Protein 8QUD (pdb70)

Secondary structure (DSSP, 8-state):
--EEEEEETTEEEEEEHHHHHTSTTSHHHHHTSTTHHHHS-EETTTTEEEE-S-HHHHHHHHHHHHHS-B---SSS-HHHHHHHHHHHT--GGGB-HHHHHHHHHHHHHHHHH--TTHHHHHTTSSSGGGSHHHHHHHHHHHHHHHHHHHHHHHTTSGGGS-EES----EE---HHHHHHHHHHHHHHHHHHHHHHHS-SSHHHHHH-HHHHHHHHHHHHHHHHHHHHTT--HHHHHHHHHHHHHGGGGGGGHHHHGGG-HHHHHHHHHHHHTHHHHHHHHHHHHHHHHHHHHHHHHHTTTT--SS-GGGGGG-S-SSHHHHHHHHHHHHTT----SS---SHHHHHHHHHHHHHHHHHHHTTHHHHHHHHHHHHHHHHHHHHS-----------/--EEEEEETTEEEEEEHHHHHTSTTSHHHHHTSTTHHHHS-EETTTTEEEE-S-HHHHHHHHHHHHHS-B---SSS-HHHHHHHHHHHT--GGGB-HHHHHHHHHHHHHHHHH--TTHHHHHTTSSSGGGSHHHHHHHHHHHHHHHHHHHHHHHTTSGGGS-EES----EE---HHHHHHHHHHHHHHHHHHHHHHHS-SSHHHHHH-HHHHHHHHHHHHHHHHHHHHTT--HHHHHHHHHHHHHGGGGGGGHHHHGGG-HHHHHHHHHHHHTHHHHHHHHHHHHHHHHHHHHHHHHHTTTT--SS-GGGGGG-S-SSHHHHHHHHHHHHTT----SS---SHHHHHHHHHHHHHHHHHHHTTHHHHHHHHHHHHHHHHHHHHS-----------/--EEEEEETTEEEEEEHHHHHTSTTSHHHHHTSTTHHHHS-EETTTTEEEE-S-HHHHHHHHHHHHHS-B---SSS-HHHHHHHHHHHT--GGGB-HHHHHHHHHHHHHHHHH--TTHHHHHTTSSSGGGSHHHHHHHHHHHHHHHHHHHHHHHTTSGGGS-EES----EE---HHHHHHHHHHHHHHHHHHHHHHHS-SSHHHHHH-HHHHHHHHHHHHHHHHHHHHTT--HHHHHHHHHHHHHGGGGGGGHHHHGGG-HHHHHHHHHHHHTHHHHHHHHHHHHHHHHHHHHHHHHHTTTT--SS-GGGGGG-S-SSHHHHHHHHHHHHTT----SS---SHHHHHHHHHHHHHHHHHHHTTHHHHHHHHHHHHHHHHHHHHS-----------/--EEEEEETTEEEEEEHHHHHTSTTSHHHHHTSTTHHHHS-EETTTTEEEE-S-HHHHHHHHHHHHHS-B---SSS-HHHHHHHHHHHT--GGGB-HHHHHHHHHHHHHHHHH--TTHHHHHTTSSSGGGSHHHHHHHHHHHHHHHHHHHHHHHTTSGGGS-EES----EE---HHHHHHHHHHHHHHHHHHHHHHHS-SSHHHHHH-HHHHHHHHHHHHHHHHHHHHTT--HHHHHHHHHHHHHGGGGGGGHHHHGGG-HHHHHHHHHHHHTHHHHHHHHHHHHHHHHHHHHHHHHHTTTT--SS-GGGGGG-S-SSHHHHHHHHHHHHTT----SS---SHHHHHHHHHHHHHHHHHHHTTHHHHHHHHHHHHHHHHHHHHS-----------

Structure (mmCIF, N/CA/C/O backbone):
data_8QUD
#
_entry.id   8QUD
#
_cell.length_a   1.00
_cell.length_b   1.00
_cell.length_c   1.00
_cell.angle_alpha   90.00
_cell.angle_beta   90.00
_cell.angle_gamma   90.00
#
_symmetry.space_group_name_H-M   'P 1'
#
loop_
_entity.id
_entity.type
_entity.pdbx_description
1 polymer 'Potassium voltage-gated channel subfamily C member 1'
2 non-polymer "(5R)-5-ethyl-3-(6-spiro[2H-1-benzofuran-3,1'-cyclopropane]-4-yloxypyridin-3-yl)imidazolidine-2,4-dione"
3 non-polymer 'ZINC ION'
4 non-polymer 'CHOLESTEROL HEMISUCCINATE'
5 non-polymer 1,2-DIACYL-SN-GLYCERO-3-PHOSHOCHOLINE
6 non-polymer 'POTASSIUM ION'
7 water water
#
loop_
_atom_site.group_PDB
_atom_site.id
_atom_site.type_symbol
_atom_site.label_atom_id
_atom_site.label_alt_id
_atom_site.label_comp_id
_atom_site.label_asym_id
_atom_site.label_entity_id
_atom_site.label_seq_id
_atom_site.pdbx_PDB_ins_code
_atom_site.Cartn_x
_atom_site.Cartn_y
_atom_site.Cartn_z
_atom_site.occupancy
_atom_site.B_iso_or_equiv
_atom_site.auth_seq_id
_atom_site.auth_comp_id
_atom_site.auth_asym_id
_atom_site.auth_atom_id
_atom_site.pdbx_PDB_model_num
ATOM 1 N N . SER A 1 7 ? 138.846 113.201 74.100 1.00 37.03 7 SER A N 1
ATOM 2 C CA . SER A 1 7 ? 140.224 112.859 74.431 1.00 38.45 7 SER A CA 1
ATOM 3 C C . SER A 1 7 ? 140.522 113.166 75.894 1.00 38.45 7 SER A C 1
ATOM 4 O O . SER A 1 7 ? 141.275 114.090 76.199 1.00 41.06 7 SER A O 1
ATOM 7 N N . GLU A 1 8 ? 139.900 112.398 76.792 1.00 32.44 8 GLU A N 1
ATOM 8 C CA . GLU A 1 8 ? 140.129 112.509 78.230 1.00 36.98 8 GLU A CA 1
ATOM 9 C C . GLU A 1 8 ? 139.538 113.808 78.777 1.00 37.38 8 GLU A C 1
ATOM 10 O O . GLU A 1 8 ? 139.521 114.025 79.992 1.00 34.34 8 GLU A O 1
ATOM 16 N N . ARG A 1 9 ? 139.004 114.655 77.900 1.00 36.86 9 ARG A N 1
ATOM 17 C CA . ARG A 1 9 ? 138.477 115.959 78.281 1.00 35.69 9 ARG A CA 1
ATOM 18 C C . ARG A 1 9 ? 136.956 115.885 78.330 1.00 31.92 9 ARG A C 1
ATOM 19 O O . ARG A 1 9 ? 136.313 115.557 77.327 1.00 34.58 9 ARG A O 1
ATOM 27 N N . ILE A 1 10 ? 136.387 116.189 79.495 1.00 27.20 10 ILE A N 1
ATOM 28 C CA . ILE A 1 10 ? 134.945 116.172 79.705 1.00 26.77 10 ILE A CA 1
ATOM 29 C C . ILE A 1 10 ? 134.542 117.493 80.343 1.00 20.11 10 ILE A C 1
ATOM 30 O O . ILE A 1 10 ? 135.194 117.955 81.286 1.00 22.71 10 ILE A O 1
ATOM 35 N N . VAL A 1 11 ? 133.477 118.099 79.828 1.00 16.59 11 VAL A N 1
ATOM 36 C CA . VAL A 1 11 ? 132.972 119.375 80.319 1.00 24.53 11 VAL A CA 1
ATOM 37 C C . VAL A 1 11 ? 131.597 119.131 80.923 1.00 18.67 11 VAL A C 1
ATOM 38 O O . VAL A 1 11 ? 130.709 118.584 80.257 1.00 13.34 11 VAL A O 1
ATOM 42 N N . ILE A 1 12 ? 131.423 119.537 82.177 1.00 17.65 12 ILE A N 1
ATOM 43 C CA . ILE A 1 12 ? 130.169 119.371 82.902 1.00 13.53 12 ILE A CA 1
ATOM 44 C C . ILE A 1 12 ? 129.587 120.755 83.145 1.00 10.46 12 ILE A C 1
ATOM 45 O O . ILE A 1 12 ? 130.218 121.594 83.801 1.00 12.66 12 ILE A O 1
ATOM 50 N N . ASN A 1 13 ? 128.387 120.992 82.620 1.00 17.44 13 ASN A N 1
ATOM 51 C CA . ASN A 1 13 ? 127.708 122.283 82.731 1.00 16.30 13 ASN A CA 1
ATOM 52 C C . ASN A 1 13 ? 126.704 122.187 83.876 1.00 12.49 13 ASN A C 1
ATOM 53 O O . ASN A 1 13 ? 125.566 121.754 83.697 1.00 9.07 13 ASN A O 1
ATOM 58 N N . VAL A 1 14 ? 127.134 122.604 85.062 1.00 15.24 14 VAL A N 1
ATOM 59 C CA . VAL A 1 14 ? 126.325 122.524 86.271 1.00 22.14 14 VAL A CA 1
ATOM 60 C C . VAL A 1 14 ? 125.696 123.896 86.486 1.00 20.63 14 VAL A C 1
ATOM 61 O O . VAL A 1 14 ? 126.357 124.835 86.937 1.00 23.08 14 VAL A O 1
ATOM 65 N N . GLY A 1 15 ? 124.412 124.011 86.163 1.00 8.90 15 GLY A N 1
ATOM 66 C CA . GLY A 1 15 ? 123.692 125.254 86.382 1.00 8.89 15 GLY A CA 1
ATOM 67 C C . GLY A 1 15 ? 124.257 126.435 85.624 1.00 16.64 15 GLY A C 1
ATOM 68 O O . GLY A 1 15 ? 124.310 127.548 86.163 1.00 22.37 15 GLY A O 1
ATOM 69 N N . GLY A 1 16 ? 124.680 126.220 84.380 1.00 12.29 16 GLY A N 1
ATOM 70 C CA . GLY A 1 16 ? 125.221 127.278 83.557 1.00 10.77 16 GLY A CA 1
ATOM 71 C C . GLY A 1 16 ? 126.708 127.508 83.707 1.00 15.77 16 GLY A C 1
ATOM 72 O O . GLY A 1 16 ? 127.276 128.295 82.939 1.00 20.88 16 GLY A O 1
ATOM 73 N N . THR A 1 17 ? 127.356 126.850 84.663 1.00 20.84 17 THR A N 1
ATOM 74 C CA . THR A 1 17 ? 128.789 126.986 84.883 1.00 17.86 17 THR A CA 1
ATOM 75 C C . THR A 1 17 ? 129.489 125.740 84.360 1.00 11.68 17 THR A C 1
ATOM 76 O O . THR A 1 17 ? 129.129 124.618 84.730 1.00 21.53 17 THR A O 1
ATOM 80 N N . ARG A 1 18 ? 130.486 125.941 83.504 1.00 8.74 18 ARG A N 1
ATOM 81 C CA . ARG A 1 18 ? 131.179 124.841 82.848 1.00 12.83 18 ARG A CA 1
ATOM 82 C C . ARG A 1 18 ? 132.367 124.406 83.696 1.00 13.98 18 ARG A C 1
ATOM 83 O O . ARG A 1 18 ? 133.297 125.189 83.922 1.00 16.26 18 ARG A O 1
ATOM 91 N N . HIS A 1 19 ? 132.331 123.163 84.164 1.00 19.59 19 HIS A N 1
ATOM 92 C CA . HIS A 1 19 ? 133.431 122.565 84.908 1.00 11.24 19 HIS A CA 1
ATOM 93 C C . HIS A 1 19 ? 134.149 121.577 83.998 1.00 13.73 19 HIS A C 1
ATOM 94 O O . HIS A 1 19 ? 133.524 120.656 83.461 1.00 18.90 19 HIS A O 1
ATOM 101 N N . GLN A 1 20 ? 135.452 121.772 83.825 1.00 20.07 20 GLN A N 1
ATOM 102 C CA . GLN A 1 20 ? 136.269 120.943 82.947 1.00 21.81 20 GLN A CA 1
ATOM 103 C C . GLN A 1 20 ? 137.214 120.108 83.800 1.00 28.03 20 GLN A C 1
ATOM 104 O O . GLN A 1 20 ? 137.963 120.652 84.618 1.00 27.59 20 GLN A O 1
ATOM 110 N N . THR A 1 21 ? 137.176 118.793 83.605 1.00 27.48 21 THR A N 1
ATOM 111 C CA . THR A 1 21 ? 138.033 117.873 84.337 1.00 23.47 21 THR A CA 1
ATOM 112 C C . THR A 1 21 ? 138.384 116.709 83.420 1.00 24.37 21 THR A C 1
ATOM 113 O O . THR A 1 21 ? 138.015 116.686 82.242 1.00 22.01 21 THR A O 1
ATOM 117 N N . HIS A 1 22 ? 139.105 115.739 83.970 1.00 29.89 22 HIS A N 1
ATOM 118 C CA . HIS A 1 22 ? 139.538 114.568 83.225 1.00 26.83 22 HIS A CA 1
ATOM 119 C C . HIS A 1 22 ? 138.651 113.370 83.542 1.00 27.95 22 HIS A C 1
ATOM 120 O O . HIS A 1 22 ? 138.123 113.233 84.650 1.00 30.49 22 HIS A O 1
ATOM 127 N N . ARG A 1 23 ? 138.490 112.500 82.543 1.00 30.15 23 ARG A N 1
ATOM 128 C CA . ARG A 1 23 ? 137.693 111.295 82.738 1.00 31.96 23 ARG A CA 1
ATOM 129 C C . ARG A 1 23 ? 138.311 110.388 83.793 1.00 28.20 23 ARG A C 1
ATOM 130 O O . ARG A 1 23 ? 137.585 109.717 84.534 1.00 36.12 23 ARG A O 1
ATOM 138 N N . SER A 1 24 ? 139.642 110.358 83.885 1.00 20.45 24 SER A N 1
ATOM 139 C CA . SER A 1 24 ? 140.285 109.628 84.972 1.00 26.98 24 SER A CA 1
ATOM 140 C C . SER A 1 24 ? 139.921 110.233 86.322 1.00 26.90 24 SER A C 1
ATOM 141 O O . SER A 1 24 ? 139.651 109.509 87.289 1.00 30.02 24 SER A O 1
ATOM 144 N N . THR A 1 25 ? 139.903 111.565 86.405 1.00 29.39 25 THR A N 1
ATOM 145 C CA . THR A 1 25 ? 139.484 112.220 87.638 1.00 27.41 25 THR A CA 1
ATOM 146 C C . THR A 1 25 ? 138.054 111.849 87.999 1.00 26.53 25 THR A C 1
ATOM 147 O O . THR A 1 25 ? 137.747 111.633 89.177 1.00 31.58 25 THR A O 1
ATOM 151 N N . LEU A 1 26 ? 137.170 111.769 87.004 1.00 26.62 26 LEU A N 1
ATOM 152 C CA . LEU A 1 26 ? 135.790 111.384 87.279 1.00 30.85 26 LEU A CA 1
ATOM 153 C C . LEU A 1 26 ? 135.689 109.924 87.703 1.00 34.55 26 LEU A C 1
ATOM 154 O O . LEU A 1 26 ? 134.862 109.584 88.557 1.00 34.26 26 LEU A O 1
ATOM 159 N N . ARG A 1 27 ? 136.513 109.053 87.123 1.00 34.34 27 ARG A N 1
ATOM 160 C CA . ARG A 1 27 ? 136.495 107.635 87.457 1.00 32.43 27 ARG A CA 1
ATOM 161 C C . ARG A 1 27 ? 137.215 107.324 88.761 1.00 31.57 27 ARG A C 1
ATOM 162 O O . ARG A 1 27 ? 137.117 106.192 89.248 1.00 30.19 27 ARG A O 1
ATOM 170 N N . THR A 1 28 ? 137.933 108.293 89.333 1.00 30.84 28 THR A N 1
ATOM 171 C CA . THR A 1 28 ? 138.629 108.054 90.594 1.00 29.22 28 THR A CA 1
ATOM 172 C C . THR A 1 28 ? 137.694 107.580 91.700 1.00 26.05 28 THR A C 1
ATOM 173 O O . THR A 1 28 ? 138.156 106.935 92.648 1.00 29.11 28 THR A O 1
ATOM 177 N N . LEU A 1 29 ? 136.397 107.883 91.611 1.00 21.91 29 LEU A N 1
ATOM 178 C CA . LEU A 1 29 ? 135.409 107.481 92.612 1.00 17.87 29 LEU A CA 1
ATOM 179 C C . LEU A 1 29 ? 134.356 106.617 91.930 1.00 27.60 29 LEU A C 1
ATOM 180 O O . LEU A 1 29 ? 133.322 107.129 91.473 1.00 29.47 29 LEU A O 1
ATOM 185 N N . PRO A 1 30 ? 134.568 105.305 91.847 1.00 31.32 30 PRO A N 1
ATOM 186 C CA . PRO A 1 30 ? 133.618 104.452 91.124 1.00 23.93 30 PRO A CA 1
ATOM 187 C C . PRO A 1 30 ? 132.269 104.376 91.821 1.00 24.52 30 PRO A C 1
ATOM 188 O O . PRO A 1 30 ? 132.155 104.548 93.037 1.00 29.77 30 PRO A O 1
ATOM 192 N N . GLY A 1 31 ? 131.236 104.113 91.023 1.00 23.44 31 GLY A N 1
ATOM 193 C CA . GLY A 1 31 ? 129.896 103.918 91.532 1.00 26.62 31 GLY A CA 1
ATOM 194 C C . GLY A 1 31 ? 129.081 105.177 91.724 1.00 28.69 31 GLY A C 1
ATOM 195 O O . GLY A 1 31 ? 127.931 105.083 92.170 1.00 33.41 31 GLY A O 1
ATOM 196 N N . THR A 1 32 ? 129.627 106.345 91.404 1.00 33.70 32 THR A N 1
ATOM 197 C CA . THR A 1 32 ? 128.929 107.611 91.561 1.00 27.61 32 THR A CA 1
ATOM 198 C C . THR A 1 32 ? 128.456 108.127 90.208 1.00 26.71 32 THR A C 1
ATOM 199 O O . THR A 1 32 ? 128.808 107.593 89.152 1.00 27.04 32 THR A O 1
ATOM 203 N N . ARG A 1 33 ? 127.634 109.177 90.259 1.00 27.35 33 ARG A N 1
ATOM 204 C CA . ARG A 1 33 ? 127.053 109.723 89.037 1.00 24.85 33 ARG A CA 1
ATOM 205 C C . ARG A 1 33 ? 128.127 110.252 88.094 1.00 22.77 33 ARG A C 1
ATOM 206 O O . ARG A 1 33 ? 128.035 110.070 86.877 1.00 30.54 33 ARG A O 1
ATOM 214 N N . LEU A 1 34 ? 129.150 110.900 88.649 1.00 21.57 34 LEU A N 1
ATOM 215 C CA . LEU A 1 34 ? 130.236 111.459 87.811 1.00 28.70 34 LEU A CA 1
ATOM 216 C C . LEU A 1 34 ? 131.097 110.322 87.247 1.00 23.35 34 LEU A C 1
ATOM 217 O O . LEU A 1 34 ? 131.616 110.515 86.161 1.00 27.41 34 LEU A O 1
ATOM 222 N N . ALA A 1 35 ? 131.251 109.192 87.949 1.00 31.62 35 ALA A N 1
ATOM 223 C CA . ALA A 1 35 ? 131.921 108.019 87.400 1.00 32.48 35 ALA A CA 1
ATOM 224 C C . ALA A 1 35 ? 131.111 107.415 86.261 1.00 29.26 35 ALA A C 1
ATOM 225 O O . ALA A 1 35 ? 131.672 107.006 85.238 1.00 30.89 35 ALA A O 1
ATOM 227 N N . TRP A 1 36 ? 129.788 107.349 86.420 1.00 32.07 36 TRP A N 1
ATOM 228 C CA . TRP A 1 36 ? 128.936 106.894 85.326 1.00 33.34 36 TRP A CA 1
ATOM 229 C C . TRP A 1 36 ? 129.051 107.826 84.126 1.00 36.60 36 TRP A C 1
ATOM 230 O O . TRP A 1 36 ? 129.118 107.373 82.977 1.00 41.67 36 TRP A O 1
ATOM 241 N N . LEU A 1 37 ? 129.071 109.136 84.379 1.00 30.37 37 LEU A N 1
ATOM 242 C CA . LEU A 1 37 ? 129.234 110.112 83.308 1.00 32.49 37 LEU A CA 1
ATOM 243 C C . LEU A 1 37 ? 130.525 109.879 82.541 1.00 30.70 37 LEU A C 1
ATOM 244 O O . LEU A 1 37 ? 130.586 110.123 81.331 1.00 37.11 37 LEU A O 1
ATOM 249 N N . ALA A 1 38 ? 131.565 109.418 83.227 1.00 30.43 38 ALA A N 1
ATOM 250 C CA . ALA A 1 38 ? 132.856 109.158 82.603 1.00 34.49 38 ALA A CA 1
ATOM 251 C C . ALA A 1 38 ? 132.871 107.878 81.776 1.00 35.62 38 ALA A C 1
ATOM 252 O O . ALA A 1 38 ? 133.950 107.432 81.375 1.00 35.89 38 ALA A O 1
ATOM 254 N N . GLU A 1 39 ? 131.698 107.273 81.503 1.00 36.44 39 GLU A N 1
ATOM 255 C CA . GLU A 1 39 ? 131.651 106.049 80.725 1.00 36.40 39 GLU A CA 1
ATOM 256 C C . GLU A 1 39 ? 131.372 106.357 79.256 1.00 39.07 39 GLU A C 1
ATOM 257 O O . GLU A 1 39 ? 130.773 107.388 78.936 1.00 41.81 39 GLU A O 1
ATOM 263 N N . PRO A 1 40 ? 131.788 105.484 78.327 1.00 39.51 40 PRO A N 1
ATOM 264 C CA . PRO A 1 40 ? 131.547 105.762 76.902 1.00 37.65 40 PRO A CA 1
ATOM 265 C C . PRO A 1 40 ? 130.073 105.901 76.551 1.00 36.34 40 PRO A C 1
ATOM 266 O O . PRO A 1 40 ? 129.747 106.437 75.488 1.00 38.40 40 PRO A O 1
ATOM 270 N N . ASP A 1 41 ? 129.171 105.444 77.422 1.00 35.28 41 ASP A N 1
ATOM 271 C CA . ASP A 1 41 ? 127.743 105.487 77.139 1.00 36.50 41 ASP A CA 1
ATOM 272 C C . ASP A 1 41 ? 127.031 106.634 77.841 1.00 39.61 41 ASP A C 1
ATOM 273 O O . ASP A 1 41 ? 125.796 106.702 77.790 1.00 38.29 41 ASP A O 1
ATOM 278 N N . ALA A 1 42 ? 127.770 107.535 78.496 1.00 37.59 42 ALA A N 1
ATOM 279 C CA . ALA A 1 42 ? 127.132 108.668 79.154 1.00 35.93 42 ALA A CA 1
ATOM 280 C C . ALA A 1 42 ? 126.419 109.563 78.150 1.00 38.35 42 ALA A C 1
ATOM 281 O O . ALA A 1 42 ? 125.416 110.198 78.490 1.00 36.03 42 ALA A O 1
ATOM 283 N N . HIS A 1 43 ? 126.909 109.617 76.909 1.00 39.81 43 HIS A N 1
ATOM 284 C CA . HIS A 1 43 ? 126.277 110.457 75.898 1.00 39.54 43 HIS A CA 1
ATOM 285 C C . HIS A 1 43 ? 124.822 110.074 75.668 1.00 42.57 43 HIS A C 1
ATOM 286 O O . HIS A 1 43 ? 124.029 110.921 75.245 1.00 41.03 43 HIS A O 1
ATOM 293 N N . SER A 1 44 ? 124.456 108.821 75.937 1.00 43.07 44 SER A N 1
ATOM 294 C CA . SER A 1 44 ? 123.072 108.380 75.839 1.00 39.48 44 SER A CA 1
ATOM 295 C C . SER A 1 44 ? 122.422 108.151 77.196 1.00 40.28 44 SER A C 1
ATOM 296 O O . SER A 1 44 ? 121.189 108.129 77.276 1.00 43.43 44 SER A O 1
ATOM 299 N N . HIS A 1 45 ? 123.213 107.981 78.254 1.00 37.98 45 HIS A N 1
ATOM 300 C CA . HIS A 1 45 ? 122.677 107.759 79.591 1.00 34.72 45 HIS A CA 1
ATOM 301 C C . HIS A 1 45 ? 122.474 109.044 80.384 1.00 36.34 45 HIS A C 1
ATOM 302 O O . HIS A 1 45 ? 121.957 108.981 81.505 1.00 40.17 45 HIS A O 1
ATOM 309 N N . PHE A 1 46 ? 122.860 110.199 79.843 1.00 38.28 46 PHE A N 1
ATOM 310 C CA . PHE A 1 46 ? 122.761 111.462 80.560 1.00 35.07 46 PHE A CA 1
ATOM 311 C C . PHE A 1 46 ? 122.283 112.543 79.599 1.00 34.10 46 PHE A C 1
ATOM 312 O O . PHE A 1 46 ? 122.068 112.297 78.408 1.00 36.67 46 PHE A O 1
ATOM 320 N N . ASP A 1 47 ? 122.117 113.754 80.127 1.00 34.22 47 ASP A N 1
ATOM 321 C CA . ASP A 1 47 ? 121.732 114.914 79.325 1.00 35.17 47 ASP A CA 1
ATOM 322 C C . ASP A 1 47 ? 122.989 115.471 78.670 1.00 31.27 47 ASP A C 1
ATOM 323 O O . ASP A 1 47 ? 123.817 116.106 79.327 1.00 29.22 47 ASP A O 1
ATOM 328 N N . TYR A 1 48 ? 123.135 115.233 77.369 1.00 31.27 48 TYR A N 1
ATOM 329 C CA . TYR A 1 48 ? 124.347 115.573 76.642 1.00 30.08 48 TYR A CA 1
ATOM 330 C C . TYR A 1 48 ? 124.022 116.516 75.492 1.00 35.85 48 TYR A C 1
ATOM 331 O O . TYR A 1 48 ? 122.950 116.438 74.886 1.00 38.85 48 TYR A O 1
ATOM 340 N N . ASP A 1 49 ? 124.965 117.408 75.199 1.00 34.59 49 ASP A N 1
ATOM 341 C CA . ASP A 1 49 ? 124.827 118.394 74.126 1.00 28.83 49 ASP A CA 1
ATOM 342 C C . ASP A 1 49 ? 125.890 118.135 73.066 1.00 35.54 49 ASP A C 1
ATOM 343 O O . ASP A 1 49 ? 127.071 118.465 73.276 1.00 34.24 49 ASP A O 1
ATOM 348 N N . PRO A 1 50 ? 125.534 117.549 71.918 1.00 33.88 50 PRO A N 1
ATOM 349 C CA . PRO A 1 50 ? 126.574 117.258 70.911 1.00 27.82 50 PRO A CA 1
ATOM 350 C C . PRO A 1 50 ? 127.267 118.504 70.387 1.00 26.73 50 PRO A C 1
ATOM 351 O O . PRO A 1 50 ? 128.500 118.526 70.284 1.00 27.02 50 PRO A O 1
ATOM 355 N N . ARG A 1 51 ? 126.508 119.547 70.046 1.00 31.82 51 ARG A N 1
ATOM 356 C CA . ARG A 1 51 ? 127.119 120.759 69.510 1.00 31.38 51 ARG A CA 1
ATOM 357 C C . ARG A 1 51 ? 128.081 121.380 70.515 1.00 27.71 51 ARG A C 1
ATOM 358 O O . ARG A 1 51 ? 129.222 121.715 70.176 1.00 27.26 51 ARG A O 1
ATOM 360 N N . ALA A 1 52 ? 127.637 121.544 71.762 1.00 28.65 52 ALA A N 1
ATOM 361 C CA . ALA A 1 52 ? 128.489 122.124 72.793 1.00 30.95 52 ALA A CA 1
ATOM 362 C C . ALA A 1 52 ? 129.447 121.111 73.405 1.00 31.56 52 ALA A C 1
ATOM 363 O O . ALA A 1 52 ? 130.431 121.513 74.036 1.00 32.17 52 ALA A O 1
ATOM 365 N N . ASP A 1 53 ? 129.188 119.815 73.231 1.00 31.40 53 ASP A N 1
ATOM 366 C CA . ASP A 1 53 ? 130.049 118.758 73.756 1.00 26.64 53 ASP A CA 1
ATOM 367 C C . ASP A 1 53 ? 130.229 118.903 75.269 1.00 32.87 53 ASP A C 1
ATOM 368 O O . ASP A 1 53 ? 131.343 118.976 75.791 1.00 30.48 53 ASP A O 1
ATOM 373 N N . GLU A 1 54 ? 129.099 118.942 75.971 1.00 30.15 54 GLU A N 1
ATOM 374 C CA . GLU A 1 54 ? 129.113 119.058 77.421 1.00 30.02 54 GLU A CA 1
ATOM 375 C C . GLU A 1 54 ? 127.813 118.498 77.975 1.00 28.44 54 GLU A C 1
ATOM 376 O O . GLU A 1 54 ? 126.786 118.481 77.291 1.00 23.45 54 GLU A O 1
ATOM 382 N N . PHE A 1 55 ? 127.873 118.042 79.222 1.00 25.64 55 PHE A N 1
ATOM 383 C CA . PHE A 1 55 ? 126.710 117.535 79.933 1.00 26.21 55 PHE A CA 1
ATOM 384 C C . PHE A 1 55 ? 126.140 118.633 80.819 1.00 21.55 55 PHE A C 1
ATOM 385 O O . PHE A 1 55 ? 126.884 119.458 81.357 1.00 21.78 55 PHE A O 1
ATOM 393 N N . PHE A 1 56 ? 124.819 118.641 80.967 1.00 24.22 56 PHE A N 1
ATOM 394 C CA . PHE A 1 56 ? 124.122 119.667 81.728 1.00 16.93 56 PHE A CA 1
ATOM 395 C C . PHE A 1 56 ? 123.560 119.083 83.016 1.00 20.42 56 PHE A C 1
ATOM 396 O O . PHE A 1 56 ? 123.051 117.957 83.031 1.00 26.19 56 PHE A O 1
ATOM 404 N N . PHE A 1 57 ? 123.656 119.858 84.094 1.00 21.28 57 PHE A N 1
ATOM 405 C CA . PHE A 1 57 ? 123.105 119.479 85.386 1.00 12.14 57 PHE A CA 1
ATOM 406 C C . PHE A 1 57 ? 122.496 120.711 86.035 1.00 17.10 57 PHE A C 1
ATOM 407 O O . PHE A 1 57 ? 123.145 121.757 86.115 1.00 23.01 57 PHE A O 1
ATOM 415 N N . ASP A 1 58 ? 121.251 120.583 86.494 1.00 23.49 58 ASP A N 1
ATOM 416 C CA . ASP A 1 58 ? 120.525 121.702 87.097 1.00 15.77 58 ASP A CA 1
ATOM 417 C C . ASP A 1 58 ? 120.760 121.709 88.609 1.00 15.72 58 ASP A C 1
ATOM 418 O O . ASP A 1 58 ? 119.852 121.530 89.422 1.00 23.72 58 ASP A O 1
ATOM 423 N N . ARG A 1 59 ? 122.023 121.936 88.976 1.00 18.63 59 ARG A N 1
ATOM 424 C CA . ARG A 1 59 ? 122.431 121.921 90.376 1.00 11.94 59 ARG A CA 1
ATOM 425 C C . ARG A 1 59 ? 123.252 123.155 90.730 1.00 14.16 59 ARG A C 1
ATOM 426 O O . ARG A 1 59 ? 123.343 124.099 89.938 1.00 17.98 59 ARG A O 1
ATOM 434 N N . HIS A 1 60 ? 123.787 123.173 91.956 1.00 23.97 60 HIS A N 1
ATOM 435 C CA . HIS A 1 60 ? 124.540 124.364 92.434 1.00 19.73 60 HIS A CA 1
ATOM 436 C C . HIS A 1 60 ? 126.027 124.212 92.103 1.00 22.59 60 HIS A C 1
ATOM 437 O O . HIS A 1 60 ? 126.696 123.375 92.738 1.00 23.88 60 HIS A O 1
ATOM 444 N N . PRO A 1 61 ? 126.570 124.994 91.146 1.00 26.63 61 PRO A N 1
ATOM 445 C CA . PRO A 1 61 ? 127.972 124.866 90.753 1.00 25.25 61 PRO A CA 1
ATOM 446 C C . PRO A 1 61 ? 128.922 125.168 91.920 1.00 26.40 61 PRO A C 1
ATOM 447 O O . PRO A 1 61 ? 129.910 124.466 92.042 1.00 31.01 61 PRO A O 1
ATOM 451 N N . GLY A 1 62 ? 128.616 126.178 92.746 1.00 16.16 62 GLY A N 1
ATOM 452 C CA . GLY A 1 62 ? 129.556 126.522 93.800 1.00 15.99 62 GLY A CA 1
ATOM 453 C C . GLY A 1 62 ? 129.941 125.329 94.652 1.00 15.43 62 GLY A C 1
ATOM 454 O O . GLY A 1 62 ? 131.112 125.151 94.996 1.00 25.42 62 GLY A O 1
ATOM 455 N N . VAL A 1 63 ? 128.965 124.496 95.001 1.00 17.67 63 VAL A N 1
ATOM 456 C CA . VAL A 1 63 ? 129.238 123.305 95.795 1.00 20.89 63 VAL A CA 1
ATOM 457 C C . VAL A 1 63 ? 129.634 122.118 94.918 1.00 16.70 63 VAL A C 1
ATOM 458 O O . VAL A 1 63 ? 130.343 121.214 95.382 1.00 22.71 63 VAL A O 1
ATOM 462 N N . PHE A 1 64 ? 129.194 122.094 93.657 1.00 8.27 64 PHE A N 1
ATOM 463 C CA . PHE A 1 64 ? 129.744 121.106 92.739 1.00 13.19 64 PHE A CA 1
ATOM 464 C C . PHE A 1 64 ? 131.249 121.263 92.613 1.00 13.84 64 PHE A C 1
ATOM 465 O O . PHE A 1 64 ? 131.959 120.279 92.387 1.00 19.87 64 PHE A O 1
ATOM 473 N N . ALA A 1 65 ? 131.752 122.491 92.744 1.00 19.34 65 ALA A N 1
ATOM 474 C CA . ALA A 1 65 ? 133.195 122.699 92.700 1.00 10.19 65 ALA A CA 1
ATOM 475 C C . ALA A 1 65 ? 133.889 121.952 93.832 1.00 9.36 65 ALA A C 1
ATOM 476 O O . ALA A 1 65 ? 134.924 121.313 93.619 1.00 19.74 65 ALA A O 1
ATOM 478 N N . HIS A 1 66 ? 133.325 122.000 95.040 1.00 8.02 66 HIS A N 1
ATOM 479 C CA . HIS A 1 66 ? 133.924 121.285 96.162 1.00 5.96 66 HIS A CA 1
ATOM 480 C C . HIS A 1 66 ? 133.766 119.775 96.021 1.00 13.94 66 HIS A C 1
ATOM 481 O O . HIS A 1 66 ? 134.666 119.016 96.405 1.00 28.18 66 HIS A O 1
ATOM 488 N N . ILE A 1 67 ? 132.641 119.316 95.473 1.00 18.12 67 ILE A N 1
ATOM 489 C CA . ILE A 1 67 ? 132.486 117.883 95.232 1.00 11.01 67 ILE A CA 1
ATOM 490 C C . ILE A 1 67 ? 133.520 117.396 94.217 1.00 18.26 67 ILE A C 1
ATOM 491 O O . ILE A 1 67 ? 134.161 116.350 94.402 1.00 22.62 67 ILE A O 1
ATOM 496 N N . LEU A 1 68 ? 133.711 118.147 93.133 1.00 11.75 68 LEU A N 1
ATOM 497 C CA . LEU A 1 68 ? 134.752 117.806 92.176 1.00 10.71 68 LEU A CA 1
ATOM 498 C C . LEU A 1 68 ? 136.144 117.946 92.777 1.00 8.08 68 LEU A C 1
ATOM 499 O O . LEU A 1 68 ? 137.061 117.245 92.348 1.00 8.87 68 LEU A O 1
ATOM 504 N N . ASN A 1 69 ? 136.323 118.823 93.767 1.00 20.70 69 ASN A N 1
ATOM 505 C CA . ASN A 1 69 ? 137.598 118.881 94.476 1.00 20.30 69 ASN A CA 1
ATOM 506 C C . ASN A 1 69 ? 137.839 117.603 95.265 1.00 11.32 69 ASN A C 1
ATOM 507 O O . ASN A 1 69 ? 138.975 117.121 95.349 1.00 13.09 69 ASN A O 1
ATOM 512 N N . TYR A 1 70 ? 136.789 117.062 95.881 1.00 22.58 70 TYR A N 1
ATOM 513 C CA . TYR A 1 70 ? 136.889 115.725 96.459 1.00 15.95 70 TYR A CA 1
ATOM 514 C C . TYR A 1 70 ? 137.348 114.730 95.402 1.00 18.76 70 TYR A C 1
ATOM 515 O O . TYR A 1 70 ? 138.322 113.996 95.598 1.00 16.63 70 TYR A O 1
ATOM 524 N N . TYR A 1 71 ? 136.662 114.716 94.258 1.00 23.87 71 TYR A N 1
ATOM 525 C CA . TYR A 1 71 ? 137.055 113.820 93.171 1.00 9.12 71 TYR A CA 1
ATOM 526 C C . TYR A 1 71 ? 138.524 114.000 92.800 1.00 19.49 71 TYR A C 1
ATOM 527 O O . TYR A 1 71 ? 139.217 113.027 92.479 1.00 14.71 71 TYR A O 1
ATOM 536 N N . ARG A 1 72 ? 139.013 115.239 92.834 1.00 30.69 72 ARG A N 1
ATOM 537 C CA . ARG A 1 72 ? 140.334 115.551 92.302 1.00 19.01 72 ARG A CA 1
ATOM 538 C C . ARG A 1 72 ? 141.440 115.185 93.284 1.00 24.32 72 ARG A C 1
ATOM 539 O O . ARG A 1 72 ? 142.439 114.565 92.903 1.00 29.79 72 ARG A O 1
ATOM 547 N N . THR A 1 73 ? 141.280 115.562 94.552 1.00 26.06 73 THR A N 1
ATOM 548 C CA . THR A 1 73 ? 142.337 115.382 95.541 1.00 21.19 73 THR A CA 1
ATOM 549 C C . THR A 1 73 ? 142.229 114.058 96.288 1.00 24.14 73 THR A C 1
ATOM 550 O O . THR A 1 73 ? 143.253 113.430 96.576 1.00 36.00 73 THR A O 1
ATOM 554 N N . GLY A 1 74 ? 141.015 113.619 96.611 1.00 18.50 74 GLY A N 1
ATOM 555 C CA . GLY A 1 74 ? 140.810 112.422 97.407 1.00 21.59 74 GLY A CA 1
ATOM 556 C C . GLY A 1 74 ? 140.240 112.677 98.785 1.00 25.68 74 GLY A C 1
ATOM 557 O O . GLY A 1 74 ? 139.965 111.709 99.508 1.00 22.33 74 GLY A O 1
ATOM 558 N N . LYS A 1 75 ? 140.046 113.930 99.188 1.00 25.12 75 LYS A N 1
ATOM 559 C CA . LYS A 1 75 ? 139.486 114.271 100.486 1.00 21.51 75 LYS A CA 1
ATOM 560 C C . LYS A 1 75 ? 138.204 115.064 100.285 1.00 20.16 75 LYS A C 1
ATOM 561 O O . LYS A 1 75 ? 138.173 116.024 99.509 1.00 28.64 75 LYS A O 1
ATOM 567 N N . LEU A 1 76 ? 137.149 114.660 100.986 1.00 18.50 76 LEU A N 1
ATOM 568 C CA . LEU A 1 76 ? 135.869 115.352 100.939 1.00 12.23 76 LEU A CA 1
ATOM 569 C C . LEU A 1 76 ? 135.805 116.345 102.091 1.00 15.54 76 LEU A C 1
ATOM 570 O O . LEU A 1 76 ? 135.766 115.947 103.260 1.00 19.53 76 LEU A O 1
ATOM 575 N N . HIS A 1 77 ? 135.799 117.629 101.758 1.00 22.19 77 HIS A N 1
ATOM 576 C CA . HIS A 1 77 ? 135.606 118.703 102.716 1.00 7.27 77 HIS A CA 1
ATOM 577 C C . HIS A 1 77 ? 134.216 119.296 102.518 1.00 8.67 77 HIS A C 1
ATOM 578 O O . HIS A 1 77 ? 133.450 118.868 101.649 1.00 11.68 77 HIS A O 1
ATOM 585 N N . CYS A 1 78 ? 133.887 120.287 103.340 1.00 16.67 78 CYS A N 1
ATOM 586 C CA . CYS A 1 78 ? 132.592 120.932 103.275 1.00 9.81 78 CYS A CA 1
ATOM 587 C C . CYS A 1 78 ? 132.758 122.445 103.231 1.00 24.04 78 CYS A C 1
ATOM 588 O O . CYS A 1 78 ? 133.423 123.015 104.108 1.00 21.89 78 CYS A O 1
ATOM 591 N N . PRO A 1 79 ? 132.185 123.128 102.239 1.00 16.61 79 PRO A N 1
ATOM 592 C CA . PRO A 1 79 ? 132.326 124.587 102.180 1.00 15.30 79 PRO A CA 1
ATOM 593 C C . PRO A 1 79 ? 131.663 125.264 103.369 1.00 20.14 79 PRO A C 1
ATOM 594 O O . PRO A 1 79 ? 130.667 124.785 103.914 1.00 20.05 79 PRO A O 1
ATOM 598 N N . ALA A 1 80 ? 132.234 126.398 103.767 1.00 28.85 80 ALA A N 1
ATOM 599 C CA . ALA A 1 80 ? 131.706 127.198 104.861 1.00 20.47 80 ALA A CA 1
ATOM 600 C C . ALA A 1 80 ? 130.753 128.289 104.390 1.00 15.78 80 ALA A C 1
ATOM 601 O O . ALA A 1 80 ? 130.235 129.038 105.223 1.00 19.84 80 ALA A O 1
ATOM 603 N N . ASP A 1 81 ? 130.511 128.398 103.086 1.00 15.89 81 ASP A N 1
ATOM 604 C CA . ASP A 1 81 ? 129.583 129.384 102.546 1.00 21.05 81 ASP A CA 1
ATOM 605 C C . ASP A 1 81 ? 128.165 128.848 102.398 1.00 24.38 81 ASP A C 1
ATOM 606 O O . ASP A 1 81 ? 127.265 129.615 102.042 1.00 29.58 81 ASP A O 1
ATOM 611 N N . VAL A 1 82 ? 127.944 127.559 102.658 1.00 19.89 82 VAL A N 1
ATOM 612 C CA . VAL A 1 82 ? 126.618 126.960 102.604 1.00 14.70 82 VAL A CA 1
ATOM 613 C C . VAL A 1 82 ? 126.432 126.089 103.837 1.00 15.13 82 VAL A C 1
ATOM 614 O O . VAL A 1 82 ? 127.387 125.745 104.537 1.00 19.91 82 VAL A O 1
ATOM 618 N N . CYS A 1 83 ? 125.177 125.738 104.098 1.00 19.31 83 CYS A N 1
ATOM 619 C CA . CYS A 1 83 ? 124.844 125.001 105.303 1.00 3.03 83 CYS A CA 1
ATOM 620 C C . CYS A 1 83 ? 124.961 123.494 105.080 1.00 8.85 83 CYS A C 1
ATOM 621 O O . CYS A 1 83 ? 124.995 122.986 103.950 1.00 11.46 83 CYS A O 1
ATOM 624 N N . GLY A 1 84 ? 125.026 122.780 106.201 1.00 15.01 84 GLY A N 1
ATOM 625 C CA . GLY A 1 84 ? 125.162 121.348 106.203 1.00 5.71 84 GLY A CA 1
ATOM 626 C C . GLY A 1 84 ? 124.039 120.646 105.471 1.00 2.67 84 GLY A C 1
ATOM 627 O O . GLY A 1 84 ? 124.275 119.718 104.699 1.00 5.82 84 GLY A O 1
ATOM 628 N N . PRO A 1 85 ? 122.791 121.041 105.727 1.00 12.99 85 PRO A N 1
ATOM 629 C CA . PRO A 1 85 ? 121.678 120.424 104.985 1.00 9.43 85 PRO A CA 1
ATOM 630 C C . PRO A 1 85 ? 121.782 120.612 103.478 1.00 13.24 85 PRO A C 1
ATOM 631 O O . PRO A 1 85 ? 121.488 119.681 102.717 1.00 13.34 85 PRO A O 1
ATOM 635 N N . LEU A 1 86 ? 122.220 121.788 103.024 1.00 11.57 86 LEU A N 1
ATOM 636 C CA . LEU A 1 86 ? 122.374 122.022 101.591 1.00 8.26 86 LEU A CA 1
ATOM 637 C C . LEU A 1 86 ? 123.463 121.130 101.010 1.00 17.89 86 LEU A C 1
ATOM 638 O O . LEU A 1 86 ? 123.260 120.464 99.982 1.00 14.34 86 LEU A O 1
ATOM 643 N N . TYR A 1 87 ? 124.629 121.101 101.660 1.00 17.80 87 TYR A N 1
ATOM 644 C CA . TYR A 1 87 ? 125.692 120.228 101.182 1.00 4.60 87 TYR A CA 1
ATOM 645 C C . TYR A 1 87 ? 125.262 118.768 101.228 1.00 21.94 87 TYR A C 1
ATOM 646 O O . TYR A 1 87 ? 125.671 117.974 100.376 1.00 28.28 87 TYR A O 1
ATOM 655 N N . GLU A 1 88 ? 124.425 118.403 102.200 1.00 18.78 88 GLU A N 1
ATOM 656 C CA . GLU A 1 88 ? 123.928 117.035 102.299 1.00 15.56 88 GLU A CA 1
ATOM 657 C C . GLU A 1 88 ? 123.021 116.691 101.126 1.00 21.93 88 GLU A C 1
ATOM 658 O O . GLU A 1 88 ? 123.140 115.610 100.539 1.00 25.40 88 GLU A O 1
ATOM 664 N N . GLU A 1 89 ? 122.098 117.590 100.774 1.00 17.35 89 GLU A N 1
ATOM 665 C CA . GLU A 1 89 ? 121.270 117.343 99.597 1.00 16.14 89 GLU A CA 1
ATOM 666 C C . GLU A 1 89 ? 122.131 117.184 98.349 1.00 17.91 89 GLU A C 1
ATOM 667 O O . GLU A 1 89 ? 121.899 116.281 97.532 1.00 28.74 89 GLU A O 1
ATOM 673 N N . GLU A 1 90 ? 123.133 118.051 98.181 1.00 23.86 90 GLU A N 1
ATOM 674 C CA . GLU A 1 90 ? 123.963 117.965 96.980 1.00 26.55 90 GLU A CA 1
ATOM 675 C C . GLU A 1 90 ? 124.769 116.669 96.947 1.00 17.15 90 GLU A C 1
ATOM 676 O O . GLU A 1 90 ? 124.873 116.021 95.896 1.00 22.11 90 GLU A O 1
ATOM 682 N N . LEU A 1 91 ? 125.340 116.273 98.085 1.00 15.88 91 LEU A N 1
ATOM 683 C CA . LEU A 1 91 ? 126.061 115.006 98.153 1.00 17.80 91 LEU A CA 1
ATOM 684 C C . LEU A 1 91 ? 125.140 113.835 97.843 1.00 20.89 91 LEU A C 1
ATOM 685 O O . LEU A 1 91 ? 125.531 112.898 97.137 1.00 18.40 91 LEU A O 1
ATOM 690 N N . ALA A 1 92 ? 123.915 113.865 98.369 1.00 26.04 92 ALA A N 1
ATOM 691 C CA . ALA A 1 92 ? 122.974 112.788 98.089 1.00 14.22 92 ALA A CA 1
ATOM 692 C C . ALA A 1 92 ? 122.665 112.707 96.602 1.00 20.73 92 ALA A C 1
ATOM 693 O O . ALA A 1 92 ? 122.630 111.613 96.027 1.00 26.58 92 ALA A O 1
ATOM 695 N N . PHE A 1 93 ? 122.449 113.856 95.957 1.00 19.39 93 PHE A N 1
ATOM 696 C CA . PHE A 1 93 ? 122.189 113.835 94.521 1.00 15.82 93 PHE A CA 1
ATOM 697 C C . PHE A 1 93 ? 123.383 113.281 93.754 1.00 17.09 93 PHE A C 1
ATOM 698 O O . PHE A 1 93 ? 123.214 112.479 92.828 1.00 22.17 93 PHE A O 1
ATOM 706 N N . TRP A 1 94 ? 124.595 113.690 94.123 1.00 18.85 94 TRP A N 1
ATOM 707 C CA . TRP A 1 94 ? 125.788 113.267 93.400 1.00 14.10 94 TRP A CA 1
ATOM 708 C C . TRP A 1 94 ? 126.268 111.878 93.800 1.00 19.03 94 TRP A C 1
ATOM 709 O O . TRP A 1 94 ? 127.239 111.386 93.216 1.00 18.10 94 TRP A O 1
ATOM 720 N N . GLY A 1 95 ? 125.620 111.239 94.771 1.00 26.32 95 GLY A N 1
ATOM 721 C CA . GLY A 1 95 ? 125.993 109.900 95.173 1.00 15.83 95 GLY A CA 1
ATOM 722 C C . GLY A 1 95 ? 127.193 109.817 96.085 1.00 23.38 95 GLY A C 1
ATOM 723 O O . GLY A 1 95 ? 127.751 108.727 96.249 1.00 25.81 95 GLY A O 1
ATOM 724 N N . ILE A 1 96 ? 127.609 110.927 96.682 1.00 28.43 96 ILE A N 1
ATOM 725 C CA . ILE A 1 96 ? 128.773 110.935 97.558 1.00 28.56 96 ILE A CA 1
ATOM 726 C C . ILE A 1 96 ? 128.352 110.498 98.953 1.00 27.13 96 ILE A C 1
ATOM 727 O O . ILE A 1 96 ? 127.327 110.944 99.482 1.00 26.85 96 ILE A O 1
ATOM 732 N N . ASP A 1 97 ? 129.145 109.615 99.553 1.00 25.28 97 ASP A N 1
ATOM 733 C CA . ASP A 1 97 ? 128.891 109.160 100.913 1.00 28.91 97 ASP A CA 1
ATOM 734 C C . ASP A 1 97 ? 129.243 110.277 101.887 1.00 30.07 97 ASP A C 1
ATOM 735 O O . ASP A 1 97 ? 130.379 110.764 101.898 1.00 24.29 97 ASP A O 1
ATOM 740 N N . GLU A 1 98 ? 128.272 110.681 102.705 1.00 31.41 98 GLU A N 1
ATOM 741 C CA . GLU A 1 98 ? 128.476 111.785 103.634 1.00 24.67 98 GLU A CA 1
ATOM 742 C C . GLU A 1 98 ? 129.414 111.432 104.779 1.00 32.51 98 GLU A C 1
ATOM 743 O O . GLU A 1 98 ? 129.792 112.331 105.539 1.00 42.86 98 GLU A O 1
ATOM 749 N N . THR A 1 99 ? 129.798 110.166 104.927 1.00 31.93 99 THR A N 1
ATOM 750 C CA . THR A 1 99 ? 130.759 109.761 105.941 1.00 24.94 99 THR A CA 1
ATOM 751 C C . THR A 1 99 ? 132.199 109.937 105.477 1.00 28.60 99 THR A C 1
ATOM 752 O O . THR A 1 99 ? 133.125 109.628 106.234 1.00 36.71 99 THR A O 1
ATOM 756 N N . ASP A 1 100 ? 132.407 110.422 104.255 1.00 24.09 100 ASP A N 1
ATOM 757 C CA . ASP A 1 100 ? 133.736 110.736 103.753 1.00 18.05 100 ASP A CA 1
ATOM 758 C C . ASP A 1 100 ? 134.209 112.117 104.182 1.00 26.25 100 ASP A C 1
ATOM 759 O O . ASP A 1 100 ? 135.351 112.485 103.889 1.00 28.69 100 ASP A O 1
ATOM 764 N N . VAL A 1 101 ? 133.362 112.886 104.867 1.00 28.46 101 VAL A N 1
ATOM 765 C CA . VAL A 1 101 ? 133.727 114.234 105.280 1.00 21.97 101 VAL A CA 1
ATOM 766 C C . VAL A 1 101 ? 134.890 114.162 106.259 1.00 29.71 101 VAL A C 1
ATOM 767 O O . VAL A 1 101 ? 134.891 113.348 107.191 1.00 28.27 101 VAL A O 1
ATOM 771 N N . GLU A 1 102 ? 135.889 115.015 106.048 1.00 27.84 102 GLU A N 1
ATOM 772 C CA . GLU A 1 102 ? 137.077 114.998 106.879 1.00 23.77 102 GLU A CA 1
ATOM 773 C C . GLU A 1 102 ? 136.763 115.518 108.281 1.00 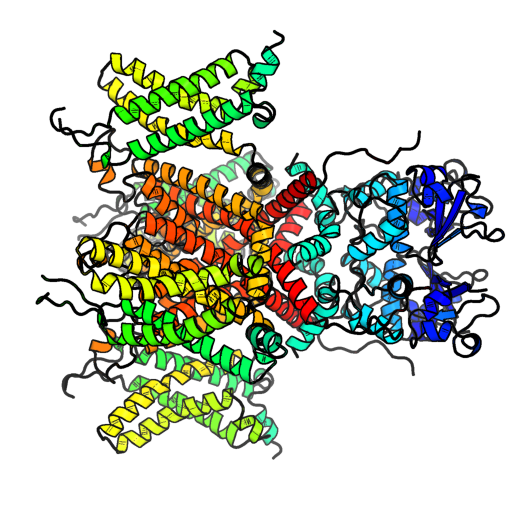23.57 102 GLU A C 1
ATOM 774 O O . GLU A 1 102 ? 135.795 116.258 108.481 1.00 28.83 102 GLU A O 1
ATOM 780 N N . PRO A 1 103 ? 137.574 115.141 109.274 1.00 28.31 103 PRO A N 1
ATOM 781 C CA . PRO A 1 103 ? 137.329 115.624 110.642 1.00 20.32 103 PRO A CA 1
ATOM 782 C C . PRO A 1 103 ? 137.392 117.133 110.774 1.00 24.57 103 PRO A C 1
ATOM 783 O O . PRO A 1 103 ? 136.782 117.684 111.698 1.00 31.88 103 PRO A O 1
ATOM 787 N N . CYS A 1 104 ? 138.108 117.821 109.884 1.00 18.23 104 CYS A N 1
ATOM 788 C CA . CYS A 1 104 ? 138.203 119.273 109.942 1.00 15.90 104 CYS A CA 1
ATOM 789 C C . CYS A 1 104 ? 136.882 119.963 109.634 1.00 15.89 104 CYS A C 1
ATOM 790 O O . CYS A 1 104 ? 136.745 121.157 109.923 1.00 27.79 104 CYS A O 1
ATOM 793 N N . CYS A 1 105 ? 135.913 119.247 109.060 1.00 6.63 105 CYS A N 1
ATOM 794 C CA . CYS A 1 105 ? 134.624 119.823 108.712 1.00 13.73 105 CYS A CA 1
ATOM 795 C C . CYS A 1 105 ? 133.433 118.999 109.184 1.00 16.82 105 CYS A C 1
ATOM 796 O O . CYS A 1 105 ? 132.297 119.466 109.044 1.00 20.19 105 CYS A O 1
ATOM 799 N N . TRP A 1 106 ? 133.653 117.800 109.733 1.00 20.93 106 TRP A N 1
ATOM 800 C CA . TRP A 1 106 ? 132.540 116.917 110.072 1.00 22.44 106 TRP A CA 1
ATOM 801 C C . TRP A 1 106 ? 131.619 117.535 111.117 1.00 24.82 106 TRP A C 1
ATOM 802 O O . TRP A 1 106 ? 130.390 117.473 110.984 1.00 26.00 106 TRP A O 1
ATOM 813 N N . MET A 1 107 ? 132.187 118.115 112.175 1.00 23.06 107 MET A N 1
ATOM 814 C CA . MET A 1 107 ? 131.357 118.632 113.259 1.00 18.54 107 MET A CA 1
ATOM 815 C C . MET A 1 107 ? 130.487 119.787 112.781 1.00 19.33 107 MET A C 1
ATOM 816 O O . MET A 1 107 ? 129.287 119.838 113.080 1.00 23.26 107 MET A O 1
ATOM 821 N N . THR A 1 108 ? 131.073 120.725 112.037 1.00 28.08 108 THR A N 1
ATOM 822 C CA . THR A 1 108 ? 130.287 121.833 111.506 1.00 23.45 108 THR A CA 1
ATOM 823 C C . THR A 1 108 ? 129.242 121.335 110.518 1.00 21.63 108 THR A C 1
ATOM 824 O O . THR A 1 108 ? 128.118 121.849 110.478 1.00 26.60 108 THR A O 1
ATOM 828 N N . TYR A 1 109 ? 129.592 120.330 109.711 1.00 15.53 109 TYR A N 1
ATOM 829 C CA . TYR A 1 109 ? 128.644 119.796 108.742 1.00 13.83 109 TYR A CA 1
ATOM 830 C C . TYR A 1 109 ? 127.458 119.131 109.425 1.00 21.87 109 TYR A C 1
ATOM 831 O O . TYR A 1 109 ? 126.329 119.213 108.927 1.00 25.34 109 TYR A O 1
ATOM 840 N N . ARG A 1 110 ? 127.689 118.471 110.560 1.00 22.72 110 ARG A N 1
ATOM 841 C CA . ARG A 1 110 ? 126.639 117.706 111.219 1.00 23.10 110 ARG A CA 1
ATOM 842 C C . ARG A 1 110 ? 125.865 118.498 112.265 1.00 27.65 110 ARG A C 1
ATOM 843 O O . ARG A 1 110 ? 124.752 118.093 112.612 1.00 39.34 110 ARG A O 1
ATOM 851 N N . GLN A 1 111 ? 126.399 119.630 112.734 1.00 15.30 111 GLN A N 1
ATOM 852 C CA . GLN A 1 111 ? 125.789 120.366 113.841 1.00 19.53 111 GLN A CA 1
ATOM 853 C C . GLN A 1 111 ? 124.262 120.381 113.801 1.00 22.15 111 GLN A C 1
ATOM 854 O O . GLN A 1 111 ? 123.602 120.014 114.780 1.00 27.40 111 GLN A O 1
ATOM 860 N N . HIS A 1 112 ? 123.680 120.815 112.681 1.00 23.68 112 HIS A N 1
ATOM 861 C CA . HIS A 1 112 ? 122.231 120.983 112.631 1.00 17.65 112 HIS A CA 1
ATOM 862 C C . HIS A 1 112 ? 121.505 119.647 112.733 1.00 21.96 112 HIS A C 1
ATOM 863 O O . HIS A 1 112 ? 120.507 119.531 113.454 1.00 32.24 112 HIS A O 1
ATOM 870 N N . ARG A 1 113 ? 121.978 118.632 112.008 1.00 31.66 113 ARG A N 1
ATOM 871 C CA . ARG A 1 113 ? 121.328 117.327 112.066 1.00 29.50 113 ARG A CA 1
ATOM 872 C C . ARG A 1 113 ? 121.442 116.721 113.458 1.00 31.94 113 ARG A C 1
ATOM 873 O O . ARG A 1 113 ? 120.493 116.106 113.955 1.00 40.00 113 ARG A O 1
ATOM 881 N N . ASP A 1 114 ? 122.600 116.884 114.099 1.00 32.39 114 ASP A N 1
ATOM 882 C CA . ASP A 1 114 ? 122.768 116.403 115.465 1.00 28.32 114 ASP A CA 1
ATOM 883 C C . ASP A 1 114 ? 121.808 117.107 116.416 1.00 29.28 114 ASP A C 1
ATOM 884 O O . ASP A 1 114 ? 121.198 116.467 117.282 1.00 40.17 114 ASP A O 1
ATOM 889 N N . ALA A 1 115 ? 121.659 118.426 116.272 1.00 24.52 115 ALA A N 1
ATOM 890 C CA . ALA A 1 115 ? 120.731 119.159 117.127 1.00 28.06 115 ALA A CA 1
ATOM 891 C C . ALA A 1 115 ? 119.296 118.696 116.906 1.00 28.55 115 ALA A C 1
ATOM 892 O O . ALA A 1 115 ? 118.531 118.532 117.865 1.00 31.06 115 ALA A O 1
ATOM 894 N N . GLU A 1 116 ? 118.909 118.487 115.646 1.00 31.68 116 GLU A N 1
ATOM 895 C CA . GLU A 1 116 ? 117.558 118.016 115.359 1.00 32.84 116 GLU A CA 1
ATOM 896 C C . GLU A 1 116 ? 117.329 116.621 115.927 1.00 34.31 116 GLU A C 1
ATOM 897 O O . GLU A 1 116 ? 116.250 116.330 116.455 1.00 39.28 116 GLU A O 1
ATOM 903 N N . GLU A 1 117 ? 118.329 115.744 115.825 1.00 33.81 117 GLU A N 1
ATOM 904 C CA . GLU A 1 117 ? 118.206 114.414 116.413 1.00 34.84 117 GLU A CA 1
ATOM 905 C C . GLU A 1 117 ? 118.053 114.500 117.925 1.00 36.04 117 GLU A C 1
ATOM 906 O O . GLU A 1 117 ? 117.236 113.785 118.517 1.00 44.41 117 GLU A O 1
ATOM 912 N N . ALA A 1 118 ? 118.832 115.372 118.568 1.00 29.08 118 ALA A N 1
ATOM 913 C CA . ALA A 1 118 ? 118.722 115.534 120.014 1.00 29.96 118 ALA A CA 1
ATOM 914 C C . ALA A 1 118 ? 117.342 116.044 120.407 1.00 27.23 118 ALA A C 1
ATOM 915 O O . ALA A 1 118 ? 116.755 115.575 121.389 1.00 34.81 118 ALA A O 1
ATOM 917 N N . LEU A 1 119 ? 116.807 117.005 119.653 1.00 24.47 119 LEU A N 1
ATOM 918 C CA . LEU A 1 119 ? 115.502 117.571 119.971 1.00 24.02 119 LEU A CA 1
ATOM 919 C C . LEU A 1 119 ? 114.347 116.675 119.543 1.00 24.56 119 LEU A C 1
ATOM 920 O O . LEU A 1 119 ? 113.208 116.920 119.956 1.00 33.55 119 LEU A O 1
ATOM 925 N N . ASP A 1 120 ? 114.608 115.654 118.733 1.00 31.18 120 ASP A N 1
ATOM 926 C CA . ASP A 1 120 ? 113.561 114.740 118.290 1.00 38.79 120 ASP A CA 1
ATOM 927 C C . ASP A 1 120 ? 114.061 113.299 118.314 1.00 42.11 120 ASP A C 1
ATOM 928 O O . ASP A 1 120 ? 114.727 112.879 119.260 1.00 43.81 120 ASP A O 1
ATOM 933 N N . ARG A 1 170 ? 82.871 106.017 124.291 1.00 41.04 170 ARG A N 1
ATOM 934 C CA . ARG A 1 170 ? 81.889 107.091 124.204 1.00 42.90 170 ARG A CA 1
ATOM 935 C C . ARG A 1 170 ? 82.459 108.283 123.443 1.00 44.45 170 ARG A C 1
ATOM 936 O O . ARG A 1 170 ? 83.675 108.435 123.330 1.00 44.25 170 ARG A O 1
ATOM 938 N N . ARG A 1 171 ? 81.569 109.130 122.921 1.00 39.26 171 ARG A N 1
ATOM 939 C CA . ARG A 1 171 ? 82.009 110.309 122.186 1.00 37.48 171 ARG A CA 1
ATOM 940 C C . ARG A 1 171 ? 82.663 111.343 123.092 1.00 37.66 171 ARG A C 1
ATOM 941 O O . ARG A 1 171 ? 83.483 112.135 122.616 1.00 37.49 171 ARG A O 1
ATOM 943 N N . TRP A 1 172 ? 82.324 111.352 124.381 1.00 34.09 172 TRP A N 1
ATOM 944 C CA . TRP A 1 172 ? 82.920 112.279 125.332 1.00 34.77 172 TRP A CA 1
ATOM 945 C C . TRP A 1 172 ? 84.204 111.747 125.953 1.00 38.33 172 TRP A C 1
ATOM 946 O O . TRP A 1 172 ? 84.868 112.485 126.689 1.00 36.49 172 TRP A O 1
ATOM 948 N N . GLN A 1 173 ? 84.560 110.491 125.689 1.00 42.37 173 GLN A N 1
ATOM 949 C CA . GLN A 1 173 ? 85.819 109.955 126.203 1.00 41.87 173 GLN A CA 1
ATOM 950 C C . GLN A 1 173 ? 87.026 110.719 125.676 1.00 37.47 173 GLN A C 1
ATOM 951 O O . GLN A 1 173 ? 87.914 111.059 126.479 1.00 37.60 173 GLN A O 1
ATOM 957 N N . PRO A 1 174 ? 87.150 110.998 124.374 1.00 37.99 174 PRO A N 1
ATOM 958 C CA . PRO A 1 174 ? 88.267 111.850 123.931 1.00 40.96 174 PRO A CA 1
ATOM 959 C C . PRO A 1 174 ? 88.244 113.230 124.561 1.00 41.24 174 PRO A C 1
ATOM 960 O O . PRO A 1 174 ? 89.306 113.791 124.858 1.00 37.45 174 PRO A O 1
ATOM 964 N N . ARG A 1 175 ? 87.055 113.797 124.776 1.00 39.84 175 ARG A N 1
ATOM 965 C CA . ARG A 1 175 ? 86.970 115.103 125.421 1.00 38.98 175 ARG A CA 1
ATOM 966 C C . ARG A 1 175 ? 87.514 115.048 126.842 1.00 39.06 175 ARG A C 1
ATOM 967 O O . ARG A 1 175 ? 88.244 115.949 127.272 1.00 41.44 175 ARG A O 1
ATOM 969 N N . ILE A 1 176 ? 87.169 113.996 127.589 1.00 36.52 176 ILE A N 1
ATOM 970 C CA . ILE A 1 176 ? 87.678 113.863 128.949 1.00 37.93 176 ILE A CA 1
ATOM 971 C C . ILE A 1 176 ? 89.182 113.618 128.932 1.00 40.36 176 ILE A C 1
ATOM 972 O O . ILE A 1 176 ? 89.907 114.107 129.806 1.00 42.56 176 ILE A O 1
ATOM 977 N N . TRP A 1 177 ? 89.676 112.864 127.946 1.00 42.73 177 TRP A N 1
ATOM 978 C CA . TRP A 1 177 ? 91.114 112.650 127.824 1.00 41.94 177 TRP A CA 1
ATOM 979 C C . TRP A 1 177 ? 91.848 113.900 127.357 1.00 42.33 177 TRP A C 1
ATOM 980 O O . TRP A 1 177 ? 93.076 113.965 127.483 1.00 42.90 177 TRP A O 1
ATOM 991 N N . ALA A 1 178 ? 91.130 114.887 126.822 1.00 37.32 178 ALA A N 1
ATOM 992 C CA . ALA A 1 178 ? 91.741 116.152 126.431 1.00 39.02 178 ALA A CA 1
ATOM 993 C C . ALA A 1 178 ? 92.008 117.070 127.616 1.00 39.22 178 ALA A C 1
ATOM 994 O O . ALA A 1 178 ? 92.383 118.228 127.405 1.00 39.86 178 ALA A O 1
ATOM 996 N N . LEU A 1 179 ? 91.825 116.586 128.847 1.00 40.80 179 LEU A N 1
ATOM 997 C CA . LEU A 1 179 ? 92.016 117.435 130.018 1.00 39.52 179 LEU A CA 1
ATOM 998 C C . LEU A 1 179 ? 93.461 117.897 130.158 1.00 42.18 179 LEU A C 1
ATOM 999 O O . LEU A 1 179 ? 93.708 118.998 130.663 1.00 41.53 179 LEU A O 1
ATOM 1004 N N . PHE A 1 180 ? 94.424 117.081 129.729 1.00 40.74 180 PHE A N 1
ATOM 1005 C CA . PHE A 1 180 ? 95.832 117.450 129.819 1.00 40.08 180 PHE A CA 1
ATOM 1006 C C . PHE A 1 180 ? 96.393 117.987 128.511 1.00 41.15 180 PHE A C 1
ATOM 1007 O O . PHE A 1 180 ? 97.381 118.727 128.532 1.00 44.24 180 PHE A O 1
ATOM 1015 N N . GLU A 1 181 ? 95.795 117.629 127.377 1.00 36.86 181 GLU A N 1
ATOM 1016 C CA . GLU A 1 181 ? 96.290 118.058 126.073 1.00 40.14 181 GLU A CA 1
ATOM 1017 C C . GLU A 1 181 ? 95.778 119.464 125.787 1.00 40.40 181 GLU A C 1
ATOM 1018 O O . GLU A 1 181 ? 94.574 119.667 125.597 1.00 36.78 181 GLU A O 1
ATOM 1020 N N . ASP A 1 182 ? 96.694 120.431 125.740 1.00 39.53 182 ASP A N 1
ATOM 1021 C CA . ASP A 1 182 ? 96.350 121.829 125.510 1.00 41.54 182 ASP A CA 1
ATOM 1022 C C . ASP A 1 182 ? 95.188 122.239 126.406 1.00 43.76 182 ASP A C 1
ATOM 1023 O O . ASP A 1 182 ? 94.094 122.538 125.909 1.00 43.96 182 ASP A O 1
ATOM 1025 N N . PRO A 1 183 ? 95.382 122.263 127.728 1.00 41.80 183 PRO A N 1
ATOM 1026 C CA . PRO A 1 183 ? 94.265 122.633 128.614 1.00 39.15 183 PRO A CA 1
ATOM 1027 C C . PRO A 1 183 ? 93.704 124.014 128.325 1.00 42.87 183 PRO A C 1
ATOM 1028 O O . PRO A 1 183 ? 92.497 124.235 128.480 1.00 42.29 183 PRO A O 1
ATOM 1032 N N . TYR A 1 184 ? 94.552 124.957 127.910 1.00 41.53 184 TYR A N 1
ATOM 1033 C CA . TYR A 1 184 ? 94.072 126.293 127.581 1.00 41.60 184 TYR A CA 1
ATOM 1034 C C . TYR A 1 184 ? 93.199 126.302 126.332 1.00 43.60 184 TYR A C 1
ATOM 1035 O O . TYR A 1 184 ? 92.497 127.290 126.089 1.00 43.51 184 TYR A O 1
ATOM 1037 N N . SER A 1 185 ? 93.228 125.232 125.535 1.00 40.98 185 SER A N 1
ATOM 1038 C CA . SER A 1 185 ? 92.435 125.200 124.309 1.00 41.84 185 SER A CA 1
ATOM 1039 C C . SER A 1 185 ? 90.948 125.336 124.615 1.00 45.36 185 SER A C 1
ATOM 1040 O O . SER A 1 185 ? 90.236 126.108 123.962 1.00 47.11 185 SER A O 1
ATOM 1043 N N . SER A 1 186 ? 90.463 124.593 125.605 1.00 36.40 186 SER A N 1
ATOM 1044 C CA . SER A 1 186 ? 89.079 124.677 126.050 1.00 37.80 186 SER A CA 1
ATOM 1045 C C . SER A 1 186 ? 89.009 125.473 127.346 1.00 39.49 186 SER A C 1
ATOM 1046 O O . SER A 1 186 ? 89.922 125.409 128.172 1.00 41.39 186 SER A O 1
ATOM 1049 N N . ARG A 1 187 ? 87.929 126.239 127.511 1.00 39.44 187 ARG A N 1
ATOM 1050 C CA . ARG A 1 187 ? 87.776 127.050 128.716 1.00 39.00 187 ARG A CA 1
ATOM 1051 C C . ARG A 1 187 ? 87.685 126.173 129.961 1.00 39.19 187 ARG A C 1
ATOM 1052 O O . ARG A 1 187 ? 88.300 126.470 130.994 1.00 41.95 187 ARG A O 1
ATOM 1054 N N . TYR A 1 188 ? 86.914 125.086 129.882 1.00 36.46 188 TYR A N 1
ATOM 1055 C CA . TYR A 1 188 ? 86.789 124.189 131.025 1.00 37.75 188 TYR A CA 1
ATOM 1056 C C . TYR A 1 188 ? 88.130 123.560 131.375 1.00 35.32 188 TYR A C 1
ATOM 1057 O O . TYR A 1 188 ? 88.490 123.460 132.554 1.00 36.43 188 TYR A O 1
ATOM 1059 N N . ALA A 1 189 ? 88.891 123.138 130.364 1.00 30.76 189 ALA A N 1
ATOM 1060 C CA . ALA A 1 189 ? 90.197 122.547 130.626 1.00 29.94 189 ALA A CA 1
ATOM 1061 C C . ALA A 1 189 ? 91.178 123.575 131.176 1.00 36.54 189 ALA A C 1
ATOM 1062 O O . ALA A 1 189 ? 92.027 123.235 132.005 1.00 37.49 189 ALA A O 1
ATOM 1064 N N . ARG A 1 190 ? 91.082 124.831 130.735 1.00 35.83 190 ARG A N 1
ATOM 1065 C CA . ARG A 1 190 ? 91.931 125.879 131.295 1.00 34.00 190 ARG A CA 1
ATOM 1066 C C . ARG A 1 190 ? 91.604 126.117 132.764 1.00 36.57 190 ARG A C 1
ATOM 1067 O O . ARG A 1 190 ? 92.506 126.279 133.596 1.00 37.67 190 ARG A O 1
ATOM 1069 N N . TYR A 1 191 ? 90.313 126.145 133.102 1.00 33.29 191 TYR A N 1
ATOM 1070 C CA . TYR A 1 191 ? 89.925 126.270 134.504 1.00 35.88 191 TYR A CA 1
ATOM 1071 C C . TYR A 1 191 ? 90.423 125.078 135.312 1.00 34.86 191 TYR A C 1
ATOM 1072 O O . TYR A 1 191 ? 90.866 125.230 136.458 1.00 37.82 191 TYR A O 1
ATOM 1074 N N . VAL A 1 192 ? 90.355 123.881 134.729 1.00 33.14 192 VAL A N 1
ATOM 1075 C CA . VAL A 1 192 ? 90.850 122.686 135.407 1.00 35.33 192 VAL A CA 1
ATOM 1076 C C . VAL A 1 192 ? 92.348 122.805 135.657 1.00 37.31 192 VAL A C 1
ATOM 1077 O O . VAL A 1 192 ? 92.850 122.430 136.721 1.00 38.35 192 VAL A O 1
ATOM 1081 N N . ALA A 1 193 ? 93.089 123.304 134.666 1.00 35.57 193 ALA A N 1
ATOM 1082 C CA . ALA A 1 193 ? 94.526 123.490 134.833 1.00 32.22 193 ALA A CA 1
ATOM 1083 C C . ALA A 1 193 ? 94.825 124.509 135.925 1.00 34.74 193 ALA A C 1
ATOM 1084 O O . ALA A 1 193 ? 95.761 124.331 136.714 1.00 42.11 193 ALA A O 1
ATOM 1086 N N . PHE A 1 194 ? 94.050 125.595 135.977 1.00 37.92 194 PHE A N 1
ATOM 1087 C CA . PHE A 1 194 ? 94.235 126.577 137.041 1.00 39.37 194 PHE A CA 1
ATOM 1088 C C . PHE A 1 194 ? 93.988 125.950 138.409 1.00 37.36 194 PHE A C 1
ATOM 1089 O O . PHE A 1 194 ? 94.750 126.181 139.358 1.00 41.08 194 PHE A O 1
ATOM 1097 N N . ALA A 1 195 ? 92.929 125.146 138.526 1.00 34.34 195 ALA A N 1
ATOM 1098 C CA . ALA A 1 195 ? 92.654 124.465 139.787 1.00 34.64 195 ALA A CA 1
ATOM 1099 C C . ALA A 1 195 ? 93.766 123.489 140.149 1.00 37.05 195 ALA A C 1
ATOM 1100 O O . ALA A 1 195 ? 94.127 123.366 141.324 1.00 39.19 195 ALA A O 1
ATOM 1102 N N . SER A 1 196 ? 94.310 122.781 139.157 1.00 31.49 196 SER A N 1
ATOM 1103 C CA . SER A 1 196 ? 95.409 121.858 139.416 1.00 31.46 196 SER A CA 1
ATOM 1104 C C . SER A 1 196 ? 96.645 122.603 139.900 1.00 31.05 196 SER A C 1
ATOM 1105 O O . SER A 1 196 ? 97.335 122.143 140.817 1.00 31.26 196 SER A O 1
ATOM 1108 N N . LEU A 1 197 ? 96.942 123.753 139.294 1.00 30.79 197 LEU A N 1
ATOM 1109 C CA . LEU A 1 197 ? 98.051 124.572 139.770 1.00 28.14 197 LEU A CA 1
ATOM 1110 C C . LEU A 1 197 ? 97.821 125.006 141.211 1.00 30.43 197 LEU A C 1
ATOM 1111 O O . LEU A 1 197 ? 98.731 124.926 142.048 1.00 34.13 197 LEU A O 1
ATOM 1116 N N . PHE A 1 198 ? 96.606 125.463 141.518 1.00 28.72 198 PHE A N 1
ATOM 1117 C CA . PHE A 1 198 ? 96.283 125.857 142.885 1.00 31.44 198 PHE A CA 1
ATOM 1118 C C . PHE A 1 198 ? 96.515 124.709 143.857 1.00 28.45 198 PHE A C 1
ATOM 1119 O O . PHE A 1 198 ? 97.162 124.880 144.896 1.00 27.24 198 PHE A O 1
ATOM 1127 N N . PHE A 1 199 ? 95.999 123.526 143.530 1.00 29.36 199 PHE A N 1
ATOM 1128 C CA . PHE A 1 199 ? 96.031 122.402 144.456 1.00 31.83 199 PHE A CA 1
ATOM 1129 C C . PHE A 1 199 ? 97.384 121.704 144.498 1.00 33.08 199 PHE A C 1
ATOM 1130 O O . PHE A 1 199 ? 97.619 120.903 145.409 1.00 30.83 199 PHE A O 1
ATOM 1138 N N . ILE A 1 200 ? 98.269 121.980 143.545 1.00 34.04 200 ILE A N 1
ATOM 1139 C CA . ILE A 1 200 ? 99.648 121.517 143.642 1.00 28.33 200 ILE A CA 1
ATOM 1140 C C . ILE A 1 200 ? 100.482 122.479 144.475 1.00 32.74 200 ILE A C 1
ATOM 1141 O O . ILE A 1 200 ? 101.260 122.055 145.336 1.00 36.49 200 ILE A O 1
ATOM 1146 N N . LEU A 1 201 ? 100.324 123.784 144.238 1.00 24.69 201 LEU A N 1
ATOM 1147 C CA . LEU A 1 201 ? 101.049 124.766 145.035 1.00 24.99 201 LEU A CA 1
ATOM 1148 C C . LEU A 1 201 ? 100.643 124.687 146.500 1.00 26.69 201 LEU A C 1
ATOM 1149 O O . LEU A 1 201 ? 101.495 124.779 147.392 1.00 34.44 201 LEU A O 1
ATOM 1154 N N . VAL A 1 202 ? 99.349 124.509 146.773 1.00 27.90 202 VAL A N 1
ATOM 1155 C CA . VAL A 1 202 ? 98.892 124.432 148.156 1.00 20.93 202 VAL A CA 1
ATOM 1156 C C . VAL A 1 202 ? 99.426 123.170 148.822 1.00 21.36 202 VAL A C 1
ATOM 1157 O O . VAL A 1 202 ? 99.806 123.187 149.998 1.00 28.46 202 VAL A O 1
ATOM 1161 N N . SER A 1 203 ? 99.456 122.054 148.090 1.00 24.05 203 SER A N 1
ATOM 1162 C CA . SER A 1 203 ? 100.008 120.826 148.652 1.00 21.67 203 SER A CA 1
ATOM 1163 C C . SER A 1 203 ? 101.486 120.991 148.976 1.00 28.48 203 SER A C 1
ATOM 1164 O O . SER A 1 203 ? 101.951 120.553 150.036 1.00 29.08 203 SER A O 1
ATOM 1167 N N . ILE A 1 204 ? 102.241 121.623 148.076 1.00 26.90 204 ILE A N 1
ATOM 1168 C CA . ILE A 1 204 ? 103.661 121.841 148.334 1.00 22.80 204 ILE A CA 1
ATOM 1169 C C . ILE A 1 204 ? 103.846 122.758 149.536 1.00 26.47 204 ILE A C 1
ATOM 1170 O O . ILE A 1 204 ? 104.732 122.539 150.372 1.00 29.61 204 ILE A O 1
ATOM 1175 N N . THR A 1 205 ? 103.020 123.801 149.643 1.00 25.53 205 THR A N 1
ATOM 1176 C CA . THR A 1 205 ? 103.110 124.703 150.786 1.00 24.71 205 THR A CA 1
ATOM 1177 C C . THR A 1 205 ? 102.813 123.973 152.090 1.00 29.61 205 THR A C 1
ATOM 1178 O O . THR A 1 205 ? 103.500 124.182 153.096 1.00 32.92 205 THR A O 1
ATOM 1182 N N . THR A 1 206 ? 101.788 123.118 152.097 1.00 31.69 206 THR A N 1
ATOM 1183 C CA . THR A 1 206 ? 101.469 122.358 153.302 1.00 25.33 206 THR A CA 1
ATOM 1184 C C . THR A 1 206 ? 102.602 121.407 153.666 1.00 13.24 206 THR A C 1
ATOM 1185 O O . THR A 1 206 ? 102.946 121.260 154.846 1.00 28.79 206 THR A O 1
ATOM 1189 N N . PHE A 1 207 ? 103.192 120.751 152.665 1.00 15.31 207 PHE A N 1
ATOM 1190 C CA . PHE A 1 207 ? 104.318 119.861 152.925 1.00 24.59 207 PHE A CA 1
ATOM 1191 C C . PHE A 1 207 ? 105.500 120.624 153.507 1.00 19.36 207 PHE A C 1
ATOM 1192 O O . PHE A 1 207 ? 106.176 120.136 154.420 1.00 20.64 207 PHE A O 1
ATOM 1200 N N . CYS A 1 208 ? 105.768 121.822 152.988 1.00 22.08 208 CYS A N 1
ATOM 1201 C CA . CYS A 1 208 ? 106.867 122.622 153.512 1.00 20.89 208 CYS A CA 1
ATOM 1202 C C . CYS A 1 208 ? 106.570 123.129 154.917 1.00 22.43 208 CYS A C 1
ATOM 1203 O O . CYS A 1 208 ? 107.483 123.240 155.742 1.00 30.67 208 CYS A O 1
ATOM 1206 N N . LEU A 1 209 ? 105.305 123.435 155.205 1.00 33.01 209 LEU A N 1
ATOM 1207 C CA . LEU A 1 209 ? 104.945 124.003 156.497 1.00 26.30 209 LEU A CA 1
ATOM 1208 C C . LEU A 1 209 ? 104.884 122.941 157.586 1.00 21.39 209 LEU A C 1
ATOM 1209 O O . LEU A 1 209 ? 105.104 123.254 158.762 1.00 34.90 209 LEU A O 1
ATOM 1214 N N . GLU A 1 210 ? 104.584 121.692 157.223 1.00 13.71 210 GLU A N 1
ATOM 1215 C CA . GLU A 1 210 ? 104.497 120.633 158.222 1.00 21.48 210 GLU A CA 1
ATOM 1216 C C . GLU A 1 210 ? 105.818 120.412 158.945 1.00 24.97 210 GLU A C 1
ATOM 1217 O O . GLU A 1 210 ? 105.818 119.878 160.060 1.00 26.36 210 GLU A O 1
ATOM 1223 N N . THR A 1 211 ? 106.939 120.801 158.341 1.00 26.68 211 THR A N 1
ATOM 1224 C CA . THR A 1 211 ? 108.251 120.640 158.951 1.00 16.85 211 THR A CA 1
ATOM 1225 C C . THR A 1 211 ? 108.671 121.847 159.779 1.00 24.41 211 THR A C 1
ATOM 1226 O O . THR A 1 211 ? 109.739 121.814 160.397 1.00 30.78 211 THR A O 1
ATOM 1230 N N . HIS A 1 212 ? 107.861 122.901 159.814 1.00 19.05 212 HIS A N 1
ATOM 1231 C CA . HIS A 1 212 ? 108.185 124.097 160.577 1.00 13.56 212 HIS A CA 1
ATOM 1232 C C . HIS A 1 212 ? 107.799 123.898 162.036 1.00 29.16 212 HIS A C 1
ATOM 1233 O O . HIS A 1 212 ? 106.761 123.305 162.342 1.00 28.75 212 HIS A O 1
ATOM 1240 N N . GLU A 1 213 ? 108.643 124.403 162.937 1.00 33.72 213 GLU A N 1
ATOM 1241 C CA . GLU A 1 213 ? 108.433 124.185 164.363 1.00 31.30 213 GLU A CA 1
ATOM 1242 C C . GLU A 1 213 ? 107.198 124.906 164.889 1.00 35.14 213 GLU A C 1
ATOM 1243 O O . GLU A 1 213 ? 106.657 124.504 165.924 1.00 33.49 213 GLU A O 1
ATOM 1249 N N . ARG A 1 214 ? 106.742 125.957 164.204 1.00 35.66 214 ARG A N 1
ATOM 1250 C CA . ARG A 1 214 ? 105.544 126.662 164.646 1.00 33.74 214 ARG A CA 1
ATOM 1251 C C . ARG A 1 214 ? 104.310 125.775 164.569 1.00 33.01 214 ARG A C 1
ATOM 1252 O O . ARG A 1 214 ? 103.398 125.908 165.392 1.00 40.14 214 ARG A O 1
ATOM 1260 N N . PHE A 1 215 ? 104.262 124.871 163.593 1.00 29.39 215 PHE A N 1
ATOM 1261 C CA . PHE A 1 215 ? 103.109 124.012 163.365 1.00 27.60 215 PHE A CA 1
ATOM 1262 C C . PHE A 1 215 ? 103.239 122.651 164.033 1.00 31.39 215 PHE A C 1
ATOM 1263 O O . PHE A 1 215 ? 102.389 121.783 163.810 1.00 38.09 215 PHE A O 1
ATOM 1271 N N . ASN A 1 216 ? 104.275 122.440 164.842 1.00 35.89 216 ASN A N 1
ATOM 1272 C CA . ASN A 1 216 ? 104.443 121.212 165.618 1.00 36.05 216 ASN A CA 1
ATOM 1273 C C . ASN A 1 216 ? 104.739 121.571 167.068 1.00 36.96 216 ASN A C 1
ATOM 1274 O O . ASN A 1 216 ? 105.825 121.283 167.586 1.00 34.13 216 ASN A O 1
ATOM 1279 N N . PRO A 1 217 ? 103.791 122.207 167.757 1.00 39.86 217 PRO A N 1
ATOM 1280 C CA . PRO A 1 217 ? 103.969 122.434 169.195 1.00 35.30 217 PRO A CA 1
ATOM 1281 C C . PRO A 1 217 ? 104.152 121.113 169.925 1.00 41.15 217 PRO A C 1
ATOM 1282 O O . PRO A 1 217 ? 103.512 120.110 169.603 1.00 43.36 217 PRO A O 1
ATOM 1286 N N . ILE A 1 218 ? 105.035 121.119 170.916 1.00 40.81 218 ILE A N 1
ATOM 1287 C CA . ILE A 1 218 ? 105.361 119.901 171.648 1.00 38.68 218 ILE A CA 1
ATOM 1288 C C . ILE A 1 218 ? 104.268 119.629 172.672 1.00 40.57 218 ILE A C 1
ATOM 1289 O O . ILE A 1 218 ? 103.927 120.499 173.482 1.00 44.07 218 ILE A O 1
ATOM 1294 N N . VAL A 1 219 ? 103.717 118.420 172.635 1.00 42.11 219 VAL A N 1
ATOM 1295 C CA . VAL A 1 219 ? 102.687 117.991 173.575 1.00 41.62 219 VAL A CA 1
ATOM 1296 C C . VAL A 1 219 ? 103.322 117.011 174.552 1.00 40.06 219 VAL A C 1
ATOM 1297 O O . VAL A 1 219 ? 103.834 115.960 174.148 1.00 41.84 219 VAL A O 1
ATOM 1301 N N . ASN A 1 220 ? 103.302 117.360 175.836 1.00 40.77 220 ASN A N 1
ATOM 1302 C CA . ASN A 1 220 ? 103.876 116.526 176.882 1.00 42.32 220 ASN A CA 1
ATOM 1303 C C . ASN A 1 220 ? 102.856 115.594 177.521 1.00 44.17 220 ASN A C 1
ATOM 1304 O O . ASN A 1 220 ? 103.235 114.753 178.342 1.00 42.00 220 ASN A O 1
ATOM 1309 N N . LYS A 1 221 ? 101.575 115.721 177.167 1.00 44.99 221 LYS A N 1
ATOM 1310 C CA . LYS A 1 221 ? 100.561 114.828 177.716 1.00 39.50 221 LYS A CA 1
ATOM 1311 C C . LYS A 1 221 ? 100.613 113.455 177.057 1.00 41.91 221 LYS A C 1
ATOM 1312 O O . LYS A 1 221 ? 100.394 112.436 177.722 1.00 44.13 221 LYS A O 1
ATOM 1314 N N . THR A 1 222 ? 100.899 113.408 175.760 1.00 38.15 222 THR A N 1
ATOM 1315 C CA . THR A 1 222 ? 100.965 112.146 175.034 1.00 38.13 222 THR A CA 1
ATOM 1316 C C . THR A 1 222 ? 101.705 112.322 173.712 1.00 39.72 222 THR A C 1
ATOM 1317 O O . THR A 1 222 ? 102.519 111.481 173.329 1.00 39.52 222 THR A O 1
ATOM 1319 N N . TYR A 1 236 ? 105.642 111.008 178.151 1.00 37.86 236 TYR A N 1
ATOM 1320 C CA . TYR A 1 236 ? 105.299 111.057 176.735 1.00 40.98 236 TYR A CA 1
ATOM 1321 C C . TYR A 1 236 ? 105.449 112.473 176.191 1.00 42.08 236 TYR A C 1
ATOM 1322 O O . TYR A 1 236 ? 104.459 113.147 175.905 1.00 43.89 236 TYR A O 1
ATOM 1324 N N . ARG A 1 237 ? 106.696 112.918 176.049 1.00 40.40 237 ARG A N 1
ATOM 1325 C CA . ARG A 1 237 ? 107.010 114.252 175.536 1.00 39.92 237 ARG A CA 1
ATOM 1326 C C . ARG A 1 237 ? 107.450 114.101 174.083 1.00 40.25 237 ARG A C 1
ATOM 1327 O O . ARG A 1 237 ? 108.633 113.931 173.786 1.00 40.36 237 ARG A O 1
ATOM 1329 N N . GLU A 1 238 ? 106.483 114.162 173.174 1.00 40.72 238 GLU A N 1
ATOM 1330 C CA . GLU A 1 238 ? 106.725 114.038 171.745 1.00 39.13 238 GLU A CA 1
ATOM 1331 C C . GLU A 1 238 ? 106.063 115.194 171.006 1.00 40.18 238 GLU A C 1
ATOM 1332 O O . GLU A 1 238 ? 105.278 115.960 171.572 1.00 41.24 238 GLU A O 1
ATOM 1334 N N . ALA A 1 239 ? 106.390 115.311 169.724 1.00 38.70 239 ALA A N 1
ATOM 1335 C CA . ALA A 1 239 ? 105.845 116.355 168.872 1.00 35.69 239 ALA A CA 1
ATOM 1336 C C . ALA A 1 239 ? 104.617 115.849 168.123 1.00 33.71 239 ALA A C 1
ATOM 1337 O O . ALA A 1 239 ? 104.437 114.648 167.912 1.00 40.41 239 ALA A O 1
ATOM 1339 N N . GLU A 1 240 ? 103.767 116.791 167.720 1.00 35.28 240 GLU A N 1
ATOM 1340 C CA . GLU A 1 240 ? 102.537 116.462 167.008 1.00 34.23 240 GLU A CA 1
ATOM 1341 C C . GLU A 1 240 ? 102.203 117.598 166.055 1.00 38.69 240 GLU A C 1
ATOM 1342 O O . GLU A 1 240 ? 101.998 118.734 166.492 1.00 37.92 240 GLU A O 1
ATOM 1348 N N . THR A 1 241 ? 102.149 117.290 164.762 1.00 38.80 241 THR A N 1
ATOM 1349 C CA . THR A 1 241 ? 101.816 118.294 163.763 1.00 34.74 241 THR A CA 1
ATOM 1350 C C . THR A 1 241 ? 100.350 118.701 163.874 1.00 34.57 241 THR A C 1
ATOM 1351 O O . THR A 1 241 ? 99.494 117.920 164.297 1.00 33.68 241 THR A O 1
ATOM 1355 N N . GLU A 1 242 ? 100.068 119.942 163.484 1.00 36.73 242 GLU A N 1
ATOM 1356 C CA . GLU A 1 242 ? 98.709 120.459 163.555 1.00 34.59 242 GLU A CA 1
ATOM 1357 C C . GLU A 1 242 ? 97.796 119.703 162.595 1.00 36.88 242 GLU A C 1
ATOM 1358 O O . GLU A 1 242 ? 98.228 119.196 161.556 1.00 34.83 242 GLU A O 1
ATOM 1364 N N . ALA A 1 243 ? 96.514 119.629 162.957 1.00 36.95 243 ALA A N 1
ATOM 1365 C CA . ALA A 1 243 ? 95.539 118.862 162.191 1.00 36.16 243 ALA A CA 1
ATOM 1366 C C . ALA A 1 243 ? 94.920 119.650 161.044 1.00 34.85 243 ALA A C 1
ATOM 1367 O O . ALA A 1 243 ? 94.433 119.045 160.080 1.00 34.07 243 ALA A O 1
ATOM 1369 N N . PHE A 1 244 ? 94.915 120.983 161.118 1.00 36.59 244 PHE A N 1
ATOM 1370 C CA . PHE A 1 244 ? 94.349 121.761 160.022 1.00 36.95 244 PHE A CA 1
ATOM 1371 C C . PHE A 1 244 ? 95.181 121.613 158.753 1.00 39.07 244 PHE A C 1
ATOM 1372 O 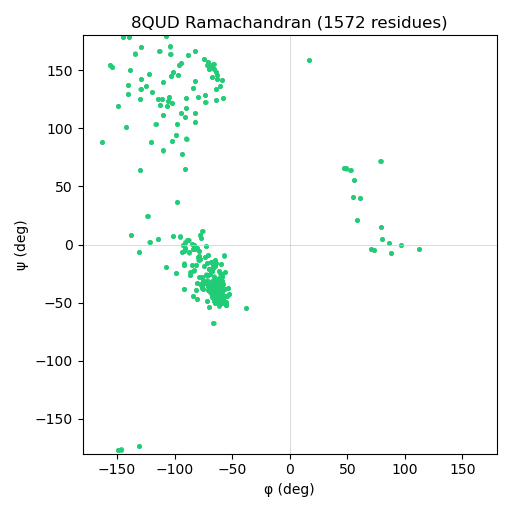O . PHE A 1 244 ? 94.624 121.552 157.650 1.00 42.00 244 PHE A O 1
ATOM 1380 N N . LEU A 1 245 ? 96.506 121.534 158.888 1.00 31.05 245 LEU A N 1
ATOM 1381 C CA . LEU A 1 245 ? 97.348 121.269 157.727 1.00 25.76 245 LEU A CA 1
ATOM 1382 C C . LEU A 1 245 ? 97.021 119.912 157.123 1.00 30.77 245 LEU A C 1
ATOM 1383 O O . LEU A 1 245 ? 96.988 119.759 155.896 1.00 34.65 245 LEU A O 1
ATOM 1388 N N . THR A 1 246 ? 96.774 118.912 157.971 1.00 28.18 246 THR A N 1
ATOM 1389 C CA . THR A 1 246 ? 96.372 117.603 157.470 1.00 26.03 246 THR A CA 1
ATOM 1390 C C . THR A 1 246 ? 95.043 117.687 156.731 1.00 32.11 246 THR A C 1
ATOM 1391 O O . THR A 1 246 ? 94.848 117.019 155.713 1.00 35.31 246 THR A O 1
ATOM 1395 N N . TYR A 1 247 ? 94.111 118.500 157.233 1.00 35.28 247 TYR A N 1
ATOM 1396 C CA . TYR A 1 247 ? 92.822 118.645 156.557 1.00 35.84 247 TYR A CA 1
ATOM 1397 C C . TYR A 1 247 ? 92.980 119.297 155.184 1.00 36.71 247 TYR A C 1
ATOM 1398 O O . TYR A 1 247 ? 92.343 118.876 154.206 1.00 37.88 247 TYR A O 1
ATOM 1407 N N . ILE A 1 248 ? 93.813 120.336 155.091 1.00 32.26 248 ILE A N 1
ATOM 1408 C CA . ILE A 1 248 ? 94.067 120.953 153.789 1.00 27.35 248 ILE A CA 1
ATOM 1409 C C . ILE A 1 248 ? 94.740 119.960 152.849 1.00 25.57 248 ILE A C 1
ATOM 1410 O O . ILE A 1 248 ? 94.406 119.883 151.658 1.00 34.90 248 ILE A O 1
ATOM 1415 N N . GLU A 1 249 ? 95.706 119.191 153.354 1.00 29.47 249 GLU A N 1
ATOM 1416 C CA . GLU A 1 249 ? 96.294 118.144 152.529 1.00 34.94 249 GLU A CA 1
ATOM 1417 C C . GLU A 1 249 ? 95.237 117.135 152.103 1.00 32.26 249 GLU A C 1
ATOM 1418 O O . GLU A 1 249 ? 95.316 116.580 151.005 1.00 33.68 249 GLU A O 1
ATOM 1424 N N . GLY A 1 250 ? 94.236 116.895 152.950 1.00 30.83 250 GLY A N 1
ATOM 1425 C CA . GLY A 1 250 ? 93.176 115.966 152.594 1.00 33.12 250 GLY A CA 1
ATOM 1426 C C . GLY A 1 250 ? 92.301 116.469 151.462 1.00 36.44 250 GLY A C 1
ATOM 1427 O O . GLY A 1 250 ? 91.904 115.698 150.585 1.00 38.18 250 GLY A O 1
ATOM 1428 N N . VAL A 1 251 ? 91.967 117.761 151.473 1.00 35.63 251 VAL A N 1
ATOM 1429 C CA . VAL A 1 251 ? 91.180 118.300 150.361 1.00 32.04 251 VAL A CA 1
ATOM 1430 C C . VAL A 1 251 ? 92.019 118.321 149.083 1.00 32.24 251 VAL A C 1
ATOM 1431 O O . VAL A 1 251 ? 91.522 118.024 147.982 1.00 36.30 251 VAL A O 1
ATOM 1435 N N . CYS A 1 252 ? 93.306 118.655 149.206 1.00 29.78 252 CYS A N 1
ATOM 1436 C CA . CYS A 1 252 ? 94.205 118.501 148.068 1.00 30.09 252 CYS A CA 1
ATOM 1437 C C . CYS A 1 252 ? 94.158 117.074 147.541 1.00 31.70 252 CYS A C 1
ATOM 1438 O O . CYS A 1 252 ? 94.088 116.850 146.326 1.00 32.38 252 CYS A O 1
ATOM 1441 N N . VAL A 1 253 ? 94.189 116.099 148.450 1.00 34.05 253 VAL A N 1
ATOM 1442 C CA . VAL A 1 253 ? 94.183 114.695 148.059 1.00 31.33 253 VAL A CA 1
ATOM 1443 C C . VAL A 1 253 ? 92.892 114.348 147.337 1.00 33.77 253 VAL A C 1
ATOM 1444 O O . VAL A 1 253 ? 92.910 113.642 146.328 1.00 40.72 253 VAL A O 1
ATOM 1448 N N . VAL A 1 254 ? 91.750 114.809 147.847 1.00 33.45 254 VAL A N 1
ATOM 1449 C CA . VAL A 1 254 ? 90.490 114.418 147.222 1.00 35.47 254 VAL A CA 1
ATOM 1450 C C . VAL A 1 254 ? 90.402 114.988 145.810 1.00 35.18 254 VAL A C 1
ATOM 1451 O O . VAL A 1 254 ? 90.022 114.282 144.868 1.00 35.85 254 VAL A O 1
ATOM 1455 N N . TRP A 1 255 ? 90.786 116.254 145.620 1.00 36.51 255 TRP A N 1
ATOM 1456 C CA . TRP A 1 255 ? 90.743 116.807 144.266 1.00 37.53 255 TRP A CA 1
ATOM 1457 C C . TRP A 1 255 ? 91.724 116.082 143.345 1.00 40.24 255 TRP A C 1
ATOM 1458 O O . TRP A 1 255 ? 91.371 115.669 142.227 1.00 44.28 255 TRP A O 1
ATOM 1469 N N . PHE A 1 256 ? 92.969 115.921 143.797 1.00 37.86 256 PHE A N 1
ATOM 1470 C CA . PHE A 1 256 ? 93.992 115.350 142.934 1.00 38.35 256 PHE A CA 1
ATOM 1471 C C . PHE A 1 256 ? 93.710 113.883 142.636 1.00 40.85 256 PHE A C 1
ATOM 1472 O O . PHE A 1 256 ? 94.009 113.407 141.536 1.00 45.02 256 PHE A O 1
ATOM 1480 N N . THR A 1 257 ? 93.109 113.158 143.581 1.00 36.02 257 THR A N 1
ATOM 1481 C CA . THR A 1 257 ? 92.737 111.773 143.339 1.00 39.84 257 THR A CA 1
ATOM 1482 C C . THR A 1 257 ? 91.490 111.671 142.477 1.00 40.80 257 THR A C 1
ATOM 1483 O O . THR A 1 257 ? 91.333 110.684 141.764 1.00 40.08 257 THR A O 1
ATOM 1487 N N . PHE A 1 258 ? 90.601 112.666 142.509 1.00 39.62 258 PHE A N 1
ATOM 1488 C CA . PHE A 1 258 ? 89.551 112.724 141.497 1.00 40.95 258 PHE A CA 1
ATOM 1489 C C . PHE A 1 258 ? 90.161 112.809 140.104 1.00 41.59 258 PHE A C 1
ATOM 1490 O O . PHE A 1 258 ? 89.777 112.064 139.188 1.00 45.70 258 PHE A O 1
ATOM 1498 N N . GLU A 1 259 ? 91.131 113.710 139.932 1.00 36.32 259 GLU A N 1
ATOM 1499 C CA . GLU A 1 259 ? 91.794 113.831 138.635 1.00 36.95 259 GLU A CA 1
ATOM 1500 C C . GLU A 1 259 ? 92.485 112.526 138.248 1.00 39.11 259 GLU A C 1
ATOM 1501 O O . GLU A 1 259 ? 92.360 112.052 137.112 1.00 42.67 259 GLU A O 1
ATOM 1507 N N . PHE A 1 260 ? 93.213 111.924 139.191 1.00 34.07 260 PHE A N 1
ATOM 1508 C CA . PHE A 1 260 ? 93.919 110.678 138.905 1.00 38.90 260 PHE A CA 1
ATOM 1509 C C . PHE A 1 260 ? 92.948 109.548 138.584 1.00 42.03 260 PHE A C 1
ATOM 1510 O O . PHE A 1 260 ? 93.214 108.723 137.704 1.00 39.79 260 PHE A O 1
ATOM 1518 N N . LEU A 1 261 ? 91.824 109.484 139.298 1.00 42.46 261 LEU A N 1
ATOM 1519 C CA . LEU A 1 261 ? 90.835 108.443 139.057 1.00 40.31 261 LEU A CA 1
ATOM 1520 C C . LEU A 1 261 ? 90.236 108.571 137.667 1.00 39.57 261 LEU A C 1
ATOM 1521 O O . LEU A 1 261 ? 90.079 107.569 136.961 1.00 41.33 261 LEU A O 1
ATOM 1526 N N . MET A 1 262 ? 89.897 109.793 137.250 1.00 37.25 262 MET A N 1
ATOM 1527 C CA . MET A 1 262 ? 89.355 109.945 135.904 1.00 37.56 262 MET A CA 1
ATOM 1528 C C . MET A 1 262 ? 90.421 109.615 134.864 1.00 38.31 262 MET A C 1
ATOM 1529 O O . MET A 1 262 ? 90.126 108.975 133.846 1.00 38.06 262 MET A O 1
ATOM 1534 N N . ARG A 1 263 ? 91.675 110.005 135.121 1.00 36.30 263 ARG A N 1
ATOM 1535 C CA . ARG A 1 263 ? 92.747 109.685 134.183 1.00 34.03 263 ARG A CA 1
ATOM 1536 C C . ARG A 1 263 ? 92.944 108.179 134.050 1.00 35.78 263 ARG A C 1
ATOM 1537 O O . ARG A 1 263 ? 93.184 107.683 132.944 1.00 40.10 263 ARG A O 1
ATOM 1545 N N . VAL A 1 264 ? 92.848 107.442 135.157 1.00 38.81 264 VAL A N 1
ATOM 1546 C CA . VAL A 1 264 ? 93.055 105.997 135.112 1.00 40.38 264 VAL A CA 1
ATOM 1547 C C . VAL A 1 264 ? 91.856 105.281 134.499 1.00 39.65 264 VAL A C 1
ATOM 1548 O O . VAL A 1 264 ? 92.028 104.307 133.757 1.00 38.57 264 VAL A O 1
ATOM 1552 N N . ILE A 1 265 ? 90.634 105.732 134.789 1.00 39.50 265 ILE A N 1
ATOM 1553 C CA . ILE A 1 265 ? 89.452 105.066 134.248 1.00 39.20 265 ILE A CA 1
ATOM 1554 C C . ILE A 1 265 ? 89.350 105.307 132.747 1.00 38.90 265 ILE A C 1
ATOM 1555 O O . ILE A 1 265 ? 89.252 104.363 131.955 1.00 40.29 265 ILE A O 1
ATOM 1560 N N . PHE A 1 266 ? 89.375 106.573 132.333 1.00 42.70 266 PHE A N 1
ATOM 1561 C CA . PHE A 1 266 ? 89.388 106.913 130.910 1.00 41.13 266 PHE A CA 1
ATOM 1562 C C . PHE A 1 266 ? 90.847 106.984 130.479 1.00 43.28 266 PHE A C 1
ATOM 1563 O O . PHE A 1 266 ? 91.492 108.029 130.562 1.00 45.85 266 PHE A O 1
ATOM 1571 N N . CYS A 1 267 ? 91.375 105.852 130.011 1.00 42.28 267 CYS A N 1
ATOM 1572 C CA . CYS A 1 267 ? 92.800 105.739 129.725 1.00 43.80 267 CYS A CA 1
ATOM 1573 C C . CYS A 1 267 ? 93.065 104.897 128.482 1.00 42.68 267 CYS A C 1
ATOM 1574 O O . CYS A 1 267 ? 93.026 103.661 128.551 1.00 43.99 267 CYS A O 1
ATOM 1577 N N . PRO A 1 268 ? 93.337 105.514 127.335 1.00 39.52 268 PRO A N 1
ATOM 1578 C CA . PRO A 1 268 ? 93.847 104.750 126.193 1.00 39.96 268 PRO A CA 1
ATOM 1579 C C . PRO A 1 268 ? 95.302 104.365 126.407 1.00 40.73 268 PRO A C 1
ATOM 1580 O O . PRO A 1 268 ? 96.025 104.970 127.201 1.00 40.65 268 PRO A O 1
ATOM 1584 N N . ASN A 1 269 ? 95.734 103.343 125.667 1.00 37.40 269 ASN A N 1
ATOM 1585 C CA . ASN A 1 269 ? 97.096 102.838 125.793 1.00 37.90 269 ASN A CA 1
ATOM 1586 C C . ASN A 1 269 ? 97.452 102.617 127.258 1.00 40.77 269 ASN A C 1
ATOM 1587 O O . ASN A 1 269 ? 98.324 103.304 127.802 1.00 40.36 269 ASN A O 1
ATOM 1589 N N . LYS A 1 270 ? 96.769 101.669 127.905 1.00 34.22 270 LYS A N 1
ATOM 1590 C CA . LYS A 1 270 ? 96.955 101.464 129.338 1.00 35.06 270 LYS A CA 1
ATOM 1591 C C . LYS A 1 270 ? 98.413 101.185 129.679 1.00 37.30 270 LYS A C 1
ATOM 1592 O O . LYS A 1 270 ? 98.915 101.645 130.711 1.00 40.07 270 LYS A O 1
ATOM 1594 N N . VAL A 1 271 ? 99.111 100.428 128.830 1.00 34.00 271 VAL A N 1
ATOM 1595 C CA . VAL A 1 271 ? 100.510 100.113 129.108 1.00 33.83 271 VAL A CA 1
ATOM 1596 C C . VAL A 1 271 ? 101.344 101.386 129.136 1.00 36.30 271 VAL A C 1
ATOM 1597 O O . VAL A 1 271 ? 102.156 101.596 130.046 1.00 36.65 271 VAL A O 1
ATOM 1599 N N . GLU A 1 272 ? 101.154 102.259 128.144 1.00 35.78 272 GLU A N 1
ATOM 1600 C CA . GLU A 1 272 ? 101.896 103.515 128.115 1.00 37.89 272 GLU A CA 1
ATOM 1601 C C . GLU A 1 272 ? 101.536 104.392 129.307 1.00 38.49 272 GLU A C 1
ATOM 1602 O O . GLU A 1 272 ? 102.411 105.022 129.912 1.00 39.91 272 GLU A O 1
ATOM 1604 N N . PHE A 1 273 ? 100.250 104.448 129.659 1.00 35.00 273 PHE A N 1
ATOM 1605 C CA . PHE A 1 273 ? 99.838 105.265 130.796 1.00 33.85 273 PHE A CA 1
ATOM 1606 C C . PHE A 1 273 ? 100.493 104.782 132.083 1.00 36.87 273 PHE A C 1
ATOM 1607 O O . PHE A 1 273 ? 100.974 105.591 132.886 1.00 36.99 273 PHE A O 1
ATOM 1615 N N . ILE A 1 274 ? 100.522 103.466 132.300 1.00 39.97 274 ILE A N 1
ATOM 1616 C CA . ILE A 1 274 ? 101.161 102.928 133.496 1.00 40.20 274 ILE A CA 1
ATOM 1617 C C . ILE A 1 274 ? 102.658 103.209 133.473 1.00 42.42 274 ILE A C 1
ATOM 1618 O O . ILE A 1 274 ? 103.243 103.601 134.489 1.00 43.37 274 ILE A O 1
ATOM 1623 N N . LYS A 1 275 ? 103.303 103.014 132.321 1.00 40.59 275 LYS A N 1
ATOM 1624 C CA . LYS A 1 275 ? 104.738 103.256 132.231 1.00 38.05 275 LYS A CA 1
ATOM 1625 C C . LYS A 1 275 ? 105.088 104.730 132.388 1.00 39.95 275 LYS A C 1
ATOM 1626 O O . LYS A 1 275 ? 106.239 105.049 132.705 1.00 42.49 275 LYS A O 1
ATOM 1628 N N . ASN A 1 276 ? 104.130 105.628 132.172 1.00 39.52 276 ASN A N 1
ATOM 1629 C CA . ASN A 1 276 ? 104.409 107.055 132.278 1.00 39.28 276 ASN A CA 1
ATOM 1630 C C . ASN A 1 276 ? 104.947 107.402 133.661 1.00 39.79 276 ASN A C 1
ATOM 1631 O O . ASN A 1 276 ? 104.319 107.106 134.685 1.00 39.79 276 ASN A O 1
ATOM 1636 N N . SER A 1 277 ? 106.111 108.055 133.681 1.00 38.41 277 SER A N 1
ATOM 1637 C CA . SER A 1 277 ? 106.745 108.402 134.947 1.00 38.15 277 SER A CA 1
ATOM 1638 C C . SER A 1 277 ? 105.933 109.432 135.718 1.00 36.00 277 SER A C 1
ATOM 1639 O O . SER A 1 277 ? 105.880 109.375 136.950 1.00 39.51 277 SER A O 1
ATOM 1642 N N . LEU A 1 278 ? 105.300 110.379 135.024 1.00 34.57 278 LEU A N 1
ATOM 1643 C CA . LEU A 1 278 ? 104.497 111.379 135.719 1.00 36.03 278 LEU A CA 1
ATOM 1644 C C . LEU A 1 278 ? 103.287 110.743 136.395 1.00 37.06 278 LEU A C 1
ATOM 1645 O O . LEU A 1 278 ? 102.954 111.084 137.536 1.00 34.57 278 LEU A O 1
ATOM 1650 N N . ASN A 1 279 ? 102.621 109.807 135.714 1.00 37.11 279 ASN A N 1
ATOM 1651 C CA . ASN A 1 279 ? 101.502 109.108 136.336 1.00 33.42 279 ASN A CA 1
ATOM 1652 C C . ASN A 1 279 ? 101.967 108.220 137.483 1.00 33.06 279 ASN A C 1
ATOM 1653 O O . ASN A 1 279 ? 101.272 108.105 138.501 1.00 32.92 279 ASN A O 1
ATOM 1658 N N . ILE A 1 280 ? 103.134 107.587 137.342 1.00 32.40 280 ILE A N 1
ATOM 1659 C CA . ILE A 1 280 ? 103.692 106.818 138.451 1.00 32.15 280 ILE A CA 1
ATOM 1660 C C . ILE A 1 280 ? 103.925 107.728 139.651 1.00 40.17 280 ILE A C 1
ATOM 1661 O O . ILE A 1 280 ? 103.611 107.377 140.794 1.00 39.24 280 ILE A O 1
ATOM 1666 N N . ILE A 1 281 ? 104.488 108.912 139.402 1.00 36.79 281 ILE A N 1
ATOM 1667 C CA . ILE A 1 281 ? 104.721 109.877 140.471 1.00 27.58 281 ILE A CA 1
ATOM 1668 C C . ILE A 1 281 ? 103.404 110.264 141.124 1.00 30.58 281 ILE A C 1
ATOM 1669 O O . ILE A 1 281 ? 103.310 110.377 142.350 1.00 33.04 281 ILE A O 1
ATOM 1674 N N . ASP A 1 282 ? 102.367 110.475 140.313 1.00 37.51 282 ASP A N 1
ATOM 1675 C CA . ASP A 1 282 ? 101.060 110.828 140.857 1.00 33.66 282 ASP A CA 1
ATOM 1676 C C . ASP A 1 282 ? 100.536 109.729 141.776 1.00 35.75 282 ASP A C 1
ATOM 1677 O O . ASP A 1 282 ? 100.019 110.006 142.867 1.00 37.61 282 ASP A O 1
ATOM 1682 N N . PHE A 1 283 ? 100.666 108.472 141.349 1.00 38.41 283 PHE A N 1
ATOM 1683 C CA . PHE A 1 283 ? 100.163 107.361 142.151 1.00 37.13 283 PHE A CA 1
ATOM 1684 C C . PHE A 1 283 ? 100.933 107.232 143.462 1.00 36.33 283 PHE A C 1
ATOM 1685 O O . PHE A 1 283 ? 100.338 107.032 144.530 1.00 38.52 283 PHE A O 1
ATOM 1693 N N . VAL A 1 284 ? 102.264 107.326 143.401 1.00 29.48 284 VAL A N 1
ATOM 1694 C CA . VAL A 1 284 ? 103.055 107.219 144.626 1.00 28.73 284 VAL A CA 1
ATOM 1695 C C . VAL A 1 284 ? 102.857 108.444 145.511 1.00 33.75 284 VAL A C 1
ATOM 1696 O O . VAL A 1 284 ? 103.122 108.393 146.717 1.00 34.41 284 VAL A O 1
ATOM 1700 N N . ALA A 1 285 ? 102.413 109.564 144.938 1.00 33.16 285 ALA A N 1
ATOM 1701 C CA . ALA A 1 285 ? 102.085 110.726 145.754 1.00 33.82 285 ALA A CA 1
ATOM 1702 C C . ALA A 1 285 ? 100.745 110.558 146.453 1.00 36.14 285 ALA A C 1
ATOM 1703 O O . ALA A 1 285 ? 100.568 111.045 147.575 1.00 34.51 285 ALA A O 1
ATOM 1705 N N . ILE A 1 286 ? 99.789 109.891 145.805 1.00 37.96 286 ILE A N 1
ATOM 1706 C CA . ILE A 1 286 ? 98.480 109.712 146.427 1.00 35.52 286 ILE A CA 1
ATOM 1707 C C . ILE A 1 286 ? 98.454 108.532 147.394 1.00 38.19 286 ILE A C 1
ATOM 1708 O O . ILE A 1 286 ? 97.595 108.492 148.284 1.00 42.05 286 ILE A O 1
ATOM 1713 N N . LEU A 1 287 ? 99.365 107.570 147.247 1.00 39.53 287 LEU A N 1
ATOM 1714 C CA . LEU A 1 287 ? 99.352 106.400 148.125 1.00 39.86 287 LEU A CA 1
ATOM 1715 C C . LEU A 1 287 ? 99.517 106.750 149.599 1.00 42.32 287 LEU A C 1
ATOM 1716 O O . LEU A 1 287 ? 98.715 106.267 150.421 1.00 40.02 287 LEU A O 1
ATOM 1721 N N . PRO A 1 288 ? 100.504 107.555 150.006 1.00 43.44 288 PRO A N 1
ATOM 1722 C CA . PRO A 1 288 ? 100.795 107.684 151.444 1.00 38.31 288 PRO A CA 1
ATOM 1723 C C . PRO A 1 288 ? 99.632 108.189 152.277 1.00 39.66 288 PRO A C 1
ATOM 1724 O O . PRO A 1 288 ? 99.482 107.745 153.420 1.00 40.08 288 PRO A O 1
ATOM 1728 N N . PHE A 1 289 ? 98.808 109.102 151.762 1.00 39.20 289 PHE A N 1
ATOM 1729 C CA . PHE A 1 289 ? 97.679 109.585 152.553 1.00 38.19 289 PHE A CA 1
ATOM 1730 C C . PHE A 1 289 ? 96.701 108.454 152.848 1.00 41.74 289 PHE A C 1
ATOM 1731 O O . PHE A 1 289 ? 96.263 108.273 153.992 1.00 43.51 289 PHE A O 1
ATOM 1739 N N . TYR A 1 290 ? 96.357 107.672 151.823 1.00 42.79 290 TYR A N 1
ATOM 1740 C CA . TYR A 1 290 ? 95.451 106.547 152.025 1.00 39.14 290 TYR A CA 1
ATOM 1741 C C . TYR A 1 290 ? 96.060 105.517 152.965 1.00 39.15 290 TYR A C 1
ATOM 1742 O O . TYR A 1 290 ? 95.364 104.960 153.822 1.00 38.73 290 TYR A O 1
ATOM 1751 N N . LEU A 1 291 ? 97.357 105.240 152.812 1.00 39.52 291 LEU A N 1
ATOM 1752 C CA . LEU A 1 291 ? 97.995 104.262 153.686 1.00 37.31 291 LEU A CA 1
ATOM 1753 C C . LEU A 1 291 ? 98.021 104.736 155.133 1.00 39.81 291 LEU A C 1
ATOM 1754 O O . LEU A 1 291 ? 97.803 103.936 156.046 1.00 41.20 291 LEU A O 1
ATOM 1759 N N . GLU A 1 292 ? 98.281 106.025 155.363 1.00 37.86 292 GLU A N 1
ATOM 1760 C CA . GLU A 1 292 ? 98.252 106.554 156.722 1.00 36.53 292 GLU A CA 1
ATOM 1761 C C . GLU A 1 292 ? 96.846 106.479 157.301 1.00 38.60 292 GLU A C 1
ATOM 1762 O O . GLU A 1 292 ? 96.670 106.136 158.476 1.00 44.11 292 GLU A O 1
ATOM 1768 N N . VAL A 1 293 ? 95.832 106.798 156.495 1.00 36.78 293 VAL A N 1
ATOM 1769 C CA . VAL A 1 293 ? 94.457 106.731 156.981 1.00 35.32 293 VAL A CA 1
ATOM 1770 C C . VAL A 1 293 ? 94.100 105.299 157.362 1.00 39.22 293 VAL A C 1
ATOM 1771 O O . VAL A 1 293 ? 93.523 105.047 158.427 1.00 40.62 293 VAL A O 1
ATOM 1773 N N . GLY A 1 294 ? 94.437 104.340 156.499 1.00 38.81 294 GLY A N 1
ATOM 1774 C CA . GLY A 1 294 ? 94.100 102.953 156.778 1.00 37.10 294 GLY A CA 1
ATOM 1775 C C . GLY A 1 294 ? 94.860 102.384 157.961 1.00 42.79 294 GLY A C 1
ATOM 1776 O O . GLY A 1 294 ? 94.290 101.671 158.792 1.00 44.55 294 GLY A O 1
ATOM 1777 N N . LEU A 1 295 ? 96.155 102.687 158.056 1.00 42.66 295 LEU A N 1
ATOM 1778 C CA . LEU A 1 295 ? 96.990 102.120 159.107 1.00 39.82 295 LEU A CA 1
ATOM 1779 C C . LEU A 1 295 ? 96.726 102.746 160.469 1.00 43.90 295 LEU A C 1
ATOM 1780 O O . LEU A 1 295 ? 97.088 102.149 161.489 1.00 47.89 295 LEU A O 1
ATOM 1785 N N . SER A 1 296 ? 96.109 103.928 160.512 1.00 40.09 296 SER A N 1
ATOM 1786 C CA . SER A 1 296 ? 95.794 104.542 161.796 1.00 41.84 296 SER A CA 1
ATOM 1787 C C . SER A 1 296 ? 94.843 103.673 162.609 1.00 41.67 296 SER A C 1
ATOM 1788 O O . SER A 1 296 ? 94.867 103.717 163.844 1.00 38.78 296 SER A O 1
ATOM 1791 N N . GLY A 1 297 ? 94.004 102.882 161.938 1.00 39.97 297 GLY A N 1
ATOM 1792 C CA . GLY A 1 297 ? 93.121 101.981 162.659 1.00 39.39 297 GLY A CA 1
ATOM 1793 C C . GLY A 1 297 ? 93.878 100.927 163.445 1.00 40.01 297 GLY A C 1
ATOM 1794 O O . GLY A 1 297 ? 93.485 100.567 164.558 1.00 41.99 297 GLY A O 1
ATOM 1795 N N . LEU A 1 298 ? 94.973 100.415 162.878 1.00 37.52 298 LEU A N 1
ATOM 1796 C CA . LEU A 1 298 ? 95.762 99.403 163.573 1.00 37.93 298 LEU A CA 1
ATOM 1797 C C . LEU A 1 298 ? 96.312 99.949 164.885 1.00 38.60 298 LEU A C 1
ATOM 1798 O O . LEU A 1 298 ? 96.228 99.292 165.930 1.00 38.23 298 LEU A O 1
ATOM 1800 N N . SER A 1 299 ? 96.878 101.156 164.849 1.00 38.11 299 SER A N 1
ATOM 1801 C CA . SER A 1 299 ? 97.348 101.843 166.053 1.00 38.49 299 SER A CA 1
ATOM 1802 C C . SER A 1 299 ? 98.330 100.982 166.846 1.00 39.03 299 SER A C 1
ATOM 1803 O O . SER A 1 299 ? 98.288 100.934 168.077 1.00 39.93 299 SER A O 1
ATOM 1806 N N . SER A 1 300 ? 99.221 100.297 166.138 1.00 38.95 300 SER A N 1
ATOM 1807 C CA . SER A 1 300 ? 100.263 99.484 166.749 1.00 39.85 300 SER A CA 1
ATOM 1808 C C . SER A 1 300 ? 101.611 100.196 166.679 1.00 40.77 300 SER A C 1
ATOM 1809 O O . SER A 1 300 ? 101.796 101.158 165.929 1.00 41.80 300 SER A O 1
ATOM 1812 N N . LYS A 1 301 ? 102.558 99.710 167.485 1.00 39.14 301 LYS A N 1
ATOM 1813 C CA . LYS A 1 301 ? 103.902 100.281 167.473 1.00 41.29 301 LYS A CA 1
ATOM 1814 C C . LYS A 1 301 ? 104.563 100.087 166.114 1.00 41.52 301 LYS A C 1
ATOM 1815 O O . LYS A 1 301 ? 105.152 101.022 165.553 1.00 38.06 301 LYS A O 1
ATOM 1817 N N . ALA A 1 302 ? 104.476 98.873 165.564 1.00 38.98 302 ALA A N 1
ATOM 1818 C CA . ALA A 1 302 ? 104.937 98.658 164.198 1.00 38.76 302 ALA A CA 1
ATOM 1819 C C . ALA A 1 302 ? 104.148 99.516 163.221 1.00 41.58 302 ALA A C 1
ATOM 1820 O O . ALA A 1 302 ? 104.704 100.007 162.231 1.00 40.31 302 ALA A O 1
ATOM 1822 N N . ALA A 1 303 ? 102.856 99.717 163.487 1.00 41.75 303 ALA A N 1
ATOM 1823 C CA . ALA A 1 303 ? 102.078 100.642 162.674 1.00 41.19 303 ALA A CA 1
ATOM 1824 C C . ALA A 1 303 ? 102.626 102.058 162.794 1.00 41.05 303 ALA A C 1
ATOM 1825 O O . ALA A 1 303 ? 102.634 102.808 161.815 1.00 41.32 303 ALA A O 1
ATOM 1827 N N . LYS A 1 304 ? 103.089 102.443 163.986 1.00 40.46 304 LYS A N 1
ATOM 1828 C CA . LYS A 1 304 ? 103.708 103.756 164.146 1.00 43.58 304 LYS A CA 1
ATOM 1829 C C . LYS A 1 304 ? 104.992 103.864 163.329 1.00 45.52 304 LYS A C 1
ATOM 1830 O O . LYS A 1 304 ? 105.266 104.903 162.715 1.00 42.16 304 LYS A O 1
ATOM 1832 N N . ASP A 1 305 ? 105.799 102.801 163.318 1.00 40.34 305 ASP A N 1
ATOM 1833 C CA . ASP A 1 305 ? 107.010 102.811 162.502 1.00 40.97 305 ASP A CA 1
ATOM 1834 C C . ASP A 1 305 ? 106.671 102.935 161.020 1.00 40.98 305 ASP A C 1
ATOM 1835 O O . ASP A 1 305 ? 107.329 103.678 160.280 1.00 40.50 305 ASP A O 1
ATOM 1840 N N . VAL A 1 306 ? 105.644 102.215 160.568 1.00 38.30 306 VAL A N 1
ATOM 1841 C CA . VAL A 1 306 ? 105.237 102.323 159.171 1.00 39.76 306 VAL A CA 1
ATOM 1842 C C . VAL A 1 306 ? 104.656 103.704 158.882 1.00 36.62 306 VAL A C 1
ATOM 1843 O O . VAL A 1 306 ? 104.778 104.210 157.763 1.00 35.52 306 VAL A O 1
ATOM 1847 N N . LEU A 1 307 ? 104.017 104.335 159.869 1.00 36.42 307 LEU A N 1
ATOM 1848 C CA . LEU A 1 307 ? 103.564 105.712 159.695 1.00 40.45 307 LEU A CA 1
ATOM 1849 C C . LEU A 1 307 ? 104.746 106.656 159.521 1.00 40.81 307 LEU A C 1
ATOM 1850 O O . LEU A 1 307 ? 104.696 107.585 158.709 1.00 39.67 307 LEU A O 1
ATOM 1855 N N . GLY A 1 308 ? 105.812 106.445 160.292 1.00 36.50 308 GLY A N 1
ATOM 1856 C CA . GLY A 1 308 ? 107.024 107.222 160.078 1.00 33.54 308 GLY A CA 1
ATOM 1857 C C . GLY A 1 308 ? 107.601 107.006 158.690 1.00 36.34 308 GLY A C 1
ATOM 1858 O O . GLY A 1 308 ? 108.046 107.953 158.032 1.00 37.03 308 GLY A O 1
ATOM 1859 N N . PHE A 1 309 ? 107.595 105.756 158.225 1.00 37.06 309 PHE A N 1
ATOM 1860 C CA . PHE A 1 309 ? 108.046 105.469 156.866 1.00 34.22 309 PHE A CA 1
ATOM 1861 C C . PHE A 1 309 ? 107.184 106.195 155.838 1.00 35.59 309 PHE A C 1
ATOM 1862 O O . PHE A 1 309 ? 107.698 106.732 154.849 1.00 38.59 309 PHE A O 1
ATOM 1870 N N . LEU A 1 310 ? 105.868 106.212 156.051 1.00 37.21 310 LEU A N 1
ATOM 1871 C CA . LEU A 1 310 ? 104.971 106.921 155.145 1.00 39.75 310 LEU A CA 1
ATOM 1872 C C . LEU A 1 310 ? 105.233 108.420 155.169 1.00 38.84 310 LEU A C 1
ATOM 1873 O O . LEU A 1 310 ? 105.155 109.080 154.128 1.00 41.00 310 LEU A O 1
ATOM 1878 N N . ARG A 1 311 ? 105.542 108.973 156.343 1.00 33.65 311 ARG A N 1
ATOM 1879 C CA . ARG A 1 311 ? 105.915 110.381 156.420 1.00 32.70 311 ARG A CA 1
ATOM 1880 C C . ARG A 1 311 ? 107.177 110.634 155.608 1.00 36.16 311 ARG A C 1
ATOM 1881 O O . ARG A 1 311 ? 107.274 111.630 154.886 1.00 32.68 311 ARG A O 1
ATOM 1889 N N . VAL A 1 312 ? 108.147 109.725 155.694 1.00 31.14 312 VAL A N 1
ATOM 1890 C CA . VAL A 1 312 ? 109.362 109.862 154.893 1.00 28.61 312 VAL A CA 1
ATOM 1891 C C . VAL A 1 312 ? 109.017 109.852 153.408 1.00 29.63 312 VAL A C 1
ATOM 1892 O O . VAL A 1 312 ? 109.525 110.664 152.626 1.00 37.05 312 VAL A O 1
ATOM 1896 N N . VAL A 1 313 ? 108.146 108.927 152.999 1.00 34.61 313 VAL A N 1
ATOM 1897 C CA . VAL A 1 313 ? 107.752 108.828 151.595 1.00 30.22 313 VAL A CA 1
ATOM 1898 C C . VAL A 1 313 ? 106.935 110.031 151.139 1.00 24.47 313 VAL A C 1
ATOM 1899 O O . VAL A 1 313 ? 106.893 110.326 149.939 1.00 29.05 313 VAL A O 1
ATOM 1903 N N . ARG A 1 314 ? 106.287 110.741 152.065 1.00 26.36 314 ARG A N 1
ATOM 1904 C CA . ARG A 1 314 ? 105.440 111.877 151.711 1.00 30.72 314 ARG A CA 1
ATOM 1905 C C . ARG A 1 314 ? 106.181 112.950 150.918 1.00 23.59 314 ARG A C 1
ATOM 1906 O O . ARG A 1 314 ? 105.536 113.862 150.389 1.00 25.56 314 ARG A O 1
ATOM 1914 N N . PHE A 1 315 ? 107.507 112.854 150.800 1.00 20.35 315 PHE A N 1
ATOM 1915 C CA . PHE A 1 315 ? 108.281 113.862 150.085 1.00 21.39 315 PHE A CA 1
ATOM 1916 C C . PHE A 1 315 ? 107.954 113.921 148.598 1.00 22.18 315 PHE A C 1
ATOM 1917 O O . PHE A 1 315 ? 108.342 114.887 147.933 1.00 25.39 315 PHE A O 1
ATOM 1925 N N . VAL A 1 316 ? 107.252 112.925 148.062 1.00 24.40 316 VAL A N 1
ATOM 1926 C CA . VAL A 1 316 ? 107.020 112.836 146.622 1.00 24.36 316 VAL A CA 1
ATOM 1927 C C . VAL A 1 316 ? 106.017 113.888 146.162 1.00 28.96 316 VAL A C 1
ATOM 1928 O O . VAL A 1 316 ? 105.715 113.985 144.968 1.00 35.76 316 VAL A O 1
ATOM 1932 N N . ARG A 1 317 ? 105.488 114.682 147.097 1.00 26.85 317 ARG A N 1
ATOM 1933 C CA . ARG A 1 317 ? 104.581 115.758 146.709 1.00 25.42 317 ARG A CA 1
ATOM 1934 C C . ARG A 1 317 ? 105.294 116.826 145.890 1.00 25.46 317 ARG A C 1
ATOM 1935 O O . ARG A 1 317 ? 104.690 117.419 144.989 1.00 25.28 317 ARG A O 1
ATOM 1943 N N . ILE A 1 318 ? 106.571 117.087 146.184 1.00 22.83 318 ILE A N 1
ATOM 1944 C CA . ILE A 1 318 ? 107.311 118.107 145.451 1.00 25.46 318 ILE A CA 1
ATOM 1945 C C . ILE A 1 318 ? 107.532 117.715 143.996 1.00 23.13 318 ILE A C 1
ATOM 1946 O O . ILE A 1 318 ? 107.867 118.573 143.172 1.00 33.12 318 ILE A O 1
ATOM 1951 N N . LEU A 1 319 ? 107.352 116.441 143.656 1.00 21.08 319 LEU A N 1
ATOM 1952 C CA . LEU A 1 319 ? 107.565 115.965 142.296 1.00 22.74 319 LEU A CA 1
ATOM 1953 C C . LEU A 1 319 ? 106.364 116.198 141.391 1.00 26.06 319 LEU A C 1
ATOM 1954 O O . LEU A 1 319 ? 106.436 115.879 140.200 1.00 34.92 319 LEU A O 1
ATOM 1959 N N . ARG A 1 320 ? 105.270 116.743 141.917 1.00 34.06 320 ARG A N 1
ATOM 1960 C CA . ARG A 1 320 ? 104.094 117.052 141.117 1.00 34.35 320 ARG A CA 1
ATOM 1961 C C . ARG A 1 320 ? 104.212 118.384 140.388 1.00 32.07 320 ARG A C 1
ATOM 1962 O O . ARG A 1 320 ? 103.312 118.733 139.618 1.00 35.95 320 ARG A O 1
ATOM 1970 N N . ILE A 1 321 ? 105.292 119.134 140.613 1.00 23.53 321 ILE A N 1
ATOM 1971 C CA . ILE A 1 321 ? 105.528 120.360 139.860 1.00 30.19 321 ILE A CA 1
ATOM 1972 C C . ILE A 1 321 ? 106.224 120.084 138.531 1.00 30.06 321 ILE A C 1
ATOM 1973 O O . ILE A 1 321 ? 106.196 120.941 137.634 1.00 25.99 321 ILE A O 1
ATOM 1978 N N . PHE A 1 322 ? 106.844 118.912 138.375 1.00 34.05 322 PHE A N 1
ATOM 1979 C CA . PHE A 1 322 ? 107.368 118.529 137.071 1.00 34.08 322 PHE A CA 1
ATOM 1980 C C . PHE A 1 322 ? 106.247 118.401 136.051 1.00 35.62 322 PHE A C 1
ATOM 1981 O O . PHE A 1 322 ? 106.450 118.684 134.866 1.00 38.31 322 PHE A O 1
ATOM 1989 N N . LYS A 1 323 ? 105.060 117.975 136.488 1.00 34.07 323 LYS A N 1
ATOM 1990 C CA . LYS A 1 323 ? 103.910 117.956 135.592 1.00 31.64 323 LYS A CA 1
ATOM 1991 C C . LYS A 1 323 ? 103.559 119.364 135.127 1.00 30.73 323 LYS A C 1
ATOM 1992 O O . LYS A 1 323 ? 103.253 119.580 133.949 1.00 33.53 323 LYS A O 1
ATOM 1998 N N . LEU A 1 324 ? 103.596 120.335 136.042 1.00 33.19 324 LEU A N 1
ATOM 1999 C CA . LEU A 1 324 ? 103.300 121.714 135.667 1.00 28.81 324 LEU A CA 1
ATOM 2000 C C . LEU A 1 324 ? 104.346 122.259 134.705 1.00 30.38 324 LEU A C 1
ATOM 2001 O O . LEU A 1 324 ? 104.011 122.977 133.755 1.00 36.35 324 LEU A O 1
ATOM 2006 N N . THR A 1 325 ? 105.618 121.933 134.933 1.00 31.16 325 THR A N 1
ATOM 2007 C CA . THR A 1 325 ? 106.711 122.448 134.120 1.00 31.88 325 THR A CA 1
ATOM 2008 C C . THR A 1 325 ? 107.014 121.574 132.905 1.00 31.97 325 THR A C 1
ATOM 2009 O O . THR A 1 325 ? 107.970 121.859 132.173 1.00 38.65 325 THR A O 1
ATOM 2013 N N . ARG A 1 326 ? 106.226 120.525 132.670 1.00 35.43 326 ARG A N 1
ATOM 2014 C CA . ARG A 1 326 ? 106.474 119.636 131.542 1.00 35.39 326 ARG A CA 1
ATOM 2015 C C . ARG A 1 326 ? 106.180 120.290 130.200 1.00 35.96 326 ARG A C 1
ATOM 2016 O O . ARG A 1 326 ? 106.696 119.830 129.176 1.00 38.89 326 ARG A O 1
ATOM 2024 N N . HIS A 1 327 ? 105.373 121.346 130.181 1.00 38.82 327 HIS A N 1
ATOM 2025 C CA . HIS A 1 327 ? 105.039 122.051 128.953 1.00 39.49 327 HIS A CA 1
ATOM 2026 C C . HIS A 1 327 ? 106.037 123.151 128.618 1.00 40.45 327 HIS A C 1
ATOM 2027 O O . HIS A 1 327 ? 105.835 123.874 127.638 1.00 40.21 327 HIS A O 1
ATOM 2034 N N . PHE A 1 328 ? 107.105 123.292 129.399 1.00 33.91 328 PHE A N 1
ATOM 2035 C CA . PHE A 1 328 ? 108.044 124.390 129.219 1.00 29.68 328 PHE A CA 1
ATOM 2036 C C . PHE A 1 328 ? 109.155 123.995 128.252 1.00 27.11 328 PHE A C 1
ATOM 2037 O O . PHE A 1 328 ? 109.840 122.981 128.444 1.00 30.72 328 PHE A O 1
ATOM 2045 N N . VAL A 1 329 ? 109.330 124.818 127.217 1.00 23.29 329 VAL A N 1
ATOM 2046 C CA . VAL A 1 329 ? 110.310 124.527 126.178 1.00 22.38 329 VAL A CA 1
ATOM 2047 C C . VAL A 1 329 ? 111.717 124.539 126.752 1.00 21.52 329 VAL A C 1
ATOM 2048 O O . VAL A 1 329 ? 112.570 123.744 126.348 1.00 23.50 329 VAL A O 1
ATOM 2052 N N . GLY A 1 330 ? 111.991 125.451 127.683 1.00 25.18 330 GLY A N 1
ATOM 2053 C CA . GLY A 1 330 ? 113.292 125.450 128.328 1.00 18.98 330 GLY A CA 1
ATOM 2054 C C . GLY A 1 330 ? 113.562 124.157 129.072 1.00 17.52 330 GLY A C 1
ATOM 2055 O O . GLY A 1 330 ? 114.669 123.618 129.015 1.00 23.20 330 GLY A O 1
ATOM 2056 N N . LEU A 1 331 ? 112.551 123.635 129.768 1.00 14.83 331 LEU A N 1
ATOM 2057 C CA . LEU A 1 331 ? 112.716 122.366 130.470 1.00 14.61 331 LEU A CA 1
ATOM 2058 C C . LEU A 1 331 ? 112.955 121.222 129.492 1.00 10.28 331 LEU A C 1
ATOM 2059 O O . LEU A 1 331 ? 113.807 120.358 129.734 1.00 19.39 331 LEU A O 1
ATOM 2064 N N . ARG A 1 332 ? 112.211 121.195 128.383 1.00 21.80 332 ARG A N 1
ATOM 2065 C CA . ARG A 1 332 ? 112.415 120.133 127.401 1.00 17.48 332 ARG A CA 1
ATOM 2066 C C . ARG A 1 332 ? 113.803 120.220 126.774 1.00 13.67 332 ARG A C 1
ATOM 2067 O O . ARG A 1 332 ? 114.466 119.195 126.563 1.00 21.11 332 ARG A O 1
ATOM 2075 N N . VAL A 1 333 ? 114.259 121.436 126.470 1.00 12.85 333 VAL A N 1
ATOM 2076 C CA . VAL A 1 333 ? 115.594 121.617 125.913 1.00 13.35 333 VAL A CA 1
ATOM 2077 C C . VAL A 1 333 ? 116.650 121.182 126.918 1.00 21.60 333 VAL A C 1
ATOM 2078 O O . VAL A 1 333 ? 117.659 120.571 126.551 1.00 21.59 333 VAL A O 1
ATOM 2082 N N . LEU A 1 334 ? 116.447 121.502 128.198 1.00 27.12 334 LEU A N 1
ATOM 2083 C CA . LEU A 1 334 ? 117.376 121.050 129.225 1.00 5.45 334 LEU A CA 1
ATOM 2084 C C . LEU A 1 334 ? 117.425 119.530 129.284 1.00 8.85 334 LEU A C 1
ATOM 2085 O O . LEU A 1 334 ? 118.505 118.943 129.400 1.00 24.32 334 LEU A O 1
ATOM 2090 N N . GLY A 1 335 ? 116.266 118.875 129.214 1.00 4.27 335 GLY A N 1
ATOM 2091 C CA . GLY A 1 335 ? 116.256 117.420 129.214 1.00 13.20 335 GLY A CA 1
ATOM 2092 C C . GLY A 1 335 ? 117.002 116.838 128.029 1.00 16.30 335 GLY A C 1
ATOM 2093 O O . GLY A 1 335 ? 117.779 115.886 128.167 1.00 29.02 335 GLY A O 1
ATOM 2094 N N . HIS A 1 336 ? 116.778 117.408 126.843 1.00 18.36 336 HIS A N 1
ATOM 2095 C CA . HIS A 1 336 ? 117.492 116.943 125.658 1.00 14.18 336 HIS A CA 1
ATOM 2096 C C . HIS A 1 336 ? 118.994 117.154 125.807 1.00 15.45 336 HIS A C 1
ATOM 2097 O O . HIS A 1 336 ? 119.793 116.295 125.416 1.00 19.52 336 HIS A O 1
ATOM 2104 N N . THR A 1 337 ? 119.396 118.294 126.372 1.00 21.21 337 THR A N 1
ATOM 2105 C CA . THR A 1 337 ? 120.814 118.557 126.594 1.00 14.44 337 THR A CA 1
ATOM 2106 C C . THR A 1 337 ? 121.418 117.562 127.576 1.00 17.91 337 THR A C 1
ATOM 2107 O O . THR A 1 337 ? 122.551 117.107 127.387 1.00 18.52 337 THR A O 1
ATOM 2111 N N . LEU A 1 338 ? 120.692 117.233 128.646 1.00 19.89 338 LEU A N 1
ATOM 2112 C CA . LEU A 1 338 ? 121.186 116.236 129.590 1.00 18.94 338 LEU A CA 1
ATOM 2113 C C . LEU A 1 338 ? 121.343 114.882 128.916 1.00 16.25 338 LEU A C 1
ATOM 2114 O O . LEU A 1 338 ? 122.330 114.175 129.151 1.00 24.22 338 LEU A O 1
ATOM 2119 N N . ARG A 1 339 ? 120.380 114.502 128.074 1.00 23.38 339 ARG A N 1
ATOM 2120 C CA . ARG A 1 339 ? 120.502 113.244 127.346 1.00 24.77 339 ARG A CA 1
ATOM 2121 C C . ARG A 1 339 ? 121.708 113.261 126.413 1.00 27.70 339 ARG A C 1
ATOM 2122 O O . ARG A 1 339 ? 122.411 112.253 126.274 1.00 31.02 339 ARG A O 1
ATOM 2130 N N . ALA A 1 340 ? 121.964 114.399 125.765 1.00 21.02 340 ALA A N 1
ATOM 2131 C CA . ALA A 1 340 ? 123.025 114.470 124.765 1.00 10.27 340 ALA A CA 1
ATOM 2132 C C . ALA A 1 340 ? 124.415 114.536 125.392 1.00 21.30 340 ALA A C 1
ATOM 2133 O O . ALA A 1 340 ? 125.362 113.947 124.860 1.00 28.29 340 ALA A O 1
ATOM 2135 N N . SER A 1 341 ? 124.562 115.239 126.514 1.00 28.58 341 SER A N 1
ATOM 2136 C CA . SER A 1 341 ? 125.867 115.514 127.113 1.00 21.20 341 SER A CA 1
ATOM 2137 C C . SER A 1 341 ? 126.199 114.548 128.243 1.00 16.39 341 SER A C 1
ATOM 2138 O O . SER A 1 341 ? 126.806 114.931 129.248 1.00 24.17 341 SER A O 1
ATOM 2141 N N . THR A 1 342 ? 125.803 113.282 128.100 1.00 13.77 342 THR A N 1
ATOM 2142 C CA . THR A 1 342 ? 126.138 112.284 129.111 1.00 20.94 342 THR A CA 1
ATOM 2143 C C . THR A 1 342 ? 127.647 112.112 129.230 1.00 25.39 342 THR A C 1
ATOM 2144 O O . THR A 1 342 ? 128.179 111.973 130.339 1.00 31.45 342 THR A O 1
ATOM 2148 N N . ASN A 1 343 ? 128.354 112.111 128.098 1.00 30.99 343 ASN A N 1
ATOM 2149 C CA . ASN A 1 343 ? 129.806 111.978 128.136 1.00 21.08 343 ASN A CA 1
ATOM 2150 C C . ASN A 1 343 ? 130.446 113.147 128.874 1.00 22.34 343 ASN A C 1
ATOM 2151 O O . ASN A 1 343 ? 131.357 112.951 129.685 1.00 33.28 343 ASN A O 1
ATOM 2156 N N . GLU A 1 344 ? 129.981 114.369 128.609 1.00 23.09 344 GLU A N 1
ATOM 2157 C CA . GLU A 1 344 ? 130.530 115.532 129.297 1.00 21.09 344 GLU A CA 1
ATOM 2158 C C . GLU A 1 344 ? 130.211 115.506 130.786 1.00 20.70 344 GLU A C 1
ATOM 2159 O O . GLU A 1 344 ? 131.051 115.895 131.605 1.00 27.15 344 GLU A O 1
ATOM 2165 N N . PHE A 1 345 ? 129.010 115.059 131.159 1.00 21.15 345 PHE A N 1
ATOM 2166 C CA . PHE A 1 345 ? 128.680 114.948 132.577 1.00 18.31 345 PHE A CA 1
ATOM 2167 C C . PHE A 1 345 ? 129.563 113.917 133.270 1.00 18.80 345 PHE A C 1
ATOM 2168 O O . PHE A 1 345 ? 130.039 114.148 134.389 1.00 31.37 345 PHE A O 1
ATOM 2176 N N . LEU A 1 346 ? 129.795 112.774 132.623 1.00 15.78 346 LEU A N 1
ATOM 2177 C CA . LEU A 1 346 ? 130.689 111.772 133.194 1.00 19.77 346 LEU A CA 1
ATOM 2178 C C . LEU A 1 346 ? 132.107 112.315 133.314 1.00 14.99 346 LEU A C 1
ATOM 2179 O O . LEU A 1 346 ? 132.804 112.047 134.299 1.00 26.24 346 LEU A O 1
ATOM 2184 N N . LEU A 1 347 ? 132.552 113.077 132.313 1.00 14.90 347 LEU A N 1
ATOM 2185 C CA . LEU A 1 347 ? 133.868 113.701 132.382 1.00 13.56 347 LEU A CA 1
ATOM 2186 C C . LEU A 1 347 ? 133.962 114.655 133.564 1.00 17.38 347 LEU A C 1
ATOM 2187 O O . LEU A 1 347 ? 134.960 114.658 134.294 1.00 25.16 347 LEU A O 1
ATOM 2192 N N . LEU A 1 348 ? 132.930 115.474 133.763 1.00 17.97 348 LEU A N 1
ATOM 2193 C CA . LEU A 1 348 ? 132.913 116.388 134.899 1.00 17.50 348 LEU A CA 1
ATOM 2194 C C . LEU A 1 348 ? 132.975 115.623 136.213 1.00 15.64 348 LEU A C 1
ATOM 2195 O O . LEU A 1 348 ? 133.730 115.990 137.121 1.00 13.46 348 LEU A O 1
ATOM 2200 N N . ILE A 1 349 ? 132.192 114.548 136.327 1.00 17.25 349 ILE A N 1
ATOM 2201 C CA . ILE A 1 349 ? 132.171 113.768 137.561 1.00 14.08 349 ILE A CA 1
ATOM 2202 C C . ILE A 1 349 ? 133.542 113.161 137.834 1.00 8.86 349 ILE A C 1
ATOM 2203 O O . ILE A 1 349 ? 134.042 113.202 138.965 1.00 25.18 349 ILE A O 1
ATOM 2208 N N . ILE A 1 350 ? 134.168 112.584 136.807 1.00 10.99 350 ILE A N 1
ATOM 2209 C CA . ILE A 1 350 ? 135.460 111.931 136.996 1.00 12.08 350 ILE A CA 1
ATOM 2210 C C . ILE A 1 350 ? 136.529 112.954 137.360 1.00 10.70 350 ILE A C 1
ATOM 2211 O O . ILE A 1 350 ? 137.352 112.722 138.257 1.00 10.50 350 ILE A O 1
ATOM 2216 N N . PHE A 1 351 ? 136.543 114.095 136.669 1.00 16.18 351 PHE A N 1
ATOM 2217 C CA . PHE A 1 351 ? 137.485 115.156 137.007 1.00 7.92 351 PHE A CA 1
ATOM 2218 C C . PHE A 1 351 ? 137.308 115.600 138.451 1.00 12.15 351 PHE A C 1
ATOM 2219 O O . PHE A 1 351 ? 138.287 115.751 139.196 1.00 20.78 351 PHE A O 1
ATOM 2227 N N . LEU A 1 352 ? 136.059 115.839 138.858 1.00 19.12 352 LEU A N 1
ATOM 2228 C CA . LEU A 1 352 ? 135.799 116.300 140.215 1.00 8.22 352 LEU A CA 1
ATOM 2229 C C . LEU A 1 352 ? 136.252 115.271 141.238 1.00 3.88 352 LEU A C 1
ATOM 2230 O O . LEU A 1 352 ? 136.852 115.626 142.255 1.00 21.68 352 LEU A O 1
ATOM 2235 N N . ALA A 1 353 ? 135.977 113.989 140.988 1.00 1.18 353 ALA A N 1
ATOM 2236 C CA . ALA A 1 353 ? 136.393 112.954 141.927 1.00 2.89 353 ALA A CA 1
ATOM 2237 C C . ALA A 1 353 ? 137.910 112.887 142.041 1.00 15.30 353 ALA A C 1
ATOM 2238 O O . ALA A 1 353 ? 138.455 112.806 143.151 1.00 17.18 353 ALA A O 1
ATOM 2240 N N . LEU A 1 354 ? 138.610 112.923 140.904 1.00 18.95 354 LEU A N 1
ATOM 2241 C CA . LEU A 1 354 ? 140.069 112.889 140.934 1.00 9.08 354 LEU A CA 1
ATOM 2242 C C . LEU A 1 354 ? 140.621 114.061 141.733 1.00 12.55 354 LEU A C 1
ATOM 2243 O O . LEU A 1 354 ? 141.455 113.882 142.632 1.00 21.69 354 LEU A O 1
ATOM 2248 N N . GLY A 1 355 ? 140.163 115.274 141.416 1.00 14.21 355 GLY A N 1
ATOM 2249 C CA . GLY A 1 355 ? 140.656 116.443 142.121 1.00 6.27 355 GLY A CA 1
ATOM 2250 C C . GLY A 1 355 ? 140.329 116.406 143.600 1.00 6.70 355 GLY A C 1
ATOM 2251 O O . GLY A 1 355 ? 141.159 116.764 144.438 1.00 12.50 355 GLY A O 1
ATOM 2252 N N . VAL A 1 356 ? 139.119 115.964 143.942 1.00 10.29 356 VAL A N 1
ATOM 2253 C CA . VAL A 1 356 ? 138.706 115.905 145.339 1.00 12.71 356 VAL A CA 1
ATOM 2254 C C . VAL A 1 356 ? 139.614 114.964 146.117 1.00 7.55 356 VAL A C 1
ATOM 2255 O O . VAL A 1 356 ? 140.141 115.319 147.177 1.00 21.07 356 VAL A O 1
ATOM 2259 N N . LEU A 1 357 ? 139.818 113.751 145.599 1.00 6.68 357 LEU A N 1
ATOM 2260 C CA . LEU A 1 357 ? 140.678 112.795 146.290 1.00 3.71 357 LEU A CA 1
ATOM 2261 C C . LEU A 1 357 ? 142.093 113.342 146.433 1.00 4.46 357 LEU A C 1
ATOM 2262 O O . LEU A 1 357 ? 142.674 113.336 147.532 1.00 18.01 357 LEU A O 1
ATOM 2267 N N . ILE A 1 358 ? 142.656 113.843 145.331 1.00 14.66 358 ILE A N 1
ATOM 2268 C CA . ILE A 1 358 ? 144.041 114.298 145.346 1.00 11.18 358 ILE A CA 1
ATOM 2269 C C . ILE A 1 358 ? 144.214 115.425 146.354 1.00 4.34 358 ILE A C 1
ATOM 2270 O O . ILE A 1 358 ? 145.132 115.404 147.180 1.00 17.84 358 ILE A O 1
ATOM 2275 N N . PHE A 1 359 ? 143.320 116.413 146.319 1.00 0.00 359 PHE A N 1
ATOM 2276 C CA . PHE A 1 359 ? 143.489 117.587 147.163 1.00 4.94 359 PHE A CA 1
ATOM 2277 C C . PHE A 1 359 ? 143.152 117.300 148.618 1.00 4.61 359 PHE A C 1
ATOM 2278 O O . PHE A 1 359 ? 143.754 117.903 149.511 1.00 11.44 359 PHE A O 1
ATOM 2286 N N . ALA A 1 360 ? 142.220 116.384 148.888 1.00 1.54 360 ALA A N 1
ATOM 2287 C CA . ALA A 1 360 ? 141.991 115.963 150.263 1.00 0.00 360 ALA A CA 1
ATOM 2288 C C . ALA A 1 360 ? 143.244 115.323 150.846 1.00 7.24 360 ALA A C 1
ATOM 2289 O O . ALA A 1 360 ? 143.666 115.656 151.961 1.00 4.98 360 ALA A O 1
ATOM 2291 N N . THR A 1 361 ? 143.872 114.416 150.092 1.00 9.50 361 THR A N 1
ATOM 2292 C CA . THR A 1 361 ? 145.119 113.824 150.570 1.00 5.80 361 THR A CA 1
ATOM 2293 C C . THR A 1 361 ? 146.203 114.886 150.746 1.00 0.00 361 THR A C 1
ATOM 2294 O O . THR A 1 361 ? 146.922 114.896 151.756 1.00 7.79 361 THR A O 1
ATOM 2298 N N . MET A 1 362 ? 146.324 115.798 149.778 1.00 1.73 362 MET A N 1
ATOM 2299 C CA . MET A 1 362 ? 147.371 116.812 149.839 1.00 0.00 362 MET A CA 1
ATOM 2300 C C . MET A 1 362 ? 147.193 117.728 151.042 1.00 3.77 362 MET A C 1
ATOM 2301 O O . MET A 1 362 ? 148.169 118.062 151.718 1.00 10.77 362 MET A O 1
ATOM 2306 N N . ILE A 1 363 ? 145.961 118.155 151.323 1.00 7.60 363 ILE A N 1
ATOM 2307 C CA . ILE A 1 363 ? 145.729 119.038 152.461 1.00 4.38 363 ILE A CA 1
ATOM 2308 C C . ILE A 1 363 ? 145.927 118.283 153.770 1.00 0.00 363 ILE A C 1
ATOM 2309 O O . ILE A 1 363 ? 146.501 118.818 154.729 1.00 7.06 363 ILE A O 1
ATOM 2314 N N . TYR A 1 364 ? 145.476 117.026 153.830 1.00 0.00 364 TYR A N 1
ATOM 2315 C CA . TYR A 1 364 ? 145.727 116.213 155.013 1.00 0.00 364 TYR A CA 1
ATOM 2316 C C . TYR A 1 364 ? 147.215 116.150 155.323 1.00 15.16 364 TYR A C 1
ATOM 2317 O O . TYR A 1 364 ? 147.623 116.283 156.483 1.00 17.93 364 TYR A O 1
ATOM 2326 N N . TYR A 1 365 ? 148.043 115.948 154.298 1.00 27.45 365 TYR A N 1
ATOM 2327 C CA . TYR A 1 365 ? 149.480 115.846 154.532 1.00 9.28 365 TYR A CA 1
ATOM 2328 C C . TYR A 1 365 ? 150.128 117.202 154.785 1.00 0.00 365 TYR A C 1
ATOM 2329 O O . TYR A 1 365 ? 151.096 117.286 155.549 1.00 11.76 365 TYR A O 1
ATOM 2338 N N . ALA A 1 366 ? 149.619 118.265 154.161 1.00 9.11 366 ALA A N 1
ATOM 2339 C CA . ALA A 1 366 ? 150.206 119.587 154.337 1.00 12.20 366 ALA A CA 1
ATOM 2340 C C . ALA A 1 366 ? 149.897 120.165 155.710 1.00 15.11 366 ALA A C 1
ATOM 2341 O O . ALA A 1 366 ? 150.658 121.000 156.213 1.00 3.93 366 ALA A O 1
ATOM 2343 N N . GLU A 1 367 ? 148.798 119.742 156.332 1.00 24.74 367 GLU A N 1
ATOM 2344 C CA . GLU A 1 367 ? 148.464 120.216 157.668 1.00 10.30 367 GLU A CA 1
ATOM 2345 C C . GLU A 1 367 ? 149.182 119.447 158.770 1.00 14.29 367 GLU A C 1
ATOM 2346 O O . GLU A 1 367 ? 148.990 119.766 159.948 1.00 22.90 367 GLU A O 1
ATOM 2352 N N . ARG A 1 368 ? 149.998 118.450 158.424 1.00 19.59 368 ARG A N 1
ATOM 2353 C CA . ARG A 1 368 ? 150.717 117.641 159.400 1.00 12.78 368 ARG A CA 1
ATOM 2354 C C . ARG A 1 368 ? 152.223 117.668 159.155 1.00 21.94 368 ARG A C 1
ATOM 2355 O O . ARG A 1 368 ? 152.940 116.751 159.558 1.00 29.14 368 ARG A O 1
ATOM 2363 N N . ILE A 1 369 ? 152.718 118.714 158.502 1.00 21.31 369 ILE A N 1
ATOM 2364 C CA . ILE A 1 369 ? 154.143 118.823 158.214 1.00 19.67 369 ILE A CA 1
ATOM 2365 C C . ILE A 1 369 ? 154.879 119.152 159.506 1.00 22.38 369 ILE A C 1
ATOM 2366 O O . ILE A 1 369 ? 154.516 120.095 160.219 1.00 28.15 369 ILE A O 1
ATOM 2371 N N . GLY A 1 370 ? 155.916 118.375 159.809 1.00 25.03 370 GLY A N 1
ATOM 2372 C CA . GLY A 1 370 ? 156.667 118.558 161.032 1.00 23.81 370 GLY A CA 1
ATOM 2373 C C . GLY A 1 370 ? 156.025 117.969 162.267 1.00 25.86 370 GLY A C 1
ATOM 2374 O O . GLY A 1 370 ? 156.555 118.155 163.368 1.00 32.43 370 GLY A O 1
ATOM 2375 N N . ALA A 1 371 ? 154.907 117.265 162.123 1.00 29.87 371 ALA A N 1
ATOM 2376 C CA . ALA A 1 371 ? 154.207 116.703 163.266 1.00 29.31 371 ALA A CA 1
ATOM 2377 C C . ALA A 1 371 ? 154.840 115.381 163.691 1.00 34.65 371 ALA A C 1
ATOM 2378 O O . ALA A 1 371 ? 155.649 114.786 162.974 1.00 32.96 371 ALA A O 1
ATOM 2380 N N . GLN A 1 372 ? 154.458 114.925 164.882 1.00 36.82 372 GLN A N 1
ATOM 2381 C CA . GLN A 1 372 ? 154.985 113.681 165.410 1.00 34.11 372 GLN A CA 1
ATOM 2382 C C . GLN A 1 372 ? 154.412 112.491 164.641 1.00 40.46 372 GLN A C 1
ATOM 2383 O O . GLN A 1 372 ? 153.325 112.576 164.066 1.00 39.74 372 GLN A O 1
ATOM 2385 N N . PRO A 1 373 ? 155.134 111.366 164.612 1.00 43.92 373 PRO A N 1
ATOM 2386 C CA . PRO A 1 373 ? 154.625 110.202 163.868 1.00 39.66 373 PRO A CA 1
ATOM 2387 C C . PRO A 1 373 ? 153.256 109.731 164.328 1.00 41.25 373 PRO A C 1
ATOM 2388 O O . PRO A 1 373 ? 152.434 109.331 163.494 1.00 41.44 373 PRO A O 1
ATOM 2392 N N . ASN A 1 374 ? 152.983 109.767 165.635 1.00 38.73 374 ASN A N 1
ATOM 2393 C CA . ASN A 1 374 ? 15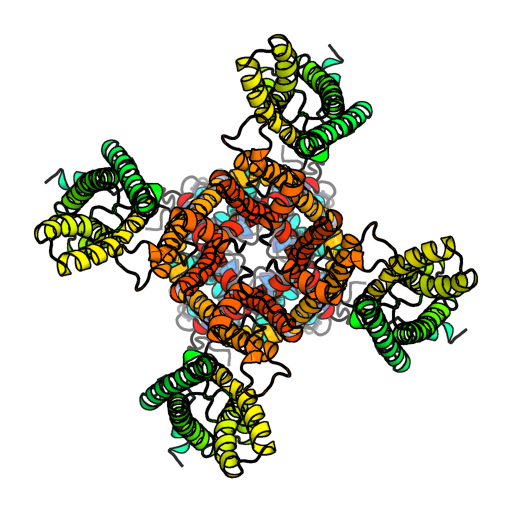1.747 109.220 166.177 1.00 41.94 374 ASN A CA 1
ATOM 2394 C C . ASN A 1 374 ? 151.111 110.090 167.253 1.00 42.96 374 ASN A C 1
ATOM 2395 O O . ASN A 1 374 ? 150.146 109.647 167.886 1.00 42.66 374 ASN A O 1
ATOM 2400 N N . ASP A 1 375 ? 151.611 111.297 167.479 1.00 45.79 375 ASP A N 1
ATOM 2401 C CA . ASP A 1 375 ? 151.075 112.132 168.544 1.00 41.53 375 ASP A CA 1
ATOM 2402 C C . ASP A 1 375 ? 149.617 112.481 168.247 1.00 44.57 375 ASP A C 1
ATOM 2403 O O . ASP A 1 375 ? 149.324 113.028 167.174 1.00 42.04 375 ASP A O 1
ATOM 2408 N N . PRO A 1 376 ? 148.678 112.188 169.154 1.00 44.93 376 PRO A N 1
ATOM 2409 C CA . PRO A 1 376 ? 147.270 112.530 168.887 1.00 42.11 376 PRO A CA 1
ATOM 2410 C C . PRO A 1 376 ? 147.002 114.022 168.797 1.00 43.98 376 PRO A C 1
ATOM 2411 O O . PRO A 1 376 ? 145.967 114.409 168.239 1.00 46.63 376 PRO A O 1
ATOM 2415 N N . SER A 1 377 ? 147.888 114.868 169.317 1.00 35.39 377 SER A N 1
ATOM 2416 C CA . SER A 1 377 ? 147.672 116.309 169.318 1.00 36.72 377 SER A CA 1
ATOM 2417 C C . SER A 1 377 ? 147.974 116.952 167.972 1.00 38.26 377 SER A C 1
ATOM 2418 O O . SER A 1 377 ? 147.728 118.151 167.806 1.00 35.42 377 SER A O 1
ATOM 2421 N N . ALA A 1 378 ? 148.500 116.189 167.011 1.00 34.10 378 ALA A N 1
ATOM 2422 C CA . ALA A 1 378 ? 148.770 116.748 165.691 1.00 33.60 378 ALA A CA 1
ATOM 2423 C C . ALA A 1 378 ? 147.489 117.183 164.992 1.00 30.46 378 ALA A C 1
ATOM 2424 O O . ALA A 1 378 ? 147.490 118.187 164.270 1.00 30.98 378 ALA A O 1
ATOM 2426 N N . SER A 1 379 ? 146.397 116.450 165.191 1.00 25.68 379 SER A N 1
ATOM 2427 C CA . SER A 1 379 ? 145.124 116.751 164.550 1.00 23.53 379 SER A CA 1
ATOM 2428 C C . SER A 1 379 ? 144.241 117.672 165.381 1.00 24.43 379 SER A C 1
ATOM 2429 O O . SER A 1 379 ? 143.118 117.972 164.961 1.00 27.97 379 SER A O 1
ATOM 2432 N N . GLU A 1 380 ? 144.710 118.123 166.544 1.00 28.72 380 GLU A N 1
ATOM 2433 C CA . GLU A 1 380 ? 143.914 118.994 167.398 1.00 31.54 380 GLU A CA 1
ATOM 2434 C C . GLU A 1 380 ? 143.923 120.447 166.943 1.00 32.84 380 GLU A C 1
ATOM 2435 O O . GLU A 1 380 ? 143.131 121.242 167.461 1.00 36.30 380 GLU A O 1
ATOM 2437 N N . HIS A 1 381 ? 144.785 120.811 165.993 1.00 22.27 381 HIS A N 1
ATOM 2438 C CA . HIS A 1 381 ? 144.899 122.184 165.526 1.00 20.91 381 HIS A CA 1
ATOM 2439 C C . HIS A 1 381 ? 144.475 122.378 164.078 1.00 16.32 381 HIS A C 1
ATOM 2440 O O . HIS A 1 381 ? 144.617 123.491 163.559 1.00 25.18 381 HIS A O 1
ATOM 2442 N N . THR A 1 382 ? 143.970 121.342 163.412 1.00 14.61 382 THR A N 1
ATOM 2443 C CA . THR A 1 382 ? 143.583 121.418 162.012 1.00 15.09 382 THR A CA 1
ATOM 2444 C C . THR A 1 382 ? 142.167 120.890 161.837 1.00 10.90 382 THR A C 1
ATOM 2445 O O . THR A 1 382 ? 141.766 119.930 162.501 1.00 22.44 382 THR A O 1
ATOM 2449 N N . HIS A 1 383 ? 141.411 121.528 160.941 1.00 2.22 383 HIS A N 1
ATOM 2450 C CA . HIS A 1 383 ? 140.082 121.034 160.605 1.00 9.65 383 HIS A CA 1
ATOM 2451 C C . HIS A 1 383 ? 140.140 119.698 159.880 1.00 2.75 383 HIS A C 1
ATOM 2452 O O . HIS A 1 383 ? 139.131 118.987 159.826 1.00 12.74 383 HIS A O 1
ATOM 2459 N N . PHE A 1 384 ? 141.297 119.345 159.318 1.00 5.68 384 PHE A N 1
ATOM 2460 C CA . PHE A 1 384 ? 141.435 118.155 158.481 1.00 3.59 384 PHE A CA 1
ATOM 2461 C C . PHE A 1 384 ? 141.903 116.991 159.347 1.00 0.75 384 PHE A C 1
ATOM 2462 O O . PHE A 1 384 ? 143.073 116.602 159.358 1.00 12.26 384 PHE A O 1
ATOM 2470 N N . LYS A 1 385 ? 140.951 116.431 160.092 1.00 7.93 385 LYS A N 1
ATOM 2471 C CA . LYS A 1 385 ? 141.244 115.264 160.914 1.00 18.57 385 LYS A CA 1
ATOM 2472 C C . LYS A 1 385 ? 141.536 114.044 160.051 1.00 19.76 385 LYS A C 1
ATOM 2473 O O . LYS A 1 385 ? 142.373 113.207 160.411 1.00 30.34 385 LYS A O 1
ATOM 2479 N N . ASN A 1 386 ? 140.855 113.922 158.914 1.00 15.79 386 ASN A N 1
ATOM 2480 C CA . ASN A 1 386 ? 140.970 112.748 158.063 1.00 6.83 386 ASN A CA 1
ATOM 2481 C C . ASN A 1 386 ? 140.855 113.191 156.606 1.00 11.28 386 ASN A C 1
ATOM 2482 O O . ASN A 1 386 ? 140.678 114.376 156.305 1.00 9.46 386 ASN A O 1
ATOM 2487 N N . ILE A 1 387 ? 140.979 112.228 155.697 1.00 12.61 387 ILE A N 1
ATOM 2488 C CA . ILE A 1 387 ? 140.901 112.464 154.255 1.00 6.90 387 ILE A CA 1
ATOM 2489 C C . ILE A 1 387 ? 139.443 112.542 153.808 1.00 0.00 387 ILE A C 1
ATOM 2490 O O . ILE A 1 387 ? 139.113 113.331 152.908 1.00 1.31 387 ILE A O 1
ATOM 2495 N N . PRO A 1 388 ? 138.546 111.716 154.352 1.00 1.03 388 PRO A N 1
ATOM 2496 C CA . PRO A 1 388 ? 137.130 111.838 153.971 1.00 0.82 388 PRO A CA 1
ATOM 2497 C C . PRO A 1 388 ? 136.533 113.220 154.209 1.00 0.00 388 PRO A C 1
ATOM 2498 O O . PRO A 1 388 ? 135.725 113.678 153.394 1.00 10.47 388 PRO A O 1
ATOM 2502 N N . ILE A 1 389 ? 136.892 113.895 155.302 1.00 0.00 389 ILE A N 1
ATOM 2503 C CA . ILE A 1 389 ? 136.416 115.261 155.513 1.00 1.28 389 ILE A CA 1
ATOM 2504 C C . ILE A 1 389 ? 137.130 116.231 154.572 1.00 0.00 389 ILE A C 1
ATOM 2505 O O . ILE A 1 389 ? 136.548 117.239 154.130 1.00 7.03 389 ILE A O 1
ATOM 2510 N N . GLY A 1 390 ? 138.393 115.949 154.253 1.00 0.00 390 GLY A N 1
ATOM 2511 C CA . GLY A 1 390 ? 139.065 116.703 153.217 1.00 0.00 390 GLY A CA 1
ATOM 2512 C C . GLY A 1 390 ? 138.351 116.615 151.885 1.00 5.61 390 GLY A C 1
ATOM 2513 O O . GLY A 1 390 ? 138.457 117.522 151.065 1.00 17.95 390 GLY A O 1
ATOM 2514 N N . PHE A 1 391 ? 137.626 115.521 151.646 1.00 8.31 391 PHE A N 1
ATOM 2515 C CA . PHE A 1 391 ? 136.814 115.436 150.432 1.00 0.00 391 PHE A CA 1
ATOM 2516 C C . PHE A 1 391 ? 135.798 116.571 150.383 1.00 0.00 391 PHE A C 1
ATOM 2517 O O . PHE A 1 391 ? 135.646 117.251 149.358 1.00 18.68 391 PHE A O 1
ATOM 2525 N N . TRP A 1 392 ? 135.074 116.774 151.486 1.00 11.89 392 TRP A N 1
ATOM 2526 C CA . TRP A 1 392 ? 134.094 117.851 151.561 1.00 9.30 392 TRP A CA 1
ATOM 2527 C C . TRP A 1 392 ? 134.765 119.207 151.408 1.00 0.63 392 TRP A C 1
ATOM 2528 O O . TRP A 1 392 ? 134.294 120.072 150.656 1.00 16.61 392 TRP A O 1
ATOM 2539 N N . TRP A 1 393 ? 135.879 119.410 152.114 1.00 11.49 393 TRP A N 1
ATOM 2540 C CA . TRP A 1 393 ? 136.583 120.681 151.970 1.00 5.20 393 TRP A CA 1
ATOM 2541 C C . TRP A 1 393 ? 137.004 120.908 150.524 1.00 5.96 393 TRP A C 1
ATOM 2542 O O . TRP A 1 393 ? 136.890 122.024 150.003 1.00 0.00 393 TRP A O 1
ATOM 2553 N N . ALA A 1 394 ? 137.493 119.860 149.859 1.00 10.89 394 ALA A N 1
ATOM 2554 C CA . ALA A 1 394 ? 138.002 119.998 148.503 1.00 0.00 394 ALA A CA 1
ATOM 2555 C C . ALA A 1 394 ? 136.886 120.309 147.520 1.00 4.68 394 ALA A C 1
ATOM 2556 O O . ALA A 1 394 ? 137.065 121.134 146.623 1.00 11.91 394 ALA A O 1
ATOM 2558 N N . VAL A 1 395 ? 135.732 119.655 147.657 1.00 4.43 395 VAL A N 1
ATOM 2559 C CA . VAL A 1 395 ? 134.631 119.964 146.750 1.00 0.00 395 VAL A CA 1
ATOM 2560 C C . VAL A 1 395 ? 134.152 121.395 146.975 1.00 0.00 395 VAL A C 1
ATOM 2561 O O . VAL A 1 395 ? 133.907 122.143 146.015 1.00 12.54 395 VAL A O 1
ATOM 2565 N N . VAL A 1 396 ? 134.050 121.815 148.240 1.00 0.15 396 VAL A N 1
ATOM 2566 C CA . VAL A 1 396 ? 133.604 123.174 148.532 1.00 0.00 396 VAL A CA 1
ATOM 2567 C C . VAL A 1 396 ? 134.582 124.196 147.963 1.00 0.00 396 VAL A C 1
ATOM 2568 O O . VAL A 1 396 ? 134.174 125.230 147.421 1.00 0.00 396 VAL A O 1
ATOM 2572 N N . THR A 1 397 ? 135.885 123.933 148.079 1.00 15.52 397 THR A N 1
ATOM 2573 C CA . THR A 1 397 ? 136.886 124.860 147.564 1.00 0.00 397 THR A CA 1
ATOM 2574 C C . THR A 1 397 ? 136.973 124.833 146.043 1.00 0.00 397 THR A C 1
ATOM 2575 O O . THR A 1 397 ? 137.247 125.867 145.424 1.00 9.39 397 THR A O 1
ATOM 2578 N N . MET A 1 398 ? 136.746 123.672 145.427 1.00 2.25 398 MET A N 1
ATOM 2579 C CA . MET A 1 398 ? 136.812 123.553 143.978 1.00 0.00 398 MET A CA 1
ATOM 2580 C C . MET A 1 398 ? 135.645 124.252 143.303 1.00 2.24 398 MET A C 1
ATOM 2581 O O . MET A 1 398 ? 135.828 124.878 142.252 1.00 12.27 398 MET A O 1
ATOM 2586 N N . THR A 1 399 ? 134.449 124.165 143.881 1.00 4.07 399 THR A N 1
ATOM 2587 C CA . THR A 1 399 ? 133.298 124.857 143.317 1.00 0.00 399 THR A CA 1
ATOM 2588 C C . THR A 1 399 ? 133.298 126.352 143.621 1.00 3.52 399 THR A C 1
ATOM 2589 O O . THR A 1 399 ? 132.328 127.036 143.281 1.00 16.60 399 THR A O 1
ATOM 2593 N N . THR A 1 400 ? 134.363 126.874 144.233 1.00 3.55 400 THR A N 1
ATOM 2594 C CA . THR A 1 400 ? 134.433 128.271 144.663 1.00 0.00 400 THR A CA 1
ATOM 2595 C C . THR A 1 400 ? 133.308 128.615 145.633 1.00 0.00 400 THR A C 1
ATOM 2596 O O . THR A 1 400 ? 132.961 129.787 145.807 1.00 13.51 400 THR A O 1
ATOM 2600 N N . LEU A 1 401 ? 132.735 127.595 146.271 1.00 0.45 401 LEU A N 1
ATOM 2601 C CA . LEU A 1 401 ? 131.648 127.816 147.217 1.00 0.00 401 LEU A CA 1
ATOM 2602 C C . LEU A 1 401 ? 132.157 128.464 148.500 1.00 0.00 401 LEU A C 1
ATOM 2603 O O . LEU A 1 401 ? 131.586 129.451 148.977 1.00 11.82 401 LEU A O 1
ATOM 2608 N N . GLY A 1 402 ? 133.233 127.925 149.068 1.00 4.30 402 GLY A N 1
ATOM 2609 C CA . GLY A 1 402 ? 133.867 128.509 150.235 1.00 0.00 402 GLY A CA 1
ATOM 2610 C C . GLY A 1 402 ? 132.939 128.777 151.402 1.00 0.00 402 GLY A C 1
ATOM 2611 O O . GLY A 1 402 ? 132.738 129.934 151.783 1.00 21.51 402 GLY A O 1
ATOM 2612 N N . TYR A 1 403 ? 132.370 127.720 151.984 1.00 6.01 403 TYR A N 1
ATOM 2613 C CA . TYR A 1 403 ? 131.506 127.899 153.147 1.00 0.00 403 TYR A CA 1
ATOM 2614 C C . TYR A 1 403 ? 132.271 128.517 154.309 1.00 0.00 403 TYR A C 1
ATOM 2615 O O . TYR A 1 403 ? 131.762 129.413 154.992 1.00 7.02 403 TYR A O 1
ATOM 2624 N N . GLY A 1 404 ? 133.494 128.051 154.550 1.00 7.00 404 GLY A N 1
ATOM 2625 C CA . GLY A 1 404 ? 134.305 128.534 155.645 1.00 0.00 404 GLY A CA 1
ATOM 2626 C C . GLY A 1 404 ? 134.255 127.688 156.896 1.00 0.00 404 GLY A C 1
ATOM 2627 O O . GLY A 1 404 ? 134.928 128.027 157.876 1.00 6.07 404 GLY A O 1
ATOM 2628 N N . ASP A 1 405 ? 133.483 126.599 156.897 1.00 0.89 405 ASP A N 1
ATOM 2629 C CA . ASP A 1 405 ? 133.464 125.714 158.054 1.00 0.00 405 ASP A CA 1
ATOM 2630 C C . ASP A 1 405 ? 134.821 125.059 158.272 1.00 0.00 405 ASP A C 1
ATOM 2631 O O . ASP A 1 405 ? 135.186 124.755 159.413 1.00 9.84 405 ASP A O 1
ATOM 2636 N N . MET A 1 406 ? 135.574 124.835 157.198 1.00 0.00 406 MET A N 1
ATOM 2637 C CA . MET A 1 406 ? 136.930 124.317 157.287 1.00 0.00 406 MET A CA 1
ATOM 2638 C C . MET A 1 406 ? 137.799 125.033 156.267 1.00 0.00 406 MET A C 1
ATOM 2639 O O . MET A 1 406 ? 137.382 125.249 155.126 1.00 9.84 406 MET A O 1
ATOM 2644 N N . TYR A 1 407 ? 139.004 125.403 156.689 1.00 0.00 407 TYR A N 1
ATOM 2645 C CA . TYR A 1 407 ? 139.958 126.098 155.842 1.00 0.00 407 TYR A CA 1
ATOM 2646 C C . TYR A 1 407 ? 141.356 125.800 156.356 1.00 6.86 407 TYR A C 1
ATOM 2647 O O . TYR A 1 407 ? 141.527 125.522 157.548 1.00 4.10 407 TYR A O 1
ATOM 2656 N N . PRO A 1 408 ? 142.369 125.838 155.492 1.00 7.21 408 PRO A N 1
ATOM 2657 C CA . PRO A 1 408 ? 143.740 125.619 155.966 1.00 0.00 408 PRO A CA 1
ATOM 2658 C C . PRO A 1 408 ? 144.171 126.692 156.953 1.00 2.79 408 PRO A C 1
ATOM 2659 O O . PRO A 1 408 ? 143.781 127.857 156.845 1.00 11.30 408 PRO A O 1
ATOM 2663 N N . GLN A 1 409 ? 144.988 126.283 157.924 1.00 17.13 409 GLN A N 1
ATOM 2664 C CA . GLN A 1 409 ? 145.536 127.193 158.922 1.00 6.25 409 GLN A CA 1
ATOM 2665 C C . GLN A 1 409 ? 147.060 127.199 158.932 1.00 10.77 409 GLN A C 1
ATOM 2666 O O . GLN A 1 409 ? 147.660 127.894 159.760 1.00 24.69 409 GLN A O 1
ATOM 2672 N N . THR A 1 410 ? 147.698 126.449 158.040 1.00 10.49 410 THR A N 1
ATOM 2673 C CA . THR A 1 410 ? 149.146 126.418 157.903 1.00 11.59 410 THR A CA 1
ATOM 2674 C C . THR A 1 410 ? 149.545 127.019 156.561 1.00 11.72 410 THR A C 1
ATOM 2675 O O . THR A 1 410 ? 148.716 127.225 155.676 1.00 26.39 410 THR A O 1
ATOM 2679 N N . TRP A 1 411 ? 150.840 127.306 156.420 1.00 9.02 411 TRP A N 1
ATOM 2680 C CA . TRP A 1 411 ? 151.346 127.830 155.154 1.00 10.20 411 TRP A CA 1
ATOM 2681 C C . TRP A 1 411 ? 151.273 126.778 154.048 1.00 12.37 411 TRP A C 1
ATOM 2682 O O . TRP A 1 411 ? 150.866 127.080 152.917 1.00 10.92 411 TRP A O 1
ATOM 2693 N N . SER A 1 412 ? 151.646 125.535 154.360 1.00 17.13 412 SER A N 1
ATOM 2694 C CA . SER A 1 412 ? 151.584 124.475 153.360 1.00 8.00 412 SER A CA 1
ATOM 2695 C C . SER A 1 412 ? 150.142 124.156 152.991 1.00 8.87 412 SER A C 1
ATOM 2696 O O . SER A 1 412 ? 149.814 124.002 151.807 1.00 23.01 412 SER A O 1
ATOM 2699 N N . GLY A 1 413 ? 149.263 124.065 153.990 1.00 2.96 413 GLY A N 1
ATOM 2700 C CA . GLY A 1 413 ? 147.854 123.881 153.702 1.00 3.02 413 GLY A CA 1
ATOM 2701 C C . GLY A 1 413 ? 147.271 125.042 152.927 1.00 1.28 413 GLY A C 1
ATOM 2702 O O . GLY A 1 413 ? 146.367 124.859 152.112 1.00 0.63 413 GLY A O 1
ATOM 2703 N N . MET A 1 414 ? 147.788 126.246 153.160 1.00 14.02 414 MET A N 1
ATOM 2704 C CA . MET A 1 414 ? 147.332 127.420 152.426 1.00 0.33 414 MET A CA 1
ATOM 2705 C C . MET A 1 414 ? 147.700 127.319 150.951 1.00 0.23 414 MET A C 1
ATOM 2706 O O . MET A 1 414 ? 146.868 127.581 150.072 1.00 8.06 414 MET A O 1
ATOM 2711 N N . LEU A 1 415 ? 148.947 126.940 150.666 1.00 13.90 415 LEU A N 1
ATOM 2712 C CA . LEU A 1 415 ? 149.354 126.720 149.281 1.00 16.10 415 LEU A CA 1
ATOM 2713 C C . LEU A 1 415 ? 148.517 125.622 148.635 1.00 14.65 415 LEU A C 1
ATOM 2714 O O . LEU A 1 415 ? 148.095 125.745 147.477 1.00 20.14 415 LEU A O 1
ATOM 2719 N N . VAL A 1 416 ? 148.269 124.537 149.372 1.00 12.78 416 VAL A N 1
ATOM 2720 C CA . VAL A 1 416 ? 147.461 123.444 148.838 1.00 7.99 416 VAL A CA 1
ATOM 2721 C C . VAL A 1 416 ? 146.049 123.924 148.524 1.00 16.23 416 VAL A C 1
ATOM 2722 O O . VAL A 1 416 ? 145.471 123.557 147.497 1.00 20.95 416 VAL A O 1
ATOM 2726 N N . GLY A 1 417 ? 145.465 124.731 149.410 1.00 7.81 417 GLY A N 1
ATOM 2727 C CA . GLY A 1 417 ? 144.131 125.251 149.157 1.00 7.33 417 GLY A CA 1
ATOM 2728 C C . GLY A 1 417 ? 144.080 126.180 147.961 1.00 9.18 417 GLY A C 1
ATOM 2729 O O . GLY A 1 417 ? 143.111 126.169 147.198 1.00 17.55 417 GLY A O 1
ATOM 2730 N N . ALA A 1 418 ? 145.114 127.003 147.780 1.00 6.62 418 ALA A N 1
ATOM 2731 C CA . ALA A 1 418 ? 145.166 127.853 146.594 1.00 17.49 418 ALA A CA 1
ATOM 2732 C C . ALA A 1 418 ? 145.219 127.007 145.327 1.00 10.77 418 ALA A C 1
ATOM 2733 O O . ALA A 1 418 ? 144.487 127.260 144.355 1.00 10.83 418 ALA A O 1
ATOM 2735 N N . LEU A 1 419 ? 146.075 125.982 145.328 1.00 11.06 419 LEU A N 1
ATOM 2736 C CA . LEU A 1 419 ? 146.152 125.094 144.176 1.00 1.22 419 LEU A CA 1
ATOM 2737 C C . LEU A 1 419 ? 144.817 124.404 143.939 1.00 0.00 419 LEU A C 1
ATOM 2738 O O . LEU A 1 419 ? 144.392 124.236 142.792 1.00 10.49 419 LEU A O 1
ATOM 2743 N N . CYS A 1 420 ? 144.139 124.006 145.016 1.00 9.53 420 CYS A N 1
ATOM 2744 C CA . CYS A 1 420 ? 142.814 123.409 144.895 1.00 10.66 420 CYS A CA 1
ATOM 2745 C C . CYS A 1 420 ? 141.837 124.375 144.242 1.00 1.32 420 CYS A C 1
ATOM 2746 O O . CYS A 1 420 ? 141.049 123.980 143.378 1.00 11.39 420 CYS A O 1
ATOM 2749 N N . ALA A 1 421 ? 141.876 125.645 144.640 1.00 7.05 421 ALA A N 1
ATOM 2750 C CA . ALA A 1 421 ? 140.959 126.628 144.074 1.00 6.15 421 ALA A CA 1
ATOM 2751 C C . ALA A 1 421 ? 141.167 126.773 142.571 1.00 11.57 421 ALA A C 1
ATOM 2752 O O . ALA A 1 421 ? 140.215 126.667 141.785 1.00 20.39 421 ALA A O 1
ATOM 2754 N N . LEU A 1 422 ? 142.412 127.014 142.148 1.00 10.51 422 LEU A N 1
ATOM 2755 C CA . LEU A 1 422 ? 142.658 127.170 140.713 1.00 8.62 422 LEU A CA 1
ATOM 2756 C C . LEU A 1 422 ? 142.358 125.886 139.944 1.00 13.73 422 LEU A C 1
ATOM 2757 O O . LEU A 1 422 ? 141.772 125.933 138.852 1.00 23.43 422 LEU A O 1
ATOM 2762 N N . ALA A 1 423 ? 142.749 124.730 140.486 1.00 11.91 423 ALA A N 1
ATOM 2763 C CA . ALA A 1 423 ? 142.501 123.474 139.792 1.00 7.56 423 ALA A CA 1
ATOM 2764 C C . ALA A 1 423 ? 141.010 123.217 139.638 1.00 9.67 423 ALA A C 1
ATOM 2765 O O . ALA A 1 423 ? 140.561 122.745 138.589 1.00 24.92 423 ALA A O 1
ATOM 2767 N N . GLY A 1 424 ? 140.227 123.512 140.676 1.00 11.39 424 GLY A N 1
ATOM 2768 C CA . GLY A 1 424 ? 138.789 123.364 140.565 1.00 13.29 424 GLY A CA 1
ATOM 2769 C C . GLY A 1 424 ? 138.196 124.301 139.535 1.00 11.27 424 GLY A C 1
ATOM 2770 O O . GLY A 1 424 ? 137.352 123.897 138.729 1.00 19.89 424 GLY A O 1
ATOM 2771 N N . VAL A 1 425 ? 138.637 125.562 139.534 1.00 15.57 425 VAL A N 1
ATOM 2772 C CA . VAL A 1 425 ? 138.140 126.500 138.532 1.00 14.88 425 VAL A CA 1
ATOM 2773 C C . VAL A 1 425 ? 138.374 125.942 137.136 1.00 15.19 425 VAL A C 1
ATOM 2774 O O . VAL A 1 425 ? 137.453 125.876 136.313 1.00 21.93 425 VAL A O 1
ATOM 2778 N N . LEU A 1 426 ? 139.600 125.490 136.863 1.00 16.55 426 LEU A N 1
ATOM 2779 C CA . LEU A 1 426 ? 139.925 125.013 135.521 1.00 14.75 426 LEU A CA 1
ATOM 2780 C C . LEU A 1 426 ? 139.185 123.723 135.170 1.00 18.38 426 LEU A C 1
ATOM 2781 O O . LEU A 1 426 ? 138.641 123.595 134.064 1.00 14.50 426 LEU A O 1
ATOM 2786 N N . THR A 1 427 ? 139.147 122.757 136.090 1.00 19.20 427 THR A N 1
ATOM 2787 C CA . THR A 1 427 ? 138.531 121.475 135.775 1.00 16.49 427 THR A CA 1
ATOM 2788 C C . THR A 1 427 ? 137.018 121.578 135.658 1.00 22.14 427 THR A C 1
ATOM 2789 O O . THR A 1 427 ? 136.411 120.769 134.950 1.00 39.07 427 THR A O 1
ATOM 2793 N N . ILE A 1 428 ? 136.394 122.549 136.322 1.00 9.69 428 ILE A N 1
ATOM 2794 C CA . ILE A 1 428 ? 134.970 122.774 136.122 1.00 13.11 428 ILE A CA 1
ATOM 2795 C C . ILE A 1 428 ? 134.718 123.582 134.854 1.00 14.88 428 ILE A C 1
ATOM 2796 O O . ILE A 1 428 ? 133.702 123.375 134.183 1.00 25.00 428 ILE A O 1
ATOM 2801 N N . ALA A 1 429 ? 135.624 124.497 134.503 1.00 17.66 429 ALA A N 1
ATOM 2802 C CA . ALA A 1 429 ? 135.489 125.241 133.261 1.00 13.29 429 ALA A CA 1
ATOM 2803 C C . ALA A 1 429 ? 135.804 124.401 132.032 1.00 16.56 429 ALA A C 1
ATOM 2804 O O . ALA A 1 429 ? 135.560 124.862 130.913 1.00 22.29 429 ALA A O 1
ATOM 2806 N N . MET A 1 430 ? 136.366 123.201 132.200 1.00 22.17 430 MET A N 1
ATOM 2807 C CA . MET A 1 430 ? 136.631 122.372 131.024 1.00 10.58 430 MET A CA 1
ATOM 2808 C C . MET A 1 430 ? 135.340 121.919 130.341 1.00 17.56 430 MET A C 1
ATOM 2809 O O . MET A 1 430 ? 135.074 122.360 129.211 1.00 26.76 430 MET A O 1
ATOM 2814 N N . PRO A 1 431 ? 134.502 121.063 130.944 1.00 17.46 431 PRO A N 1
ATOM 2815 C CA . PRO A 1 431 ? 133.352 120.517 130.208 1.00 25.71 431 PRO A CA 1
ATOM 2816 C C . PRO A 1 431 ? 132.058 121.306 130.342 1.00 22.17 431 PRO A C 1
ATOM 2817 O O . PRO A 1 431 ? 131.124 121.086 129.548 1.00 29.77 431 PRO A O 1
ATOM 2821 N N . VAL A 1 432 ? 131.970 122.191 131.337 1.00 16.86 432 VAL A N 1
ATOM 2822 C CA . VAL A 1 432 ? 130.761 122.994 131.505 1.00 21.88 432 VAL A CA 1
ATOM 2823 C C . VAL A 1 432 ? 130.514 123.851 130.276 1.00 23.62 432 VAL A C 1
ATOM 2824 O O . VAL A 1 432 ? 129.356 123.975 129.858 1.00 27.42 432 VAL A O 1
ATOM 2828 N N . PRO A 1 433 ? 131.515 124.499 129.676 1.00 24.90 433 PRO A N 1
ATOM 2829 C CA . PRO A 1 433 ? 131.269 125.214 128.415 1.00 17.15 433 PRO A CA 1
ATOM 2830 C C . PRO A 1 433 ? 130.754 124.324 127.300 1.00 15.55 433 PRO A C 1
ATOM 2831 O O . PRO A 1 433 ? 129.919 124.772 126.509 1.00 23.17 433 PRO A O 1
ATOM 2835 N N . VAL A 1 434 ? 131.221 123.078 127.206 1.00 18.91 434 VAL A N 1
ATOM 2836 C CA . VAL A 1 434 ? 130.709 122.174 126.178 1.00 16.39 434 VAL A CA 1
ATOM 2837 C C . VAL A 1 434 ? 129.224 121.921 126.398 1.00 11.93 434 VAL A C 1
ATOM 2838 O O . VAL A 1 434 ? 128.408 122.002 125.466 1.00 23.04 434 VAL A O 1
ATOM 2842 N N . ILE A 1 435 ? 128.850 121.619 127.643 1.00 17.36 435 ILE A N 1
ATOM 2843 C CA . ILE A 1 435 ? 127.441 121.372 127.947 1.00 18.53 435 ILE A CA 1
ATOM 2844 C C . ILE A 1 435 ? 126.617 122.624 127.668 1.00 18.33 435 ILE A C 1
ATOM 2845 O O . ILE A 1 435 ? 125.518 122.557 127.099 1.00 19.52 435 ILE A O 1
ATOM 2850 N N . VAL A 1 436 ? 127.142 123.786 128.058 1.00 20.29 436 VAL A N 1
ATOM 2851 C CA . VAL A 1 436 ? 126.439 125.050 127.864 1.00 16.57 436 VAL A CA 1
ATOM 2852 C C . VAL A 1 436 ? 126.227 125.325 126.383 1.00 20.65 436 VAL A C 1
ATOM 2853 O O . VAL A 1 436 ? 125.165 125.800 125.971 1.00 30.55 436 VAL A O 1
ATOM 2857 N N . ASN A 1 437 ? 127.240 125.053 125.562 1.00 21.90 437 ASN A N 1
ATOM 2858 C CA . ASN A 1 437 ? 127.136 125.334 124.136 1.00 16.73 437 ASN A CA 1
ATOM 2859 C C . ASN A 1 437 ? 126.172 124.370 123.453 1.00 20.72 437 ASN A C 1
ATOM 2860 O O . ASN A 1 437 ? 125.442 124.766 122.535 1.00 21.98 437 ASN A O 1
ATOM 2865 N N . ASN A 1 438 ? 126.133 123.112 123.900 1.00 17.03 438 ASN A N 1
ATOM 2866 C CA . ASN A 1 438 ? 125.107 122.192 123.414 1.00 11.95 438 ASN A CA 1
ATOM 2867 C C . ASN A 1 438 ? 123.713 122.705 123.764 1.00 19.70 438 ASN A C 1
ATOM 2868 O O . ASN A 1 438 ? 122.796 122.693 122.927 1.00 27.28 438 ASN A O 1
ATOM 2873 N N . PHE A 1 439 ? 123.538 123.162 125.007 1.00 25.29 439 PHE A N 1
ATOM 2874 C CA . PHE A 1 439 ? 122.263 123.752 125.400 1.00 15.35 439 PHE A CA 1
ATOM 2875 C C . PHE A 1 439 ? 121.929 124.950 124.526 1.00 13.60 439 PHE A C 1
ATOM 2876 O O . PHE A 1 439 ? 120.767 125.165 124.170 1.00 11.77 439 PHE A O 1
ATOM 2884 N N . GLY A 1 440 ? 122.936 125.756 124.192 1.00 19.18 440 GLY A N 1
ATOM 2885 C CA . GLY A 1 440 ? 122.699 126.906 123.337 1.00 15.24 440 GLY A CA 1
ATOM 2886 C C . GLY A 1 440 ? 122.197 126.503 121.965 1.00 26.14 440 GLY A C 1
ATOM 2887 O O . GLY A 1 440 ? 121.227 127.069 121.455 1.00 20.76 440 GLY A O 1
ATOM 2888 N N . MET A 1 441 ? 122.848 125.512 121.350 1.00 32.42 441 MET A N 1
ATOM 2889 C CA . MET A 1 441 ? 122.358 125.011 120.067 1.00 27.80 441 MET A CA 1
ATOM 2890 C C . MET A 1 441 ? 120.902 124.583 120.175 1.00 31.05 441 MET A C 1
ATOM 2891 O O . MET A 1 441 ? 120.060 124.985 119.361 1.00 39.57 441 MET A O 1
ATOM 2896 N N . TYR A 1 442 ? 120.593 123.743 121.165 1.00 12.80 442 TYR A N 1
ATOM 2897 C CA . TYR A 1 442 ? 119.253 123.168 121.235 1.00 15.74 442 TYR A CA 1
ATOM 2898 C C . TYR A 1 442 ? 118.203 124.240 121.512 1.00 18.49 442 TYR A C 1
ATOM 2899 O O . TYR A 1 442 ? 117.126 124.236 120.902 1.00 10.92 442 TYR A O 1
ATOM 2908 N N . TYR A 1 443 ? 118.505 125.174 122.416 1.00 27.46 443 TYR A N 1
ATOM 2909 C CA . TYR A 1 443 ? 117.574 126.256 122.713 1.00 21.90 443 TYR A CA 1
ATOM 2910 C C . TYR A 1 443 ? 117.353 127.145 121.497 1.00 15.87 443 TYR A C 1
ATOM 2911 O O . TYR A 1 443 ? 116.215 127.529 121.202 1.00 23.75 443 TYR A O 1
ATOM 2920 N N . SER A 1 444 ? 118.426 127.483 120.777 1.00 20.17 444 SER A N 1
ATOM 2921 C CA . SER A 1 444 ? 118.275 128.312 119.588 1.00 23.04 444 SER A CA 1
ATOM 2922 C C . SER A 1 444 ? 117.424 127.609 118.541 1.00 25.17 444 SER A C 1
ATOM 2923 O O . SER A 1 444 ? 116.564 128.231 117.910 1.00 20.52 444 SER A O 1
ATOM 2926 N N . LEU A 1 445 ? 117.649 126.308 118.343 1.00 28.76 445 LEU A N 1
ATOM 2927 C CA . LEU A 1 445 ? 116.867 125.575 117.354 1.00 19.25 445 LEU A CA 1
ATOM 2928 C C . LEU A 1 445 ? 115.396 125.505 117.750 1.00 25.27 445 LEU A C 1
ATOM 2929 O O . LEU A 1 445 ? 114.510 125.649 116.900 1.00 35.96 445 LEU A O 1
ATOM 2934 N N . ALA A 1 446 ? 115.113 125.281 119.036 1.00 28.36 446 ALA A N 1
ATOM 2935 C CA . ALA A 1 446 ? 113.722 125.250 119.483 1.00 29.26 446 ALA A CA 1
ATOM 2936 C C . ALA A 1 446 ? 113.049 126.606 119.295 1.00 32.23 446 ALA A C 1
ATOM 2937 O O . ALA A 1 446 ? 111.902 126.682 118.829 1.00 39.22 446 ALA A O 1
ATOM 2939 N N . MET A 1 447 ? 113.745 127.690 119.645 1.00 29.95 447 MET A N 1
ATOM 2940 C CA . MET A 1 447 ? 113.175 129.019 119.455 1.00 33.20 447 MET A CA 1
ATOM 2941 C C . MET A 1 447 ? 112.953 129.316 117.978 1.00 30.82 447 MET A C 1
ATOM 2942 O O . MET A 1 447 ? 111.966 129.961 117.610 1.00 38.68 447 MET A O 1
ATOM 2947 N N . ALA A 1 448 ? 113.867 128.866 117.115 1.00 31.46 448 ALA A N 1
ATOM 2948 C CA . ALA A 1 448 ? 113.678 129.057 115.682 1.00 30.77 448 ALA A CA 1
ATOM 2949 C C . ALA A 1 448 ? 112.463 128.288 115.182 1.00 32.46 448 ALA A C 1
ATOM 2950 O O . ALA A 1 448 ? 111.672 128.809 114.386 1.00 40.01 448 ALA A O 1
ATOM 2952 N N . LYS A 1 449 ? 112.295 127.044 115.639 1.00 31.20 449 LYS A N 1
ATOM 2953 C CA . LYS A 1 449 ? 111.119 126.277 115.244 1.00 31.89 449 LYS A CA 1
ATOM 2954 C C . LYS A 1 449 ? 109.835 126.954 115.703 1.00 36.75 449 LYS A C 1
ATOM 2955 O O . LYS A 1 449 ? 108.829 126.923 114.984 1.00 40.20 449 LYS A O 1
ATOM 2961 N N . GLN A 1 450 ? 109.842 127.566 116.889 1.00 34.12 450 GLN A N 1
ATOM 2962 C CA . GLN A 1 450 ? 108.675 128.339 117.309 1.00 35.86 450 GLN A CA 1
ATOM 2963 C C . GLN A 1 450 ? 108.453 129.545 116.403 1.00 38.72 450 GLN A C 1
ATOM 2964 O O . GLN A 1 450 ? 107.343 129.763 115.903 1.00 43.19 450 GLN A O 1
ATOM 2970 N N . LYS A 1 451 ? 109.500 130.340 116.178 1.00 37.76 451 LYS A N 1
ATOM 2971 C CA . LYS A 1 451 ? 109.376 131.540 115.360 1.00 35.30 451 LYS A CA 1
ATOM 2972 C C . LYS A 1 451 ? 109.011 131.225 113.918 1.00 33.54 451 LYS A C 1
ATOM 2973 O O . LYS A 1 451 ? 108.595 132.132 113.188 1.00 34.93 451 LYS A O 1
ATOM 2975 N N . LEU A 1 452 ? 109.160 129.970 113.489 1.00 36.60 452 LEU A N 1
ATOM 2976 C CA . LEU A 1 452 ? 108.829 129.535 112.135 1.00 33.39 452 LEU A CA 1
ATOM 2977 C C . LEU A 1 452 ? 107.598 128.638 112.216 1.00 37.85 452 LEU A C 1
ATOM 2978 O O . LEU A 1 452 ? 107.715 127.403 112.203 1.00 31.39 452 LEU A O 1
ATOM 2983 N N . PRO A 1 453 ? 106.402 129.221 112.302 1.00 46.85 453 PRO A N 1
ATOM 2984 C CA . PRO A 1 453 ? 105.191 128.398 112.394 1.00 42.46 453 PRO A CA 1
ATOM 2985 C C . PRO A 1 453 ? 104.933 127.631 111.106 1.00 41.95 453 PRO A C 1
ATOM 2986 O O . PRO A 1 453 ? 105.359 128.021 110.017 1.00 41.80 453 PRO A O 1
ATOM 2990 N N . LYS A 1 454 ? 104.221 126.515 111.248 1.00 38.57 454 LYS A N 1
ATOM 2991 C CA . LYS A 1 454 ? 103.883 125.694 110.094 1.00 39.17 454 LYS A CA 1
ATOM 2992 C C . LYS A 1 454 ? 103.042 126.492 109.107 1.00 37.72 454 LYS A C 1
ATOM 2993 O O . LYS A 1 454 ? 102.117 127.212 109.495 1.00 37.01 454 LYS A O 1
ATOM 2995 N N . LYS A 1 455 ? 103.370 126.363 107.824 1.00 40.62 455 LYS A N 1
ATOM 2996 C CA . LYS A 1 455 ? 102.684 127.095 106.770 1.00 37.20 455 LYS A CA 1
ATOM 2997 C C . LYS A 1 455 ? 102.694 126.250 105.502 1.00 40.18 455 LYS A C 1
ATOM 2998 O O . LYS A 1 455 ? 103.172 125.112 105.491 1.00 40.84 455 LYS A O 1
ATOM 3004 N N . LYS A 1 456 ? 102.157 126.820 104.427 1.00 37.53 456 LYS A N 1
ATOM 3005 C CA . LYS A 1 456 ? 102.162 126.142 103.139 1.00 35.82 456 LYS A CA 1
ATOM 3006 C C . LYS A 1 456 ? 103.587 126.021 102.613 1.00 39.95 456 LYS A C 1
ATOM 3007 O O . LYS A 1 456 ? 104.414 126.919 102.796 1.00 41.09 456 LYS A O 1
ATOM 3009 N N . LYS A 1 457 ? 103.871 124.898 101.950 1.00 36.67 457 LYS A N 1
ATOM 3010 C CA . LYS A 1 457 ? 105.209 124.683 101.410 1.00 33.51 457 LYS A CA 1
ATOM 3011 C C . LYS A 1 457 ? 105.579 125.753 100.393 1.00 33.63 457 LYS A C 1
ATOM 3012 O O . LYS A 1 457 ? 106.736 126.186 100.341 1.00 36.52 457 LYS A O 1
ATOM 3014 N N . LYS A 1 458 ? 104.618 126.181 99.572 1.00 29.38 458 LYS A N 1
ATOM 3015 C CA . LYS A 1 458 ? 104.832 127.240 98.590 1.00 29.33 458 LYS A CA 1
ATOM 3016 C C . LYS A 1 458 ? 105.668 126.761 97.408 1.00 30.54 458 LYS A C 1
ATOM 3017 O O . LYS A 1 458 ? 105.856 127.505 96.440 1.00 28.61 458 LYS A O 1
ATOM 3023 N N . HIS A 1 459 ? 106.162 125.527 97.465 1.00 31.96 459 HIS A N 1
ATOM 3024 C CA . HIS A 1 459 ? 106.979 124.953 96.406 1.00 32.48 459 HIS A CA 1
ATOM 3025 C C . HIS A 1 459 ? 106.356 123.647 95.938 1.00 29.07 459 HIS A C 1
ATOM 3026 O O . HIS A 1 459 ? 105.927 122.825 96.754 1.00 32.03 459 HIS A O 1
ATOM 3033 N N . ILE A 1 460 ? 106.312 123.462 94.624 1.00 27.31 460 ILE A N 1
ATOM 3034 C CA . ILE A 1 460 ? 105.691 122.301 93.999 1.00 33.87 460 ILE A CA 1
ATOM 3035 C C . ILE A 1 460 ? 106.804 121.442 93.400 1.00 31.97 460 ILE A C 1
ATOM 3036 O O . ILE A 1 460 ? 107.445 121.859 92.424 1.00 33.13 460 ILE A O 1
ATOM 3041 N N . PRO A 1 461 ? 107.075 120.252 93.935 1.00 37.93 461 PRO A N 1
ATOM 3042 C CA . PRO A 1 461 ? 108.072 119.382 93.305 1.00 36.88 461 PRO A CA 1
ATOM 3043 C C . PRO A 1 461 ? 107.609 118.908 91.937 1.00 37.43 461 PRO A C 1
ATOM 3044 O O . PRO A 1 461 ? 106.413 118.854 91.642 1.00 37.71 461 PRO A O 1
ATOM 3048 N N . ARG A 1 462 ? 108.579 118.565 91.098 1.00 35.96 462 ARG A N 1
ATOM 3049 C CA . ARG A 1 462 ? 108.264 118.169 89.735 1.00 36.76 462 ARG A CA 1
ATOM 3050 C C . ARG A 1 462 ? 107.409 116.902 89.745 1.00 40.48 462 ARG A C 1
ATOM 3051 O O . ARG A 1 462 ? 107.621 116.019 90.585 1.00 41.34 462 ARG A O 1
ATOM 3059 N N . PRO A 1 463 ? 106.424 116.781 88.835 1.00 38.86 463 PRO A N 1
ATOM 3060 C CA . PRO A 1 463 ? 105.590 115.578 88.736 1.00 38.05 463 PRO A CA 1
ATOM 3061 C C . PRO A 1 463 ? 106.389 114.277 88.806 1.00 39.87 463 PRO A C 1
ATOM 3062 O O . PRO A 1 463 ? 106.855 113.784 87.778 1.00 41.23 463 PRO A O 1
ATOM 3066 N N . SER B 1 7 ? 150.766 138.755 74.111 1.00 37.03 7 SER B N 1
ATOM 3067 C CA . SER B 1 7 ? 151.107 140.134 74.440 1.00 38.45 7 SER B CA 1
ATOM 3068 C C . SER B 1 7 ? 150.801 140.433 75.903 1.00 38.45 7 SER B C 1
ATOM 3069 O O . SER B 1 7 ? 149.876 141.186 76.207 1.00 41.06 7 SER B O 1
ATOM 3072 N N . GLU B 1 8 ? 151.570 139.813 76.801 1.00 32.44 8 GLU B N 1
ATOM 3073 C CA . GLU B 1 8 ? 151.460 140.043 78.239 1.00 36.98 8 GLU B CA 1
ATOM 3074 C C . GLU B 1 8 ? 150.161 139.452 78.787 1.00 37.38 8 GLU B C 1
ATOM 3075 O O . GLU B 1 8 ? 149.945 139.436 80.002 1.00 34.34 8 GLU B O 1
ATOM 3081 N N . ARG B 1 9 ? 149.314 138.916 77.911 1.00 36.86 9 ARG B N 1
ATOM 3082 C CA . ARG B 1 9 ? 148.011 138.389 78.294 1.00 35.69 9 ARG B CA 1
ATOM 3083 C C . ARG B 1 9 ? 148.086 136.868 78.345 1.00 31.92 9 ARG B C 1
ATOM 3084 O O . ARG B 1 9 ? 148.414 136.224 77.342 1.00 34.58 9 ARG B O 1
ATOM 3092 N N . ILE B 1 10 ? 147.783 136.300 79.511 1.00 27.20 10 ILE B N 1
ATOM 3093 C CA . ILE B 1 10 ? 147.802 134.858 79.722 1.00 26.77 10 ILE B CA 1
ATOM 3094 C C . ILE B 1 10 ? 146.481 134.455 80.362 1.00 20.11 10 ILE B C 1
ATOM 3095 O O . ILE B 1 10 ? 146.020 135.108 81.304 1.00 22.71 10 ILE B O 1
ATOM 3100 N N . VAL B 1 11 ? 145.876 133.389 79.848 1.00 16.59 11 VAL B N 1
ATOM 3101 C CA . VAL B 1 11 ? 144.601 132.883 80.341 1.00 24.53 11 VAL B CA 1
ATOM 3102 C C . VAL B 1 11 ? 144.846 131.509 80.946 1.00 18.67 11 VAL B C 1
ATOM 3103 O O . VAL B 1 11 ? 145.393 130.621 80.281 1.00 13.34 11 VAL B O 1
ATOM 3107 N N . ILE B 1 12 ? 144.441 131.336 82.201 1.00 17.65 12 ILE B N 1
ATOM 3108 C CA . ILE B 1 12 ? 144.609 130.083 82.927 1.00 13.53 12 ILE B CA 1
ATOM 3109 C C . ILE B 1 12 ? 143.225 129.500 83.172 1.00 10.46 12 ILE B C 1
ATOM 3110 O O . ILE B 1 12 ? 142.386 130.132 83.827 1.00 12.66 12 ILE B O 1
ATOM 3115 N N . ASN B 1 13 ? 142.989 128.300 82.648 1.00 17.44 13 ASN B N 1
ATOM 3116 C CA . ASN B 1 13 ? 141.699 127.620 82.761 1.00 16.30 13 ASN B CA 1
ATOM 3117 C C . ASN B 1 13 ? 141.796 126.617 83.907 1.00 12.49 13 ASN B C 1
ATOM 3118 O O . ASN B 1 13 ? 142.230 125.479 83.729 1.00 9.07 13 ASN B O 1
ATOM 3123 N N . VAL B 1 14 ? 141.380 127.048 85.093 1.00 15.24 14 VAL B N 1
ATOM 3124 C CA . VAL B 1 14 ? 141.461 126.241 86.303 1.00 22.14 14 VAL B CA 1
ATOM 3125 C C . VAL B 1 14 ? 140.090 125.611 86.519 1.00 20.63 14 VAL B C 1
ATOM 3126 O O . VAL B 1 14 ? 139.151 126.272 86.970 1.00 23.08 14 VAL B O 1
ATOM 3130 N N . GLY B 1 15 ? 139.976 124.326 86.198 1.00 8.90 15 GLY B N 1
ATOM 3131 C CA . GLY B 1 15 ? 138.733 123.606 86.418 1.00 8.89 15 GLY B CA 1
ATOM 3132 C C . GLY B 1 15 ? 137.551 124.169 85.661 1.00 16.64 15 GLY B C 1
ATOM 3133 O O . GLY B 1 15 ? 136.439 124.222 86.200 1.00 22.37 15 GLY B O 1
ATOM 3134 N N . GLY B 1 16 ? 137.765 124.591 84.416 1.00 12.29 16 GLY B N 1
ATOM 3135 C CA . GLY B 1 16 ? 136.706 125.130 83.593 1.00 10.77 16 GLY B CA 1
ATOM 3136 C C . GLY B 1 16 ? 136.475 126.617 83.742 1.00 15.77 16 GLY B C 1
ATOM 3137 O O . GLY B 1 16 ? 135.687 127.183 82.974 1.00 20.88 16 GLY B O 1
ATOM 3138 N N . THR B 1 17 ? 137.133 127.266 84.696 1.00 20.84 17 THR B N 1
ATOM 3139 C CA . THR B 1 17 ? 136.996 128.699 84.915 1.00 17.86 17 THR B CA 1
ATOM 3140 C C . THR B 1 17 ? 138.241 129.400 84.390 1.00 11.68 17 THR B C 1
ATOM 3141 O O . THR B 1 17 ? 139.364 129.041 84.760 1.00 21.53 17 THR B O 1
ATOM 3145 N N . ARG B 1 18 ? 138.039 130.396 83.533 1.00 8.74 18 ARG B N 1
ATOM 3146 C CA . ARG B 1 18 ? 139.138 131.089 82.876 1.00 12.83 18 ARG B CA 1
ATOM 3147 C C . ARG B 1 18 ? 139.573 132.278 83.722 1.00 13.98 18 ARG B C 1
ATOM 3148 O O . ARG B 1 18 ? 138.789 133.208 83.947 1.00 16.26 18 ARG B O 1
ATOM 3156 N N . HIS B 1 19 ? 140.816 132.244 84.189 1.00 19.59 19 HIS B N 1
ATOM 3157 C CA . HIS B 1 19 ? 141.414 133.345 84.931 1.00 11.24 19 HIS B CA 1
ATOM 3158 C C . HIS B 1 19 ? 142.400 134.063 84.020 1.00 13.73 19 HIS B C 1
ATOM 3159 O O . HIS B 1 19 ? 143.321 133.438 83.483 1.00 18.90 19 HIS B O 1
ATOM 3166 N N . GLN B 1 20 ? 142.204 135.365 83.846 1.00 20.07 20 GLN B N 1
ATOM 3167 C CA . GLN B 1 20 ? 143.032 136.182 82.966 1.00 21.81 20 GLN B CA 1
ATOM 3168 C C . GLN B 1 20 ? 143.867 137.129 83.817 1.00 28.03 20 GLN B C 1
ATOM 3169 O O . GLN B 1 20 ? 143.323 137.878 84.635 1.00 27.59 20 GLN B O 1
ATOM 3175 N N . THR B 1 21 ? 145.182 137.092 83.621 1.00 27.48 21 THR B N 1
ATOM 3176 C CA . THR B 1 21 ? 146.101 137.950 84.352 1.00 23.47 21 THR B CA 1
ATOM 3177 C C . THR B 1 21 ? 147.265 138.301 83.434 1.00 24.37 21 THR B C 1
ATOM 3178 O O . THR B 1 21 ? 147.287 137.931 82.256 1.00 22.01 21 THR B O 1
ATOM 3182 N N . HIS B 1 22 ? 148.234 139.023 83.982 1.00 29.89 22 HIS B N 1
ATOM 3183 C CA . HIS B 1 22 ? 149.405 139.456 83.236 1.00 26.83 22 HIS B CA 1
ATOM 3184 C C . HIS B 1 22 ? 150.603 138.571 83.553 1.00 27.95 22 HIS B C 1
ATOM 3185 O O . HIS B 1 22 ? 150.742 138.044 84.661 1.00 30.49 22 HIS B O 1
ATOM 3192 N N . ARG B 1 23 ? 151.473 138.409 82.554 1.00 30.15 23 ARG B N 1
ATOM 3193 C CA . ARG B 1 23 ? 152.679 137.614 82.749 1.00 31.96 23 ARG B CA 1
ATOM 3194 C C . ARG B 1 23 ? 153.586 138.233 83.802 1.00 28.20 23 ARG B C 1
ATOM 3195 O O . ARG B 1 23 ? 154.258 137.509 84.544 1.00 36.12 23 ARG B O 1
ATOM 3203 N N . SER B 1 24 ? 153.615 139.565 83.893 1.00 20.45 24 SER B N 1
ATOM 3204 C CA . SER B 1 24 ? 154.345 140.209 84.978 1.00 26.98 24 SER B CA 1
ATOM 3205 C C . SER B 1 24 ? 153.741 139.846 86.329 1.00 26.90 24 SER B C 1
ATOM 3206 O O . SER B 1 24 ? 154.466 139.578 87.296 1.00 30.02 24 SER B O 1
ATOM 3209 N N . THR B 1 25 ? 152.409 139.827 86.413 1.00 29.39 25 THR B N 1
ATOM 3210 C CA . THR B 1 25 ? 151.756 139.409 87.647 1.00 27.41 25 THR B CA 1
ATOM 3211 C C . THR B 1 25 ? 152.128 137.980 88.010 1.00 26.53 25 THR B C 1
ATOM 3212 O O . THR B 1 25 ? 152.345 137.675 89.188 1.00 31.58 25 THR B O 1
ATOM 3216 N N . LEU B 1 26 ? 152.208 137.095 87.015 1.00 26.62 26 LEU B N 1
ATOM 3217 C CA . LEU B 1 26 ? 152.594 135.716 87.292 1.00 30.85 26 LEU B CA 1
ATOM 3218 C C . LEU B 1 26 ? 154.055 135.616 87.715 1.00 34.55 26 LEU B C 1
ATOM 3219 O O . LEU B 1 26 ? 154.396 134.791 88.570 1.00 34.26 26 LEU B O 1
ATOM 3224 N N . ARG B 1 27 ? 154.925 136.440 87.133 1.00 34.34 27 ARG B N 1
ATOM 3225 C CA . ARG B 1 27 ? 156.343 136.424 87.466 1.00 32.43 27 ARG B CA 1
ATOM 3226 C C . ARG B 1 27 ? 156.654 137.146 88.769 1.00 31.57 27 ARG B C 1
ATOM 3227 O O . ARG B 1 27 ? 157.787 137.049 89.256 1.00 30.19 27 ARG B O 1
ATOM 3235 N N . THR B 1 28 ? 155.685 137.863 89.341 1.00 30.84 28 THR B N 1
ATOM 3236 C CA . THR B 1 28 ? 155.924 138.561 90.601 1.00 29.22 28 THR B CA 1
ATOM 3237 C C . THR B 1 28 ? 156.400 137.628 91.708 1.00 26.05 28 THR B C 1
ATOM 3238 O O . THR B 1 28 ? 157.045 138.091 92.655 1.00 29.11 28 THR B O 1
ATOM 3242 N N . LEU B 1 29 ? 156.098 136.330 91.621 1.00 21.91 29 LEU B N 1
ATOM 3243 C CA . LEU B 1 29 ? 156.501 135.344 92.622 1.00 17.87 29 LEU B CA 1
ATOM 3244 C C . LEU B 1 29 ? 157.366 134.291 91.941 1.00 27.60 29 LEU B C 1
ATOM 3245 O O . LEU B 1 29 ? 156.854 133.256 91.486 1.00 29.47 29 LEU B O 1
ATOM 3250 N N . PRO B 1 30 ? 158.678 134.504 91.857 1.00 31.32 30 PRO B N 1
ATOM 3251 C CA . PRO B 1 30 ? 159.531 133.554 91.134 1.00 23.93 30 PRO B CA 1
ATOM 3252 C C . PRO B 1 30 ? 159.608 132.205 91.833 1.00 24.52 30 PRO B C 1
ATOM 3253 O O . PRO B 1 30 ? 159.437 132.093 93.049 1.00 29.77 30 PRO B O 1
ATOM 3257 N N . GLY B 1 31 ? 159.872 131.172 91.036 1.00 23.44 31 GLY B N 1
ATOM 3258 C CA . GLY B 1 31 ? 160.068 129.832 91.546 1.00 26.62 31 GLY B CA 1
ATOM 3259 C C . GLY B 1 31 ? 158.810 129.017 91.740 1.00 28.69 31 GLY B C 1
ATOM 3260 O O . GLY B 1 31 ? 158.905 127.867 92.187 1.00 33.41 31 GLY B O 1
ATOM 3261 N N . THR B 1 32 ? 157.641 129.561 91.420 1.00 33.70 32 THR B N 1
ATOM 3262 C CA . THR B 1 32 ? 156.376 128.863 91.579 1.00 27.61 32 THR B CA 1
ATOM 3263 C C . THR B 1 32 ? 155.859 128.388 90.227 1.00 26.71 32 THR B C 1
ATOM 3264 O O . THR B 1 32 ? 156.392 128.739 89.170 1.00 27.04 32 THR B O 1
ATOM 3268 N N . ARG B 1 33 ? 154.810 127.565 90.280 1.00 27.35 33 ARG B N 1
ATOM 3269 C CA . ARG B 1 33 ? 154.264 126.982 89.059 1.00 24.85 33 ARG B CA 1
ATOM 3270 C C . ARG B 1 33 ? 153.733 128.054 88.115 1.00 22.77 33 ARG B C 1
ATOM 3271 O O . ARG B 1 33 ? 153.914 127.961 86.898 1.00 30.54 33 ARG B O 1
ATOM 3279 N N . LEU B 1 34 ? 153.085 129.078 88.669 1.00 21.57 34 LEU B N 1
ATOM 3280 C CA . LEU B 1 34 ? 152.524 130.162 87.830 1.00 28.70 34 LEU B CA 1
ATOM 3281 C C . LEU B 1 34 ? 153.660 131.023 87.264 1.00 23.35 34 LEU B C 1
ATOM 3282 O O . LEU B 1 34 ? 153.466 131.541 86.178 1.00 27.41 34 LEU B O 1
ATOM 3287 N N . ALA B 1 35 ? 154.790 131.179 87.965 1.00 31.62 35 ALA B N 1
ATOM 3288 C CA . ALA B 1 35 ? 155.963 131.849 87.415 1.00 32.48 35 ALA B CA 1
ATOM 3289 C C . ALA B 1 35 ? 156.566 131.039 86.276 1.00 29.26 35 ALA B C 1
ATOM 3290 O O . ALA B 1 35 ? 156.974 131.599 85.252 1.00 30.89 35 ALA B O 1
ATOM 3292 N N . TRP B 1 36 ? 156.634 129.716 86.437 1.00 32.07 36 TRP B N 1
ATOM 3293 C CA . TRP B 1 36 ? 157.088 128.863 85.343 1.00 33.34 36 TRP B CA 1
ATOM 3294 C C . TRP B 1 36 ? 156.155 128.976 84.144 1.00 36.60 36 TRP B C 1
ATOM 3295 O O . TRP B 1 36 ? 156.608 129.042 82.995 1.00 41.67 36 TRP B O 1
ATOM 3306 N N . LEU B 1 37 ? 154.846 128.995 84.398 1.00 30.37 37 LEU B N 1
ATOM 3307 C CA . LEU B 1 37 ? 153.869 129.156 83.327 1.00 32.49 37 LEU B CA 1
ATOM 3308 C C . LEU B 1 37 ? 154.100 130.446 82.559 1.00 30.70 37 LEU B C 1
ATOM 3309 O O . LEU B 1 37 ? 153.855 130.506 81.349 1.00 37.11 37 LEU B O 1
ATOM 3314 N N . ALA B 1 38 ? 154.561 131.488 83.243 1.00 30.43 38 ALA B N 1
ATOM 3315 C CA . ALA B 1 38 ? 154.819 132.778 82.618 1.00 34.49 38 ALA B CA 1
ATOM 3316 C C . ALA B 1 38 ? 156.099 132.793 81.790 1.00 35.62 38 ALA B C 1
ATOM 3317 O O . ALA B 1 38 ? 156.544 133.872 81.387 1.00 35.89 38 ALA B O 1
ATOM 3319 N N . GLU B 1 39 ? 156.705 131.620 81.518 1.00 36.44 39 GLU B N 1
ATOM 3320 C CA . GLU B 1 39 ? 157.928 131.573 80.739 1.00 36.40 39 GLU B CA 1
ATOM 3321 C C . GLU B 1 39 ? 157.619 131.292 79.270 1.00 39.07 39 GLU B C 1
ATOM 3322 O O . GLU B 1 39 ? 156.588 130.692 78.952 1.00 41.81 39 GLU B O 1
ATOM 3328 N N . PRO B 1 40 ? 158.491 131.708 78.340 1.00 39.51 40 PRO B N 1
ATOM 3329 C CA . PRO B 1 40 ? 158.212 131.465 76.916 1.00 37.65 40 PRO B CA 1
ATOM 3330 C C . PRO B 1 40 ? 158.074 129.991 76.566 1.00 36.34 40 PRO B C 1
ATOM 3331 O O . PRO B 1 40 ? 157.538 129.663 75.504 1.00 38.40 40 PRO B O 1
ATOM 3335 N N . ASP B 1 41 ? 158.533 129.090 77.438 1.00 35.28 41 ASP B N 1
ATOM 3336 C CA . ASP B 1 41 ? 158.491 127.662 77.157 1.00 36.50 41 ASP B CA 1
ATOM 3337 C C . ASP B 1 41 ? 157.345 126.950 77.860 1.00 39.61 41 ASP B C 1
ATOM 3338 O O . ASP B 1 41 ? 157.278 125.714 77.811 1.00 38.29 41 ASP B O 1
ATOM 3343 N N . ALA B 1 42 ? 156.444 127.689 78.515 1.00 37.59 42 ALA B N 1
ATOM 3344 C CA . ALA B 1 42 ? 155.312 127.050 79.175 1.00 35.93 42 ALA B CA 1
ATOM 3345 C C . ALA B 1 42 ? 154.416 126.336 78.172 1.00 38.35 42 ALA B C 1
ATOM 3346 O O . ALA B 1 42 ? 153.782 125.333 78.514 1.00 36.03 42 ALA B O 1
ATOM 3348 N N . HIS B 1 43 ? 154.361 126.824 76.931 1.00 39.81 43 HIS B N 1
ATOM 3349 C CA . HIS B 1 43 ? 153.521 126.190 75.921 1.00 39.54 43 HIS B CA 1
ATOM 3350 C C . HIS B 1 43 ? 153.905 124.735 75.692 1.00 42.57 43 HIS B C 1
ATOM 3351 O O . HIS B 1 43 ? 153.058 123.941 75.271 1.00 41.03 43 HIS B O 1
ATOM 3358 N N . SER B 1 44 ? 155.158 124.371 75.961 1.00 43.07 44 SER B N 1
ATOM 3359 C CA . SER B 1 44 ? 155.600 122.987 75.864 1.00 39.48 44 SER B CA 1
ATOM 3360 C C . SER B 1 44 ? 155.831 122.339 77.222 1.00 40.28 44 SER B C 1
ATOM 3361 O O . SER B 1 44 ? 155.854 121.106 77.303 1.00 43.43 44 SER B O 1
ATOM 3364 N N . HIS B 1 45 ? 156.001 123.131 78.279 1.00 37.98 45 HIS B N 1
ATOM 3365 C CA . HIS B 1 45 ? 156.224 122.597 79.616 1.00 34.72 45 HIS B CA 1
ATOM 3366 C C . HIS B 1 45 ? 154.940 122.394 80.410 1.00 36.34 45 HIS B C 1
ATOM 3367 O O . HIS B 1 45 ? 155.004 121.878 81.532 1.00 40.17 45 HIS B O 1
ATOM 3374 N N . PHE B 1 46 ? 153.784 122.778 79.870 1.00 38.28 46 PHE B N 1
ATOM 3375 C CA . PHE B 1 46 ? 152.522 122.679 80.588 1.00 35.07 46 PHE B CA 1
ATOM 3376 C C . PHE B 1 46 ? 151.441 122.199 79.628 1.00 34.10 46 PHE B C 1
ATOM 3377 O O . PHE B 1 46 ? 151.686 121.983 78.437 1.00 36.67 46 PHE B O 1
ATOM 3385 N N . ASP B 1 47 ? 150.230 122.033 80.157 1.00 34.22 47 ASP B N 1
ATOM 3386 C CA . ASP B 1 47 ? 149.070 121.646 79.356 1.00 35.17 47 ASP B CA 1
ATOM 3387 C C . ASP B 1 47 ? 148.511 122.902 78.700 1.00 31.27 47 ASP B C 1
ATOM 3388 O O . ASP B 1 47 ? 147.876 123.730 79.357 1.00 29.22 47 ASP B O 1
ATOM 3393 N N . TYR B 1 48 ? 148.748 123.046 77.399 1.00 31.27 48 TYR B N 1
ATOM 3394 C CA . TYR B 1 48 ? 148.407 124.257 76.671 1.00 30.08 48 TYR B CA 1
ATOM 3395 C C . TYR B 1 48 ? 147.463 123.930 75.522 1.00 35.85 48 TYR B C 1
ATOM 3396 O O . TYR B 1 48 ? 147.542 122.857 74.917 1.00 38.85 48 TYR B O 1
ATOM 3405 N N . ASP B 1 49 ? 146.570 124.872 75.228 1.00 34.59 49 ASP B N 1
ATOM 3406 C CA . ASP B 1 49 ? 145.584 124.732 74.156 1.00 28.83 49 ASP B CA 1
ATOM 3407 C C . ASP B 1 49 ? 145.841 125.794 73.095 1.00 35.54 49 ASP B C 1
ATOM 3408 O O . ASP B 1 49 ? 145.510 126.975 73.304 1.00 34.24 49 ASP B O 1
ATOM 3413 N N . PRO B 1 50 ? 146.427 125.437 71.947 1.00 33.88 50 PRO B N 1
ATOM 3414 C CA . PRO B 1 50 ? 146.716 126.476 70.939 1.00 27.82 50 PRO B CA 1
ATOM 3415 C C . PRO B 1 50 ? 145.469 127.168 70.415 1.00 26.73 50 PRO B C 1
ATOM 3416 O O . PRO B 1 50 ? 145.446 128.400 70.310 1.00 27.02 50 PRO B O 1
ATOM 3420 N N . ARG B 1 51 ? 144.427 126.407 70.075 1.00 31.82 51 ARG B N 1
ATOM 3421 C CA . ARG B 1 51 ? 143.214 127.017 69.539 1.00 31.38 51 ARG B CA 1
ATOM 3422 C C . ARG B 1 51 ? 142.593 127.979 70.544 1.00 27.71 51 ARG B C 1
ATOM 3423 O O . ARG B 1 51 ? 142.257 129.120 70.204 1.00 27.26 51 ARG B O 1
ATOM 3425 N N . ALA B 1 52 ? 142.430 127.537 71.791 1.00 28.65 52 ALA B N 1
ATOM 3426 C CA . ALA B 1 52 ? 141.850 128.389 72.822 1.00 30.95 52 ALA B CA 1
ATOM 3427 C C . ALA B 1 52 ? 142.863 129.349 73.432 1.00 31.56 52 ALA B C 1
ATOM 3428 O O . ALA B 1 52 ? 142.460 130.333 74.062 1.00 32.17 52 ALA B O 1
ATOM 3430 N N . ASP B 1 53 ? 144.159 129.091 73.257 1.00 31.40 53 ASP B N 1
ATOM 3431 C CA . ASP B 1 53 ? 145.215 129.953 73.781 1.00 26.64 53 ASP B CA 1
ATOM 3432 C C . ASP B 1 53 ? 145.071 130.135 75.294 1.00 32.87 53 ASP B C 1
ATOM 3433 O O . ASP B 1 53 ? 144.998 131.249 75.814 1.00 30.48 53 ASP B O 1
ATOM 3438 N N . GLU B 1 54 ? 145.034 129.006 75.997 1.00 30.15 54 GLU B N 1
ATOM 3439 C CA . GLU B 1 54 ? 144.919 129.02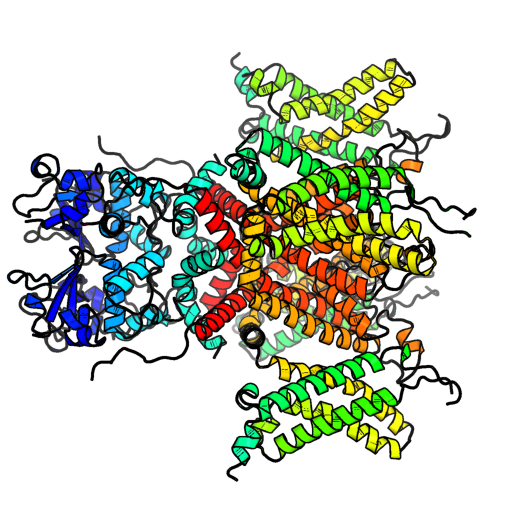1 77.447 1.00 30.02 54 GLU B CA 1
ATOM 3440 C C . GLU B 1 54 ? 145.480 127.722 78.002 1.00 28.44 54 GLU B C 1
ATOM 3441 O O . GLU B 1 54 ? 145.497 126.695 77.319 1.00 23.45 54 GLU B O 1
ATOM 3447 N N . PHE B 1 55 ? 145.937 127.784 79.249 1.00 25.64 55 PHE B N 1
ATOM 3448 C CA . PHE B 1 55 ? 146.445 126.622 79.961 1.00 26.21 55 PHE B CA 1
ATOM 3449 C C . PHE B 1 55 ? 145.348 126.052 80.848 1.00 21.55 55 PHE B C 1
ATOM 3450 O O . PHE B 1 55 ? 144.523 126.796 81.386 1.00 21.78 55 PHE B O 1
ATOM 3458 N N . PHE B 1 56 ? 145.342 124.732 80.998 1.00 24.22 56 PHE B N 1
ATOM 3459 C CA . PHE B 1 56 ? 144.317 124.035 81.760 1.00 16.93 56 PHE B CA 1
ATOM 3460 C C . PHE B 1 56 ? 144.902 123.475 83.048 1.00 20.42 56 PHE B C 1
ATOM 3461 O O . PHE B 1 56 ? 146.028 122.967 83.063 1.00 26.19 56 PHE B O 1
ATOM 3469 N N . PHE B 1 57 ? 144.128 123.571 84.127 1.00 21.28 57 PHE B N 1
ATOM 3470 C CA . PHE B 1 57 ? 144.508 123.022 85.419 1.00 12.14 57 PHE B CA 1
ATOM 3471 C C . PHE B 1 57 ? 143.277 122.413 86.070 1.00 17.10 57 PHE B C 1
ATOM 3472 O O . PHE B 1 57 ? 142.231 123.061 86.150 1.00 23.01 57 PHE B O 1
ATOM 3480 N N . ASP B 1 58 ? 143.406 121.168 86.530 1.00 23.49 58 ASP B N 1
ATOM 3481 C CA . ASP B 1 58 ? 142.288 120.442 87.135 1.00 15.77 58 ASP B CA 1
ATOM 3482 C C . ASP B 1 58 ? 142.282 120.679 88.646 1.00 15.72 58 ASP B C 1
ATOM 3483 O O . ASP B 1 58 ? 142.463 119.772 89.460 1.00 23.72 58 ASP B O 1
ATOM 3488 N N . ARG B 1 59 ? 142.055 121.942 89.012 1.00 18.63 59 ARG B N 1
ATOM 3489 C CA . ARG B 1 59 ? 142.070 122.352 90.412 1.00 11.94 59 ARG B CA 1
ATOM 3490 C C . ARG B 1 59 ? 140.836 123.172 90.765 1.00 14.16 59 ARG B C 1
ATOM 3491 O O . ARG B 1 59 ? 139.891 123.262 89.974 1.00 17.98 59 ARG B O 1
ATOM 3499 N N . HIS B 1 60 ? 140.818 123.709 91.991 1.00 23.97 60 HIS B N 1
ATOM 3500 C CA . HIS B 1 60 ? 139.627 124.461 92.469 1.00 19.73 60 HIS B CA 1
ATOM 3501 C C . HIS B 1 60 ? 139.778 125.948 92.136 1.00 22.59 60 HIS B C 1
ATOM 3502 O O . HIS B 1 60 ? 140.614 126.618 92.770 1.00 23.88 60 HIS B O 1
ATOM 3509 N N . PRO B 1 61 ? 138.994 126.489 91.179 1.00 26.63 61 PRO B N 1
ATOM 3510 C CA . PRO B 1 61 ? 139.121 127.891 90.784 1.00 25.25 61 PRO B CA 1
ATOM 3511 C C . PRO B 1 61 ? 138.819 128.842 91.950 1.00 26.40 61 PRO B C 1
ATOM 3512 O O . PRO B 1 61 ? 139.520 129.831 92.071 1.00 31.01 61 PRO B O 1
ATOM 3516 N N . GLY B 1 62 ? 137.810 128.536 92.777 1.00 16.16 62 GLY B N 1
ATOM 3517 C CA . GLY B 1 62 ? 137.466 129.477 93.831 1.00 15.99 62 GLY B CA 1
ATOM 3518 C C . GLY B 1 62 ? 138.659 129.864 94.681 1.00 15.43 62 GLY B C 1
ATOM 3519 O O . GLY B 1 62 ? 138.837 131.036 95.024 1.00 25.42 62 GLY B O 1
ATOM 3520 N N . VAL B 1 63 ? 139.493 128.889 95.031 1.00 17.67 63 VAL B N 1
ATOM 3521 C CA . VAL B 1 63 ? 140.685 129.164 95.824 1.00 20.89 63 VAL B CA 1
ATOM 3522 C C . VAL B 1 63 ? 141.871 129.560 94.945 1.00 16.70 63 VAL B C 1
ATOM 3523 O O . VAL B 1 63 ? 142.774 130.270 95.408 1.00 22.71 63 VAL B O 1
ATOM 3527 N N . PHE B 1 64 ? 141.894 129.118 93.685 1.00 8.27 64 PHE B N 1
ATOM 3528 C CA . PHE B 1 64 ? 142.881 129.668 92.766 1.00 13.19 64 PHE B CA 1
ATOM 3529 C C . PHE B 1 64 ? 142.723 131.173 92.638 1.00 13.84 64 PHE B C 1
ATOM 3530 O O . PHE B 1 64 ? 143.706 131.883 92.410 1.00 19.87 64 PHE B O 1
ATOM 3538 N N . ALA B 1 65 ? 141.494 131.675 92.769 1.00 19.34 65 ALA B N 1
ATOM 3539 C CA . ALA B 1 65 ? 141.285 133.118 92.724 1.00 10.19 65 ALA B CA 1
ATOM 3540 C C . ALA B 1 65 ? 142.032 133.814 93.854 1.00 9.36 65 ALA B C 1
ATOM 3541 O O . ALA B 1 65 ? 142.671 134.849 93.640 1.00 19.74 65 ALA B O 1
ATOM 3543 N N . HIS B 1 66 ? 141.986 133.251 95.063 1.00 8.02 66 HIS B N 1
ATOM 3544 C CA . HIS B 1 66 ? 142.701 133.852 96.184 1.00 5.96 66 HIS B CA 1
ATOM 3545 C C . HIS B 1 66 ? 144.211 133.695 96.042 1.00 13.94 66 HIS B C 1
ATOM 3546 O O . HIS B 1 66 ? 144.970 134.596 96.424 1.00 28.18 66 HIS B O 1
ATOM 3553 N N . ILE B 1 67 ? 144.671 132.570 95.495 1.00 18.12 67 ILE B N 1
ATOM 3554 C CA . ILE B 1 67 ? 146.104 132.416 95.253 1.00 11.01 67 ILE B CA 1
ATOM 3555 C C . ILE B 1 67 ? 146.589 133.449 94.237 1.00 18.26 67 ILE B C 1
ATOM 3556 O O . ILE B 1 67 ? 147.635 134.091 94.420 1.00 22.62 67 ILE B O 1
ATOM 3561 N N . LEU B 1 68 ? 145.837 133.638 93.153 1.00 11.75 68 LEU B N 1
ATOM 3562 C CA . LEU B 1 68 ? 146.177 134.678 92.195 1.00 10.71 68 LEU B CA 1
ATOM 3563 C C . LEU B 1 68 ? 146.036 136.071 92.794 1.00 8.08 68 LEU B C 1
ATOM 3564 O O . LEU B 1 68 ? 146.736 136.988 92.363 1.00 8.87 68 LEU B O 1
ATOM 3569 N N . ASN B 1 69 ? 145.160 136.250 93.784 1.00 20.70 69 ASN B N 1
ATOM 3570 C CA . ASN B 1 69 ? 145.101 137.526 94.492 1.00 20.30 69 ASN B CA 1
ATOM 3571 C C . ASN B 1 69 ? 146.379 137.769 95.280 1.00 11.32 69 ASN B C 1
ATOM 3572 O O . ASN B 1 69 ? 146.861 138.905 95.362 1.00 13.09 69 ASN B O 1
ATOM 3577 N N . TYR B 1 70 ? 146.922 136.720 95.897 1.00 22.58 70 TYR B N 1
ATOM 3578 C CA . TYR B 1 70 ? 148.259 136.822 96.474 1.00 15.95 70 TYR B CA 1
ATOM 3579 C C . TYR B 1 70 ? 149.253 137.280 95.415 1.00 18.76 70 TYR B C 1
ATOM 3580 O O . TYR B 1 70 ? 149.986 138.255 95.610 1.00 16.63 70 TYR B O 1
ATOM 3589 N N . TYR B 1 71 ? 149.267 136.593 94.272 1.00 23.87 71 TYR B N 1
ATOM 3590 C CA . TYR B 1 71 ? 150.162 136.985 93.184 1.00 9.12 71 TYR B CA 1
ATOM 3591 C C . TYR B 1 71 ? 149.980 138.454 92.812 1.00 19.49 71 TYR B C 1
ATOM 3592 O O . TYR B 1 71 ? 150.952 139.147 92.489 1.00 14.71 71 TYR B O 1
ATOM 3601 N N . ARG B 1 72 ? 148.741 138.942 92.846 1.00 30.69 72 ARG B N 1
ATOM 3602 C CA . ARG B 1 72 ? 148.427 140.262 92.313 1.00 19.01 72 ARG B CA 1
ATOM 3603 C C . ARG B 1 72 ? 148.793 141.369 93.293 1.00 24.32 72 ARG B C 1
ATOM 3604 O O . ARG B 1 72 ? 149.412 142.369 92.910 1.00 29.79 72 ARG B O 1
ATOM 3612 N N . THR B 1 73 ? 148.417 141.211 94.561 1.00 26.06 73 THR B N 1
ATOM 3613 C CA . THR B 1 73 ? 148.597 142.269 95.549 1.00 21.19 73 THR B CA 1
ATOM 3614 C C . THR B 1 73 ? 149.922 142.163 96.295 1.00 24.14 73 THR B C 1
ATOM 3615 O O . THR B 1 73 ? 150.549 143.188 96.582 1.00 36.00 73 THR B O 1
ATOM 3619 N N . GLY B 1 74 ? 150.362 140.950 96.619 1.00 18.50 74 GLY B N 1
ATOM 3620 C CA . GLY B 1 74 ? 151.560 140.746 97.415 1.00 21.59 74 GLY B CA 1
ATOM 3621 C C . GLY B 1 74 ? 151.306 140.178 98.794 1.00 25.68 74 GLY B C 1
ATOM 3622 O O . GLY B 1 74 ? 152.275 139.904 99.516 1.00 22.33 74 GLY B O 1
ATOM 3623 N N . LYS B 1 75 ? 150.053 139.983 99.198 1.00 25.12 75 LYS B N 1
ATOM 3624 C CA . LYS B 1 75 ? 149.714 139.424 100.497 1.00 21.51 75 LYS B CA 1
ATOM 3625 C C . LYS B 1 75 ? 148.922 138.142 100.298 1.00 20.16 75 LYS B C 1
ATOM 3626 O O . LYS B 1 75 ? 147.961 138.109 99.522 1.00 28.64 75 LYS B O 1
ATOM 3632 N N . LEU B 1 76 ? 149.327 137.088 101.000 1.00 18.50 76 LEU B N 1
ATOM 3633 C CA . LEU B 1 76 ? 148.636 135.807 100.955 1.00 12.23 76 LEU B CA 1
ATOM 3634 C C . LEU B 1 76 ? 147.644 135.744 102.107 1.00 15.54 76 LEU B C 1
ATOM 3635 O O . LEU B 1 76 ? 148.043 135.706 103.276 1.00 19.53 76 LEU B O 1
ATOM 3640 N N . HIS B 1 77 ? 146.360 135.736 101.775 1.00 22.19 77 HIS B N 1
ATOM 3641 C CA . HIS B 1 77 ? 145.286 135.544 102.734 1.00 7.27 77 HIS B CA 1
ATOM 3642 C C . HIS B 1 77 ? 144.694 134.153 102.538 1.00 8.67 77 HIS B C 1
ATOM 3643 O O . HIS B 1 77 ? 145.122 133.386 101.670 1.00 11.68 77 HIS B O 1
ATOM 3650 N N . CYS B 1 78 ? 143.704 133.824 103.361 1.00 16.67 78 CYS B N 1
ATOM 3651 C CA . CYS B 1 78 ? 143.060 132.528 103.298 1.00 9.81 78 CYS B CA 1
ATOM 3652 C C . CYS B 1 78 ? 141.547 132.693 103.255 1.00 24.04 78 CYS B C 1
ATOM 3653 O O . CYS B 1 78 ? 140.977 133.359 104.132 1.00 21.89 78 CYS B O 1
ATOM 3656 N N . PRO B 1 79 ? 140.864 132.118 102.264 1.00 16.61 79 PRO B N 1
ATOM 3657 C CA . PRO B 1 79 ? 139.405 132.258 102.206 1.00 15.30 79 PRO B CA 1
ATOM 3658 C C . PRO B 1 79 ? 138.729 131.596 103.396 1.00 20.14 79 PRO B C 1
ATOM 3659 O O . PRO B 1 79 ? 139.209 130.601 103.942 1.00 20.05 79 PRO B O 1
ATOM 3663 N N . ALA B 1 80 ? 137.595 132.167 103.794 1.00 28.85 80 ALA B N 1
ATOM 3664 C CA . ALA B 1 80 ? 136.796 131.639 104.890 1.00 20.47 80 ALA B CA 1
ATOM 3665 C C . ALA B 1 80 ? 135.705 130.685 104.421 1.00 15.78 80 ALA B C 1
ATOM 3666 O O . ALA B 1 80 ? 134.957 130.167 105.255 1.00 19.84 80 ALA B O 1
ATOM 3668 N N . ASP B 1 81 ? 135.596 130.441 103.117 1.00 15.89 81 ASP B N 1
ATOM 3669 C CA . ASP B 1 81 ? 134.610 129.512 102.579 1.00 21.05 81 ASP B CA 1
ATOM 3670 C C . ASP B 1 81 ? 135.147 128.094 102.432 1.00 24.38 81 ASP B C 1
ATOM 3671 O O . ASP B 1 81 ? 134.381 127.193 102.077 1.00 29.58 81 ASP B O 1
ATOM 3676 N N . VAL B 1 82 ? 136.436 127.874 102.691 1.00 19.89 82 VAL B N 1
ATOM 3677 C CA . VAL B 1 82 ? 137.036 126.549 102.638 1.00 14.70 82 VAL B CA 1
ATOM 3678 C C . VAL B 1 82 ? 137.908 126.365 103.871 1.00 15.13 82 VAL B C 1
ATOM 3679 O O . VAL B 1 82 ? 138.252 127.321 104.570 1.00 19.91 82 VAL B O 1
ATOM 3683 N N . CYS B 1 83 ? 138.261 125.111 104.133 1.00 19.31 83 CYS B N 1
ATOM 3684 C CA . CYS B 1 83 ? 138.999 124.779 105.338 1.00 3.03 83 CYS B CA 1
ATOM 3685 C C . CYS B 1 83 ? 140.506 124.897 105.114 1.00 8.85 83 CYS B C 1
ATOM 3686 O O . CYS B 1 83 ? 141.013 124.931 103.983 1.00 11.46 83 CYS B O 1
ATOM 3689 N N . GLY B 1 84 ? 141.220 124.964 106.234 1.00 15.01 84 GLY B N 1
ATOM 3690 C CA . GLY B 1 84 ? 142.652 125.101 106.235 1.00 5.71 84 GLY B CA 1
ATOM 3691 C C . GLY B 1 84 ? 143.355 123.978 105.504 1.00 2.67 84 GLY B C 1
ATOM 3692 O O . GLY B 1 84 ? 144.282 124.214 104.731 1.00 5.82 84 GLY B O 1
ATOM 3693 N N . PRO B 1 85 ? 142.961 122.730 105.762 1.00 12.99 85 PRO B N 1
ATOM 3694 C CA . PRO B 1 85 ? 143.578 121.617 105.020 1.00 9.43 85 PRO B CA 1
ATOM 3695 C C . PRO B 1 85 ? 143.389 121.719 103.513 1.00 13.24 85 PRO B C 1
ATOM 3696 O O . PRO B 1 85 ? 144.320 121.425 102.752 1.00 13.34 85 PRO B O 1
ATOM 3700 N N . LEU B 1 86 ? 142.212 122.155 103.060 1.00 11.57 86 LEU B N 1
ATOM 3701 C CA . LEU B 1 86 ? 141.977 122.308 101.627 1.00 8.26 86 LEU B CA 1
ATOM 3702 C C . LEU B 1 86 ? 142.868 123.397 101.044 1.00 17.89 86 LEU B C 1
ATOM 3703 O O . LEU B 1 86 ? 143.533 123.193 100.016 1.00 14.34 86 LEU B O 1
ATOM 3708 N N . TYR B 1 87 ? 142.896 124.563 101.692 1.00 17.80 87 TYR B N 1
ATOM 3709 C CA . TYR B 1 87 ? 143.768 125.627 101.213 1.00 4.60 87 TYR B CA 1
ATOM 3710 C C . TYR B 1 87 ? 145.229 125.198 101.258 1.00 21.94 87 TYR B C 1
ATOM 3711 O O . TYR B 1 87 ? 146.022 125.606 100.405 1.00 28.28 87 TYR B O 1
ATOM 3720 N N . GLU B 1 88 ? 145.595 124.362 102.231 1.00 18.78 88 GLU B N 1
ATOM 3721 C CA . GLU B 1 88 ? 146.963 123.866 102.329 1.00 15.56 88 GLU B CA 1
ATOM 3722 C C . GLU B 1 88 ? 147.307 122.958 101.157 1.00 21.93 88 GLU B C 1
ATOM 3723 O O . GLU B 1 88 ? 148.388 123.078 100.569 1.00 25.40 88 GLU B O 1
ATOM 3729 N N . GLU B 1 89 ? 146.409 122.034 100.807 1.00 17.35 89 GLU B N 1
ATOM 3730 C CA . GLU B 1 89 ? 146.656 121.205 99.631 1.00 16.14 89 GLU B CA 1
ATOM 3731 C C . GLU B 1 89 ? 146.813 122.065 98.382 1.00 17.91 89 GLU B C 1
ATOM 3732 O O . GLU B 1 89 ? 147.716 121.833 97.564 1.00 28.74 89 GLU B O 1
ATOM 3738 N N . GLU B 1 90 ? 145.945 123.066 98.213 1.00 23.86 90 GLU B N 1
ATOM 3739 C CA . GLU B 1 90 ? 146.030 123.895 97.011 1.00 26.55 90 GLU B CA 1
ATOM 3740 C C . GLU B 1 90 ? 147.325 124.702 96.976 1.00 17.15 90 GLU B C 1
ATOM 3741 O O . GLU B 1 90 ? 147.972 124.805 95.925 1.00 22.11 90 GLU B O 1
ATOM 3747 N N . LEU B 1 91 ? 147.721 125.274 98.113 1.00 15.88 91 LEU B N 1
ATOM 3748 C CA . LEU B 1 91 ? 148.988 125.996 98.180 1.00 17.80 91 LEU B CA 1
ATOM 3749 C C . LEU B 1 91 ? 150.159 125.076 97.870 1.00 20.89 91 LEU B C 1
ATOM 3750 O O . LEU B 1 91 ? 151.095 125.467 97.163 1.00 18.40 91 LEU B O 1
ATOM 3755 N N . ALA B 1 92 ? 150.131 123.851 98.397 1.00 26.04 92 ALA B N 1
ATOM 3756 C CA . ALA B 1 92 ? 151.208 122.911 98.117 1.00 14.22 92 ALA B CA 1
ATOM 3757 C C . ALA B 1 92 ? 151.288 122.600 96.631 1.00 20.73 92 ALA B C 1
ATOM 3758 O O . ALA B 1 92 ? 152.382 122.566 96.055 1.00 26.58 92 ALA B O 1
ATOM 3760 N N . PHE B 1 93 ? 150.139 122.383 95.987 1.00 19.39 93 PHE B N 1
ATOM 3761 C CA . PHE B 1 93 ? 150.159 122.121 94.551 1.00 15.82 93 PHE B CA 1
ATOM 3762 C C . PHE B 1 93 ? 150.712 123.315 93.782 1.00 17.09 93 PHE B C 1
ATOM 3763 O O . PHE B 1 93 ? 151.513 123.145 92.856 1.00 22.17 93 PHE B O 1
ATOM 3771 N N . TRP B 1 94 ? 150.302 124.527 94.150 1.00 18.85 94 TRP B N 1
ATOM 3772 C CA . TRP B 1 94 ? 150.724 125.719 93.426 1.00 14.10 94 TRP B CA 1
ATOM 3773 C C . TRP B 1 94 ? 152.113 126.201 93.824 1.00 19.03 94 TRP B C 1
ATOM 3774 O O . TRP B 1 94 ? 152.603 127.171 93.239 1.00 18.10 94 TRP B O 1
ATOM 3785 N N . GLY B 1 95 ? 152.753 125.554 94.795 1.00 26.32 95 GLY B N 1
ATOM 3786 C CA . GLY B 1 95 ? 154.092 125.929 95.196 1.00 15.83 95 GLY B CA 1
ATOM 3787 C C . GLY B 1 95 ? 154.174 127.130 96.107 1.00 23.38 95 GLY B C 1
ATOM 3788 O O . GLY B 1 95 ? 155.264 127.689 96.269 1.00 25.81 95 GLY B O 1
ATOM 3789 N N . ILE B 1 96 ? 153.064 127.546 96.704 1.00 28.43 96 ILE B N 1
ATOM 3790 C CA . ILE B 1 96 ? 153.056 128.711 97.579 1.00 28.56 96 ILE B CA 1
ATOM 3791 C C . ILE B 1 96 ? 153.495 128.292 98.974 1.00 27.13 96 ILE B C 1
ATOM 3792 O O . ILE B 1 96 ? 153.050 127.267 99.504 1.00 26.85 96 ILE B O 1
ATOM 3797 N N . ASP B 1 97 ? 154.377 129.086 99.572 1.00 25.28 97 ASP B N 1
ATOM 3798 C CA . ASP B 1 97 ? 154.833 128.834 100.932 1.00 28.91 97 ASP B CA 1
ATOM 3799 C C . ASP B 1 97 ? 153.717 129.186 101.907 1.00 30.07 97 ASP B C 1
ATOM 3800 O O . ASP B 1 97 ? 153.229 130.322 101.917 1.00 24.29 97 ASP B O 1
ATOM 3805 N N . GLU B 1 98 ? 153.314 128.216 102.726 1.00 31.41 98 GLU B N 1
ATOM 3806 C CA . GLU B 1 98 ? 152.211 128.420 103.655 1.00 24.67 98 GLU B CA 1
ATOM 3807 C C . GLU B 1 98 ? 152.564 129.360 104.799 1.00 32.51 98 GLU B C 1
ATOM 3808 O O . GLU B 1 98 ? 151.665 129.738 105.559 1.00 42.86 98 GLU B O 1
ATOM 3814 N N . THR B 1 99 ? 153.830 129.745 104.946 1.00 31.93 99 THR B N 1
ATOM 3815 C CA . THR B 1 99 ? 154.235 130.707 105.958 1.00 24.94 99 THR B CA 1
ATOM 3816 C C . THR B 1 99 ? 154.057 132.147 105.493 1.00 28.60 99 THR B C 1
ATOM 3817 O O . THR B 1 99 ? 154.366 133.074 106.249 1.00 36.71 99 THR B O 1
ATOM 3821 N N . ASP B 1 100 ? 153.571 132.353 104.271 1.00 24.09 100 ASP B N 1
ATOM 3822 C CA . ASP B 1 100 ? 153.256 133.681 103.768 1.00 18.05 100 ASP B CA 1
ATOM 3823 C C . ASP B 1 100 ? 151.875 134.153 104.197 1.00 26.25 100 ASP B C 1
ATOM 3824 O O . ASP B 1 100 ? 151.505 135.295 103.903 1.00 28.69 100 ASP B O 1
ATOM 3829 N N . VAL B 1 101 ? 151.107 133.307 104.884 1.00 28.46 101 VAL B N 1
ATOM 3830 C CA . VAL B 1 101 ? 149.759 133.671 105.297 1.00 21.97 101 VAL B CA 1
ATOM 3831 C C . VAL B 1 101 ? 149.830 134.835 106.275 1.00 29.71 101 VAL B C 1
ATOM 3832 O O . VAL B 1 101 ? 150.645 134.838 107.206 1.00 28.27 101 VAL B O 1
ATOM 3836 N N . GLU B 1 102 ? 148.977 135.833 106.063 1.00 27.84 102 GLU B N 1
ATOM 3837 C CA . GLU B 1 102 ? 148.993 137.022 106.893 1.00 23.77 102 GLU B CA 1
ATOM 3838 C C . GLU B 1 102 ? 148.474 136.709 108.296 1.00 23.57 102 GLU B C 1
ATOM 3839 O O . GLU B 1 102 ? 147.735 135.741 108.497 1.00 28.83 102 GLU B O 1
ATOM 3845 N N . PRO B 1 103 ? 148.851 137.522 109.287 1.00 28.31 103 PRO B N 1
ATOM 3846 C CA . PRO B 1 103 ? 148.370 137.278 110.656 1.00 20.32 103 PRO B CA 1
ATOM 3847 C C . PRO B 1 103 ? 146.861 137.340 110.789 1.00 24.57 103 PRO B C 1
ATOM 3848 O O . PRO B 1 103 ? 146.311 136.731 111.714 1.00 31.88 103 PRO B O 1
ATOM 3852 N N . CYS B 1 104 ? 146.171 138.054 109.899 1.00 18.23 104 CYS B N 1
ATOM 3853 C CA . CYS B 1 104 ? 144.719 138.148 109.958 1.00 15.90 104 CYS B CA 1
ATOM 3854 C C . CYS B 1 104 ? 144.030 136.826 109.652 1.00 15.89 104 CYS B C 1
ATOM 3855 O O . CYS B 1 104 ? 142.837 136.689 109.942 1.00 27.79 104 CYS B O 1
ATOM 3858 N N . CYS B 1 105 ? 144.747 135.857 109.078 1.00 6.63 105 CYS B N 1
ATOM 3859 C CA . CYS B 1 105 ? 144.171 134.568 108.732 1.00 13.73 105 CYS B CA 1
ATOM 3860 C C . CYS B 1 105 ? 144.997 133.378 109.205 1.00 16.82 105 CYS B C 1
ATOM 3861 O O . CYS B 1 105 ? 144.531 132.241 109.067 1.00 20.19 105 CYS B O 1
ATOM 3864 N N . TRP B 1 106 ? 146.196 133.599 109.753 1.00 20.93 106 TRP B N 1
ATOM 3865 C CA . TRP B 1 106 ? 147.080 132.487 110.092 1.00 22.44 106 TRP B CA 1
ATOM 3866 C C . TRP B 1 106 ? 146.464 131.567 111.139 1.00 24.82 106 TRP B C 1
ATOM 3867 O O . TRP B 1 106 ? 146.526 130.338 111.007 1.00 26.00 106 TRP B O 1
ATOM 3878 N N . MET B 1 107 ? 145.884 132.136 112.197 1.00 23.06 107 MET B N 1
ATOM 3879 C CA . MET B 1 107 ? 145.368 131.307 113.282 1.00 18.54 107 MET B CA 1
ATOM 3880 C C . MET B 1 107 ? 144.214 130.435 112.806 1.00 19.33 107 MET B C 1
ATOM 3881 O O . MET B 1 107 ? 144.164 129.236 113.106 1.00 23.26 107 MET B O 1
ATOM 3886 N N . THR B 1 108 ? 143.275 131.020 112.062 1.00 28.08 108 THR B N 1
ATOM 3887 C CA . THR B 1 108 ? 142.167 130.232 111.532 1.00 23.45 108 THR B CA 1
ATOM 3888 C C . THR B 1 108 ? 142.665 129.186 110.545 1.00 21.63 108 THR B C 1
ATOM 3889 O O . THR B 1 108 ? 142.152 128.062 110.507 1.00 26.60 108 THR B O 1
ATOM 3893 N N . TYR B 1 109 ? 143.669 129.536 109.737 1.00 15.53 109 TYR B N 1
ATOM 3894 C CA . TYR B 1 109 ? 144.203 128.588 108.769 1.00 13.83 109 TYR B CA 1
ATOM 3895 C C . TYR B 1 109 ? 144.870 127.403 109.453 1.00 21.87 109 TYR B C 1
ATOM 3896 O O . TYR B 1 109 ? 144.788 126.273 108.956 1.00 25.34 109 TYR B O 1
ATOM 3905 N N . ARG B 1 110 ? 145.530 127.636 110.587 1.00 22.72 110 ARG B N 1
ATOM 3906 C CA . ARG B 1 110 ? 146.297 126.587 111.247 1.00 23.10 110 ARG B CA 1
ATOM 3907 C C . ARG B 1 110 ? 145.506 125.814 112.294 1.00 27.65 110 ARG B C 1
ATOM 3908 O O . ARG B 1 110 ? 145.912 124.701 112.642 1.00 39.34 110 ARG B O 1
ATOM 3916 N N . GLN B 1 111 ? 144.374 126.347 112.763 1.00 15.30 111 GLN B N 1
ATOM 3917 C CA . GLN B 1 111 ? 143.639 125.738 113.872 1.00 19.53 111 GLN B CA 1
ATOM 3918 C C . GLN B 1 111 ? 143.625 124.211 113.833 1.00 22.15 111 GLN B C 1
ATOM 3919 O O . GLN B 1 111 ? 143.993 123.552 114.813 1.00 27.40 111 GLN B O 1
ATOM 3925 N N . HIS B 1 112 ? 143.191 123.627 112.714 1.00 23.68 112 HIS B N 1
ATOM 3926 C CA . HIS B 1 112 ? 143.024 122.178 112.666 1.00 17.65 112 HIS B CA 1
ATOM 3927 C C . HIS B 1 112 ? 144.361 121.453 112.768 1.00 21.96 112 HIS B C 1
ATOM 3928 O O . HIS B 1 112 ? 144.478 120.456 113.490 1.00 32.24 112 HIS B O 1
ATOM 3935 N N . ARG B 1 113 ? 145.375 121.926 112.042 1.00 31.66 113 ARG B N 1
ATOM 3936 C CA . ARG B 1 113 ? 146.680 121.277 112.100 1.00 29.50 113 ARG B CA 1
ATOM 3937 C C . ARG B 1 113 ? 147.287 121.393 113.491 1.00 31.94 113 ARG B C 1
ATOM 3938 O O . ARG B 1 113 ? 147.903 120.445 113.989 1.00 40.00 113 ARG B O 1
ATOM 3946 N N . ASP B 1 114 ? 147.124 122.552 114.131 1.00 32.39 114 ASP B N 1
ATOM 3947 C CA . ASP B 1 114 ? 147.606 122.722 115.496 1.00 28.32 114 ASP B CA 1
ATOM 3948 C C . ASP B 1 114 ? 146.903 121.763 116.449 1.00 29.28 114 ASP B C 1
ATOM 3949 O O . ASP B 1 114 ? 147.544 121.154 117.315 1.00 40.17 114 ASP B O 1
ATOM 3954 N N . ALA B 1 115 ? 145.584 121.612 116.306 1.00 24.52 115 ALA B N 1
ATOM 3955 C CA . ALA B 1 115 ? 144.852 120.685 117.163 1.00 28.06 115 ALA B CA 1
ATOM 3956 C C . ALA B 1 115 ? 145.316 119.250 116.943 1.00 28.55 115 ALA B C 1
ATOM 3957 O O . ALA B 1 115 ? 145.482 118.486 117.903 1.00 31.06 115 ALA B O 1
ATOM 3959 N N . GLU B 1 116 ? 145.525 118.862 115.683 1.00 31.68 116 GLU B N 1
ATOM 3960 C CA . GLU B 1 116 ? 145.997 117.511 115.397 1.00 32.84 116 GLU B CA 1
ATOM 3961 C C . GLU B 1 116 ? 147.392 117.283 115.965 1.00 34.31 116 GLU B C 1
ATOM 3962 O O . GLU B 1 116 ? 147.684 116.205 116.494 1.00 39.28 116 GLU B O 1
ATOM 3968 N N . GLU B 1 117 ? 148.268 118.284 115.861 1.00 33.81 117 GLU B N 1
ATOM 3969 C CA . GLU B 1 117 ? 149.599 118.163 116.448 1.00 34.84 117 GLU B CA 1
ATOM 3970 C C . GLU B 1 117 ? 149.514 118.011 117.960 1.00 36.04 117 GLU B C 1
ATOM 3971 O O . GLU B 1 117 ? 150.230 117.196 118.553 1.00 44.41 117 GLU B O 1
ATOM 3977 N N . ALA B 1 118 ? 148.642 118.790 118.603 1.00 29.08 118 ALA B N 1
ATOM 3978 C CA . ALA B 1 118 ? 148.481 118.682 120.049 1.00 29.96 118 ALA B CA 1
ATOM 3979 C C . ALA B 1 118 ? 147.972 117.302 120.444 1.00 27.23 118 ALA B C 1
ATOM 3980 O O . ALA B 1 118 ? 148.443 116.716 121.427 1.00 34.81 118 ALA B O 1
ATOM 3982 N N . LEU B 1 119 ? 147.011 116.765 119.692 1.00 24.47 119 LEU B N 1
ATOM 3983 C CA . LEU B 1 119 ? 146.447 115.460 120.011 1.00 24.02 119 LEU B CA 1
ATOM 3984 C C . LEU B 1 119 ? 147.343 114.305 119.584 1.00 24.56 119 LEU B C 1
ATOM 3985 O O . LEU B 1 119 ? 147.099 113.167 119.999 1.00 33.55 119 LEU B O 1
ATOM 3990 N N . ASP B 1 120 ? 148.363 114.566 118.773 1.00 31.18 120 ASP B N 1
ATOM 3991 C CA . ASP B 1 120 ? 149.278 113.520 118.331 1.00 38.79 120 ASP B CA 1
ATOM 3992 C C . ASP B 1 120 ? 150.719 114.021 118.353 1.00 42.11 120 ASP B C 1
ATOM 3993 O O . ASP B 1 120 ? 151.139 114.688 119.298 1.00 43.81 120 ASP B O 1
ATOM 3998 N N . ARG B 1 170 ? 158.030 82.843 124.361 1.00 41.04 170 ARG B N 1
ATOM 3999 C CA . ARG B 1 170 ? 156.956 81.860 124.276 1.00 42.90 170 ARG B CA 1
ATOM 4000 C C . ARG B 1 170 ? 155.763 82.429 123.515 1.00 44.45 170 ARG B C 1
ATOM 4001 O O . ARG B 1 170 ? 155.610 83.644 123.400 1.00 44.25 170 ARG B O 1
ATOM 4003 N N . ARG B 1 171 ? 154.917 81.537 122.994 1.00 39.26 171 ARG B N 1
ATOM 4004 C CA . ARG B 1 171 ? 153.737 81.976 122.260 1.00 37.48 171 ARG B CA 1
ATOM 4005 C C . ARG B 1 171 ? 152.703 82.630 123.166 1.00 37.66 171 ARG B C 1
ATOM 4006 O O . ARG B 1 171 ? 151.910 83.449 122.689 1.00 37.49 171 ARG B O 1
ATOM 4008 N N . TRP B 1 172 ? 152.695 82.292 124.455 1.00 34.09 172 TRP B N 1
ATOM 4009 C CA . TRP B 1 172 ? 151.768 82.889 125.406 1.00 34.77 172 TRP B CA 1
ATOM 4010 C C . TRP B 1 172 ? 152.300 84.174 126.025 1.00 38.33 172 TRP B C 1
ATOM 4011 O O . TRP B 1 172 ? 151.562 84.838 126.761 1.00 36.49 172 TRP B O 1
ATOM 4013 N N . GLN B 1 173 ? 153.555 84.530 125.760 1.00 42.37 173 GLN B N 1
ATOM 4014 C CA . GLN B 1 173 ? 154.091 85.790 126.272 1.00 41.87 173 GLN B CA 1
ATOM 4015 C C . GLN B 1 173 ? 153.325 86.996 125.744 1.00 37.47 173 GLN B C 1
ATOM 4016 O O . GLN B 1 173 ? 152.985 87.885 126.546 1.00 37.60 173 GLN B O 1
ATOM 4022 N N . PRO B 1 174 ? 153.045 87.119 124.442 1.00 37.99 174 PRO B N 1
ATOM 4023 C CA . PRO B 1 174 ? 152.192 88.234 123.999 1.00 40.96 174 PRO B CA 1
ATOM 4024 C C . PRO B 1 174 ? 150.813 88.211 124.630 1.00 41.24 174 PRO B C 1
ATOM 4025 O O . PRO B 1 174 ? 150.251 89.273 124.926 1.00 37.45 174 PRO B O 1
ATOM 4029 N N . ARG B 1 175 ? 150.247 87.022 124.846 1.00 39.84 175 ARG B N 1
ATOM 4030 C CA . ARG B 1 175 ? 148.941 86.936 125.492 1.00 38.98 175 ARG B CA 1
ATOM 4031 C C . ARG B 1 175 ? 148.997 87.482 126.913 1.00 39.06 175 ARG B C 1
ATOM 4032 O O . ARG B 1 175 ? 148.095 88.212 127.342 1.00 41.44 175 ARG B O 1
ATOM 4034 N N . ILE B 1 176 ? 150.049 87.139 127.659 1.00 36.52 176 ILE B N 1
ATOM 4035 C CA . ILE B 1 176 ? 150.183 87.650 129.019 1.00 37.93 176 ILE B CA 1
ATOM 4036 C C . ILE B 1 176 ? 150.427 89.154 129.000 1.00 40.36 176 ILE B C 1
ATOM 4037 O O . ILE B 1 176 ? 149.938 89.879 129.873 1.00 42.56 176 ILE B O 1
ATOM 4042 N N . TRP B 1 177 ? 151.180 89.647 128.013 1.00 42.73 177 TRP B N 1
ATOM 4043 C CA . TRP B 1 177 ? 151.393 91.085 127.889 1.00 41.94 177 TRP B CA 1
ATOM 4044 C C . TRP B 1 177 ? 150.142 91.818 127.422 1.00 42.33 177 TRP B C 1
ATOM 4045 O O . TRP B 1 177 ? 150.076 93.046 127.547 1.00 42.90 177 TRP B O 1
ATOM 4056 N N . ALA B 1 178 ? 149.155 91.098 126.888 1.00 37.32 178 ALA B N 1
ATOM 4057 C CA . ALA B 1 178 ? 147.889 91.708 126.498 1.00 39.02 178 ALA B CA 1
ATOM 4058 C C . ALA B 1 178 ? 146.972 91.975 127.683 1.00 39.22 178 ALA B C 1
ATOM 4059 O O . ALA B 1 178 ? 145.813 92.349 127.472 1.00 39.86 178 ALA B O 1
ATOM 4061 N N . LEU B 1 179 ? 147.457 91.794 128.914 1.00 40.80 179 LEU B N 1
ATOM 4062 C CA . LEU B 1 179 ? 146.608 91.986 130.085 1.00 39.52 179 LEU B CA 1
ATOM 4063 C C . LEU B 1 179 ? 146.145 93.431 130.224 1.00 42.18 179 LEU B C 1
ATOM 4064 O O . LEU B 1 179 ? 145.044 93.677 130.729 1.00 41.53 179 LEU B O 1
ATOM 4069 N N . PHE B 1 180 ? 146.960 94.394 129.793 1.00 40.74 180 PHE B N 1
ATOM 4070 C CA . PHE B 1 180 ? 146.590 95.802 129.882 1.00 40.08 180 PHE B CA 1
ATOM 4071 C C . PHE B 1 180 ? 146.052 96.361 128.574 1.00 41.15 180 PHE B C 1
ATOM 4072 O O . PHE B 1 180 ? 145.311 97.348 128.594 1.00 44.24 180 PHE B O 1
ATOM 4080 N N . GLU B 1 181 ? 146.409 95.762 127.440 1.00 36.86 181 GLU B N 1
ATOM 4081 C CA . GLU B 1 181 ? 145.979 96.255 126.136 1.00 40.14 181 GLU B CA 1
ATOM 4082 C C . GLU B 1 181 ? 144.573 95.741 125.851 1.00 40.40 181 GLU B C 1
ATOM 4083 O O . GLU B 1 181 ? 144.371 94.537 125.663 1.00 36.78 181 GLU B O 1
ATOM 4085 N N . ASP B 1 182 ? 143.606 96.657 125.804 1.00 39.53 182 ASP B N 1
ATOM 4086 C CA . ASP B 1 182 ? 142.208 96.311 125.575 1.00 41.54 182 ASP B CA 1
ATOM 4087 C C . ASP B 1 182 ? 141.799 95.150 126.473 1.00 43.76 182 ASP B C 1
ATOM 4088 O O . ASP B 1 182 ? 141.501 94.055 125.977 1.00 43.96 182 ASP B O 1
ATOM 4090 N N . PRO B 1 183 ? 141.776 95.345 127.795 1.00 41.80 183 PRO B N 1
ATOM 4091 C CA . PRO B 1 183 ? 141.408 94.229 128.682 1.00 39.15 183 PRO B CA 1
ATOM 4092 C C . PRO B 1 183 ? 140.027 93.667 128.395 1.00 42.87 183 PRO B C 1
ATOM 4093 O O . PRO B 1 183 ? 139.807 92.460 128.551 1.00 42.29 183 PRO B O 1
ATOM 4097 N N . TYR B 1 184 ? 139.083 94.513 127.980 1.00 41.53 184 TYR B N 1
ATOM 4098 C CA . TYR B 1 184 ? 137.747 94.032 127.652 1.00 41.60 184 TYR B CA 1
ATOM 4099 C C . TYR B 1 184 ? 137.738 93.158 126.404 1.00 43.60 184 TYR B C 1
ATOM 4100 O O . TYR B 1 184 ? 136.750 92.455 126.163 1.00 43.51 184 TYR B O 1
ATOM 4102 N N . SER B 1 185 ? 138.807 93.187 125.606 1.00 40.98 185 SER B N 1
ATOM 4103 C CA . SER B 1 185 ? 138.839 92.392 124.381 1.00 41.84 185 SER B CA 1
ATOM 4104 C C . SER B 1 185 ? 138.704 90.905 124.689 1.00 45.36 185 SER B C 1
ATOM 4105 O O . SER B 1 185 ? 137.932 90.192 124.037 1.00 47.11 185 SER B O 1
ATOM 4108 N N . SER B 1 186 ? 139.448 90.422 125.679 1.00 36.40 186 SER B N 1
ATOM 4109 C CA . SER B 1 186 ? 139.366 89.039 126.126 1.00 37.80 186 SER B CA 1
ATOM 4110 C C . SER B 1 186 ? 138.571 88.969 127.422 1.00 39.49 186 SER B C 1
ATOM 4111 O O . SER B 1 186 ? 138.635 89.883 128.247 1.00 41.39 186 SER B O 1
ATOM 4114 N N . ARG B 1 187 ? 137.806 87.889 127.589 1.00 39.44 187 ARG B N 1
ATOM 4115 C CA . ARG B 1 187 ? 136.996 87.737 128.795 1.00 39.00 187 ARG B CA 1
ATOM 4116 C C . ARG B 1 187 ? 137.874 87.648 130.039 1.00 39.19 187 ARG B C 1
ATOM 4117 O O . ARG B 1 187 ? 137.577 88.264 131.072 1.00 41.95 187 ARG B O 1
ATOM 4119 N N . TYR B 1 188 ? 138.961 86.878 129.960 1.00 36.46 188 TYR B N 1
ATOM 4120 C CA . TYR B 1 188 ? 139.859 86.755 131.103 1.00 37.75 188 TYR B CA 1
ATOM 4121 C C . TYR B 1 188 ? 140.487 88.097 131.451 1.00 35.32 188 TYR B C 1
ATOM 4122 O O . TYR B 1 188 ? 140.588 88.458 132.630 1.00 36.43 188 TYR B O 1
ATOM 4124 N N . ALA B 1 189 ? 140.908 88.857 130.439 1.00 30.76 189 ALA B N 1
ATOM 4125 C CA . ALA B 1 189 ? 141.498 90.164 130.699 1.00 29.94 189 ALA B CA 1
ATOM 4126 C C . ALA B 1 189 ? 140.470 91.144 131.249 1.00 36.54 189 ALA B C 1
ATOM 4127 O O . ALA B 1 189 ? 140.810 91.995 132.076 1.00 37.49 189 ALA B O 1
ATOM 4129 N N . ARG B 1 190 ? 139.214 91.047 130.809 1.00 35.83 190 ARG B N 1
ATOM 4130 C CA . ARG B 1 190 ? 138.165 91.896 131.368 1.00 34.00 190 ARG B CA 1
ATOM 4131 C C . ARG B 1 190 ? 137.929 91.570 132.838 1.00 36.57 190 ARG B C 1
ATOM 4132 O O . ARG B 1 190 ? 137.766 92.473 133.669 1.00 37.67 190 ARG B O 1
ATOM 4134 N N . TYR B 1 191 ? 137.902 90.280 133.177 1.00 33.29 191 TYR B N 1
ATOM 4135 C CA . TYR B 1 191 ? 137.778 89.893 134.580 1.00 35.88 191 TYR B CA 1
ATOM 4136 C C . TYR B 1 191 ? 138.970 90.393 135.386 1.00 34.86 191 TYR B C 1
ATOM 4137 O O . TYR B 1 191 ? 138.819 90.837 136.532 1.00 37.82 191 TYR B O 1
ATOM 4139 N N . VAL B 1 192 ? 140.167 90.325 134.803 1.00 33.14 192 VAL B N 1
ATOM 4140 C CA . VAL B 1 192 ? 141.362 90.822 135.479 1.00 35.33 192 VAL B CA 1
ATOM 4141 C C . VAL B 1 192 ? 141.242 92.320 135.728 1.00 37.31 192 VAL B C 1
ATOM 4142 O O . VAL B 1 192 ? 141.617 92.824 136.791 1.00 38.35 192 VAL B O 1
ATOM 4146 N N . ALA B 1 193 ? 140.742 93.060 134.736 1.00 35.57 193 ALA B N 1
ATOM 4147 C CA . ALA B 1 193 ? 140.555 94.497 134.902 1.00 32.22 193 ALA B CA 1
ATOM 4148 C C . ALA B 1 193 ? 139.536 94.796 135.994 1.00 34.74 193 ALA B C 1
ATOM 4149 O O . ALA B 1 193 ? 139.714 95.733 136.782 1.00 42.11 193 ALA B O 1
ATOM 4151 N N . PHE B 1 194 ? 138.451 94.020 136.048 1.00 37.92 194 PHE B N 1
ATOM 4152 C CA . PHE B 1 194 ? 137.470 94.206 137.112 1.00 39.37 194 PHE B CA 1
ATOM 4153 C C . PHE B 1 194 ? 138.098 93.961 138.480 1.00 37.36 194 PHE B C 1
ATOM 4154 O O . PHE B 1 194 ? 137.867 94.724 139.428 1.00 41.08 194 PHE B O 1
ATOM 4162 N N . ALA B 1 195 ? 138.903 92.903 138.598 1.00 34.34 195 ALA B N 1
ATOM 4163 C CA . ALA B 1 195 ? 139.585 92.630 139.858 1.00 34.64 195 ALA B CA 1
ATOM 4164 C C . ALA B 1 195 ? 140.560 93.743 140.218 1.00 37.05 195 ALA B C 1
ATOM 4165 O O . ALA B 1 195 ? 140.684 94.105 141.393 1.00 39.19 195 ALA B O 1
ATOM 4167 N N . SER B 1 196 ? 141.267 94.286 139.225 1.00 31.49 196 SER B N 1
ATOM 4168 C CA . SER B 1 196 ? 142.189 95.386 139.482 1.00 31.46 196 SER B CA 1
ATOM 4169 C C . SER B 1 196 ? 141.444 96.622 139.966 1.00 31.05 196 SER B C 1
ATOM 4170 O O . SER B 1 196 ? 141.904 97.314 140.881 1.00 31.26 196 SER B O 1
ATOM 4173 N N . LEU B 1 197 ? 140.293 96.918 139.360 1.00 30.79 197 LEU B N 1
ATOM 4174 C CA . LEU B 1 197 ? 139.473 98.026 139.835 1.00 28.14 197 LEU B CA 1
ATOM 4175 C C . LEU B 1 197 ? 139.041 97.798 141.277 1.00 30.43 197 LEU B C 1
ATOM 4176 O O . LEU B 1 197 ? 139.121 98.709 142.113 1.00 34.13 197 LEU B O 1
ATOM 4181 N N . PHE B 1 198 ? 138.585 96.583 141.586 1.00 28.72 198 PHE B N 1
ATOM 4182 C CA . PHE B 1 198 ? 138.192 96.261 142.953 1.00 31.44 198 PHE B CA 1
ATOM 4183 C C . PHE B 1 198 ? 139.341 96.495 143.924 1.00 28.45 198 PHE B C 1
ATOM 4184 O O . PHE B 1 198 ? 139.170 97.143 144.963 1.00 27.24 198 PHE B O 1
ATOM 4192 N N . PHE B 1 199 ? 140.524 95.980 143.597 1.00 29.36 199 PHE B N 1
ATOM 4193 C CA . PHE B 1 199 ? 141.648 96.013 144.522 1.00 31.83 199 PHE B CA 1
ATOM 4194 C C . PHE B 1 199 ? 142.345 97.367 144.562 1.00 33.08 199 PHE B C 1
ATOM 4195 O O . PHE B 1 199 ? 143.147 97.604 145.472 1.00 30.83 199 PHE B O 1
ATOM 4203 N N . ILE B 1 200 ? 142.068 98.251 143.608 1.00 34.04 200 ILE B N 1
ATOM 4204 C CA . ILE B 1 200 ? 142.530 99.630 143.703 1.00 28.33 200 ILE B CA 1
ATOM 4205 C C . ILE B 1 200 ? 141.568 100.464 144.536 1.00 32.74 200 ILE B C 1
ATOM 4206 O O . ILE B 1 200 ? 141.992 101.244 145.396 1.00 36.49 200 ILE B O 1
ATOM 4211 N N . LEU B 1 201 ? 140.263 100.305 144.300 1.00 24.69 201 LEU B N 1
ATOM 4212 C CA . LEU B 1 201 ? 139.281 101.030 145.097 1.00 24.99 201 LEU B CA 1
ATOM 4213 C C . LEU B 1 201 ? 139.361 100.626 146.562 1.00 26.69 201 LEU B C 1
ATOM 4214 O O . LEU B 1 201 ? 139.269 101.479 147.454 1.00 34.44 201 LEU B O 1
ATOM 4219 N N . VAL B 1 202 ? 139.540 99.332 146.837 1.00 27.90 202 VAL B N 1
ATOM 4220 C CA . VAL B 1 202 ? 139.619 98.877 148.220 1.00 20.93 202 VAL B CA 1
ATOM 4221 C C . VAL B 1 202 ? 140.881 99.413 148.885 1.00 21.36 202 VAL B C 1
ATOM 4222 O O . VAL B 1 202 ? 140.864 99.794 150.060 1.00 28.46 202 VAL B O 1
ATOM 4226 N N . SER B 1 203 ? 141.996 99.443 148.152 1.00 24.05 203 SER B N 1
ATOM 4227 C CA . SER B 1 203 ? 143.224 99.997 148.712 1.00 21.67 203 SER B CA 1
ATOM 4228 C C . SER B 1 203 ? 143.058 101.475 149.035 1.00 28.48 203 SER B C 1
ATOM 4229 O O . SER B 1 203 ? 143.497 101.941 150.094 1.00 29.08 203 SER B O 1
ATOM 4232 N N . ILE B 1 204 ? 142.425 102.228 148.134 1.00 26.90 204 ILE B N 1
ATOM 4233 C CA . ILE B 1 204 ? 142.206 103.648 148.391 1.00 22.80 204 ILE B CA 1
ATOM 4234 C C . ILE B 1 204 ? 141.290 103.834 149.593 1.00 26.47 204 ILE B C 1
ATOM 4235 O O . ILE B 1 204 ? 141.509 104.721 150.428 1.00 29.61 204 ILE B O 1
ATOM 4240 N N . THR B 1 205 ? 140.247 103.007 149.702 1.00 25.53 205 THR B N 1
ATOM 4241 C CA . THR B 1 205 ? 139.346 103.098 150.846 1.00 24.71 205 THR B CA 1
ATOM 4242 C C . THR B 1 205 ? 140.077 102.803 152.149 1.00 29.61 205 THR B C 1
ATOM 4243 O O . THR B 1 205 ? 139.869 103.491 153.155 1.00 32.92 205 THR B O 1
ATOM 4247 N N . THR B 1 206 ? 140.933 101.779 152.157 1.00 31.69 206 THR B N 1
ATOM 4248 C CA . THR B 1 206 ? 141.694 101.462 153.362 1.00 25.33 206 THR B CA 1
ATOM 4249 C C . THR B 1 206 ? 142.645 102.596 153.724 1.00 13.24 206 THR B C 1
ATOM 4250 O O . THR B 1 206 ? 142.792 102.941 154.903 1.00 28.79 206 THR B O 1
ATOM 4254 N N . PHE B 1 207 ? 143.299 103.185 152.722 1.00 15.31 207 PHE B N 1
ATOM 4255 C CA . PHE B 1 207 ? 144.189 104.312 152.980 1.00 24.59 207 PHE B CA 1
ATOM 4256 C C . PHE B 1 207 ? 143.425 105.494 153.561 1.00 19.36 207 PHE B C 1
ATOM 4257 O O . PHE B 1 207 ? 143.913 106.172 154.473 1.00 20.64 207 PHE B O 1
ATOM 4265 N N . CYS B 1 208 ? 142.227 105.761 153.043 1.00 22.08 208 CYS B N 1
ATOM 4266 C CA . CYS B 1 208 ? 141.426 106.860 153.566 1.00 20.89 208 CYS B CA 1
ATOM 4267 C C . CYS B 1 208 ? 140.920 106.564 154.972 1.00 22.43 208 CYS B C 1
ATOM 4268 O O . CYS B 1 208 ? 140.809 107.478 155.796 1.00 30.67 208 CYS B O 1
ATOM 4271 N N . LEU B 1 209 ? 140.616 105.299 155.261 1.00 33.01 209 LEU B N 1
ATOM 4272 C CA . LEU B 1 209 ? 140.049 104.940 156.554 1.00 26.30 209 LEU B CA 1
ATOM 4273 C C . LEU B 1 209 ? 141.112 104.881 157.642 1.00 21.39 209 LEU B C 1
ATOM 4274 O O . LEU B 1 209 ? 140.799 105.102 158.818 1.00 34.90 209 LEU B O 1
ATOM 4279 N N . GLU B 1 210 ? 142.361 104.582 157.279 1.00 13.71 210 GLU B N 1
ATOM 4280 C CA . GLU B 1 210 ? 143.420 104.497 158.277 1.00 21.48 210 GLU B CA 1
ATOM 4281 C C . GLU B 1 210 ? 143.641 105.819 158.998 1.00 24.97 210 GLU B C 1
ATOM 4282 O O . GLU B 1 210 ? 144.176 105.820 160.113 1.00 26.36 210 GLU B O 1
ATOM 4288 N N . THR B 1 211 ? 143.250 106.939 158.393 1.00 26.68 211 THR B N 1
ATOM 4289 C CA . THR B 1 211 ? 143.411 108.252 159.002 1.00 16.85 211 THR B CA 1
ATOM 4290 C C . THR B 1 211 ? 142.204 108.671 159.830 1.00 24.41 211 THR B C 1
ATOM 4291 O O . THR B 1 211 ? 142.237 109.740 160.447 1.00 30.78 211 THR B O 1
ATOM 4295 N N . HIS B 1 212 ? 141.151 107.861 159.867 1.00 19.05 212 HIS B N 1
ATOM 4296 C CA . HIS B 1 212 ? 139.955 108.185 160.630 1.00 13.56 212 HIS B CA 1
ATOM 4297 C C . HIS B 1 212 ? 140.155 107.800 162.090 1.00 29.16 212 HIS B C 1
ATOM 4298 O O . HIS B 1 212 ? 140.749 106.763 162.396 1.00 28.75 212 HIS B O 1
ATOM 4305 N N . GLU B 1 213 ? 139.650 108.645 162.990 1.00 33.72 213 GLU B N 1
ATOM 4306 C CA . GLU B 1 213 ? 139.870 108.437 164.416 1.00 31.30 213 GLU B CA 1
ATOM 4307 C C . GLU B 1 213 ? 139.150 107.202 164.944 1.00 35.14 213 GLU B C 1
ATOM 4308 O O . GLU B 1 213 ? 139.553 106.662 165.979 1.00 33.49 213 GLU B O 1
ATOM 4314 N N . ARG B 1 214 ? 138.099 106.744 164.260 1.00 35.66 214 ARG B N 1
ATOM 4315 C CA . ARG B 1 214 ? 137.395 105.546 164.704 1.00 33.74 214 ARG B CA 1
ATOM 4316 C C . ARG B 1 214 ? 138.283 104.313 164.628 1.00 33.01 214 ARG B C 1
ATOM 4317 O O . ARG B 1 214 ? 138.151 103.402 165.452 1.00 40.14 214 ARG B O 1
ATOM 4325 N N . PHE B 1 215 ? 139.186 104.264 163.651 1.00 29.39 215 PHE B N 1
ATOM 4326 C CA . PHE B 1 215 ? 140.046 103.112 163.424 1.00 27.60 215 PHE B CA 1
ATOM 4327 C C . PHE B 1 215 ? 141.407 103.244 164.091 1.00 31.39 215 PHE B C 1
ATOM 4328 O O . PHE B 1 215 ? 142.276 102.394 163.868 1.00 38.09 215 PHE B O 1
ATOM 4336 N N . ASN B 1 216 ? 141.618 104.281 164.899 1.00 35.89 216 ASN B N 1
ATOM 4337 C CA . ASN B 1 216 ? 142.847 104.451 165.674 1.00 36.05 216 ASN B CA 1
ATOM 4338 C C . ASN B 1 216 ? 142.488 104.748 167.124 1.00 36.96 216 ASN B C 1
ATOM 4339 O O . ASN B 1 216 ? 142.776 105.835 167.640 1.00 34.13 216 ASN B O 1
ATOM 4344 N N . PRO B 1 217 ? 141.854 103.800 167.814 1.00 39.86 217 PRO B N 1
ATOM 4345 C CA . PRO B 1 217 ? 141.628 103.980 169.252 1.00 35.30 217 PRO B CA 1
ATOM 4346 C C . PRO B 1 217 ? 142.949 104.165 169.981 1.00 41.15 217 PRO B C 1
ATOM 4347 O O . PRO B 1 217 ? 143.952 103.525 169.659 1.00 43.36 217 PRO B O 1
ATOM 4351 N N . ILE B 1 218 ? 142.943 105.049 170.971 1.00 40.81 218 ILE B N 1
ATOM 4352 C CA . ILE B 1 218 ? 144.161 105.377 171.702 1.00 38.68 218 ILE B CA 1
ATOM 4353 C C . ILE B 1 218 ? 144.435 104.285 172.727 1.00 40.57 218 ILE B C 1
ATOM 4354 O O . ILE B 1 218 ? 143.566 103.944 173.538 1.00 44.07 218 ILE B O 1
ATOM 4359 N N . VAL B 1 219 ? 145.644 103.735 172.689 1.00 42.11 219 VAL B N 1
ATOM 4360 C CA . VAL B 1 219 ? 146.075 102.706 173.630 1.00 41.62 219 VAL B CA 1
ATOM 4361 C C . VAL B 1 219 ? 147.055 103.343 174.606 1.00 40.06 219 VAL B C 1
ATOM 4362 O O . VAL B 1 219 ? 148.105 103.856 174.201 1.00 41.84 219 VAL B O 1
ATOM 4366 N N . ASN B 1 220 ? 146.707 103.324 175.890 1.00 40.77 220 ASN B N 1
ATOM 4367 C CA . ASN B 1 220 ? 147.541 103.900 176.935 1.00 42.32 220 ASN B CA 1
ATOM 4368 C C . ASN B 1 220 ? 148.474 102.882 177.574 1.00 44.17 220 ASN B C 1
ATOM 4369 O O . ASN B 1 220 ? 149.316 103.262 178.394 1.00 42.00 220 ASN B O 1
ATOM 4374 N N . LYS B 1 221 ? 148.348 101.600 177.222 1.00 44.99 221 LYS B N 1
ATOM 4375 C CA . LYS B 1 221 ? 149.242 100.588 177.772 1.00 39.50 221 LYS B CA 1
ATOM 4376 C C . LYS B 1 221 ? 150.615 100.640 177.112 1.00 41.91 221 LYS B C 1
ATOM 4377 O O . LYS B 1 221 ? 151.634 100.423 177.776 1.00 44.13 221 LYS B O 1
ATOM 4379 N N . THR B 1 222 ? 150.661 100.925 175.814 1.00 38.15 222 THR B N 1
ATOM 4380 C CA . THR B 1 222 ? 151.922 100.991 175.087 1.00 38.13 222 THR B CA 1
ATOM 4381 C C . THR B 1 222 ? 151.744 101.729 173.764 1.00 39.72 222 THR B C 1
ATOM 4382 O O . THR B 1 222 ? 152.585 102.543 173.380 1.00 39.52 222 THR B O 1
ATOM 4384 N N . TYR B 1 236 ? 153.058 105.672 178.198 1.00 37.86 236 TYR B N 1
ATOM 4385 C CA . TYR B 1 236 ? 153.009 105.328 176.782 1.00 40.98 236 TYR B CA 1
ATOM 4386 C C . TYR B 1 236 ? 151.592 105.476 176.239 1.00 42.08 236 TYR B C 1
ATOM 4387 O O . TYR B 1 236 ? 150.919 104.485 175.955 1.00 43.89 236 TYR B O 1
ATOM 4389 N N . ARG B 1 237 ? 151.146 106.722 176.096 1.00 40.40 237 ARG B N 1
ATOM 4390 C CA . ARG B 1 237 ? 149.812 107.035 175.584 1.00 39.92 237 ARG B CA 1
ATOM 4391 C C . ARG B 1 237 ? 149.961 107.47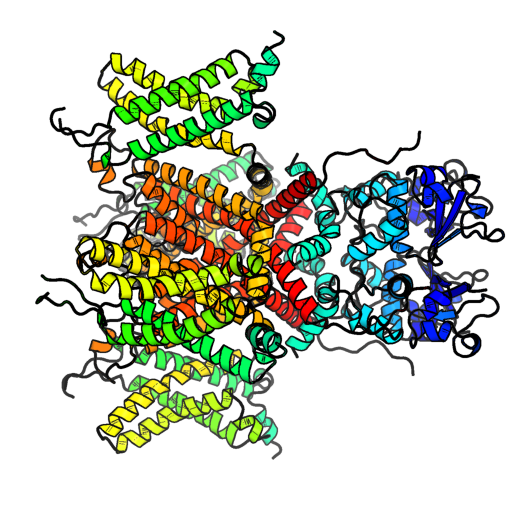3 174.130 1.00 40.25 237 ARG B C 1
ATOM 4392 O O . ARG B 1 237 ? 150.130 108.656 173.832 1.00 40.36 237 ARG B O 1
ATOM 4394 N N . GLU B 1 238 ? 149.900 106.505 173.222 1.00 40.72 238 GLU B N 1
ATOM 4395 C CA . GLU B 1 238 ? 150.023 106.745 171.793 1.00 39.13 238 GLU B CA 1
ATOM 4396 C C . GLU B 1 238 ? 148.867 106.082 171.055 1.00 40.18 238 GLU B C 1
ATOM 4397 O O . GLU B 1 238 ? 148.102 105.297 171.623 1.00 41.24 238 GLU B O 1
ATOM 4399 N N . ALA B 1 239 ? 148.749 106.407 169.773 1.00 38.70 239 ALA B N 1
ATOM 4400 C CA . ALA B 1 239 ? 147.705 105.860 168.923 1.00 35.69 239 ALA B CA 1
ATOM 4401 C C . ALA B 1 239 ? 148.211 104.632 168.175 1.00 33.71 239 ALA B C 1
ATOM 4402 O O . ALA B 1 239 ? 149.412 104.453 167.963 1.00 40.41 239 ALA B O 1
ATOM 4404 N N . GLU B 1 240 ? 147.270 103.781 167.773 1.00 35.28 240 GLU B N 1
ATOM 4405 C CA . GLU B 1 240 ? 147.599 102.550 167.062 1.00 34.23 240 GLU B CA 1
ATOM 4406 C C . GLU B 1 240 ? 146.463 102.214 166.111 1.00 38.69 240 GLU B C 1
ATOM 4407 O O . GLU B 1 240 ? 145.327 102.009 166.549 1.00 37.92 240 GLU B O 1
ATOM 4413 N N . THR B 1 241 ? 146.770 102.159 164.817 1.00 38.80 241 THR B N 1
ATOM 4414 C CA . THR B 1 241 ? 145.765 101.824 163.820 1.00 34.74 241 THR B CA 1
ATOM 4415 C C . THR B 1 241 ? 145.360 100.358 163.933 1.00 34.57 241 THR B C 1
ATOM 4416 O O . THR B 1 241 ? 146.142 99.503 164.356 1.00 33.68 241 THR B O 1
ATOM 4420 N N . GLU B 1 242 ? 144.119 100.074 163.544 1.00 36.73 242 GLU B N 1
ATOM 4421 C CA . GLU B 1 242 ? 143.603 98.715 163.617 1.00 34.59 242 GLU B CA 1
ATOM 4422 C C . GLU B 1 242 ? 144.359 97.801 162.657 1.00 36.88 242 GLU B C 1
ATOM 4423 O O . GLU B 1 242 ? 144.865 98.233 161.617 1.00 34.83 242 GLU B O 1
ATOM 4429 N N . ALA B 1 243 ? 144.434 96.520 163.021 1.00 36.95 243 ALA B N 1
ATOM 4430 C CA . ALA B 1 243 ? 145.201 95.545 162.255 1.00 36.16 243 ALA B CA 1
ATOM 4431 C C . ALA B 1 243 ? 144.413 94.924 161.109 1.00 34.85 243 ALA B C 1
ATOM 4432 O O . ALA B 1 243 ? 145.018 94.436 160.146 1.00 34.07 243 ALA B O 1
ATOM 4434 N N . PHE B 1 244 ? 143.080 94.918 161.184 1.00 36.59 244 PHE B N 1
ATOM 4435 C CA . PHE B 1 244 ? 142.302 94.350 160.090 1.00 36.95 244 PHE B CA 1
ATOM 4436 C C . PHE B 1 244 ? 142.448 95.181 158.820 1.00 39.07 244 PHE B C 1
ATOM 4437 O O . PHE B 1 244 ? 142.509 94.622 157.717 1.00 42.00 244 PHE B O 1
ATOM 4445 N N . LEU B 1 245 ? 142.526 96.506 158.953 1.00 31.05 245 LEU B N 1
ATOM 4446 C CA . LEU B 1 245 ? 142.790 97.347 157.791 1.00 25.76 245 LEU B CA 1
ATOM 4447 C C . LEU B 1 245 ? 144.147 97.020 157.186 1.00 30.77 245 LEU B C 1
ATOM 4448 O O . LEU B 1 245 ? 144.299 96.986 155.959 1.00 34.65 245 LEU B O 1
ATOM 4453 N N . THR B 1 246 ? 145.147 96.775 158.034 1.00 28.18 246 THR B N 1
ATOM 4454 C CA . THR B 1 246 ? 146.456 96.373 157.532 1.00 26.03 246 THR B CA 1
ATOM 4455 C C . THR B 1 246 ? 146.373 95.043 156.795 1.00 32.11 246 THR B C 1
ATOM 4456 O O . THR B 1 246 ? 147.040 94.848 155.777 1.00 35.31 246 THR B O 1
ATOM 4460 N N . TYR B 1 247 ? 145.561 94.111 157.299 1.00 35.28 247 TYR B N 1
ATOM 4461 C CA . TYR B 1 247 ? 145.416 92.821 156.624 1.00 35.84 247 TYR B CA 1
ATOM 4462 C C . TYR B 1 247 ? 144.763 92.977 155.251 1.00 36.71 247 TYR B C 1
ATOM 4463 O O . TYR B 1 247 ? 145.184 92.339 154.274 1.00 37.88 247 TYR B O 1
ATOM 4472 N N . ILE B 1 248 ? 143.724 93.809 155.158 1.00 32.26 248 ILE B N 1
ATOM 4473 C CA . ILE B 1 248 ? 143.106 94.061 153.856 1.00 27.35 248 ILE B CA 1
ATOM 4474 C C . ILE B 1 248 ? 144.097 94.734 152.915 1.00 25.57 248 ILE B C 1
ATOM 4475 O O . ILE B 1 248 ? 144.174 94.399 151.724 1.00 34.90 248 ILE B O 1
ATOM 4480 N N . GLU B 1 249 ? 144.866 95.701 153.418 1.00 29.47 249 GLU B N 1
ATOM 4481 C CA . GLU B 1 249 ? 145.912 96.289 152.592 1.00 34.94 249 GLU B CA 1
ATOM 4482 C C . GLU B 1 249 ? 146.921 95.232 152.166 1.00 32.26 249 GLU B C 1
ATOM 4483 O O . GLU B 1 249 ? 147.476 95.311 151.068 1.00 33.68 249 GLU B O 1
ATOM 4489 N N . GLY B 1 250 ? 147.163 94.233 153.014 1.00 30.83 250 GLY B N 1
ATOM 4490 C CA . GLY B 1 250 ? 148.092 93.173 152.659 1.00 33.12 250 GLY B CA 1
ATOM 4491 C C . GLY B 1 250 ? 147.589 92.296 151.528 1.00 36.44 250 GLY B C 1
ATOM 4492 O O . GLY B 1 250 ? 148.360 91.899 150.651 1.00 38.18 250 GLY B O 1
ATOM 4493 N N . VAL B 1 251 ? 146.298 91.961 151.540 1.00 35.63 251 VAL B N 1
ATOM 4494 C CA . VAL B 1 251 ? 145.758 91.173 150.430 1.00 32.04 251 VAL B CA 1
ATOM 4495 C C . VAL B 1 251 ? 145.736 92.010 149.151 1.00 32.24 251 VAL B C 1
ATOM 4496 O O . VAL B 1 251 ? 146.032 91.512 148.050 1.00 36.30 251 VAL B O 1
ATOM 4500 N N . CYS B 1 252 ? 145.401 93.297 149.273 1.00 29.78 252 CYS B N 1
ATOM 4501 C CA . CYS B 1 252 ? 145.553 94.195 148.133 1.00 30.09 252 CYS B CA 1
ATOM 4502 C C . CYS B 1 252 ? 146.980 94.148 147.605 1.00 31.70 252 CYS B C 1
ATOM 4503 O O . CYS B 1 252 ? 147.203 94.077 146.390 1.00 32.38 252 CYS B O 1
ATOM 4506 N N . VAL B 1 253 ? 147.956 94.181 148.514 1.00 34.05 253 VAL B N 1
ATOM 4507 C CA . VAL B 1 253 ? 149.359 94.176 148.122 1.00 31.33 253 VAL B CA 1
ATOM 4508 C C . VAL B 1 253 ? 149.707 92.884 147.401 1.00 33.77 253 VAL B C 1
ATOM 4509 O O . VAL B 1 253 ? 150.412 92.902 146.391 1.00 40.72 253 VAL B O 1
ATOM 4513 N N . VAL B 1 254 ? 149.247 91.742 147.913 1.00 33.45 254 VAL B N 1
ATOM 4514 C CA . VAL B 1 254 ? 149.639 90.482 147.289 1.00 35.47 254 VAL B CA 1
ATOM 4515 C C . VAL B 1 254 ? 149.068 90.392 145.877 1.00 35.18 254 VAL B C 1
ATOM 4516 O O . VAL B 1 254 ? 149.773 90.011 144.935 1.00 35.85 254 VAL B O 1
ATOM 4520 N N . TRP B 1 255 ? 147.801 90.775 145.688 1.00 36.51 255 TRP B N 1
ATOM 4521 C CA . TRP B 1 255 ? 147.247 90.730 144.334 1.00 37.53 255 TRP B CA 1
ATOM 4522 C C . TRP B 1 255 ? 147.971 91.710 143.412 1.00 40.24 255 TRP B C 1
ATOM 4523 O O . TRP B 1 255 ? 148.383 91.356 142.294 1.00 44.28 255 TRP B O 1
ATOM 4534 N N . PHE B 1 256 ? 148.131 92.956 143.862 1.00 37.86 256 PHE B N 1
ATOM 4535 C CA . PHE B 1 256 ? 148.701 93.978 142.997 1.00 38.35 256 PHE B CA 1
ATOM 4536 C C . PHE B 1 256 ? 150.168 93.697 142.699 1.00 40.85 256 PHE B C 1
ATOM 4537 O O . PHE B 1 256 ? 150.643 93.995 141.598 1.00 45.02 256 PHE B O 1
ATOM 4545 N N . THR B 1 257 ? 150.894 93.098 143.644 1.00 36.02 257 THR B N 1
ATOM 4546 C CA . THR B 1 257 ? 152.279 92.727 143.401 1.00 39.84 257 THR B CA 1
ATOM 4547 C C . THR B 1 257 ? 152.382 91.479 142.541 1.00 40.80 257 THR B C 1
ATOM 4548 O O . THR B 1 257 ? 153.368 91.322 141.827 1.00 40.08 257 THR B O 1
ATOM 4552 N N . PHE B 1 258 ? 151.387 90.589 142.574 1.00 39.62 258 PHE B N 1
ATOM 4553 C CA . PHE B 1 258 ? 151.329 89.538 141.564 1.00 40.95 258 PHE B CA 1
ATOM 4554 C C . PHE B 1 258 ? 151.243 90.146 140.170 1.00 41.59 258 PHE B C 1
ATOM 4555 O O . PHE B 1 258 ? 151.988 89.762 139.254 1.00 45.70 258 PHE B O 1
ATOM 4563 N N . GLU B 1 259 ? 150.341 91.115 139.998 1.00 36.32 259 GLU B N 1
ATOM 4564 C CA . GLU B 1 259 ? 150.219 91.777 138.700 1.00 36.95 259 GLU B CA 1
ATOM 4565 C C . GLU B 1 259 ? 151.523 92.468 138.311 1.00 39.11 259 GLU B C 1
ATOM 4566 O O . GLU B 1 259 ? 151.996 92.342 137.175 1.00 42.67 259 GLU B O 1
ATOM 4572 N N . PHE B 1 260 ? 152.125 93.198 139.253 1.00 34.07 260 PHE B N 1
ATOM 4573 C CA . PHE B 1 260 ? 153.370 93.904 138.965 1.00 38.90 260 PHE B CA 1
ATOM 4574 C C . PHE B 1 260 ? 154.501 92.934 138.645 1.00 42.03 260 PHE B C 1
ATOM 4575 O O . PHE B 1 260 ? 155.325 93.200 137.764 1.00 39.79 260 PHE B O 1
ATOM 4583 N N . LEU B 1 261 ? 154.566 91.811 139.360 1.00 42.46 261 LEU B N 1
ATOM 4584 C CA . LEU B 1 261 ? 155.608 90.822 139.119 1.00 40.31 261 LEU B CA 1
ATOM 4585 C C . LEU B 1 261 ? 155.479 90.222 137.730 1.00 39.57 261 LEU B C 1
ATOM 4586 O O . LEU B 1 261 ? 156.481 90.065 137.023 1.00 41.33 261 LEU B O 1
ATOM 4591 N N . MET B 1 262 ? 154.257 89.881 137.314 1.00 37.25 262 MET B N 1
ATOM 4592 C CA . MET B 1 262 ? 154.105 89.338 135.969 1.00 37.56 262 MET B CA 1
ATOM 4593 C C . MET B 1 262 ? 154.433 90.403 134.928 1.00 38.31 262 MET B C 1
ATOM 4594 O O . MET B 1 262 ? 155.073 90.107 133.909 1.00 38.06 262 MET B O 1
ATOM 4599 N N . ARG B 1 263 ? 154.042 91.657 135.183 1.00 36.30 263 ARG B N 1
ATOM 4600 C CA . ARG B 1 263 ? 154.361 92.728 134.244 1.00 34.03 263 ARG B CA 1
ATOM 4601 C C . ARG B 1 263 ? 155.866 92.926 134.110 1.00 35.78 263 ARG B C 1
ATOM 4602 O O . ARG B 1 263 ? 156.361 93.165 133.003 1.00 40.10 263 ARG B O 1
ATOM 4610 N N . VAL B 1 264 ? 156.604 92.832 135.216 1.00 38.81 264 VAL B N 1
ATOM 4611 C CA . VAL B 1 264 ? 158.049 93.040 135.170 1.00 40.38 264 VAL B CA 1
ATOM 4612 C C . VAL B 1 264 ? 158.766 91.841 134.558 1.00 39.65 264 VAL B C 1
ATOM 4613 O O . VAL B 1 264 ? 159.739 92.013 133.815 1.00 38.57 264 VAL B O 1
ATOM 4617 N N . ILE B 1 265 ? 158.316 90.619 134.850 1.00 39.50 265 ILE B N 1
ATOM 4618 C CA . ILE B 1 265 ? 158.982 89.437 134.309 1.00 39.20 265 ILE B CA 1
ATOM 4619 C C . ILE B 1 265 ? 158.740 89.333 132.809 1.00 38.90 265 ILE B C 1
ATOM 4620 O O . ILE B 1 265 ? 159.684 89.235 132.016 1.00 40.29 265 ILE B O 1
ATOM 4625 N N . PHE B 1 266 ? 157.474 89.356 132.396 1.00 42.70 266 PHE B N 1
ATOM 4626 C CA . PHE B 1 266 ? 157.133 89.367 130.973 1.00 41.13 266 PHE B CA 1
ATOM 4627 C C . PHE B 1 266 ? 157.061 90.826 130.540 1.00 43.28 266 PHE B C 1
ATOM 4628 O O . PHE B 1 266 ? 156.015 91.470 130.623 1.00 45.85 266 PHE B O 1
ATOM 4636 N N . CYS B 1 267 ? 158.192 91.354 130.071 1.00 42.28 267 CYS B N 1
ATOM 4637 C CA . CYS B 1 267 ? 158.304 92.779 129.783 1.00 43.80 267 CYS B CA 1
ATOM 4638 C C . CYS B 1 267 ? 159.144 93.043 128.539 1.00 42.68 267 CYS B C 1
ATOM 4639 O O . CYS B 1 267 ? 160.381 93.005 128.607 1.00 43.99 267 CYS B O 1
ATOM 4642 N N . PRO B 1 268 ? 158.526 93.313 127.392 1.00 39.52 268 PRO B N 1
ATOM 4643 C CA . PRO B 1 268 ? 159.289 93.823 126.249 1.00 39.96 268 PRO B CA 1
ATOM 4644 C C . PRO B 1 268 ? 159.673 95.278 126.461 1.00 40.73 268 PRO B C 1
ATOM 4645 O O . PRO B 1 268 ? 159.068 96.002 127.255 1.00 40.65 268 PRO B O 1
ATOM 4649 N N . ASN B 1 269 ? 160.694 95.710 125.720 1.00 37.40 269 ASN B N 1
ATOM 4650 C CA . ASN B 1 269 ? 161.198 97.073 125.844 1.00 37.90 269 ASN B CA 1
ATOM 4651 C C . ASN B 1 269 ? 161.420 97.430 127.309 1.00 40.77 269 ASN B C 1
ATOM 4652 O O . ASN B 1 269 ? 160.733 98.303 127.852 1.00 40.36 269 ASN B O 1
ATOM 4654 N N . LYS B 1 270 ? 162.369 96.749 127.956 1.00 34.22 270 LYS B N 1
ATOM 4655 C CA . LYS B 1 270 ? 162.575 96.937 129.388 1.00 35.06 270 LYS B CA 1
ATOM 4656 C C . LYS B 1 270 ? 162.853 98.395 129.727 1.00 37.30 270 LYS B C 1
ATOM 4657 O O . LYS B 1 270 ? 162.393 98.898 130.759 1.00 40.07 270 LYS B O 1
ATOM 4659 N N . VAL B 1 271 ? 163.609 99.093 128.877 1.00 34.00 271 VAL B N 1
ATOM 4660 C CA . VAL B 1 271 ? 163.923 100.493 129.153 1.00 33.83 271 VAL B CA 1
ATOM 4661 C C . VAL B 1 271 ? 162.649 101.326 129.181 1.00 36.30 271 VAL B C 1
ATOM 4662 O O . VAL B 1 271 ? 162.439 102.138 130.090 1.00 36.65 271 VAL B O 1
ATOM 4664 N N . GLU B 1 272 ? 161.776 101.134 128.190 1.00 35.78 272 GLU B N 1
ATOM 4665 C CA . GLU B 1 272 ? 160.519 101.875 128.161 1.00 37.89 272 GLU B CA 1
ATOM 4666 C C . GLU B 1 272 ? 159.643 101.515 129.354 1.00 38.49 272 GLU B C 1
ATOM 4667 O O . GLU B 1 272 ? 159.013 102.391 129.959 1.00 39.91 272 GLU B O 1
ATOM 4669 N N . PHE B 1 273 ? 159.589 100.230 129.708 1.00 35.00 273 PHE B N 1
ATOM 4670 C CA . PHE B 1 273 ? 158.773 99.818 130.846 1.00 33.85 273 PHE B CA 1
ATOM 4671 C C . PHE B 1 273 ? 159.256 100.475 132.132 1.00 36.87 273 PHE B C 1
ATOM 4672 O O . PHE B 1 273 ? 158.447 100.957 132.935 1.00 36.99 273 PHE B O 1
ATOM 4680 N N . ILE B 1 274 ? 160.572 100.506 132.348 1.00 39.97 274 ILE B N 1
ATOM 4681 C CA . ILE B 1 274 ? 161.111 101.146 133.542 1.00 40.20 274 ILE B CA 1
ATOM 4682 C C . ILE B 1 274 ? 160.828 102.643 133.518 1.00 42.42 274 ILE B C 1
ATOM 4683 O O . ILE B 1 274 ? 160.437 103.229 134.534 1.00 43.37 274 ILE B O 1
ATOM 4688 N N . LYS B 1 275 ? 161.022 103.287 132.365 1.00 40.59 275 LYS B N 1
ATOM 4689 C CA . LYS B 1 275 ? 160.779 104.722 132.274 1.00 38.05 275 LYS B CA 1
ATOM 4690 C C . LYS B 1 275 ? 159.305 105.071 132.431 1.00 39.95 275 LYS B C 1
ATOM 4691 O O . LYS B 1 275 ? 158.985 106.222 132.747 1.00 42.49 275 LYS B O 1
ATOM 4693 N N . ASN B 1 276 ? 158.407 104.112 132.217 1.00 39.52 276 ASN B N 1
ATOM 4694 C CA . ASN B 1 276 ? 156.980 104.390 132.324 1.00 39.28 276 ASN B CA 1
ATOM 4695 C C . ASN B 1 276 ? 156.634 104.929 133.706 1.00 39.79 276 ASN B C 1
ATOM 4696 O O . ASN B 1 276 ? 156.931 104.302 134.731 1.00 39.79 276 ASN B O 1
ATOM 4701 N N . SER B 1 277 ? 155.980 106.093 133.725 1.00 38.41 277 SER B N 1
ATOM 4702 C CA . SER B 1 277 ? 155.633 106.728 134.991 1.00 38.15 277 SER B CA 1
ATOM 4703 C C . SER B 1 277 ? 154.604 105.916 135.764 1.00 36.00 277 SER B C 1
ATOM 4704 O O . SER B 1 277 ? 154.662 105.864 136.996 1.00 39.51 277 SER B O 1
ATOM 4707 N N . LEU B 1 278 ? 153.657 105.281 135.071 1.00 34.57 278 LEU B N 1
ATOM 4708 C CA . LEU B 1 278 ? 152.658 104.478 135.768 1.00 36.03 278 LEU B CA 1
ATOM 4709 C C . LEU B 1 278 ? 153.296 103.270 136.445 1.00 37.06 278 LEU B C 1
ATOM 4710 O O . LEU B 1 278 ? 152.956 102.938 137.586 1.00 34.57 278 LEU B O 1
ATOM 4715 N N . ASN B 1 279 ? 154.232 102.603 135.764 1.00 37.11 279 ASN B N 1
ATOM 4716 C CA . ASN B 1 279 ? 154.932 101.486 136.386 1.00 33.42 279 ASN B CA 1
ATOM 4717 C C . ASN B 1 279 ? 155.821 101.953 137.532 1.00 33.06 279 ASN B C 1
ATOM 4718 O O . ASN B 1 279 ? 155.937 101.259 138.551 1.00 32.92 279 ASN B O 1
ATOM 4723 N N . ILE B 1 280 ? 156.453 103.120 137.390 1.00 32.40 280 ILE B N 1
ATOM 4724 C CA . ILE B 1 280 ? 157.222 103.680 138.497 1.00 32.15 280 ILE B CA 1
ATOM 4725 C C . ILE B 1 280 ? 156.313 103.914 139.698 1.00 40.17 280 ILE B C 1
ATOM 4726 O O . ILE B 1 280 ? 156.665 103.601 140.841 1.00 39.24 280 ILE B O 1
ATOM 4731 N N . ILE B 1 281 ? 155.128 104.475 139.449 1.00 36.79 281 ILE B N 1
ATOM 4732 C CA . ILE B 1 281 ? 154.164 104.709 140.518 1.00 27.58 281 ILE B CA 1
ATOM 4733 C C . ILE B 1 281 ? 153.778 103.392 141.173 1.00 30.58 281 ILE B C 1
ATOM 4734 O O . ILE B 1 281 ? 153.666 103.300 142.399 1.00 33.04 281 ILE B O 1
ATOM 4739 N N . ASP B 1 282 ? 153.567 102.354 140.363 1.00 37.51 282 ASP B N 1
ATOM 4740 C CA . ASP B 1 282 ? 153.216 101.048 140.909 1.00 33.66 282 ASP B CA 1
ATOM 4741 C C . ASP B 1 282 ? 154.316 100.525 141.828 1.00 35.75 282 ASP B C 1
ATOM 4742 O O . ASP B 1 282 ? 154.040 100.010 142.920 1.00 37.61 282 ASP B O 1
ATOM 4747 N N . PHE B 1 283 ? 155.572 100.656 141.400 1.00 38.41 283 PHE B N 1
ATOM 4748 C CA . PHE B 1 283 ? 156.684 100.155 142.202 1.00 37.13 283 PHE B CA 1
ATOM 4749 C C . PHE B 1 283 ? 156.814 100.926 143.512 1.00 36.33 283 PHE B C 1
ATOM 4750 O O . PHE B 1 283 ? 157.015 100.333 144.580 1.00 38.52 283 PHE B O 1
ATOM 4758 N N . VAL B 1 284 ? 156.719 102.257 143.449 1.00 29.48 284 VAL B N 1
ATOM 4759 C CA . VAL B 1 284 ? 156.826 103.050 144.673 1.00 28.73 284 VAL B CA 1
ATOM 4760 C C . VAL B 1 284 ? 155.602 102.852 145.559 1.00 33.75 284 VAL B C 1
ATOM 4761 O O . VAL B 1 284 ? 155.653 103.118 146.765 1.00 34.41 284 VAL B O 1
ATOM 4765 N N . ALA B 1 285 ? 154.482 102.406 144.988 1.00 33.16 285 ALA B N 1
ATOM 4766 C CA . ALA B 1 285 ? 153.320 102.078 145.805 1.00 33.82 285 ALA B CA 1
ATOM 4767 C C . ALA B 1 285 ? 153.490 100.739 146.505 1.00 36.14 285 ALA B C 1
ATOM 4768 O O . ALA B 1 285 ? 153.004 100.563 147.628 1.00 34.51 285 ALA B O 1
ATOM 4770 N N . ILE B 1 286 ? 154.157 99.783 145.858 1.00 37.96 286 ILE B N 1
ATOM 4771 C CA . ILE B 1 286 ? 154.338 98.475 146.481 1.00 35.52 286 ILE B CA 1
ATOM 4772 C C . ILE B 1 286 ? 155.518 98.451 147.448 1.00 38.19 286 ILE B C 1
ATOM 4773 O O . ILE B 1 286 ? 155.560 97.593 148.338 1.00 42.05 286 ILE B O 1
ATOM 4778 N N . LEU B 1 287 ? 156.480 99.362 147.299 1.00 39.53 287 LEU B N 1
ATOM 4779 C CA . LEU B 1 287 ? 157.650 99.351 148.176 1.00 39.86 287 LEU B CA 1
ATOM 4780 C C . LEU B 1 287 ? 157.301 99.518 149.650 1.00 42.32 287 LEU B C 1
ATOM 4781 O O . LEU B 1 287 ? 157.785 98.717 150.473 1.00 40.02 287 LEU B O 1
ATOM 4786 N N . PRO B 1 288 ? 156.496 100.505 150.056 1.00 43.44 288 PRO B N 1
ATOM 4787 C CA . PRO B 1 288 ? 156.367 100.797 151.494 1.00 38.31 288 PRO B CA 1
ATOM 4788 C C . PRO B 1 288 ? 155.864 99.635 152.329 1.00 39.66 288 PRO B C 1
ATOM 4789 O O . PRO B 1 288 ? 156.309 99.486 153.472 1.00 40.08 288 PRO B O 1
ATOM 4793 N N . PHE B 1 289 ? 154.951 98.809 151.816 1.00 39.20 289 PHE B N 1
ATOM 4794 C CA . PHE B 1 289 ? 154.470 97.681 152.608 1.00 38.19 289 PHE B CA 1
ATOM 4795 C C . PHE B 1 289 ? 155.602 96.704 152.903 1.00 41.74 289 PHE B C 1
ATOM 4796 O O . PHE B 1 289 ? 155.784 96.268 154.048 1.00 43.51 289 PHE B O 1
ATOM 4804 N N . TYR B 1 290 ? 156.383 96.360 151.878 1.00 42.79 290 TYR B N 1
ATOM 4805 C CA . TYR B 1 290 ? 157.509 95.455 152.081 1.00 39.14 290 TYR B CA 1
ATOM 4806 C C . TYR B 1 290 ? 158.539 96.066 153.019 1.00 39.15 290 TYR B C 1
ATOM 4807 O O . TYR B 1 290 ? 159.097 95.371 153.877 1.00 38.73 290 TYR B O 1
ATOM 4816 N N . LEU B 1 291 ? 158.815 97.363 152.864 1.00 39.52 291 LEU B N 1
ATOM 4817 C CA . LEU B 1 291 ? 159.793 98.002 153.737 1.00 37.31 291 LEU B CA 1
ATOM 4818 C C . LEU B 1 291 ? 159.320 98.030 155.184 1.00 39.81 291 LEU B C 1
ATOM 4819 O O . LEU B 1 291 ? 160.121 97.813 156.097 1.00 41.20 291 LEU B O 1
ATOM 4824 N N . GLU B 1 292 ? 158.031 98.289 155.415 1.00 37.86 292 GLU B N 1
ATOM 4825 C CA . GLU B 1 292 ? 157.503 98.261 156.774 1.00 36.53 292 GLU B CA 1
ATOM 4826 C C . GLU B 1 292 ? 157.580 96.856 157.355 1.00 38.60 292 GLU B C 1
ATOM 4827 O O . GLU B 1 292 ? 157.924 96.682 158.530 1.00 44.11 292 GLU B O 1
ATOM 4833 N N . VAL B 1 293 ? 157.261 95.841 156.550 1.00 36.78 293 VAL B N 1
ATOM 4834 C CA . VAL B 1 293 ? 157.329 94.466 157.038 1.00 35.32 293 VAL B CA 1
ATOM 4835 C C . VAL B 1 293 ? 158.762 94.111 157.418 1.00 39.22 293 VAL B C 1
ATOM 4836 O O . VAL B 1 293 ? 159.015 93.535 158.484 1.00 40.62 293 VAL B O 1
ATOM 4838 N N . GLY B 1 294 ? 159.720 94.448 156.554 1.00 38.81 294 GLY B N 1
ATOM 4839 C CA . GLY B 1 294 ? 161.108 94.112 156.833 1.00 37.10 294 GLY B CA 1
ATOM 4840 C C . GLY B 1 294 ? 161.677 94.874 158.014 1.00 42.79 294 GLY B C 1
ATOM 4841 O O . GLY B 1 294 ? 162.391 94.305 158.845 1.00 44.55 294 GLY B O 1
ATOM 4842 N N . LEU B 1 295 ? 161.373 96.169 158.108 1.00 42.66 295 LEU B N 1
ATOM 4843 C CA . LEU B 1 295 ? 161.940 97.005 159.158 1.00 39.82 295 LEU B CA 1
ATOM 4844 C C . LEU B 1 295 ? 161.315 96.742 160.520 1.00 43.90 295 LEU B C 1
ATOM 4845 O O . LEU B 1 295 ? 161.913 97.106 161.540 1.00 47.89 295 LEU B O 1
ATOM 4850 N N . SER B 1 296 ? 160.134 96.125 160.565 1.00 40.09 296 SER B N 1
ATOM 4851 C CA . SER B 1 296 ? 159.521 95.811 161.850 1.00 41.84 296 SER B CA 1
ATOM 4852 C C . SER B 1 296 ? 160.391 94.861 162.663 1.00 41.67 296 SER B C 1
ATOM 4853 O O . SER B 1 296 ? 160.348 94.887 163.898 1.00 38.78 296 SER B O 1
ATOM 4856 N N . GLY B 1 297 ? 161.182 94.022 161.993 1.00 39.97 297 GLY B N 1
ATOM 4857 C CA . GLY B 1 297 ? 162.085 93.141 162.714 1.00 39.39 297 GLY B CA 1
ATOM 4858 C C . GLY B 1 297 ? 163.138 93.899 163.498 1.00 40.01 297 GLY B C 1
ATOM 4859 O O . GLY B 1 297 ? 163.500 93.508 164.612 1.00 41.99 297 GLY B O 1
ATOM 4860 N N . LEU B 1 298 ? 163.649 94.994 162.930 1.00 37.52 298 LEU B N 1
ATOM 4861 C CA . LEU B 1 298 ? 164.661 95.785 163.623 1.00 37.93 298 LEU B CA 1
ATOM 4862 C C . LEU B 1 298 ? 164.116 96.336 164.935 1.00 38.60 298 LEU B C 1
ATOM 4863 O O . LEU B 1 298 ? 164.773 96.253 165.980 1.00 38.23 298 LEU B O 1
ATOM 4865 N N . SER B 1 299 ? 162.908 96.901 164.899 1.00 38.11 299 SER B N 1
ATOM 4866 C CA . SER B 1 299 ? 162.222 97.372 166.103 1.00 38.49 299 SER B CA 1
ATOM 4867 C C . SER B 1 299 ? 163.082 98.355 166.894 1.00 39.03 299 SER B C 1
ATOM 4868 O O . SER B 1 299 ? 163.131 98.315 168.125 1.00 39.93 299 SER B O 1
ATOM 4871 N N . SER B 1 300 ? 163.766 99.246 166.185 1.00 38.95 300 SER B N 1
ATOM 4872 C CA . SER B 1 300 ? 164.579 100.289 166.794 1.00 39.85 300 SER B CA 1
ATOM 4873 C C . SER B 1 300 ? 163.866 101.637 166.723 1.00 40.77 300 SER B C 1
ATOM 4874 O O . SER B 1 300 ? 162.903 101.820 165.973 1.00 41.80 300 SER B O 1
ATOM 4877 N N . LYS B 1 301 ? 164.351 102.585 167.528 1.00 39.14 301 LYS B N 1
ATOM 4878 C CA . LYS B 1 301 ? 163.779 103.928 167.514 1.00 41.29 301 LYS B CA 1
ATOM 4879 C C . LYS B 1 301 ? 163.972 104.588 166.155 1.00 41.52 301 LYS B C 1
ATOM 4880 O O . LYS B 1 301 ? 163.036 105.176 165.594 1.00 38.06 301 LYS B O 1
ATOM 4882 N N . ALA B 1 302 ? 165.186 104.501 165.604 1.00 38.98 302 ALA B N 1
ATOM 4883 C CA . ALA B 1 302 ? 165.399 104.961 164.237 1.00 38.76 302 ALA B CA 1
ATOM 4884 C C . ALA B 1 302 ? 164.541 104.170 163.262 1.00 41.58 302 ALA B C 1
ATOM 4885 O O . ALA B 1 302 ? 164.049 104.725 162.271 1.00 40.31 302 ALA B O 1
ATOM 4887 N N . ALA B 1 303 ? 164.341 102.878 163.529 1.00 41.75 303 ALA B N 1
ATOM 4888 C CA . ALA B 1 303 ? 163.416 102.099 162.718 1.00 41.19 303 ALA B CA 1
ATOM 4889 C C . ALA B 1 303 ? 162.000 102.646 162.838 1.00 41.05 303 ALA B C 1
ATOM 4890 O O . ALA B 1 303 ? 161.249 102.652 161.860 1.00 41.32 303 ALA B O 1
ATOM 4892 N N . LYS B 1 304 ? 161.616 103.110 164.030 1.00 40.46 304 LYS B N 1
ATOM 4893 C CA . LYS B 1 304 ? 160.302 103.728 164.190 1.00 43.58 304 LYS B CA 1
ATOM 4894 C C . LYS B 1 304 ? 160.193 105.011 163.372 1.00 45.52 304 LYS B C 1
ATOM 4895 O O . LYS B 1 304 ? 159.153 105.283 162.758 1.00 42.16 304 LYS B O 1
ATOM 4897 N N . ASP B 1 305 ? 161.255 105.819 163.359 1.00 40.34 305 ASP B N 1
ATOM 4898 C CA . ASP B 1 305 ? 161.243 107.029 162.542 1.00 40.97 305 ASP B CA 1
ATOM 4899 C C . ASP B 1 305 ? 161.119 106.688 161.060 1.00 40.98 305 ASP B C 1
ATOM 4900 O O . ASP B 1 305 ? 160.375 107.345 160.320 1.00 40.50 305 ASP B O 1
ATOM 4905 N N . VAL B 1 306 ? 161.839 105.661 160.609 1.00 38.30 306 VAL B N 1
ATOM 4906 C CA . VAL B 1 306 ? 161.730 105.252 159.212 1.00 39.76 306 VAL B CA 1
ATOM 4907 C C . VAL B 1 306 ? 160.350 104.670 158.925 1.00 36.62 306 VAL B C 1
ATOM 4908 O O . VAL B 1 306 ? 159.843 104.790 157.806 1.00 35.52 306 VAL B O 1
ATOM 4912 N N . LEU B 1 307 ? 159.720 104.032 159.913 1.00 36.42 307 LEU B N 1
ATOM 4913 C CA . LEU B 1 307 ? 158.343 103.577 159.741 1.00 40.45 307 LEU B CA 1
ATOM 4914 C C . LEU B 1 307 ? 157.398 104.758 159.566 1.00 40.81 307 LEU B C 1
ATOM 4915 O O . LEU B 1 307 ? 156.469 104.707 158.755 1.00 39.67 307 LEU B O 1
ATOM 4920 N N . GLY B 1 308 ? 157.609 105.825 160.336 1.00 36.50 308 GLY B N 1
ATOM 4921 C CA . GLY B 1 308 ? 156.831 107.036 160.121 1.00 33.54 308 GLY B CA 1
ATOM 4922 C C . GLY B 1 308 ? 157.045 107.612 158.732 1.00 36.34 308 GLY B C 1
ATOM 4923 O O . GLY B 1 308 ? 156.097 108.056 158.074 1.00 37.03 308 GLY B O 1
ATOM 4924 N N . PHE B 1 309 ? 158.295 107.607 158.266 1.00 37.06 309 PHE B N 1
ATOM 4925 C CA . PHE B 1 309 ? 158.581 108.056 156.906 1.00 34.22 309 PHE B CA 1
ATOM 4926 C C . PHE B 1 309 ? 157.855 107.192 155.880 1.00 35.59 309 PHE B C 1
ATOM 4927 O O . PHE B 1 309 ? 157.316 107.705 154.891 1.00 38.59 309 PHE B O 1
ATOM 4935 N N . LEU B 1 310 ? 157.839 105.877 156.094 1.00 37.21 310 LEU B N 1
ATOM 4936 C CA . LEU B 1 310 ? 157.130 104.978 155.190 1.00 39.75 310 LEU B CA 1
ATOM 4937 C C . LEU B 1 310 ? 155.631 105.239 155.215 1.00 38.84 310 LEU B C 1
ATOM 4938 O O . LEU B 1 310 ? 154.970 105.159 154.174 1.00 41.00 310 LEU B O 1
ATOM 4943 N N . ARG B 1 311 ? 155.078 105.549 156.389 1.00 33.65 311 ARG B N 1
ATOM 4944 C CA . ARG B 1 311 ? 153.670 105.921 156.466 1.00 32.70 311 ARG B CA 1
ATOM 4945 C C . ARG B 1 311 ? 153.415 107.182 155.653 1.00 36.16 311 ARG B C 1
ATOM 4946 O O . ARG B 1 311 ? 152.419 107.277 154.932 1.00 32.68 311 ARG B O 1
ATOM 4954 N N . VAL B 1 312 ? 154.324 108.152 155.737 1.00 31.14 312 VAL B N 1
ATOM 4955 C CA . VAL B 1 312 ? 154.185 109.366 154.935 1.00 28.61 312 VAL B CA 1
ATOM 4956 C C . VAL B 1 312 ? 154.194 109.020 153.450 1.00 29.63 312 VAL B C 1
ATOM 4957 O O . VAL B 1 312 ? 153.381 109.526 152.668 1.00 37.05 312 VAL B O 1
ATOM 4961 N N . VAL B 1 313 ? 155.120 108.149 153.042 1.00 34.61 313 VAL B N 1
ATOM 4962 C CA . VAL B 1 313 ? 155.218 107.753 151.638 1.00 30.22 313 VAL B CA 1
ATOM 4963 C C . VAL B 1 313 ? 154.015 106.935 151.184 1.00 24.47 313 VAL B C 1
ATOM 4964 O O . VAL B 1 313 ? 153.720 106.891 149.984 1.00 29.05 313 VAL B O 1
ATOM 4968 N N . ARG B 1 314 ? 153.307 106.287 152.111 1.00 26.36 314 ARG B N 1
ATOM 4969 C CA . ARG B 1 314 ? 152.171 105.439 151.759 1.00 30.72 314 ARG B CA 1
ATOM 4970 C C . ARG B 1 314 ? 151.097 106.178 150.966 1.00 23.59 314 ARG B C 1
ATOM 4971 O O . ARG B 1 314 ? 150.185 105.532 150.438 1.00 25.56 314 ARG B O 1
ATOM 4979 N N . PHE B 1 315 ? 151.192 107.504 150.846 1.00 20.35 315 PHE B N 1
ATOM 4980 C CA . PHE B 1 315 ? 150.183 108.277 150.131 1.00 21.39 315 PHE B CA 1
ATOM 4981 C C . PHE B 1 315 ? 150.123 107.948 148.644 1.00 22.18 315 PHE B C 1
ATOM 4982 O O . PHE B 1 315 ? 149.156 108.334 147.980 1.00 25.39 315 PHE B O 1
ATOM 4990 N N . VAL B 1 316 ? 151.119 107.246 148.109 1.00 24.40 316 VAL B N 1
ATOM 4991 C CA . VAL B 1 316 ? 151.207 107.013 146.669 1.00 24.36 316 VAL B CA 1
ATOM 4992 C C . VAL B 1 316 ? 150.156 106.008 146.211 1.00 28.96 316 VAL B C 1
ATOM 4993 O O . VAL B 1 316 ? 150.058 105.705 145.017 1.00 35.76 316 VAL B O 1
ATOM 4997 N N . ARG B 1 317 ? 149.363 105.480 147.147 1.00 26.85 317 ARG B N 1
ATOM 4998 C CA . ARG B 1 317 ? 148.287 104.571 146.761 1.00 25.42 317 ARG B CA 1
ATOM 4999 C C . ARG B 1 317 ? 147.218 105.283 145.942 1.00 25.46 317 ARG B C 1
ATOM 5000 O O . ARG B 1 317 ? 146.625 104.677 145.042 1.00 25.28 317 ARG B O 1
ATOM 5008 N N . ILE B 1 318 ? 146.956 106.560 146.234 1.00 22.83 318 ILE B N 1
ATOM 5009 C CA . ILE B 1 318 ? 145.935 107.298 145.501 1.00 25.46 318 ILE B CA 1
ATOM 5010 C C . ILE B 1 318 ? 146.326 107.518 144.046 1.00 23.13 318 ILE B C 1
ATOM 5011 O O . ILE B 1 318 ? 145.467 107.851 143.222 1.00 33.12 318 ILE B O 1
ATOM 5016 N N . LEU B 1 319 ? 147.600 107.338 143.705 1.00 21.08 319 LEU B N 1
ATOM 5017 C CA . LEU B 1 319 ? 148.075 107.550 142.344 1.00 22.74 319 LEU B CA 1
ATOM 5018 C C . LEU B 1 319 ? 147.842 106.348 141.441 1.00 26.06 319 LEU B C 1
ATOM 5019 O O . LEU B 1 319 ? 148.160 106.419 140.250 1.00 34.92 319 LEU B O 1
ATOM 5024 N N . ARG B 1 320 ? 147.298 105.254 141.969 1.00 34.06 320 ARG B N 1
ATOM 5025 C CA . ARG B 1 320 ? 146.990 104.077 141.170 1.00 34.35 320 ARG B CA 1
ATOM 5026 C C . ARG B 1 320 ? 145.657 104.193 140.442 1.00 32.07 320 ARG B C 1
ATOM 5027 O O . ARG B 1 320 ? 145.308 103.292 139.673 1.00 35.95 320 ARG B O 1
ATOM 5035 N N . ILE B 1 321 ? 144.906 105.273 140.666 1.00 23.53 321 ILE B N 1
ATOM 5036 C CA . ILE B 1 321 ? 143.680 105.507 139.914 1.00 30.19 321 ILE B CA 1
ATOM 5037 C C . ILE B 1 321 ? 143.954 106.202 138.584 1.00 30.06 321 ILE B C 1
ATOM 5038 O O . ILE B 1 321 ? 143.096 106.172 137.687 1.00 25.99 321 ILE B O 1
ATOM 5043 N N . PHE B 1 322 ? 145.125 106.822 138.426 1.00 34.05 322 PHE B N 1
ATOM 5044 C CA . PHE B 1 322 ? 145.507 107.345 137.121 1.00 34.08 322 PHE B CA 1
ATOM 5045 C C . PHE B 1 322 ? 145.635 106.223 136.103 1.00 35.62 322 PHE B C 1
ATOM 5046 O O . PHE B 1 322 ? 145.351 106.424 134.918 1.00 38.31 322 PHE B O 1
ATOM 5054 N N . LYS B 1 323 ? 146.063 105.037 136.541 1.00 34.07 323 LYS B N 1
ATOM 5055 C CA . LYS B 1 323 ? 146.082 103.886 135.646 1.00 31.64 323 LYS B CA 1
ATOM 5056 C C . LYS B 1 323 ? 144.674 103.533 135.182 1.00 30.73 323 LYS B C 1
ATOM 5057 O O . LYS B 1 323 ? 144.457 103.226 134.005 1.00 33.53 323 LYS B O 1
ATOM 5063 N N . LEU B 1 324 ? 143.703 103.570 136.098 1.00 33.19 324 LEU B N 1
ATOM 5064 C CA . LEU B 1 324 ? 142.324 103.273 135.724 1.00 28.81 324 LEU B CA 1
ATOM 5065 C C . LEU B 1 324 ? 141.778 104.317 134.761 1.00 30.38 324 LEU B C 1
ATOM 5066 O O . LEU B 1 324 ? 141.059 103.981 133.812 1.00 36.35 324 LEU B O 1
ATOM 5071 N N . THR B 1 325 ? 142.103 105.590 134.988 1.00 31.16 325 THR B N 1
ATOM 5072 C CA . THR B 1 325 ? 141.587 106.682 134.174 1.00 31.88 325 THR B CA 1
ATOM 5073 C C . THR B 1 325 ? 142.459 106.984 132.958 1.00 31.97 325 THR B C 1
ATOM 5074 O O . THR B 1 325 ? 142.173 107.939 132.225 1.00 38.65 325 THR B O 1
ATOM 5078 N N . ARG B 1 326 ? 143.509 106.196 132.723 1.00 35.43 326 ARG B N 1
ATOM 5079 C CA . ARG B 1 326 ? 144.397 106.444 131.594 1.00 35.39 326 ARG B CA 1
ATOM 5080 C C . ARG B 1 326 ? 143.742 106.148 130.253 1.00 35.96 326 ARG B C 1
ATOM 5081 O O . ARG B 1 326 ? 144.201 106.663 129.228 1.00 38.89 326 ARG B O 1
ATOM 5089 N N . HIS B 1 327 ? 142.687 105.340 130.236 1.00 38.82 327 HIS B N 1
ATOM 5090 C CA . HIS B 1 327 ? 141.981 105.004 129.009 1.00 39.49 327 HIS B CA 1
ATOM 5091 C C . HIS B 1 327 ? 140.880 106.001 128.673 1.00 40.45 327 HIS B C 1
ATOM 5092 O O . HIS B 1 327 ? 140.157 105.797 127.694 1.00 40.21 327 HIS B O 1
ATOM 5099 N N . PHE B 1 328 ? 140.739 107.070 129.453 1.00 33.91 328 PHE B N 1
ATOM 5100 C CA . PHE B 1 328 ? 139.640 108.007 129.273 1.00 29.68 328 PHE B CA 1
ATOM 5101 C C . PHE B 1 328 ? 140.033 109.118 128.304 1.00 27.11 328 PHE B C 1
ATOM 5102 O O . PHE B 1 328 ? 141.047 109.804 128.495 1.00 30.72 328 PHE B O 1
ATOM 5110 N N . VAL B 1 329 ? 139.210 109.291 127.270 1.00 23.29 329 VAL B N 1
ATOM 5111 C CA . VAL B 1 329 ? 139.499 110.270 126.229 1.00 22.38 329 VAL B CA 1
ATOM 5112 C C . VAL B 1 329 ? 139.486 111.677 126.802 1.00 21.52 329 VAL B C 1
ATOM 5113 O O . VAL B 1 329 ? 140.280 112.531 126.396 1.00 23.50 329 VAL B O 1
ATOM 5117 N N . GLY B 1 330 ? 138.575 111.952 127.733 1.00 25.18 330 GLY B N 1
ATOM 5118 C CA . GLY B 1 330 ? 138.575 113.254 128.376 1.00 18.98 330 GLY B CA 1
ATOM 5119 C C . GLY B 1 330 ? 139.869 113.525 129.119 1.00 17.52 330 GLY B C 1
ATOM 5120 O O . GLY B 1 330 ? 140.407 114.633 129.061 1.00 23.20 330 GLY B O 1
ATOM 5121 N N . LEU B 1 331 ? 140.392 112.516 129.816 1.00 14.83 331 LEU B N 1
ATOM 5122 C CA . LEU B 1 331 ? 141.661 112.682 130.517 1.00 14.61 331 LEU B CA 1
ATOM 5123 C C . LEU B 1 331 ? 142.804 112.921 129.538 1.00 10.28 331 LEU B C 1
ATOM 5124 O O . LEU B 1 331 ? 143.668 113.774 129.778 1.00 19.39 331 LEU B O 1
ATOM 5129 N N . ARG B 1 332 ? 142.831 112.176 128.430 1.00 21.80 332 ARG B N 1
ATOM 5130 C CA . ARG B 1 332 ? 143.892 112.380 127.447 1.00 17.48 332 ARG B CA 1
ATOM 5131 C C . ARG B 1 332 ? 143.804 113.767 126.818 1.00 13.67 332 ARG B C 1
ATOM 5132 O O . ARG B 1 332 ? 144.828 114.431 126.606 1.00 21.11 332 ARG B O 1
ATOM 5140 N N . VAL B 1 333 ? 142.587 114.222 126.515 1.00 12.85 333 VAL B N 1
ATOM 5141 C CA . VAL B 1 333 ? 142.405 115.556 125.956 1.00 13.35 333 VAL B CA 1
ATOM 5142 C C . VAL B 1 333 ? 142.840 116.613 126.960 1.00 21.60 333 VAL B C 1
ATOM 5143 O O . VAL B 1 333 ? 143.450 117.622 126.591 1.00 21.59 333 VAL B O 1
ATOM 5147 N N . LEU B 1 334 ? 142.521 116.412 128.240 1.00 27.12 334 LEU B N 1
ATOM 5148 C CA . LEU B 1 334 ? 142.973 117.342 129.266 1.00 5.45 334 LEU B CA 1
ATOM 5149 C C . LEU B 1 334 ? 144.493 117.392 129.324 1.00 8.85 334 LEU B C 1
ATOM 5150 O O . LEU B 1 334 ? 145.079 118.473 129.438 1.00 24.32 334 LEU B O 1
ATOM 5155 N N . GLY B 1 335 ? 145.148 116.234 129.254 1.00 4.27 335 GLY B N 1
ATOM 5156 C CA . GLY B 1 335 ? 146.604 116.225 129.253 1.00 13.20 335 GLY B CA 1
ATOM 5157 C C . GLY B 1 335 ? 147.184 116.970 128.067 1.00 16.30 335 GLY B C 1
ATOM 5158 O O . GLY B 1 335 ? 148.136 117.748 128.204 1.00 29.02 335 GLY B O 1
ATOM 5159 N N . HIS B 1 336 ? 146.613 116.744 126.882 1.00 18.36 336 HIS B N 1
ATOM 5160 C CA . HIS B 1 336 ? 147.077 117.457 125.696 1.00 14.18 336 HIS B CA 1
ATOM 5161 C C . HIS B 1 336 ? 146.865 118.959 125.843 1.00 15.45 336 HIS B C 1
ATOM 5162 O O . HIS B 1 336 ? 147.723 119.758 125.451 1.00 19.52 336 HIS B O 1
ATOM 5169 N N . THR B 1 337 ? 145.725 119.361 126.408 1.00 21.21 337 THR B N 1
ATOM 5170 C CA . THR B 1 337 ? 145.461 120.779 126.629 1.00 14.44 337 THR B CA 1
ATOM 5171 C C . THR B 1 337 ? 146.456 121.385 127.610 1.00 17.91 337 THR B C 1
ATOM 5172 O O . THR B 1 337 ? 146.910 122.518 127.419 1.00 18.52 337 THR B O 1
ATOM 5176 N N . LEU B 1 338 ? 146.787 120.660 128.680 1.00 19.89 338 LEU B N 1
ATOM 5177 C CA . LEU B 1 338 ? 147.784 121.156 129.623 1.00 18.94 338 LEU B CA 1
ATOM 5178 C C . LEU B 1 338 ? 149.137 121.314 128.948 1.00 16.25 338 LEU B C 1
ATOM 5179 O O . LEU B 1 338 ? 149.844 122.301 129.181 1.00 24.22 338 LEU B O 1
ATOM 5184 N N . ARG B 1 339 ? 149.517 120.350 128.107 1.00 23.38 339 ARG B N 1
ATOM 5185 C CA . ARG B 1 339 ? 150.775 120.472 127.378 1.00 24.77 339 ARG B CA 1
ATOM 5186 C C . ARG B 1 339 ? 150.756 121.677 126.443 1.00 27.70 339 ARG B C 1
ATOM 5187 O O . ARG B 1 339 ? 151.764 122.381 126.303 1.00 31.02 339 ARG B O 1
ATOM 5195 N N . ALA B 1 340 ? 149.618 121.931 125.796 1.00 21.02 340 ALA B N 1
ATOM 5196 C CA . ALA B 1 340 ? 149.545 122.991 124.795 1.00 10.27 340 ALA B CA 1
ATOM 5197 C C . ALA B 1 340 ? 149.478 124.382 125.420 1.00 21.30 340 ALA B C 1
ATOM 5198 O O . ALA B 1 340 ? 150.066 125.329 124.887 1.00 28.29 340 ALA B O 1
ATOM 5200 N N . SER B 1 341 ? 148.776 124.530 126.542 1.00 28.58 341 SER B N 1
ATOM 5201 C CA . SER B 1 341 ? 148.500 125.835 127.140 1.00 21.20 341 SER B CA 1
ATOM 5202 C C . SER B 1 341 ? 149.467 126.169 128.269 1.00 16.39 341 SER B C 1
ATOM 5203 O O . SER B 1 341 ? 149.084 126.777 129.274 1.00 24.17 341 SER B O 1
ATOM 5206 N N . THR B 1 342 ? 150.733 125.774 128.126 1.00 13.77 342 THR B N 1
ATOM 5207 C CA . THR B 1 342 ? 151.732 126.111 129.135 1.00 20.94 342 THR B CA 1
ATOM 5208 C C . THR B 1 342 ? 151.902 127.620 129.253 1.00 25.39 342 THR B C 1
ATOM 5209 O O . THR B 1 342 ? 152.042 128.154 130.361 1.00 31.45 342 THR B O 1
ATOM 5213 N N . ASN B 1 343 ? 151.902 128.326 128.120 1.00 30.99 343 ASN B N 1
ATOM 5214 C CA . ASN B 1 343 ? 152.034 129.778 128.156 1.00 21.08 343 ASN B CA 1
ATOM 5215 C C . ASN B 1 343 ? 150.865 130.418 128.894 1.00 22.34 343 ASN B C 1
ATOM 5216 O O . ASN B 1 343 ? 151.061 131.330 129.704 1.00 33.28 343 ASN B O 1
ATOM 5221 N N . GLU B 1 344 ? 149.643 129.952 128.631 1.00 23.09 344 GLU B N 1
ATOM 5222 C CA . GLU B 1 344 ? 148.480 130.501 129.319 1.00 21.09 344 GLU B CA 1
ATOM 5223 C C . GLU B 1 344 ? 148.508 130.183 130.808 1.00 20.70 344 GLU B C 1
ATOM 5224 O O . GLU B 1 344 ? 148.118 131.024 131.626 1.00 27.15 344 GLU B O 1
ATOM 5230 N N . PHE B 1 345 ? 148.956 128.983 131.182 1.00 21.15 345 PHE B N 1
ATOM 5231 C CA . PHE B 1 345 ? 149.068 128.655 132.600 1.00 18.31 345 PHE B CA 1
ATOM 5232 C C . PHE B 1 345 ? 150.099 129.539 133.292 1.00 18.80 345 PHE B C 1
ATOM 5233 O O . PHE B 1 345 ? 149.868 130.016 134.410 1.00 31.37 345 PHE B O 1
ATOM 5241 N N . LEU B 1 346 ? 151.241 129.772 132.644 1.00 15.78 346 LEU B N 1
ATOM 5242 C CA . LEU B 1 346 ? 152.243 130.667 133.213 1.00 19.77 346 LEU B CA 1
ATOM 5243 C C . LEU B 1 346 ? 151.699 132.085 133.332 1.00 14.99 346 LEU B C 1
ATOM 5244 O O . LEU B 1 346 ? 151.967 132.783 134.316 1.00 26.24 346 LEU B O 1
ATOM 5249 N N . LEU B 1 347 ? 150.936 132.528 132.331 1.00 14.90 347 LEU B N 1
ATOM 5250 C CA . LEU B 1 347 ? 150.311 133.844 132.399 1.00 13.56 347 LEU B CA 1
ATOM 5251 C C . LEU B 1 347 ? 149.357 133.938 133.581 1.00 17.38 347 LEU B C 1
ATOM 5252 O O . LEU B 1 347 ? 149.354 134.937 134.310 1.00 25.16 347 LEU B O 1
ATOM 5257 N N . LEU B 1 348 ? 148.539 132.906 133.782 1.00 17.97 348 LEU B N 1
ATOM 5258 C CA . LEU B 1 348 ? 147.626 132.889 134.919 1.00 17.50 348 LEU B CA 1
ATOM 5259 C C . LEU B 1 348 ? 148.392 132.953 136.232 1.00 15.64 348 LEU B C 1
ATOM 5260 O O . LEU B 1 348 ? 148.025 133.709 137.139 1.00 13.46 348 LEU B O 1
ATOM 5265 N N . ILE B 1 349 ? 149.468 132.171 136.346 1.00 17.25 349 ILE B N 1
ATOM 5266 C CA . ILE B 1 349 ? 150.249 132.152 137.580 1.00 14.08 349 ILE B CA 1
ATOM 5267 C C . ILE B 1 349 ? 150.855 133.524 137.851 1.00 8.86 349 ILE B C 1
ATOM 5268 O O . ILE B 1 349 ? 150.814 134.025 138.981 1.00 25.18 349 ILE B O 1
ATOM 5273 N N . ILE B 1 350 ? 151.431 134.149 136.822 1.00 10.99 350 ILE B N 1
ATOM 5274 C CA . ILE B 1 350 ? 152.083 135.442 137.010 1.00 12.08 350 ILE B CA 1
ATOM 5275 C C . ILE B 1 350 ? 151.059 136.511 137.373 1.00 10.70 350 ILE B C 1
ATOM 5276 O O . ILE B 1 350 ? 151.291 137.335 138.269 1.00 10.50 350 ILE B O 1
ATOM 5281 N N . PHE B 1 351 ? 149.918 136.523 136.683 1.00 16.18 351 PHE B N 1
ATOM 5282 C CA . PHE B 1 351 ? 148.856 137.465 137.020 1.00 7.92 351 PHE B CA 1
ATOM 5283 C C . PHE B 1 351 ? 148.413 137.289 138.465 1.00 12.15 351 PHE B C 1
ATOM 5284 O O . PHE B 1 351 ? 148.262 138.269 139.209 1.00 20.78 351 PHE B O 1
ATOM 5292 N N . LEU B 1 352 ? 148.176 136.040 138.874 1.00 19.12 352 LEU B N 1
ATOM 5293 C CA . LEU B 1 352 ? 147.716 135.781 140.231 1.00 8.22 352 LEU B CA 1
ATOM 5294 C C . LEU B 1 352 ? 148.745 136.236 141.253 1.00 3.88 352 LEU B C 1
ATOM 5295 O O . LEU B 1 352 ? 148.390 136.837 142.270 1.00 21.68 352 LEU B O 1
ATOM 5300 N N . ALA B 1 353 ? 150.027 135.962 141.002 1.00 1.18 353 ALA B N 1
ATOM 5301 C CA . ALA B 1 353 ? 151.062 136.380 141.940 1.00 2.89 353 ALA B CA 1
ATOM 5302 C C . ALA B 1 353 ? 151.128 137.897 142.052 1.00 15.30 353 ALA B C 1
ATOM 5303 O O . ALA B 1 353 ? 151.210 138.444 143.162 1.00 17.18 353 ALA B O 1
ATOM 5305 N N . LEU B 1 354 ? 151.091 138.596 140.915 1.00 18.95 354 LEU B N 1
ATOM 5306 C CA . LEU B 1 354 ? 151.124 140.055 140.943 1.00 9.08 354 LEU B CA 1
ATOM 5307 C C . LEU B 1 354 ? 149.952 140.607 141.742 1.00 12.55 354 LEU B C 1
ATOM 5308 O O . LEU B 1 354 ? 150.131 141.442 142.640 1.00 21.69 354 LEU B O 1
ATOM 5313 N N . GLY B 1 355 ? 148.739 140.148 141.426 1.00 14.21 355 GLY B N 1
ATOM 5314 C CA . GLY B 1 355 ? 147.570 140.641 142.132 1.00 6.27 355 GLY B CA 1
ATOM 5315 C C . GLY B 1 355 ? 147.609 140.315 143.611 1.00 6.70 355 GLY B C 1
ATOM 5316 O O . GLY B 1 355 ? 147.250 141.146 144.448 1.00 12.50 355 GLY B O 1
ATOM 5317 N N . VAL B 1 356 ? 148.052 139.106 143.954 1.00 10.29 356 VAL B N 1
ATOM 5318 C CA . VAL B 1 356 ? 148.112 138.695 145.352 1.00 12.71 356 VAL B CA 1
ATOM 5319 C C . VAL B 1 356 ? 149.053 139.604 146.128 1.00 7.55 356 VAL B C 1
ATOM 5320 O O . VAL B 1 356 ? 148.698 140.132 147.188 1.00 21.07 356 VAL B O 1
ATOM 5324 N N . LEU B 1 357 ? 150.265 139.809 145.609 1.00 6.68 357 LEU B N 1
ATOM 5325 C CA . LEU B 1 357 ? 151.221 140.670 146.298 1.00 3.71 357 LEU B CA 1
ATOM 5326 C C . LEU B 1 357 ? 150.673 142.085 146.440 1.00 4.46 357 LEU B C 1
ATOM 5327 O O . LEU B 1 357 ? 150.679 142.667 147.538 1.00 18.01 357 LEU B O 1
ATOM 5332 N N . ILE B 1 358 ? 150.171 142.646 145.338 1.00 14.66 358 ILE B N 1
ATOM 5333 C CA . ILE B 1 358 ? 149.715 144.031 145.351 1.00 11.18 358 ILE B CA 1
ATOM 5334 C C . ILE B 1 358 ? 148.588 144.204 146.360 1.00 4.34 358 ILE B C 1
ATOM 5335 O O . ILE B 1 358 ? 148.609 145.123 147.185 1.00 17.84 358 ILE B O 1
ATOM 5340 N N . PHE B 1 359 ? 147.601 143.309 146.327 1.00 0.00 359 PHE B N 1
ATOM 5341 C CA . PHE B 1 359 ? 146.428 143.478 147.171 1.00 4.94 359 PHE B CA 1
ATOM 5342 C C . PHE B 1 359 ? 146.716 143.143 148.626 1.00 4.61 359 PHE B C 1
ATOM 5343 O O . PHE B 1 359 ? 146.113 143.746 149.519 1.00 11.44 359 PHE B O 1
ATOM 5351 N N . ALA B 1 360 ? 147.633 142.212 148.897 1.00 1.54 360 ALA B N 1
ATOM 5352 C CA . ALA B 1 360 ? 148.055 141.985 150.272 1.00 0.00 360 ALA B CA 1
ATOM 5353 C C . ALA B 1 360 ? 148.694 143.239 150.853 1.00 7.24 360 ALA B C 1
ATOM 5354 O O . ALA B 1 360 ? 148.362 143.662 151.968 1.00 4.98 360 ALA B O 1
ATOM 5356 N N . THR B 1 361 ? 149.600 143.867 150.098 1.00 9.50 361 THR B N 1
ATOM 5357 C CA . THR B 1 361 ? 150.192 145.115 150.574 1.00 5.80 361 THR B CA 1
ATOM 5358 C C . THR B 1 361 ? 149.129 146.199 150.749 1.00 0.00 361 THR B C 1
ATOM 5359 O O . THR B 1 361 ? 149.119 146.919 151.758 1.00 7.79 361 THR B O 1
ATOM 5363 N N . MET B 1 362 ? 148.216 146.318 149.782 1.00 1.73 362 MET B N 1
ATOM 5364 C CA . MET B 1 362 ? 147.201 147.364 149.842 1.00 0.00 362 MET B CA 1
ATOM 5365 C C . MET B 1 362 ? 146.286 147.187 151.046 1.00 3.77 362 MET B C 1
ATOM 5366 O O . MET B 1 362 ? 145.952 148.163 151.721 1.00 10.77 362 MET B O 1
ATOM 5371 N N . ILE B 1 363 ? 145.860 145.955 151.329 1.00 7.60 363 ILE B N 1
ATOM 5372 C CA . ILE B 1 363 ? 144.978 145.723 152.468 1.00 4.38 363 ILE B CA 1
ATOM 5373 C C . ILE B 1 363 ? 145.734 145.923 153.776 1.00 0.00 363 ILE B C 1
ATOM 5374 O O . ILE B 1 363 ? 145.199 146.498 154.735 1.00 7.06 363 ILE B O 1
ATOM 5379 N N . TYR B 1 364 ? 146.992 145.473 153.836 1.00 0.00 364 TYR B N 1
ATOM 5380 C CA . TYR B 1 364 ? 147.805 145.726 155.018 1.00 0.00 364 TYR B CA 1
ATOM 5381 C C . TYR B 1 364 ? 147.867 147.215 155.326 1.00 15.16 364 TYR B C 1
ATOM 5382 O O . TYR B 1 364 ? 147.735 147.624 156.486 1.00 17.93 364 TYR B O 1
ATOM 5391 N N . TYR B 1 365 ? 148.068 148.042 154.300 1.00 27.45 365 TYR B N 1
ATOM 5392 C CA . TYR B 1 365 ? 148.169 149.479 154.532 1.00 9.28 365 TYR B CA 1
ATOM 5393 C C . TYR B 1 365 ? 146.813 150.126 154.785 1.00 0.00 365 TYR B C 1
ATOM 5394 O O . TYR B 1 365 ? 146.728 151.095 155.548 1.00 11.76 365 TYR B O 1
ATOM 5403 N N . ALA B 1 366 ? 145.750 149.616 154.163 1.00 9.11 366 ALA B N 1
ATOM 5404 C CA . ALA B 1 366 ? 144.427 150.202 154.339 1.00 12.20 366 ALA B CA 1
ATOM 5405 C C . ALA B 1 366 ? 143.850 149.894 155.713 1.00 15.11 366 ALA B C 1
ATOM 5406 O O . ALA B 1 366 ? 143.015 150.655 156.215 1.00 3.93 366 ALA B O 1
ATOM 5408 N N . GLU B 1 367 ? 144.275 148.796 156.336 1.00 24.74 367 GLU B N 1
ATOM 5409 C CA . GLU B 1 367 ? 143.802 148.463 157.672 1.00 10.30 367 GLU B CA 1
ATOM 5410 C C . GLU B 1 367 ? 144.571 149.183 158.773 1.00 14.29 367 GLU B C 1
ATOM 5411 O O . GLU B 1 367 ? 144.253 148.992 159.952 1.00 22.90 367 GLU B O 1
ATOM 5417 N N . ARG B 1 368 ? 145.567 150.000 158.425 1.00 19.59 368 ARG B N 1
ATOM 5418 C CA . ARG B 1 368 ? 146.376 150.720 159.400 1.00 12.78 368 ARG B CA 1
ATOM 5419 C C . ARG B 1 368 ? 146.348 152.226 159.153 1.00 21.94 368 ARG B C 1
ATOM 5420 O O . ARG B 1 368 ? 147.265 152.944 159.555 1.00 29.14 368 ARG B O 1
ATOM 5428 N N . ILE B 1 369 ? 145.301 152.719 158.501 1.00 21.31 369 ILE B N 1
ATOM 5429 C CA . ILE B 1 369 ? 145.191 154.144 158.211 1.00 19.67 369 ILE B CA 1
ATOM 5430 C C . ILE B 1 369 ? 144.862 154.881 159.502 1.00 22.38 369 ILE B C 1
ATOM 5431 O O . ILE B 1 369 ? 143.920 154.518 160.216 1.00 28.15 369 ILE B O 1
ATOM 5436 N N . GLY B 1 370 ? 145.639 155.919 159.804 1.00 25.03 370 GLY B N 1
ATOM 5437 C CA . GLY B 1 370 ? 145.456 156.672 161.026 1.00 23.81 370 GLY B CA 1
ATOM 5438 C C . GLY B 1 370 ? 146.046 156.031 162.261 1.00 25.86 370 GLY B C 1
ATOM 5439 O O . GLY B 1 370 ? 145.861 156.563 163.362 1.00 32.43 370 GLY B O 1
ATOM 5440 N N . ALA B 1 371 ? 146.751 154.914 162.118 1.00 29.87 371 ALA B N 1
ATOM 5441 C CA . ALA B 1 371 ? 147.314 154.216 163.261 1.00 29.31 371 ALA B CA 1
ATOM 5442 C C . ALA B 1 371 ? 148.636 154.850 163.685 1.00 34.65 371 ALA B C 1
ATOM 5443 O O . ALA B 1 371 ? 149.230 155.659 162.966 1.00 32.96 371 ALA B O 1
ATOM 5445 N N . GLN B 1 372 ? 149.093 154.470 164.876 1.00 36.82 372 GLN B N 1
ATOM 5446 C CA . GLN B 1 372 ? 150.337 154.998 165.402 1.00 34.11 372 GLN B CA 1
ATOM 5447 C C . GLN B 1 372 ? 151.527 154.425 164.633 1.00 40.46 372 GLN B C 1
ATOM 5448 O O . GLN B 1 372 ? 151.443 153.338 164.059 1.00 39.74 372 GLN B O 1
ATOM 5450 N N . PRO B 1 373 ? 152.652 155.148 164.603 1.00 43.92 373 PRO B N 1
ATOM 5451 C CA . PRO B 1 373 ? 153.815 154.639 163.858 1.00 39.66 373 PRO B CA 1
ATOM 5452 C C . PRO B 1 373 ? 154.288 153.271 164.320 1.00 41.25 373 PRO B C 1
ATOM 5453 O O . PRO B 1 373 ? 154.688 152.449 163.486 1.00 41.44 373 PRO B O 1
ATOM 5457 N N . ASN B 1 374 ? 154.253 153.000 165.627 1.00 38.73 374 ASN B N 1
ATOM 5458 C CA . ASN B 1 374 ? 154.801 151.765 166.170 1.00 41.94 374 ASN B CA 1
ATOM 5459 C C . ASN B 1 374 ? 153.933 151.129 167.247 1.00 42.96 374 ASN B C 1
ATOM 5460 O O . ASN B 1 374 ? 154.377 150.165 167.881 1.00 42.66 374 ASN B O 1
ATOM 5465 N N . ASP B 1 375 ? 152.725 151.629 167.474 1.00 45.79 375 ASP B N 1
ATOM 5466 C CA . ASP B 1 375 ? 151.892 151.093 168.540 1.00 41.53 375 ASP B CA 1
ATOM 5467 C C . ASP B 1 375 ? 151.544 149.635 168.245 1.00 44.57 375 ASP B C 1
ATOM 5468 O O . ASP B 1 375 ? 150.996 149.340 167.172 1.00 42.04 375 ASP B O 1
ATOM 5473 N N . PRO B 1 376 ? 151.838 148.697 169.153 1.00 44.93 376 PRO B N 1
ATOM 5474 C CA . PRO B 1 376 ? 151.497 147.288 168.887 1.00 42.11 376 PRO B CA 1
ATOM 5475 C C . PRO B 1 376 ? 150.005 147.019 168.799 1.00 43.98 376 PRO B C 1
ATOM 5476 O O . PRO B 1 376 ? 149.618 145.983 168.242 1.00 46.63 376 PRO B O 1
ATOM 5480 N N . SER B 1 377 ? 149.159 147.905 169.318 1.00 35.39 377 SER B N 1
ATOM 5481 C CA . SER B 1 377 ? 147.718 147.688 169.321 1.00 36.72 377 SER B CA 1
ATOM 5482 C C . SER B 1 377 ? 147.074 147.988 167.975 1.00 38.26 377 SER B C 1
ATOM 5483 O O . SER B 1 377 ? 145.875 147.741 167.810 1.00 35.42 377 SER B O 1
ATOM 5486 N N . ALA B 1 378 ? 147.836 148.513 167.013 1.00 34.10 378 ALA B N 1
ATOM 5487 C CA . ALA B 1 378 ? 147.275 148.781 165.693 1.00 33.60 378 ALA B CA 1
ATOM 5488 C C . ALA B 1 378 ? 146.841 147.499 164.995 1.00 30.46 378 ALA B C 1
ATOM 5489 O O . ALA B 1 378 ? 145.836 147.499 164.274 1.00 30.98 378 ALA B O 1
ATOM 5491 N N . SER B 1 379 ? 147.575 146.408 165.195 1.00 25.68 379 SER B N 1
ATOM 5492 C CA . SER B 1 379 ? 147.274 145.134 164.556 1.00 23.53 379 SER B CA 1
ATOM 5493 C C . SER B 1 379 ? 146.355 144.251 165.388 1.00 24.43 379 SER B C 1
ATOM 5494 O O . SER B 1 379 ? 146.055 143.127 164.970 1.00 27.97 379 SER B O 1
ATOM 5497 N N . GLU B 1 380 ? 145.904 144.721 166.551 1.00 28.72 380 GLU B N 1
ATOM 5498 C CA . GLU B 1 380 ? 145.034 143.925 167.407 1.00 31.54 380 GLU B CA 1
ATOM 5499 C C . GLU B 1 380 ? 143.581 143.933 166.953 1.00 32.84 380 GLU B C 1
ATOM 5500 O O . GLU B 1 380 ? 142.787 143.141 167.472 1.00 36.30 380 GLU B O 1
ATOM 5502 N N . HIS B 1 381 ? 143.216 144.793 166.002 1.00 22.27 381 HIS B N 1
ATOM 5503 C CA . HIS B 1 381 ? 141.842 144.906 165.536 1.00 20.91 381 HIS B CA 1
ATOM 5504 C C . HIS B 1 381 ? 141.648 144.480 164.089 1.00 16.32 381 HIS B C 1
ATOM 5505 O O . HIS B 1 381 ? 140.534 144.620 163.570 1.00 25.18 381 HIS B O 1
ATOM 5507 N N . THR B 1 382 ? 142.684 143.975 163.422 1.00 14.61 382 THR B N 1
ATOM 5508 C CA . THR B 1 382 ? 142.607 143.586 162.023 1.00 15.09 382 THR B CA 1
ATOM 5509 C C . THR B 1 382 ? 143.136 142.171 161.849 1.00 10.90 382 THR B C 1
ATOM 5510 O O . THR B 1 382 ? 144.097 141.771 162.513 1.00 22.44 382 THR B O 1
ATOM 5514 N N . HIS B 1 383 ? 142.498 141.413 160.954 1.00 2.22 383 HIS B N 1
ATOM 5515 C CA . HIS B 1 383 ? 142.993 140.084 160.620 1.00 9.65 383 HIS B CA 1
ATOM 5516 C C . HIS B 1 383 ? 144.328 140.142 159.894 1.00 2.75 383 HIS B C 1
ATOM 5517 O O . HIS B 1 383 ? 145.040 139.134 159.840 1.00 12.74 383 HIS B O 1
ATOM 5524 N N . PHE B 1 384 ? 144.680 141.299 159.330 1.00 5.68 384 PHE B N 1
ATOM 5525 C CA . PHE B 1 384 ? 145.869 141.437 158.492 1.00 3.59 384 PHE B CA 1
ATOM 5526 C C . PHE B 1 384 ? 147.033 141.907 159.357 1.00 0.75 384 PHE B C 1
ATOM 5527 O O . PHE B 1 384 ? 147.421 143.077 159.366 1.00 12.26 384 PHE B O 1
ATOM 5535 N N . LYS B 1 385 ? 147.595 140.956 160.102 1.00 7.93 385 LYS B N 1
ATOM 5536 C CA . LYS B 1 385 ? 148.762 141.251 160.923 1.00 18.57 385 LYS B CA 1
ATOM 5537 C C . LYS B 1 385 ? 149.981 141.543 160.059 1.00 19.76 385 LYS B C 1
ATOM 5538 O O . LYS B 1 385 ? 150.818 142.381 160.417 1.00 30.34 385 LYS B O 1
ATOM 5544 N N . ASN B 1 386 ? 150.103 140.861 158.923 1.00 15.79 386 ASN B N 1
ATOM 5545 C CA . ASN B 1 386 ? 151.276 140.976 158.071 1.00 6.83 386 ASN B CA 1
ATOM 5546 C C . ASN B 1 386 ? 150.832 140.859 156.614 1.00 11.28 386 ASN B C 1
ATOM 5547 O O . ASN B 1 386 ? 149.647 140.680 156.314 1.00 9.46 386 ASN B O 1
ATOM 5552 N N . ILE B 1 387 ? 151.795 140.982 155.704 1.00 12.61 387 ILE B N 1
ATOM 5553 C CA . ILE B 1 387 ? 151.558 140.903 154.263 1.00 6.90 387 ILE B CA 1
ATOM 5554 C C . ILE B 1 387 ? 151.480 139.444 153.817 1.00 0.00 387 ILE B C 1
ATOM 5555 O O . ILE B 1 387 ? 150.691 139.112 152.918 1.00 1.31 387 ILE B O 1
ATOM 5560 N N . PRO B 1 388 ? 152.308 138.548 154.362 1.00 1.03 388 PRO B N 1
ATOM 5561 C CA . PRO B 1 388 ? 152.186 137.132 153.983 1.00 0.82 388 PRO B CA 1
ATOM 5562 C C . PRO B 1 388 ? 150.805 136.534 154.222 1.00 0.00 388 PRO B C 1
ATOM 5563 O O . PRO B 1 388 ? 150.347 135.725 153.408 1.00 10.47 388 PRO B O 1
ATOM 5567 N N . ILE B 1 389 ? 150.131 136.894 155.315 1.00 0.00 389 ILE B N 1
ATOM 5568 C CA . ILE B 1 389 ? 148.765 136.417 155.528 1.00 1.28 389 ILE B CA 1
ATOM 5569 C C . ILE B 1 389 ? 147.794 137.129 154.587 1.00 0.00 389 ILE B C 1
ATOM 5570 O O . ILE B 1 389 ? 146.786 136.546 154.146 1.00 7.03 389 ILE B O 1
ATOM 5575 N N . GLY B 1 390 ? 148.075 138.392 154.266 1.00 0.00 390 GLY B N 1
ATOM 5576 C CA . GLY B 1 390 ? 147.319 139.062 153.230 1.00 0.00 390 GLY B CA 1
ATOM 5577 C C . GLY B 1 390 ? 147.407 138.347 151.899 1.00 5.61 390 GLY B C 1
ATOM 5578 O O . GLY B 1 390 ? 146.499 138.451 151.079 1.00 17.95 390 GLY B O 1
ATOM 5579 N N . PHE B 1 391 ? 148.501 137.622 151.660 1.00 8.31 391 PHE B N 1
ATOM 5580 C CA . PHE B 1 391 ? 148.586 136.809 150.446 1.00 0.00 391 PHE B CA 1
ATOM 5581 C C . PHE B 1 391 ? 147.452 135.792 150.399 1.00 0.00 391 PHE B C 1
ATOM 5582 O O . PHE B 1 391 ? 146.771 135.638 149.375 1.00 18.68 391 PHE B O 1
ATOM 5590 N N . TRP B 1 392 ? 147.250 135.069 151.503 1.00 11.89 392 TRP B N 1
ATOM 5591 C CA . TRP B 1 392 ? 146.174 134.088 151.580 1.00 9.30 392 TRP B CA 1
ATOM 5592 C C . TRP B 1 392 ? 144.817 134.758 151.427 1.00 0.63 392 TRP B C 1
ATOM 5593 O O . TRP B 1 392 ? 143.952 134.285 150.677 1.00 16.61 392 TRP B O 1
ATOM 5604 N N . TRP B 1 393 ? 144.614 135.873 152.132 1.00 11.49 393 TRP B N 1
ATOM 5605 C CA . TRP B 1 393 ? 143.342 136.575 151.988 1.00 5.20 393 TRP B CA 1
ATOM 5606 C C . TRP B 1 393 ? 143.114 136.995 150.542 1.00 5.96 393 TRP B C 1
ATOM 5607 O O . TRP B 1 393 ? 141.998 136.879 150.022 1.00 0.00 393 TRP B O 1
ATOM 5618 N N . ALA B 1 394 ? 144.161 137.484 149.876 1.00 10.89 394 ALA B N 1
ATOM 5619 C CA . ALA B 1 394 ? 144.022 137.991 148.519 1.00 0.00 394 ALA B CA 1
ATOM 5620 C C . ALA B 1 394 ? 143.711 136.874 147.538 1.00 4.68 394 ALA B C 1
ATOM 5621 O O . ALA B 1 394 ? 142.885 137.051 146.641 1.00 11.91 394 ALA B O 1
ATOM 5623 N N . VAL B 1 395 ? 144.366 135.720 147.676 1.00 4.43 395 VAL B N 1
ATOM 5624 C CA . VAL B 1 395 ? 144.057 134.618 146.770 1.00 0.00 395 VAL B CA 1
ATOM 5625 C C . VAL B 1 395 ? 142.627 134.138 146.997 1.00 0.00 395 VAL B C 1
ATOM 5626 O O . VAL B 1 395 ? 141.878 133.891 146.038 1.00 12.54 395 VAL B O 1
ATOM 5630 N N . VAL B 1 396 ? 142.208 134.037 148.262 1.00 0.15 396 VAL B N 1
ATOM 5631 C CA . VAL B 1 396 ? 140.849 133.591 148.556 1.00 0.00 396 VAL B CA 1
ATOM 5632 C C . VAL B 1 396 ? 139.826 134.567 147.986 1.00 0.00 396 VAL B C 1
ATOM 5633 O O . VAL B 1 396 ? 138.792 134.158 147.445 1.00 0.00 396 VAL B O 1
ATOM 5637 N N . THR B 1 397 ? 140.088 135.870 148.101 1.00 15.52 397 THR B N 1
ATOM 5638 C CA . THR B 1 397 ? 139.160 136.870 147.585 1.00 0.00 397 THR B CA 1
ATOM 5639 C C . THR B 1 397 ? 139.186 136.955 146.064 1.00 0.00 397 THR B C 1
ATOM 5640 O O . THR B 1 397 ? 138.151 137.228 145.445 1.00 9.39 397 THR B O 1
ATOM 5643 N N . MET B 1 398 ? 140.347 136.729 145.447 1.00 2.25 398 MET B N 1
ATOM 5644 C CA . MET B 1 398 ? 140.465 136.793 143.998 1.00 0.00 398 MET B CA 1
ATOM 5645 C C . MET B 1 398 ? 139.766 135.625 143.325 1.00 2.24 398 MET B C 1
ATOM 5646 O O . MET B 1 398 ? 139.139 135.806 142.274 1.00 12.27 398 MET B O 1
ATOM 5651 N N . THR B 1 399 ? 139.854 134.429 143.904 1.00 4.07 399 THR B N 1
ATOM 5652 C CA . THR B 1 399 ? 139.163 133.277 143.342 1.00 0.00 399 THR B CA 1
ATOM 5653 C C . THR B 1 399 ? 137.668 133.276 143.647 1.00 3.52 399 THR B C 1
ATOM 5654 O O . THR B 1 399 ? 136.985 132.305 143.309 1.00 16.60 399 THR B O 1
ATOM 5658 N N . THR B 1 400 ? 137.146 134.342 144.258 1.00 3.55 400 THR B N 1
ATOM 5659 C CA . THR B 1 400 ? 135.749 134.411 144.689 1.00 0.00 400 THR B CA 1
ATOM 5660 C C . THR B 1 400 ? 135.407 133.287 145.661 1.00 0.00 400 THR B C 1
ATOM 5661 O O . THR B 1 400 ? 134.235 132.939 145.836 1.00 13.51 400 THR B O 1
ATOM 5665 N N . LEU B 1 401 ? 136.427 132.715 146.299 1.00 0.45 401 LEU B N 1
ATOM 5666 C CA . LEU B 1 401 ? 136.208 131.629 147.246 1.00 0.00 401 LEU B CA 1
ATOM 5667 C C . LEU B 1 401 ? 135.560 132.139 148.529 1.00 0.00 401 LEU B C 1
ATOM 5668 O O . LEU B 1 401 ? 134.574 131.568 149.007 1.00 11.82 401 LEU B O 1
ATOM 5673 N N . GLY B 1 402 ? 136.099 133.216 149.095 1.00 4.30 402 GLY B N 1
ATOM 5674 C CA . GLY B 1 402 ? 135.515 133.851 150.262 1.00 0.00 402 GLY B CA 1
ATOM 5675 C C . GLY B 1 402 ? 135.249 132.924 151.430 1.00 0.00 402 GLY B C 1
ATOM 5676 O O . GLY B 1 402 ? 134.092 132.723 151.812 1.00 21.51 402 GLY B O 1
ATOM 5677 N N . TYR B 1 403 ? 136.307 132.357 152.012 1.00 6.01 403 TYR B N 1
ATOM 5678 C CA . TYR B 1 403 ? 136.129 131.494 153.176 1.00 0.00 403 TYR B CA 1
ATOM 5679 C C . TYR B 1 403 ? 135.511 132.260 154.338 1.00 0.00 403 TYR B C 1
ATOM 5680 O O . TYR B 1 403 ? 134.616 131.751 155.022 1.00 7.02 403 TYR B O 1
ATOM 5689 N N . GLY B 1 404 ? 135.977 133.484 154.577 1.00 7.00 404 GLY B N 1
ATOM 5690 C CA . GLY B 1 404 ? 135.494 134.295 155.672 1.00 0.00 404 GLY B CA 1
ATOM 5691 C C . GLY B 1 404 ? 136.341 134.248 156.922 1.00 0.00 404 GLY B C 1
ATOM 5692 O O . GLY B 1 404 ? 136.002 134.921 157.901 1.00 6.07 404 GLY B O 1
ATOM 5693 N N . ASP B 1 405 ? 137.430 133.476 156.923 1.00 0.89 405 ASP B N 1
ATOM 5694 C CA . ASP B 1 405 ? 138.316 133.459 158.080 1.00 0.00 405 ASP B CA 1
ATOM 5695 C C . ASP B 1 405 ? 138.970 134.817 158.296 1.00 0.00 405 ASP B C 1
ATOM 5696 O O . ASP B 1 405 ? 139.275 135.184 159.436 1.00 9.84 405 ASP B O 1
ATOM 5701 N N . MET B 1 406 ? 139.193 135.569 157.220 1.00 0.00 406 MET B N 1
ATOM 5702 C CA . MET B 1 406 ? 139.710 136.926 157.308 1.00 0.00 406 MET B CA 1
ATOM 5703 C C . MET B 1 406 ? 138.992 137.793 156.287 1.00 0.00 406 MET B C 1
ATOM 5704 O O . MET B 1 406 ? 138.776 137.374 155.147 1.00 9.84 406 MET B O 1
ATOM 5709 N N . TYR B 1 407 ? 138.622 138.998 156.708 1.00 0.00 407 TYR B N 1
ATOM 5710 C CA . TYR B 1 407 ? 137.925 139.951 155.860 1.00 0.00 407 TYR B CA 1
ATOM 5711 C C . TYR B 1 407 ? 138.223 141.349 156.373 1.00 6.86 407 TYR B C 1
ATOM 5712 O O . TYR B 1 407 ? 138.501 141.522 157.564 1.00 4.10 407 TYR B O 1
ATOM 5721 N N . PRO B 1 408 ? 138.183 142.361 155.507 1.00 7.21 408 PRO B N 1
ATOM 5722 C CA . PRO B 1 408 ? 138.402 143.733 155.980 1.00 0.00 408 PRO B CA 1
ATOM 5723 C C . PRO B 1 408 ? 137.329 144.164 156.967 1.00 2.79 408 PRO B C 1
ATOM 5724 O O . PRO B 1 408 ? 136.164 143.773 156.860 1.00 11.30 408 PRO B O 1
ATOM 5728 N N . GLN B 1 409 ? 137.738 144.983 157.937 1.00 17.13 409 GLN B N 1
ATOM 5729 C CA . GLN B 1 409 ? 136.828 145.531 158.935 1.00 6.25 409 GLN B CA 1
ATOM 5730 C C . GLN B 1 409 ? 136.821 147.055 158.943 1.00 10.77 409 GLN B C 1
ATOM 5731 O O . GLN B 1 409 ? 136.126 147.656 159.771 1.00 24.69 409 GLN B O 1
ATOM 5737 N N . THR B 1 410 ? 137.570 147.693 158.050 1.00 10.49 410 THR B N 1
ATOM 5738 C CA . THR B 1 410 ? 137.600 149.141 157.911 1.00 11.59 410 THR B CA 1
ATOM 5739 C C . THR B 1 410 ? 136.997 149.538 156.569 1.00 11.72 410 THR B C 1
ATOM 5740 O O . THR B 1 410 ? 136.791 148.707 155.685 1.00 26.39 410 THR B O 1
ATOM 5744 N N . TRP B 1 411 ? 136.709 150.832 156.427 1.00 9.02 411 TRP B N 1
ATOM 5745 C CA . TRP B 1 411 ? 136.184 151.336 155.161 1.00 10.20 411 TRP B CA 1
ATOM 5746 C C . TRP B 1 411 ? 137.235 151.263 154.054 1.00 12.37 411 TRP B C 1
ATOM 5747 O O . TRP B 1 411 ? 136.933 150.854 152.924 1.00 10.92 411 TRP B O 1
ATOM 5758 N N . SER B 1 412 ? 138.478 151.637 154.365 1.00 17.13 412 SER B N 1
ATOM 5759 C CA . SER B 1 412 ? 139.537 151.575 153.364 1.00 8.00 412 SER B CA 1
ATOM 5760 C C . SER B 1 412 ? 139.857 150.133 152.996 1.00 8.87 412 SER B C 1
ATOM 5761 O O . SER B 1 412 ? 140.011 149.804 151.813 1.00 23.01 412 SER B O 1
ATOM 5764 N N . GLY B 1 413 ? 139.950 149.255 153.996 1.00 2.96 413 GLY B N 1
ATOM 5765 C CA . GLY B 1 413 ? 140.135 147.846 153.710 1.00 3.02 413 GLY B CA 1
ATOM 5766 C C . GLY B 1 413 ? 138.974 147.261 152.936 1.00 1.28 413 GLY B C 1
ATOM 5767 O O . GLY B 1 413 ? 139.157 146.356 152.122 1.00 0.63 413 GLY B O 1
ATOM 5768 N N . MET B 1 414 ? 137.769 147.777 153.169 1.00 14.02 414 MET B N 1
ATOM 5769 C CA . MET B 1 414 ? 136.595 147.320 152.437 1.00 0.33 414 MET B CA 1
ATOM 5770 C C . MET B 1 414 ? 136.695 147.686 150.961 1.00 0.23 414 MET B C 1
ATOM 5771 O O . MET B 1 414 ? 136.433 146.853 150.083 1.00 8.06 414 MET B O 1
ATOM 5776 N N . LEU B 1 415 ? 137.073 148.933 150.675 1.00 13.90 415 LEU B N 1
ATOM 5777 C CA . LEU B 1 415 ? 137.291 149.339 149.289 1.00 16.10 415 LEU B CA 1
ATOM 5778 C C . LEU B 1 415 ? 138.390 148.502 148.643 1.00 14.65 415 LEU B C 1
ATOM 5779 O O . LEU B 1 415 ? 138.266 148.078 147.486 1.00 20.14 415 LEU B O 1
ATOM 5784 N N . VAL B 1 416 ? 139.475 148.255 149.380 1.00 12.78 416 VAL B N 1
ATOM 5785 C CA . VAL B 1 416 ? 140.569 147.448 148.846 1.00 7.99 416 VAL B CA 1
ATOM 5786 C C . VAL B 1 416 ? 140.089 146.035 148.534 1.00 16.23 416 VAL B C 1
ATOM 5787 O O . VAL B 1 416 ? 140.456 145.456 147.507 1.00 20.95 416 VAL B O 1
ATOM 5791 N N . GLY B 1 417 ? 139.284 145.451 149.421 1.00 7.81 417 GLY B N 1
ATOM 5792 C CA . GLY B 1 417 ? 138.764 144.117 149.170 1.00 7.33 417 GLY B CA 1
ATOM 5793 C C . GLY B 1 417 ? 137.835 144.063 147.975 1.00 9.18 417 GLY B C 1
ATOM 5794 O O . GLY B 1 417 ? 137.846 143.094 147.213 1.00 17.55 417 GLY B O 1
ATOM 5795 N N . ALA B 1 418 ? 137.011 145.097 147.793 1.00 6.62 418 ALA B N 1
ATOM 5796 C CA . ALA B 1 418 ? 136.160 145.147 146.608 1.00 17.49 418 ALA B CA 1
ATOM 5797 C C . ALA B 1 418 ? 137.005 145.199 145.340 1.00 10.77 418 ALA B C 1
ATOM 5798 O O . ALA B 1 418 ? 136.752 144.465 144.369 1.00 10.83 418 ALA B O 1
ATOM 5800 N N . LEU B 1 419 ? 138.029 146.056 145.339 1.00 11.06 419 LEU B N 1
ATOM 5801 C CA . LEU B 1 419 ? 138.916 146.132 144.187 1.00 1.22 419 LEU B CA 1
ATOM 5802 C C . LEU B 1 419 ? 139.607 144.797 143.951 1.00 0.00 419 LEU B C 1
ATOM 5803 O O . LEU B 1 419 ? 139.775 144.371 142.804 1.00 10.49 419 LEU B O 1
ATOM 5808 N N . CYS B 1 420 ? 140.006 144.121 145.028 1.00 9.53 420 CYS B N 1
ATOM 5809 C CA . CYS B 1 420 ? 140.604 142.796 144.908 1.00 10.66 420 CYS B CA 1
ATOM 5810 C C . CYS B 1 420 ? 139.639 141.818 144.257 1.00 1.32 420 CYS B C 1
ATOM 5811 O O . CYS B 1 420 ? 140.034 141.029 143.394 1.00 11.39 420 CYS B O 1
ATOM 5814 N N . ALA B 1 421 ? 138.369 141.856 144.656 1.00 7.05 421 ALA B N 1
ATOM 5815 C CA . ALA B 1 421 ? 137.386 140.938 144.092 1.00 6.15 421 ALA B CA 1
ATOM 5816 C C . ALA B 1 421 ? 137.240 141.144 142.588 1.00 11.57 421 ALA B C 1
ATOM 5817 O O . ALA B 1 421 ? 137.346 140.191 141.803 1.00 20.39 421 ALA B O 1
ATOM 5819 N N . LEU B 1 422 ? 136.998 142.388 142.164 1.00 10.51 422 LEU B N 1
ATOM 5820 C CA . LEU B 1 422 ? 136.841 142.632 140.729 1.00 8.62 422 LEU B CA 1
ATOM 5821 C C . LEU B 1 422 ? 138.124 142.333 139.959 1.00 13.73 422 LEU B C 1
ATOM 5822 O O . LEU B 1 422 ? 138.077 141.745 138.868 1.00 23.43 422 LEU B O 1
ATOM 5827 N N . ALA B 1 423 ? 139.280 142.725 140.500 1.00 11.91 423 ALA B N 1
ATOM 5828 C CA . ALA B 1 423 ? 140.536 142.477 139.806 1.00 7.56 423 ALA B CA 1
ATOM 5829 C C . ALA B 1 423 ? 140.794 140.986 139.653 1.00 9.67 423 ALA B C 1
ATOM 5830 O O . ALA B 1 423 ? 141.266 140.536 138.604 1.00 24.92 423 ALA B O 1
ATOM 5832 N N . GLY B 1 424 ? 140.501 140.204 140.692 1.00 11.39 424 GLY B N 1
ATOM 5833 C CA . GLY B 1 424 ? 140.650 138.766 140.583 1.00 13.29 424 GLY B CA 1
ATOM 5834 C C . GLY B 1 424 ? 139.712 138.171 139.554 1.00 11.27 424 GLY B C 1
ATOM 5835 O O . GLY B 1 424 ? 140.116 137.327 138.749 1.00 19.89 424 GLY B O 1
ATOM 5836 N N . VAL B 1 425 ? 138.451 138.611 139.554 1.00 15.57 425 VAL B N 1
ATOM 5837 C CA . VAL B 1 425 ? 137.513 138.112 138.553 1.00 14.88 425 VAL B CA 1
ATOM 5838 C C . VAL B 1 425 ? 138.070 138.345 137.156 1.00 15.19 425 VAL B C 1
ATOM 5839 O O . VAL B 1 425 ? 138.136 137.423 136.334 1.00 21.93 425 VAL B O 1
ATOM 5843 N N . LEU B 1 426 ? 138.520 139.571 136.881 1.00 16.55 426 LEU B N 1
ATOM 5844 C CA . LEU B 1 426 ? 138.996 139.895 135.539 1.00 14.75 426 LEU B CA 1
ATOM 5845 C C . LEU B 1 426 ? 140.286 139.156 135.188 1.00 18.38 426 LEU B C 1
ATOM 5846 O O . LEU B 1 426 ? 140.414 138.611 134.082 1.00 14.50 426 LEU B O 1
ATOM 5851 N N . THR B 1 427 ? 141.253 139.120 136.107 1.00 19.20 427 THR B N 1
ATOM 5852 C CA . THR B 1 427 ? 142.535 138.504 135.792 1.00 16.49 427 THR B CA 1
ATOM 5853 C C . THR B 1 427 ? 142.434 136.991 135.677 1.00 22.14 427 THR B C 1
ATOM 5854 O O . THR B 1 427 ? 143.243 136.384 134.969 1.00 39.07 427 THR B O 1
ATOM 5858 N N . ILE B 1 428 ? 141.464 136.367 136.342 1.00 9.69 428 ILE B N 1
ATOM 5859 C CA . ILE B 1 428 ? 141.239 134.943 136.144 1.00 13.11 428 ILE B CA 1
ATOM 5860 C C . ILE B 1 428 ? 140.431 134.689 134.877 1.00 14.88 428 ILE B C 1
ATOM 5861 O O . ILE B 1 428 ? 140.638 133.672 134.207 1.00 25.00 428 ILE B O 1
ATOM 5866 N N . ALA B 1 429 ? 139.515 135.593 134.525 1.00 17.66 429 ALA B N 1
ATOM 5867 C CA . ALA B 1 429 ? 138.770 135.456 133.284 1.00 13.29 429 ALA B CA 1
ATOM 5868 C C . ALA B 1 429 ? 139.609 135.771 132.054 1.00 16.56 429 ALA B C 1
ATOM 5869 O O . ALA B 1 429 ? 139.147 135.525 130.936 1.00 22.29 429 ALA B O 1
ATOM 5871 N N . MET B 1 430 ? 140.809 136.334 132.220 1.00 22.17 430 MET B N 1
ATOM 5872 C CA . MET B 1 430 ? 141.637 136.598 131.044 1.00 10.58 430 MET B CA 1
ATOM 5873 C C . MET B 1 430 ? 142.090 135.307 130.362 1.00 17.56 430 MET B C 1
ATOM 5874 O O . MET B 1 430 ? 141.649 135.039 129.232 1.00 26.76 430 MET B O 1
ATOM 5879 N N . PRO B 1 431 ? 142.947 134.470 130.965 1.00 17.46 431 PRO B N 1
ATOM 5880 C CA . PRO B 1 431 ? 143.494 133.320 130.230 1.00 25.71 431 PRO B CA 1
ATOM 5881 C C . PRO B 1 431 ? 142.706 132.025 130.366 1.00 22.17 431 PRO B C 1
ATOM 5882 O O . PRO B 1 431 ? 142.926 131.090 129.573 1.00 29.77 431 PRO B O 1
ATOM 5886 N N . VAL B 1 432 ? 141.822 131.938 131.362 1.00 16.86 432 VAL B N 1
ATOM 5887 C CA . VAL B 1 432 ? 141.020 130.728 131.532 1.00 21.88 432 VAL B CA 1
ATOM 5888 C C . VAL B 1 432 ? 140.162 130.479 130.304 1.00 23.62 432 VAL B C 1
ATOM 5889 O O . VAL B 1 432 ? 140.039 129.320 129.887 1.00 27.42 432 VAL B O 1
ATOM 5893 N N . PRO B 1 433 ? 139.513 131.479 129.703 1.00 24.90 433 PRO B N 1
ATOM 5894 C CA . PRO B 1 433 ? 138.797 131.231 128.443 1.00 17.15 433 PRO B CA 1
ATOM 5895 C C . PRO B 1 433 ? 139.687 130.715 127.328 1.00 15.55 433 PRO B C 1
ATOM 5896 O O . PRO B 1 433 ? 139.239 129.879 126.538 1.00 23.17 433 PRO B O 1
ATOM 5900 N N . VAL B 1 434 ? 140.932 131.183 127.232 1.00 18.91 434 VAL B N 1
ATOM 5901 C CA . VAL B 1 434 ? 141.836 130.671 126.204 1.00 16.39 434 VAL B CA 1
ATOM 5902 C C . VAL B 1 434 ? 142.090 129.186 126.426 1.00 11.93 434 VAL B C 1
ATOM 5903 O O . VAL B 1 434 ? 142.009 128.369 125.495 1.00 23.04 434 VAL B O 1
ATOM 5907 N N . ILE B 1 435 ? 142.393 128.814 127.671 1.00 17.36 435 ILE B N 1
ATOM 5908 C CA . ILE B 1 435 ? 142.642 127.405 127.976 1.00 18.53 435 ILE B CA 1
ATOM 5909 C C . ILE B 1 435 ? 141.390 126.580 127.699 1.00 18.33 435 ILE B C 1
ATOM 5910 O O . ILE B 1 435 ? 141.458 125.480 127.131 1.00 19.52 435 ILE B O 1
ATOM 5915 N N . VAL B 1 436 ? 140.228 127.105 128.089 1.00 20.29 436 VAL B N 1
ATOM 5916 C CA . VAL B 1 436 ? 138.964 126.400 127.897 1.00 16.57 436 VAL B CA 1
ATOM 5917 C C . VAL B 1 436 ? 138.689 126.186 126.417 1.00 20.65 436 VAL B C 1
ATOM 5918 O O . VAL B 1 436 ? 138.214 125.124 126.006 1.00 30.55 436 VAL B O 1
ATOM 5922 N N . ASN B 1 437 ? 138.959 127.199 125.594 1.00 21.90 437 ASN B N 1
ATOM 5923 C CA . ASN B 1 437 ? 138.677 127.093 124.169 1.00 16.73 437 ASN B CA 1
ATOM 5924 C C . ASN B 1 437 ? 139.642 126.129 123.486 1.00 20.72 437 ASN B C 1
ATOM 5925 O O . ASN B 1 437 ? 139.245 125.397 122.569 1.00 21.98 437 ASN B O 1
ATOM 5930 N N . ASN B 1 438 ? 140.900 126.091 123.932 1.00 17.03 438 ASN B N 1
ATOM 5931 C CA . ASN B 1 438 ? 141.820 125.066 123.447 1.00 11.95 438 ASN B CA 1
ATOM 5932 C C . ASN B 1 438 ? 141.309 123.671 123.799 1.00 19.70 438 ASN B C 1
ATOM 5933 O O . ASN B 1 438 ? 141.321 122.754 122.963 1.00 27.28 438 ASN B O 1
ATOM 5938 N N . PHE B 1 439 ? 140.853 123.498 125.042 1.00 25.29 439 PHE B N 1
ATOM 5939 C CA . PHE B 1 439 ? 140.264 122.223 125.437 1.00 15.35 439 PHE B CA 1
ATOM 5940 C C . PHE B 1 439 ? 139.066 121.887 124.564 1.00 13.60 439 PHE B C 1
ATOM 5941 O O . PHE B 1 439 ? 138.851 120.724 124.210 1.00 11.77 439 PHE B O 1
ATOM 5949 N N . GLY B 1 440 ? 138.259 122.893 124.230 1.00 19.18 440 GLY B N 1
ATOM 5950 C CA . GLY B 1 440 ? 137.108 122.654 123.376 1.00 15.24 440 GLY B CA 1
ATOM 5951 C C . GLY B 1 440 ? 137.511 122.150 122.004 1.00 26.14 440 GLY B C 1
ATOM 5952 O O . GLY B 1 440 ? 136.945 121.179 121.496 1.00 20.76 440 GLY B O 1
ATOM 5953 N N . MET B 1 441 ? 138.501 122.801 121.388 1.00 32.42 441 MET B N 1
ATOM 5954 C CA . MET B 1 441 ? 139.001 122.310 120.105 1.00 27.80 441 MET B CA 1
ATOM 5955 C C . MET B 1 441 ? 139.430 120.855 120.214 1.00 31.05 441 MET B C 1
ATOM 5956 O O . MET B 1 441 ? 139.029 120.012 119.401 1.00 39.57 441 MET B O 1
ATOM 5961 N N . TYR B 1 442 ? 140.271 120.548 121.204 1.00 12.80 442 TYR B N 1
ATOM 5962 C CA . TYR B 1 442 ? 140.847 119.208 121.275 1.00 15.74 442 TYR B CA 1
ATOM 5963 C C . TYR B 1 442 ? 139.777 118.158 121.554 1.00 18.49 442 TYR B C 1
ATOM 5964 O O . TYR B 1 442 ? 139.781 117.080 120.945 1.00 10.92 442 TYR B O 1
ATOM 5973 N N . TYR B 1 443 ? 138.843 118.460 122.458 1.00 27.46 443 TYR B N 1
ATOM 5974 C CA . TYR B 1 443 ? 137.762 117.528 122.757 1.00 21.90 443 TYR B CA 1
ATOM 5975 C C . TYR B 1 443 ? 136.872 117.305 121.542 1.00 15.87 443 TYR B C 1
ATOM 5976 O O . TYR B 1 443 ? 136.489 116.167 121.249 1.00 23.75 443 TYR B O 1
ATOM 5985 N N . SER B 1 444 ? 136.533 118.377 120.821 1.00 20.17 444 SER B N 1
ATOM 5986 C CA . SER B 1 444 ? 135.703 118.224 119.633 1.00 23.04 444 SER B CA 1
ATOM 5987 C C . SER B 1 444 ? 136.406 117.373 118.586 1.00 25.17 444 SER B C 1
ATOM 5988 O O . SER B 1 444 ? 135.784 116.511 117.957 1.00 20.52 444 SER B O 1
ATOM 5991 N N . LEU B 1 445 ? 137.707 117.598 118.387 1.00 28.76 445 LEU B N 1
ATOM 5992 C CA . LEU B 1 445 ? 138.440 116.816 117.399 1.00 19.25 445 LEU B CA 1
ATOM 5993 C C . LEU B 1 445 ? 138.511 115.345 117.796 1.00 25.27 445 LEU B C 1
ATOM 5994 O O . LEU B 1 445 ? 138.367 114.458 116.947 1.00 35.96 445 LEU B O 1
ATOM 5999 N N . ALA B 1 446 ? 138.736 115.064 119.082 1.00 28.36 446 ALA B N 1
ATOM 6000 C CA . ALA B 1 446 ? 138.769 113.674 119.531 1.00 29.26 446 ALA B CA 1
ATOM 6001 C C . ALA B 1 446 ? 137.413 112.999 119.345 1.00 32.23 446 ALA B C 1
ATOM 6002 O O . ALA B 1 446 ? 137.338 111.852 118.880 1.00 39.22 446 ALA B O 1
ATOM 6004 N N . MET B 1 447 ? 136.329 113.695 119.695 1.00 29.95 447 MET B N 1
ATOM 6005 C CA . MET B 1 447 ? 135.000 113.124 119.506 1.00 33.20 447 MET B CA 1
ATOM 6006 C C . MET B 1 447 ? 134.702 112.900 118.030 1.00 30.82 447 MET B C 1
ATOM 6007 O O . MET B 1 447 ? 134.058 111.912 117.663 1.00 38.68 447 MET B O 1
ATOM 6012 N N . ALA B 1 448 ? 135.151 113.813 117.165 1.00 31.46 448 ALA B N 1
ATOM 6013 C CA . ALA B 1 448 ? 134.959 113.622 115.733 1.00 30.77 448 ALA B CA 1
ATOM 6014 C C . ALA B 1 448 ? 135.729 112.407 115.233 1.00 32.46 448 ALA B C 1
ATOM 6015 O O . ALA B 1 448 ? 135.208 111.615 114.439 1.00 40.01 448 ALA B O 1
ATOM 6017 N N . LYS B 1 449 ? 136.973 112.241 115.690 1.00 31.20 449 LYS B N 1
ATOM 6018 C CA . LYS B 1 449 ? 137.741 111.065 115.296 1.00 31.89 449 LYS B CA 1
ATOM 6019 C C . LYS B 1 449 ? 137.065 109.781 115.757 1.00 36.75 449 LYS B C 1
ATOM 6020 O O . LYS B 1 449 ? 137.096 108.774 115.039 1.00 40.20 449 LYS B O 1
ATOM 6026 N N . GLN B 1 450 ? 136.454 109.789 116.943 1.00 34.12 450 GLN B N 1
ATOM 6027 C CA . GLN B 1 450 ? 135.682 108.622 117.365 1.00 35.86 450 GLN B CA 1
ATOM 6028 C C . GLN B 1 450 ? 134.476 108.398 116.460 1.00 38.72 450 GLN B C 1
ATOM 6029 O O . GLN B 1 450 ? 134.258 107.287 115.961 1.00 43.19 450 GLN B O 1
ATOM 6035 N N . LYS B 1 451 ? 133.680 109.444 116.234 1.00 37.76 451 LYS B N 1
ATOM 6036 C CA . LYS B 1 451 ? 132.479 109.318 115.417 1.00 35.30 451 LYS B CA 1
ATOM 6037 C C . LYS B 1 451 ? 132.793 108.951 113.976 1.00 33.54 451 LYS B C 1
ATOM 6038 O O . LYS B 1 451 ? 131.886 108.534 113.247 1.00 34.93 451 LYS B O 1
ATOM 6040 N N . LEU B 1 452 ? 134.048 109.101 113.545 1.00 36.60 452 LEU B N 1
ATOM 6041 C CA . LEU B 1 452 ? 134.482 108.769 112.192 1.00 33.39 452 LEU B CA 1
ATOM 6042 C C . LEU B 1 452 ? 135.380 107.539 112.273 1.00 37.85 452 LEU B C 1
ATOM 6043 O O . LEU B 1 452 ? 136.615 107.657 112.259 1.00 31.39 452 LEU B O 1
ATOM 6048 N N . PRO B 1 453 ? 134.798 106.342 112.361 1.00 46.85 453 PRO B N 1
ATOM 6049 C CA . PRO B 1 453 ? 135.622 105.132 112.454 1.00 42.46 453 PRO B CA 1
ATOM 6050 C C . PRO B 1 453 ? 136.389 104.873 111.166 1.00 41.95 453 PRO B C 1
ATOM 6051 O O . PRO B 1 453 ? 135.998 105.298 110.076 1.00 41.80 453 PRO B O 1
ATOM 6055 N N . LYS B 1 454 ? 137.505 104.162 111.308 1.00 38.57 454 LYS B N 1
ATOM 6056 C CA . LYS B 1 454 ? 138.326 103.823 110.153 1.00 39.17 454 LYS B CA 1
ATOM 6057 C C . LYS B 1 454 ? 137.528 102.981 109.168 1.00 37.72 454 LYS B C 1
ATOM 6058 O O . LYS B 1 454 ? 136.809 102.056 109.558 1.00 37.01 454 LYS B O 1
ATOM 6060 N N . LYS B 1 455 ? 137.656 103.307 107.885 1.00 40.62 455 LYS B N 1
ATOM 6061 C CA . LYS B 1 455 ? 136.923 102.620 106.832 1.00 37.20 455 LYS B CA 1
ATOM 6062 C C . LYS B 1 455 ? 137.768 102.629 105.563 1.00 40.18 455 LYS B C 1
ATOM 6063 O O . LYS B 1 455 ? 138.905 103.108 105.551 1.00 40.84 455 LYS B O 1
ATOM 6069 N N . LYS B 1 456 ? 137.197 102.090 104.489 1.00 37.53 456 LYS B N 1
ATOM 6070 C CA . LYS B 1 456 ? 137.874 102.094 103.201 1.00 35.82 456 LYS B CA 1
ATOM 6071 C C . LYS B 1 456 ? 137.994 103.519 102.673 1.00 39.95 456 LYS B C 1
ATOM 6072 O O . LYS B 1 456 ? 137.095 104.345 102.856 1.00 41.09 456 LYS B O 1
ATOM 6074 N N . LYS B 1 457 ? 139.116 103.803 102.009 1.00 36.67 457 LYS B N 1
ATOM 6075 C CA . LYS B 1 457 ? 139.330 105.140 101.467 1.00 33.51 457 LYS B CA 1
ATOM 6076 C C . LYS B 1 457 ? 138.259 105.508 100.451 1.00 33.63 457 LYS B C 1
ATOM 6077 O O . LYS B 1 457 ? 137.825 106.665 100.398 1.00 36.52 457 LYS B O 1
ATOM 6079 N N . LYS B 1 458 ? 137.831 104.546 99.631 1.00 29.38 458 LYS B N 1
ATOM 6080 C CA . LYS B 1 458 ? 136.771 104.758 98.649 1.00 29.33 458 LYS B CA 1
ATOM 6081 C C . LYS B 1 458 ? 137.248 105.593 97.466 1.00 30.54 458 LYS B C 1
ATOM 6082 O O . LYS B 1 458 ? 136.504 105.779 96.499 1.00 28.61 458 LYS B O 1
ATOM 6088 N N . HIS B 1 459 ? 138.482 106.088 97.522 1.00 31.96 459 HIS B N 1
ATOM 6089 C CA . HIS B 1 459 ? 139.055 106.904 96.461 1.00 32.48 459 HIS B CA 1
ATOM 6090 C C . HIS B 1 459 ? 140.361 106.282 95.993 1.00 29.07 459 HIS B C 1
ATOM 6091 O O . HIS B 1 459 ? 141.184 105.854 96.809 1.00 32.03 459 HIS B O 1
ATOM 6098 N N . ILE B 1 460 ? 140.545 106.236 94.679 1.00 27.31 460 ILE B N 1
ATOM 6099 C CA . ILE B 1 460 ? 141.706 105.616 94.054 1.00 33.87 460 ILE B CA 1
ATOM 6100 C C . ILE B 1 460 ? 142.564 106.729 93.453 1.00 31.97 460 ILE B C 1
ATOM 6101 O O . ILE B 1 460 ? 142.146 107.368 92.477 1.00 33.13 460 ILE B O 1
ATOM 6106 N N . PRO B 1 461 ? 143.754 107.001 93.987 1.00 37.93 461 PRO B N 1
ATOM 6107 C CA . PRO B 1 461 ? 144.623 107.998 93.355 1.00 36.88 461 PRO B CA 1
ATOM 6108 C C . PRO B 1 461 ? 145.096 107.534 91.987 1.00 37.43 461 PRO B C 1
ATOM 6109 O O . PRO B 1 461 ? 145.151 106.338 91.694 1.00 37.71 461 PRO B O 1
ATOM 6113 N N . ARG B 1 462 ? 145.438 108.503 91.147 1.00 35.96 462 ARG B N 1
ATOM 6114 C CA . ARG B 1 462 ? 145.833 108.187 89.784 1.00 36.76 462 ARG B CA 1
ATOM 6115 C C . ARG B 1 462 ? 147.101 107.333 89.794 1.00 40.48 462 ARG B C 1
ATOM 6116 O O . ARG B 1 462 ? 147.984 107.547 90.633 1.00 41.34 462 ARG B O 1
ATOM 6124 N N . PRO B 1 463 ? 147.222 106.347 88.885 1.00 38.86 463 PRO B N 1
ATOM 6125 C CA . PRO B 1 463 ? 148.425 105.514 88.786 1.00 38.05 463 PRO B CA 1
ATOM 6126 C C . PRO B 1 463 ? 149.726 106.314 88.855 1.00 39.87 463 PRO B C 1
ATOM 6127 O O . PRO B 1 463 ? 150.218 106.779 87.826 1.00 41.23 463 PRO B O 1
ATOM 6131 N N . SER C 1 7 ? 113.228 125.225 74.129 1.00 37.03 7 SER D N 1
ATOM 6132 C CA . SER C 1 7 ? 112.889 123.846 74.460 1.00 38.45 7 SER D CA 1
ATOM 6133 C C . SER C 1 7 ? 113.198 123.548 75.922 1.00 38.45 7 SER D C 1
ATOM 6134 O O . SER C 1 7 ? 114.124 122.797 76.226 1.00 41.06 7 SER D O 1
ATOM 6137 N N . GLU C 1 8 ? 112.429 124.168 76.821 1.00 32.44 8 GLU D N 1
ATOM 6138 C CA . GLU C 1 8 ? 112.542 123.938 78.259 1.00 36.98 8 GLU D CA 1
ATOM 6139 C C . GLU C 1 8 ? 113.840 124.531 78.805 1.00 37.38 8 GLU D C 1
ATOM 6140 O O . GLU C 1 8 ? 114.058 124.548 80.020 1.00 34.34 8 GLU D O 1
ATOM 6146 N N . ARG C 1 9 ? 114.685 125.068 77.928 1.00 36.86 9 ARG D N 1
ATOM 6147 C CA . ARG C 1 9 ? 115.988 125.597 78.309 1.00 35.69 9 ARG D CA 1
ATOM 6148 C C . ARG C 1 9 ? 115.911 127.118 78.359 1.00 31.92 9 ARG D C 1
ATOM 6149 O O . ARG C 1 9 ? 115.581 127.761 77.357 1.00 34.58 9 ARG D O 1
ATOM 6157 N N . ILE C 1 10 ? 116.214 127.687 79.524 1.00 27.20 10 ILE D N 1
ATOM 6158 C CA . ILE C 1 10 ? 116.195 129.128 79.735 1.00 26.77 10 ILE D CA 1
ATOM 6159 C C . ILE C 1 10 ? 117.515 129.534 80.373 1.00 20.11 10 ILE D C 1
ATOM 6160 O O . ILE C 1 10 ? 117.979 128.882 81.315 1.00 22.71 10 ILE D O 1
ATOM 6165 N N . VAL C 1 11 ? 118.118 130.600 79.858 1.00 16.59 11 VAL D N 1
ATOM 6166 C CA . VAL C 1 11 ? 119.394 131.108 80.349 1.00 24.53 11 VAL D CA 1
ATOM 6167 C C . VAL C 1 11 ? 119.147 132.482 80.954 1.00 18.67 11 VAL D C 1
ATOM 6168 O O . VAL C 1 11 ? 118.598 133.369 80.289 1.00 13.34 11 VAL D O 1
ATOM 6172 N N . ILE C 1 12 ? 119.554 132.656 82.208 1.00 17.65 12 ILE D N 1
ATOM 6173 C CA . ILE C 1 12 ? 119.386 133.909 82.934 1.00 13.53 12 ILE D CA 1
ATOM 6174 C C . ILE C 1 12 ? 120.768 134.494 83.176 1.00 10.46 12 ILE D C 1
ATOM 6175 O O . ILE C 1 12 ? 121.609 133.864 83.831 1.00 12.66 12 ILE D O 1
ATOM 6180 N N . ASN C 1 13 ? 121.003 135.695 82.652 1.00 17.44 13 ASN D N 1
ATOM 6181 C CA . ASN C 1 13 ? 122.292 136.376 82.763 1.00 16.30 13 ASN D CA 1
ATOM 6182 C C . ASN C 1 13 ? 122.195 137.379 83.908 1.00 12.49 13 ASN D C 1
ATOM 6183 O O . ASN C 1 13 ? 121.759 138.516 83.731 1.00 9.07 13 ASN D O 1
ATOM 6188 N N . VAL C 1 14 ? 122.614 136.949 85.094 1.00 15.24 14 VAL D N 1
ATOM 6189 C CA . VAL C 1 14 ? 122.533 137.757 86.303 1.00 22.14 14 VAL D CA 1
ATOM 6190 C C . VAL C 1 14 ? 123.903 138.389 86.518 1.00 20.63 14 VAL D C 1
ATOM 6191 O O . VAL C 1 14 ? 124.844 137.729 86.968 1.00 23.08 14 VAL D O 1
ATOM 6195 N N . GLY C 1 15 ? 124.015 139.673 86.196 1.00 8.90 15 GLY D N 1
ATOM 6196 C CA . GLY C 1 15 ? 125.257 140.396 86.414 1.00 8.89 15 GLY D CA 1
ATOM 6197 C C . GLY C 1 15 ? 126.439 139.834 85.655 1.00 16.64 15 GLY D C 1
ATOM 6198 O O . GLY C 1 15 ? 127.552 139.783 86.193 1.00 22.37 15 GLY D O 1
ATOM 6199 N N . GLY C 1 16 ? 126.224 139.411 84.411 1.00 12.29 16 GLY D N 1
ATOM 6200 C CA . GLY C 1 16 ? 127.282 138.873 83.587 1.00 10.77 16 GLY D CA 1
ATOM 6201 C C . GLY C 1 16 ? 127.516 137.387 83.736 1.00 15.77 16 GLY D C 1
ATOM 6202 O O . GLY C 1 16 ? 128.303 136.821 82.967 1.00 20.88 16 GLY D O 1
ATOM 6203 N N . THR C 1 17 ? 126.860 136.737 84.692 1.00 20.84 17 THR D N 1
ATOM 6204 C CA . THR C 1 17 ? 126.999 135.304 84.910 1.00 17.86 17 THR D CA 1
ATOM 6205 C C . THR C 1 17 ? 125.754 134.601 84.388 1.00 11.68 17 THR D C 1
ATOM 6206 O O . THR C 1 17 ? 124.632 134.959 84.759 1.00 21.53 17 THR D O 1
ATOM 6210 N N . ARG C 1 18 ? 125.957 133.605 83.531 1.00 8.74 18 ARG D N 1
ATOM 6211 C CA . ARG C 1 18 ? 124.858 132.911 82.875 1.00 12.83 18 ARG D CA 1
ATOM 6212 C C . ARG C 1 18 ? 124.426 131.721 83.722 1.00 13.98 18 ARG D C 1
ATOM 6213 O O . ARG C 1 18 ? 125.211 130.793 83.947 1.00 16.26 18 ARG D O 1
ATOM 6221 N N . HIS C 1 19 ? 123.183 131.754 84.191 1.00 19.59 19 HIS D N 1
ATOM 6222 C CA . HIS C 1 19 ? 122.588 130.652 84.935 1.00 11.24 19 HIS D CA 1
ATOM 6223 C C . HIS C 1 19 ? 121.601 129.933 84.025 1.00 13.73 19 HIS D C 1
ATOM 6224 O O . HIS C 1 19 ? 120.678 130.556 83.489 1.00 18.90 19 HIS D O 1
ATOM 6231 N N . GLN C 1 20 ? 121.798 128.630 83.851 1.00 20.07 20 GLN D N 1
ATOM 6232 C CA . GLN C 1 20 ? 120.971 127.812 82.973 1.00 21.81 20 GLN D CA 1
ATOM 6233 C C . GLN C 1 20 ? 120.138 126.865 83.826 1.00 28.03 20 GLN D C 1
ATOM 6234 O O . GLN C 1 20 ? 120.684 126.116 84.643 1.00 27.59 20 GLN D O 1
ATOM 6240 N N . THR C 1 21 ? 118.823 126.900 83.632 1.00 27.48 21 THR D N 1
ATOM 6241 C CA . THR C 1 21 ? 117.905 126.041 84.364 1.00 23.47 21 THR D CA 1
ATOM 6242 C C . THR C 1 21 ? 116.741 125.688 83.447 1.00 24.37 21 THR D C 1
ATOM 6243 O O . THR C 1 21 ? 116.717 126.058 82.270 1.00 22.01 21 THR D O 1
ATOM 6247 N N . HIS C 1 22 ? 115.773 124.964 83.997 1.00 29.89 22 HIS D N 1
ATOM 6248 C CA . HIS C 1 22 ? 114.603 124.529 83.253 1.00 26.83 22 HIS D CA 1
ATOM 6249 C C . HIS C 1 22 ? 113.403 125.414 83.571 1.00 27.95 22 HIS D C 1
ATOM 6250 O O . HIS C 1 22 ? 113.266 125.940 84.680 1.00 30.49 22 HIS D O 1
ATOM 6257 N N . ARG C 1 23 ? 112.532 125.573 82.573 1.00 30.15 23 ARG D N 1
ATOM 6258 C CA . ARG C 1 23 ? 111.326 126.368 82.770 1.00 31.96 23 ARG D CA 1
ATOM 6259 C C . ARG C 1 23 ? 110.421 125.747 83.825 1.00 28.20 23 ARG D C 1
ATOM 6260 O O . ARG C 1 23 ? 109.749 126.471 84.567 1.00 36.12 23 ARG D O 1
ATOM 6268 N N . SER C 1 24 ? 110.394 124.416 83.916 1.00 20.45 24 SER D N 1
ATOM 6269 C CA . SER C 1 24 ? 109.666 123.770 85.003 1.00 26.98 24 SER D CA 1
ATOM 6270 C C . SER C 1 24 ? 110.271 124.135 86.353 1.00 26.90 24 SER D C 1
ATOM 6271 O O . SER C 1 24 ? 109.547 124.402 87.320 1.00 30.02 24 SER D O 1
ATOM 6274 N N . THR C 1 25 ? 111.603 124.155 86.435 1.00 29.39 25 THR D N 1
ATOM 6275 C CA . THR C 1 25 ? 112.258 124.575 87.668 1.00 27.41 25 THR D CA 1
ATOM 6276 C C . THR C 1 25 ? 111.884 126.004 88.030 1.00 26.53 25 THR D C 1
ATOM 6277 O O . THR C 1 25 ? 111.668 126.310 89.208 1.00 31.58 25 THR D O 1
ATOM 6281 N N . LEU C 1 26 ? 111.801 126.888 87.036 1.00 26.62 26 LEU D N 1
ATOM 6282 C CA . LEU C 1 26 ? 111.414 128.267 87.312 1.00 30.85 26 LEU D CA 1
ATOM 6283 C C . LEU C 1 26 ? 109.954 128.365 87.737 1.00 34.55 26 LEU D C 1
ATOM 6284 O O . LEU C 1 26 ? 109.613 129.191 88.592 1.00 34.26 26 LEU D O 1
ATOM 6289 N N . ARG C 1 27 ? 109.084 127.540 87.157 1.00 34.34 27 ARG D N 1
ATOM 6290 C CA . ARG C 1 27 ? 107.666 127.554 87.492 1.00 32.43 27 ARG D CA 1
ATOM 6291 C C . ARG C 1 27 ? 107.358 126.833 88.796 1.00 31.57 27 ARG D C 1
ATOM 6292 O O . ARG C 1 27 ? 106.226 126.928 89.284 1.00 30.19 27 ARG D O 1
ATOM 6300 N N . THR C 1 28 ? 108.329 126.116 89.367 1.00 30.84 28 THR D N 1
ATOM 6301 C CA . THR C 1 28 ? 108.092 125.419 90.627 1.00 29.22 28 THR D CA 1
ATOM 6302 C C . THR C 1 28 ? 107.617 126.352 91.734 1.00 26.05 28 THR D C 1
ATOM 6303 O O . THR C 1 28 ? 106.974 125.888 92.682 1.00 29.11 28 THR D O 1
ATOM 6307 N N . LEU C 1 29 ? 107.917 127.650 91.646 1.00 21.91 29 LEU D N 1
ATOM 6308 C CA . LEU C 1 29 ? 107.514 128.636 92.648 1.00 17.87 29 LEU D CA 1
ATOM 6309 C C . LEU C 1 29 ? 106.647 129.688 91.967 1.00 27.60 29 LEU D C 1
ATOM 6310 O O . LEU C 1 29 ? 107.156 130.723 91.511 1.00 29.47 29 LEU D O 1
ATOM 6315 N N . PRO C 1 30 ? 105.335 129.473 91.885 1.00 31.32 30 PRO D N 1
ATOM 6316 C CA . PRO C 1 30 ? 104.480 130.422 91.164 1.00 23.93 30 PRO D CA 1
ATOM 6317 C C . PRO C 1 30 ? 104.401 131.770 91.862 1.00 24.52 30 PRO D C 1
ATOM 6318 O O . PRO C 1 30 ? 104.574 131.883 93.078 1.00 29.77 30 PRO D O 1
ATOM 6322 N N . GLY C 1 31 ? 104.136 132.803 91.065 1.00 23.44 31 GLY D N 1
ATOM 6323 C CA . GLY C 1 31 ? 103.938 134.142 91.575 1.00 26.62 31 GLY D CA 1
ATOM 6324 C C . GLY C 1 31 ? 105.195 134.960 91.767 1.00 28.69 31 GLY D C 1
ATOM 6325 O O . GLY C 1 31 ? 105.099 136.109 92.213 1.00 33.41 31 GLY D O 1
ATOM 6326 N N . THR C 1 32 ? 106.364 134.416 91.445 1.00 33.70 32 THR D N 1
ATOM 6327 C CA . THR C 1 32 ? 107.629 135.117 91.602 1.00 27.61 32 THR D CA 1
ATOM 6328 C C . THR C 1 32 ? 108.143 135.592 90.249 1.00 26.71 32 THR D C 1
ATOM 6329 O O . THR C 1 32 ? 107.609 135.240 89.193 1.00 27.04 32 THR D O 1
ATOM 6333 N N . ARG C 1 33 ? 109.191 136.416 90.300 1.00 27.35 33 ARG D N 1
ATOM 6334 C CA . ARG C 1 33 ? 109.735 136.999 89.078 1.00 24.85 33 ARG D CA 1
ATOM 6335 C C . ARG C 1 33 ? 110.266 135.927 88.134 1.00 22.77 33 ARG D C 1
ATOM 6336 O O . ARG C 1 33 ? 110.083 136.020 86.917 1.00 30.54 33 ARG D O 1
ATOM 6344 N N . LEU C 1 34 ? 110.916 134.905 88.687 1.00 21.57 34 LEU D N 1
ATOM 6345 C CA . LEU C 1 34 ? 111.477 133.821 87.848 1.00 28.70 34 LEU D CA 1
ATOM 6346 C C . LEU C 1 34 ? 110.342 132.958 87.284 1.00 23.35 34 LEU D C 1
ATOM 6347 O O . LEU C 1 34 ? 110.535 132.440 86.198 1.00 27.41 34 LEU D O 1
ATOM 6352 N N . ALA C 1 35 ? 109.212 132.801 87.987 1.00 31.62 35 ALA D N 1
ATOM 6353 C CA . ALA C 1 35 ? 108.040 132.129 87.438 1.00 32.48 35 ALA D CA 1
ATOM 6354 C C . ALA C 1 35 ? 107.434 132.939 86.300 1.00 29.26 35 ALA D C 1
ATOM 6355 O O . ALA C 1 35 ? 107.025 132.378 85.277 1.00 30.89 35 ALA D O 1
ATOM 6357 N N . TRP C 1 36 ? 107.365 134.261 86.460 1.00 32.07 36 TRP D N 1
ATOM 6358 C CA . TRP C 1 36 ? 106.908 135.113 85.367 1.00 33.34 36 TRP D CA 1
ATOM 6359 C C . TRP C 1 36 ? 107.839 135.001 84.167 1.00 36.60 36 TRP D C 1
ATOM 6360 O O . TRP C 1 36 ? 107.385 134.934 83.018 1.00 41.67 36 TRP D O 1
ATOM 6371 N N . LEU C 1 37 ? 109.149 134.984 84.419 1.00 30.37 37 LEU D N 1
ATOM 6372 C CA . LEU C 1 37 ? 110.125 134.824 83.347 1.00 32.49 37 LEU D CA 1
ATOM 6373 C C . LEU C 1 37 ? 109.894 133.533 82.579 1.00 30.70 37 LEU D C 1
ATOM 6374 O O . LEU C 1 37 ? 110.137 133.473 81.369 1.00 37.11 37 LEU D O 1
ATOM 6379 N N . ALA C 1 38 ? 109.436 132.491 83.265 1.00 30.43 38 ALA D N 1
ATOM 6380 C CA . ALA C 1 38 ? 109.178 131.200 82.640 1.00 34.49 38 ALA D CA 1
ATOM 6381 C C . ALA C 1 38 ? 107.898 131.183 81.814 1.00 35.62 38 ALA D C 1
ATOM 6382 O O . ALA C 1 38 ? 107.454 130.103 81.412 1.00 35.89 38 ALA D O 1
ATOM 6384 N N . GLU C 1 39 ? 107.290 132.355 81.542 1.00 36.44 39 GLU D N 1
ATOM 6385 C CA . GLU C 1 39 ? 106.065 132.400 80.765 1.00 36.40 39 GLU D CA 1
ATOM 6386 C C . GLU C 1 39 ? 106.372 132.681 79.296 1.00 39.07 39 GLU D C 1
ATOM 6387 O O . GLU C 1 39 ? 107.401 133.282 78.976 1.00 41.81 39 GLU D O 1
ATOM 6393 N N . PRO C 1 40 ? 105.499 132.264 78.367 1.00 39.51 40 PRO D N 1
ATOM 6394 C CA . PRO C 1 40 ? 105.775 132.506 76.942 1.00 37.65 40 PRO D CA 1
ATOM 6395 C C . PRO C 1 40 ? 105.911 133.981 76.592 1.00 36.34 40 PRO D C 1
ATOM 6396 O O . PRO C 1 40 ? 106.445 134.309 75.529 1.00 38.40 40 PRO D O 1
ATOM 6400 N N . ASP C 1 41 ? 105.453 134.881 77.464 1.00 35.28 41 ASP D N 1
ATOM 6401 C CA . ASP C 1 41 ? 105.492 136.310 77.182 1.00 36.50 41 ASP D CA 1
ATOM 6402 C C . ASP C 1 41 ? 106.638 137.023 77.884 1.00 39.61 41 ASP D C 1
ATOM 6403 O O . ASP C 1 41 ? 106.704 138.259 77.834 1.00 38.29 41 ASP D O 1
ATOM 6408 N N . ALA C 1 42 ? 107.541 136.286 78.538 1.00 37.59 42 ALA D N 1
ATOM 6409 C CA . ALA C 1 42 ? 108.673 136.926 79.196 1.00 35.93 42 ALA D CA 1
ATOM 6410 C C . ALA C 1 42 ? 109.566 137.641 78.191 1.00 38.35 42 ALA D C 1
ATOM 6411 O O . ALA C 1 42 ? 110.199 138.646 78.532 1.00 36.03 42 ALA D O 1
ATOM 6413 N N . HIS C 1 43 ? 109.620 137.153 76.950 1.00 39.81 43 HIS D N 1
ATOM 6414 C CA . HIS C 1 43 ? 110.458 137.787 75.939 1.00 39.54 43 HIS D CA 1
ATOM 6415 C C . HIS C 1 43 ? 110.072 139.241 75.710 1.00 42.57 43 HIS D C 1
ATOM 6416 O O . HIS C 1 43 ? 110.917 140.037 75.287 1.00 41.03 43 HIS D O 1
ATOM 6423 N N . SER C 1 44 ? 108.818 139.605 75.980 1.00 43.07 44 SER D N 1
ATOM 6424 C CA . SER C 1 44 ? 108.374 140.988 75.884 1.00 39.48 44 SER D CA 1
ATOM 6425 C C . SER C 1 44 ? 108.145 141.636 77.242 1.00 40.28 44 SER D C 1
ATOM 6426 O O . SER C 1 44 ? 108.120 142.869 77.322 1.00 43.43 44 SER D O 1
ATOM 6429 N N . HIS C 1 45 ? 107.977 140.844 78.299 1.00 37.98 45 HIS D N 1
ATOM 6430 C CA . HIS C 1 45 ? 107.755 141.379 79.637 1.00 34.72 45 HIS D CA 1
ATOM 6431 C C . HIS C 1 45 ? 109.040 141.584 80.429 1.00 36.34 45 HIS D C 1
ATOM 6432 O O . HIS C 1 45 ? 108.977 142.100 81.550 1.00 40.17 45 HIS D O 1
ATOM 6439 N N . PHE C 1 46 ? 110.196 141.201 79.887 1.00 38.28 46 PHE D N 1
ATOM 6440 C CA . PHE C 1 46 ? 111.459 141.302 80.603 1.00 35.07 46 PHE D CA 1
ATOM 6441 C C . PHE C 1 46 ? 112.538 141.783 79.642 1.00 34.10 46 PHE D C 1
ATOM 6442 O O . PHE C 1 46 ? 112.291 141.998 78.451 1.00 36.67 46 PHE D O 1
ATOM 6450 N N . ASP C 1 47 ? 113.749 141.951 80.169 1.00 34.22 47 ASP D N 1
ATOM 6451 C CA . ASP C 1 47 ? 114.908 142.339 79.366 1.00 35.17 47 ASP D CA 1
ATOM 6452 C C . ASP C 1 47 ? 115.467 141.084 78.710 1.00 31.27 47 ASP D C 1
ATOM 6453 O O . ASP C 1 47 ? 116.104 140.257 79.366 1.00 29.22 47 ASP D O 1
ATOM 6458 N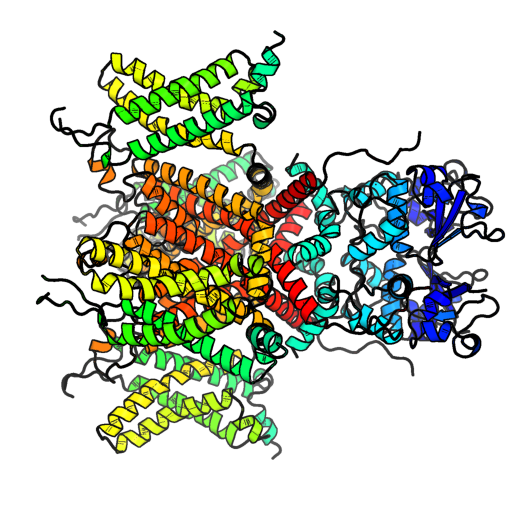 N . TYR C 1 48 ? 115.229 140.938 77.409 1.00 31.27 48 TYR D N 1
ATOM 6459 C CA . TYR C 1 48 ? 115.571 139.728 76.681 1.00 30.08 48 TYR D CA 1
ATOM 6460 C C . TYR C 1 48 ? 116.512 140.055 75.530 1.00 35.85 48 TYR D C 1
ATOM 6461 O O . TYR C 1 48 ? 116.431 141.128 74.925 1.00 38.85 48 TYR D O 1
ATOM 6470 N N . ASP C 1 49 ? 117.406 139.115 75.236 1.00 34.59 49 ASP D N 1
ATOM 6471 C CA . ASP C 1 49 ? 118.391 139.255 74.162 1.00 28.83 49 ASP D CA 1
ATOM 6472 C C . ASP C 1 49 ? 118.133 138.193 73.102 1.00 35.54 49 ASP D C 1
ATOM 6473 O O . ASP C 1 49 ? 118.466 137.012 73.311 1.00 34.24 49 ASP D O 1
ATOM 6478 N N . PRO C 1 50 ? 117.546 138.548 71.955 1.00 33.88 50 PRO D N 1
ATOM 6479 C CA . PRO C 1 50 ? 117.256 137.509 70.947 1.00 27.82 50 PRO D CA 1
ATOM 6480 C C . PRO C 1 50 ? 118.503 136.819 70.422 1.00 26.73 50 PRO D C 1
ATOM 6481 O O . PRO C 1 50 ? 118.528 135.586 70.318 1.00 27.02 50 PRO D O 1
ATOM 6485 N N . ARG C 1 51 ? 119.545 137.580 70.080 1.00 31.82 51 ARG D N 1
ATOM 6486 C CA . ARG C 1 51 ? 120.758 136.972 69.543 1.00 31.38 51 ARG D CA 1
ATOM 6487 C C . ARG C 1 51 ? 121.381 136.011 70.547 1.00 27.71 51 ARG D C 1
ATOM 6488 O O . ARG C 1 51 ? 121.719 134.871 70.207 1.00 27.26 51 ARG D O 1
ATOM 6490 N N . ALA C 1 52 ? 121.545 136.454 71.794 1.00 28.65 52 ALA D N 1
ATOM 6491 C CA . ALA C 1 52 ? 122.128 135.602 72.824 1.00 30.95 52 ALA D CA 1
ATOM 6492 C C . ALA C 1 52 ? 121.117 134.642 73.436 1.00 31.56 52 ALA D C 1
ATOM 6493 O O . ALA C 1 52 ? 121.522 133.658 74.066 1.00 32.17 52 ALA D O 1
ATOM 6495 N N . ASP C 1 53 ? 119.821 134.898 73.263 1.00 31.40 53 ASP D N 1
ATOM 6496 C CA . ASP C 1 53 ? 118.766 134.035 73.788 1.00 26.64 53 ASP D CA 1
ATOM 6497 C C . ASP C 1 53 ? 118.912 133.854 75.301 1.00 32.87 53 ASP D C 1
ATOM 6498 O O . ASP C 1 53 ? 118.988 132.739 75.822 1.00 30.48 53 ASP D O 1
ATOM 6503 N N . GLU C 1 54 ? 118.949 134.983 76.004 1.00 30.15 54 GLU D N 1
ATOM 6504 C CA . GLU C 1 54 ? 119.066 134.968 77.454 1.00 30.02 54 GLU D CA 1
ATOM 6505 C C . GLU C 1 54 ? 118.504 136.267 78.009 1.00 28.44 54 GLU D C 1
ATOM 6506 O O . GLU C 1 54 ? 118.484 137.294 77.326 1.00 23.45 54 GLU D O 1
ATOM 6512 N N . PHE C 1 55 ? 118.049 136.205 79.256 1.00 25.64 55 PHE D N 1
ATOM 6513 C CA . PHE C 1 55 ? 117.540 137.366 79.969 1.00 26.21 55 PHE D CA 1
ATOM 6514 C C . PHE C 1 55 ? 118.637 137.938 80.854 1.00 21.55 55 PHE D C 1
ATOM 6515 O O . PHE C 1 55 ? 119.464 137.195 81.391 1.00 21.78 55 PHE D O 1
ATOM 6523 N N . PHE C 1 56 ? 118.643 139.259 81.003 1.00 24.22 56 PHE D N 1
ATOM 6524 C CA . PHE C 1 56 ? 119.668 139.957 81.764 1.00 16.93 56 PHE D CA 1
ATOM 6525 C C . PHE C 1 56 ? 119.083 140.517 83.053 1.00 20.42 56 PHE D C 1
ATOM 6526 O O . PHE C 1 56 ? 117.956 141.024 83.069 1.00 26.19 56 PHE D O 1
ATOM 6534 N N . PHE C 1 57 ? 119.859 140.422 84.130 1.00 21.28 57 PHE D N 1
ATOM 6535 C CA . PHE C 1 57 ? 119.480 140.971 85.423 1.00 12.14 57 PHE D CA 1
ATOM 6536 C C . PHE C 1 57 ? 120.711 141.582 86.072 1.00 17.10 57 PHE D C 1
ATOM 6537 O O . PHE C 1 57 ? 121.759 140.935 86.150 1.00 23.01 57 PHE D O 1
ATOM 6545 N N . ASP C 1 58 ? 120.581 142.827 86.532 1.00 23.49 58 ASP D N 1
ATOM 6546 C CA . ASP C 1 58 ? 121.699 143.555 87.134 1.00 15.77 58 ASP D CA 1
ATOM 6547 C C . ASP C 1 58 ? 121.707 143.318 88.646 1.00 15.72 58 ASP D C 1
ATOM 6548 O O . ASP C 1 58 ? 121.527 144.225 89.460 1.00 23.72 58 ASP D O 1
ATOM 6553 N N . ARG C 1 59 ? 121.937 142.056 89.012 1.00 18.63 59 ARG D N 1
ATOM 6554 C CA . ARG C 1 59 ? 121.924 141.647 90.412 1.00 11.94 59 ARG D CA 1
ATOM 6555 C C . ARG C 1 59 ? 123.160 140.828 90.764 1.00 14.16 59 ARG D C 1
ATOM 6556 O O . ARG C 1 59 ? 124.104 140.740 89.972 1.00 17.98 59 ARG D O 1
ATOM 6564 N N . HIS C 1 60 ? 123.180 140.292 91.990 1.00 23.97 60 HIS D N 1
ATOM 6565 C CA . HIS C 1 60 ? 124.373 139.541 92.466 1.00 19.73 60 HIS D CA 1
ATOM 6566 C C . HIS C 1 60 ? 124.224 138.054 92.134 1.00 22.59 60 HIS D C 1
ATOM 6567 O O . HIS C 1 60 ? 123.389 137.383 92.770 1.00 23.88 60 HIS D O 1
ATOM 6574 N N . PRO C 1 61 ? 125.007 137.514 91.176 1.00 26.63 61 PRO D N 1
ATOM 6575 C CA . PRO C 1 61 ? 124.881 136.112 90.782 1.00 25.25 61 PRO D CA 1
ATOM 6576 C C . PRO C 1 61 ? 125.186 135.161 91.949 1.00 26.40 61 PRO D C 1
ATOM 6577 O O . PRO C 1 61 ? 124.486 134.172 92.070 1.00 31.01 61 PRO D O 1
ATOM 6581 N N . GLY C 1 62 ? 126.196 135.469 92.774 1.00 16.16 62 GLY D N 1
ATOM 6582 C CA . GLY C 1 62 ? 126.543 134.529 93.827 1.00 15.99 62 GLY D CA 1
ATOM 6583 C C . GLY C 1 62 ? 125.351 134.141 94.680 1.00 15.43 62 GLY D C 1
ATOM 6584 O O . GLY C 1 62 ? 125.176 132.969 95.023 1.00 25.42 62 GLY D O 1
ATOM 6585 N N . VAL C 1 63 ? 124.516 135.115 95.030 1.00 17.67 63 VAL D N 1
ATOM 6586 C CA . VAL C 1 63 ? 123.327 134.838 95.825 1.00 20.89 63 VAL D CA 1
ATOM 6587 C C . VAL C 1 63 ? 122.140 134.441 94.948 1.00 16.70 63 VAL D C 1
ATOM 6588 O O . VAL C 1 63 ? 121.238 133.729 95.412 1.00 22.71 63 VAL D O 1
ATOM 6592 N N . PHE C 1 64 ? 122.114 134.881 93.687 1.00 8.27 64 PHE D N 1
ATOM 6593 C CA . PHE C 1 64 ? 121.127 134.330 92.770 1.00 13.19 64 PHE D CA 1
ATOM 6594 C C . PHE C 1 64 ? 121.287 132.825 92.643 1.00 13.84 64 PHE D C 1
ATOM 6595 O O . PHE C 1 64 ? 120.304 132.114 92.417 1.00 19.87 64 PHE D O 1
ATOM 6603 N N . ALA C 1 65 ? 122.516 132.325 92.772 1.00 19.34 65 ALA D N 1
ATOM 6604 C CA . ALA C 1 65 ? 122.727 130.882 92.727 1.00 10.19 65 ALA D CA 1
ATOM 6605 C C . ALA C 1 65 ? 121.982 130.186 93.859 1.00 9.36 65 ALA D C 1
ATOM 6606 O O . ALA C 1 65 ? 121.345 129.150 93.646 1.00 19.74 65 ALA D O 1
ATOM 6608 N N . HIS C 1 66 ? 122.030 130.749 95.067 1.00 8.02 66 HIS D N 1
ATOM 6609 C CA . HIS C 1 66 ? 121.317 130.148 96.189 1.00 5.96 66 HIS D CA 1
ATOM 6610 C C . HIS C 1 66 ? 119.806 130.303 96.050 1.00 13.94 66 HIS D C 1
ATOM 6611 O O . HIS C 1 66 ? 119.050 129.401 96.433 1.00 28.18 66 HIS D O 1
ATOM 6618 N N . ILE C 1 67 ? 119.345 131.427 95.503 1.00 18.12 67 ILE D N 1
ATOM 6619 C CA . ILE C 1 67 ? 117.911 131.579 95.263 1.00 11.01 67 ILE D CA 1
ATOM 6620 C C . ILE C 1 67 ? 117.426 130.545 94.247 1.00 18.26 67 ILE D C 1
ATOM 6621 O O . ILE C 1 67 ? 116.381 129.902 94.433 1.00 22.62 67 ILE D O 1
ATOM 6626 N N . LEU C 1 68 ? 118.176 130.356 93.163 1.00 11.75 68 LEU D N 1
ATOM 6627 C CA . LEU C 1 68 ? 117.837 129.315 92.205 1.00 10.71 68 LEU D CA 1
ATOM 6628 C C . LEU C 1 68 ? 117.980 127.923 92.805 1.00 8.08 68 LEU D C 1
ATOM 6629 O O . LEU C 1 68 ? 117.281 127.005 92.376 1.00 8.87 68 LEU D O 1
ATOM 6634 N N . ASN C 1 69 ? 118.858 127.745 93.794 1.00 20.70 69 ASN D N 1
ATOM 6635 C CA . ASN C 1 69 ? 118.920 126.470 94.502 1.00 20.30 69 ASN D CA 1
ATOM 6636 C C . ASN C 1 69 ? 117.643 126.226 95.292 1.00 11.32 69 ASN D C 1
ATOM 6637 O O . ASN C 1 69 ? 117.163 125.089 95.375 1.00 13.09 69 ASN D O 1
ATOM 6642 N N . TYR C 1 70 ? 117.100 127.274 95.909 1.00 22.58 70 TYR D N 1
ATOM 6643 C CA . TYR C 1 70 ? 115.763 127.171 96.488 1.00 15.95 70 TYR D CA 1
ATOM 6644 C C . TYR C 1 70 ? 114.769 126.710 95.431 1.00 18.76 70 TYR D C 1
ATOM 6645 O O . TYR C 1 70 ? 114.037 125.735 95.627 1.00 16.63 70 TYR D O 1
ATOM 6654 N N . TYR C 1 71 ? 114.752 127.397 94.288 1.00 23.87 71 TYR D N 1
ATOM 6655 C CA . TYR C 1 71 ? 113.857 127.003 93.201 1.00 9.12 71 TYR D CA 1
ATOM 6656 C C . TYR C 1 71 ? 114.039 125.535 92.829 1.00 19.49 71 TYR D C 1
ATOM 6657 O O . TYR C 1 71 ? 113.068 124.840 92.508 1.00 14.71 71 TYR D O 1
ATOM 6666 N N . ARG C 1 72 ? 115.279 125.048 92.862 1.00 30.69 72 ARG D N 1
ATOM 6667 C CA . ARG C 1 72 ? 115.594 123.729 92.329 1.00 19.01 72 ARG D CA 1
ATOM 6668 C C . ARG C 1 72 ? 115.231 122.621 93.310 1.00 24.32 72 ARG D C 1
ATOM 6669 O O . ARG C 1 72 ? 114.613 121.621 92.929 1.00 29.79 72 ARG D O 1
ATOM 6677 N N . THR C 1 73 ? 115.609 122.781 94.578 1.00 26.06 73 THR D N 1
ATOM 6678 C CA . THR C 1 73 ? 115.432 121.723 95.566 1.00 21.19 73 THR D CA 1
ATOM 6679 C C . THR C 1 73 ? 114.108 121.827 96.314 1.00 24.14 73 THR D C 1
ATOM 6680 O O . THR C 1 73 ? 113.482 120.802 96.602 1.00 36.00 73 THR D O 1
ATOM 6684 N N . GLY C 1 74 ? 113.666 123.040 96.638 1.00 18.50 74 GLY D N 1
ATOM 6685 C CA . GLY C 1 74 ? 112.470 123.242 97.435 1.00 21.59 74 GLY D CA 1
ATOM 6686 C C . GLY C 1 74 ? 112.724 123.811 98.814 1.00 25.68 74 GLY D C 1
ATOM 6687 O O . GLY C 1 74 ? 111.756 124.084 99.538 1.00 22.33 74 GLY D O 1
ATOM 6688 N N . LYS C 1 75 ? 113.977 124.008 99.216 1.00 25.12 75 LYS D N 1
ATOM 6689 C CA . LYS C 1 75 ? 114.318 124.567 100.514 1.00 21.51 75 LYS D CA 1
ATOM 6690 C C . LYS C 1 75 ? 115.108 125.851 100.314 1.00 20.16 75 LYS D C 1
ATOM 6691 O O . LYS C 1 75 ? 116.067 125.885 99.537 1.00 28.64 75 LYS D O 1
ATOM 6697 N N . LEU C 1 76 ? 114.702 126.905 101.016 1.00 18.50 76 LEU D N 1
ATOM 6698 C CA . LEU C 1 76 ? 115.391 128.186 100.969 1.00 12.23 76 LEU D CA 1
ATOM 6699 C C . LEU C 1 76 ? 116.385 128.252 102.120 1.00 15.54 76 LEU D C 1
ATOM 6700 O O . LEU C 1 76 ? 115.988 128.289 103.290 1.00 19.53 76 LEU D O 1
ATOM 6705 N N . HIS C 1 77 ? 117.669 128.261 101.787 1.00 22.19 77 HIS D N 1
ATOM 6706 C CA . HIS C 1 77 ? 118.743 128.455 102.744 1.00 7.27 77 HIS D CA 1
ATOM 6707 C C . HIS C 1 77 ? 119.333 129.847 102.547 1.00 8.67 77 HIS D C 1
ATOM 6708 O O . HIS C 1 77 ? 118.903 130.612 101.679 1.00 11.68 77 HIS D O 1
ATOM 6715 N N . CYS C 1 78 ? 120.324 130.177 103.368 1.00 16.67 78 CYS D N 1
ATOM 6716 C CA . CYS C 1 78 ? 120.966 131.474 103.304 1.00 9.81 78 CYS D CA 1
ATOM 6717 C C . CYS C 1 78 ? 122.479 131.311 103.259 1.00 24.04 78 CYS D C 1
ATOM 6718 O O . CYS C 1 78 ? 123.051 130.646 104.135 1.00 21.89 78 CYS D O 1
ATOM 6721 N N . PRO C 1 79 ? 123.160 131.886 102.266 1.00 16.61 79 PRO D N 1
ATOM 6722 C CA . PRO C 1 79 ? 124.620 131.748 102.206 1.00 15.30 79 PRO D CA 1
ATOM 6723 C C . PRO C 1 79 ? 125.296 132.412 103.395 1.00 20.14 79 PRO D C 1
ATOM 6724 O O . PRO C 1 79 ? 124.815 133.406 103.941 1.00 20.05 79 PRO D O 1
ATOM 6728 N N . ALA C 1 80 ? 126.432 131.843 103.792 1.00 28.85 80 ALA D N 1
ATOM 6729 C CA . ALA C 1 80 ? 127.231 132.372 104.886 1.00 20.47 80 ALA D CA 1
ATOM 6730 C C . ALA C 1 80 ? 128.320 133.327 104.415 1.00 15.78 80 ALA D C 1
ATOM 6731 O O . ALA C 1 80 ? 129.068 133.846 105.248 1.00 19.84 80 ALA D O 1
ATOM 6733 N N . ASP C 1 81 ? 128.427 133.571 103.111 1.00 15.89 81 ASP D N 1
ATOM 6734 C CA . ASP C 1 81 ? 129.411 134.501 102.571 1.00 21.05 81 ASP D CA 1
ATOM 6735 C C . ASP C 1 81 ? 128.872 135.918 102.425 1.00 24.38 81 ASP D C 1
ATOM 6736 O O . ASP C 1 81 ? 129.637 136.820 102.069 1.00 29.58 81 ASP D O 1
ATOM 6741 N N . VAL C 1 82 ? 127.583 136.136 102.686 1.00 19.89 82 VAL D N 1
ATOM 6742 C CA . VAL C 1 82 ? 126.981 137.461 102.633 1.00 14.70 82 VAL D CA 1
ATOM 6743 C C . VAL C 1 82 ? 126.110 137.644 103.867 1.00 15.13 82 VAL D C 1
ATOM 6744 O O . VAL C 1 82 ? 125.769 136.688 104.566 1.00 19.91 82 VAL D O 1
ATOM 6748 N N . CYS C 1 83 ? 125.757 138.898 104.129 1.00 19.31 83 CYS D N 1
ATOM 6749 C CA . CYS C 1 83 ? 125.020 139.229 105.335 1.00 3.03 83 CYS D CA 1
ATOM 6750 C C . CYS C 1 83 ? 123.513 139.109 105.113 1.00 8.85 83 CYS D C 1
ATOM 6751 O O . CYS C 1 83 ? 123.004 139.074 103.983 1.00 11.46 83 CYS D O 1
ATOM 6754 N N . GLY C 1 84 ? 122.800 139.041 106.234 1.00 15.01 84 GLY D N 1
ATOM 6755 C CA . GLY C 1 84 ? 121.368 138.902 106.237 1.00 5.71 84 GLY D CA 1
ATOM 6756 C C . GLY C 1 84 ? 120.663 140.024 105.506 1.00 2.67 84 GLY D C 1
ATOM 6757 O O . GLY C 1 84 ? 119.735 139.787 104.735 1.00 5.82 84 GLY D O 1
ATOM 6758 N N . PRO C 1 85 ? 121.056 141.273 105.763 1.00 12.99 85 PRO D N 1
ATOM 6759 C CA . PRO C 1 85 ? 120.436 142.385 105.022 1.00 9.43 85 PRO D CA 1
ATOM 6760 C C . PRO C 1 85 ? 120.623 142.283 103.515 1.00 13.24 85 PRO D C 1
ATOM 6761 O O . PRO C 1 85 ? 119.691 142.575 102.755 1.00 13.34 85 PRO D O 1
ATOM 6765 N N . LEU C 1 86 ? 121.800 141.848 103.060 1.00 11.57 86 LEU D N 1
ATOM 6766 C CA . LEU C 1 86 ? 122.033 141.695 101.627 1.00 8.26 86 LEU D CA 1
ATOM 6767 C C . LEU C 1 86 ? 121.143 140.605 101.046 1.00 17.89 86 LEU D C 1
ATOM 6768 O O . LEU C 1 86 ? 120.476 140.807 100.018 1.00 14.34 86 LEU D O 1
ATOM 6773 N N . TYR C 1 87 ? 121.117 139.438 101.695 1.00 17.80 87 TYR D N 1
ATOM 6774 C CA . TYR C 1 87 ? 120.246 138.374 101.216 1.00 4.60 87 TYR D CA 1
ATOM 6775 C C . TYR C 1 87 ? 118.785 138.801 101.264 1.00 21.94 87 TYR D C 1
ATOM 6776 O O . TYR C 1 87 ? 117.991 138.390 100.412 1.00 28.28 87 TYR D O 1
ATOM 6785 N N . GLU C 1 88 ? 118.419 139.636 102.237 1.00 18.78 88 GLU D N 1
ATOM 6786 C CA . GLU C 1 88 ? 117.050 140.130 102.337 1.00 15.56 88 GLU D CA 1
ATOM 6787 C C . GLU C 1 88 ? 116.703 141.037 101.165 1.00 21.93 88 GLU D C 1
ATOM 6788 O O . GLU C 1 88 ? 115.622 140.916 100.579 1.00 25.40 88 GLU D O 1
ATOM 6794 N N . GLU C 1 89 ? 117.600 141.962 100.813 1.00 17.35 89 GLU D N 1
ATOM 6795 C CA . GLU C 1 89 ? 117.350 142.791 99.637 1.00 16.14 89 GLU D CA 1
ATOM 6796 C C . GLU C 1 89 ? 117.192 141.930 98.388 1.00 17.91 89 GLU D C 1
ATOM 6797 O O . GLU C 1 89 ? 116.288 142.161 97.572 1.00 28.74 89 GLU D O 1
ATOM 6803 N N . GLU C 1 90 ? 118.061 140.930 98.219 1.00 23.86 90 GLU D N 1
ATOM 6804 C CA . GLU C 1 90 ? 117.976 140.101 97.017 1.00 26.55 90 GLU D CA 1
ATOM 6805 C C . GLU C 1 90 ? 116.682 139.292 96.985 1.00 17.15 90 GLU D C 1
ATOM 6806 O O . GLU C 1 90 ? 116.033 139.188 95.934 1.00 22.11 90 GLU D O 1
ATOM 6812 N N . LEU C 1 91 ? 116.288 138.720 98.123 1.00 15.88 91 LEU D N 1
ATOM 6813 C CA . LEU C 1 91 ? 115.023 137.996 98.191 1.00 17.80 91 LEU D CA 1
ATOM 6814 C C . LEU C 1 91 ? 113.849 138.915 97.882 1.00 20.89 91 LEU D C 1
ATOM 6815 O O . LEU C 1 91 ? 112.913 138.522 97.177 1.00 18.40 91 LEU D O 1
ATOM 6820 N N . ALA C 1 92 ? 113.877 140.139 98.409 1.00 26.04 92 ALA D N 1
ATOM 6821 C CA . ALA C 1 92 ? 112.798 141.078 98.131 1.00 14.22 92 ALA D CA 1
ATOM 6822 C C . ALA C 1 92 ? 112.715 141.388 96.644 1.00 20.73 92 ALA D C 1
ATOM 6823 O O . ALA C 1 92 ? 111.621 141.421 96.070 1.00 26.58 92 ALA D O 1
ATOM 6825 N N . PHE C 1 93 ? 113.863 141.607 95.998 1.00 19.39 93 PHE D N 1
ATOM 6826 C CA . PHE C 1 93 ? 113.841 141.868 94.563 1.00 15.82 93 PHE D CA 1
ATOM 6827 C C . PHE C 1 93 ? 113.289 140.673 93.795 1.00 17.09 93 PHE D C 1
ATOM 6828 O O . PHE C 1 93 ? 112.486 140.841 92.870 1.00 22.17 93 PHE D O 1
ATOM 6836 N N . TRP C 1 94 ? 113.701 139.462 94.163 1.00 18.85 94 TRP D N 1
ATOM 6837 C CA . TRP C 1 94 ? 113.280 138.269 93.439 1.00 14.10 94 TRP D CA 1
ATOM 6838 C C . TRP C 1 94 ? 111.892 137.785 93.840 1.00 19.03 94 TRP D C 1
ATOM 6839 O O . TRP C 1 94 ? 111.402 136.814 93.256 1.00 18.10 94 TRP D O 1
ATOM 6850 N N . GLY C 1 95 ? 111.252 138.431 94.812 1.00 26.32 95 GLY D N 1
ATOM 6851 C CA . GLY C 1 95 ? 109.914 138.055 95.215 1.00 15.83 95 GLY D CA 1
ATOM 6852 C C . GLY C 1 95 ? 109.834 136.854 96.126 1.00 23.38 95 GLY D C 1
ATOM 6853 O O . GLY C 1 95 ? 108.746 136.294 96.290 1.00 25.81 95 GLY D O 1
ATOM 6854 N N . ILE C 1 96 ? 110.946 136.440 96.722 1.00 28.43 96 ILE D N 1
ATOM 6855 C CA . ILE C 1 96 ? 110.957 135.276 97.597 1.00 28.56 96 ILE D CA 1
ATOM 6856 C C . ILE C 1 96 ? 110.520 135.695 98.992 1.00 27.13 96 ILE D C 1
ATOM 6857 O O . ILE C 1 96 ? 110.964 136.720 99.522 1.00 26.85 96 ILE D O 1
ATOM 6862 N N . ASP C 1 97 ? 109.639 134.899 99.592 1.00 25.28 97 ASP D N 1
ATOM 6863 C CA . ASP C 1 97 ? 109.185 135.151 100.953 1.00 28.91 97 ASP D CA 1
ATOM 6864 C C . ASP C 1 97 ? 110.303 134.801 101.926 1.00 30.07 97 ASP D C 1
ATOM 6865 O O . ASP C 1 97 ? 110.792 133.666 101.936 1.00 24.29 97 ASP D O 1
ATOM 6870 N N . GLU C 1 98 ? 110.705 135.772 102.744 1.00 31.41 98 GLU D N 1
ATOM 6871 C CA . GLU C 1 98 ? 111.811 135.570 103.672 1.00 24.67 98 GLU D CA 1
ATOM 6872 C C . GLU C 1 98 ? 111.460 134.630 104.817 1.00 32.51 98 GLU D C 1
ATOM 6873 O O . GLU C 1 98 ? 112.361 134.253 105.576 1.00 42.86 98 GLU D O 1
ATOM 6879 N N . THR C 1 99 ? 110.195 134.243 104.965 1.00 31.93 99 THR D N 1
ATOM 6880 C CA . THR C 1 99 ? 109.793 133.281 105.979 1.00 24.94 99 THR D CA 1
ATOM 6881 C C . THR C 1 99 ? 109.972 131.841 105.514 1.00 28.60 99 THR D C 1
ATOM 6882 O O . THR C 1 99 ? 109.665 130.914 106.270 1.00 36.71 99 THR D O 1
ATOM 6886 N N . ASP C 1 100 ? 110.456 131.635 104.291 1.00 24.09 100 ASP D N 1
ATOM 6887 C CA . ASP C 1 100 ? 110.773 130.307 103.788 1.00 18.05 100 ASP D CA 1
ATOM 6888 C C . ASP C 1 100 ? 112.155 129.837 104.216 1.00 26.25 100 ASP D C 1
ATOM 6889 O O . ASP C 1 100 ? 112.525 128.696 103.922 1.00 28.69 100 ASP D O 1
ATOM 6894 N N . VAL C 1 101 ? 112.923 130.685 104.901 1.00 28.46 101 VAL D N 1
ATOM 6895 C CA . VAL C 1 101 ? 114.272 130.323 105.313 1.00 21.97 101 VAL D CA 1
ATOM 6896 C C . VAL C 1 101 ? 114.203 129.159 106.291 1.00 29.71 101 VAL D C 1
ATOM 6897 O O . VAL C 1 101 ? 113.390 129.155 107.223 1.00 28.27 101 VAL D O 1
ATOM 6901 N N . GLU C 1 102 ? 115.058 128.162 106.078 1.00 27.84 102 GLU D N 1
ATOM 6902 C CA . GLU C 1 102 ? 115.044 126.973 106.908 1.00 23.77 102 GLU D CA 1
ATOM 6903 C C . GLU C 1 102 ? 115.565 127.287 108.310 1.00 23.57 102 GLU D C 1
ATOM 6904 O O . GLU C 1 102 ? 116.303 128.257 108.511 1.00 28.83 102 GLU D O 1
ATOM 6910 N N . PRO C 1 103 ? 115.190 126.475 109.303 1.00 28.31 103 PRO D N 1
ATOM 6911 C CA . PRO C 1 103 ? 115.673 126.720 110.671 1.00 20.32 103 PRO D CA 1
ATOM 6912 C C . PRO C 1 103 ? 117.183 126.660 110.802 1.00 24.57 103 PRO D C 1
ATOM 6913 O O . PRO C 1 103 ? 117.733 127.270 111.726 1.00 31.88 103 PRO D O 1
ATOM 6917 N N . CYS C 1 104 ? 117.872 125.946 109.911 1.00 18.23 104 CYS D N 1
ATOM 6918 C CA . CYS C 1 104 ? 119.324 125.854 109.968 1.00 15.90 104 CYS D CA 1
ATOM 6919 C C . CYS C 1 104 ? 120.011 127.177 109.660 1.00 15.89 104 CYS D C 1
ATOM 6920 O O . CYS C 1 104 ? 121.205 127.316 109.948 1.00 27.79 104 CYS D O 1
ATOM 6923 N N . CYS C 1 105 ? 119.292 128.145 109.087 1.00 6.63 105 CYS D N 1
ATOM 6924 C CA . CYS C 1 105 ? 119.865 129.435 108.740 1.00 13.73 105 CYS D CA 1
ATOM 6925 C C . CYS C 1 105 ? 119.039 130.624 109.213 1.00 16.82 105 CYS D C 1
ATOM 6926 O O . CYS C 1 105 ? 119.504 131.761 109.074 1.00 20.19 105 CYS D O 1
ATOM 6929 N N . TRP C 1 106 ? 117.841 130.401 109.763 1.00 20.93 106 TRP D N 1
ATOM 6930 C CA . TRP C 1 106 ? 116.956 131.512 110.104 1.00 22.44 106 TRP D CA 1
ATOM 6931 C C . TRP C 1 106 ? 117.573 132.433 111.149 1.00 24.82 106 TRP D C 1
ATOM 6932 O O . TRP C 1 106 ? 117.508 133.662 111.017 1.00 26.00 106 TRP D O 1
ATOM 6943 N N . MET C 1 107 ? 118.155 131.866 112.206 1.00 23.06 107 MET D N 1
ATOM 6944 C CA . MET C 1 107 ? 118.671 132.696 113.290 1.00 18.54 107 MET D CA 1
ATOM 6945 C C . MET C 1 107 ? 119.823 133.569 112.812 1.00 19.33 107 MET D C 1
ATOM 6946 O O . MET C 1 107 ? 119.872 134.769 113.112 1.00 23.26 107 MET D O 1
ATOM 6951 N N . THR C 1 108 ? 120.762 132.985 112.067 1.00 28.08 108 THR D N 1
ATOM 6952 C CA . THR C 1 108 ? 121.868 133.774 111.536 1.00 23.45 108 THR D CA 1
ATOM 6953 C C . THR C 1 108 ? 121.367 134.819 110.549 1.00 21.63 108 THR D C 1
ATOM 6954 O O . THR C 1 108 ? 121.879 135.944 110.509 1.00 26.60 108 THR D O 1
ATOM 6958 N N . TYR C 1 109 ? 120.362 134.467 109.742 1.00 15.53 109 TYR D N 1
ATOM 6959 C CA . TYR C 1 109 ? 119.826 135.415 108.775 1.00 13.83 109 TYR D CA 1
ATOM 6960 C C . TYR C 1 109 ? 119.158 136.599 109.459 1.00 21.87 109 TYR D C 1
ATOM 6961 O O . TYR C 1 109 ? 119.238 137.729 108.962 1.00 25.34 109 TYR D O 1
ATOM 6970 N N . ARG C 1 110 ? 118.500 136.366 110.594 1.00 22.72 110 ARG D N 1
ATOM 6971 C CA . ARG C 1 110 ? 117.733 137.414 111.255 1.00 23.10 110 ARG D CA 1
ATOM 6972 C C . ARG C 1 110 ? 118.524 138.188 112.301 1.00 27.65 110 ARG D C 1
ATOM 6973 O O . ARG C 1 110 ? 118.117 139.300 112.649 1.00 39.34 110 ARG D O 1
ATOM 6981 N N . GLN C 1 111 ? 119.658 137.657 112.768 1.00 15.30 111 GLN D N 1
ATOM 6982 C CA . GLN C 1 111 ? 120.393 138.267 113.875 1.00 19.53 111 GLN D CA 1
ATOM 6983 C C . GLN C 1 111 ? 120.405 139.794 113.836 1.00 22.15 111 GLN D C 1
ATOM 6984 O O . GLN C 1 111 ? 120.037 140.453 114.816 1.00 27.40 111 GLN D O 1
ATOM 6990 N N . HIS C 1 112 ? 120.837 140.378 112.717 1.00 23.68 112 HIS D N 1
ATOM 6991 C CA . HIS C 1 112 ? 121.002 141.828 112.668 1.00 17.65 112 HIS D CA 1
ATOM 6992 C C . HIS C 1 112 ? 119.664 142.551 112.771 1.00 21.96 112 HIS D C 1
ATOM 6993 O O . HIS C 1 112 ? 119.546 143.548 113.493 1.00 32.24 112 HIS D O 1
ATOM 7000 N N . ARG C 1 113 ? 118.650 142.076 112.046 1.00 31.66 113 ARG D N 1
ATOM 7001 C CA . ARG C 1 113 ? 117.343 142.723 112.106 1.00 29.50 113 ARG D CA 1
ATOM 7002 C C . ARG C 1 113 ? 116.738 142.607 113.498 1.00 31.94 113 ARG D C 1
ATOM 7003 O O . ARG C 1 113 ? 116.122 143.554 113.996 1.00 40.00 113 ARG D O 1
ATOM 7011 N N . ASP C 1 114 ? 116.904 141.449 114.138 1.00 32.39 114 ASP D N 1
ATOM 7012 C CA . ASP C 1 114 ? 116.425 141.279 115.504 1.00 28.32 114 ASP D CA 1
ATOM 7013 C C . ASP C 1 114 ? 117.127 142.239 116.456 1.00 29.28 114 ASP D C 1
ATOM 7014 O O . ASP C 1 114 ? 116.487 142.847 117.323 1.00 40.17 114 ASP D O 1
ATOM 7019 N N . ALA C 1 115 ? 118.446 142.391 116.311 1.00 24.52 115 ALA D N 1
ATOM 7020 C CA . ALA C 1 115 ? 119.177 143.320 117.166 1.00 28.06 115 ALA D CA 1
ATOM 7021 C C . ALA C 1 115 ? 118.711 144.754 116.946 1.00 28.55 115 ALA D C 1
ATOM 7022 O O . ALA C 1 115 ? 118.546 145.518 117.906 1.00 31.06 115 ALA D O 1
ATOM 7024 N N . GLU C 1 116 ? 118.501 145.142 115.687 1.00 31.68 116 GLU D N 1
ATOM 7025 C CA . GLU C 1 116 ? 118.026 146.492 115.401 1.00 32.84 116 GLU D CA 1
ATOM 7026 C C . GLU C 1 116 ? 116.631 146.718 115.970 1.00 34.31 116 GLU D C 1
ATOM 7027 O O . GLU C 1 116 ? 116.338 147.796 116.499 1.00 39.28 116 GLU D O 1
ATOM 7033 N N . GLU C 1 117 ? 115.756 145.716 115.868 1.00 33.81 117 GLU D N 1
ATOM 7034 C CA . GLU C 1 117 ? 114.427 145.836 116.457 1.00 34.84 117 GLU D CA 1
ATOM 7035 C C . GLU C 1 117 ? 114.513 145.988 117.969 1.00 36.04 117 GLU D C 1
ATOM 7036 O O . GLU C 1 117 ? 113.797 146.803 118.563 1.00 44.41 117 GLU D O 1
ATOM 7042 N N . ALA C 1 118 ? 115.387 145.210 118.611 1.00 29.08 118 ALA D N 1
ATOM 7043 C CA . ALA C 1 118 ? 115.550 145.319 120.057 1.00 29.96 118 ALA D CA 1
ATOM 7044 C C . ALA C 1 118 ? 116.058 146.700 120.451 1.00 27.23 118 ALA D C 1
ATOM 7045 O O . ALA C 1 118 ? 115.588 147.285 121.434 1.00 34.81 118 ALA D O 1
ATOM 7047 N N . LEU C 1 119 ? 117.017 147.238 119.697 1.00 24.47 119 LEU D N 1
ATOM 7048 C CA . LEU C 1 119 ? 117.580 148.544 120.015 1.00 24.02 119 LEU D CA 1
ATOM 7049 C C . LEU C 1 119 ? 116.682 149.697 119.589 1.00 24.56 119 LEU D C 1
ATOM 7050 O O . LEU C 1 119 ? 116.924 150.836 120.002 1.00 33.55 119 LEU D O 1
ATOM 7055 N N . ASP C 1 120 ? 115.661 149.434 118.779 1.00 31.18 120 ASP D N 1
ATOM 7056 C CA . ASP C 1 120 ? 114.744 150.480 118.338 1.00 38.79 120 ASP D CA 1
ATOM 7057 C C . ASP C 1 120 ? 113.304 149.977 118.362 1.00 42.11 120 ASP D C 1
ATOM 7058 O O . ASP C 1 120 ? 112.886 149.309 119.308 1.00 43.81 120 ASP D O 1
ATOM 7063 N N . ARG C 1 170 ? 105.960 181.146 124.368 1.00 41.04 170 ARG D N 1
ATOM 7064 C CA . ARG C 1 170 ? 107.031 182.131 124.281 1.00 42.90 170 ARG D CA 1
ATOM 7065 C C . ARG C 1 170 ? 108.224 181.564 123.519 1.00 44.45 170 ARG D C 1
ATOM 7066 O O . ARG C 1 170 ? 108.379 180.348 123.405 1.00 44.25 170 ARG D O 1
ATOM 7068 N N . ARG C 1 171 ? 109.069 182.456 122.997 1.00 39.26 171 ARG D N 1
ATOM 7069 C CA . ARG C 1 171 ? 110.248 182.019 122.261 1.00 37.48 171 ARG D CA 1
ATOM 7070 C C . ARG C 1 171 ? 111.284 181.367 123.166 1.00 37.66 171 ARG D C 1
ATOM 7071 O O . ARG C 1 171 ? 112.078 180.549 122.689 1.00 37.49 171 ARG D O 1
ATOM 7073 N N . TRP C 1 172 ? 111.293 181.705 124.455 1.00 34.09 172 TRP D N 1
ATOM 7074 C CA . TRP C 1 172 ? 112.222 181.110 125.405 1.00 34.77 172 TRP D CA 1
ATOM 7075 C C . TRP C 1 172 ? 111.694 179.824 126.025 1.00 38.33 172 TRP D C 1
ATOM 7076 O O . TRP C 1 172 ? 112.433 179.161 126.760 1.00 36.49 172 TRP D O 1
ATOM 7078 N N . GLN C 1 173 ? 110.438 179.466 125.762 1.00 42.37 173 GLN D N 1
ATOM 7079 C CA . GLN C 1 173 ? 109.905 178.205 126.275 1.00 41.87 173 GLN D CA 1
ATOM 7080 C C . GLN C 1 173 ? 110.671 177.000 125.747 1.00 37.47 173 GLN D C 1
ATOM 7081 O O . GLN C 1 173 ? 111.014 176.113 126.549 1.00 37.60 173 GLN D O 1
ATOM 7087 N N . PRO C 1 174 ? 110.950 176.878 124.445 1.00 37.99 174 PRO D N 1
ATOM 7088 C CA . PRO C 1 174 ? 111.804 175.763 124.000 1.00 40.96 174 PRO D CA 1
ATOM 7089 C C . PRO C 1 174 ? 113.184 175.789 124.629 1.00 41.24 174 PRO D C 1
ATOM 7090 O O . PRO C 1 174 ? 113.748 174.728 124.925 1.00 37.45 174 PRO D O 1
ATOM 7094 N N . ARG C 1 175 ? 113.749 176.979 124.845 1.00 39.84 175 ARG D N 1
ATOM 7095 C CA . ARG C 1 175 ? 115.055 177.066 125.489 1.00 38.98 175 ARG D CA 1
ATOM 7096 C C . ARG C 1 175 ? 115.002 176.521 126.909 1.00 39.06 175 ARG D C 1
ATOM 7097 O O . ARG C 1 175 ? 115.905 175.792 127.338 1.00 41.44 175 ARG D O 1
ATOM 7099 N N . ILE C 1 176 ? 113.950 176.863 127.657 1.00 36.52 176 ILE D N 1
ATOM 7100 C CA . ILE C 1 176 ? 113.819 176.353 129.017 1.00 37.93 176 ILE D CA 1
ATOM 7101 C C . ILE C 1 176 ? 113.577 174.848 128.999 1.00 40.36 176 ILE D C 1
ATOM 7102 O O . ILE C 1 176 ? 114.068 174.124 129.872 1.00 42.56 176 ILE D O 1
ATOM 7107 N N . TRP C 1 177 ? 112.824 174.353 128.013 1.00 42.73 177 TRP D N 1
ATOM 7108 C CA . TRP C 1 177 ? 112.613 172.915 127.890 1.00 41.94 177 TRP D CA 1
ATOM 7109 C C . TRP C 1 177 ? 113.864 172.184 127.422 1.00 42.33 177 TRP D C 1
ATOM 7110 O O . TRP C 1 177 ? 113.932 170.956 127.547 1.00 42.90 177 TRP D O 1
ATOM 7121 N N . ALA C 1 178 ? 114.849 172.905 126.887 1.00 37.32 178 ALA D N 1
ATOM 7122 C CA . ALA C 1 178 ? 116.115 172.297 126.494 1.00 39.02 178 ALA D CA 1
ATOM 7123 C C . ALA C 1 178 ? 117.034 172.031 127.679 1.00 39.22 178 ALA D C 1
ATOM 7124 O O . ALA C 1 178 ? 118.193 171.658 127.466 1.00 39.86 178 ALA D O 1
ATOM 7126 N N . LEU C 1 179 ? 116.551 172.212 128.910 1.00 40.80 179 LEU D N 1
ATOM 7127 C CA . LEU C 1 179 ? 117.401 172.022 130.080 1.00 39.52 179 LEU D CA 1
ATOM 7128 C C . LEU C 1 179 ? 117.866 170.577 130.219 1.00 42.18 179 LEU D C 1
ATOM 7129 O O . LEU C 1 179 ? 118.968 170.332 130.723 1.00 41.53 179 LEU D O 1
ATOM 7134 N N . PHE C 1 180 ? 117.052 169.613 129.790 1.00 40.74 180 PHE D N 1
ATOM 7135 C CA . PHE C 1 180 ? 117.424 168.206 129.878 1.00 40.08 180 PHE D CA 1
ATOM 7136 C C . PHE C 1 180 ? 117.961 167.647 128.570 1.00 41.15 180 PHE D C 1
ATOM 7137 O O . PHE C 1 180 ? 118.704 166.660 128.589 1.00 44.24 180 PHE D O 1
ATOM 7145 N N . GLU C 1 181 ? 117.601 168.245 127.436 1.00 36.86 181 GLU D N 1
ATOM 7146 C CA . GLU C 1 181 ? 118.030 167.752 126.132 1.00 40.14 181 GLU D CA 1
ATOM 7147 C C . GLU C 1 181 ? 119.435 168.267 125.845 1.00 40.40 181 GLU D C 1
ATOM 7148 O O . GLU C 1 181 ? 119.635 169.472 125.656 1.00 36.78 181 GLU D O 1
ATOM 7150 N N . ASP C 1 182 ? 120.404 167.353 125.797 1.00 39.53 182 ASP D N 1
ATOM 7151 C CA . ASP C 1 182 ? 121.801 167.700 125.566 1.00 41.54 182 ASP D CA 1
ATOM 7152 C C . ASP C 1 182 ? 122.209 168.863 126.462 1.00 43.76 182 ASP D C 1
ATOM 7153 O O . ASP C 1 182 ? 122.506 169.958 125.966 1.00 43.96 182 ASP D O 1
ATOM 7155 N N . PRO C 1 183 ? 122.235 168.668 127.784 1.00 41.80 183 PRO D N 1
ATOM 7156 C CA . PRO C 1 183 ? 122.603 169.785 128.671 1.00 39.15 183 PRO D CA 1
ATOM 7157 C C . PRO C 1 183 ? 123.983 170.349 128.381 1.00 42.87 183 PRO D C 1
ATOM 7158 O O . PRO C 1 183 ? 124.201 171.556 128.537 1.00 42.29 183 PRO D O 1
ATOM 7162 N N . TYR C 1 184 ? 124.927 169.503 127.965 1.00 41.53 184 TYR D N 1
ATOM 7163 C CA . TYR C 1 184 ? 126.262 169.986 127.635 1.00 41.60 184 TYR D CA 1
ATOM 7164 C C . TYR C 1 184 ? 126.268 170.860 126.387 1.00 43.60 184 TYR D C 1
ATOM 7165 O O . TYR C 1 184 ? 127.254 171.565 126.144 1.00 43.51 184 TYR D O 1
ATOM 7167 N N . SER C 1 185 ? 125.198 170.830 125.591 1.00 40.98 185 SER D N 1
ATOM 7168 C CA . SER C 1 185 ? 125.163 171.624 124.365 1.00 41.84 185 SER D CA 1
ATOM 7169 C C . SER C 1 185 ? 125.296 173.111 124.673 1.00 45.36 185 SER D C 1
ATOM 7170 O O . SER C 1 185 ? 126.066 173.825 124.020 1.00 47.11 185 SER D O 1
ATOM 7173 N N . SER C 1 186 ? 124.553 173.593 125.663 1.00 36.40 186 SER D N 1
ATOM 7174 C CA . SER C 1 186 ? 124.634 174.977 126.109 1.00 37.80 186 SER D CA 1
ATOM 7175 C C . SER C 1 186 ? 125.431 175.048 127.405 1.00 39.49 186 SER D C 1
ATOM 7176 O O . SER C 1 186 ? 125.369 174.134 128.230 1.00 41.39 186 SER D O 1
ATOM 7179 N N . ARG C 1 187 ? 126.195 176.129 127.570 1.00 39.44 187 ARG D N 1
ATOM 7180 C CA . ARG C 1 187 ? 127.006 176.283 128.775 1.00 39.00 187 ARG D CA 1
ATOM 7181 C C . ARG C 1 187 ? 126.130 176.371 130.020 1.00 39.19 187 ARG D C 1
ATOM 7182 O O . ARG C 1 187 ? 126.429 175.756 131.053 1.00 41.95 187 ARG D O 1
ATOM 7184 N N . TYR C 1 188 ? 125.041 177.140 129.943 1.00 36.46 188 TYR D N 1
ATOM 7185 C CA . TYR C 1 188 ? 124.145 177.262 131.087 1.00 37.75 188 TYR D CA 1
ATOM 7186 C C . TYR C 1 188 ? 123.519 175.920 131.436 1.00 35.32 188 TYR D C 1
ATOM 7187 O O . TYR C 1 188 ? 123.420 175.558 132.615 1.00 36.43 188 TYR D O 1
ATOM 7189 N N . ALA C 1 189 ? 123.098 175.158 130.425 1.00 30.76 189 ALA D N 1
ATOM 7190 C CA . ALA C 1 189 ? 122.510 173.851 130.686 1.00 29.94 189 ALA D CA 1
ATOM 7191 C C . ALA C 1 189 ? 123.540 172.872 131.235 1.00 36.54 189 ALA D C 1
ATOM 7192 O O . ALA C 1 189 ? 123.203 172.021 132.063 1.00 37.49 189 ALA D O 1
ATOM 7194 N N . ARG C 1 190 ? 124.796 172.971 130.793 1.00 35.83 190 ARG D N 1
ATOM 7195 C CA . ARG C 1 190 ? 125.846 172.124 131.351 1.00 34.00 190 ARG D CA 1
ATOM 7196 C C . ARG C 1 190 ? 126.084 172.450 132.820 1.00 36.57 190 ARG D C 1
ATOM 7197 O O . ARG C 1 190 ? 126.249 171.548 133.652 1.00 37.67 190 ARG D O 1
ATOM 7199 N N . TYR C 1 191 ? 126.110 173.741 133.159 1.00 33.29 191 TYR D N 1
ATOM 7200 C CA . TYR C 1 191 ? 126.235 174.128 134.562 1.00 35.88 191 TYR D CA 1
ATOM 7201 C C . TYR C 1 191 ? 125.044 173.627 135.370 1.00 34.86 191 TYR D C 1
ATOM 7202 O O . TYR C 1 191 ? 125.198 173.183 136.516 1.00 37.82 191 TYR D O 1
ATOM 7204 N N . VAL C 1 192 ? 123.847 173.693 134.788 1.00 33.14 192 VAL D N 1
ATOM 7205 C CA . VAL C 1 192 ? 122.653 173.195 135.466 1.00 35.33 192 VAL D CA 1
ATOM 7206 C C . VAL C 1 192 ? 122.776 171.697 135.715 1.00 37.31 192 VAL D C 1
ATOM 7207 O O . VAL C 1 192 ? 122.403 171.193 136.779 1.00 38.35 192 VAL D O 1
ATOM 7211 N N . ALA C 1 193 ? 123.276 170.958 134.723 1.00 35.57 193 ALA D N 1
ATOM 7212 C CA . ALA C 1 193 ? 123.465 169.521 134.889 1.00 32.22 193 ALA D CA 1
ATOM 7213 C C . ALA C 1 193 ? 124.485 169.223 135.980 1.00 34.74 193 ALA D C 1
ATOM 7214 O O . ALA C 1 193 ? 124.310 168.286 136.769 1.00 42.11 193 ALA D O 1
ATOM 7216 N N . PHE C 1 194 ? 125.570 170.000 136.032 1.00 37.92 194 PHE D N 1
ATOM 7217 C CA . PHE C 1 194 ? 126.553 169.817 137.095 1.00 39.37 194 PHE D CA 1
ATOM 7218 C C . PHE C 1 194 ? 125.926 170.061 138.464 1.00 37.36 194 PHE D C 1
ATOM 7219 O O . PHE C 1 194 ? 126.160 169.299 139.412 1.00 41.08 194 PHE D O 1
ATOM 7227 N N . ALA C 1 195 ? 125.120 171.119 138.582 1.00 34.34 195 ALA D N 1
ATOM 7228 C CA . ALA C 1 195 ? 124.439 171.391 139.844 1.00 34.64 195 ALA D CA 1
ATOM 7229 C C . ALA C 1 195 ? 123.466 170.277 140.206 1.00 37.05 195 ALA D C 1
ATOM 7230 O O . ALA C 1 195 ? 123.345 169.915 141.380 1.00 39.19 195 ALA D O 1
ATOM 7232 N N . SER C 1 196 ? 122.758 169.732 139.214 1.00 31.49 196 SER D N 1
ATOM 7233 C CA . SER C 1 196 ? 121.838 168.631 139.473 1.00 31.46 196 SER D CA 1
ATOM 7234 C C . SER C 1 196 ? 122.586 167.396 139.955 1.00 31.05 196 SER D C 1
ATOM 7235 O O . SER C 1 196 ? 122.128 166.704 140.872 1.00 31.26 196 SER D O 1
ATOM 7238 N N . LEU C 1 197 ? 123.736 167.102 139.348 1.00 30.79 197 LEU D N 1
ATOM 7239 C CA . LEU C 1 197 ? 124.558 165.994 139.823 1.00 28.14 197 LEU D CA 1
ATOM 7240 C C . LEU C 1 197 ? 124.992 166.224 141.263 1.00 30.43 197 LEU D C 1
ATOM 7241 O O . LEU C 1 197 ? 124.915 165.313 142.100 1.00 34.13 197 LEU D O 1
ATOM 7246 N N . PHE C 1 198 ? 125.447 167.440 141.571 1.00 28.72 198 PHE D N 1
ATOM 7247 C CA . PHE C 1 198 ? 125.841 167.763 142.938 1.00 31.44 198 PHE D CA 1
ATOM 7248 C C . PHE C 1 198 ? 124.695 167.528 143.911 1.00 28.45 198 PHE D C 1
ATOM 7249 O O . PHE C 1 198 ? 124.868 166.880 144.949 1.00 27.24 198 PHE D O 1
ATOM 7257 N N . PHE C 1 199 ? 123.510 168.041 143.585 1.00 29.36 199 PHE D N 1
ATOM 7258 C CA . PHE C 1 199 ? 122.387 168.006 144.512 1.00 31.83 199 PHE D CA 1
ATOM 7259 C C . PHE C 1 199 ? 121.692 166.652 144.553 1.00 33.08 199 PHE D C 1
ATOM 7260 O O . PHE C 1 199 ? 120.892 166.414 145.465 1.00 30.83 199 PHE D O 1
ATOM 7268 N N . ILE C 1 200 ? 121.969 165.768 143.599 1.00 34.04 200 ILE D N 1
ATOM 7269 C CA . ILE C 1 200 ? 121.509 164.388 143.696 1.00 28.33 200 ILE D CA 1
ATOM 7270 C C . ILE C 1 200 ? 122.473 163.555 144.527 1.00 32.74 200 ILE D C 1
ATOM 7271 O O . ILE C 1 200 ? 122.052 162.776 145.388 1.00 36.49 200 ILE D O 1
ATOM 7276 N N . LEU C 1 201 ? 123.778 163.716 144.289 1.00 24.69 201 LEU D N 1
ATOM 7277 C CA . LEU C 1 201 ? 124.762 162.993 145.085 1.00 24.99 201 LEU D CA 1
ATOM 7278 C C . LEU C 1 201 ? 124.683 163.397 146.551 1.00 26.69 201 LEU D C 1
ATOM 7279 O O . LEU C 1 201 ? 124.778 162.545 147.442 1.00 34.44 201 LEU D O 1
ATOM 7284 N N . VAL C 1 202 ? 124.503 164.691 146.825 1.00 27.90 202 VAL D N 1
ATOM 7285 C CA . VAL C 1 202 ? 124.426 165.147 148.208 1.00 20.93 202 VAL D CA 1
ATOM 7286 C C . VAL C 1 202 ? 123.165 164.609 148.875 1.00 21.36 202 VAL D C 1
ATOM 7287 O O . VAL C 1 202 ? 123.184 164.229 150.050 1.00 28.46 202 VAL D O 1
ATOM 7291 N N . SER C 1 203 ? 122.049 164.578 148.143 1.00 24.05 203 SER D N 1
ATOM 7292 C CA . SER C 1 203 ? 120.822 164.023 148.706 1.00 21.67 203 SER D CA 1
ATOM 7293 C C . SER C 1 203 ? 120.991 162.545 149.029 1.00 28.48 203 SER D C 1
ATOM 7294 O O . SER C 1 203 ? 120.555 162.078 150.088 1.00 29.08 203 SER D O 1
ATOM 7297 N N . ILE C 1 204 ? 121.624 161.792 148.127 1.00 26.90 204 ILE D N 1
ATOM 7298 C CA . ILE C 1 204 ? 121.845 160.372 148.384 1.00 22.80 204 ILE D CA 1
ATOM 7299 C C . ILE C 1 204 ? 122.763 160.188 149.585 1.00 26.47 204 ILE D C 1
ATOM 7300 O O . ILE C 1 204 ? 122.547 159.301 150.421 1.00 29.61 204 ILE D O 1
ATOM 7305 N N . THR C 1 205 ? 123.805 161.016 149.692 1.00 25.53 205 THR D N 1
ATOM 7306 C CA . THR C 1 205 ? 124.708 160.927 150.835 1.00 24.71 205 THR D CA 1
ATOM 7307 C C . THR C 1 205 ? 123.978 161.222 152.139 1.00 29.61 205 THR D C 1
ATOM 7308 O O . THR C 1 205 ? 124.189 160.534 153.145 1.00 32.92 205 THR D O 1
ATOM 7312 N N . THR C 1 206 ? 123.121 162.245 152.148 1.00 31.69 206 THR D N 1
ATOM 7313 C CA . THR C 1 206 ? 122.361 162.561 153.354 1.00 25.33 206 THR D CA 1
ATOM 7314 C C . THR C 1 206 ? 121.412 161.426 153.717 1.00 13.24 206 THR D C 1
ATOM 7315 O O . THR C 1 206 ? 121.267 161.081 154.897 1.00 28.79 206 THR D O 1
ATOM 7319 N N . PHE C 1 207 ? 120.757 160.835 152.716 1.00 15.31 207 PHE D N 1
ATOM 7320 C CA . PHE C 1 207 ? 119.870 159.707 152.976 1.00 24.59 207 PHE D CA 1
ATOM 7321 C C . PHE C 1 207 ? 120.636 158.526 153.557 1.00 19.36 207 PHE D C 1
ATOM 7322 O O . PHE C 1 207 ? 120.150 157.849 154.470 1.00 20.64 207 PHE D O 1
ATOM 7330 N N . CYS C 1 208 ? 121.834 158.261 153.037 1.00 22.08 208 CYS D N 1
ATOM 7331 C CA . CYS C 1 208 ? 122.636 157.164 153.559 1.00 20.89 208 CYS D CA 1
ATOM 7332 C C . CYS C 1 208 ? 123.144 157.461 154.964 1.00 22.43 208 CYS D C 1
ATOM 7333 O O . CYS C 1 208 ? 123.257 156.547 155.788 1.00 30.67 208 CYS D O 1
ATOM 7336 N N . LEU C 1 209 ? 123.447 158.726 155.253 1.00 33.01 209 LEU D N 1
ATOM 7337 C CA . LEU C 1 209 ? 124.015 159.086 156.545 1.00 26.30 209 LEU D CA 1
ATOM 7338 C C . LEU C 1 209 ? 122.954 159.144 157.635 1.00 21.39 209 LEU D C 1
ATOM 7339 O O . LEU C 1 209 ? 123.268 158.924 158.810 1.00 34.90 209 LEU D O 1
ATOM 7344 N N . GLU C 1 210 ? 121.704 159.442 157.273 1.00 13.71 210 GLU D N 1
ATOM 7345 C CA . GLU C 1 210 ? 120.646 159.526 158.272 1.00 21.48 210 GLU D CA 1
ATOM 7346 C C . GLU C 1 210 ? 120.428 158.204 158.995 1.00 24.97 210 GLU D C 1
ATOM 7347 O O . GLU C 1 210 ? 119.895 158.202 160.110 1.00 26.36 210 GLU D O 1
ATOM 7353 N N . THR C 1 211 ? 120.819 157.084 158.389 1.00 26.68 211 THR D N 1
ATOM 7354 C CA . THR C 1 211 ? 120.661 155.771 158.999 1.00 16.85 211 THR D CA 1
ATOM 7355 C C . THR C 1 211 ? 121.870 155.353 159.825 1.00 24.41 211 THR D C 1
ATOM 7356 O O . THR C 1 211 ? 121.840 154.285 160.443 1.00 30.78 211 THR D O 1
ATOM 7360 N N . HIS C 1 212 ? 122.922 156.165 159.860 1.00 19.05 212 HIS D N 1
ATOM 7361 C CA . HIS C 1 212 ? 124.119 155.843 160.622 1.00 13.56 212 HIS D CA 1
ATOM 7362 C C . HIS C 1 212 ? 123.921 156.228 162.082 1.00 29.16 212 HIS D C 1
ATOM 7363 O O . HIS C 1 212 ? 123.326 157.264 162.389 1.00 28.75 212 HIS D O 1
ATOM 7370 N N . GLU C 1 213 ? 124.428 155.384 162.982 1.00 33.72 213 GLU D N 1
ATOM 7371 C CA . GLU C 1 213 ? 124.211 155.593 164.408 1.00 31.30 213 GLU D CA 1
ATOM 7372 C C . GLU C 1 213 ? 124.929 156.829 164.934 1.00 35.14 213 GLU D C 1
ATOM 7373 O O . GLU C 1 213 ? 124.527 157.368 165.970 1.00 33.49 213 GLU D O 1
ATOM 7379 N N . ARG C 1 214 ? 125.979 157.288 164.249 1.00 35.66 214 ARG D N 1
ATOM 7380 C CA . ARG C 1 214 ? 126.682 158.487 164.691 1.00 33.74 214 ARG D CA 1
ATOM 7381 C C . ARG C 1 214 ? 125.792 159.719 164.616 1.00 33.01 214 ARG D C 1
ATOM 7382 O O . ARG C 1 214 ? 125.923 160.631 165.440 1.00 40.14 214 ARG D O 1
ATOM 7390 N N . PHE C 1 215 ? 124.887 159.766 163.641 1.00 29.39 215 PHE D N 1
ATOM 7391 C CA . PHE C 1 215 ? 124.025 160.917 163.414 1.00 27.60 215 PHE D CA 1
ATOM 7392 C C . PHE C 1 215 ? 122.665 160.784 164.083 1.00 31.39 215 PHE D C 1
ATOM 7393 O O . PHE C 1 215 ? 121.795 161.632 163.861 1.00 38.09 215 PHE D O 1
ATOM 7401 N N . ASN C 1 216 ? 122.457 159.747 164.891 1.00 35.89 216 ASN D N 1
ATOM 7402 C CA . ASN C 1 216 ? 121.230 159.575 165.668 1.00 36.05 216 ASN D CA 1
ATOM 7403 C C . ASN C 1 216 ? 121.591 159.279 167.118 1.00 36.96 216 ASN D C 1
ATOM 7404 O O . ASN C 1 216 ? 121.305 158.192 167.635 1.00 34.13 216 ASN D O 1
ATOM 7409 N N . PRO C 1 217 ? 122.225 160.228 167.807 1.00 39.86 217 PRO D N 1
ATOM 7410 C CA . PRO C 1 217 ? 122.453 160.049 169.245 1.00 35.30 217 PRO D CA 1
ATOM 7411 C C . PRO C 1 217 ? 121.133 159.863 169.975 1.00 41.15 217 PRO D C 1
ATOM 7412 O O . PRO C 1 217 ? 120.129 160.501 169.655 1.00 43.36 217 PRO D O 1
ATOM 7416 N N . ILE C 1 218 ? 121.142 158.979 170.966 1.00 40.81 218 ILE D N 1
ATOM 7417 C CA . ILE C 1 218 ? 119.925 158.650 171.698 1.00 38.68 218 ILE D CA 1
ATOM 7418 C C . ILE C 1 218 ? 119.651 159.742 172.723 1.00 40.57 218 ILE D C 1
ATOM 7419 O O . ILE C 1 218 ? 120.521 160.084 173.533 1.00 44.07 218 ILE D O 1
ATOM 7424 N N . VAL C 1 219 ? 118.441 160.290 172.688 1.00 42.11 219 VAL D N 1
ATOM 7425 C CA . VAL C 1 219 ? 118.011 161.318 173.629 1.00 41.62 219 VAL D CA 1
ATOM 7426 C C . VAL C 1 219 ? 117.033 160.681 174.606 1.00 40.06 219 VAL D C 1
ATOM 7427 O O . VAL C 1 219 ? 115.983 160.167 174.202 1.00 41.84 219 VAL D O 1
ATOM 7431 N N . ASN C 1 220 ? 117.383 160.700 175.890 1.00 40.77 220 ASN D N 1
ATOM 7432 C CA . ASN C 1 220 ? 116.551 160.124 176.936 1.00 42.32 220 ASN D CA 1
ATOM 7433 C C . ASN C 1 220 ? 115.617 161.141 177.576 1.00 44.17 220 ASN D C 1
ATOM 7434 O O . ASN C 1 220 ? 114.777 160.760 178.398 1.00 42.00 220 ASN D O 1
ATOM 7439 N N . LYS C 1 221 ? 115.741 162.423 177.223 1.00 44.99 221 LYS D N 1
ATOM 7440 C CA . LYS C 1 221 ? 114.846 163.434 177.774 1.00 39.50 221 LYS D CA 1
ATOM 7441 C C . LYS C 1 221 ? 113.473 163.380 177.115 1.00 41.91 221 LYS D C 1
ATOM 7442 O O . LYS C 1 221 ? 112.454 163.596 177.781 1.00 44.13 221 LYS D O 1
ATOM 7444 N N . THR C 1 222 ? 113.425 163.095 175.818 1.00 38.15 222 THR D N 1
ATOM 7445 C CA . THR C 1 222 ? 112.163 163.027 175.093 1.00 38.13 222 THR D CA 1
ATOM 7446 C C . THR C 1 222 ? 112.340 162.288 173.770 1.00 39.72 222 THR D C 1
ATOM 7447 O O . THR C 1 222 ? 111.500 161.473 173.387 1.00 39.52 222 THR D O 1
ATOM 7449 N N . TYR C 1 236 ? 111.037 158.345 178.207 1.00 37.86 236 TYR D N 1
ATOM 7450 C CA . TYR C 1 236 ? 111.085 158.689 176.792 1.00 40.98 236 TYR D CA 1
ATOM 7451 C C . TYR C 1 236 ? 112.500 158.543 176.246 1.00 42.08 236 TYR D C 1
ATOM 7452 O O . TYR C 1 236 ? 113.172 159.534 175.961 1.00 43.89 236 TYR D O 1
ATOM 7454 N N . ARG C 1 237 ? 112.948 157.297 176.103 1.00 40.40 237 ARG D N 1
ATOM 7455 C CA . ARG C 1 237 ? 114.282 156.986 175.589 1.00 39.92 237 ARG D CA 1
ATOM 7456 C C . ARG C 1 237 ? 114.131 156.547 174.136 1.00 40.25 237 ARG D C 1
ATOM 7457 O O . ARG C 1 237 ? 113.964 155.364 173.838 1.00 40.36 237 ARG D O 1
ATOM 7459 N N . GLU C 1 238 ? 114.190 157.515 173.227 1.00 40.72 238 GLU D N 1
ATOM 7460 C CA . GLU C 1 238 ? 114.065 157.273 171.798 1.00 39.13 238 GLU D CA 1
ATOM 7461 C C . GLU C 1 238 ? 115.219 157.938 171.059 1.00 40.18 238 GLU D C 1
ATOM 7462 O O . GLU C 1 238 ? 115.984 158.725 171.625 1.00 41.24 238 GLU D O 1
ATOM 7464 N N . ALA C 1 239 ? 115.336 157.613 169.777 1.00 38.70 239 ALA D N 1
ATOM 7465 C CA . ALA C 1 239 ? 116.378 158.161 168.924 1.00 35.69 239 ALA D CA 1
ATOM 7466 C C . ALA C 1 239 ? 115.869 159.388 168.177 1.00 33.71 239 ALA D C 1
ATOM 7467 O O . ALA C 1 239 ? 114.667 159.566 167.967 1.00 40.41 239 ALA D O 1
ATOM 7469 N N . GLU C 1 240 ? 116.809 160.240 167.774 1.00 35.28 240 GLU D N 1
ATOM 7470 C CA . GLU C 1 240 ? 116.477 161.470 167.063 1.00 34.23 240 GLU D CA 1
ATOM 7471 C C . GLU C 1 240 ? 117.611 161.807 166.109 1.00 38.69 240 GLU D C 1
ATOM 7472 O O . GLU C 1 240 ? 118.747 162.014 166.546 1.00 37.92 240 GLU D O 1
ATOM 7478 N N . THR C 1 241 ? 117.302 161.862 164.817 1.00 38.80 241 THR D N 1
ATOM 7479 C CA . THR C 1 241 ? 118.305 162.198 163.817 1.00 34.74 241 THR D CA 1
ATOM 7480 C C . THR C 1 241 ? 118.709 163.664 163.929 1.00 34.57 241 THR D C 1
ATOM 7481 O O . THR C 1 241 ? 117.926 164.518 164.353 1.00 33.68 241 THR D O 1
ATOM 7485 N N . GLU C 1 242 ? 119.949 163.949 163.538 1.00 36.73 242 GLU D N 1
ATOM 7486 C CA . GLU C 1 242 ? 120.463 165.309 163.610 1.00 34.59 242 GLU D CA 1
ATOM 7487 C C . GLU C 1 242 ? 119.704 166.221 162.651 1.00 36.88 242 GLU D C 1
ATOM 7488 O O . GLU C 1 242 ? 119.198 165.789 161.612 1.00 34.83 242 GLU D O 1
ATOM 7494 N N . ALA C 1 243 ? 119.628 167.503 163.014 1.00 36.95 243 ALA D N 1
ATOM 7495 C CA . ALA C 1 243 ? 118.858 168.477 162.250 1.00 36.16 243 ALA D CA 1
ATOM 7496 C C . ALA C 1 243 ? 119.644 169.099 161.102 1.00 34.85 243 ALA D C 1
ATOM 7497 O O . ALA C 1 243 ? 119.038 169.585 160.139 1.00 34.07 243 ALA D O 1
ATOM 7499 N N . PHE C 1 244 ? 120.977 169.106 161.176 1.00 36.59 244 PHE D N 1
ATOM 7500 C CA . PHE C 1 244 ? 121.753 169.675 160.079 1.00 36.95 244 PHE D CA 1
ATOM 7501 C C . PHE C 1 244 ? 121.606 168.843 158.810 1.00 39.07 244 PHE D C 1
ATOM 7502 O O . PHE C 1 244 ? 121.543 169.401 157.707 1.00 42.00 244 PHE D O 1
ATOM 7510 N N . LEU C 1 245 ? 121.530 167.518 158.944 1.00 31.05 245 LEU D N 1
ATOM 7511 C CA . LEU C 1 245 ? 121.266 166.677 157.782 1.00 25.76 245 LEU D CA 1
ATOM 7512 C C . LEU C 1 245 ? 119.908 167.001 157.180 1.00 30.77 245 LEU D C 1
ATOM 7513 O O . LEU C 1 245 ? 119.754 167.035 155.953 1.00 34.65 245 LEU D O 1
ATOM 7518 N N . THR C 1 246 ? 118.908 167.245 158.029 1.00 28.18 246 THR D N 1
ATOM 7519 C CA . THR C 1 246 ? 117.598 167.645 157.529 1.00 26.03 246 THR D CA 1
ATOM 7520 C C . THR C 1 246 ? 117.678 168.975 156.791 1.00 32.11 246 THR D C 1
ATOM 7521 O O . THR C 1 246 ? 117.009 169.169 155.773 1.00 35.31 246 THR D O 1
ATOM 7525 N N . TYR C 1 247 ? 118.490 169.908 157.293 1.00 35.28 247 TYR D N 1
ATOM 7526 C CA . TYR C 1 247 ? 118.632 171.198 156.618 1.00 35.84 247 TYR D CA 1
ATOM 7527 C C . TYR C 1 247 ? 119.283 171.042 155.244 1.00 36.71 247 TYR D C 1
ATOM 7528 O O . TYR C 1 247 ? 118.860 171.679 154.267 1.00 37.88 247 TYR D O 1
ATOM 7537 N N . ILE C 1 248 ? 120.324 170.212 155.150 1.00 32.26 248 ILE D N 1
ATOM 7538 C CA . ILE C 1 248 ? 120.940 169.960 153.847 1.00 27.35 248 ILE D CA 1
ATOM 7539 C C . ILE C 1 248 ? 119.948 169.285 152.907 1.00 25.57 248 ILE D C 1
ATOM 7540 O O . ILE C 1 248 ? 119.870 169.620 151.717 1.00 34.90 248 ILE D O 1
ATOM 7545 N N . GLU C 1 249 ? 119.182 168.317 153.412 1.00 29.47 249 GLU D N 1
ATOM 7546 C CA . GLU C 1 249 ? 118.135 167.728 152.587 1.00 34.94 249 GLU D CA 1
ATOM 7547 C C . GLU C 1 249 ? 117.124 168.783 152.163 1.00 32.26 249 GLU D C 1
ATOM 7548 O O . GLU C 1 249 ? 116.568 168.704 151.065 1.00 33.68 249 GLU D O 1
ATOM 7554 N N . GLY C 1 250 ? 116.882 169.783 153.011 1.00 30.83 250 GLY D N 1
ATOM 7555 C CA . GLY C 1 250 ? 115.951 170.841 152.656 1.00 33.12 250 GLY D CA 1
ATOM 7556 C C . GLY C 1 250 ? 116.451 171.718 151.525 1.00 36.44 250 GLY D C 1
ATOM 7557 O O . GLY C 1 250 ? 115.678 172.114 150.649 1.00 38.18 250 GLY D O 1
ATOM 7558 N N . VAL C 1 251 ? 117.742 172.055 151.535 1.00 35.63 251 VAL D N 1
ATOM 7559 C CA . VAL C 1 251 ? 118.279 172.844 150.423 1.00 32.04 251 VAL D CA 1
ATOM 7560 C C . VAL C 1 251 ? 118.301 172.006 149.145 1.00 32.24 251 VAL D C 1
ATOM 7561 O O . VAL C 1 251 ? 118.002 172.503 148.044 1.00 36.30 251 VAL D O 1
ATOM 7565 N N . CYS C 1 252 ? 118.637 170.719 149.266 1.00 29.78 252 CYS D N 1
ATOM 7566 C CA . CYS C 1 252 ? 118.485 169.821 148.128 1.00 30.09 252 CYS D CA 1
ATOM 7567 C C . CYS C 1 252 ? 117.057 169.865 147.602 1.00 31.70 252 CYS D C 1
ATOM 7568 O O . CYS C 1 252 ? 116.832 169.936 146.387 1.00 32.38 252 CYS D O 1
ATOM 7571 N N . VAL C 1 253 ? 116.083 169.832 148.512 1.00 34.05 253 VAL D N 1
ATOM 7572 C CA . VAL C 1 253 ? 114.679 169.835 148.122 1.00 31.33 253 VAL D CA 1
ATOM 7573 C C . VAL C 1 253 ? 114.328 171.126 147.401 1.00 33.77 253 VAL D C 1
ATOM 7574 O O . VAL C 1 253 ? 113.622 171.107 146.392 1.00 40.72 253 VAL D O 1
ATOM 7578 N N . VAL C 1 254 ? 114.787 172.268 147.911 1.00 33.45 254 VAL D N 1
ATOM 7579 C CA . VAL C 1 254 ? 114.393 173.528 147.288 1.00 35.47 254 VAL D CA 1
ATOM 7580 C C . VAL C 1 254 ? 114.962 173.618 145.875 1.00 35.18 254 VAL D C 1
ATOM 7581 O O . VAL C 1 254 ? 114.254 173.997 144.934 1.00 35.85 254 VAL D O 1
ATOM 7585 N N . TRP C 1 255 ? 116.229 173.237 145.684 1.00 36.51 255 TRP D N 1
ATOM 7586 C CA . TRP C 1 255 ? 116.780 173.282 144.330 1.00 37.53 255 TRP D CA 1
ATOM 7587 C C . TRP C 1 255 ? 116.057 172.300 143.408 1.00 40.24 255 TRP D C 1
ATOM 7588 O O . TRP C 1 255 ? 115.642 172.653 142.291 1.00 44.28 255 TRP D O 1
ATOM 7599 N N . PHE C 1 256 ? 115.899 171.055 143.860 1.00 37.86 256 PHE D N 1
ATOM 7600 C CA . PHE C 1 256 ? 115.329 170.031 142.996 1.00 38.35 256 PHE D CA 1
ATOM 7601 C C . PHE C 1 256 ? 113.862 170.310 142.699 1.00 40.85 256 PHE D C 1
ATOM 7602 O O . PHE C 1 256 ? 113.386 170.011 141.600 1.00 45.02 256 PHE D O 1
ATOM 7610 N N . THR C 1 257 ? 113.136 170.909 143.645 1.00 36.02 257 THR D N 1
ATOM 7611 C CA . THR C 1 257 ? 111.750 171.278 143.405 1.00 39.84 257 THR D CA 1
ATOM 7612 C C . THR C 1 257 ? 111.645 172.526 142.544 1.00 40.80 257 THR D C 1
ATOM 7613 O O . THR C 1 257 ? 110.657 172.681 141.832 1.00 40.08 257 THR D O 1
ATOM 7617 N N . PHE C 1 258 ? 112.638 173.417 142.576 1.00 39.62 258 PHE D N 1
ATOM 7618 C CA . PHE C 1 258 ? 112.693 174.468 141.564 1.00 40.95 258 PHE D CA 1
ATOM 7619 C C . PHE C 1 258 ? 112.778 173.859 140.171 1.00 41.59 258 PHE D C 1
ATOM 7620 O O . PHE C 1 258 ? 112.032 174.242 139.256 1.00 45.70 258 PHE D O 1
ATOM 7628 N N . GLU C 1 259 ? 113.681 172.891 139.998 1.00 36.32 259 GLU D N 1
ATOM 7629 C CA . GLU C 1 259 ? 113.803 172.229 138.700 1.00 36.95 259 GLU D CA 1
ATOM 7630 C C . GLU C 1 259 ? 112.499 171.536 138.313 1.00 39.11 259 GLU D C 1
ATOM 7631 O O . GLU C 1 259 ? 112.024 171.661 137.178 1.00 42.67 259 GLU D O 1
ATOM 7637 N N . PHE C 1 260 ? 111.899 170.806 139.256 1.00 34.07 260 PHE D N 1
ATOM 7638 C CA . PHE C 1 260 ? 110.654 170.097 138.971 1.00 38.90 260 PHE D CA 1
ATOM 7639 C C . PHE C 1 260 ? 109.522 171.066 138.651 1.00 42.03 260 PHE D C 1
ATOM 7640 O O . PHE C 1 260 ? 108.697 170.799 137.771 1.00 39.79 260 PHE D O 1
ATOM 7648 N N . LEU C 1 261 ? 109.456 172.189 139.366 1.00 42.46 261 LEU D N 1
ATOM 7649 C CA . LEU C 1 261 ? 108.413 173.176 139.127 1.00 40.31 261 LEU D CA 1
ATOM 7650 C C . LEU C 1 261 ? 108.539 173.777 137.737 1.00 39.57 261 LEU D C 1
ATOM 7651 O O . LEU C 1 261 ? 107.536 173.932 137.032 1.00 41.33 261 LEU D O 1
ATOM 7656 N N . MET C 1 262 ? 109.760 174.119 137.319 1.00 37.25 262 MET D N 1
ATOM 7657 C CA . MET C 1 262 ? 109.910 174.662 135.974 1.00 37.56 262 MET D CA 1
ATOM 7658 C C . MET C 1 262 ? 109.581 173.596 134.933 1.00 38.31 262 MET D C 1
ATOM 7659 O O . MET C 1 262 ? 108.940 173.890 133.916 1.00 38.06 262 MET D O 1
ATOM 7664 N N . ARG C 1 263 ? 109.974 172.343 135.189 1.00 36.30 263 ARG D N 1
ATOM 7665 C CA . ARG C 1 263 ? 109.656 171.271 134.250 1.00 34.03 263 ARG D CA 1
ATOM 7666 C C . ARG C 1 263 ? 108.150 171.071 134.118 1.00 35.78 263 ARG D C 1
ATOM 7667 O O . ARG C 1 263 ? 107.654 170.830 133.012 1.00 40.10 263 ARG D O 1
ATOM 7675 N N . VAL C 1 264 ? 107.414 171.164 135.226 1.00 38.81 264 VAL D N 1
ATOM 7676 C CA . VAL C 1 264 ? 105.969 170.954 135.182 1.00 40.38 264 VAL D CA 1
ATOM 7677 C C . VAL C 1 264 ? 105.250 172.152 134.570 1.00 39.65 264 VAL D C 1
ATOM 7678 O O . VAL C 1 264 ? 104.276 171.979 133.829 1.00 38.57 264 VAL D O 1
ATOM 7682 N N . ILE C 1 265 ? 105.699 173.375 134.861 1.00 39.50 265 ILE D N 1
ATOM 7683 C CA . ILE C 1 265 ? 105.030 174.556 134.321 1.00 39.20 265 ILE D CA 1
ATOM 7684 C C . ILE C 1 265 ? 105.269 174.659 132.820 1.00 38.90 265 ILE D C 1
ATOM 7685 O O . ILE C 1 265 ? 104.325 174.756 132.029 1.00 40.29 265 ILE D O 1
ATOM 7690 N N . PHE C 1 266 ? 106.535 174.637 132.405 1.00 42.70 266 PHE D N 1
ATOM 7691 C CA . PHE C 1 266 ? 106.874 174.626 130.982 1.00 41.13 266 PHE D CA 1
ATOM 7692 C C . PHE C 1 266 ? 106.948 173.168 130.550 1.00 43.28 266 PHE D C 1
ATOM 7693 O O . PHE C 1 266 ? 107.994 172.525 130.631 1.00 45.85 266 PHE D O 1
ATOM 7701 N N . CYS C 1 267 ? 105.817 172.638 130.082 1.00 42.28 267 CYS D N 1
ATOM 7702 C CA . CYS C 1 267 ? 105.707 171.213 129.795 1.00 43.80 267 CYS D CA 1
ATOM 7703 C C . CYS C 1 267 ? 104.864 170.947 128.552 1.00 42.68 267 CYS D C 1
ATOM 7704 O O . CYS C 1 267 ? 103.628 170.983 128.622 1.00 43.99 267 CYS D O 1
ATOM 7707 N N . PRO C 1 268 ? 105.481 170.677 127.405 1.00 39.52 268 PRO D N 1
ATOM 7708 C CA . PRO C 1 268 ? 104.717 170.166 126.263 1.00 39.96 268 PRO D CA 1
ATOM 7709 C C . PRO C 1 268 ? 104.336 168.710 126.476 1.00 40.73 268 PRO D C 1
ATOM 7710 O O . PRO C 1 268 ? 104.943 167.988 127.269 1.00 40.65 268 PRO D O 1
ATOM 7714 N N . ASN C 1 269 ? 103.314 168.277 125.736 1.00 37.40 269 ASN D N 1
ATOM 7715 C CA . ASN C 1 269 ? 102.812 166.914 125.862 1.00 37.90 269 ASN D CA 1
ATOM 7716 C C . ASN C 1 269 ? 102.593 166.556 127.327 1.00 40.77 269 ASN D C 1
ATOM 7717 O O . ASN C 1 269 ? 103.282 165.685 127.869 1.00 40.36 269 ASN D O 1
ATOM 7719 N N . LYS C 1 270 ? 101.644 167.236 127.975 1.00 34.22 270 LYS D N 1
ATOM 7720 C CA . LYS C 1 270 ? 101.440 167.049 129.408 1.00 35.06 270 LYS D CA 1
ATOM 7721 C C . LYS C 1 270 ? 101.165 165.590 129.748 1.00 37.30 270 LYS D C 1
ATOM 7722 O O . LYS C 1 270 ? 101.626 165.088 130.779 1.00 40.07 270 LYS D O 1
ATOM 7724 N N . VAL C 1 271 ? 100.409 164.891 128.899 1.00 34.00 271 VAL D N 1
ATOM 7725 C CA . VAL C 1 271 ? 100.097 163.491 129.176 1.00 33.83 271 VAL D CA 1
ATOM 7726 C C . VAL C 1 271 ? 101.372 162.660 129.202 1.00 36.30 271 VAL D C 1
ATOM 7727 O O . VAL C 1 271 ? 101.584 161.848 130.112 1.00 36.65 271 VAL D O 1
ATOM 7729 N N . GLU C 1 272 ? 102.243 162.852 128.210 1.00 35.78 272 GLU D N 1
ATOM 7730 C CA . GLU C 1 272 ? 103.501 162.113 128.180 1.00 37.89 272 GLU D CA 1
ATOM 7731 C C . GLU C 1 272 ? 104.378 162.474 129.371 1.00 38.49 272 GLU D C 1
ATOM 7732 O O . GLU C 1 272 ? 105.010 161.600 129.975 1.00 39.91 272 GLU D O 1
ATOM 7734 N N . PHE C 1 273 ? 104.432 163.760 129.724 1.00 35.00 273 PHE D N 1
ATOM 7735 C CA . PHE C 1 273 ? 105.248 164.173 130.861 1.00 33.85 273 PHE D CA 1
ATOM 7736 C C . PHE C 1 273 ? 104.768 163.516 132.148 1.00 36.87 273 PHE D C 1
ATOM 7737 O O . PHE C 1 273 ? 105.578 163.036 132.950 1.00 36.99 273 PHE D O 1
ATOM 7745 N N . ILE C 1 274 ? 103.452 163.484 132.366 1.00 39.97 274 ILE D N 1
ATOM 7746 C CA . ILE C 1 274 ? 102.916 162.843 133.561 1.00 40.20 274 ILE D CA 1
ATOM 7747 C C . ILE C 1 274 ? 103.200 161.346 133.537 1.00 42.42 274 ILE D C 1
ATOM 7748 O O . ILE C 1 274 ? 103.594 160.762 134.552 1.00 43.37 274 ILE D O 1
ATOM 7753 N N . LYS C 1 275 ? 103.006 160.702 132.385 1.00 40.59 275 LYS D N 1
ATOM 7754 C CA . LYS C 1 275 ? 103.251 159.268 132.294 1.00 38.05 275 LYS D CA 1
ATOM 7755 C C . LYS C 1 275 ? 104.726 158.921 132.449 1.00 39.95 275 LYS D C 1
ATOM 7756 O O . LYS C 1 275 ? 105.048 157.770 132.765 1.00 42.49 275 LYS D O 1
ATOM 7758 N N . ASN C 1 276 ? 105.622 159.881 132.233 1.00 39.52 276 ASN D N 1
ATOM 7759 C CA . ASN C 1 276 ? 107.049 159.605 132.338 1.00 39.28 276 ASN D CA 1
ATOM 7760 C C . ASN C 1 276 ? 107.398 159.066 133.720 1.00 39.79 276 ASN D C 1
ATOM 7761 O O . ASN C 1 276 ? 107.102 159.693 134.745 1.00 39.79 276 ASN D O 1
ATOM 7766 N N . SER C 1 277 ? 108.054 157.904 133.739 1.00 38.41 277 SER D N 1
ATOM 7767 C CA . SER C 1 277 ? 108.403 157.269 135.004 1.00 38.15 277 SER D CA 1
ATOM 7768 C C . SER C 1 277 ? 109.432 158.083 135.775 1.00 36.00 277 SER D C 1
ATOM 7769 O O . SER C 1 277 ? 109.376 158.135 137.007 1.00 39.51 277 SER D O 1
ATOM 7772 N N . LEU C 1 278 ? 110.377 158.719 135.081 1.00 34.57 278 LEU D N 1
ATOM 7773 C CA . LEU C 1 278 ? 111.376 159.523 135.776 1.00 36.03 278 LEU D CA 1
ATOM 7774 C C . LEU C 1 278 ? 110.738 160.731 136.453 1.00 37.06 278 LEU D C 1
ATOM 7775 O O . LEU C 1 278 ? 111.079 161.064 137.594 1.00 34.57 278 LEU D O 1
ATOM 7780 N N . ASN C 1 279 ? 109.800 161.396 135.774 1.00 37.11 279 ASN D N 1
ATOM 7781 C CA . ASN C 1 279 ? 109.099 162.513 136.397 1.00 33.42 279 ASN D CA 1
ATOM 7782 C C . ASN C 1 279 ? 108.213 162.045 137.544 1.00 33.06 279 ASN D C 1
ATOM 7783 O O . ASN C 1 279 ? 108.097 162.739 138.563 1.00 32.92 279 ASN D O 1
ATOM 7788 N N . ILE C 1 280 ? 107.582 160.877 137.403 1.00 32.40 280 ILE D N 1
ATOM 7789 C CA . ILE C 1 280 ? 106.815 160.316 138.512 1.00 32.15 280 ILE D CA 1
ATOM 7790 C C . ILE C 1 280 ? 107.726 160.084 139.711 1.00 40.17 280 ILE D C 1
ATOM 7791 O O . ILE C 1 280 ? 107.376 160.397 140.854 1.00 39.24 280 ILE D O 1
ATOM 7796 N N . ILE C 1 281 ? 108.911 159.524 139.461 1.00 36.79 281 ILE D N 1
ATOM 7797 C CA . ILE C 1 281 ? 109.878 159.292 140.529 1.00 27.58 281 ILE D CA 1
ATOM 7798 C C . ILE C 1 281 ? 110.262 160.610 141.183 1.00 30.58 281 ILE D C 1
ATOM 7799 O O . ILE C 1 281 ? 110.376 160.703 142.409 1.00 33.04 281 ILE D O 1
ATOM 7804 N N . ASP C 1 282 ? 110.471 161.648 140.372 1.00 37.51 282 ASP D N 1
ATOM 7805 C CA . ASP C 1 282 ? 110.821 162.955 140.917 1.00 33.66 282 ASP D CA 1
ATOM 7806 C C . ASP C 1 282 ? 109.722 163.476 141.837 1.00 35.75 282 ASP D C 1
ATOM 7807 O O . ASP C 1 282 ? 109.998 163.993 142.928 1.00 37.61 282 ASP D O 1
ATOM 7812 N N . PHE C 1 283 ? 108.465 163.344 141.411 1.00 38.41 283 PHE D N 1
ATOM 7813 C CA . PHE C 1 283 ? 107.353 163.844 142.214 1.00 37.13 283 PHE D CA 1
ATOM 7814 C C . PHE C 1 283 ? 107.227 163.072 143.525 1.00 36.33 283 PHE D C 1
ATOM 7815 O O . PHE C 1 283 ? 107.026 163.666 144.593 1.00 38.52 283 PHE D O 1
ATOM 7823 N N . VAL C 1 284 ? 107.324 161.742 143.463 1.00 29.48 284 VAL D N 1
ATOM 7824 C CA . VAL C 1 284 ? 107.219 160.950 144.687 1.00 28.73 284 VAL D CA 1
ATOM 7825 C C . VAL C 1 284 ? 108.444 161.149 145.571 1.00 33.75 284 VAL D C 1
ATOM 7826 O O . VAL C 1 284 ? 108.395 160.883 146.777 1.00 34.41 284 VAL D O 1
ATOM 7830 N N . ALA C 1 285 ? 109.563 161.596 144.998 1.00 33.16 285 ALA D N 1
ATOM 7831 C CA . ALA C 1 285 ? 110.725 161.926 145.813 1.00 33.82 285 ALA D CA 1
ATOM 7832 C C . ALA C 1 285 ? 110.554 163.265 146.513 1.00 36.14 285 ALA D C 1
ATOM 7833 O O . ALA C 1 285 ? 111.042 163.442 147.635 1.00 34.51 285 ALA D O 1
ATOM 7835 N N . ILE C 1 286 ? 109.885 164.220 145.867 1.00 37.96 286 ILE D N 1
ATOM 7836 C CA . ILE C 1 286 ? 109.704 165.528 146.490 1.00 35.52 286 ILE D CA 1
ATOM 7837 C C . ILE C 1 286 ? 108.524 165.551 147.458 1.00 38.19 286 ILE D C 1
ATOM 7838 O O . ILE C 1 286 ? 108.483 166.409 148.348 1.00 42.05 286 ILE D O 1
ATOM 7843 N N . LEU C 1 287 ? 107.564 164.638 147.311 1.00 39.53 287 LEU D N 1
ATOM 7844 C CA . LEU C 1 287 ? 106.395 164.648 148.189 1.00 39.86 287 LEU D CA 1
ATOM 7845 C C . LEU C 1 287 ? 106.746 164.483 149.663 1.00 42.32 287 LEU D C 1
ATOM 7846 O O . LEU C 1 287 ? 106.262 165.283 150.486 1.00 40.02 287 LEU D O 1
ATOM 7851 N N . PRO C 1 288 ? 107.553 163.497 150.069 1.00 43.44 288 PRO D N 1
ATOM 7852 C CA . PRO C 1 288 ? 107.684 163.205 151.506 1.00 38.31 288 PRO D CA 1
ATOM 7853 C C . PRO C 1 288 ? 108.187 164.369 152.340 1.00 39.66 288 PRO D C 1
ATOM 7854 O O . PRO C 1 288 ? 107.744 164.517 153.483 1.00 40.08 288 PRO D O 1
ATOM 7858 N N . PHE C 1 289 ? 109.098 165.195 151.825 1.00 39.20 289 PHE D N 1
ATOM 7859 C CA . PHE C 1 289 ? 109.579 166.324 152.616 1.00 38.19 289 PHE D CA 1
ATOM 7860 C C . PHE C 1 289 ? 108.446 167.300 152.913 1.00 41.74 289 PHE D C 1
ATOM 7861 O O . PHE C 1 289 ? 108.265 167.737 154.057 1.00 43.51 289 PHE D O 1
ATOM 7869 N N . TYR C 1 290 ? 107.663 167.643 151.889 1.00 42.79 290 TYR D N 1
ATOM 7870 C CA . TYR C 1 290 ? 106.536 168.546 152.092 1.00 39.14 290 TYR D CA 1
ATOM 7871 C C . TYR C 1 290 ? 105.508 167.934 153.033 1.00 39.15 290 TYR D C 1
ATOM 7872 O O . TYR C 1 290 ? 104.950 168.629 153.890 1.00 38.73 290 TYR D O 1
ATOM 7881 N N . LEU C 1 291 ? 105.234 166.637 152.879 1.00 39.52 291 LEU D N 1
ATOM 7882 C CA . LEU C 1 291 ? 104.258 165.996 153.753 1.00 37.31 291 LEU D CA 1
ATOM 7883 C C . LEU C 1 291 ? 104.733 165.970 155.200 1.00 39.81 291 LEU D C 1
ATOM 7884 O O . LEU C 1 291 ? 103.933 166.186 156.113 1.00 41.20 291 LEU D O 1
ATOM 7889 N N . GLU C 1 292 ? 106.022 165.713 155.428 1.00 37.86 292 GLU D N 1
ATOM 7890 C CA . GLU C 1 292 ? 106.552 165.742 156.787 1.00 36.53 292 GLU D CA 1
ATOM 7891 C C . GLU C 1 292 ? 106.475 167.147 157.367 1.00 38.60 292 GLU D C 1
ATOM 7892 O O . GLU C 1 292 ? 106.132 167.322 158.543 1.00 44.11 292 GLU D O 1
ATOM 7898 N N . VAL C 1 293 ? 106.791 168.162 156.562 1.00 36.78 293 VAL D N 1
ATOM 7899 C CA . VAL C 1 293 ? 106.721 169.537 157.049 1.00 35.32 293 VAL D CA 1
ATOM 7900 C C . VAL C 1 293 ? 105.289 169.891 157.431 1.00 39.22 293 VAL D C 1
ATOM 7901 O O . VAL C 1 293 ? 105.036 170.466 158.497 1.00 40.62 293 VAL D O 1
ATOM 7903 N N . GLY C 1 294 ? 104.330 169.552 156.569 1.00 38.81 294 GLY D N 1
ATOM 7904 C CA . GLY C 1 294 ? 102.943 169.886 156.849 1.00 37.10 294 GLY D CA 1
ATOM 7905 C C . GLY C 1 294 ? 102.376 169.124 158.032 1.00 42.79 294 GLY D C 1
ATOM 7906 O O . GLY C 1 294 ? 101.662 169.692 158.864 1.00 44.55 294 GLY D O 1
ATOM 7907 N N . LEU C 1 295 ? 102.682 167.830 158.125 1.00 42.66 295 LEU D N 1
ATOM 7908 C CA . LEU C 1 295 ? 102.117 166.992 159.176 1.00 39.82 295 LEU D CA 1
ATOM 7909 C C . LEU C 1 295 ? 102.744 167.257 160.538 1.00 43.90 295 LEU D C 1
ATOM 7910 O O . LEU C 1 295 ? 102.148 166.893 161.558 1.00 47.89 295 LEU D O 1
ATOM 7915 N N . SER C 1 296 ? 103.924 167.876 160.581 1.00 40.09 296 SER D N 1
ATOM 7916 C CA . SER C 1 296 ? 104.539 168.192 161.864 1.00 41.84 296 SER D CA 1
ATOM 7917 C C . SER C 1 296 ? 103.668 169.140 162.679 1.00 41.67 296 SER D C 1
ATOM 7918 O O . SER C 1 296 ? 103.713 169.115 163.914 1.00 38.78 296 SER D O 1
ATOM 7921 N N . GLY C 1 297 ? 102.875 169.978 162.009 1.00 39.97 297 GLY D N 1
ATOM 7922 C CA . GLY C 1 297 ? 101.973 170.858 162.731 1.00 39.39 297 GLY D CA 1
ATOM 7923 C C . GLY C 1 297 ? 100.921 170.099 163.517 1.00 40.01 297 GLY D C 1
ATOM 7924 O O . GLY C 1 297 ? 100.561 170.490 164.631 1.00 41.99 297 GLY D O 1
ATOM 7925 N N . LEU C 1 298 ? 100.411 169.003 162.950 1.00 37.52 298 LEU D N 1
ATOM 7926 C CA . LEU C 1 298 ? 99.401 168.211 163.645 1.00 37.93 298 LEU D CA 1
ATOM 7927 C C . LEU C 1 298 ? 99.949 167.661 164.956 1.00 38.60 298 LEU D C 1
ATOM 7928 O O . LEU C 1 298 ? 99.293 167.743 166.002 1.00 38.23 298 LEU D O 1
ATOM 7930 N N . SER C 1 299 ? 101.157 167.098 164.919 1.00 38.11 299 SER D N 1
ATOM 7931 C CA . SER C 1 299 ? 101.846 166.629 166.122 1.00 38.49 299 SER D CA 1
ATOM 7932 C C . SER C 1 299 ? 100.988 165.644 166.915 1.00 39.03 299 SER D C 1
ATOM 7933 O O . SER C 1 299 ? 100.940 165.685 168.146 1.00 39.93 299 SER D O 1
ATOM 7936 N N . SER C 1 300 ? 100.304 164.752 166.207 1.00 38.95 300 SER D N 1
ATOM 7937 C CA . SER C 1 300 ? 99.494 163.708 166.818 1.00 39.85 300 SER D CA 1
ATOM 7938 C C . SER C 1 300 ? 100.209 162.362 166.746 1.00 40.77 300 SER D C 1
ATOM 7939 O O . SER C 1 300 ? 101.170 162.179 165.995 1.00 41.80 300 SER D O 1
ATOM 7942 N N . LYS C 1 301 ? 99.725 161.413 167.552 1.00 39.14 301 LYS D N 1
ATOM 7943 C CA . LYS C 1 301 ? 100.299 160.070 167.538 1.00 41.29 301 LYS D CA 1
ATOM 7944 C C . LYS C 1 301 ? 100.106 159.410 166.179 1.00 41.52 301 LYS D C 1
ATOM 7945 O O . LYS C 1 301 ? 101.041 158.823 165.617 1.00 38.06 301 LYS D O 1
ATOM 7947 N N . ALA C 1 302 ? 98.891 159.495 165.630 1.00 38.98 302 ALA D N 1
ATOM 7948 C CA . ALA C 1 302 ? 98.676 159.034 164.264 1.00 38.76 302 ALA D CA 1
ATOM 7949 C C . ALA C 1 302 ? 99.532 159.826 163.287 1.00 41.58 302 ALA D C 1
ATOM 7950 O O . ALA C 1 302 ? 100.023 159.272 162.296 1.00 40.31 302 ALA D O 1
ATOM 7952 N N . ALA C 1 303 ? 99.730 161.118 163.553 1.00 41.75 303 ALA D N 1
ATOM 7953 C CA . ALA C 1 303 ? 100.653 161.899 162.740 1.00 41.19 303 ALA D CA 1
ATOM 7954 C C . ALA C 1 303 ? 102.070 161.354 162.859 1.00 41.05 303 ALA D C 1
ATOM 7955 O O . ALA C 1 303 ? 102.819 161.348 161.879 1.00 41.32 303 ALA D O 1
ATOM 7957 N N . LYS C 1 304 ? 102.457 160.890 164.050 1.00 40.46 304 LYS D N 1
ATOM 7958 C CA . LYS C 1 304 ? 103.771 160.274 164.209 1.00 43.58 304 LYS D CA 1
ATOM 7959 C C . LYS C 1 304 ? 103.881 158.991 163.391 1.00 45.52 304 LYS D C 1
ATOM 7960 O O . LYS C 1 304 ? 104.921 158.720 162.776 1.00 42.16 304 LYS D O 1
ATOM 7962 N N . ASP C 1 305 ? 102.820 158.182 163.380 1.00 40.34 305 ASP D N 1
ATOM 7963 C CA . ASP C 1 305 ? 102.832 156.971 162.563 1.00 40.97 305 ASP D CA 1
ATOM 7964 C C . ASP C 1 305 ? 102.954 157.312 161.081 1.00 40.98 305 ASP D C 1
ATOM 7965 O O . ASP C 1 305 ? 103.698 156.656 160.340 1.00 40.50 305 ASP D O 1
ATOM 7970 N N . VAL C 1 306 ? 102.232 158.338 160.631 1.00 38.30 306 VAL D N 1
ATOM 7971 C CA . VAL C 1 306 ? 102.338 158.746 159.234 1.00 39.76 306 VAL D CA 1
ATOM 7972 C C . VAL C 1 306 ? 103.718 159.330 158.944 1.00 36.62 306 VAL D C 1
ATOM 7973 O O . VAL C 1 306 ? 104.223 159.210 157.825 1.00 35.52 306 VAL D O 1
ATOM 7977 N N . LEU C 1 307 ? 104.348 159.970 159.931 1.00 36.42 307 LEU D N 1
ATOM 7978 C CA . LEU C 1 307 ? 105.724 160.426 159.757 1.00 40.45 307 LEU D CA 1
ATOM 7979 C C . LEU C 1 307 ? 106.670 159.246 159.581 1.00 40.81 307 LEU D C 1
ATOM 7980 O O . LEU C 1 307 ? 107.599 159.299 158.768 1.00 39.67 307 LEU D O 1
ATOM 7985 N N . GLY C 1 308 ? 106.462 158.179 160.351 1.00 36.50 308 GLY D N 1
ATOM 7986 C CA . GLY C 1 308 ? 107.242 156.969 160.136 1.00 33.54 308 GLY D CA 1
ATOM 7987 C C . GLY C 1 308 ? 107.026 156.392 158.748 1.00 36.34 308 GLY D C 1
ATOM 7988 O O . GLY C 1 308 ? 107.973 155.950 158.089 1.00 37.03 308 GLY D O 1
ATOM 7989 N N . PHE C 1 309 ? 105.775 156.396 158.284 1.00 37.06 309 PHE D N 1
ATOM 7990 C CA . PHE C 1 309 ? 105.488 155.945 156.924 1.00 34.22 309 PHE D CA 1
ATOM 7991 C C . PHE C 1 309 ? 106.212 156.810 155.897 1.00 35.59 309 PHE D C 1
ATOM 7992 O O . PHE C 1 309 ? 106.749 156.298 154.907 1.00 38.59 309 PHE D O 1
ATOM 8000 N N . LEU C 1 310 ? 106.226 158.126 156.111 1.00 37.21 310 LEU D N 1
ATOM 8001 C CA . LEU C 1 310 ? 106.933 159.025 155.205 1.00 39.75 310 LEU D CA 1
ATOM 8002 C C . LEU C 1 310 ? 108.432 158.766 155.227 1.00 38.84 310 LEU D C 1
ATOM 8003 O O . LEU C 1 310 ? 109.091 158.846 154.186 1.00 41.00 310 LEU D O 1
ATOM 8008 N N . ARG C 1 311 ? 108.987 158.457 156.401 1.00 33.65 311 ARG D N 1
ATOM 8009 C CA . ARG C 1 311 ? 110.396 158.087 156.477 1.00 32.70 311 ARG D CA 1
ATOM 8010 C C . ARG C 1 311 ? 110.651 156.826 155.663 1.00 36.16 311 ARG D C 1
ATOM 8011 O O . ARG C 1 311 ? 111.646 156.732 154.941 1.00 32.68 311 ARG D O 1
ATOM 8019 N N . VAL C 1 312 ? 109.744 155.854 155.749 1.00 31.14 312 VAL D N 1
ATOM 8020 C CA . VAL C 1 312 ? 109.883 154.640 154.947 1.00 28.61 312 VAL D CA 1
ATOM 8021 C C . VAL C 1 312 ? 109.871 154.986 153.463 1.00 29.63 312 VAL D C 1
ATOM 8022 O O . VAL C 1 312 ? 110.684 154.481 152.680 1.00 37.05 312 VAL D O 1
ATOM 8026 N N . VAL C 1 313 ? 108.944 155.856 153.055 1.00 34.61 313 VAL D N 1
ATOM 8027 C CA . VAL C 1 313 ? 108.843 156.251 151.651 1.00 30.22 313 VAL D CA 1
ATOM 8028 C C . VAL C 1 313 ? 110.044 157.071 151.195 1.00 24.47 313 VAL D C 1
ATOM 8029 O O . VAL C 1 313 ? 110.338 157.114 149.995 1.00 29.05 313 VAL D O 1
ATOM 8033 N N . ARG C 1 314 ? 110.753 157.719 152.121 1.00 26.36 314 ARG D N 1
ATOM 8034 C CA . ARG C 1 314 ? 111.887 158.569 151.767 1.00 30.72 314 ARG D CA 1
ATOM 8035 C C . ARG C 1 314 ? 112.961 157.831 150.973 1.00 23.59 314 ARG D C 1
ATOM 8036 O O . ARG C 1 314 ? 113.871 158.478 150.443 1.00 25.56 314 ARG D O 1
ATOM 8044 N N . PHE C 1 315 ? 112.868 156.505 150.854 1.00 20.35 315 PHE D N 1
ATOM 8045 C CA . PHE C 1 315 ? 113.877 155.734 150.137 1.00 21.39 315 PHE D CA 1
ATOM 8046 C C . PHE C 1 315 ? 113.934 156.062 148.651 1.00 22.18 315 PHE D C 1
ATOM 8047 O O . PHE C 1 315 ? 114.901 155.676 147.985 1.00 25.39 315 PHE D O 1
ATOM 8055 N N . VAL C 1 316 ? 112.936 156.762 148.116 1.00 24.40 316 VAL D N 1
ATOM 8056 C CA . VAL C 1 316 ? 112.846 156.995 146.676 1.00 24.36 316 VAL D CA 1
ATOM 8057 C C . VAL C 1 316 ? 113.896 158.001 146.216 1.00 28.96 316 VAL D C 1
ATOM 8058 O O . VAL C 1 316 ? 113.991 158.304 145.022 1.00 35.76 316 VAL D O 1
ATOM 8062 N N . ARG C 1 317 ? 114.689 158.531 147.151 1.00 26.85 317 ARG D N 1
ATOM 8063 C CA . ARG C 1 317 ? 115.763 159.440 146.763 1.00 25.42 317 ARG D CA 1
ATOM 8064 C C . ARG C 1 317 ? 116.832 158.730 145.943 1.00 25.46 317 ARG D C 1
ATOM 8065 O O . ARG C 1 317 ? 117.423 159.336 145.042 1.00 25.28 317 ARG D O 1
ATOM 8073 N N . ILE C 1 318 ? 117.096 157.453 146.235 1.00 22.83 318 ILE D N 1
ATOM 8074 C CA . ILE C 1 318 ? 118.117 156.716 145.501 1.00 25.46 318 ILE D CA 1
ATOM 8075 C C . ILE C 1 318 ? 117.724 156.495 144.046 1.00 23.13 318 ILE D C 1
ATOM 8076 O O . ILE C 1 318 ? 118.582 156.163 143.221 1.00 33.12 318 ILE D O 1
ATOM 8081 N N . LEU C 1 319 ? 116.450 156.673 143.707 1.00 21.08 319 LEU D N 1
ATOM 8082 C CA . LEU C 1 319 ? 115.973 156.460 142.347 1.00 22.74 319 LEU D CA 1
ATOM 8083 C C . LEU C 1 319 ? 116.203 157.662 141.443 1.00 26.06 319 LEU D C 1
ATOM 8084 O O . LEU C 1 319 ? 115.883 157.590 140.252 1.00 34.92 319 LEU D O 1
ATOM 8089 N N . ARG C 1 320 ? 116.746 158.757 141.970 1.00 34.06 320 ARG D N 1
ATOM 8090 C CA . ARG C 1 320 ? 117.052 159.934 141.170 1.00 34.35 320 ARG D CA 1
ATOM 8091 C C . ARG C 1 320 ? 118.384 159.820 140.440 1.00 32.07 320 ARG D C 1
ATOM 8092 O O . ARG C 1 320 ? 118.730 160.721 139.671 1.00 35.95 320 ARG D O 1
ATOM 8100 N N . ILE C 1 321 ? 119.136 158.741 140.664 1.00 23.53 321 ILE D N 1
ATOM 8101 C CA . ILE C 1 321 ? 120.362 158.508 139.910 1.00 30.19 321 ILE D CA 1
ATOM 8102 C C . ILE C 1 321 ? 120.087 157.813 138.581 1.00 30.06 321 ILE D C 1
ATOM 8103 O O . ILE C 1 321 ? 120.943 157.843 137.683 1.00 25.99 321 ILE D O 1
ATOM 8108 N N . PHE C 1 322 ? 118.916 157.190 138.425 1.00 34.05 322 PHE D N 1
ATOM 8109 C CA . PHE C 1 322 ? 118.533 156.667 137.121 1.00 34.08 322 PHE D CA 1
ATOM 8110 C C . PHE C 1 322 ? 118.402 157.788 136.102 1.00 35.62 322 PHE D C 1
ATOM 8111 O O . PHE C 1 322 ? 118.684 157.587 134.916 1.00 38.31 322 PHE D O 1
ATOM 8119 N N . LYS C 1 323 ? 117.974 158.974 136.540 1.00 34.07 323 LYS D N 1
ATOM 8120 C CA . LYS C 1 323 ? 117.952 160.124 135.645 1.00 31.64 323 LYS D CA 1
ATOM 8121 C C . LYS C 1 323 ? 119.358 160.479 135.179 1.00 30.73 323 LYS D C 1
ATOM 8122 O O . LYS C 1 323 ? 119.573 160.786 134.001 1.00 33.53 323 LYS D O 1
ATOM 8128 N N . LEU C 1 324 ? 120.330 160.443 136.093 1.00 33.19 324 LEU D N 1
ATOM 8129 C CA . LEU C 1 324 ? 121.708 160.742 135.718 1.00 28.81 324 LEU D CA 1
ATOM 8130 C C . LEU C 1 324 ? 122.255 159.698 134.754 1.00 30.38 324 LEU D C 1
ATOM 8131 O O . LEU C 1 324 ? 122.971 160.036 133.804 1.00 36.35 324 LEU D O 1
ATOM 8136 N N . THR C 1 325 ? 121.932 158.425 134.982 1.00 31.16 325 THR D N 1
ATOM 8137 C CA . THR C 1 325 ? 122.448 157.334 134.167 1.00 31.88 325 THR D CA 1
ATOM 8138 C C . THR C 1 325 ? 121.574 157.030 132.953 1.00 31.97 325 THR D C 1
ATOM 8139 O O . THR C 1 325 ? 121.861 156.075 132.220 1.00 38.65 325 THR D O 1
ATOM 8143 N N . ARG C 1 326 ? 120.523 157.816 132.719 1.00 35.43 326 ARG D N 1
ATOM 8144 C CA . ARG C 1 326 ? 119.634 157.567 131.592 1.00 35.39 326 ARG D CA 1
ATOM 8145 C C . ARG C 1 326 ? 120.287 157.864 130.249 1.00 35.96 326 ARG D C 1
ATOM 8146 O O . ARG C 1 326 ? 119.827 157.347 129.225 1.00 38.89 326 ARG D O 1
ATOM 8154 N N . HIS C 1 327 ? 121.341 158.673 130.230 1.00 38.82 327 HIS D N 1
ATOM 8155 C CA . HIS C 1 327 ? 122.044 159.009 129.002 1.00 39.49 327 HIS D CA 1
ATOM 8156 C C . HIS C 1 327 ? 123.146 158.014 128.665 1.00 40.45 327 HIS D C 1
ATOM 8157 O O . HIS C 1 327 ? 123.868 158.218 127.685 1.00 40.21 327 HIS D O 1
ATOM 8164 N N . PHE C 1 328 ? 123.290 156.946 129.446 1.00 33.91 328 PHE D N 1
ATOM 8165 C CA . PHE C 1 328 ? 124.390 156.009 129.264 1.00 29.68 328 PHE D CA 1
ATOM 8166 C C . PHE C 1 328 ? 123.997 154.898 128.297 1.00 27.11 328 PHE D C 1
ATOM 8167 O O . PHE C 1 328 ? 122.984 154.211 128.489 1.00 30.72 328 PHE D O 1
ATOM 8175 N N . VAL C 1 329 ? 124.819 154.726 127.261 1.00 23.29 329 VAL D N 1
ATOM 8176 C CA . VAL C 1 329 ? 124.530 153.746 126.221 1.00 22.38 329 VAL D CA 1
ATOM 8177 C C . VAL C 1 329 ? 124.545 152.338 126.794 1.00 21.52 329 VAL D C 1
ATOM 8178 O O . VAL C 1 329 ? 123.752 151.484 126.390 1.00 23.50 329 VAL D O 1
ATOM 8182 N N . GLY C 1 330 ? 125.458 152.066 127.724 1.00 25.18 330 GLY D N 1
ATOM 8183 C CA . GLY C 1 330 ? 125.460 150.764 128.368 1.00 18.98 330 GLY D CA 1
ATOM 8184 C C . GLY C 1 330 ? 124.169 150.491 129.113 1.00 17.52 330 GLY D C 1
ATOM 8185 O O . GLY C 1 330 ? 123.632 149.383 129.056 1.00 23.20 330 GLY D O 1
ATOM 8186 N N . LEU C 1 331 ? 123.645 151.500 129.810 1.00 14.83 331 LEU D N 1
ATOM 8187 C CA . LEU C 1 331 ? 122.377 151.332 130.513 1.00 14.61 331 LEU D CA 1
ATOM 8188 C C . LEU C 1 331 ? 121.233 151.091 129.536 1.00 10.28 331 LEU D C 1
ATOM 8189 O O . LEU C 1 331 ? 120.371 150.237 129.778 1.00 19.39 331 LEU D O 1
ATOM 8194 N N . ARG C 1 332 ? 121.203 151.836 128.427 1.00 21.80 332 ARG D N 1
ATOM 8195 C CA . ARG C 1 332 ? 120.141 151.630 127.446 1.00 17.48 332 ARG D CA 1
ATOM 8196 C C . ARG C 1 332 ? 120.230 150.243 126.818 1.00 13.67 332 ARG D C 1
ATOM 8197 O O . ARG C 1 332 ? 119.207 149.578 126.607 1.00 21.11 332 ARG D O 1
ATOM 8205 N N . VAL C 1 333 ? 121.447 149.790 126.512 1.00 12.85 333 VAL D N 1
ATOM 8206 C CA . VAL C 1 333 ? 121.631 148.456 125.954 1.00 13.35 333 VAL D CA 1
ATOM 8207 C C . VAL C 1 333 ? 121.199 147.398 126.959 1.00 21.60 333 VAL D C 1
ATOM 8208 O O . VAL C 1 333 ? 120.590 146.388 126.591 1.00 21.59 333 VAL D O 1
ATOM 8212 N N . LEU C 1 334 ? 121.519 147.601 128.239 1.00 27.12 334 LEU D N 1
ATOM 8213 C CA . LEU C 1 334 ? 121.070 146.670 129.265 1.00 5.45 334 LEU D CA 1
ATOM 8214 C C . LEU C 1 334 ? 119.550 146.618 129.325 1.00 8.85 334 LEU D C 1
ATOM 8215 O O . LEU C 1 334 ? 118.965 145.536 129.441 1.00 24.32 334 LEU D O 1
ATOM 8220 N N . GLY C 1 335 ? 118.892 147.775 129.257 1.00 4.27 335 GLY D N 1
ATOM 8221 C CA . GLY C 1 335 ? 117.437 147.782 129.258 1.00 13.20 335 GLY D CA 1
ATOM 8222 C C . GLY C 1 335 ? 116.856 147.036 128.073 1.00 16.30 335 GLY D C 1
ATOM 8223 O O . GLY C 1 335 ? 115.906 146.257 128.211 1.00 29.02 335 GLY D O 1
ATOM 8224 N N . HIS C 1 336 ? 117.425 147.262 126.886 1.00 18.36 336 HIS D N 1
ATOM 8225 C CA . HIS C 1 336 ? 116.961 146.548 125.701 1.00 14.18 336 HIS D CA 1
ATOM 8226 C C . HIS C 1 336 ? 117.175 145.046 125.849 1.00 15.45 336 HIS D C 1
ATOM 8227 O O . HIS C 1 336 ? 116.317 144.246 125.458 1.00 19.52 336 HIS D O 1
ATOM 8234 N N . THR C 1 337 ? 118.316 144.646 126.413 1.00 21.21 337 THR D N 1
ATOM 8235 C CA . THR C 1 337 ? 118.582 143.229 126.633 1.00 14.44 337 THR D CA 1
ATOM 8236 C C . THR C 1 337 ? 117.589 142.622 127.616 1.00 17.91 337 THR D C 1
ATOM 8237 O O . THR C 1 337 ? 117.137 141.488 127.426 1.00 18.52 337 THR D O 1
ATOM 8241 N N . LEU C 1 338 ? 117.260 143.346 128.686 1.00 19.89 338 LEU D N 1
ATOM 8242 C CA . LEU C 1 338 ? 116.264 142.849 129.631 1.00 18.94 338 LEU D CA 1
ATOM 8243 C C . LEU C 1 338 ? 114.910 142.690 128.958 1.00 16.25 338 LEU D C 1
ATOM 8244 O O . LEU C 1 338 ? 114.205 141.701 129.192 1.00 24.22 338 LEU D O 1
ATOM 8249 N N . ARG C 1 339 ? 114.527 143.653 128.117 1.00 23.38 339 ARG D N 1
ATOM 8250 C CA . ARG C 1 339 ? 113.269 143.529 127.389 1.00 24.77 339 ARG D CA 1
ATOM 8251 C C . ARG C 1 339 ? 113.288 142.323 126.455 1.00 27.70 339 ARG D C 1
ATOM 8252 O O . ARG C 1 339 ? 112.282 141.618 126.317 1.00 31.02 339 ARG D O 1
ATOM 8260 N N . ALA C 1 340 ? 114.426 142.070 125.806 1.00 21.02 340 ALA D N 1
ATOM 8261 C CA . ALA C 1 340 ? 114.499 141.010 124.806 1.00 10.27 340 ALA D CA 1
ATOM 8262 C C . ALA C 1 340 ? 114.568 139.620 125.431 1.00 21.30 340 ALA D C 1
ATOM 8263 O O . ALA C 1 340 ? 113.981 138.672 124.899 1.00 28.29 340 ALA D O 1
ATOM 8265 N N . SER C 1 341 ? 115.272 139.474 126.553 1.00 28.58 341 SER D N 1
ATOM 8266 C CA . SER C 1 341 ? 115.551 138.169 127.151 1.00 21.20 341 SER D CA 1
ATOM 8267 C C . SER C 1 341 ? 114.586 137.834 128.281 1.00 16.39 341 SER D C 1
ATOM 8268 O O . SER C 1 341 ? 114.971 137.227 129.285 1.00 24.17 341 SER D O 1
ATOM 8271 N N . THR C 1 342 ? 113.319 138.227 128.139 1.00 13.77 342 THR D N 1
ATOM 8272 C CA . THR C 1 342 ? 112.323 137.889 129.151 1.00 20.94 342 THR D CA 1
ATOM 8273 C C . THR C 1 342 ? 112.154 136.380 129.269 1.00 25.39 342 THR D C 1
ATOM 8274 O O . THR C 1 342 ? 112.017 135.847 130.377 1.00 31.45 342 THR D O 1
ATOM 8278 N N . ASN C 1 343 ? 112.154 135.674 128.136 1.00 30.99 343 ASN D N 1
ATOM 8279 C CA . ASN C 1 343 ? 112.024 134.221 128.173 1.00 21.08 343 ASN D CA 1
ATOM 8280 C C . ASN C 1 343 ? 113.195 133.583 128.910 1.00 22.34 343 ASN D C 1
ATOM 8281 O O . ASN C 1 343 ? 113.001 132.671 129.720 1.00 33.28 343 ASN D O 1
ATOM 8286 N N . GLU C 1 344 ? 114.415 134.051 128.644 1.00 23.09 344 GLU D N 1
ATOM 8287 C CA . GLU C 1 344 ? 115.580 133.504 129.331 1.00 21.09 344 GLU D CA 1
ATOM 8288 C C . GLU C 1 344 ? 115.554 133.822 130.820 1.00 20.70 344 GLU D C 1
ATOM 8289 O O . GLU C 1 344 ? 115.946 132.982 131.638 1.00 27.15 344 GLU D O 1
ATOM 8295 N N . PHE C 1 345 ? 115.105 135.022 131.195 1.00 21.15 345 PHE D N 1
ATOM 8296 C CA . PHE C 1 345 ? 114.994 135.350 132.613 1.00 18.31 345 PHE D CA 1
ATOM 8297 C C . PHE C 1 345 ? 113.966 134.465 133.306 1.00 18.80 345 PHE D C 1
ATOM 8298 O O . PHE C 1 345 ? 114.199 133.988 134.424 1.00 31.37 345 PHE D O 1
ATOM 8306 N N . LEU C 1 346 ? 112.823 134.231 132.660 1.00 15.78 346 LEU D N 1
ATOM 8307 C CA . LEU C 1 346 ? 111.823 133.334 133.231 1.00 19.77 346 LEU D CA 1
ATOM 8308 C C . LEU C 1 346 ? 112.369 131.917 133.349 1.00 14.99 346 LEU D C 1
ATOM 8309 O O . LEU C 1 346 ? 112.103 131.219 134.334 1.00 26.24 346 LEU D O 1
ATOM 8314 N N . LEU C 1 347 ? 113.132 131.475 132.347 1.00 14.90 347 LEU D N 1
ATOM 8315 C CA . LEU C 1 347 ? 113.758 130.160 132.415 1.00 13.56 347 LEU D CA 1
ATOM 8316 C C . LEU C 1 347 ? 114.713 130.067 133.596 1.00 17.38 347 LEU D C 1
ATOM 8317 O O . LEU C 1 347 ? 114.719 129.068 134.325 1.00 25.16 347 LEU D O 1
ATOM 8322 N N . LEU C 1 348 ? 115.530 131.101 133.795 1.00 17.97 348 LEU D N 1
ATOM 8323 C CA . LEU C 1 348 ? 116.445 131.119 134.931 1.00 17.50 348 LEU D CA 1
ATOM 8324 C C . LEU C 1 348 ? 115.681 131.054 136.245 1.00 15.64 348 LEU D C 1
ATOM 8325 O O . LEU C 1 348 ? 116.050 130.299 137.152 1.00 13.46 348 LEU D O 1
ATOM 8330 N N . ILE C 1 349 ? 114.605 131.835 136.360 1.00 17.25 349 ILE D N 1
ATOM 8331 C CA . ILE C 1 349 ? 113.825 131.853 137.595 1.00 14.08 349 ILE D CA 1
ATOM 8332 C C . ILE C 1 349 ? 113.222 130.481 137.867 1.00 8.86 349 ILE D C 1
ATOM 8333 O O . ILE C 1 349 ? 113.264 129.980 138.998 1.00 25.18 349 ILE D O 1
ATOM 8338 N N . ILE C 1 350 ? 112.645 129.854 136.840 1.00 10.99 350 ILE D N 1
ATOM 8339 C CA . ILE C 1 350 ? 111.995 128.561 137.029 1.00 12.08 350 ILE D CA 1
ATOM 8340 C C . ILE C 1 350 ? 113.021 127.493 137.391 1.00 10.70 350 ILE D C 1
ATOM 8341 O O . ILE C 1 350 ? 112.791 126.669 138.288 1.00 10.50 350 ILE D O 1
ATOM 8346 N N . PHE C 1 351 ? 114.161 127.482 136.699 1.00 16.18 351 PHE D N 1
ATOM 8347 C CA . PHE C 1 351 ? 115.224 126.542 137.036 1.00 7.92 351 PHE D CA 1
ATOM 8348 C C . PHE C 1 351 ? 115.669 126.719 138.480 1.00 12.15 351 PHE D C 1
ATOM 8349 O O . PHE C 1 351 ? 115.823 125.740 139.224 1.00 20.78 351 PHE D O 1
ATOM 8357 N N . LEU C 1 352 ? 115.906 127.968 138.888 1.00 19.12 352 LEU D N 1
ATOM 8358 C CA . LEU C 1 352 ? 116.367 128.228 140.244 1.00 8.22 352 LEU D CA 1
ATOM 8359 C C . LEU C 1 352 ? 115.340 127.772 141.268 1.00 3.88 352 LEU D C 1
ATOM 8360 O O . LEU C 1 352 ? 115.697 127.172 142.284 1.00 21.68 352 LEU D O 1
ATOM 8365 N N . ALA C 1 353 ? 114.057 128.045 141.019 1.00 1.18 353 ALA D N 1
ATOM 8366 C CA . ALA C 1 353 ? 113.024 127.626 141.958 1.00 2.89 353 ALA D CA 1
ATOM 8367 C C . ALA C 1 353 ? 112.960 126.109 142.071 1.00 15.30 353 ALA D C 1
ATOM 8368 O O . ALA C 1 353 ? 112.881 125.563 143.181 1.00 17.18 353 ALA D O 1
ATOM 8370 N N . LEU C 1 354 ? 112.997 125.410 140.934 1.00 18.95 354 LEU D N 1
ATOM 8371 C CA . LEU C 1 354 ? 112.966 123.951 140.963 1.00 9.08 354 LEU D CA 1
ATOM 8372 C C . LEU C 1 354 ? 114.139 123.400 141.760 1.00 12.55 354 LEU D C 1
ATOM 8373 O O . LEU C 1 354 ? 113.963 122.565 142.659 1.00 21.69 354 LEU D O 1
ATOM 8378 N N . GLY C 1 355 ? 115.351 123.861 141.443 1.00 14.21 355 GLY D N 1
ATOM 8379 C CA . GLY C 1 355 ? 116.522 123.370 142.147 1.00 6.27 355 GLY D CA 1
ATOM 8380 C C . GLY C 1 355 ? 116.485 123.696 143.626 1.00 6.70 355 GLY D C 1
ATOM 8381 O O . GLY C 1 355 ? 116.846 122.866 144.463 1.00 12.50 355 GLY D O 1
ATOM 8382 N N . VAL C 1 356 ? 116.041 124.905 143.969 1.00 10.29 356 VAL D N 1
ATOM 8383 C CA . VAL C 1 356 ? 115.982 125.317 145.367 1.00 12.71 356 VAL D CA 1
ATOM 8384 C C . VAL C 1 356 ? 115.043 124.406 146.144 1.00 7.55 356 VAL D C 1
ATOM 8385 O O . VAL C 1 356 ? 115.400 123.879 147.204 1.00 21.07 356 VAL D O 1
ATOM 8389 N N . LEU C 1 357 ? 113.830 124.200 145.627 1.00 6.68 357 LEU D N 1
ATOM 8390 C CA . LEU C 1 357 ? 112.877 123.337 146.318 1.00 3.71 357 LEU D CA 1
ATOM 8391 C C . LEU C 1 357 ? 113.427 121.923 146.460 1.00 4.46 357 LEU D C 1
ATOM 8392 O O . LEU C 1 357 ? 113.423 121.341 147.558 1.00 18.01 357 LEU D O 1
ATOM 8397 N N . ILE C 1 358 ? 113.928 121.362 145.357 1.00 14.66 358 ILE D N 1
ATOM 8398 C CA . ILE C 1 358 ? 114.386 119.978 145.371 1.00 11.18 358 ILE D CA 1
ATOM 8399 C C . ILE C 1 358 ? 115.514 119.807 146.378 1.00 4.34 358 ILE D C 1
ATOM 8400 O O . ILE C 1 358 ? 115.496 118.888 147.203 1.00 17.84 358 ILE D O 1
ATOM 8405 N N . PHE C 1 359 ? 116.500 120.703 146.343 1.00 0.00 359 PHE D N 1
ATOM 8406 C CA . PHE C 1 359 ? 117.675 120.536 147.186 1.00 4.94 359 PHE D CA 1
ATOM 8407 C C . PHE C 1 359 ? 117.389 120.871 148.641 1.00 4.61 359 PHE D C 1
ATOM 8408 O O . PHE C 1 359 ? 117.994 120.270 149.533 1.00 11.44 359 PHE D O 1
ATOM 8416 N N . ALA C 1 360 ? 116.471 121.801 148.912 1.00 1.54 360 ALA D N 1
ATOM 8417 C CA . ALA C 1 360 ? 116.050 122.028 150.288 1.00 0.00 360 ALA D CA 1
ATOM 8418 C C . ALA C 1 360 ? 115.414 120.773 150.870 1.00 7.24 360 ALA D C 1
ATOM 8419 O O . ALA C 1 360 ? 115.748 120.351 151.985 1.00 4.98 360 ALA D O 1
ATOM 8421 N N . THR C 1 361 ? 114.507 120.144 150.117 1.00 9.50 361 THR D N 1
ATOM 8422 C CA . THR C 1 361 ? 113.918 118.895 150.594 1.00 5.80 361 THR D CA 1
ATOM 8423 C C . THR C 1 361 ? 114.983 117.813 150.768 1.00 0.00 361 THR D C 1
ATOM 8424 O O . THR C 1 361 ? 114.995 117.094 151.778 1.00 7.79 361 THR D O 1
ATOM 8428 N N . MET C 1 362 ? 115.894 117.695 149.800 1.00 1.73 362 MET D N 1
ATOM 8429 C CA . MET C 1 362 ? 116.911 116.650 149.859 1.00 0.00 362 MET D CA 1
ATOM 8430 C C . MET C 1 362 ? 117.827 116.829 151.062 1.00 3.77 362 MET D C 1
ATOM 8431 O O . MET C 1 362 ? 118.164 115.853 151.737 1.00 10.77 362 MET D O 1
ATOM 8436 N N . ILE C 1 363 ? 118.252 118.062 151.343 1.00 7.60 363 ILE D N 1
ATOM 8437 C CA . ILE C 1 363 ? 119.135 118.295 152.481 1.00 4.38 363 ILE D CA 1
ATOM 8438 C C . ILE C 1 363 ? 118.381 118.094 153.790 1.00 0.00 363 ILE D C 1
ATOM 8439 O O . ILE C 1 363 ? 118.918 117.521 154.748 1.00 7.06 363 ILE D O 1
ATOM 8444 N N . TYR C 1 364 ? 117.123 118.543 153.852 1.00 0.00 364 TYR D N 1
ATOM 8445 C CA . TYR C 1 364 ? 116.312 118.289 155.035 1.00 0.00 364 TYR D CA 1
ATOM 8446 C C . TYR C 1 364 ? 116.252 116.801 155.344 1.00 15.16 364 TYR D C 1
ATOM 8447 O O . TYR C 1 364 ? 116.387 116.392 156.503 1.00 17.93 364 TYR D O 1
ATOM 8456 N N . TYR C 1 365 ? 116.051 115.973 154.318 1.00 27.45 365 TYR D N 1
ATOM 8457 C CA . TYR C 1 365 ? 115.952 114.536 154.551 1.00 9.28 365 TYR D CA 1
ATOM 8458 C C . TYR C 1 365 ? 117.310 113.890 154.803 1.00 0.00 365 TYR D C 1
ATOM 8459 O O . TYR C 1 365 ? 117.397 112.922 155.566 1.00 11.76 365 TYR D O 1
ATOM 8468 N N . ALA C 1 366 ? 118.371 114.402 154.178 1.00 9.11 366 ALA D N 1
ATOM 8469 C CA . ALA C 1 366 ? 119.695 113.818 154.353 1.00 12.20 366 ALA D CA 1
ATOM 8470 C C . ALA C 1 366 ? 120.273 114.127 155.726 1.00 15.11 366 ALA D C 1
ATOM 8471 O O . ALA C 1 366 ? 121.110 113.367 156.228 1.00 3.93 366 ALA D O 1
ATOM 8473 N N . GLU C 1 367 ? 119.848 115.224 156.349 1.00 24.74 367 GLU D N 1
ATOM 8474 C CA . GLU C 1 367 ? 120.322 115.558 157.685 1.00 10.30 367 GLU D CA 1
ATOM 8475 C C . GLU C 1 367 ? 119.556 114.838 158.787 1.00 14.29 367 GLU D C 1
ATOM 8476 O O . GLU C 1 367 ? 119.875 115.030 159.965 1.00 22.90 367 GLU D O 1
ATOM 8482 N N . ARG C 1 368 ? 118.560 114.020 158.441 1.00 19.59 368 ARG D N 1
ATOM 8483 C CA . ARG C 1 368 ? 117.754 113.299 159.417 1.00 12.78 368 ARG D CA 1
ATOM 8484 C C . ARG C 1 368 ? 117.784 111.793 159.171 1.00 21.94 368 ARG D C 1
ATOM 8485 O O . ARG C 1 368 ? 116.868 111.074 159.574 1.00 29.14 368 ARG D O 1
ATOM 8493 N N . ILE C 1 369 ? 118.830 111.301 158.517 1.00 21.31 369 ILE D N 1
ATOM 8494 C CA . ILE C 1 369 ? 118.942 109.876 158.228 1.00 19.67 369 ILE D CA 1
ATOM 8495 C C . ILE C 1 369 ? 119.274 109.140 159.519 1.00 22.38 369 ILE D C 1
ATOM 8496 O O . ILE C 1 369 ? 120.216 109.504 160.231 1.00 28.15 369 ILE D O 1
ATOM 8501 N N . GLY C 1 370 ? 118.499 108.101 159.822 1.00 25.03 370 GLY D N 1
ATOM 8502 C CA . GLY C 1 370 ? 118.684 107.349 161.044 1.00 23.81 370 GLY D CA 1
ATOM 8503 C C . GLY C 1 370 ? 118.095 107.989 162.280 1.00 25.86 370 GLY D C 1
ATOM 8504 O O . GLY C 1 370 ? 118.283 107.459 163.380 1.00 32.43 370 GLY D O 1
ATOM 8505 N N . ALA C 1 371 ? 117.388 109.106 162.137 1.00 29.87 371 ALA D N 1
ATOM 8506 C CA . ALA C 1 371 ? 116.826 109.804 163.281 1.00 29.31 371 ALA D CA 1
ATOM 8507 C C . ALA C 1 371 ? 115.505 109.168 163.707 1.00 34.65 371 ALA D C 1
ATOM 8508 O O . ALA C 1 371 ? 114.912 108.358 162.989 1.00 32.96 371 ALA D O 1
ATOM 8510 N N . GLN C 1 372 ? 115.049 109.548 164.898 1.00 36.82 372 GLN D N 1
ATOM 8511 C CA . GLN C 1 372 ? 113.807 109.018 165.427 1.00 34.11 372 GLN D CA 1
ATOM 8512 C C . GLN C 1 372 ? 112.615 109.589 164.659 1.00 40.46 372 GLN D C 1
ATOM 8513 O O . GLN C 1 372 ? 112.697 110.676 164.085 1.00 39.74 372 GLN D O 1
ATOM 8515 N N . PRO C 1 373 ? 111.492 108.864 164.630 1.00 43.92 373 PRO D N 1
ATOM 8516 C CA . PRO C 1 373 ? 110.326 109.371 163.887 1.00 39.66 373 PRO D CA 1
ATOM 8517 C C . PRO C 1 373 ? 109.852 110.739 164.349 1.00 41.25 373 PRO D C 1
ATOM 8518 O O . PRO C 1 373 ? 109.450 111.561 163.516 1.00 41.44 373 PRO D O 1
ATOM 8522 N N . ASN C 1 374 ? 109.889 111.011 165.656 1.00 38.73 374 ASN D N 1
ATOM 8523 C CA . ASN C 1 374 ? 109.340 112.245 166.199 1.00 41.94 374 ASN D CA 1
ATOM 8524 C C . ASN C 1 374 ? 110.209 112.882 167.275 1.00 42.96 374 ASN D C 1
ATOM 8525 O O . ASN C 1 374 ? 109.764 113.846 167.909 1.00 42.66 374 ASN D O 1
ATOM 8530 N N . ASP C 1 375 ? 111.417 112.385 167.500 1.00 45.79 375 ASP D N 1
ATOM 8531 C CA . ASP C 1 375 ? 112.252 112.922 168.565 1.00 41.53 375 ASP D CA 1
ATOM 8532 C C . ASP C 1 375 ? 112.597 114.381 168.269 1.00 44.57 375 ASP D C 1
ATOM 8533 O O . ASP C 1 375 ? 113.143 114.676 167.195 1.00 42.04 375 ASP D O 1
ATOM 8538 N N . PRO C 1 376 ? 112.303 115.318 169.176 1.00 44.93 376 PRO D N 1
ATOM 8539 C CA . PRO C 1 376 ? 112.642 116.727 168.910 1.00 42.11 376 PRO D CA 1
ATOM 8540 C C . PRO C 1 376 ? 114.133 116.999 168.819 1.00 43.98 376 PRO D C 1
ATOM 8541 O O . PRO C 1 376 ? 114.518 118.035 168.262 1.00 46.63 376 PRO D O 1
ATOM 8545 N N . SER C 1 377 ? 114.981 116.114 169.338 1.00 35.39 377 SER D N 1
ATOM 8546 C CA . SER C 1 377 ? 116.422 116.333 169.338 1.00 36.72 377 SER D CA 1
ATOM 8547 C C . SER C 1 377 ? 117.065 116.034 167.992 1.00 38.26 377 SER D C 1
ATOM 8548 O O . SER C 1 377 ? 118.263 116.282 167.825 1.00 35.42 377 SER D O 1
ATOM 8551 N N . ALA C 1 378 ? 116.302 115.507 167.031 1.00 34.10 378 ALA D N 1
ATOM 8552 C CA . ALA C 1 378 ? 116.861 115.239 165.710 1.00 33.60 378 ALA D CA 1
ATOM 8553 C C . ALA C 1 378 ? 117.293 116.521 165.012 1.00 30.46 378 ALA D C 1
ATOM 8554 O O . ALA C 1 378 ? 118.296 116.523 164.289 1.00 30.98 378 ALA D O 1
ATOM 8556 N N . SER C 1 379 ? 116.557 117.612 165.212 1.00 25.68 379 SER D N 1
ATOM 8557 C CA . SER C 1 379 ? 116.855 118.886 164.572 1.00 23.53 379 SER D CA 1
ATOM 8558 C C . SER C 1 379 ? 117.775 119.770 165.403 1.00 24.43 379 SER D C 1
ATOM 8559 O O . SER C 1 379 ? 118.072 120.894 164.984 1.00 27.97 379 SER D O 1
ATOM 8562 N N . GLU C 1 380 ? 118.228 119.301 166.565 1.00 28.72 380 GLU D N 1
ATOM 8563 C CA . GLU C 1 380 ? 119.098 120.098 167.419 1.00 31.54 380 GLU D CA 1
ATOM 8564 C C . GLU C 1 380 ? 120.550 120.093 166.963 1.00 32.84 380 GLU D C 1
ATOM 8565 O O . GLU C 1 380 ? 121.344 120.886 167.481 1.00 36.30 380 GLU D O 1
ATOM 8567 N N . HIS C 1 381 ? 120.915 119.232 166.012 1.00 22.27 381 HIS D N 1
ATOM 8568 C CA . HIS C 1 381 ? 122.288 119.122 165.544 1.00 20.91 381 HIS D CA 1
ATOM 8569 C C . HIS C 1 381 ? 122.480 119.547 164.097 1.00 16.32 381 HIS D C 1
ATOM 8570 O O . HIS C 1 381 ? 123.593 119.408 163.577 1.00 25.18 381 HIS D O 1
ATOM 8572 N N . THR C 1 382 ? 121.443 120.050 163.432 1.00 14.61 382 THR D N 1
ATOM 8573 C CA . THR C 1 382 ? 121.517 120.439 162.032 1.00 15.09 382 THR D CA 1
ATOM 8574 C C . THR C 1 382 ? 120.986 121.854 161.858 1.00 10.90 382 THR D C 1
ATOM 8575 O O . THR C 1 382 ? 120.026 122.252 162.523 1.00 22.44 382 THR D O 1
ATOM 8579 N N . HIS C 1 383 ? 121.622 122.612 160.962 1.00 2.22 383 HIS D N 1
ATOM 8580 C CA . HIS C 1 383 ? 121.125 123.940 160.628 1.00 9.65 383 HIS D CA 1
ATOM 8581 C C . HIS C 1 383 ? 119.788 123.880 159.904 1.00 2.75 383 HIS D C 1
ATOM 8582 O O . HIS C 1 383 ? 119.075 124.887 159.851 1.00 12.74 383 HIS D O 1
ATOM 8589 N N . PHE C 1 384 ? 119.437 122.722 159.341 1.00 5.68 384 PHE D N 1
ATOM 8590 C CA . PHE C 1 384 ? 118.247 122.582 158.505 1.00 3.59 384 PHE D CA 1
ATOM 8591 C C . PHE C 1 384 ? 117.085 122.111 159.371 1.00 0.75 384 PHE D C 1
ATOM 8592 O O . PHE C 1 384 ? 116.698 120.940 159.382 1.00 12.26 384 PHE D O 1
ATOM 8600 N N . LYS C 1 385 ? 116.523 123.061 160.117 1.00 7.93 385 LYS D N 1
ATOM 8601 C CA . LYS C 1 385 ? 115.357 122.765 160.940 1.00 18.57 385 LYS D CA 1
ATOM 8602 C C . LYS C 1 385 ? 114.137 122.471 160.078 1.00 19.76 385 LYS D C 1
ATOM 8603 O O . LYS C 1 385 ? 113.302 121.632 160.438 1.00 30.34 385 LYS D O 1
ATOM 8609 N N . ASN C 1 386 ? 114.013 123.153 158.941 1.00 15.79 386 ASN D N 1
ATOM 8610 C CA . ASN C 1 386 ? 112.839 123.036 158.091 1.00 6.83 386 ASN D CA 1
ATOM 8611 C C . ASN C 1 386 ? 113.280 123.153 156.634 1.00 11.28 386 ASN D C 1
ATOM 8612 O O . ASN C 1 386 ? 114.465 123.333 156.332 1.00 9.46 386 ASN D O 1
ATOM 8617 N N . ILE C 1 387 ? 112.317 123.028 155.725 1.00 12.61 387 ILE D N 1
ATOM 8618 C CA . ILE C 1 387 ? 112.552 123.107 154.283 1.00 6.90 387 ILE D CA 1
ATOM 8619 C C . ILE C 1 387 ? 112.626 124.566 153.837 1.00 0.00 387 ILE D C 1
ATOM 8620 O O . ILE C 1 387 ? 113.414 124.898 152.937 1.00 1.31 387 ILE D O 1
ATOM 8625 N N . PRO C 1 388 ? 111.799 125.461 154.383 1.00 1.03 388 PRO D N 1
ATOM 8626 C CA . PRO C 1 388 ? 111.918 126.877 154.003 1.00 0.82 388 PRO D CA 1
ATOM 8627 C C . PRO C 1 388 ? 113.299 127.477 154.240 1.00 0.00 388 PRO D C 1
ATOM 8628 O O . PRO C 1 388 ? 113.754 128.287 153.425 1.00 10.47 388 PRO D O 1
ATOM 8632 N N . ILE C 1 389 ? 113.975 127.119 155.332 1.00 0.00 389 ILE D N 1
ATOM 8633 C CA . ILE C 1 389 ? 115.340 127.597 155.543 1.00 1.28 389 ILE D CA 1
ATOM 8634 C C . ILE C 1 389 ? 116.311 126.886 154.601 1.00 0.00 389 ILE D C 1
ATOM 8635 O O . ILE C 1 389 ? 117.317 127.471 154.158 1.00 7.03 389 ILE D O 1
ATOM 8640 N N . GLY C 1 390 ? 116.032 125.623 154.281 1.00 0.00 390 GLY D N 1
ATOM 8641 C CA . GLY C 1 390 ? 116.786 124.953 153.244 1.00 0.00 390 GLY D CA 1
ATOM 8642 C C . GLY C 1 390 ? 116.696 125.668 151.912 1.00 5.61 390 GLY D C 1
ATOM 8643 O O . GLY C 1 390 ? 117.602 125.565 151.092 1.00 17.95 390 GLY D O 1
ATOM 8644 N N . PHE C 1 391 ? 115.600 126.391 151.675 1.00 8.31 391 PHE D N 1
ATOM 8645 C CA . PHE C 1 391 ? 115.512 127.204 150.461 1.00 0.00 391 PHE D CA 1
ATOM 8646 C C . PHE C 1 391 ? 116.645 128.222 150.412 1.00 0.00 391 PHE D C 1
ATOM 8647 O O . PHE C 1 391 ? 117.324 128.376 149.387 1.00 18.68 391 PHE D O 1
ATOM 8655 N N . TRP C 1 392 ? 116.847 128.946 151.516 1.00 11.89 392 TRP D N 1
ATOM 8656 C CA . TRP C 1 392 ? 117.922 129.928 151.591 1.00 9.30 392 TRP D CA 1
ATOM 8657 C C . TRP C 1 392 ? 119.280 129.260 151.436 1.00 0.63 392 TRP D C 1
ATOM 8658 O O . TRP C 1 392 ? 120.143 129.733 150.684 1.00 16.61 392 TRP D O 1
ATOM 8669 N N . TRP C 1 393 ? 119.486 128.146 152.141 1.00 11.49 393 TRP D N 1
ATOM 8670 C CA . TRP C 1 393 ? 120.758 127.445 151.996 1.00 5.20 393 TRP D CA 1
ATOM 8671 C C . TRP C 1 393 ? 120.985 127.025 150.549 1.00 5.96 393 TRP D C 1
ATOM 8672 O O . TRP C 1 393 ? 122.100 127.142 150.028 1.00 0.00 393 TRP D O 1
ATOM 8683 N N . ALA C 1 394 ? 119.937 126.535 149.885 1.00 10.89 394 ALA D N 1
ATOM 8684 C CA . ALA C 1 394 ? 120.076 126.027 148.528 1.00 0.00 394 ALA D CA 1
ATOM 8685 C C . ALA C 1 394 ? 120.384 127.144 147.546 1.00 4.68 394 ALA D C 1
ATOM 8686 O O . ALA C 1 394 ? 121.208 126.968 146.648 1.00 11.91 394 ALA D O 1
ATOM 8688 N N . VAL C 1 395 ? 119.727 128.297 147.684 1.00 4.43 395 VAL D N 1
ATOM 8689 C CA . VAL C 1 395 ? 120.033 129.399 146.778 1.00 0.00 395 VAL D CA 1
ATOM 8690 C C . VAL C 1 395 ? 121.463 129.881 147.002 1.00 0.00 395 VAL D C 1
ATOM 8691 O O . VAL C 1 395 ? 122.210 130.128 146.042 1.00 12.54 395 VAL D O 1
ATOM 8695 N N . VAL C 1 396 ? 121.884 129.983 148.267 1.00 0.15 396 VAL D N 1
ATOM 8696 C CA . VAL C 1 396 ? 123.242 130.432 148.558 1.00 0.00 396 VAL D CA 1
ATOM 8697 C C . VAL C 1 396 ? 124.266 129.456 147.988 1.00 0.00 396 VAL D C 1
ATOM 8698 O O . VAL C 1 396 ? 125.299 129.867 147.445 1.00 0.00 396 VAL D O 1
ATOM 8702 N N . THR C 1 397 ? 124.006 128.153 148.103 1.00 15.52 397 THR D N 1
ATOM 8703 C CA . THR C 1 397 ? 124.935 127.154 147.587 1.00 0.00 397 THR D CA 1
ATOM 8704 C C . THR C 1 397 ? 124.907 127.068 146.066 1.00 0.00 397 THR D C 1
ATOM 8705 O O . THR C 1 397 ? 125.941 126.797 145.446 1.00 9.39 397 THR D O 1
ATOM 8708 N N . MET C 1 398 ? 123.745 127.293 145.451 1.00 2.25 398 MET D N 1
ATOM 8709 C CA . MET C 1 398 ? 123.625 127.228 144.002 1.00 0.00 398 MET D CA 1
ATOM 8710 C C . MET C 1 398 ? 124.321 128.397 143.327 1.00 2.24 398 MET D C 1
ATOM 8711 O O . MET C 1 398 ? 124.947 128.216 142.275 1.00 12.27 398 MET D O 1
ATOM 8716 N N . THR C 1 399 ? 124.232 129.592 143.906 1.00 4.07 399 THR D N 1
ATOM 8717 C CA . THR C 1 399 ? 124.921 130.745 143.342 1.00 0.00 399 THR D CA 1
ATOM 8718 C C . THR C 1 399 ? 126.416 130.748 143.645 1.00 3.52 399 THR D C 1
ATOM 8719 O O . THR C 1 399 ? 127.098 131.720 143.306 1.00 16.60 399 THR D O 1
ATOM 8723 N N . THR C 1 400 ? 126.941 129.684 144.256 1.00 3.55 400 THR D N 1
ATOM 8724 C CA . THR C 1 400 ? 128.338 129.617 144.685 1.00 0.00 400 THR D CA 1
ATOM 8725 C C . THR C 1 400 ? 128.681 130.742 145.656 1.00 0.00 400 THR D C 1
ATOM 8726 O O . THR C 1 400 ? 129.852 131.091 145.829 1.00 13.51 400 THR D O 1
ATOM 8730 N N . LEU C 1 401 ? 127.660 131.312 146.295 1.00 0.45 401 LEU D N 1
ATOM 8731 C CA . LEU C 1 401 ? 127.879 132.399 147.242 1.00 0.00 401 LEU D CA 1
ATOM 8732 C C . LEU C 1 401 ? 128.529 131.890 148.524 1.00 0.00 401 LEU D C 1
ATOM 8733 O O . LEU C 1 401 ? 129.515 132.463 149.000 1.00 11.82 401 LEU D O 1
ATOM 8738 N N . GLY C 1 402 ? 127.993 130.813 149.091 1.00 4.30 402 GLY D N 1
ATOM 8739 C CA . GLY C 1 402 ? 128.579 130.179 150.257 1.00 0.00 402 GLY D CA 1
ATOM 8740 C C . GLY C 1 402 ? 128.846 131.107 151.425 1.00 0.00 402 GLY D C 1
ATOM 8741 O O . GLY C 1 402 ? 130.003 131.310 151.805 1.00 21.51 402 GLY D O 1
ATOM 8742 N N . TYR C 1 403 ? 127.788 131.673 152.008 1.00 6.01 403 TYR D N 1
ATOM 8743 C CA . TYR C 1 403 ? 127.966 132.536 153.172 1.00 0.00 403 TYR D CA 1
ATOM 8744 C C . TYR C 1 403 ? 128.586 131.772 154.333 1.00 0.00 403 TYR D C 1
ATOM 8745 O O . TYR C 1 403 ? 129.482 132.282 155.015 1.00 7.02 403 TYR D O 1
ATOM 8754 N N . GLY C 1 404 ? 128.123 130.548 154.573 1.00 7.00 404 GLY D N 1
ATOM 8755 C CA . GLY C 1 404 ? 128.609 129.737 155.667 1.00 0.00 404 GLY D CA 1
ATOM 8756 C C . GLY C 1 404 ? 127.763 129.784 156.919 1.00 0.00 404 GLY D C 1
ATOM 8757 O O . GLY C 1 404 ? 128.105 129.111 157.898 1.00 6.07 404 GLY D O 1
ATOM 8758 N N . ASP C 1 405 ? 126.673 130.554 156.921 1.00 0.89 405 ASP D N 1
ATOM 8759 C CA . ASP C 1 405 ? 125.789 130.570 158.079 1.00 0.00 405 ASP D CA 1
ATOM 8760 C C . ASP C 1 405 ? 125.137 129.211 158.296 1.00 0.00 405 ASP D C 1
ATOM 8761 O O . ASP C 1 405 ? 124.834 128.845 159.437 1.00 9.84 405 ASP D O 1
ATOM 8766 N N . MET C 1 406 ? 124.914 128.459 157.222 1.00 0.00 406 MET D N 1
ATOM 8767 C CA . MET C 1 406 ? 124.399 127.102 157.310 1.00 0.00 406 MET D CA 1
ATOM 8768 C C . MET C 1 406 ? 125.116 126.235 156.289 1.00 0.00 406 MET D C 1
ATOM 8769 O O . MET C 1 406 ? 125.330 126.653 155.148 1.00 9.84 406 MET D O 1
ATOM 8774 N N . TYR C 1 407 ? 125.489 125.030 156.710 1.00 0.00 407 TYR D N 1
ATOM 8775 C CA . TYR C 1 407 ? 126.185 124.078 155.861 1.00 0.00 407 TYR D CA 1
ATOM 8776 C C . TYR C 1 407 ? 125.890 122.679 156.375 1.00 6.86 407 TYR D C 1
ATOM 8777 O O . TYR C 1 407 ? 125.614 122.507 157.567 1.00 4.10 407 TYR D O 1
ATOM 8786 N N . PRO C 1 408 ? 125.930 121.667 155.510 1.00 7.21 408 PRO D N 1
ATOM 8787 C CA . PRO C 1 408 ? 125.714 120.295 155.983 1.00 0.00 408 PRO D CA 1
ATOM 8788 C C . PRO C 1 408 ? 126.789 119.866 156.969 1.00 2.79 408 PRO D C 1
ATOM 8789 O O . PRO C 1 408 ? 127.953 120.258 156.860 1.00 11.30 408 PRO D O 1
ATOM 8793 N N . GLN C 1 409 ? 126.382 119.047 157.939 1.00 17.13 409 GLN D N 1
ATOM 8794 C CA . GLN C 1 409 ? 127.294 118.500 158.936 1.00 6.25 409 GLN D CA 1
ATOM 8795 C C . GLN C 1 409 ? 127.303 116.976 158.945 1.00 10.77 409 GLN D C 1
ATOM 8796 O O . GLN C 1 409 ? 128.000 116.377 159.772 1.00 24.69 409 GLN D O 1
ATOM 8802 N N . THR C 1 410 ? 126.554 116.338 158.053 1.00 10.49 410 THR D N 1
ATOM 8803 C CA . THR C 1 410 ? 126.526 114.890 157.915 1.00 11.59 410 THR D CA 1
ATOM 8804 C C . THR C 1 410 ? 127.127 114.493 156.572 1.00 11.72 410 THR D C 1
ATOM 8805 O O . THR C 1 410 ? 127.331 115.323 155.688 1.00 26.39 410 THR D O 1
ATOM 8809 N N . TRP C 1 411 ? 127.417 113.199 156.430 1.00 9.02 411 TRP D N 1
ATOM 8810 C CA . TRP C 1 411 ? 127.941 112.695 155.163 1.00 10.20 411 TRP D CA 1
ATOM 8811 C C . TRP C 1 411 ? 126.888 112.766 154.058 1.00 12.37 411 TRP D C 1
ATOM 8812 O O . TRP C 1 411 ? 127.188 113.175 152.927 1.00 10.92 411 TRP D O 1
ATOM 8823 N N . SER C 1 412 ? 125.646 112.390 154.371 1.00 17.13 412 SER D N 1
ATOM 8824 C CA . SER C 1 412 ? 124.585 112.451 153.372 1.00 8.00 412 SER D CA 1
ATOM 8825 C C . SER C 1 412 ? 124.263 113.892 153.004 1.00 8.87 412 SER D C 1
ATOM 8826 O O . SER C 1 412 ? 124.107 114.221 151.820 1.00 23.01 412 SER D O 1
ATOM 8829 N N . GLY C 1 413 ? 124.171 114.771 154.004 1.00 2.96 413 GLY D N 1
ATOM 8830 C CA . GLY C 1 413 ? 123.983 116.179 153.717 1.00 3.02 413 GLY D CA 1
ATOM 8831 C C . GLY C 1 413 ? 125.143 116.765 152.942 1.00 1.28 413 GLY D C 1
ATOM 8832 O O . GLY C 1 413 ? 124.957 117.670 152.127 1.00 0.63 413 GLY D O 1
ATOM 8833 N N . MET C 1 414 ? 126.348 116.251 153.173 1.00 14.02 414 MET D N 1
ATOM 8834 C CA . MET C 1 414 ? 127.520 116.710 152.439 1.00 0.33 414 MET D CA 1
ATOM 8835 C C . MET C 1 414 ? 127.419 116.343 150.964 1.00 0.23 414 MET D C 1
ATOM 8836 O O . MET C 1 414 ? 127.679 117.176 150.085 1.00 8.06 414 MET D O 1
ATOM 8841 N N . LEU C 1 415 ? 127.043 115.095 150.678 1.00 13.90 415 LEU D N 1
ATOM 8842 C CA . LEU C 1 415 ? 126.822 114.689 149.293 1.00 16.10 415 LEU D CA 1
ATOM 8843 C C . LEU C 1 415 ? 125.722 115.524 148.648 1.00 14.65 415 LEU D C 1
ATOM 8844 O O . LEU C 1 415 ? 125.843 115.947 147.490 1.00 20.14 415 LEU D O 1
ATOM 8849 N N . VAL C 1 416 ? 124.637 115.769 149.386 1.00 12.78 416 VAL D N 1
ATOM 8850 C CA . VAL C 1 416 ? 123.542 116.575 148.854 1.00 7.99 416 VAL D CA 1
ATOM 8851 C C . VAL C 1 416 ? 124.019 117.988 148.540 1.00 16.23 416 VAL D C 1
ATOM 8852 O O . VAL C 1 416 ? 123.650 118.566 147.514 1.00 20.95 416 VAL D O 1
ATOM 8856 N N . GLY C 1 417 ? 124.825 118.573 149.426 1.00 7.81 417 GLY D N 1
ATOM 8857 C CA . GLY C 1 417 ? 125.342 119.909 149.174 1.00 7.33 417 GLY D CA 1
ATOM 8858 C C . GLY C 1 417 ? 126.270 119.963 147.977 1.00 9.18 417 GLY D C 1
ATOM 8859 O O . GLY C 1 417 ? 126.257 120.932 147.215 1.00 17.55 417 GLY D O 1
ATOM 8860 N N . ALA C 1 418 ? 127.095 118.931 147.795 1.00 6.62 418 ALA D N 1
ATOM 8861 C CA . ALA C 1 418 ? 127.945 118.881 146.608 1.00 17.49 418 ALA D CA 1
ATOM 8862 C C . ALA C 1 418 ? 127.098 118.827 145.342 1.00 10.77 418 ALA D C 1
ATOM 8863 O O . ALA C 1 418 ? 127.349 119.561 144.370 1.00 10.83 418 ALA D O 1
ATOM 8865 N N . LEU C 1 419 ? 126.075 117.969 145.343 1.00 11.06 419 LEU D N 1
ATOM 8866 C CA . LEU C 1 419 ? 125.186 117.891 144.191 1.00 1.22 419 LEU D CA 1
ATOM 8867 C C . LEU C 1 419 ? 124.493 119.225 143.956 1.00 0.00 419 LEU D C 1
ATOM 8868 O O . LEU C 1 419 ? 124.323 119.650 142.809 1.00 10.49 419 LEU D O 1
ATOM 8873 N N . CYS C 1 420 ? 124.094 119.901 145.034 1.00 9.53 420 CYS D N 1
ATOM 8874 C CA . CYS C 1 420 ? 123.494 121.225 144.914 1.00 10.66 420 CYS D CA 1
ATOM 8875 C C . CYS C 1 420 ? 124.458 122.205 144.261 1.00 1.32 420 CYS D C 1
ATOM 8876 O O . CYS C 1 420 ? 124.061 122.992 143.398 1.00 11.39 420 CYS D O 1
ATOM 8879 N N . ALA C 1 421 ? 125.728 122.168 144.658 1.00 7.05 421 ALA D N 1
ATOM 8880 C CA . ALA C 1 421 ? 126.709 123.088 144.092 1.00 6.15 421 ALA D CA 1
ATOM 8881 C C . ALA C 1 421 ? 126.853 122.881 142.589 1.00 11.57 421 ALA D C 1
ATOM 8882 O O . ALA C 1 421 ? 126.745 123.833 141.804 1.00 20.39 421 ALA D O 1
ATOM 8884 N N . LEU C 1 422 ? 127.097 121.637 142.165 1.00 10.51 422 LEU D N 1
ATOM 8885 C CA . LEU C 1 422 ? 127.252 121.392 140.730 1.00 8.62 422 LEU D CA 1
ATOM 8886 C C . LEU C 1 422 ? 125.967 121.690 139.962 1.00 13.73 422 LEU D C 1
ATOM 8887 O O . LEU C 1 422 ? 126.012 122.277 138.870 1.00 23.43 422 LEU D O 1
ATOM 8892 N N . ALA C 1 423 ? 124.812 121.296 140.504 1.00 11.91 423 ALA D N 1
ATOM 8893 C CA . ALA C 1 423 ? 123.555 121.542 139.811 1.00 7.56 423 ALA D CA 1
ATOM 8894 C C . ALA C 1 423 ? 123.295 123.033 139.659 1.00 9.67 423 ALA D C 1
ATOM 8895 O O . ALA C 1 423 ? 122.821 123.481 138.610 1.00 24.92 423 ALA D O 1
ATOM 8897 N N . GLY C 1 424 ? 123.589 123.816 140.697 1.00 11.39 424 GLY D N 1
ATOM 8898 C CA . GLY C 1 424 ? 123.438 125.253 140.587 1.00 13.29 424 GLY D CA 1
ATOM 8899 C C . GLY C 1 424 ? 124.373 125.849 139.557 1.00 11.27 424 GLY D C 1
ATOM 8900 O O . GLY C 1 424 ? 123.966 126.693 138.752 1.00 19.89 424 GLY D O 1
ATOM 8901 N N . VAL C 1 425 ? 125.635 125.411 139.555 1.00 15.57 425 VAL D N 1
ATOM 8902 C CA . VAL C 1 425 ? 126.571 125.911 138.553 1.00 14.88 425 VAL D CA 1
ATOM 8903 C C . VAL C 1 425 ? 126.012 125.676 137.157 1.00 15.19 425 VAL D C 1
ATOM 8904 O O . VAL C 1 425 ? 125.944 126.598 136.334 1.00 21.93 425 VAL D O 1
ATOM 8908 N N . LEU C 1 426 ? 125.563 124.450 136.883 1.00 16.55 426 LEU D N 1
ATOM 8909 C CA . LEU C 1 426 ? 125.086 124.125 135.541 1.00 14.75 426 LEU D CA 1
ATOM 8910 C C . LEU C 1 426 ? 123.794 124.862 135.192 1.00 18.38 426 LEU D C 1
ATOM 8911 O O . LEU C 1 426 ? 123.664 125.407 134.086 1.00 14.50 426 LEU D O 1
ATOM 8916 N N . THR C 1 427 ? 122.828 124.897 136.112 1.00 19.20 427 THR D N 1
ATOM 8917 C CA . THR C 1 427 ? 121.545 125.511 135.799 1.00 16.49 427 THR D CA 1
ATOM 8918 C C . THR C 1 427 ? 121.644 127.024 135.683 1.00 22.14 427 THR D C 1
ATOM 8919 O O . THR C 1 427 ? 120.834 127.630 134.976 1.00 39.07 427 THR D O 1
ATOM 8923 N N . ILE C 1 428 ? 122.615 127.650 136.347 1.00 9.69 428 ILE D N 1
ATOM 8924 C CA . ILE C 1 428 ? 122.836 129.074 136.148 1.00 13.11 428 ILE D CA 1
ATOM 8925 C C . ILE C 1 428 ? 123.643 129.329 134.879 1.00 14.88 428 ILE D C 1
ATOM 8926 O O . ILE C 1 428 ? 123.433 130.345 134.209 1.00 25.00 428 ILE D O 1
ATOM 8931 N N . ALA C 1 429 ? 124.560 128.425 134.527 1.00 17.66 429 ALA D N 1
ATOM 8932 C CA . ALA C 1 429 ? 125.302 128.563 133.284 1.00 13.29 429 ALA D CA 1
ATOM 8933 C C . ALA C 1 429 ? 124.462 128.247 132.056 1.00 16.56 429 ALA D C 1
ATOM 8934 O O . ALA C 1 429 ? 124.922 128.493 130.937 1.00 22.29 429 ALA D O 1
ATOM 8936 N N . MET C 1 430 ? 123.264 127.682 132.224 1.00 22.17 430 MET D N 1
ATOM 8937 C CA . MET C 1 430 ? 122.434 127.416 131.049 1.00 10.58 430 MET D CA 1
ATOM 8938 C C . MET C 1 430 ? 121.978 128.707 130.367 1.00 17.56 430 MET D C 1
ATOM 8939 O O . MET C 1 430 ? 122.418 128.975 129.237 1.00 26.76 430 MET D O 1
ATOM 8944 N N . PRO C 1 431 ? 121.121 129.543 130.971 1.00 17.46 431 PRO D N 1
ATOM 8945 C CA . PRO C 1 431 ? 120.572 130.692 130.236 1.00 25.71 431 PRO D CA 1
ATOM 8946 C C . PRO C 1 431 ? 121.358 131.988 130.371 1.00 22.17 431 PRO D C 1
ATOM 8947 O O . PRO C 1 431 ? 121.136 132.922 129.578 1.00 29.77 431 PRO D O 1
ATOM 8951 N N . VAL C 1 432 ? 122.244 132.077 131.365 1.00 16.86 432 VAL D N 1
ATOM 8952 C CA . VAL C 1 432 ? 123.044 133.287 131.534 1.00 21.88 432 VAL D CA 1
ATOM 8953 C C . VAL C 1 432 ? 123.900 133.537 130.304 1.00 23.62 432 VAL D C 1
ATOM 8954 O O . VAL C 1 432 ? 124.021 134.696 129.887 1.00 27.42 432 VAL D O 1
ATOM 8958 N N . PRO C 1 433 ? 124.549 132.538 129.703 1.00 24.90 433 PRO D N 1
ATOM 8959 C CA . PRO C 1 433 ? 125.263 132.787 128.442 1.00 17.15 433 PRO D CA 1
ATOM 8960 C C . PRO C 1 433 ? 124.371 133.300 127.328 1.00 15.55 433 PRO D C 1
ATOM 8961 O O . PRO C 1 433 ? 124.817 134.137 126.537 1.00 23.17 433 PRO D O 1
ATOM 8965 N N . VAL C 1 434 ? 123.126 132.831 127.234 1.00 18.91 434 VAL D N 1
ATOM 8966 C CA . VAL C 1 434 ? 122.220 133.342 126.207 1.00 16.39 434 VAL D CA 1
ATOM 8967 C C . VAL C 1 434 ? 121.964 134.826 126.429 1.00 11.93 434 VAL D C 1
ATOM 8968 O O . VAL C 1 434 ? 122.043 135.643 125.497 1.00 23.04 434 VAL D O 1
ATOM 8972 N N . ILE C 1 435 ? 121.662 135.198 127.674 1.00 17.36 435 ILE D N 1
ATOM 8973 C CA . ILE C 1 435 ? 121.412 136.607 127.979 1.00 18.53 435 ILE D CA 1
ATOM 8974 C C . ILE C 1 435 ? 122.663 137.434 127.700 1.00 18.33 435 ILE D C 1
ATOM 8975 O O . ILE C 1 435 ? 122.593 138.533 127.132 1.00 19.52 435 ILE D O 1
ATOM 8980 N N . VAL C 1 436 ? 123.826 136.911 128.089 1.00 20.29 436 VAL D N 1
ATOM 8981 C CA . VAL C 1 436 ? 125.088 137.617 127.895 1.00 16.57 436 VAL D CA 1
ATOM 8982 C C . VAL C 1 436 ? 125.362 137.830 126.413 1.00 20.65 436 VAL D C 1
ATOM 8983 O O . VAL C 1 436 ? 125.834 138.894 126.002 1.00 30.55 436 VAL D O 1
ATOM 8987 N N . ASN C 1 437 ? 125.091 136.817 125.592 1.00 21.90 437 ASN D N 1
ATOM 8988 C CA . ASN C 1 437 ? 125.371 136.923 124.166 1.00 16.73 437 ASN D CA 1
ATOM 8989 C C . ASN C 1 437 ? 124.405 137.885 123.484 1.00 20.72 437 ASN D C 1
ATOM 8990 O O . ASN C 1 437 ? 124.798 138.617 122.566 1.00 21.98 437 ASN D O 1
ATOM 8995 N N . ASN C 1 438 ? 123.147 137.921 123.932 1.00 17.03 438 ASN D N 1
ATOM 8996 C CA . ASN C 1 438 ? 122.224 138.946 123.448 1.00 11.95 438 ASN D CA 1
ATOM 8997 C C . ASN C 1 438 ? 122.735 140.341 123.798 1.00 19.70 438 ASN D C 1
ATOM 8998 O O . ASN C 1 438 ? 122.720 141.258 122.962 1.00 27.28 438 ASN D O 1
ATOM 9003 N N . PHE C 1 439 ? 123.192 140.516 125.041 1.00 25.29 439 PHE D N 1
ATOM 9004 C CA . PHE C 1 439 ? 123.780 141.792 125.435 1.00 15.35 439 PHE D CA 1
ATOM 9005 C C . PHE C 1 439 ? 124.976 142.129 124.560 1.00 13.60 439 PHE D C 1
ATOM 9006 O O . PHE C 1 439 ? 125.189 143.292 124.205 1.00 11.77 439 PHE D O 1
ATOM 9014 N N . GLY C 1 440 ? 125.784 141.124 124.225 1.00 19.18 440 GLY D N 1
ATOM 9015 C CA . GLY C 1 440 ? 126.933 141.364 123.369 1.00 15.24 440 GLY D CA 1
ATOM 9016 C C . GLY C 1 440 ? 126.528 141.866 121.998 1.00 26.14 440 GLY D C 1
ATOM 9017 O O . GLY C 1 440 ? 127.092 142.838 121.488 1.00 20.76 440 GLY D O 1
ATOM 9018 N N . MET C 1 441 ? 125.538 141.214 121.383 1.00 32.42 441 MET D N 1
ATOM 9019 C CA . MET C 1 441 ? 125.035 141.703 120.101 1.00 27.80 441 MET D CA 1
ATOM 9020 C C . MET C 1 441 ? 124.604 143.158 120.210 1.00 31.05 441 MET D C 1
ATOM 9021 O O . MET C 1 441 ? 125.004 144.002 119.396 1.00 39.57 441 MET D O 1
ATOM 9026 N N . TYR C 1 442 ? 123.764 143.465 121.201 1.00 12.80 442 TYR D N 1
ATOM 9027 C CA . TYR C 1 442 ? 123.186 144.804 121.272 1.00 15.74 442 TYR D CA 1
ATOM 9028 C C . TYR C 1 442 ? 124.256 145.856 121.549 1.00 18.49 442 TYR D C 1
ATOM 9029 O O . TYR C 1 442 ? 124.249 146.933 120.940 1.00 10.92 442 TYR D O 1
ATOM 9038 N N . TYR C 1 443 ? 125.191 145.555 122.453 1.00 27.46 443 TYR D N 1
ATOM 9039 C CA . TYR C 1 443 ? 126.272 146.488 122.749 1.00 21.90 443 TYR D CA 1
ATOM 9040 C C . TYR C 1 443 ? 127.159 146.712 121.533 1.00 15.87 443 TYR D C 1
ATOM 9041 O O . TYR C 1 443 ? 127.541 147.851 121.239 1.00 23.75 443 TYR D O 1
ATOM 9050 N N . SER C 1 444 ? 127.499 145.640 120.812 1.00 20.17 444 SER D N 1
ATOM 9051 C CA . SER C 1 444 ? 128.327 145.794 119.622 1.00 23.04 444 SER D CA 1
ATOM 9052 C C . SER C 1 444 ? 127.621 146.644 118.577 1.00 25.17 444 SER D C 1
ATOM 9053 O O . SER C 1 444 ? 128.241 147.506 117.946 1.00 20.52 444 SER D O 1
ATOM 9056 N N . LEU C 1 445 ? 126.321 146.417 118.379 1.00 28.76 445 LEU D N 1
ATOM 9057 C CA . LEU C 1 445 ? 125.585 147.198 117.391 1.00 19.25 445 LEU D CA 1
ATOM 9058 C C . LEU C 1 445 ? 125.512 148.668 117.789 1.00 25.27 445 LEU D C 1
ATOM 9059 O O . LEU C 1 445 ? 125.654 149.555 116.939 1.00 35.96 445 LEU D O 1
ATOM 9064 N N . ALA C 1 446 ? 125.289 148.950 119.075 1.00 28.36 446 ALA D N 1
ATOM 9065 C CA . ALA C 1 446 ? 125.255 150.340 119.523 1.00 29.26 446 ALA D CA 1
ATOM 9066 C C . ALA C 1 446 ? 126.610 151.016 119.335 1.00 32.23 446 ALA D C 1
ATOM 9067 O O . ALA C 1 446 ? 126.683 152.164 118.870 1.00 39.22 446 ALA D O 1
ATOM 9069 N N . MET C 1 447 ? 127.695 150.322 119.683 1.00 29.95 447 MET D N 1
ATOM 9070 C CA . MET C 1 447 ? 129.023 150.895 119.493 1.00 33.20 447 MET D CA 1
ATOM 9071 C C . MET C 1 447 ? 129.318 151.119 118.016 1.00 30.82 447 MET D C 1
ATOM 9072 O O . MET C 1 447 ? 129.961 152.108 117.648 1.00 38.68 447 MET D O 1
ATOM 9077 N N . ALA C 1 448 ? 128.870 150.205 117.152 1.00 31.46 448 ALA D N 1
ATOM 9078 C CA . ALA C 1 448 ? 129.059 150.395 115.719 1.00 30.77 448 ALA D CA 1
ATOM 9079 C C . ALA C 1 448 ? 128.287 151.609 115.221 1.00 32.46 448 ALA D C 1
ATOM 9080 O O . ALA C 1 448 ? 128.806 152.402 114.425 1.00 40.01 448 ALA D O 1
ATOM 9082 N N . LYS C 1 449 ? 127.043 151.774 115.679 1.00 31.20 449 LYS D N 1
ATOM 9083 C CA . LYS C 1 449 ? 126.274 152.949 115.285 1.00 31.89 449 LYS D CA 1
ATOM 9084 C C . LYS C 1 449 ? 126.948 154.234 115.745 1.00 36.75 449 LYS D C 1
ATOM 9085 O O . LYS C 1 449 ? 126.914 155.240 115.027 1.00 40.20 449 LYS D O 1
ATOM 9091 N N . GLN C 1 450 ? 127.561 154.227 116.930 1.00 34.12 450 GLN D N 1
ATOM 9092 C CA . GLN C 1 450 ? 128.332 155.396 117.351 1.00 35.86 450 GLN D CA 1
ATOM 9093 C C . GLN C 1 450 ? 129.537 155.621 116.444 1.00 38.72 450 GLN D C 1
ATOM 9094 O O . GLN C 1 450 ? 129.752 156.732 115.945 1.00 43.19 450 GLN D O 1
ATOM 9100 N N . LYS C 1 451 ? 130.334 154.576 116.218 1.00 37.76 451 LYS D N 1
ATOM 9101 C CA . LYS C 1 451 ? 131.533 154.703 115.399 1.00 35.30 451 LYS D CA 1
ATOM 9102 C C . LYS C 1 451 ? 131.216 155.068 113.958 1.00 33.54 451 LYS D C 1
ATOM 9103 O O . LYS C 1 451 ? 132.122 155.487 113.227 1.00 34.93 451 LYS D O 1
ATOM 9105 N N . LEU C 1 452 ? 129.961 154.917 113.529 1.00 36.60 452 LEU D N 1
ATOM 9106 C CA . LEU C 1 452 ? 129.524 155.248 112.176 1.00 33.39 452 LEU D CA 1
ATOM 9107 C C . LEU C 1 452 ? 128.625 156.477 112.258 1.00 37.85 452 LEU D C 1
ATOM 9108 O O . LEU C 1 452 ? 127.390 156.358 112.246 1.00 31.39 452 LEU D O 1
ATOM 9113 N N . PRO C 1 453 ? 129.205 157.674 112.345 1.00 46.85 453 PRO D N 1
ATOM 9114 C CA . PRO C 1 453 ? 128.380 158.884 112.438 1.00 42.46 453 PRO D CA 1
ATOM 9115 C C . PRO C 1 453 ? 127.611 159.141 111.151 1.00 41.95 453 PRO D C 1
ATOM 9116 O O . PRO C 1 453 ? 128.002 158.717 110.062 1.00 41.80 453 PRO D O 1
ATOM 9120 N N . LYS C 1 454 ? 126.494 159.850 111.295 1.00 38.57 454 LYS D N 1
ATOM 9121 C CA . LYS C 1 454 ? 125.671 160.188 110.141 1.00 39.17 454 LYS D CA 1
ATOM 9122 C C . LYS C 1 454 ? 126.467 161.031 109.154 1.00 37.72 454 LYS D C 1
ATOM 9123 O O . LYS C 1 454 ? 127.185 161.957 109.543 1.00 37.01 454 LYS D O 1
ATOM 9125 N N . LYS C 1 455 ? 126.338 160.704 107.871 1.00 40.62 455 LYS D N 1
ATOM 9126 C CA . LYS C 1 455 ? 127.068 161.392 106.817 1.00 37.20 455 LYS D CA 1
ATOM 9127 C C . LYS C 1 455 ? 126.222 161.381 105.550 1.00 40.18 455 LYS D C 1
ATOM 9128 O O . LYS C 1 455 ? 125.085 160.901 105.539 1.00 40.84 455 LYS D O 1
ATOM 9134 N N . LYS C 1 456 ? 126.790 161.920 104.475 1.00 37.53 456 LYS D N 1
ATOM 9135 C CA . LYS C 1 456 ? 126.111 161.915 103.187 1.00 35.82 456 LYS D CA 1
ATOM 9136 C C . LYS C 1 456 ? 125.993 160.490 102.660 1.00 39.95 456 LYS D C 1
ATOM 9137 O O . LYS C 1 456 ? 126.892 159.665 102.842 1.00 41.09 456 LYS D O 1
ATOM 9139 N N . LYS C 1 457 ? 124.870 160.204 101.998 1.00 36.67 457 LYS D N 1
ATOM 9140 C CA . LYS C 1 457 ? 124.657 158.866 101.457 1.00 33.51 457 LYS D CA 1
ATOM 9141 C C . LYS C 1 457 ? 125.727 158.499 100.439 1.00 33.63 457 LYS D C 1
ATOM 9142 O O . LYS C 1 457 ? 126.163 157.343 100.386 1.00 36.52 457 LYS D O 1
ATOM 9144 N N . LYS C 1 458 ? 126.153 159.462 99.618 1.00 29.38 458 LYS D N 1
ATOM 9145 C CA . LYS C 1 458 ? 127.211 159.251 98.636 1.00 29.33 458 LYS D CA 1
ATOM 9146 C C . LYS C 1 458 ? 126.733 158.415 97.453 1.00 30.54 458 LYS D C 1
ATOM 9147 O O . LYS C 1 458 ? 127.477 158.229 96.485 1.00 28.61 458 LYS D O 1
ATOM 9153 N N . HIS C 1 459 ? 125.500 157.918 97.511 1.00 31.96 459 HIS D N 1
ATOM 9154 C CA . HIS C 1 459 ? 124.927 157.100 96.452 1.00 32.48 459 HIS D CA 1
ATOM 9155 C C . HIS C 1 459 ? 123.620 157.721 95.985 1.00 29.07 459 HIS D C 1
ATOM 9156 O O . HIS C 1 459 ? 122.797 158.148 96.802 1.00 32.03 459 HIS D O 1
ATOM 9163 N N . ILE C 1 460 ? 123.434 157.766 94.671 1.00 27.31 460 ILE D N 1
ATOM 9164 C CA . ILE C 1 460 ? 122.271 158.385 94.047 1.00 33.87 460 ILE D CA 1
ATOM 9165 C C . ILE C 1 460 ? 121.414 157.270 93.448 1.00 31.97 460 ILE D C 1
ATOM 9166 O O . ILE C 1 460 ? 121.832 156.631 92.471 1.00 33.13 460 ILE D O 1
ATOM 9171 N N . PRO C 1 461 ? 120.225 156.996 93.984 1.00 37.93 461 PRO D N 1
ATOM 9172 C CA . PRO C 1 461 ? 119.357 155.998 93.354 1.00 36.88 461 PRO D CA 1
ATOM 9173 C C . PRO C 1 461 ? 118.881 156.461 91.986 1.00 37.43 461 PRO D C 1
ATOM 9174 O O . PRO C 1 461 ? 118.824 157.657 91.692 1.00 37.71 461 PRO D O 1
ATOM 9178 N N . ARG C 1 462 ? 118.539 155.491 91.147 1.00 35.96 462 ARG D N 1
ATOM 9179 C CA . ARG C 1 462 ? 118.141 155.806 89.784 1.00 36.76 462 ARG D CA 1
ATOM 9180 C C . ARG C 1 462 ? 116.873 156.658 89.796 1.00 40.48 462 ARG D C 1
ATOM 9181 O O . ARG C 1 462 ? 115.991 156.444 90.636 1.00 41.34 462 ARG D O 1
ATOM 9189 N N . PRO C 1 463 ? 116.749 157.644 88.887 1.00 38.86 463 PRO D N 1
ATOM 9190 C CA . PRO C 1 463 ? 115.544 158.475 88.789 1.00 38.05 463 PRO D CA 1
ATOM 9191 C C . PRO C 1 463 ? 114.245 157.673 88.860 1.00 39.87 463 PRO D C 1
ATOM 9192 O O . PRO C 1 463 ? 113.752 157.207 87.831 1.00 41.23 463 PRO D O 1
ATOM 9196 N N . SER D 1 7 ? 125.335 150.738 74.102 1.00 37.03 7 SER C N 1
ATOM 9197 C CA . SER D 1 7 ? 123.956 151.076 74.431 1.00 38.45 7 SER C CA 1
ATOM 9198 C C . SER D 1 7 ? 123.656 150.768 75.893 1.00 38.45 7 SER C C 1
ATOM 9199 O O . SER D 1 7 ? 122.906 149.842 76.197 1.00 41.06 7 SER C O 1
ATOM 9202 N N . GLU D 1 8 ? 124.274 151.538 76.792 1.00 32.44 8 GLU C N 1
ATOM 9203 C CA . GLU D 1 8 ? 124.043 151.427 78.230 1.00 36.98 8 GLU C CA 1
ATOM 9204 C C . GLU D 1 8 ? 124.637 150.130 78.778 1.00 37.38 8 GLU C C 1
ATOM 9205 O O . GLU D 1 8 ? 124.653 149.914 79.993 1.00 34.34 8 GLU C O 1
ATOM 9211 N N . ARG D 1 9 ? 125.175 149.285 77.903 1.00 36.86 9 ARG C N 1
ATOM 9212 C CA . ARG D 1 9 ? 125.706 147.983 78.285 1.00 35.69 9 ARG C CA 1
ATOM 9213 C C . ARG D 1 9 ? 127.227 148.062 78.337 1.00 31.92 9 ARG C C 1
ATOM 9214 O O . ARG D 1 9 ? 127.870 148.392 77.335 1.00 34.58 9 ARG C O 1
ATOM 9222 N N . ILE D 1 10 ? 127.795 147.760 79.503 1.00 27.20 10 ILE C N 1
ATOM 9223 C CA . ILE D 1 10 ? 129.236 147.782 79.715 1.00 26.77 10 ILE C CA 1
ATOM 9224 C C . ILE D 1 10 ? 129.642 146.462 80.354 1.00 20.11 10 ILE C C 1
ATOM 9225 O O . ILE D 1 10 ? 128.990 145.999 81.296 1.00 22.71 10 ILE C O 1
ATOM 9230 N N . VAL D 1 11 ? 130.710 145.860 79.841 1.00 16.59 11 VAL C N 1
ATOM 9231 C CA . VAL D 1 11 ? 131.219 144.586 80.334 1.00 24.53 11 VAL C CA 1
ATOM 9232 C C . VAL D 1 11 ? 132.592 144.834 80.940 1.00 18.67 11 VAL C C 1
ATOM 9233 O O . VAL D 1 11 ? 133.479 145.384 80.276 1.00 13.34 11 VAL C O 1
ATOM 9237 N N . ILE D 1 12 ? 132.765 144.429 82.195 1.00 17.65 12 ILE C N 1
ATOM 9238 C CA . ILE D 1 12 ? 134.017 144.600 82.922 1.00 13.53 12 ILE C CA 1
ATOM 9239 C C . ILE D 1 12 ? 134.603 143.218 83.166 1.00 10.46 12 ILE C C 1
ATOM 9240 O O . ILE D 1 12 ? 133.974 142.377 83.821 1.00 12.66 12 ILE C O 1
ATOM 9245 N N . ASN D 1 13 ? 135.805 142.985 82.643 1.00 17.44 13 ASN C N 1
ATOM 9246 C CA . ASN D 1 13 ? 136.488 141.696 82.756 1.00 16.30 13 ASN C CA 1
ATOM 9247 C C . ASN D 1 13 ? 137.490 141.796 83.903 1.00 12.49 13 ASN C C 1
ATOM 9248 O O . ASN D 1 13 ? 138.627 142.233 83.726 1.00 9.07 13 ASN C O 1
ATOM 9253 N N . VAL D 1 14 ? 137.059 141.378 85.088 1.00 15.24 14 VAL C N 1
ATOM 9254 C CA . VAL D 1 14 ? 137.866 141.461 86.299 1.00 22.14 14 VAL C CA 1
ATOM 9255 C C . VAL D 1 14 ? 138.499 140.091 86.515 1.00 20.63 14 VAL C C 1
ATOM 9256 O O . VAL D 1 14 ? 137.840 139.150 86.965 1.00 23.08 14 VAL C O 1
ATOM 9260 N N . GLY D 1 15 ? 139.784 139.980 86.195 1.00 8.90 15 GLY C N 1
ATOM 9261 C CA . GLY D 1 15 ? 140.508 138.740 86.415 1.00 8.89 15 GLY C CA 1
ATOM 9262 C C . GLY D 1 15 ? 139.948 137.557 85.657 1.00 16.64 15 GLY C C 1
ATOM 9263 O O . GLY D 1 15 ? 139.898 136.444 86.196 1.00 22.37 15 GLY C O 1
ATOM 9264 N N . GLY D 1 16 ? 139.526 137.770 84.412 1.00 12.29 16 GLY C N 1
ATOM 9265 C CA . GLY D 1 16 ? 138.990 136.710 83.588 1.00 10.77 16 GLY C CA 1
ATOM 9266 C C . GLY D 1 16 ? 137.504 136.475 83.735 1.00 15.77 16 GLY C C 1
ATOM 9267 O O . GLY D 1 16 ? 136.940 135.686 82.967 1.00 20.88 16 GLY C O 1
ATOM 9268 N N . THR D 1 17 ? 136.852 137.131 84.690 1.00 20.84 17 THR C N 1
ATOM 9269 C CA . THR D 1 17 ? 135.419 136.990 84.908 1.00 17.86 17 THR C CA 1
ATOM 9270 C C . THR D 1 17 ? 134.716 138.234 84.383 1.00 11.68 17 THR C C 1
ATOM 9271 O O . THR D 1 17 ? 135.071 139.357 84.753 1.00 21.53 17 THR C O 1
ATOM 9275 N N . ARG D 1 18 ? 133.721 138.029 83.525 1.00 8.74 18 ARG C N 1
ATOM 9276 C CA . ARG D 1 18 ? 133.026 139.127 82.868 1.00 12.83 18 ARG C CA 1
ATOM 9277 C C . ARG D 1 18 ? 131.835 139.558 83.713 1.00 13.98 18 ARG C C 1
ATOM 9278 O O . ARG D 1 18 ? 130.907 138.772 83.938 1.00 16.26 18 ARG C O 1
ATOM 9286 N N . HIS D 1 19 ? 131.866 140.801 84.181 1.00 19.59 19 HIS C N 1
ATOM 9287 C CA . HIS D 1 19 ? 130.762 141.396 84.923 1.00 11.24 19 HIS C CA 1
ATOM 9288 C C . HIS D 1 19 ? 130.043 142.381 84.011 1.00 13.73 19 HIS C C 1
ATOM 9289 O O . HIS D 1 19 ? 130.665 143.304 83.475 1.00 18.90 19 HIS C O 1
ATOM 9296 N N . GLN D 1 20 ? 128.741 142.181 83.836 1.00 20.07 20 GLN C N 1
ATOM 9297 C CA . GLN D 1 20 ? 127.922 143.007 82.956 1.00 21.81 20 GLN C CA 1
ATOM 9298 C C . GLN D 1 20 ? 126.973 143.840 83.807 1.00 28.03 20 GLN C C 1
ATOM 9299 O O . GLN D 1 20 ? 126.224 143.293 84.624 1.00 27.59 20 GLN C O 1
ATOM 9305 N N . THR D 1 21 ? 127.007 145.155 83.612 1.00 27.48 21 THR C N 1
ATOM 9306 C CA . THR D 1 21 ? 126.146 146.072 84.342 1.00 23.47 21 THR C CA 1
ATOM 9307 C C . THR D 1 21 ? 125.792 147.234 83.424 1.00 24.37 21 THR C C 1
ATOM 9308 O O . THR D 1 21 ? 126.163 147.258 82.247 1.00 22.01 21 THR C O 1
ATOM 9312 N N . HIS D 1 22 ? 125.067 148.202 83.973 1.00 29.89 22 HIS C N 1
ATOM 9313 C CA . HIS D 1 22 ? 124.632 149.372 83.227 1.00 26.83 22 HIS C CA 1
ATOM 9314 C C . HIS D 1 22 ? 125.514 150.573 83.545 1.00 27.95 22 HIS C C 1
ATOM 9315 O O . HIS D 1 22 ? 126.040 150.712 84.654 1.00 30.49 22 HIS C O 1
ATOM 9322 N N . ARG D 1 23 ? 125.674 151.443 82.546 1.00 30.15 23 ARG C N 1
ATOM 9323 C CA . ARG D 1 23 ? 126.466 152.651 82.742 1.00 31.96 23 ARG C CA 1
ATOM 9324 C C . ARG D 1 23 ? 125.844 153.556 83.795 1.00 28.20 23 ARG C C 1
ATOM 9325 O O . ARG D 1 23 ? 126.566 154.229 84.538 1.00 36.12 23 ARG C O 1
ATOM 9333 N N . SER D 1 24 ? 124.512 153.581 83.885 1.00 20.45 24 SER C N 1
ATOM 9334 C CA . SER D 1 24 ? 123.865 154.310 84.971 1.00 26.98 24 SER C CA 1
ATOM 9335 C C . SER D 1 24 ? 124.228 153.706 86.321 1.00 26.90 24 SER C C 1
ATOM 9336 O O . SER D 1 24 ? 124.494 154.431 87.289 1.00 30.02 24 SER C O 1
ATOM 9339 N N . THR D 1 25 ? 124.251 152.374 86.405 1.00 29.39 25 THR C N 1
ATOM 9340 C CA . THR D 1 25 ? 124.670 151.721 87.639 1.00 27.41 25 THR C CA 1
ATOM 9341 C C . THR D 1 25 ? 126.098 152.097 88.002 1.00 26.53 25 THR C C 1
ATOM 9342 O O . THR D 1 25 ? 126.402 152.314 89.181 1.00 31.58 25 THR C O 1
ATOM 9346 N N . LEU D 1 26 ? 126.983 152.180 87.009 1.00 26.62 26 LEU C N 1
ATOM 9347 C CA . LEU D 1 26 ? 128.362 152.569 87.286 1.00 30.85 26 LEU C CA 1
ATOM 9348 C C . LEU D 1 26 ? 128.457 154.030 87.710 1.00 34.55 26 LEU C C 1
ATOM 9349 O O . LEU D 1 26 ? 129.281 154.373 88.565 1.00 34.26 26 LEU C O 1
ATOM 9354 N N . ARG D 1 27 ? 127.631 154.898 87.128 1.00 34.34 27 ARG C N 1
ATOM 9355 C CA . ARG D 1 27 ? 127.644 156.316 87.462 1.00 32.43 27 ARG C CA 1
ATOM 9356 C C . ARG D 1 27 ? 126.920 156.625 88.764 1.00 31.57 27 ARG C C 1
ATOM 9357 O O . ARG D 1 27 ? 127.014 157.757 89.251 1.00 30.19 27 ARG C O 1
ATOM 9365 N N . THR D 1 28 ? 126.205 155.654 89.335 1.00 30.84 28 THR C N 1
ATOM 9366 C CA . THR D 1 28 ? 125.506 155.891 90.595 1.00 29.22 28 THR C CA 1
ATOM 9367 C C . THR D 1 28 ? 126.437 156.368 91.703 1.00 26.05 28 THR C C 1
ATOM 9368 O O . THR D 1 28 ? 125.971 157.012 92.650 1.00 29.11 28 THR C O 1
ATOM 9372 N N . LEU D 1 29 ? 127.735 156.070 91.616 1.00 21.91 29 LEU C N 1
ATOM 9373 C CA . LEU D 1 29 ? 128.720 156.475 92.619 1.00 17.87 29 LEU C CA 1
ATOM 9374 C C . LEU D 1 29 ? 129.771 157.343 91.938 1.00 27.60 29 LEU C C 1
ATOM 9375 O O . LEU D 1 29 ? 130.808 156.834 91.483 1.00 29.47 29 LEU C O 1
ATOM 9380 N N . PRO D 1 30 ? 129.555 158.654 91.855 1.00 31.32 30 PRO C N 1
ATOM 9381 C CA . PRO D 1 30 ? 130.503 159.510 91.133 1.00 23.93 30 PRO C CA 1
ATOM 9382 C C . PRO D 1 30 ? 131.851 159.590 91.832 1.00 24.52 30 PRO C C 1
ATOM 9383 O O . PRO D 1 30 ? 131.963 159.419 93.049 1.00 29.77 30 PRO C O 1
ATOM 9387 N N . GLY D 1 31 ? 132.884 159.857 91.036 1.00 23.44 31 GLY C N 1
ATOM 9388 C CA . GLY D 1 31 ? 134.223 160.056 91.547 1.00 26.62 31 GLY C CA 1
ATOM 9389 C C . GLY D 1 31 ? 135.042 158.800 91.741 1.00 28.69 31 GLY C C 1
ATOM 9390 O O . GLY D 1 31 ? 136.191 158.898 92.189 1.00 33.41 31 GLY C O 1
ATOM 9391 N N . THR D 1 32 ? 134.500 157.630 91.421 1.00 33.70 32 THR C N 1
ATOM 9392 C CA . THR D 1 32 ? 135.202 156.367 91.579 1.00 27.61 32 THR C CA 1
ATOM 9393 C C . THR D 1 32 ? 135.679 155.852 90.227 1.00 26.71 32 THR C C 1
ATOM 9394 O O . THR D 1 32 ? 135.327 156.384 89.171 1.00 27.04 32 THR C O 1
ATOM 9398 N N . ARG D 1 33 ? 136.505 154.805 90.280 1.00 27.35 33 ARG C N 1
ATOM 9399 C CA . ARG D 1 33 ? 137.090 154.260 89.059 1.00 24.85 33 ARG C CA 1
ATOM 9400 C C . ARG D 1 33 ? 136.019 153.727 88.115 1.00 22.77 33 ARG C C 1
ATOM 9401 O O . ARG D 1 33 ? 136.113 153.909 86.898 1.00 30.54 33 ARG C O 1
ATOM 9409 N N . LEU D 1 34 ? 134.997 153.076 88.668 1.00 21.57 34 LEU C N 1
ATOM 9410 C CA . LEU D 1 34 ? 133.915 152.513 87.828 1.00 28.70 34 LEU C CA 1
ATOM 9411 C C . LEU D 1 34 ? 133.051 153.647 87.262 1.00 23.35 34 LEU C C 1
ATOM 9412 O O . LEU D 1 34 ? 132.535 153.452 86.175 1.00 27.41 34 LEU C O 1
ATOM 9417 N N . ALA D 1 35 ? 132.892 154.777 87.964 1.00 31.62 35 ALA C N 1
ATOM 9418 C CA . ALA D 1 35 ? 132.219 155.947 87.413 1.00 32.48 35 ALA C CA 1
ATOM 9419 C C . ALA D 1 35 ? 133.029 156.554 86.275 1.00 29.26 35 ALA C C 1
ATOM 9420 O O . ALA D 1 35 ? 132.469 156.960 85.251 1.00 30.89 35 ALA C O 1
ATOM 9422 N N . TRP D 1 36 ? 134.352 156.624 86.437 1.00 32.07 36 TRP C N 1
ATOM 9423 C CA . TRP D 1 36 ? 135.204 157.082 85.344 1.00 33.34 36 TRP C CA 1
ATOM 9424 C C . TRP D 1 36 ? 135.094 156.149 84.144 1.00 36.60 36 TRP C C 1
ATOM 9425 O O . TRP D 1 36 ? 135.028 156.601 82.995 1.00 41.67 36 TRP C O 1
ATOM 9436 N N . LEU D 1 37 ? 135.078 154.839 84.398 1.00 30.37 37 LEU C N 1
ATOM 9437 C CA . LEU D 1 37 ? 134.920 153.862 83.327 1.00 32.49 37 LEU C CA 1
ATOM 9438 C C . LEU D 1 37 ? 133.630 154.091 82.557 1.00 30.70 37 LEU C C 1
ATOM 9439 O O . LEU D 1 37 ? 133.572 153.846 81.347 1.00 37.11 37 LEU C O 1
ATOM 9444 N N . ALA D 1 38 ? 132.587 154.548 83.241 1.00 30.43 38 ALA C N 1
ATOM 9445 C CA . ALA D 1 38 ? 131.296 154.804 82.615 1.00 34.49 38 ALA C CA 1
ATOM 9446 C C . ALA D 1 38 ? 131.279 156.083 81.787 1.00 35.62 38 ALA C C 1
ATOM 9447 O O . ALA D 1 38 ? 130.199 156.526 81.384 1.00 35.89 38 ALA C O 1
ATOM 9449 N N . GLU D 1 39 ? 132.450 156.692 81.516 1.00 36.44 39 GLU C N 1
ATOM 9450 C CA . GLU D 1 39 ? 132.494 157.916 80.738 1.00 36.40 39 GLU C CA 1
ATOM 9451 C C . GLU D 1 39 ? 132.777 157.609 79.270 1.00 39.07 39 GLU C C 1
ATOM 9452 O O . GLU D 1 39 ? 133.380 156.580 78.951 1.00 41.81 39 GLU C O 1
ATOM 9458 N N . PRO D 1 40 ? 132.360 158.480 78.340 1.00 39.51 40 PRO C N 1
ATOM 9459 C CA . PRO D 1 40 ? 132.604 158.202 76.915 1.00 37.65 40 PRO C CA 1
ATOM 9460 C C . PRO D 1 40 ? 134.079 158.068 76.567 1.00 36.34 40 PRO C C 1
ATOM 9461 O O . PRO D 1 40 ? 134.409 157.533 75.505 1.00 38.40 40 PRO C O 1
ATOM 9465 N N . ASP D 1 41 ? 134.978 158.528 77.439 1.00 35.28 41 ASP C N 1
ATOM 9466 C CA . ASP D 1 41 ? 136.407 158.490 77.159 1.00 36.50 41 ASP C CA 1
ATOM 9467 C C . ASP D 1 41 ? 137.121 157.346 77.862 1.00 39.61 41 ASP C C 1
ATOM 9468 O O . ASP D 1 41 ? 138.357 157.282 77.814 1.00 38.29 41 ASP C O 1
ATOM 9473 N N . ALA D 1 42 ? 136.384 156.443 78.516 1.00 37.59 42 ALA C N 1
ATOM 9474 C CA . ALA D 1 42 ? 137.025 155.312 79.176 1.00 35.93 42 ALA C CA 1
ATOM 9475 C C . ALA D 1 42 ? 137.743 154.419 78.173 1.00 38.35 42 ALA C C 1
ATOM 9476 O O . ALA D 1 42 ? 138.747 153.787 78.515 1.00 36.03 42 ALA C O 1
ATOM 9478 N N . HIS D 1 43 ? 137.255 154.363 76.932 1.00 39.81 43 HIS C N 1
ATOM 9479 C CA . HIS D 1 43 ? 137.892 153.525 75.922 1.00 39.54 43 HIS C CA 1
ATOM 9480 C C . HIS D 1 43 ? 139.346 153.913 75.694 1.00 42.57 43 HIS C C 1
ATOM 9481 O O . HIS D 1 43 ? 140.142 153.068 75.273 1.00 41.03 43 HIS C O 1
ATOM 9488 N N . SER D 1 44 ? 139.707 155.167 75.964 1.00 43.07 44 SER C N 1
ATOM 9489 C CA . SER D 1 44 ? 141.090 155.612 75.868 1.00 39.48 44 SER C CA 1
ATOM 9490 C C . SER D 1 44 ? 141.737 155.844 77.226 1.00 40.28 44 SER C C 1
ATOM 9491 O O . SER D 1 44 ? 142.969 155.870 77.308 1.00 43.43 44 SER C O 1
ATOM 9494 N N . HIS D 1 45 ? 140.943 156.012 78.283 1.00 37.98 45 HIS C N 1
ATOM 9495 C CA . HIS D 1 45 ? 141.476 156.236 79.621 1.00 34.72 45 HIS C CA 1
ATOM 9496 C C . HIS D 1 45 ? 141.682 154.952 80.414 1.00 36.34 45 HIS C C 1
ATOM 9497 O O . HIS D 1 45 ? 142.197 155.017 81.536 1.00 40.17 45 HIS C O 1
ATOM 9504 N N . PHE D 1 46 ? 141.301 153.795 79.873 1.00 38.28 46 PHE C N 1
ATOM 9505 C CA . PHE D 1 46 ? 141.403 152.533 80.591 1.00 35.07 46 PHE C CA 1
ATOM 9506 C C . PHE D 1 46 ? 141.886 151.453 79.631 1.00 34.10 46 PHE C C 1
ATOM 9507 O O . PHE D 1 46 ? 142.102 151.700 78.440 1.00 36.67 46 PHE C O 1
ATOM 9515 N N . ASP D 1 47 ? 142.055 150.243 80.159 1.00 34.22 47 ASP C N 1
ATOM 9516 C CA . ASP D 1 47 ? 142.446 149.084 79.358 1.00 35.17 47 ASP C CA 1
ATOM 9517 C C . ASP D 1 47 ? 141.192 148.523 78.701 1.00 31.27 47 ASP C C 1
ATOM 9518 O O . ASP D 1 47 ? 140.365 147.885 79.357 1.00 29.22 47 ASP C O 1
ATOM 9523 N N . TYR D 1 48 ? 141.047 148.760 77.400 1.00 31.27 48 TYR C N 1
ATOM 9524 C CA . TYR D 1 48 ? 139.838 148.415 76.671 1.00 30.08 48 TYR C CA 1
ATOM 9525 C C . TYR D 1 48 ? 140.168 147.473 75.522 1.00 35.85 48 TYR C C 1
ATOM 9526 O O . TYR D 1 48 ? 141.241 147.555 74.918 1.00 38.85 48 TYR C O 1
ATOM 9535 N N . ASP D 1 49 ? 139.228 146.578 75.227 1.00 34.59 49 ASP C N 1
ATOM 9536 C CA . ASP D 1 49 ? 139.372 145.592 74.155 1.00 28.83 49 ASP C CA 1
ATOM 9537 C C . ASP D 1 49 ? 138.310 145.847 73.093 1.00 35.54 49 ASP C C 1
ATOM 9538 O O . ASP D 1 49 ? 137.129 145.513 73.301 1.00 34.24 49 ASP C O 1
ATOM 9543 N N . PRO D 1 50 ? 138.666 146.434 71.946 1.00 33.88 50 PRO C N 1
ATOM 9544 C CA . PRO D 1 50 ? 137.626 146.721 70.937 1.00 27.82 50 PRO C CA 1
ATOM 9545 C C . PRO D 1 50 ? 136.939 145.473 70.412 1.00 26.73 50 PRO C C 1
ATOM 9546 O O . PRO D 1 50 ? 135.706 145.447 70.307 1.00 27.02 50 PRO C O 1
ATOM 9550 N N . ARG D 1 51 ? 137.702 144.432 70.072 1.00 31.82 51 ARG C N 1
ATOM 9551 C CA . ARG D 1 51 ? 137.096 143.218 69.536 1.00 31.38 51 ARG C CA 1
ATOM 9552 C C . ARG D 1 51 ? 136.134 142.594 70.539 1.00 27.71 51 ARG C C 1
ATOM 9553 O O . ARG D 1 51 ? 134.995 142.255 70.198 1.00 27.26 51 ARG C O 1
ATOM 9555 N N . ALA D 1 52 ? 136.576 142.432 71.787 1.00 28.65 52 ALA C N 1
ATOM 9556 C CA . ALA D 1 52 ? 135.724 141.849 72.817 1.00 30.95 52 ALA C CA 1
ATOM 9557 C C . ALA D 1 52 ? 134.762 142.859 73.427 1.00 31.56 52 ALA C C 1
ATOM 9558 O O . ALA D 1 52 ? 133.778 142.454 74.056 1.00 32.17 52 ALA C O 1
ATOM 9560 N N . ASP D 1 53 ? 135.017 144.156 73.253 1.00 31.40 53 ASP C N 1
ATOM 9561 C CA . ASP D 1 53 ? 134.151 145.210 73.776 1.00 26.64 53 ASP C CA 1
ATOM 9562 C C . ASP D 1 53 ? 133.969 145.065 75.289 1.00 32.87 53 ASP C C 1
ATOM 9563 O O . ASP D 1 53 ? 132.855 144.989 75.809 1.00 30.48 53 ASP C O 1
ATOM 9568 N N . GLU D 1 54 ? 135.098 145.030 75.993 1.00 30.15 54 GLU C N 1
ATOM 9569 C CA . GLU D 1 54 ? 135.082 144.915 77.443 1.00 30.02 54 GLU C CA 1
ATOM 9570 C C . GLU D 1 54 ? 136.379 145.479 77.999 1.00 28.44 54 GLU C C 1
ATOM 9571 O O . GLU D 1 54 ? 137.407 145.499 77.317 1.00 23.45 54 GLU C O 1
ATOM 9577 N N . PHE D 1 55 ? 136.315 145.935 79.245 1.00 25.64 55 PHE C N 1
ATOM 9578 C CA . PHE D 1 55 ? 137.475 146.447 79.958 1.00 26.21 55 PHE C CA 1
ATOM 9579 C C . PHE D 1 55 ? 138.047 145.351 80.846 1.00 21.55 55 PHE C C 1
ATOM 9580 O O . PHE D 1 55 ? 137.305 144.523 81.383 1.00 21.78 55 PHE C O 1
ATOM 9588 N N . PHE D 1 56 ? 139.368 145.347 80.996 1.00 24.22 56 PHE C N 1
ATOM 9589 C CA . PHE D 1 56 ? 140.067 144.324 81.759 1.00 16.93 56 PHE C CA 1
ATOM 9590 C C . PHE D 1 56 ? 140.625 144.910 83.048 1.00 20.42 56 PHE C C 1
ATOM 9591 O O . PHE D 1 56 ? 141.130 146.038 83.063 1.00 26.19 56 PHE C O 1
ATOM 9599 N N . PHE D 1 57 ? 140.530 144.135 84.126 1.00 21.28 57 PHE C N 1
ATOM 9600 C CA . PHE D 1 57 ? 141.077 144.516 85.418 1.00 12.14 57 PHE C CA 1
ATOM 9601 C C . PHE D 1 57 ? 141.689 143.287 86.069 1.00 17.10 57 PHE C C 1
ATOM 9602 O O . PHE D 1 57 ? 141.043 142.238 86.148 1.00 23.01 57 PHE C O 1
ATOM 9610 N N . ASP D 1 58 ? 142.933 143.419 86.530 1.00 23.49 58 ASP C N 1
ATOM 9611 C CA . ASP D 1 58 ? 143.661 142.302 87.135 1.00 15.77 58 ASP C CA 1
ATOM 9612 C C . ASP D 1 58 ? 143.424 142.295 88.646 1.00 15.72 58 ASP C C 1
ATOM 9613 O O . ASP D 1 58 ? 144.330 142.477 89.461 1.00 23.72 58 ASP C O 1
ATOM 9618 N N . ARG D 1 59 ? 142.161 142.064 89.011 1.00 18.63 59 ARG C N 1
ATOM 9619 C CA . ARG D 1 59 ? 141.750 142.078 90.410 1.00 11.94 59 ARG C CA 1
ATOM 9620 C C . ARG D 1 59 ? 140.933 140.841 90.763 1.00 14.16 59 ARG C C 1
ATOM 9621 O O . ARG D 1 59 ? 140.846 139.897 89.971 1.00 17.98 59 ARG C O 1
ATOM 9629 N N . HIS D 1 60 ? 140.396 140.822 91.988 1.00 23.97 60 HIS C N 1
ATOM 9630 C CA . HIS D 1 60 ? 139.646 139.629 92.465 1.00 19.73 60 HIS C CA 1
ATOM 9631 C C . HIS D 1 60 ? 138.159 139.776 92.132 1.00 22.59 60 HIS C C 1
ATOM 9632 O O . HIS D 1 60 ? 137.486 140.611 92.765 1.00 23.88 60 HIS C O 1
ATOM 9639 N N . PRO D 1 61 ? 137.620 138.991 91.174 1.00 26.63 61 PRO C N 1
ATOM 9640 C CA . PRO D 1 61 ? 136.218 139.115 90.778 1.00 25.25 61 PRO C CA 1
ATOM 9641 C C . PRO D 1 61 ? 135.267 138.810 91.944 1.00 26.40 61 PRO C C 1
ATOM 9642 O O . PRO D 1 61 ? 134.277 139.509 92.064 1.00 31.01 61 PRO C O 1
ATOM 9646 N N . GLY D 1 62 ? 135.575 137.801 92.771 1.00 16.16 62 GLY C N 1
ATOM 9647 C CA . GLY D 1 62 ? 134.635 137.454 93.823 1.00 15.99 62 GLY C CA 1
ATOM 9648 C C . GLY D 1 62 ? 134.244 138.646 94.674 1.00 15.43 62 GLY C C 1
ATOM 9649 O O . GLY D 1 62 ? 133.072 138.820 95.016 1.00 25.42 62 GLY C O 1
ATOM 9650 N N . VAL D 1 63 ? 135.217 139.483 95.025 1.00 17.67 63 VAL C N 1
ATOM 9651 C CA . VAL D 1 63 ? 134.938 140.673 95.818 1.00 20.89 63 VAL C CA 1
ATOM 9652 C C . VAL D 1 63 ? 134.540 141.858 94.940 1.00 16.70 63 VAL C C 1
ATOM 9653 O O . VAL D 1 63 ? 133.827 142.760 95.402 1.00 22.71 63 VAL C O 1
ATOM 9657 N N . PHE D 1 64 ? 134.982 141.883 93.679 1.00 8.27 64 PHE C N 1
ATOM 9658 C CA . PHE D 1 64 ? 134.430 142.869 92.760 1.00 13.19 64 PHE C CA 1
ATOM 9659 C C . PHE D 1 64 ? 132.926 142.707 92.631 1.00 13.84 64 PHE C C 1
ATOM 9660 O O . PHE D 1 64 ? 132.213 143.689 92.404 1.00 19.87 64 PHE C O 1
ATOM 9668 N N . ALA D 1 65 ? 132.427 141.478 92.762 1.00 19.34 65 ALA C N 1
ATOM 9669 C CA . ALA D 1 65 ? 130.985 141.265 92.715 1.00 10.19 65 ALA C CA 1
ATOM 9670 C C . ALA D 1 65 ? 130.286 142.010 93.846 1.00 9.36 65 ALA C C 1
ATOM 9671 O O . ALA D 1 65 ? 129.250 142.645 93.631 1.00 19.74 65 ALA C O 1
ATOM 9673 N N . HIS D 1 66 ? 130.848 141.964 95.055 1.00 8.02 66 HIS C N 1
ATOM 9674 C CA . HIS D 1 66 ? 130.245 142.677 96.176 1.00 5.96 66 HIS C CA 1
ATOM 9675 C C . HIS D 1 66 ? 130.398 144.188 96.034 1.00 13.94 66 HIS C C 1
ATOM 9676 O O . HIS D 1 66 ? 129.495 144.944 96.417 1.00 28.18 66 HIS C O 1
ATOM 9683 N N . ILE D 1 67 ? 131.522 144.650 95.488 1.00 18.12 67 ILE C N 1
ATOM 9684 C CA . ILE D 1 67 ? 131.673 146.084 95.247 1.00 11.01 67 ILE C CA 1
ATOM 9685 C C . ILE D 1 67 ? 130.639 146.567 94.230 1.00 18.26 67 ILE C C 1
ATOM 9686 O O . ILE D 1 67 ? 129.994 147.611 94.414 1.00 22.62 67 ILE C O 1
ATOM 9691 N N . LEU D 1 68 ? 130.453 145.815 93.146 1.00 11.75 68 LEU C N 1
ATOM 9692 C CA . LEU D 1 68 ? 129.412 146.152 92.187 1.00 10.71 68 LEU C CA 1
ATOM 9693 C C . LEU D 1 68 ? 128.020 146.008 92.786 1.00 8.08 68 LEU C C 1
ATOM 9694 O O . LEU D 1 68 ? 127.101 146.706 92.355 1.00 8.87 68 LEU C O 1
ATOM 9699 N N . ASN D 1 69 ? 127.842 145.131 93.776 1.00 20.70 69 ASN C N 1
ATOM 9700 C CA . ASN D 1 69 ? 126.566 145.069 94.482 1.00 20.30 69 ASN C CA 1
ATOM 9701 C C . ASN D 1 69 ? 126.319 146.346 95.270 1.00 11.32 69 ASN C C 1
ATOM 9702 O O . ASN D 1 69 ? 125.181 146.824 95.352 1.00 13.09 69 ASN C O 1
ATOM 9707 N N . TYR D 1 70 ? 127.366 146.891 95.888 1.00 22.58 70 TYR C N 1
ATOM 9708 C CA . TYR D 1 70 ? 127.261 148.227 96.466 1.00 15.95 70 TYR C CA 1
ATOM 9709 C C . TYR D 1 70 ? 126.800 149.221 95.407 1.00 18.76 70 TYR C C 1
ATOM 9710 O O . TYR D 1 70 ? 125.823 149.951 95.602 1.00 16.63 70 TYR C O 1
ATOM 9719 N N . TYR D 1 71 ? 127.488 149.237 94.265 1.00 23.87 71 TYR C N 1
ATOM 9720 C CA . TYR D 1 71 ? 127.094 150.131 93.177 1.00 9.12 71 TYR C CA 1
ATOM 9721 C C . TYR D 1 71 ? 125.626 149.946 92.803 1.00 19.49 71 TYR C C 1
ATOM 9722 O O . TYR D 1 71 ? 124.931 150.916 92.481 1.00 14.71 71 TYR C O 1
ATOM 9731 N N . ARG D 1 72 ? 125.142 148.705 92.837 1.00 30.69 72 ARG C N 1
ATOM 9732 C CA . ARG D 1 72 ? 123.823 148.389 92.302 1.00 19.01 72 ARG C CA 1
ATOM 9733 C C . ARG D 1 72 ? 122.714 148.751 93.282 1.00 24.32 72 ARG C C 1
ATOM 9734 O O . ARG D 1 72 ? 121.713 149.368 92.899 1.00 29.79 72 ARG C O 1
ATOM 9742 N N . THR D 1 73 ? 122.873 148.375 94.551 1.00 26.06 73 THR C N 1
ATOM 9743 C CA . THR D 1 73 ? 121.813 148.552 95.538 1.00 21.19 73 THR C CA 1
ATOM 9744 C C . THR D 1 73 ? 121.915 149.877 96.285 1.00 24.14 73 THR C C 1
ATOM 9745 O O . THR D 1 73 ? 120.889 150.501 96.571 1.00 36.00 73 THR C O 1
ATOM 9749 N N . GLY D 1 74 ? 123.127 150.320 96.610 1.00 18.50 74 GLY C N 1
ATOM 9750 C CA . GLY D 1 74 ? 123.327 151.518 97.406 1.00 21.59 74 GLY C CA 1
ATOM 9751 C C . GLY D 1 74 ? 123.895 151.265 98.785 1.00 25.68 74 GLY C C 1
ATOM 9752 O O . GLY D 1 74 ? 124.166 152.234 99.508 1.00 22.33 74 GLY C O 1
ATOM 9753 N N . LYS D 1 75 ? 124.093 150.013 99.188 1.00 25.12 75 LYS C N 1
ATOM 9754 C CA . LYS D 1 75 ? 124.652 149.674 100.488 1.00 21.51 75 LYS C CA 1
ATOM 9755 C C . LYS D 1 75 ? 125.937 148.885 100.289 1.00 20.16 75 LYS C C 1
ATOM 9756 O O . LYS D 1 75 ? 125.972 147.925 99.513 1.00 28.64 75 LYS C O 1
ATOM 9762 N N . LEU D 1 76 ? 126.989 149.293 100.992 1.00 18.50 76 LEU C N 1
ATOM 9763 C CA . LEU D 1 76 ? 128.271 148.605 100.947 1.00 12.23 76 LEU C CA 1
ATOM 9764 C C . LEU D 1 76 ? 128.337 147.613 102.100 1.00 15.54 76 LEU C C 1
ATOM 9765 O O . LEU D 1 76 ? 128.372 148.011 103.269 1.00 19.53 76 LEU C O 1
ATOM 9770 N N . HIS D 1 77 ? 128.348 146.329 101.767 1.00 22.19 77 HIS C N 1
ATOM 9771 C CA . HIS D 1 77 ? 128.542 145.256 102.726 1.00 7.27 77 HIS C CA 1
ATOM 9772 C C . HIS D 1 77 ? 129.935 144.667 102.530 1.00 8.67 77 HIS C C 1
ATOM 9773 O O . HIS D 1 77 ? 130.701 145.098 101.663 1.00 11.68 77 HIS C O 1
ATOM 9780 N N . CYS D 1 78 ? 130.266 143.678 103.353 1.00 16.67 78 CYS C N 1
ATOM 9781 C CA . CYS D 1 78 ? 131.563 143.037 103.291 1.00 9.81 78 CYS C CA 1
ATOM 9782 C C . CYS D 1 78 ? 131.402 141.523 103.247 1.00 24.04 78 CYS C C 1
ATOM 9783 O O . CYS D 1 78 ? 130.737 140.951 104.123 1.00 21.89 78 CYS C O 1
ATOM 9786 N N . PRO D 1 79 ? 131.979 140.842 102.256 1.00 16.61 79 PRO C N 1
ATOM 9787 C CA . PRO D 1 79 ? 131.843 139.383 102.198 1.00 15.30 79 PRO C CA 1
ATOM 9788 C C . PRO D 1 79 ? 132.506 138.708 103.388 1.00 20.14 79 PRO C C 1
ATOM 9789 O O . PRO D 1 79 ? 133.500 139.191 103.935 1.00 20.05 79 PRO C O 1
ATOM 9793 N N . ALA D 1 80 ? 131.938 137.572 103.785 1.00 28.85 80 ALA C N 1
ATOM 9794 C CA . ALA D 1 80 ? 132.467 136.774 104.880 1.00 20.47 80 ALA C CA 1
ATOM 9795 C C . ALA D 1 80 ? 133.425 135.687 104.411 1.00 15.78 80 ALA C C 1
ATOM 9796 O O . ALA D 1 80 ? 133.944 134.940 105.246 1.00 19.84 80 ALA C O 1
ATOM 9798 N N . ASP D 1 81 ? 133.669 135.578 103.108 1.00 15.89 81 ASP C N 1
ATOM 9799 C CA . ASP D 1 81 ? 134.602 134.595 102.570 1.00 21.05 81 ASP C CA 1
ATOM 9800 C C . ASP D 1 81 ? 136.018 135.136 102.424 1.00 24.38 81 ASP C C 1
ATOM 9801 O O . ASP D 1 81 ? 136.921 134.372 102.070 1.00 29.58 81 ASP C O 1
ATOM 9806 N N . VAL D 1 82 ? 136.234 136.425 102.684 1.00 19.89 82 VAL C N 1
ATOM 9807 C CA . VAL D 1 82 ? 137.558 137.029 102.632 1.00 14.70 82 VAL C CA 1
ATOM 9808 C C . VAL D 1 82 ? 137.739 137.901 103.866 1.00 15.13 82 VAL C C 1
ATOM 9809 O O . VAL D 1 82 ? 136.782 138.242 104.564 1.00 19.91 82 VAL C O 1
ATOM 9813 N N . CYS D 1 83 ? 138.993 138.256 104.129 1.00 19.31 83 CYS C N 1
ATOM 9814 C CA . CYS D 1 83 ? 139.321 138.995 105.334 1.00 3.03 83 CYS C CA 1
ATOM 9815 C C . CYS D 1 83 ? 139.199 140.501 105.110 1.00 8.85 83 CYS C C 1
ATOM 9816 O O . CYS D 1 83 ? 139.166 141.009 103.980 1.00 11.46 83 CYS C O 1
ATOM 9819 N N . GLY D 1 84 ? 139.130 141.215 106.231 1.00 15.01 84 GLY C N 1
ATOM 9820 C CA . GLY D 1 84 ? 138.989 142.647 106.232 1.00 5.71 84 GLY C CA 1
ATOM 9821 C C . GLY D 1 84 ? 140.111 143.352 105.502 1.00 2.67 84 GLY C C 1
ATOM 9822 O O . GLY D 1 84 ? 139.873 144.279 104.729 1.00 5.82 84 GLY C O 1
ATOM 9823 N N . PRO D 1 85 ? 141.360 142.962 105.760 1.00 12.99 85 PRO C N 1
ATOM 9824 C CA . PRO D 1 85 ? 142.472 143.582 105.020 1.00 9.43 85 PRO C CA 1
ATOM 9825 C C . PRO D 1 85 ? 142.371 143.393 103.513 1.00 13.24 85 PRO C C 1
ATOM 9826 O O . PRO D 1 85 ? 142.664 144.325 102.752 1.00 13.34 85 PRO C O 1
ATOM 9830 N N . LEU D 1 86 ? 141.938 142.216 103.059 1.00 11.57 86 LEU C N 1
ATOM 9831 C CA . LEU D 1 86 ? 141.788 141.981 101.626 1.00 8.26 86 LEU C CA 1
ATOM 9832 C C . LEU D 1 86 ? 140.697 142.869 101.042 1.00 17.89 86 LEU C C 1
ATOM 9833 O O . LEU D 1 86 ? 140.899 143.535 100.014 1.00 14.34 86 LEU C O 1
ATOM 9838 N N . TYR D 1 87 ? 139.529 142.894 101.690 1.00 17.80 87 TYR C N 1
ATOM 9839 C CA . TYR D 1 87 ? 138.464 143.763 101.210 1.00 4.60 87 TYR C CA 1
ATOM 9840 C C . TYR D 1 87 ? 138.889 145.225 101.256 1.00 21.94 87 TYR C C 1
ATOM 9841 O O . TYR D 1 87 ? 138.479 146.017 100.403 1.00 28.28 87 TYR C O 1
ATOM 9850 N N . GLU D 1 88 ? 139.723 145.593 102.230 1.00 18.78 88 GLU C N 1
ATOM 9851 C CA . GLU D 1 88 ? 140.216 146.963 102.329 1.00 15.56 88 GLU C CA 1
ATOM 9852 C C . GLU D 1 88 ? 141.124 147.309 101.158 1.00 21.93 88 GLU C C 1
ATOM 9853 O O . GLU D 1 88 ? 141.002 148.390 100.570 1.00 25.40 88 GLU C O 1
ATOM 9859 N N . GLU D 1 89 ? 142.050 146.413 100.808 1.00 17.35 89 GLU C N 1
ATOM 9860 C CA . GLU D 1 89 ? 142.879 146.663 99.632 1.00 16.14 89 GLU C CA 1
ATOM 9861 C C . GLU D 1 89 ? 142.020 146.819 98.382 1.00 17.91 89 GLU C C 1
ATOM 9862 O O . GLU D 1 89 ? 142.251 147.722 97.566 1.00 28.74 89 GLU C O 1
ATOM 9868 N N . GLU D 1 90 ? 141.021 145.948 98.213 1.00 23.86 90 GLU C N 1
ATOM 9869 C CA . GLU D 1 90 ? 140.193 146.031 97.010 1.00 26.55 90 GLU C CA 1
ATOM 9870 C C . GLU D 1 90 ? 139.383 147.324 96.976 1.00 17.15 90 GLU C C 1
ATOM 9871 O O . GLU D 1 90 ? 139.279 147.972 95.924 1.00 22.11 90 GLU C O 1
ATOM 9877 N N . LEU D 1 91 ? 138.809 147.719 98.112 1.00 15.88 91 LEU C N 1
ATOM 9878 C CA . LEU D 1 91 ? 138.083 148.983 98.179 1.00 17.80 91 LEU C CA 1
ATOM 9879 C C . LEU D 1 91 ? 139.001 150.157 97.870 1.00 20.89 91 LEU C C 1
ATOM 9880 O O . LEU D 1 91 ? 138.608 151.093 97.163 1.00 18.40 91 LEU C O 1
ATOM 9885 N N . ALA D 1 92 ? 140.225 150.132 98.398 1.00 26.04 92 ALA C N 1
ATOM 9886 C CA . ALA D 1 92 ? 141.163 151.212 98.120 1.00 14.22 92 ALA C CA 1
ATOM 9887 C C . ALA D 1 92 ? 141.474 151.293 96.633 1.00 20.73 92 ALA C C 1
ATOM 9888 O O . ALA D 1 92 ? 141.507 152.387 96.058 1.00 26.58 92 ALA C O 1
ATOM 9890 N N . PHE D 1 93 ? 141.695 150.145 95.989 1.00 19.39 93 PHE C N 1
ATOM 9891 C CA . PHE D 1 93 ? 141.958 150.166 94.553 1.00 15.82 93 PHE C CA 1
ATOM 9892 C C . PHE D 1 93 ? 140.763 150.716 93.784 1.00 17.09 93 PHE C C 1
ATOM 9893 O O . PHE D 1 93 ? 140.931 151.518 92.858 1.00 22.17 93 PHE C O 1
ATOM 9901 N N . TRP D 1 94 ? 139.552 150.303 94.151 1.00 18.85 94 TRP C N 1
ATOM 9902 C CA . TRP D 1 94 ? 138.359 150.722 93.426 1.00 14.10 94 TRP C CA 1
ATOM 9903 C C . TRP D 1 94 ? 137.874 152.109 93.824 1.00 19.03 94 TRP C C 1
ATOM 9904 O O . TRP D 1 94 ? 136.902 152.598 93.239 1.00 18.10 94 TRP C O 1
ATOM 9915 N N . GLY D 1 95 ? 138.518 152.751 94.796 1.00 26.32 95 GLY C N 1
ATOM 9916 C CA . GLY D 1 95 ? 138.139 154.089 95.197 1.00 15.83 95 GLY C CA 1
ATOM 9917 C C . GLY D 1 95 ? 136.938 154.168 96.107 1.00 23.38 95 GLY C C 1
ATOM 9918 O O . GLY D 1 95 ? 136.376 155.256 96.270 1.00 25.81 95 GLY C O 1
ATOM 9919 N N . ILE D 1 96 ? 136.524 153.057 96.704 1.00 28.43 96 ILE C N 1
ATOM 9920 C CA . ILE D 1 96 ? 135.359 153.045 97.578 1.00 28.56 96 ILE C CA 1
ATOM 9921 C C . ILE D 1 96 ? 135.776 153.484 98.973 1.00 27.13 96 ILE C C 1
ATOM 9922 O O . ILE D 1 96 ? 136.801 153.041 99.504 1.00 26.85 96 ILE C O 1
ATOM 9927 N N . ASP D 1 97 ? 134.979 154.364 99.572 1.00 25.28 97 ASP C N 1
ATOM 9928 C CA . ASP D 1 97 ? 135.229 154.821 100.932 1.00 28.91 97 ASP C CA 1
ATOM 9929 C C . ASP D 1 97 ? 134.879 153.703 101.906 1.00 30.07 97 ASP C C 1
ATOM 9930 O O . ASP D 1 97 ? 133.744 153.212 101.915 1.00 24.29 97 ASP C O 1
ATOM 9935 N N . GLU D 1 98 ? 135.850 153.302 102.725 1.00 31.41 98 GLU C N 1
ATOM 9936 C CA . GLU D 1 98 ? 135.648 152.198 103.654 1.00 24.67 98 GLU C CA 1
ATOM 9937 C C . GLU D 1 98 ? 134.706 152.548 104.798 1.00 32.51 98 GLU C C 1
ATOM 9938 O O . GLU D 1 98 ? 134.330 151.648 105.557 1.00 42.86 98 GLU C O 1
ATOM 9944 N N . THR D 1 99 ? 134.318 153.813 104.945 1.00 31.93 99 THR C N 1
ATOM 9945 C CA . THR D 1 99 ? 133.354 154.215 105.957 1.00 24.94 99 THR C CA 1
ATOM 9946 C C . THR D 1 99 ? 131.915 154.034 105.490 1.00 28.60 99 THR C C 1
ATOM 9947 O O . THR D 1 99 ? 130.987 154.340 106.245 1.00 36.71 99 THR C O 1
ATOM 9951 N N . ASP D 1 100 ? 131.711 153.548 104.268 1.00 24.09 100 ASP C N 1
ATOM 9952 C CA . ASP D 1 100 ? 130.384 153.229 103.764 1.00 18.05 100 ASP C CA 1
ATOM 9953 C C . ASP D 1 100 ? 129.915 151.847 104.192 1.00 26.25 100 ASP C C 1
ATOM 9954 O O . ASP D 1 100 ? 128.775 151.475 103.897 1.00 28.69 100 ASP C O 1
ATOM 9959 N N . VAL D 1 101 ? 130.763 151.081 104.879 1.00 28.46 101 VAL C N 1
ATOM 9960 C CA . VAL D 1 101 ? 130.402 149.732 105.292 1.00 21.97 101 VAL C CA 1
ATOM 9961 C C . VAL D 1 101 ? 129.237 149.800 106.269 1.00 29.71 101 VAL C C 1
ATOM 9962 O O . VAL D 1 101 ? 129.232 150.614 107.200 1.00 28.27 101 VAL C O 1
ATOM 9966 N N . GLU D 1 102 ? 128.241 148.944 106.056 1.00 27.84 102 GLU C N 1
ATOM 9967 C CA . GLU D 1 102 ? 127.052 148.957 106.885 1.00 23.77 102 GLU C CA 1
ATOM 9968 C C . GLU D 1 102 ? 127.365 148.439 108.288 1.00 23.57 102 GLU C C 1
ATOM 9969 O O . GLU D 1 102 ? 128.335 147.702 108.490 1.00 28.83 102 GLU C O 1
ATOM 9975 N N . PRO D 1 103 ? 126.551 148.813 109.279 1.00 28.31 103 PRO C N 1
ATOM 9976 C CA . PRO D 1 103 ? 126.795 148.331 110.648 1.00 20.32 103 PRO C CA 1
ATOM 9977 C C . PRO D 1 103 ? 126.737 146.822 110.780 1.00 24.57 103 PRO C C 1
ATOM 9978 O O . PRO D 1 103 ? 127.347 146.274 111.705 1.00 31.88 103 PRO C O 1
ATOM 9982 N N . CYS D 1 104 ? 126.025 146.132 109.889 1.00 18.23 104 CYS C N 1
ATOM 9983 C CA . CYS D 1 104 ? 125.934 144.679 109.947 1.00 15.90 104 CYS C CA 1
ATOM 9984 C C . CYS D 1 104 ? 127.258 143.994 109.642 1.00 15.89 104 CYS C C 1
ATOM 9985 O O . CYS D 1 104 ? 127.399 142.800 109.932 1.00 27.79 104 CYS C O 1
ATOM 9988 N N . CYS D 1 105 ? 128.226 144.713 109.069 1.00 6.63 105 CYS C N 1
ATOM 9989 C CA . CYS D 1 105 ? 129.518 144.141 108.724 1.00 13.73 105 CYS C CA 1
ATOM 9990 C C . CYS D 1 105 ? 130.705 144.969 109.198 1.00 16.82 105 CYS C C 1
ATOM 9991 O O . CYS D 1 105 ? 131.843 144.506 109.060 1.00 20.19 105 CYS C O 1
ATOM 9994 N N . TRP D 1 106 ? 130.480 146.167 109.746 1.00 20.93 106 TRP C N 1
ATOM 9995 C CA . TRP D 1 106 ? 131.589 147.054 110.087 1.00 22.44 106 TRP C CA 1
ATOM 9996 C C . TRP D 1 106 ? 132.511 146.440 111.134 1.00 24.82 106 TRP C C 1
ATOM 9997 O O . TRP D 1 106 ? 133.740 146.506 111.003 1.00 26.00 106 TRP C O 1
ATOM 10008 N N . MET D 1 107 ? 131.943 145.858 112.191 1.00 23.06 107 MET C N 1
ATOM 10009 C CA . MET D 1 107 ? 132.772 145.344 113.276 1.00 18.54 107 MET C CA 1
ATOM 10010 C C . MET D 1 107 ? 133.647 144.192 112.800 1.00 19.33 107 MET C C 1
ATOM 10011 O O . MET D 1 107 ? 134.847 144.145 113.101 1.00 23.26 107 MET C O 1
ATOM 10016 N N . THR D 1 108 ? 133.066 143.252 112.056 1.00 28.08 108 THR C N 1
ATOM 10017 C CA . THR D 1 108 ? 133.856 142.146 111.526 1.00 23.45 108 THR C CA 1
ATOM 10018 C C . THR D 1 108 ? 134.901 142.647 110.540 1.00 21.63 108 THR C C 1
ATOM 10019 O O . THR D 1 108 ? 136.027 142.137 110.502 1.00 26.60 108 THR C O 1
ATOM 10023 N N . TYR D 1 109 ? 134.549 143.651 109.732 1.00 15.53 109 TYR C N 1
ATOM 10024 C CA . TYR D 1 109 ? 135.497 144.188 108.765 1.00 13.83 109 TYR C CA 1
ATOM 10025 C C . TYR D 1 109 ? 136.680 144.857 109.450 1.00 21.87 109 TYR C C 1
ATOM 10026 O O . TYR D 1 109 ? 137.810 144.779 108.954 1.00 25.34 109 TYR C O 1
ATOM 10035 N N . ARG D 1 110 ? 136.445 145.517 110.584 1.00 22.72 110 ARG C N 1
ATOM 10036 C CA . ARG D 1 110 ? 137.491 146.285 111.245 1.00 23.10 110 ARG C CA 1
ATOM 10037 C C . ARG D 1 110 ? 138.266 145.496 112.292 1.00 27.65 110 ARG C C 1
ATOM 10038 O O . ARG D 1 110 ? 139.377 145.905 112.641 1.00 39.34 110 ARG C O 1
ATOM 10046 N N . GLN D 1 111 ? 137.735 144.363 112.761 1.00 15.30 111 GLN C N 1
ATOM 10047 C CA . GLN D 1 111 ? 138.345 143.629 113.869 1.00 19.53 111 GLN C CA 1
ATOM 10048 C C . GLN D 1 111 ? 139.872 143.619 113.832 1.00 22.15 111 GLN C C 1
ATOM 10049 O O . GLN D 1 111 ? 140.529 143.989 114.812 1.00 27.40 111 GLN C O 1
ATOM 10055 N N . HIS D 1 112 ? 140.458 143.187 112.713 1.00 23.68 112 HIS C N 1
ATOM 10056 C CA . HIS D 1 112 ? 141.907 143.024 112.665 1.00 17.65 112 HIS C CA 1
ATOM 10057 C C . HIS D 1 112 ? 142.629 144.362 112.768 1.00 21.96 112 HIS C C 1
ATOM 10058 O O . HIS D 1 112 ? 143.625 144.482 113.491 1.00 32.24 112 HIS C O 1
ATOM 10065 N N . ARG D 1 113 ? 142.154 145.375 112.042 1.00 31.66 113 ARG C N 1
ATOM 10066 C CA . ARG D 1 113 ? 142.799 146.682 112.101 1.00 29.50 113 ARG C CA 1
ATOM 10067 C C . ARG D 1 113 ? 142.681 147.288 113.493 1.00 31.94 113 ARG C C 1
ATOM 10068 O O . ARG D 1 113 ? 143.627 147.907 113.991 1.00 40.00 113 ARG C O 1
ATOM 10076 N N . ASP D 1 114 ? 141.522 147.122 114.131 1.00 32.39 114 ASP C N 1
ATOM 10077 C CA . ASP D 1 114 ? 141.350 147.603 115.497 1.00 28.32 114 ASP C CA 1
ATOM 10078 C C . ASP D 1 114 ? 142.311 146.902 116.450 1.00 29.28 114 ASP C C 1
ATOM 10079 O O . ASP D 1 114 ? 142.917 147.544 117.317 1.00 40.17 114 ASP C O 1
ATOM 10084 N N . ALA D 1 115 ? 142.464 145.584 116.307 1.00 24.52 115 ALA C N 1
ATOM 10085 C CA . ALA D 1 115 ? 143.393 144.854 117.164 1.00 28.06 115 ALA C CA 1
ATOM 10086 C C . ALA D 1 115 ? 144.827 145.322 116.945 1.00 28.55 115 ALA C C 1
ATOM 10087 O O . ALA D 1 115 ? 145.590 145.489 117.905 1.00 31.06 115 ALA C O 1
ATOM 10089 N N . GLU D 1 116 ? 145.216 145.532 115.686 1.00 31.68 116 GLU C N 1
ATOM 10090 C CA . GLU D 1 116 ? 146.565 146.007 115.401 1.00 32.84 116 GLU C CA 1
ATOM 10091 C C . GLU D 1 116 ? 146.789 147.403 115.969 1.00 34.31 116 GLU C C 1
ATOM 10092 O O . GLU D 1 116 ? 147.866 147.698 116.499 1.00 39.28 116 GLU C O 1
ATOM 10098 N N . GLU D 1 117 ? 145.786 148.277 115.865 1.00 33.81 117 GLU C N 1
ATOM 10099 C CA . GLU D 1 117 ? 145.903 149.607 116.453 1.00 34.84 117 GLU C CA 1
ATOM 10100 C C . GLU D 1 117 ? 146.054 149.522 117.965 1.00 36.04 117 GLU C C 1
ATOM 10101 O O . GLU D 1 117 ? 146.868 150.240 118.558 1.00 44.41 117 GLU C O 1
ATOM 10107 N N . ALA D 1 118 ? 145.277 148.648 118.607 1.00 29.08 118 ALA C N 1
ATOM 10108 C CA . ALA D 1 118 ? 145.385 148.487 120.053 1.00 29.96 118 ALA C CA 1
ATOM 10109 C C . ALA D 1 118 ? 146.766 147.981 120.449 1.00 27.23 118 ALA C C 1
ATOM 10110 O O . ALA D 1 118 ? 147.349 148.453 121.432 1.00 34.81 118 ALA C O 1
ATOM 10112 N N . LEU D 1 119 ? 147.305 147.022 119.696 1.00 24.47 119 LEU C N 1
ATOM 10113 C CA . LEU D 1 119 ? 148.612 146.460 120.016 1.00 24.02 119 LEU C CA 1
ATOM 10114 C C . LEU D 1 119 ? 149.764 147.360 119.590 1.00 24.56 119 LEU C C 1
ATOM 10115 O O . LEU D 1 119 ? 150.904 147.119 120.005 1.00 33.55 119 LEU C O 1
ATOM 10120 N N . ASP D 1 120 ? 149.501 148.380 118.779 1.00 31.18 120 ASP C N 1
ATOM 10121 C CA . ASP D 1 120 ? 150.546 149.297 118.338 1.00 38.79 120 ASP C CA 1
ATOM 10122 C C . ASP D 1 120 ? 150.041 150.737 118.361 1.00 42.11 120 ASP C C 1
ATOM 10123 O O . ASP D 1 120 ? 149.372 151.155 119.305 1.00 43.81 120 ASP C O 1
ATOM 10128 N N . ARG D 1 170 ? 181.196 158.125 124.391 1.00 41.04 170 ARG C N 1
ATOM 10129 C CA . ARG D 1 170 ? 182.182 157.054 124.306 1.00 42.90 170 ARG C CA 1
ATOM 10130 C C . ARG D 1 170 ? 181.617 155.860 123.545 1.00 44.45 170 ARG C C 1
ATOM 10131 O O . ARG D 1 170 ? 180.402 155.704 123.429 1.00 44.25 170 ARG C O 1
ATOM 10133 N N . ARG D 1 171 ? 182.511 155.016 123.024 1.00 39.26 171 ARG C N 1
ATOM 10134 C CA . ARG D 1 171 ? 182.076 153.835 122.289 1.00 37.48 171 ARG C CA 1
ATOM 10135 C C . ARG D 1 171 ? 181.424 152.799 123.194 1.00 37.66 171 ARG C C 1
ATOM 10136 O O . ARG D 1 171 ? 180.608 152.004 122.717 1.00 37.49 171 ARG C O 1
ATOM 10138 N N . TRP D 1 172 ? 181.761 152.792 124.484 1.00 34.09 172 TRP C N 1
ATOM 10139 C CA . TRP D 1 172 ? 181.166 151.863 125.434 1.00 34.77 172 TRP C CA 1
ATOM 10140 C C . TRP D 1 172 ? 179.879 152.391 126.053 1.00 38.33 172 TRP C C 1
ATOM 10141 O O . TRP D 1 172 ? 179.216 151.651 126.788 1.00 36.49 172 TRP C O 1
ATOM 10143 N N . GLN D 1 173 ? 179.520 153.646 125.787 1.00 42.37 173 GLN C N 1
ATOM 10144 C CA . GLN D 1 173 ? 178.258 154.178 126.299 1.00 41.87 173 GLN C CA 1
ATOM 10145 C C . GLN D 1 173 ? 177.054 153.410 125.770 1.00 37.47 173 GLN C C 1
ATOM 10146 O O . GLN D 1 173 ? 176.166 153.067 126.572 1.00 37.60 173 GLN C O 1
ATOM 10152 N N . PRO D 1 174 ? 176.934 153.130 124.468 1.00 37.99 174 PRO C N 1
ATOM 10153 C CA . PRO D 1 174 ? 175.820 152.274 124.023 1.00 40.96 174 PRO C CA 1
ATOM 10154 C C . PRO D 1 174 ? 175.847 150.894 124.654 1.00 41.24 174 PRO C C 1
ATOM 10155 O O . PRO D 1 174 ? 174.786 150.330 124.949 1.00 37.45 174 PRO C O 1
ATOM 10159 N N . ARG D 1 175 ? 177.037 150.331 124.871 1.00 39.84 175 ARG C N 1
ATOM 10160 C CA . ARG D 1 175 ? 177.125 149.026 125.517 1.00 38.98 175 ARG C CA 1
ATOM 10161 C C . ARG D 1 175 ? 176.579 149.079 126.937 1.00 39.06 175 ARG C C 1
ATOM 10162 O O . ARG D 1 175 ? 175.851 148.176 127.366 1.00 41.44 175 ARG C O 1
ATOM 10164 N N . ILE D 1 176 ? 176.919 150.133 127.684 1.00 36.52 176 ILE C N 1
ATOM 10165 C CA . ILE D 1 176 ? 176.407 150.264 129.043 1.00 37.93 176 ILE C CA 1
ATOM 10166 C C . ILE D 1 176 ? 174.902 150.504 129.023 1.00 40.36 176 ILE C C 1
ATOM 10167 O O . ILE D 1 176 ? 174.177 150.013 129.896 1.00 42.56 176 ILE C O 1
ATOM 10172 N N . TRP D 1 177 ? 174.407 151.256 128.036 1.00 42.73 177 TRP C N 1
ATOM 10173 C CA . TRP D 1 177 ? 172.969 151.465 127.911 1.00 41.94 177 TRP C CA 1
ATOM 10174 C C . TRP D 1 177 ? 172.240 150.213 127.444 1.00 42.33 177 TRP C C 1
ATOM 10175 O O . TRP D 1 177 ? 171.012 150.144 127.567 1.00 42.90 177 TRP C O 1
ATOM 10186 N N . ALA D 1 178 ? 172.962 149.228 126.910 1.00 37.32 178 ALA C N 1
ATOM 10187 C CA . ALA D 1 178 ? 172.356 147.961 126.518 1.00 39.02 178 ALA C CA 1
ATOM 10188 C C . ALA D 1 178 ? 172.090 147.042 127.703 1.00 39.22 178 ALA C C 1
ATOM 10189 O O . ALA D 1 178 ? 171.719 145.883 127.492 1.00 39.86 178 ALA C O 1
ATOM 10191 N N . LEU D 1 179 ? 172.269 147.527 128.934 1.00 40.80 179 LEU C N 1
ATOM 10192 C CA . LEU D 1 179 ? 172.079 146.678 130.105 1.00 39.52 179 LEU C CA 1
ATOM 10193 C C . LEU D 1 179 ? 170.635 146.211 130.243 1.00 42.18 179 LEU C C 1
ATOM 10194 O O . LEU D 1 179 ? 170.391 145.110 130.748 1.00 41.53 179 LEU C O 1
ATOM 10199 N N . PHE D 1 180 ? 169.670 147.024 129.812 1.00 40.74 180 PHE C N 1
ATOM 10200 C CA . PHE D 1 180 ? 168.264 146.650 129.899 1.00 40.08 180 PHE C CA 1
ATOM 10201 C C . PHE D 1 180 ? 167.707 146.111 128.591 1.00 41.15 180 PHE C C 1
ATOM 10202 O O . PHE D 1 180 ? 166.721 145.368 128.610 1.00 44.24 180 PHE C O 1
ATOM 10210 N N . GLU D 1 181 ? 168.305 146.471 127.458 1.00 36.86 181 GLU C N 1
ATOM 10211 C CA . GLU D 1 181 ? 167.814 146.040 126.153 1.00 40.14 181 GLU C CA 1
ATOM 10212 C C . GLU D 1 181 ? 168.331 144.635 125.868 1.00 40.40 181 GLU C C 1
ATOM 10213 O O . GLU D 1 181 ? 169.536 144.436 125.680 1.00 36.78 181 GLU C O 1
ATOM 10215 N N . ASP D 1 182 ? 167.419 143.665 125.820 1.00 39.53 182 ASP C N 1
ATOM 10216 C CA . ASP D 1 182 ? 167.768 142.268 125.591 1.00 41.54 182 ASP C CA 1
ATOM 10217 C C . ASP D 1 182 ? 168.930 141.862 126.489 1.00 43.76 182 ASP C C 1
ATOM 10218 O O . ASP D 1 182 ? 170.026 141.567 125.994 1.00 43.96 182 ASP C O 1
ATOM 10220 N N . PRO D 1 183 ? 168.733 141.838 127.811 1.00 41.80 183 PRO C N 1
ATOM 10221 C CA . PRO D 1 183 ? 169.850 141.472 128.699 1.00 39.15 183 PRO C CA 1
ATOM 10222 C C . PRO D 1 183 ? 170.416 140.093 128.411 1.00 42.87 183 PRO C C 1
ATOM 10223 O O . PRO D 1 183 ? 171.624 139.876 128.569 1.00 42.29 183 PRO C O 1
ATOM 10227 N N . TYR D 1 184 ? 169.572 139.147 127.995 1.00 41.53 184 TYR C N 1
ATOM 10228 C CA . TYR D 1 184 ? 170.057 137.813 127.667 1.00 41.60 184 TYR C CA 1
ATOM 10229 C C . TYR D 1 184 ? 170.932 137.806 126.420 1.00 43.60 184 TYR C C 1
ATOM 10230 O O . TYR D 1 184 ? 171.638 136.820 126.179 1.00 43.51 184 TYR C O 1
ATOM 10232 N N . SER D 1 185 ? 170.901 138.876 125.623 1.00 40.98 185 SER C N 1
ATOM 10233 C CA . SER D 1 185 ? 171.696 138.910 124.398 1.00 41.84 185 SER C CA 1
ATOM 10234 C C . SER D 1 185 ? 173.183 138.779 124.707 1.00 45.36 185 SER C C 1
ATOM 10235 O O . SER D 1 185 ? 173.899 138.009 124.055 1.00 47.11 185 SER C O 1
ATOM 10238 N N . SER D 1 186 ? 173.664 139.524 125.697 1.00 36.40 186 SER C N 1
ATOM 10239 C CA . SER D 1 186 ? 175.047 139.445 126.145 1.00 37.80 186 SER C CA 1
ATOM 10240 C C . SER D 1 186 ? 175.118 138.649 127.441 1.00 39.49 186 SER C C 1
ATOM 10241 O O . SER D 1 186 ? 174.203 138.711 128.266 1.00 41.39 186 SER C O 1
ATOM 10244 N N . ARG D 1 187 ? 176.200 137.887 127.608 1.00 39.44 187 ARG C N 1
ATOM 10245 C CA . ARG D 1 187 ? 176.354 137.077 128.814 1.00 39.00 187 ARG C CA 1
ATOM 10246 C C . ARG D 1 187 ? 176.439 137.955 130.059 1.00 39.19 187 ARG C C 1
ATOM 10247 O O . ARG D 1 187 ? 175.824 137.656 131.091 1.00 41.95 187 ARG C O 1
ATOM 10249 N N . TYR D 1 188 ? 177.207 139.044 129.981 1.00 36.46 188 TYR C N 1
ATOM 10250 C CA . TYR D 1 188 ? 177.327 139.942 131.124 1.00 37.75 188 TYR C CA 1
ATOM 10251 C C . TYR D 1 188 ? 175.983 140.567 131.471 1.00 35.32 188 TYR C C 1
ATOM 10252 O O . TYR D 1 188 ? 175.621 140.666 132.649 1.00 36.43 188 TYR C O 1
ATOM 10254 N N . ALA D 1 189 ? 175.223 140.986 130.459 1.00 30.76 189 ALA C N 1
ATOM 10255 C CA . ALA D 1 189 ? 173.914 141.572 130.718 1.00 29.94 189 ALA C CA 1
ATOM 10256 C C . ALA D 1 189 ? 172.936 140.541 131.267 1.00 36.54 189 ALA C C 1
ATOM 10257 O O . ALA D 1 189 ? 172.084 140.879 132.094 1.00 37.49 189 ALA C O 1
ATOM 10259 N N . ARG D 1 190 ? 173.037 139.286 130.826 1.00 35.83 190 ARG C N 1
ATOM 10260 C CA . ARG D 1 190 ? 172.190 138.235 131.385 1.00 34.00 190 ARG C CA 1
ATOM 10261 C C . ARG D 1 190 ? 172.515 137.998 132.855 1.00 36.57 190 ARG C C 1
ATOM 10262 O O . ARG D 1 190 ? 171.612 137.834 133.685 1.00 37.67 190 ARG C O 1
ATOM 10264 N N . TYR D 1 191 ? 173.806 137.975 133.195 1.00 33.29 191 TYR C N 1
ATOM 10265 C CA . TYR D 1 191 ? 174.192 137.852 134.598 1.00 35.88 191 TYR C CA 1
ATOM 10266 C C . TYR D 1 191 ? 173.688 139.042 135.405 1.00 34.86 191 TYR C C 1
ATOM 10267 O O . TYR D 1 191 ? 173.244 138.889 136.550 1.00 37.82 191 TYR C O 1
ATOM 10269 N N . VAL D 1 192 ? 173.753 140.239 134.821 1.00 33.14 192 VAL C N 1
ATOM 10270 C CA . VAL D 1 192 ? 173.253 141.433 135.498 1.00 35.33 192 VAL C CA 1
ATOM 10271 C C . VAL D 1 192 ? 171.755 141.309 135.745 1.00 37.31 192 VAL C C 1
ATOM 10272 O O . VAL D 1 192 ? 171.250 141.682 136.808 1.00 38.35 192 VAL C O 1
ATOM 10276 N N . ALA D 1 193 ? 171.017 140.807 134.753 1.00 35.57 193 ALA C N 1
ATOM 10277 C CA . ALA D 1 193 ? 169.581 140.616 134.918 1.00 32.22 193 ALA C CA 1
ATOM 10278 C C . ALA D 1 193 ? 169.283 139.597 136.009 1.00 34.74 193 ALA C C 1
ATOM 10279 O O . ALA D 1 193 ? 168.345 139.772 136.797 1.00 42.11 193 ALA C O 1
ATOM 10281 N N . PHE D 1 194 ? 170.062 138.513 136.063 1.00 37.92 194 PHE C N 1
ATOM 10282 C CA . PHE D 1 194 ? 169.878 137.531 137.127 1.00 39.37 194 PHE C CA 1
ATOM 10283 C C . PHE D 1 194 ? 170.121 138.159 138.495 1.00 37.36 194 PHE C C 1
ATOM 10284 O O . PHE D 1 194 ? 169.358 137.926 139.443 1.00 41.08 194 PHE C O 1
ATOM 10292 N N . ALA D 1 195 ? 171.177 138.967 138.614 1.00 34.34 195 ALA C N 1
ATOM 10293 C CA . ALA D 1 195 ? 171.447 139.649 139.875 1.00 34.64 195 ALA C CA 1
ATOM 10294 C C . ALA D 1 195 ? 170.331 140.621 140.235 1.00 37.05 195 ALA C C 1
ATOM 10295 O O . ALA D 1 195 ? 169.968 140.744 141.409 1.00 39.19 195 ALA C O 1
ATOM 10297 N N . SER D 1 196 ? 169.787 141.327 139.242 1.00 31.49 196 SER C N 1
ATOM 10298 C CA . SER D 1 196 ? 168.684 142.247 139.499 1.00 31.46 196 SER C CA 1
ATOM 10299 C C . SER D 1 196 ? 167.450 141.498 139.981 1.00 31.05 196 SER C C 1
ATOM 10300 O O . SER D 1 196 ? 166.757 141.956 140.896 1.00 31.26 196 SER C O 1
ATOM 10303 N N . LEU D 1 197 ? 167.158 140.347 139.374 1.00 30.79 197 LEU C N 1
ATOM 10304 C CA . LEU D 1 197 ? 166.051 139.524 139.849 1.00 28.14 197 LEU C CA 1
ATOM 10305 C C . LEU D 1 197 ? 166.279 139.091 141.290 1.00 30.43 197 LEU C C 1
ATOM 10306 O O . LEU D 1 197 ? 165.368 139.168 142.126 1.00 34.13 197 LEU C O 1
ATOM 10311 N N . PHE D 1 198 ? 167.495 138.638 141.600 1.00 28.72 198 PHE C N 1
ATOM 10312 C CA . PHE D 1 198 ? 167.817 138.246 142.967 1.00 31.44 198 PHE C CA 1
ATOM 10313 C C . PHE D 1 198 ? 167.580 139.393 143.939 1.00 28.45 198 PHE C C 1
ATOM 10314 O O . PHE D 1 198 ? 166.931 139.220 144.976 1.00 27.24 198 PHE C O 1
ATOM 10322 N N . PHE D 1 199 ? 168.092 140.578 143.612 1.00 29.36 199 PHE C N 1
ATOM 10323 C CA . PHE D 1 199 ? 168.055 141.702 144.538 1.00 31.83 199 PHE C CA 1
ATOM 10324 C C . PHE D 1 199 ? 166.700 142.396 144.577 1.00 33.08 199 PHE C C 1
ATOM 10325 O O . PHE D 1 199 ? 166.460 143.196 145.487 1.00 30.83 199 PHE C O 1
ATOM 10333 N N . ILE D 1 200 ? 165.817 142.116 143.623 1.00 34.04 200 ILE C N 1
ATOM 10334 C CA . ILE D 1 200 ? 164.436 142.575 143.717 1.00 28.33 200 ILE C CA 1
ATOM 10335 C C . ILE D 1 200 ? 163.604 141.610 144.549 1.00 32.74 200 ILE C C 1
ATOM 10336 O O . ILE D 1 200 ? 162.823 142.032 145.408 1.00 36.49 200 ILE C O 1
ATOM 10341 N N . LEU D 1 201 ? 163.767 140.306 144.312 1.00 24.69 201 LEU C N 1
ATOM 10342 C CA . LEU D 1 201 ? 163.044 139.321 145.108 1.00 24.99 201 LEU C CA 1
ATOM 10343 C C . LEU D 1 201 ? 163.447 139.402 146.574 1.00 26.69 201 LEU C C 1
ATOM 10344 O O . LEU D 1 201 ? 162.594 139.308 147.465 1.00 34.44 201 LEU C O 1
ATOM 10349 N N . VAL D 1 202 ? 164.740 139.585 146.849 1.00 27.90 202 VAL C N 1
ATOM 10350 C CA . VAL D 1 202 ? 165.194 139.664 148.233 1.00 20.93 202 VAL C CA 1
ATOM 10351 C C . VAL D 1 202 ? 164.655 140.924 148.898 1.00 21.36 202 VAL C C 1
ATOM 10352 O O . VAL D 1 202 ? 164.273 140.906 150.073 1.00 28.46 202 VAL C O 1
ATOM 10356 N N . SER D 1 203 ? 164.622 142.040 148.165 1.00 24.05 203 SER C N 1
ATOM 10357 C CA . SER D 1 203 ? 164.065 143.266 148.726 1.00 21.67 203 SER C CA 1
ATOM 10358 C C . SER D 1 203 ? 162.587 143.096 149.047 1.00 28.48 203 SER C C 1
ATOM 10359 O O . SER D 1 203 ? 162.119 143.533 150.106 1.00 29.08 203 SER C O 1
ATOM 10362 N N . ILE D 1 204 ? 161.836 142.461 148.146 1.00 26.90 204 ILE C N 1
ATOM 10363 C CA . ILE D 1 204 ? 160.416 142.239 148.402 1.00 22.80 204 ILE C CA 1
ATOM 10364 C C . ILE D 1 204 ? 160.232 141.321 149.604 1.00 26.47 204 ILE C C 1
ATOM 10365 O O . ILE D 1 204 ? 159.344 141.538 150.438 1.00 29.61 204 ILE C O 1
ATOM 10370 N N . THR D 1 205 ? 161.061 140.281 149.713 1.00 25.53 205 THR C N 1
ATOM 10371 C CA . THR D 1 205 ? 160.972 139.379 150.856 1.00 24.71 205 THR C CA 1
ATOM 10372 C C . THR D 1 205 ? 161.265 140.111 152.160 1.00 29.61 205 THR C C 1
ATOM 10373 O O . THR D 1 205 ? 160.576 139.900 153.165 1.00 32.92 205 THR C O 1
ATOM 10377 N N . THR D 1 206 ? 162.287 140.969 152.169 1.00 31.69 206 THR C N 1
ATOM 10378 C CA . THR D 1 206 ? 162.601 141.731 153.374 1.00 25.33 206 THR C CA 1
ATOM 10379 C C . THR D 1 206 ? 161.464 142.678 153.736 1.00 13.24 206 THR C C 1
ATOM 10380 O O . THR D 1 206 ? 161.118 142.824 154.915 1.00 28.79 206 THR C O 1
ATOM 10384 N N . PHE D 1 207 ? 160.874 143.332 152.733 1.00 15.31 207 PHE C N 1
ATOM 10385 C CA . PHE D 1 207 ? 159.744 144.218 152.991 1.00 24.59 207 PHE C CA 1
ATOM 10386 C C . PHE D 1 207 ? 158.564 143.451 153.571 1.00 19.36 207 PHE C C 1
ATOM 10387 O O . PHE D 1 207 ? 157.885 143.937 154.483 1.00 20.64 207 PHE C O 1
ATOM 10395 N N . CYS D 1 208 ? 158.301 142.252 153.052 1.00 22.08 208 CYS C N 1
ATOM 10396 C CA . CYS D 1 208 ? 157.204 141.449 153.574 1.00 20.89 208 CYS C CA 1
ATOM 10397 C C . CYS D 1 208 ? 157.500 140.943 154.980 1.00 22.43 208 CYS C C 1
ATOM 1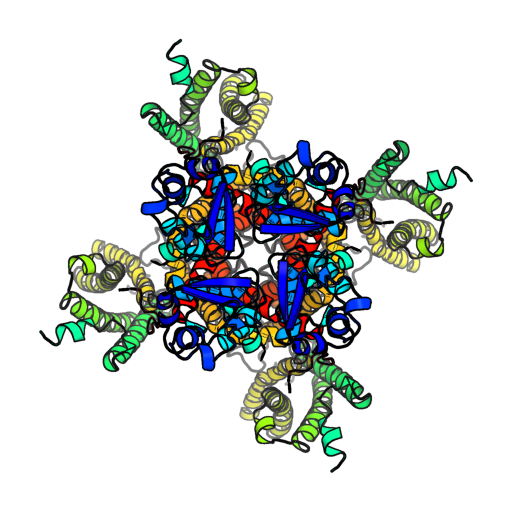0398 O O . CYS D 1 208 ? 156.586 140.829 155.803 1.00 30.67 208 CYS C O 1
ATOM 10401 N N . LEU D 1 209 ? 158.765 140.641 155.270 1.00 33.01 209 LEU C N 1
ATOM 10402 C CA . LEU D 1 209 ? 159.125 140.075 156.563 1.00 26.30 209 LEU C CA 1
ATOM 10403 C C . LEU D 1 209 ? 159.180 141.137 157.652 1.00 21.39 209 LEU C C 1
ATOM 10404 O O . LEU D 1 209 ? 158.959 140.824 158.828 1.00 34.90 209 LEU C O 1
ATOM 10409 N N . GLU D 1 210 ? 159.477 142.387 157.289 1.00 13.71 210 GLU C N 1
ATOM 10410 C CA . GLU D 1 210 ? 159.558 143.447 158.288 1.00 21.48 210 GLU C CA 1
ATOM 10411 C C . GLU D 1 210 ? 158.235 143.664 159.009 1.00 24.97 210 GLU C C 1
ATOM 10412 O O . GLU D 1 210 ? 158.232 144.198 160.123 1.00 26.36 210 GLU C O 1
ATOM 10418 N N . THR D 1 211 ? 157.117 143.271 158.403 1.00 26.68 211 THR C N 1
ATOM 10419 C CA . THR D 1 211 ? 155.803 143.428 159.010 1.00 16.85 211 THR C CA 1
ATOM 10420 C C . THR D 1 211 ? 155.386 142.219 159.838 1.00 24.41 211 THR C C 1
ATOM 10421 O O . THR D 1 211 ? 154.317 142.249 160.454 1.00 30.78 211 THR C O 1
ATOM 10425 N N . HIS D 1 212 ? 156.199 141.168 159.875 1.00 19.05 212 HIS C N 1
ATOM 10426 C CA . HIS D 1 212 ? 155.878 139.971 160.637 1.00 13.56 212 HIS C CA 1
ATOM 10427 C C . HIS D 1 212 ? 156.261 140.172 162.097 1.00 29.16 212 HIS C C 1
ATOM 10428 O O . HIS D 1 212 ? 157.296 140.769 162.405 1.00 28.75 212 HIS C O 1
ATOM 10435 N N . GLU D 1 213 ? 155.417 139.665 162.997 1.00 33.72 213 GLU C N 1
ATOM 10436 C CA . GLU D 1 213 ? 155.623 139.884 164.423 1.00 31.30 213 GLU C CA 1
ATOM 10437 C C . GLU D 1 213 ? 156.860 139.167 164.951 1.00 35.14 213 GLU C C 1
ATOM 10438 O O . GLU D 1 213 ? 157.398 139.571 165.987 1.00 33.49 213 GLU C O 1
ATOM 10444 N N . ARG D 1 214 ? 157.321 138.117 164.268 1.00 35.66 214 ARG C N 1
ATOM 10445 C CA . ARG D 1 214 ? 158.520 137.416 164.712 1.00 33.74 214 ARG C CA 1
ATOM 10446 C C . ARG D 1 214 ? 159.751 138.308 164.637 1.00 33.01 214 ARG C C 1
ATOM 10447 O O . ARG D 1 214 ? 160.662 138.178 165.462 1.00 40.14 214 ARG C O 1
ATOM 10455 N N . PHE D 1 215 ? 159.798 139.211 163.661 1.00 29.39 215 PHE C N 1
ATOM 10456 C CA . PHE D 1 215 ? 160.949 140.074 163.434 1.00 27.60 215 PHE C CA 1
ATOM 10457 C C . PHE D 1 215 ? 160.813 141.435 164.102 1.00 31.39 215 PHE C C 1
ATOM 10458 O O . PHE D 1 215 ? 161.660 142.306 163.880 1.00 38.09 215 PHE C O 1
ATOM 10466 N N . ASN D 1 216 ? 159.775 141.643 164.909 1.00 35.89 216 ASN C N 1
ATOM 10467 C CA . ASN D 1 216 ? 159.601 142.870 165.684 1.00 36.05 216 ASN C CA 1
ATOM 10468 C C . ASN D 1 216 ? 159.304 142.511 167.134 1.00 36.96 216 ASN C C 1
ATOM 10469 O O . ASN D 1 216 ? 158.216 142.795 167.650 1.00 34.13 216 ASN C O 1
ATOM 10474 N N . PRO D 1 217 ? 160.253 141.878 167.825 1.00 39.86 217 PRO C N 1
ATOM 10475 C CA . PRO D 1 217 ? 160.073 141.651 169.262 1.00 35.30 217 PRO C CA 1
ATOM 10476 C C . PRO D 1 217 ? 159.884 142.972 169.992 1.00 41.15 217 PRO C C 1
ATOM 10477 O O . PRO D 1 217 ? 160.521 143.977 169.671 1.00 43.36 217 PRO C O 1
ATOM 10481 N N . ILE D 1 218 ? 158.999 142.963 170.981 1.00 40.81 218 ILE C N 1
ATOM 10482 C CA . ILE D 1 218 ? 158.668 144.180 171.712 1.00 38.68 218 ILE C CA 1
ATOM 10483 C C . ILE D 1 218 ? 159.758 144.456 172.738 1.00 40.57 218 ILE C C 1
ATOM 10484 O O . ILE D 1 218 ? 160.101 143.588 173.549 1.00 44.07 218 ILE C O 1
ATOM 10489 N N . VAL D 1 219 ? 160.305 145.667 172.702 1.00 42.11 219 VAL C N 1
ATOM 10490 C CA . VAL D 1 219 ? 161.332 146.100 173.643 1.00 41.62 219 VAL C CA 1
ATOM 10491 C C . VAL D 1 219 ? 160.692 147.078 174.619 1.00 40.06 219 VAL C C 1
ATOM 10492 O O . VAL D 1 219 ? 160.177 148.127 174.214 1.00 41.84 219 VAL C O 1
ATOM 10496 N N . ASN D 1 220 ? 160.711 146.729 175.903 1.00 40.77 220 ASN C N 1
ATOM 10497 C CA . ASN D 1 220 ? 160.132 147.562 176.948 1.00 42.32 220 ASN C CA 1
ATOM 10498 C C . ASN D 1 220 ? 161.148 148.497 177.588 1.00 44.17 220 ASN C C 1
ATOM 10499 O O . ASN D 1 220 ? 160.765 149.337 178.408 1.00 42.00 220 ASN C O 1
ATOM 10504 N N . LYS D 1 221 ? 162.430 148.375 177.237 1.00 44.99 221 LYS C N 1
ATOM 10505 C CA . LYS D 1 221 ? 163.440 149.271 177.787 1.00 39.50 221 LYS C CA 1
ATOM 10506 C C . LYS D 1 221 ? 163.385 150.644 177.128 1.00 41.91 221 LYS C C 1
ATOM 10507 O O . LYS D 1 221 ? 163.599 151.664 177.793 1.00 44.13 221 LYS C O 1
ATOM 10509 N N . THR D 1 222 ? 163.101 150.689 175.830 1.00 38.15 222 THR C N 1
ATOM 10510 C CA . THR D 1 222 ? 163.032 151.951 175.104 1.00 38.13 222 THR C CA 1
ATOM 10511 C C . THR D 1 222 ? 162.295 151.772 173.780 1.00 39.72 222 THR C C 1
ATOM 10512 O O . THR D 1 222 ? 161.479 152.610 173.396 1.00 39.52 222 THR C O 1
ATOM 10514 N N . TYR D 1 236 ? 158.346 153.074 178.212 1.00 37.86 236 TYR C N 1
ATOM 10515 C CA . TYR D 1 236 ? 158.691 153.026 176.796 1.00 40.98 236 TYR C CA 1
ATOM 10516 C C . TYR D 1 236 ? 158.547 151.609 176.253 1.00 42.08 236 TYR C C 1
ATOM 10517 O O . TYR D 1 236 ? 159.540 150.938 175.969 1.00 43.89 236 TYR C O 1
ATOM 10519 N N . ARG D 1 237 ? 157.302 151.160 176.109 1.00 40.40 237 ARG C N 1
ATOM 10520 C CA . ARG D 1 237 ? 156.993 149.825 175.595 1.00 39.92 237 ARG C CA 1
ATOM 10521 C C . ARG D 1 237 ? 156.555 149.974 174.142 1.00 40.25 237 ARG C C 1
ATOM 10522 O O . ARG D 1 237 ? 155.372 150.140 173.842 1.00 40.36 237 ARG C O 1
ATOM 10524 N N . GLU D 1 238 ? 157.524 149.916 173.234 1.00 40.72 238 GLU C N 1
ATOM 10525 C CA . GLU D 1 238 ? 157.284 150.039 171.805 1.00 39.13 238 GLU C CA 1
ATOM 10526 C C . GLU D 1 238 ? 157.951 148.885 171.067 1.00 40.18 238 GLU C C 1
ATOM 10527 O O . GLU D 1 238 ? 158.738 148.121 171.635 1.00 41.24 238 GLU C O 1
ATOM 10529 N N . ALA D 1 239 ? 157.627 148.766 169.785 1.00 38.70 239 ALA C N 1
ATOM 10530 C CA . ALA D 1 239 ? 158.177 147.724 168.934 1.00 35.69 239 ALA C CA 1
ATOM 10531 C C . ALA D 1 239 ? 159.405 148.234 168.187 1.00 33.71 239 ALA C C 1
ATOM 10532 O O . ALA D 1 239 ? 159.581 149.435 167.976 1.00 40.41 239 ALA C O 1
ATOM 10534 N N . GLU D 1 240 ? 160.259 147.294 167.786 1.00 35.28 240 GLU C N 1
ATOM 10535 C CA . GLU D 1 240 ? 161.489 147.627 167.076 1.00 34.23 240 GLU C CA 1
ATOM 10536 C C . GLU D 1 240 ? 161.828 146.492 166.124 1.00 38.69 240 GLU C C 1
ATOM 10537 O O . GLU D 1 240 ? 162.036 145.357 166.562 1.00 37.92 240 GLU C O 1
ATOM 10543 N N . THR D 1 241 ? 161.884 146.800 164.831 1.00 38.80 241 THR C N 1
ATOM 10544 C CA . THR D 1 241 ? 162.222 145.797 163.833 1.00 34.74 241 THR C CA 1
ATOM 10545 C C . THR D 1 241 ? 163.689 145.395 163.947 1.00 34.57 241 THR C C 1
ATOM 10546 O O . THR D 1 241 ? 164.541 146.179 164.371 1.00 33.68 241 THR C O 1
ATOM 10550 N N . GLU D 1 242 ? 163.976 144.154 163.558 1.00 36.73 242 GLU C N 1
ATOM 10551 C CA . GLU D 1 242 ? 165.336 143.642 163.631 1.00 34.59 242 GLU C CA 1
ATOM 10552 C C . GLU D 1 242 ? 166.248 144.401 162.673 1.00 36.88 242 GLU C C 1
ATOM 10553 O O . GLU D 1 242 ? 165.817 144.906 161.633 1.00 34.83 242 GLU C O 1
ATOM 10559 N N . ALA D 1 243 ? 167.530 144.479 163.037 1.00 36.95 243 ALA C N 1
ATOM 10560 C CA . ALA D 1 243 ? 168.503 145.249 162.272 1.00 36.16 243 ALA C CA 1
ATOM 10561 C C . ALA D 1 243 ? 169.127 144.463 161.127 1.00 34.85 243 ALA C C 1
ATOM 10562 O O . ALA D 1 243 ? 169.614 145.069 160.163 1.00 34.07 243 ALA C O 1
ATOM 10564 N N . PHE D 1 244 ? 169.136 143.130 161.201 1.00 36.59 244 PHE C N 1
ATOM 10565 C CA . PHE D 1 244 ? 169.707 142.354 160.106 1.00 36.95 244 PHE C CA 1
ATOM 10566 C C . PHE D 1 244 ? 168.877 142.498 158.836 1.00 39.07 244 PHE C C 1
ATOM 10567 O O . PHE D 1 244 ? 169.435 142.561 157.734 1.00 42.00 244 PHE C O 1
ATOM 10575 N N . LEU D 1 245 ? 167.551 142.573 158.969 1.00 31.05 245 LEU C N 1
ATOM 10576 C CA . LEU D 1 245 ? 166.710 142.835 157.806 1.00 25.76 245 LEU C CA 1
ATOM 10577 C C . LEU D 1 245 ? 167.034 144.193 157.202 1.00 30.77 245 LEU C C 1
ATOM 10578 O O . LEU D 1 245 ? 167.069 144.345 155.975 1.00 34.65 245 LEU C O 1
ATOM 10583 N N . THR D 1 246 ? 167.276 145.194 158.050 1.00 28.18 246 THR C N 1
ATOM 10584 C CA . THR D 1 246 ? 167.675 146.504 157.550 1.00 26.03 246 THR C CA 1
ATOM 10585 C C . THR D 1 246 ? 169.005 146.424 156.813 1.00 32.11 246 THR C C 1
ATOM 10586 O O . THR D 1 246 ? 169.200 147.093 155.795 1.00 35.31 246 THR C O 1
ATOM 10590 N N . TYR D 1 247 ? 169.939 145.614 157.317 1.00 35.28 247 TYR C N 1
ATOM 10591 C CA . TYR D 1 247 ? 171.230 145.474 156.643 1.00 35.84 247 TYR C CA 1
ATOM 10592 C C . TYR D 1 247 ? 171.076 144.821 155.270 1.00 36.71 247 TYR C C 1
ATOM 10593 O O . TYR D 1 247 ? 171.714 145.243 154.293 1.00 37.88 247 TYR C O 1
ATOM 10602 N N . ILE D 1 248 ? 170.247 143.779 155.176 1.00 32.26 248 ILE C N 1
ATOM 10603 C CA . ILE D 1 248 ? 169.997 143.161 153.874 1.00 27.35 248 ILE C CA 1
ATOM 10604 C C . ILE D 1 248 ? 169.323 144.151 152.932 1.00 25.57 248 ILE C C 1
ATOM 10605 O O . ILE D 1 248 ? 169.659 144.229 151.742 1.00 34.90 248 ILE C O 1
ATOM 10610 N N . GLU D 1 249 ? 168.353 144.917 153.435 1.00 29.47 249 GLU C N 1
ATOM 10611 C CA . GLU D 1 249 ? 167.763 145.962 152.609 1.00 34.94 249 GLU C CA 1
ATOM 10612 C C . GLU D 1 249 ? 168.818 146.974 152.184 1.00 32.26 249 GLU C C 1
ATOM 10613 O O . GLU D 1 249 ? 168.739 147.528 151.086 1.00 33.68 249 GLU C O 1
ATOM 10619 N N . GLY D 1 250 ? 169.816 147.218 153.033 1.00 30.83 250 GLY C N 1
ATOM 10620 C CA . GLY D 1 250 ? 170.874 148.150 152.679 1.00 33.12 250 GLY C CA 1
ATOM 10621 C C . GLY D 1 250 ? 171.752 147.650 151.548 1.00 36.44 250 GLY C C 1
ATOM 10622 O O . GLY D 1 250 ? 172.148 148.422 150.672 1.00 38.18 250 GLY C O 1
ATOM 10623 N N . VAL D 1 251 ? 172.091 146.359 151.560 1.00 35.63 251 VAL C N 1
ATOM 10624 C CA . VAL D 1 251 ? 172.882 145.822 150.450 1.00 32.04 251 VAL C CA 1
ATOM 10625 C C . VAL D 1 251 ? 172.045 145.798 149.171 1.00 32.24 251 VAL C C 1
ATOM 10626 O O . VAL D 1 251 ? 172.543 146.096 148.070 1.00 36.30 251 VAL C O 1
ATOM 10630 N N . CYS D 1 252 ? 170.759 145.460 149.291 1.00 29.78 252 CYS C N 1
ATOM 10631 C CA . CYS D 1 252 ? 169.861 145.610 148.152 1.00 30.09 252 CYS C CA 1
ATOM 10632 C C . CYS D 1 252 ? 169.905 147.037 147.624 1.00 31.70 252 CYS C C 1
ATOM 10633 O O . CYS D 1 252 ? 169.976 147.261 146.409 1.00 32.38 252 CYS C O 1
ATOM 10636 N N . VAL D 1 253 ? 169.869 148.012 148.533 1.00 34.05 253 VAL C N 1
ATOM 10637 C CA . VAL D 1 253 ? 169.871 149.416 148.142 1.00 31.33 253 VAL C CA 1
ATOM 10638 C C . VAL D 1 253 ? 171.162 149.767 147.422 1.00 33.77 253 VAL C C 1
ATOM 10639 O O . VAL D 1 253 ? 171.143 150.473 146.413 1.00 40.72 253 VAL C O 1
ATOM 10643 N N . VAL D 1 254 ? 172.304 149.310 147.934 1.00 33.45 254 VAL C N 1
ATOM 10644 C CA . VAL D 1 254 ? 173.564 149.705 147.311 1.00 35.47 254 VAL C CA 1
ATOM 10645 C C . VAL D 1 254 ? 173.657 149.135 145.899 1.00 35.18 254 VAL C C 1
ATOM 10646 O O . VAL D 1 254 ? 174.036 149.842 144.958 1.00 35.85 254 VAL C O 1
ATOM 10650 N N . TRP D 1 255 ? 173.277 147.868 145.709 1.00 36.51 255 TRP C N 1
ATOM 10651 C CA . TRP D 1 255 ? 173.324 147.315 144.355 1.00 37.53 255 TRP C CA 1
ATOM 10652 C C . TRP D 1 255 ? 172.343 148.036 143.432 1.00 40.24 255 TRP C C 1
ATOM 10653 O O . TRP D 1 255 ? 172.696 148.450 142.315 1.00 44.28 255 TRP C O 1
ATOM 10664 N N . PHE D 1 256 ? 171.096 148.193 143.882 1.00 37.86 256 PHE C N 1
ATOM 10665 C CA . PHE D 1 256 ? 170.073 148.760 143.017 1.00 38.35 256 PHE C CA 1
ATOM 10666 C C . PHE D 1 256 ? 170.351 150.228 142.719 1.00 40.85 256 PHE C C 1
ATOM 10667 O O . PHE D 1 256 ? 170.052 150.703 141.618 1.00 45.02 256 PHE C O 1
ATOM 10675 N N . THR D 1 257 ? 170.948 150.956 143.665 1.00 36.02 257 THR C N 1
ATOM 10676 C CA . THR D 1 257 ? 171.315 152.342 143.423 1.00 39.84 257 THR C CA 1
ATOM 10677 C C . THR D 1 257 ? 172.563 152.448 142.563 1.00 40.80 257 THR C C 1
ATOM 10678 O O . THR D 1 257 ? 172.718 153.435 141.850 1.00 40.08 257 THR C O 1
ATOM 10682 N N . PHE D 1 258 ? 173.456 151.456 142.597 1.00 39.62 258 PHE C N 1
ATOM 10683 C CA . PHE D 1 258 ? 174.508 151.401 141.587 1.00 40.95 258 PHE C CA 1
ATOM 10684 C C . PHE D 1 258 ? 173.901 151.313 140.193 1.00 41.59 258 PHE C C 1
ATOM 10685 O O . PHE D 1 258 ? 174.284 152.059 139.278 1.00 45.70 258 PHE C O 1
ATOM 10693 N N . GLU D 1 259 ? 172.934 150.409 140.020 1.00 36.32 259 GLU C N 1
ATOM 10694 C CA . GLU D 1 259 ? 172.274 150.285 138.722 1.00 36.95 259 GLU C CA 1
ATOM 10695 C C . GLU D 1 259 ? 171.579 151.588 138.333 1.00 39.11 259 GLU C C 1
ATOM 10696 O O . GLU D 1 259 ? 171.704 152.062 137.197 1.00 42.67 259 GLU C O 1
ATOM 10702 N N . PHE D 1 260 ? 170.847 152.188 139.274 1.00 34.07 260 PHE C N 1
ATOM 10703 C CA . PHE D 1 260 ? 170.138 153.431 138.987 1.00 38.90 260 PHE C CA 1
ATOM 10704 C C . PHE D 1 260 ? 171.105 154.565 138.667 1.00 42.03 260 PHE C C 1
ATOM 10705 O O . PHE D 1 260 ? 170.838 155.388 137.786 1.00 39.79 260 PHE C O 1
ATOM 10713 N N . LEU D 1 261 ? 172.228 154.633 139.383 1.00 42.46 261 LEU C N 1
ATOM 10714 C CA . LEU D 1 261 ? 173.214 155.677 139.144 1.00 40.31 261 LEU C CA 1
ATOM 10715 C C . LEU D 1 261 ? 173.816 155.550 137.755 1.00 39.57 261 LEU C C 1
ATOM 10716 O O . LEU D 1 261 ? 173.971 156.553 137.049 1.00 41.33 261 LEU C O 1
ATOM 10721 N N . MET D 1 262 ? 174.160 154.329 137.339 1.00 37.25 262 MET C N 1
ATOM 10722 C CA . MET D 1 262 ? 174.704 154.179 135.994 1.00 37.56 262 MET C CA 1
ATOM 10723 C C . MET D 1 262 ? 173.639 154.505 134.952 1.00 38.31 262 MET C C 1
ATOM 10724 O O . MET D 1 262 ? 173.934 155.146 133.934 1.00 38.06 262 MET C O 1
ATOM 10729 N N . ARG D 1 263 ? 172.386 154.111 135.207 1.00 36.30 263 ARG C N 1
ATOM 10730 C CA . ARG D 1 263 ? 171.315 154.427 134.267 1.00 34.03 263 ARG C CA 1
ATOM 10731 C C . ARG D 1 263 ? 171.113 155.932 134.133 1.00 35.78 263 ARG C C 1
ATOM 10732 O O . ARG D 1 263 ? 170.873 156.427 133.026 1.00 40.10 263 ARG C O 1
ATOM 10740 N N . VAL D 1 264 ? 171.204 156.670 135.240 1.00 38.81 264 VAL C N 1
ATOM 10741 C CA . VAL D 1 264 ? 170.993 158.114 135.194 1.00 40.38 264 VAL C CA 1
ATOM 10742 C C . VAL D 1 264 ? 172.190 158.834 134.583 1.00 39.65 264 VAL C C 1
ATOM 10743 O O . VAL D 1 264 ? 172.016 159.807 133.840 1.00 38.57 264 VAL C O 1
ATOM 10747 N N . ILE D 1 265 ? 173.413 158.387 134.875 1.00 39.50 265 ILE C N 1
ATOM 10748 C CA . ILE D 1 265 ? 174.594 159.057 134.336 1.00 39.20 265 ILE C CA 1
ATOM 10749 C C . ILE D 1 265 ? 174.700 158.816 132.835 1.00 38.90 265 ILE C C 1
ATOM 10750 O O . ILE D 1 265 ? 174.796 159.760 132.043 1.00 40.29 265 ILE C O 1
ATOM 10755 N N . PHE D 1 266 ? 174.680 157.550 132.422 1.00 42.70 266 PHE C N 1
ATOM 10756 C CA . PHE D 1 266 ? 174.670 157.209 130.999 1.00 41.13 266 PHE C CA 1
ATOM 10757 C C . PHE D 1 266 ? 173.212 157.133 130.565 1.00 43.28 266 PHE C C 1
ATOM 10758 O O . PHE D 1 266 ? 172.571 156.086 130.647 1.00 45.85 266 PHE C O 1
ATOM 10766 N N . CYS D 1 267 ? 172.681 158.263 130.096 1.00 42.28 267 CYS C N 1
ATOM 10767 C CA . CYS D 1 267 ? 171.256 158.371 129.807 1.00 43.80 267 CYS C CA 1
ATOM 10768 C C . CYS D 1 267 ? 170.991 159.212 128.564 1.00 42.68 267 CYS C C 1
ATOM 10769 O O . CYS D 1 267 ? 171.026 160.448 128.632 1.00 43.99 267 CYS C O 1
ATOM 10772 N N . PRO D 1 268 ? 170.723 158.594 127.416 1.00 39.52 268 PRO C N 1
ATOM 10773 C CA . PRO D 1 268 ? 170.212 159.356 126.273 1.00 39.96 268 PRO C CA 1
ATOM 10774 C C . PRO D 1 268 ? 168.756 159.736 126.484 1.00 40.73 268 PRO C C 1
ATOM 10775 O O . PRO D 1 268 ? 168.033 159.129 127.277 1.00 40.65 268 PRO C O 1
ATOM 10779 N N . ASN D 1 269 ? 168.322 160.756 125.743 1.00 37.40 269 ASN C N 1
ATOM 10780 C CA . ASN D 1 269 ? 166.958 161.257 125.867 1.00 37.90 269 ASN C CA 1
ATOM 10781 C C . ASN D 1 269 ? 166.598 161.477 127.331 1.00 40.77 269 ASN C C 1
ATOM 10782 O O . ASN D 1 269 ? 165.728 160.787 127.874 1.00 40.36 269 ASN C O 1
ATOM 10784 N N . LYS D 1 270 ? 167.277 162.427 127.979 1.00 34.22 270 LYS C N 1
ATOM 10785 C CA . LYS D 1 270 ? 167.088 162.632 129.412 1.00 35.06 270 LYS C CA 1
ATOM 10786 C C . LYS D 1 270 ? 165.628 162.907 129.750 1.00 37.30 270 LYS C C 1
ATOM 10787 O O . LYS D 1 270 ? 165.126 162.445 130.781 1.00 40.07 270 LYS C O 1
ATOM 10789 N N . VAL D 1 271 ? 164.929 163.661 128.899 1.00 34.00 271 VAL C N 1
ATOM 10790 C CA . VAL D 1 271 ? 163.529 163.971 129.175 1.00 33.83 271 VAL C CA 1
ATOM 10791 C C . VAL D 1 271 ? 162.699 162.696 129.202 1.00 36.30 271 VAL C C 1
ATOM 10792 O O . VAL D 1 271 ? 161.886 162.483 130.110 1.00 36.65 271 VAL C O 1
ATOM 10794 N N . GLU D 1 272 ? 162.894 161.823 128.210 1.00 35.78 272 GLU C N 1
ATOM 10795 C CA . GLU D 1 272 ? 162.156 160.564 128.180 1.00 37.89 272 GLU C CA 1
ATOM 10796 C C . GLU D 1 272 ? 162.517 159.689 129.373 1.00 38.49 272 GLU C C 1
ATOM 10797 O O . GLU D 1 272 ? 161.643 159.056 129.977 1.00 39.91 272 GLU C O 1
ATOM 10799 N N . PHE D 1 273 ? 163.802 159.637 129.728 1.00 35.00 273 PHE C N 1
ATOM 10800 C CA . PHE D 1 273 ? 164.215 158.822 130.866 1.00 33.85 273 PHE C CA 1
ATOM 10801 C C . PHE D 1 273 ? 163.556 159.303 132.151 1.00 36.87 273 PHE C C 1
ATOM 10802 O O . PHE D 1 273 ? 163.076 158.493 132.954 1.00 36.99 273 PHE C O 1
ATOM 10810 N N . ILE D 1 274 ? 163.522 160.619 132.368 1.00 39.97 274 ILE C N 1
ATOM 10811 C CA . ILE D 1 274 ? 162.879 161.155 133.562 1.00 40.20 274 ILE C CA 1
ATOM 10812 C C . ILE D 1 274 ? 161.383 160.869 133.537 1.00 42.42 274 ILE C C 1
ATOM 10813 O O . ILE D 1 274 ? 160.798 160.476 134.552 1.00 43.37 274 ILE C O 1
ATOM 10818 N N . LYS D 1 275 ? 160.740 161.062 132.384 1.00 40.59 275 LYS C N 1
ATOM 10819 C CA . LYS D 1 275 ? 159.306 160.815 132.291 1.00 38.05 275 LYS C CA 1
ATOM 10820 C C . LYS D 1 275 ? 158.960 159.340 132.448 1.00 39.95 275 LYS C C 1
ATOM 10821 O O . LYS D 1 275 ? 157.810 159.017 132.763 1.00 42.49 275 LYS C O 1
ATOM 10823 N N . ASN D 1 276 ? 159.922 158.445 132.234 1.00 39.52 276 ASN C N 1
ATOM 10824 C CA . ASN D 1 276 ? 159.647 157.017 132.340 1.00 39.28 276 ASN C CA 1
ATOM 10825 C C . ASN D 1 276 ? 159.108 156.669 133.722 1.00 39.79 276 ASN C C 1
ATOM 10826 O O . ASN D 1 276 ? 159.733 156.967 134.747 1.00 39.79 276 ASN C O 1
ATOM 10831 N N . SER D 1 277 ? 157.946 156.012 133.740 1.00 38.41 277 SER C N 1
ATOM 10832 C CA . SER D 1 277 ? 157.311 155.663 135.005 1.00 38.15 277 SER C CA 1
ATOM 10833 C C . SER D 1 277 ? 158.125 154.636 135.778 1.00 36.00 277 SER C C 1
ATOM 10834 O O . SER D 1 277 ? 158.176 154.694 137.010 1.00 39.51 277 SER C O 1
ATOM 10837 N N . LEU D 1 278 ? 158.763 153.691 135.085 1.00 34.57 278 LEU C N 1
ATOM 10838 C CA . LEU D 1 278 ? 159.568 152.694 135.782 1.00 36.03 278 LEU C CA 1
ATOM 10839 C C . LEU D 1 278 ? 160.774 153.334 136.460 1.00 37.06 278 LEU C C 1
ATOM 10840 O O . LEU D 1 278 ? 161.106 152.995 137.602 1.00 34.57 278 LEU C O 1
ATOM 10845 N N . ASN D 1 279 ? 161.438 154.272 135.780 1.00 37.11 279 ASN C N 1
ATOM 10846 C CA . ASN D 1 279 ? 162.554 154.975 136.404 1.00 33.42 279 ASN C CA 1
ATOM 10847 C C . ASN D 1 279 ? 162.084 155.862 137.550 1.00 33.06 279 ASN C C 1
ATOM 10848 O O . ASN D 1 279 ? 162.777 155.980 138.569 1.00 32.92 279 ASN C O 1
ATOM 10853 N N . ILE D 1 280 ? 160.915 156.491 137.406 1.00 32.40 280 ILE C N 1
ATOM 10854 C CA . ILE D 1 280 ? 160.353 157.259 138.514 1.00 32.15 280 ILE C CA 1
ATOM 10855 C C . ILE D 1 280 ? 160.120 156.348 139.714 1.00 40.17 280 ILE C C 1
ATOM 10856 O O . ILE D 1 280 ? 160.431 156.701 140.857 1.00 39.24 280 ILE C O 1
ATOM 10861 N N . ILE D 1 281 ? 159.562 155.162 139.464 1.00 36.79 281 ILE C N 1
ATOM 10862 C CA . ILE D 1 281 ? 159.330 154.197 140.533 1.00 27.58 281 ILE C CA 1
ATOM 10863 C C . ILE D 1 281 ? 160.647 153.814 141.189 1.00 30.58 281 ILE C C 1
ATOM 10864 O O . ILE D 1 281 ? 160.739 153.702 142.415 1.00 33.04 281 ILE C O 1
ATOM 10869 N N . ASP D 1 282 ? 161.686 153.607 140.380 1.00 37.51 282 ASP C N 1
ATOM 10870 C CA . ASP D 1 282 ? 162.994 153.258 140.926 1.00 33.66 282 ASP C CA 1
ATOM 10871 C C . ASP D 1 282 ? 163.512 154.359 141.846 1.00 35.75 282 ASP C C 1
ATOM 10872 O O . ASP D 1 282 ? 164.028 154.084 142.938 1.00 37.61 282 ASP C O 1
ATOM 10877 N N . PHE D 1 283 ? 163.379 155.616 141.418 1.00 38.41 283 PHE C N 1
ATOM 10878 C CA . PHE D 1 283 ? 163.877 156.728 142.221 1.00 37.13 283 PHE C CA 1
ATOM 10879 C C . PHE D 1 283 ? 163.104 156.855 143.530 1.00 36.33 283 PHE C C 1
ATOM 10880 O O . PHE D 1 283 ? 163.696 157.058 144.599 1.00 38.52 283 PHE C O 1
ATOM 10888 N N . VAL D 1 284 ? 161.773 156.757 143.467 1.00 29.48 284 VAL C N 1
ATOM 10889 C CA . VAL D 1 284 ? 160.980 156.862 144.690 1.00 28.73 284 VAL C CA 1
ATOM 10890 C C . VAL D 1 284 ? 161.180 155.637 145.576 1.00 33.75 284 VAL C C 1
ATOM 10891 O O . VAL D 1 284 ? 160.913 155.688 146.782 1.00 34.41 284 VAL C O 1
ATOM 10895 N N . ALA D 1 285 ? 161.629 154.519 145.004 1.00 33.16 285 ALA C N 1
ATOM 10896 C CA . ALA D 1 285 ? 161.960 153.358 145.821 1.00 33.82 285 ALA C CA 1
ATOM 10897 C C . ALA D 1 285 ? 163.298 153.531 146.523 1.00 36.14 285 ALA C C 1
ATOM 10898 O O . ALA D 1 285 ? 163.474 153.045 147.645 1.00 34.51 285 ALA C O 1
ATOM 10900 N N . ILE D 1 286 ? 164.253 154.201 145.876 1.00 37.96 286 ILE C N 1
ATOM 10901 C CA . ILE D 1 286 ? 165.560 154.384 146.500 1.00 35.52 286 ILE C CA 1
ATOM 10902 C C . ILE D 1 286 ? 165.580 155.565 147.467 1.00 38.19 286 ILE C C 1
ATOM 10903 O O . ILE D 1 286 ? 166.437 155.608 148.359 1.00 42.05 286 ILE C O 1
ATOM 10908 N N . LEU D 1 287 ? 164.666 156.524 147.318 1.00 39.53 287 LEU C N 1
ATOM 10909 C CA . LEU D 1 287 ? 164.674 157.694 148.196 1.00 39.86 287 LEU C CA 1
ATOM 10910 C C . LEU D 1 287 ? 164.507 157.344 149.670 1.00 42.32 287 LEU C C 1
ATOM 10911 O O . LEU D 1 287 ? 165.306 157.830 150.493 1.00 40.02 287 LEU C O 1
ATOM 10916 N N . PRO D 1 288 ? 163.522 156.536 150.075 1.00 43.44 288 PRO C N 1
ATOM 10917 C CA . PRO D 1 288 ? 163.229 156.406 151.513 1.00 38.31 288 PRO C CA 1
ATOM 10918 C C . PRO D 1 288 ? 164.392 155.905 152.348 1.00 39.66 288 PRO C C 1
ATOM 10919 O O . PRO D 1 288 ? 164.539 156.350 153.491 1.00 40.08 288 PRO C O 1
ATOM 10923 N N . PHE D 1 289 ? 165.220 154.995 151.835 1.00 39.20 289 PHE C N 1
ATOM 10924 C CA . PHE D 1 289 ? 166.350 154.516 152.628 1.00 38.19 289 PHE C CA 1
ATOM 10925 C C . PHE D 1 289 ? 167.323 155.650 152.924 1.00 41.74 289 PHE C C 1
ATOM 10926 O O . PHE D 1 289 ? 167.759 155.833 154.069 1.00 43.51 289 PHE C O 1
ATOM 10934 N N . TYR D 1 290 ? 167.666 156.433 151.899 1.00 42.79 290 TYR C N 1
ATOM 10935 C CA . TYR D 1 290 ? 168.568 157.561 152.103 1.00 39.14 290 TYR C CA 1
ATOM 10936 C C . TYR D 1 290 ? 167.954 158.590 153.041 1.00 39.15 290 TYR C C 1
ATOM 10937 O O . TYR D 1 290 ? 168.647 159.149 153.899 1.00 38.73 290 TYR C O 1
ATOM 10946 N N . LEU D 1 291 ? 166.656 158.862 152.886 1.00 39.52 291 LEU C N 1
ATOM 10947 C CA . LEU D 1 291 ? 166.014 159.838 153.758 1.00 37.31 291 LEU C CA 1
ATOM 10948 C C . LEU D 1 291 ? 165.987 159.365 155.206 1.00 39.81 291 LEU C C 1
ATOM 10949 O O . LEU D 1 291 ? 166.200 160.166 156.119 1.00 41.20 291 LEU C O 1
ATOM 10954 N N . GLU D 1 292 ? 165.731 158.075 155.436 1.00 37.86 292 GLU C N 1
ATOM 10955 C CA . GLU D 1 292 ? 165.759 157.546 156.795 1.00 36.53 292 GLU C CA 1
ATOM 10956 C C . GLU D 1 292 ? 167.164 157.626 157.376 1.00 38.60 292 GLU C C 1
ATOM 10957 O O . GLU D 1 292 ? 167.336 157.970 158.551 1.00 44.11 292 GLU C O 1
ATOM 10963 N N . VAL D 1 293 ? 168.180 157.310 156.572 1.00 36.78 293 VAL C N 1
ATOM 10964 C CA . VAL D 1 293 ? 169.554 157.382 157.061 1.00 35.32 293 VAL C CA 1
ATOM 10965 C C . VAL D 1 293 ? 169.906 158.815 157.442 1.00 39.22 293 VAL C C 1
ATOM 10966 O O . VAL D 1 293 ? 170.480 159.070 158.508 1.00 40.62 293 VAL C O 1
ATOM 10968 N N . GLY D 1 294 ? 169.567 159.773 156.578 1.00 38.81 294 GLY C N 1
ATOM 10969 C CA . GLY D 1 294 ? 169.899 161.161 156.857 1.00 37.10 294 GLY C CA 1
ATOM 10970 C C . GLY D 1 294 ? 169.135 161.728 158.038 1.00 42.79 294 GLY C C 1
ATOM 10971 O O . GLY D 1 294 ? 169.701 162.443 158.870 1.00 44.55 294 GLY C O 1
ATOM 10972 N N . LEU D 1 295 ? 167.841 161.421 158.131 1.00 42.66 295 LEU C N 1
ATOM 10973 C CA . LEU D 1 295 ? 167.002 161.985 159.181 1.00 39.82 295 LEU C CA 1
ATOM 10974 C C . LEU D 1 295 ? 167.265 161.361 160.543 1.00 43.90 295 LEU C C 1
ATOM 10975 O O . LEU D 1 295 ? 166.900 161.957 161.562 1.00 47.89 295 LEU C O 1
ATOM 10980 N N . SER D 1 296 ? 167.886 160.181 160.588 1.00 40.09 296 SER C N 1
ATOM 10981 C CA . SER D 1 296 ? 168.201 159.568 161.872 1.00 41.84 296 SER C CA 1
ATOM 10982 C C . SER D 1 296 ? 169.148 160.441 162.687 1.00 41.67 296 SER C C 1
ATOM 10983 O O . SER D 1 296 ? 169.122 160.397 163.922 1.00 38.78 296 SER C O 1
ATOM 10986 N N . GLY D 1 297 ? 169.985 161.234 162.017 1.00 39.97 297 GLY C N 1
ATOM 10987 C CA . GLY D 1 297 ? 170.864 162.138 162.739 1.00 39.39 297 GLY C CA 1
ATOM 10988 C C . GLY D 1 297 ? 170.102 163.190 163.524 1.00 40.01 297 GLY C C 1
ATOM 10989 O O . GLY D 1 297 ? 170.492 163.552 164.637 1.00 41.99 297 GLY C O 1
ATOM 10990 N N . LEU D 1 298 ? 169.006 163.698 162.955 1.00 37.52 298 LEU C N 1
ATOM 10991 C CA . LEU D 1 298 ? 168.213 164.708 163.648 1.00 37.93 298 LEU C CA 1
ATOM 10992 C C . LEU D 1 298 ? 167.662 164.160 164.959 1.00 38.60 298 LEU C C 1
ATOM 10993 O O . LEU D 1 298 ? 167.742 164.818 166.004 1.00 38.23 298 LEU C O 1
ATOM 10995 N N . SER D 1 299 ? 167.100 162.951 164.922 1.00 38.11 299 SER C N 1
ATOM 10996 C CA . SER D 1 299 ? 166.630 162.263 166.126 1.00 38.49 299 SER C CA 1
ATOM 10997 C C . SER D 1 299 ? 165.644 163.121 166.917 1.00 39.03 299 SER C C 1
ATOM 10998 O O . SER D 1 299 ? 165.684 163.170 168.148 1.00 39.93 299 SER C O 1
ATOM 11001 N N . SER D 1 300 ? 164.752 163.803 166.207 1.00 38.95 300 SER C N 1
ATOM 11002 C CA . SER D 1 300 ? 163.706 164.613 166.816 1.00 39.85 300 SER C CA 1
ATOM 11003 C C . SER D 1 300 ? 162.361 163.896 166.744 1.00 40.77 300 SER C C 1
ATOM 11004 O O . SER D 1 300 ? 162.180 162.933 165.994 1.00 41.80 300 SER C O 1
ATOM 11007 N N . LYS D 1 301 ? 161.411 164.379 167.548 1.00 39.14 301 LYS C N 1
ATOM 11008 C CA . LYS D 1 301 ? 160.069 163.804 167.534 1.00 41.29 301 LYS C CA 1
ATOM 11009 C C . LYS D 1 301 ? 159.409 163.995 166.173 1.00 41.52 301 LYS C C 1
ATOM 11010 O O . LYS D 1 301 ? 158.825 163.058 165.612 1.00 38.06 301 LYS C O 1
ATOM 11012 N N . ALA D 1 302 ? 159.493 165.209 165.623 1.00 38.98 302 ALA C N 1
ATOM 11013 C CA . ALA D 1 302 ? 159.034 165.422 164.256 1.00 38.76 302 ALA C CA 1
ATOM 11014 C C . ALA D 1 302 ? 159.828 164.567 163.281 1.00 41.58 302 ALA C C 1
ATOM 11015 O O . ALA D 1 302 ? 159.275 164.073 162.290 1.00 40.31 302 ALA C O 1
ATOM 11017 N N . ALA D 1 303 ? 161.120 164.370 163.549 1.00 41.75 303 ALA C N 1
ATOM 11018 C CA . ALA D 1 303 ? 161.902 163.447 162.738 1.00 41.19 303 ALA C CA 1
ATOM 11019 C C . ALA D 1 303 ? 161.359 162.030 162.857 1.00 41.05 303 ALA C C 1
ATOM 11020 O O . ALA D 1 303 ? 161.355 161.279 161.879 1.00 41.32 303 ALA C O 1
ATOM 11022 N N . LYS D 1 304 ? 160.895 161.643 164.049 1.00 40.46 304 LYS C N 1
ATOM 11023 C CA . LYS D 1 304 ? 160.280 160.328 164.208 1.00 43.58 304 LYS C CA 1
ATOM 11024 C C . LYS D 1 304 ? 158.998 160.216 163.389 1.00 45.52 304 LYS C C 1
ATOM 11025 O O . LYS D 1 304 ? 158.729 159.176 162.775 1.00 42.16 304 LYS C O 1
ATOM 11027 N N . ASP D 1 305 ? 158.188 161.276 163.376 1.00 40.34 305 ASP C N 1
ATOM 11028 C CA . ASP D 1 305 ? 156.978 161.262 162.558 1.00 40.97 305 ASP C CA 1
ATOM 11029 C C . ASP D 1 305 ? 157.320 161.138 161.077 1.00 40.98 305 ASP C C 1
ATOM 11030 O O . ASP D 1 305 ? 156.666 160.393 160.336 1.00 40.50 305 ASP C O 1
ATOM 11035 N N . VAL D 1 306 ? 158.346 161.862 160.626 1.00 38.30 306 VAL C N 1
ATOM 11036 C CA . VAL D 1 306 ? 158.755 161.755 159.230 1.00 39.76 306 VAL C CA 1
ATOM 11037 C C . VAL D 1 306 ? 159.342 160.376 158.942 1.00 36.62 306 VAL C C 1
ATOM 11038 O O . VAL D 1 306 ? 159.223 159.869 157.823 1.00 35.52 306 VAL C O 1
ATOM 11042 N N . LEU D 1 307 ? 159.981 159.747 159.931 1.00 36.42 307 LEU C N 1
ATOM 11043 C CA . LEU D 1 307 ? 160.439 158.371 159.758 1.00 40.45 307 LEU C CA 1
ATOM 11044 C C . LEU D 1 307 ? 159.260 157.423 159.582 1.00 40.81 307 LEU C C 1
ATOM 11045 O O . LEU D 1 307 ? 159.315 156.494 158.771 1.00 39.67 307 LEU C O 1
ATOM 11050 N N . GLY D 1 308 ? 158.192 157.631 160.351 1.00 36.50 308 GLY C N 1
ATOM 11051 C CA . GLY D 1 308 ? 156.983 156.850 160.135 1.00 33.54 308 GLY C CA 1
ATOM 11052 C C . GLY D 1 308 ? 156.408 157.064 158.746 1.00 36.34 308 GLY C C 1
ATOM 11053 O O . GLY D 1 308 ? 155.967 156.115 158.088 1.00 37.03 308 GLY C O 1
ATOM 11054 N N . PHE D 1 309 ? 156.411 158.313 158.281 1.00 37.06 309 PHE C N 1
ATOM 11055 C CA . PHE D 1 309 ? 155.961 158.599 156.921 1.00 34.22 309 PHE C CA 1
ATOM 11056 C C . PHE D 1 309 ? 156.827 157.875 155.895 1.00 35.59 309 PHE C C 1
ATOM 11057 O O . PHE D 1 309 ? 156.317 157.336 154.905 1.00 38.59 309 PHE C O 1
ATOM 11065 N N . LEU D 1 310 ? 158.143 157.863 156.110 1.00 37.21 310 LEU C N 1
ATOM 11066 C CA . LEU D 1 310 ? 159.044 157.156 155.206 1.00 39.75 310 LEU C CA 1
ATOM 11067 C C . LEU D 1 310 ? 158.787 155.656 155.230 1.00 38.84 310 LEU C C 1
ATOM 11068 O O . LEU D 1 310 ? 158.869 154.996 154.189 1.00 41.00 310 LEU C O 1
ATOM 11073 N N . ARG D 1 311 ? 158.478 155.103 156.403 1.00 33.65 311 ARG C N 1
ATOM 11074 C CA . ARG D 1 311 ? 158.109 153.694 156.480 1.00 32.70 311 ARG C CA 1
ATOM 11075 C C . ARG D 1 311 ? 156.850 153.436 155.666 1.00 36.16 311 ARG C C 1
ATOM 11076 O O . ARG D 1 311 ? 156.757 152.440 154.944 1.00 32.68 311 ARG C O 1
ATOM 11084 N N . VAL D 1 312 ? 155.876 154.342 155.750 1.00 31.14 312 VAL C N 1
ATOM 11085 C CA . VAL D 1 312 ? 154.663 154.201 154.947 1.00 28.61 312 VAL C CA 1
ATOM 11086 C C . VAL D 1 312 ? 155.011 154.211 153.463 1.00 29.63 312 VAL C C 1
ATOM 11087 O O . VAL D 1 312 ? 154.507 153.397 152.680 1.00 37.05 312 VAL C O 1
ATOM 11091 N N . VAL D 1 313 ? 155.880 155.139 153.055 1.00 34.61 313 VAL C N 1
ATOM 11092 C CA . VAL D 1 313 ? 156.276 155.239 151.651 1.00 30.22 313 VAL C CA 1
ATOM 11093 C C . VAL D 1 313 ? 157.098 154.039 151.197 1.00 24.47 313 VAL C C 1
ATOM 11094 O O . VAL D 1 313 ? 157.143 153.743 149.997 1.00 29.05 313 VAL C O 1
ATOM 11098 N N . ARG D 1 314 ? 157.746 153.331 152.125 1.00 26.36 314 ARG C N 1
ATOM 11099 C CA . ARG D 1 314 ? 158.598 152.198 151.773 1.00 30.72 314 ARG C CA 1
ATOM 11100 C C . ARG D 1 314 ? 157.862 151.122 150.979 1.00 23.59 314 ARG C C 1
ATOM 11101 O O . ARG D 1 314 ? 158.511 150.212 150.451 1.00 25.56 314 ARG C O 1
ATOM 11109 N N . PHE D 1 315 ? 156.536 151.214 150.858 1.00 20.35 315 PHE C N 1
ATOM 11110 C CA . PHE D 1 315 ? 155.766 150.203 150.142 1.00 21.39 315 PHE C CA 1
ATOM 11111 C C . PHE D 1 315 ? 156.096 150.144 148.656 1.00 22.18 315 PHE C C 1
ATOM 11112 O O . PHE D 1 315 ? 155.713 149.177 147.990 1.00 25.39 315 PHE C O 1
ATOM 11120 N N . VAL D 1 316 ? 156.796 151.143 148.121 1.00 24.40 316 VAL C N 1
ATOM 11121 C CA . VAL D 1 316 ? 157.030 151.232 146.681 1.00 24.36 316 VAL C CA 1
ATOM 11122 C C . VAL D 1 316 ? 158.037 150.183 146.223 1.00 28.96 316 VAL C C 1
ATOM 11123 O O . VAL D 1 316 ? 158.342 150.087 145.030 1.00 35.76 316 VAL C O 1
ATOM 11127 N N . ARG D 1 317 ? 158.567 149.391 147.159 1.00 26.85 317 ARG C N 1
ATOM 11128 C CA . ARG D 1 317 ? 159.479 148.318 146.773 1.00 25.42 317 ARG C CA 1
ATOM 11129 C C . ARG D 1 317 ? 158.771 147.247 145.953 1.00 25.46 317 ARG C C 1
ATOM 11130 O O . ARG D 1 317 ? 159.378 146.656 145.054 1.00 25.28 317 ARG C O 1
ATOM 11138 N N . ILE D 1 318 ? 157.494 146.982 146.245 1.00 22.83 318 ILE C N 1
ATOM 11139 C CA . ILE D 1 318 ? 156.759 145.960 145.511 1.00 25.46 318 ILE C CA 1
ATOM 11140 C C . ILE D 1 318 ? 156.539 146.350 144.056 1.00 23.13 318 ILE C C 1
ATOM 11141 O O . ILE D 1 318 ? 156.208 145.491 143.231 1.00 33.12 318 ILE C O 1
ATOM 11146 N N . LEU D 1 319 ? 156.715 147.625 143.716 1.00 21.08 319 LEU C N 1
ATOM 11147 C CA . LEU D 1 319 ? 156.503 148.100 142.355 1.00 22.74 319 LEU C CA 1
ATOM 11148 C C . LEU D 1 319 ? 157.707 147.871 141.452 1.00 26.06 319 LEU C C 1
ATOM 11149 O O . LEU D 1 319 ? 157.636 148.189 140.261 1.00 34.92 319 LEU C O 1
ATOM 11154 N N . ARG D 1 320 ? 158.802 147.329 141.980 1.00 34.06 320 ARG C N 1
ATOM 11155 C CA . ARG D 1 320 ? 159.980 147.024 141.183 1.00 34.35 320 ARG C CA 1
ATOM 11156 C C . ARG D 1 320 ? 159.868 145.691 140.454 1.00 32.07 320 ARG C C 1
ATOM 11157 O O . ARG D 1 320 ? 160.770 145.345 139.686 1.00 35.95 320 ARG C O 1
ATOM 11165 N N . ILE D 1 321 ? 158.790 144.938 140.677 1.00 23.53 321 ILE C N 1
ATOM 11166 C CA . ILE D 1 321 ? 158.559 143.711 139.924 1.00 30.19 321 ILE C CA 1
ATOM 11167 C C . ILE D 1 321 ? 157.865 143.984 138.594 1.00 30.06 321 ILE C C 1
ATOM 11168 O O . ILE D 1 321 ? 157.897 143.127 137.697 1.00 25.99 321 ILE C O 1
ATOM 11173 N N . PHE D 1 322 ? 157.241 145.154 138.436 1.00 34.05 322 PHE C N 1
ATOM 11174 C CA . PHE D 1 322 ? 156.718 145.535 137.131 1.00 34.08 322 PHE C CA 1
ATOM 11175 C C . PHE D 1 322 ? 157.841 145.666 136.113 1.00 35.62 322 PHE C C 1
ATOM 11176 O O . PHE D 1 322 ? 157.641 145.382 134.928 1.00 38.31 322 PHE C O 1
ATOM 11184 N N . LYS D 1 323 ? 159.025 146.096 136.552 1.00 34.07 323 LYS C N 1
ATOM 11185 C CA . LYS D 1 323 ? 160.177 146.119 135.658 1.00 31.64 323 LYS C CA 1
ATOM 11186 C C . LYS D 1 323 ? 160.533 144.712 135.194 1.00 30.73 323 LYS C C 1
ATOM 11187 O O . LYS D 1 323 ? 160.842 144.497 134.017 1.00 33.53 323 LYS C O 1
ATOM 11193 N N . LEU D 1 324 ? 160.498 143.741 136.110 1.00 33.19 324 LEU C N 1
ATOM 11194 C CA . LEU D 1 324 ? 160.799 142.363 135.735 1.00 28.81 324 LEU C CA 1
ATOM 11195 C C . LEU D 1 324 ? 159.757 141.814 134.772 1.00 30.38 324 LEU C C 1
ATOM 11196 O O . LEU D 1 324 ? 160.096 141.097 133.823 1.00 36.35 324 LEU C O 1
ATOM 11201 N N . THR D 1 325 ? 158.483 142.136 134.997 1.00 31.16 325 THR C N 1
ATOM 11202 C CA . THR D 1 325 ? 157.394 141.617 134.183 1.00 31.88 325 THR C CA 1
ATOM 11203 C C . THR D 1 325 ? 157.090 142.490 132.967 1.00 31.97 325 THR C C 1
ATOM 11204 O O . THR D 1 325 ? 156.136 142.201 132.233 1.00 38.65 325 THR C O 1
ATOM 11208 N N . ARG D 1 326 ? 157.875 143.541 132.733 1.00 35.43 326 ARG C N 1
ATOM 11209 C CA . ARG D 1 326 ? 157.626 144.429 131.604 1.00 35.39 326 ARG C CA 1
ATOM 11210 C C . ARG D 1 326 ? 157.924 143.776 130.263 1.00 35.96 326 ARG C C 1
ATOM 11211 O O . ARG D 1 326 ? 157.409 144.234 129.238 1.00 38.89 326 ARG C O 1
ATOM 11219 N N . HIS D 1 327 ? 158.735 142.722 130.246 1.00 38.82 327 HIS C N 1
ATOM 11220 C CA . HIS D 1 327 ? 159.074 142.018 129.018 1.00 39.49 327 HIS C CA 1
ATOM 11221 C C . HIS D 1 327 ? 158.080 140.915 128.682 1.00 40.45 327 HIS C C 1
ATOM 11222 O O . HIS D 1 327 ? 158.286 140.192 127.703 1.00 40.21 327 HIS C O 1
ATOM 11229 N N . PHE D 1 328 ? 157.011 140.770 129.461 1.00 33.91 328 PHE C N 1
ATOM 11230 C CA . PHE D 1 328 ? 156.076 139.669 129.280 1.00 29.68 328 PHE C CA 1
ATOM 11231 C C . PHE D 1 328 ? 154.965 140.060 128.311 1.00 27.11 328 PHE C C 1
ATOM 11232 O O . PHE D 1 328 ? 154.277 141.072 128.501 1.00 30.72 328 PHE C O 1
ATOM 11240 N N . VAL D 1 329 ? 154.795 139.236 127.276 1.00 23.29 329 VAL C N 1
ATOM 11241 C CA . VAL D 1 329 ? 153.816 139.524 126.235 1.00 22.38 329 VAL C CA 1
ATOM 11242 C C . VAL D 1 329 ? 152.408 139.507 126.806 1.00 21.52 329 VAL C C 1
ATOM 11243 O O . VAL D 1 329 ? 151.553 140.299 126.401 1.00 23.50 329 VAL C O 1
ATOM 11247 N N . GLY D 1 330 ? 152.135 138.595 127.737 1.00 25.18 330 GLY C N 1
ATOM 11248 C CA . GLY D 1 330 ? 150.833 138.591 128.380 1.00 18.98 330 GLY C CA 1
ATOM 11249 C C . GLY D 1 330 ? 150.557 139.884 129.123 1.00 17.52 330 GLY C C 1
ATOM 11250 O O . GLY D 1 330 ? 149.449 140.419 129.064 1.00 23.20 330 GLY C O 1
ATOM 11251 N N . LEU D 1 331 ? 151.565 140.409 129.821 1.00 14.83 331 LEU C N 1
ATOM 11252 C CA . LEU D 1 331 ? 151.395 141.678 130.522 1.00 14.61 331 LEU C CA 1
ATOM 11253 C C . LEU D 1 331 ? 151.154 142.821 129.543 1.00 10.28 331 LEU C C 1
ATOM 11254 O O . LEU D 1 331 ? 150.299 143.682 129.783 1.00 19.39 331 LEU C O 1
ATOM 11259 N N . ARG D 1 332 ? 151.900 142.850 128.435 1.00 21.80 332 ARG C N 1
ATOM 11260 C CA . ARG D 1 332 ? 151.694 143.911 127.453 1.00 17.48 332 ARG C CA 1
ATOM 11261 C C . ARG D 1 332 ? 150.307 143.819 126.823 1.00 13.67 332 ARG C C 1
ATOM 11262 O O . ARG D 1 332 ? 149.641 144.842 126.611 1.00 21.11 332 ARG C O 1
ATOM 11270 N N . VAL D 1 333 ? 149.856 142.602 126.519 1.00 12.85 333 VAL C N 1
ATOM 11271 C CA . VAL D 1 333 ? 148.523 142.416 125.959 1.00 13.35 333 VAL C CA 1
ATOM 11272 C C . VAL D 1 333 ? 147.463 142.848 126.962 1.00 21.60 333 VAL C C 1
ATOM 11273 O O . VAL D 1 333 ? 146.453 143.455 126.593 1.00 21.59 333 VAL C O 1
ATOM 11277 N N . LEU D 1 334 ? 147.665 142.529 128.243 1.00 27.12 334 LEU C N 1
ATOM 11278 C CA . LEU D 1 334 ? 146.733 142.978 129.268 1.00 5.45 334 LEU C CA 1
ATOM 11279 C C . LEU D 1 334 ? 146.679 144.498 129.327 1.00 8.85 334 LEU C C 1
ATOM 11280 O O . LEU D 1 334 ? 145.596 145.081 129.440 1.00 24.32 334 LEU C O 1
ATOM 11285 N N . GLY D 1 335 ? 147.836 145.157 129.258 1.00 4.27 335 GLY C N 1
ATOM 11286 C CA . GLY D 1 335 ? 147.841 146.612 129.258 1.00 13.20 335 GLY C CA 1
ATOM 11287 C C . GLY D 1 335 ? 147.095 147.191 128.071 1.00 16.30 335 GLY C C 1
ATOM 11288 O O . GLY D 1 335 ? 146.314 148.140 128.208 1.00 29.02 335 GLY C O 1
ATOM 11289 N N . HIS D 1 336 ? 147.323 146.621 126.886 1.00 18.36 336 HIS C N 1
ATOM 11290 C CA . HIS D 1 336 ? 146.609 147.083 125.700 1.00 14.18 336 HIS C CA 1
ATOM 11291 C C . HIS D 1 336 ? 145.108 146.867 125.846 1.00 15.45 336 HIS C C 1
ATOM 11292 O O . HIS D 1 336 ? 144.307 147.724 125.453 1.00 19.52 336 HIS C O 1
ATOM 11299 N N . THR D 1 337 ? 144.709 145.726 126.411 1.00 21.21 337 THR C N 1
ATOM 11300 C CA . THR D 1 337 ? 143.291 145.459 126.630 1.00 14.44 337 THR C CA 1
ATOM 11301 C C . THR D 1 337 ? 142.682 146.452 127.611 1.00 17.91 337 THR C C 1
ATOM 11302 O O . THR D 1 337 ? 141.548 146.903 127.420 1.00 18.52 337 THR C O 1
ATOM 11306 N N . LEU D 1 338 ? 143.405 146.784 128.682 1.00 19.89 338 LEU C N 1
ATOM 11307 C CA . LEU D 1 338 ? 142.906 147.779 129.625 1.00 18.94 338 LEU C CA 1
ATOM 11308 C C . LEU D 1 338 ? 142.746 149.132 128.950 1.00 16.25 338 LEU C C 1
ATOM 11309 O O . LEU D 1 338 ? 141.756 149.836 129.183 1.00 24.22 338 LEU C O 1
ATOM 11314 N N . ARG D 1 339 ? 143.709 149.515 128.110 1.00 23.38 339 ARG C N 1
ATOM 11315 C CA . ARG D 1 339 ? 143.584 150.773 127.381 1.00 24.77 339 ARG C CA 1
ATOM 11316 C C . ARG D 1 339 ? 142.380 150.752 126.446 1.00 27.70 339 ARG C C 1
ATOM 11317 O O . ARG D 1 339 ? 141.674 151.757 126.305 1.00 31.02 339 ARG C O 1
ATOM 11325 N N . ALA D 1 340 ? 142.129 149.612 125.798 1.00 21.02 340 ALA C N 1
ATOM 11326 C CA . ALA D 1 340 ? 141.070 149.538 124.796 1.00 10.27 340 ALA C CA 1
ATOM 11327 C C . ALA D 1 340 ? 139.679 149.467 125.420 1.00 21.30 340 ALA C C 1
ATOM 11328 O O . ALA D 1 340 ? 138.731 150.053 124.887 1.00 28.29 340 ALA C O 1
ATOM 11330 N N . SER D 1 341 ? 139.532 148.764 126.542 1.00 28.58 341 SER C N 1
ATOM 11331 C CA . SER D 1 341 ? 138.227 148.485 127.139 1.00 21.20 341 SER C CA 1
ATOM 11332 C C . SER D 1 341 ? 137.890 149.450 128.268 1.00 16.39 341 SER C C 1
ATOM 11333 O O . SER D 1 341 ? 137.282 149.065 129.272 1.00 24.17 341 SER C O 1
ATOM 11336 N N . THR D 1 342 ? 138.282 150.717 128.126 1.00 13.77 342 THR C N 1
ATOM 11337 C CA . THR D 1 342 ? 137.942 151.714 129.136 1.00 20.94 342 THR C CA 1
ATOM 11338 C C . THR D 1 342 ? 136.432 151.881 129.252 1.00 25.39 342 THR C C 1
ATOM 11339 O O . THR D 1 342 ? 135.897 152.019 130.360 1.00 31.45 342 THR C O 1
ATOM 11343 N N . ASN D 1 343 ? 135.727 151.880 128.119 1.00 30.99 343 ASN C N 1
ATOM 11344 C CA . ASN D 1 343 ? 134.274 152.008 128.154 1.00 21.08 343 ASN C CA 1
ATOM 11345 C C . ASN D 1 343 ? 133.637 150.837 128.891 1.00 22.34 343 ASN C C 1
ATOM 11346 O O . ASN D 1 343 ? 132.724 151.030 129.701 1.00 33.28 343 ASN C O 1
ATOM 11351 N N . GLU D 1 344 ? 134.107 149.616 128.627 1.00 23.09 344 GLU C N 1
ATOM 11352 C CA . GLU D 1 344 ? 133.560 148.452 129.315 1.00 21.09 344 GLU C CA 1
ATOM 11353 C C . GLU D 1 344 ? 133.877 148.479 130.804 1.00 20.70 344 GLU C C 1
ATOM 11354 O O . GLU D 1 344 ? 133.036 148.088 131.622 1.00 27.15 344 GLU C O 1
ATOM 11360 N N . PHE D 1 345 ? 135.075 148.930 131.179 1.00 21.15 345 PHE C N 1
ATOM 11361 C CA . PHE D 1 345 ? 135.402 149.043 132.598 1.00 18.31 345 PHE C CA 1
ATOM 11362 C C . PHE D 1 345 ? 134.515 150.071 133.289 1.00 18.80 345 PHE C C 1
ATOM 11363 O O . PHE D 1 345 ? 134.038 149.839 134.407 1.00 31.37 345 PHE C O 1
ATOM 11371 N N . LEU D 1 346 ? 134.280 151.213 132.641 1.00 15.78 346 LEU C N 1
ATOM 11372 C CA . LEU D 1 346 ? 133.382 152.212 133.210 1.00 19.77 346 LEU C CA 1
ATOM 11373 C C . LEU D 1 346 ? 131.965 151.665 133.328 1.00 14.99 346 LEU C C 1
ATOM 11374 O O . LEU D 1 346 ? 131.266 151.931 134.312 1.00 26.24 346 LEU C O 1
ATOM 11379 N N . LEU D 1 347 ? 131.525 150.901 132.326 1.00 14.90 347 LEU C N 1
ATOM 11380 C CA . LEU D 1 347 ? 130.211 150.273 132.393 1.00 13.56 347 LEU C CA 1
ATOM 11381 C C . LEU D 1 347 ? 130.118 149.319 133.575 1.00 17.38 347 LEU C C 1
ATOM 11382 O O . LEU D 1 347 ? 129.118 149.313 134.304 1.00 25.16 347 LEU C O 1
ATOM 11387 N N . LEU D 1 348 ? 131.152 148.503 133.777 1.00 17.97 348 LEU C N 1
ATOM 11388 C CA . LEU D 1 348 ? 131.170 147.590 134.913 1.00 17.50 348 LEU C CA 1
ATOM 11389 C C . LEU D 1 348 ? 131.103 148.355 136.227 1.00 15.64 348 LEU C C 1
ATOM 11390 O O . LEU D 1 348 ? 130.348 147.985 137.133 1.00 13.46 348 LEU C O 1
ATOM 11395 N N . ILE D 1 349 ? 131.882 149.432 136.342 1.00 17.25 349 ILE C N 1
ATOM 11396 C CA . ILE D 1 349 ? 131.899 150.213 137.575 1.00 14.08 349 ILE C CA 1
ATOM 11397 C C . ILE D 1 349 ? 130.525 150.815 137.846 1.00 8.86 349 ILE C C 1
ATOM 11398 O O . ILE D 1 349 ? 130.023 150.773 138.976 1.00 25.18 349 ILE C O 1
ATOM 11403 N N . ILE D 1 350 ? 129.899 151.390 136.817 1.00 10.99 350 ILE C N 1
ATOM 11404 C CA . ILE D 1 350 ? 128.604 152.039 137.004 1.00 12.08 350 ILE C CA 1
ATOM 11405 C C . ILE D 1 350 ? 127.538 151.012 137.366 1.00 10.70 350 ILE C C 1
ATOM 11406 O O . ILE D 1 350 ? 126.713 151.242 138.262 1.00 10.50 350 ILE C O 1
ATOM 11411 N N . PHE D 1 351 ? 127.529 149.871 136.676 1.00 16.18 351 PHE C N 1
ATOM 11412 C CA . PHE D 1 351 ? 126.590 148.807 137.012 1.00 7.92 351 PHE C CA 1
ATOM 11413 C C . PHE D 1 351 ? 126.766 148.364 138.457 1.00 12.15 351 PHE C C 1
ATOM 11414 O O . PHE D 1 351 ? 125.786 148.210 139.200 1.00 20.78 351 PHE C O 1
ATOM 11422 N N . LEU D 1 352 ? 128.015 148.129 138.866 1.00 19.12 352 LEU C N 1
ATOM 11423 C CA . LEU D 1 352 ? 128.274 147.670 140.224 1.00 8.22 352 LEU C CA 1
ATOM 11424 C C . LEU D 1 352 ? 127.816 148.697 141.246 1.00 3.88 352 LEU C C 1
ATOM 11425 O O . LEU D 1 352 ? 127.215 148.341 142.262 1.00 21.68 352 LEU C O 1
ATOM 11430 N N . ALA D 1 353 ? 128.087 149.980 140.996 1.00 1.18 353 ALA C N 1
ATOM 11431 C CA . ALA D 1 353 ? 127.666 151.014 141.934 1.00 2.89 353 ALA C CA 1
ATOM 11432 C C . ALA D 1 353 ? 126.149 151.076 142.045 1.00 15.30 353 ALA C C 1
ATOM 11433 O O . ALA D 1 353 ? 125.601 151.155 143.154 1.00 17.18 353 ALA C O 1
ATOM 11435 N N . LEU D 1 354 ? 125.451 151.037 140.907 1.00 18.95 354 LEU C N 1
ATOM 11436 C CA . LEU D 1 354 ? 123.992 151.066 140.934 1.00 9.08 354 LEU C CA 1
ATOM 11437 C C . LEU D 1 354 ? 123.442 149.893 141.732 1.00 12.55 354 LEU C C 1
ATOM 11438 O O . LEU D 1 354 ? 122.606 150.069 142.630 1.00 21.69 354 LEU C O 1
ATOM 11443 N N . GLY D 1 355 ? 123.905 148.681 141.417 1.00 14.21 355 GLY C N 1
ATOM 11444 C CA . GLY D 1 355 ? 123.414 147.511 142.121 1.00 6.27 355 GLY C CA 1
ATOM 11445 C C . GLY D 1 355 ? 123.739 147.549 143.601 1.00 6.70 355 GLY C C 1
ATOM 11446 O O . GLY D 1 355 ? 122.908 147.189 144.437 1.00 12.50 355 GLY C O 1
ATOM 11447 N N . VAL D 1 356 ? 124.947 147.996 143.945 1.00 10.29 356 VAL C N 1
ATOM 11448 C CA . VAL D 1 356 ? 125.357 148.056 145.342 1.00 12.71 356 VAL C CA 1
ATOM 11449 C C . VAL D 1 356 ? 124.444 148.995 146.118 1.00 7.55 356 VAL C C 1
ATOM 11450 O O . VAL D 1 356 ? 123.917 148.638 147.178 1.00 21.07 356 VAL C O 1
ATOM 11454 N N . LEU D 1 357 ? 124.237 150.207 145.600 1.00 6.68 357 LEU C N 1
ATOM 11455 C CA . LEU D 1 357 ? 123.373 151.160 146.289 1.00 3.71 357 LEU C CA 1
ATOM 11456 C C . LEU D 1 357 ? 121.959 150.608 146.429 1.00 4.46 357 LEU C C 1
ATOM 11457 O O . LEU D 1 357 ? 121.376 150.613 147.527 1.00 18.01 357 LEU C O 1
ATOM 11462 N N . ILE D 1 358 ? 121.400 150.105 145.327 1.00 14.66 358 ILE C N 1
ATOM 11463 C CA . ILE D 1 358 ? 120.017 149.645 145.339 1.00 11.18 358 ILE C CA 1
ATOM 11464 C C . ILE D 1 358 ? 119.846 148.518 146.347 1.00 4.34 358 ILE C C 1
ATOM 11465 O O . ILE D 1 358 ? 118.926 148.536 147.172 1.00 17.84 358 ILE C O 1
ATOM 11470 N N . PHE D 1 359 ? 120.743 147.533 146.314 1.00 0.00 359 PHE C N 1
ATOM 11471 C CA . PHE D 1 359 ? 120.576 146.359 147.158 1.00 4.94 359 PHE C CA 1
ATOM 11472 C C . PHE D 1 359 ? 120.910 146.647 148.614 1.00 4.61 359 PHE C C 1
ATOM 11473 O O . PHE D 1 359 ? 120.308 146.043 149.506 1.00 11.44 359 PHE C O 1
ATOM 11481 N N . ALA D 1 360 ? 121.838 147.567 148.885 1.00 1.54 360 ALA C N 1
ATOM 11482 C CA . ALA D 1 360 ? 122.063 147.989 150.260 1.00 0.00 360 ALA C CA 1
ATOM 11483 C C . ALA D 1 360 ? 120.807 148.625 150.841 1.00 7.24 360 ALA C C 1
ATOM 11484 O O . ALA D 1 360 ? 120.384 148.291 151.955 1.00 4.98 360 ALA C O 1
ATOM 11486 N N . THR D 1 361 ? 120.177 149.529 150.086 1.00 9.50 361 THR C N 1
ATOM 11487 C CA . THR D 1 361 ? 118.928 150.117 150.561 1.00 5.80 361 THR C CA 1
ATOM 11488 C C . THR D 1 361 ? 117.847 149.052 150.736 1.00 0.00 361 THR C C 1
ATOM 11489 O O . THR D 1 361 ? 117.126 149.040 151.744 1.00 7.79 361 THR C O 1
ATOM 11493 N N . MET D 1 362 ? 117.731 148.139 149.768 1.00 1.73 362 MET C N 1
ATOM 11494 C CA . MET D 1 362 ? 116.687 147.122 149.827 1.00 0.00 362 MET C CA 1
ATOM 11495 C C . MET D 1 362 ? 116.866 146.207 151.031 1.00 3.77 362 MET C C 1
ATOM 11496 O O . MET D 1 362 ? 115.890 145.870 151.705 1.00 10.77 362 MET C O 1
ATOM 11501 N N . ILE D 1 363 ? 118.099 145.784 151.314 1.00 7.60 363 ILE C N 1
ATOM 11502 C CA . ILE D 1 363 ? 118.332 144.902 152.453 1.00 4.38 363 ILE C CA 1
ATOM 11503 C C . ILE D 1 363 ? 118.129 145.657 153.761 1.00 0.00 363 ILE C C 1
ATOM 11504 O O . ILE D 1 363 ? 117.555 145.120 154.719 1.00 7.06 363 ILE C O 1
ATOM 11509 N N . TYR D 1 364 ? 118.576 146.915 153.822 1.00 0.00 364 TYR C N 1
ATOM 11510 C CA . TYR D 1 364 ? 118.320 147.728 155.004 1.00 0.00 364 TYR C CA 1
ATOM 11511 C C . TYR D 1 364 ? 116.831 147.786 155.311 1.00 15.16 364 TYR C C 1
ATOM 11512 O O . TYR D 1 364 ? 116.421 147.652 156.470 1.00 17.93 364 TYR C O 1
ATOM 11521 N N . TYR D 1 365 ? 116.004 147.985 154.285 1.00 27.45 365 TYR C N 1
ATOM 11522 C CA . TYR D 1 365 ? 114.566 148.082 154.516 1.00 9.28 365 TYR C CA 1
ATOM 11523 C C . TYR D 1 365 ? 113.922 146.724 154.768 1.00 0.00 365 TYR C C 1
ATOM 11524 O O . TYR D 1 365 ? 112.953 146.637 155.531 1.00 11.76 365 TYR C O 1
ATOM 11533 N N . ALA D 1 366 ? 114.436 145.662 154.146 1.00 9.11 366 ALA C N 1
ATOM 11534 C CA . ALA D 1 366 ? 113.853 144.339 154.321 1.00 12.20 366 ALA C CA 1
ATOM 11535 C C . ALA D 1 366 ? 114.162 143.762 155.695 1.00 15.11 366 ALA C C 1
ATOM 11536 O O . ALA D 1 366 ? 113.403 142.925 156.197 1.00 3.93 366 ALA C O 1
ATOM 11538 N N . GLU D 1 367 ? 115.258 144.189 156.318 1.00 24.74 367 GLU C N 1
ATOM 11539 C CA . GLU D 1 367 ? 115.591 143.716 157.655 1.00 10.30 367 GLU C CA 1
ATOM 11540 C C . GLU D 1 367 ? 114.869 144.483 158.756 1.00 14.29 367 GLU C C 1
ATOM 11541 O O . GLU D 1 367 ? 115.060 144.165 159.934 1.00 22.90 367 GLU C O 1
ATOM 11547 N N . ARG D 1 368 ? 114.050 145.477 158.408 1.00 19.59 368 ARG C N 1
ATOM 11548 C CA . ARG D 1 368 ? 113.327 146.284 159.382 1.00 12.78 368 ARG C CA 1
ATOM 11549 C C . ARG D 1 368 ? 111.821 146.252 159.135 1.00 21.94 368 ARG C C 1
ATOM 11550 O O . ARG D 1 368 ? 111.100 147.167 159.536 1.00 29.14 368 ARG C O 1
ATOM 11558 N N . ILE D 1 369 ? 111.331 145.204 158.481 1.00 21.31 369 ILE C N 1
ATOM 11559 C CA . ILE D 1 369 ? 109.907 145.091 158.191 1.00 19.67 369 ILE C CA 1
ATOM 11560 C C . ILE D 1 369 ? 109.170 144.759 159.481 1.00 22.38 369 ILE C C 1
ATOM 11561 O O . ILE D 1 369 ? 109.534 143.818 160.195 1.00 28.15 369 ILE C O 1
ATOM 11566 N N . GLY D 1 370 ? 108.129 145.533 159.782 1.00 25.03 370 GLY C N 1
ATOM 11567 C CA . GLY D 1 370 ? 107.377 145.348 161.004 1.00 23.81 370 GLY C CA 1
ATOM 11568 C C . GLY D 1 370 ? 108.015 145.939 162.240 1.00 25.86 370 GLY C C 1
ATOM 11569 O O . GLY D 1 370 ? 107.483 145.752 163.340 1.00 32.43 370 GLY C O 1
ATOM 11570 N N . ALA D 1 371 ? 109.131 146.647 162.098 1.00 29.87 371 ALA C N 1
ATOM 11571 C CA . ALA D 1 371 ? 109.827 147.212 163.242 1.00 29.31 371 ALA C CA 1
ATOM 11572 C C . ALA D 1 371 ? 109.188 148.532 163.665 1.00 34.65 371 ALA C C 1
ATOM 11573 O O . ALA D 1 371 ? 108.379 149.124 162.947 1.00 32.96 371 ALA C O 1
ATOM 11575 N N . GLN D 1 372 ? 109.567 148.989 164.857 1.00 36.82 372 GLN C N 1
ATOM 11576 C CA . GLN D 1 372 ? 109.035 150.232 165.383 1.00 34.11 372 GLN C CA 1
ATOM 11577 C C . GLN D 1 372 ? 109.605 151.424 164.615 1.00 40.46 372 GLN C C 1
ATOM 11578 O O . GLN D 1 372 ? 110.693 151.342 164.042 1.00 39.74 372 GLN C O 1
ATOM 11580 N N . PRO D 1 373 ? 108.879 152.546 164.585 1.00 43.92 373 PRO C N 1
ATOM 11581 C CA . PRO D 1 373 ? 109.386 153.712 163.841 1.00 39.66 373 PRO C CA 1
ATOM 11582 C C . PRO D 1 373 ? 110.752 154.187 164.303 1.00 41.25 373 PRO C C 1
ATOM 11583 O O . PRO D 1 373 ? 111.574 154.590 163.471 1.00 41.44 373 PRO C O 1
ATOM 11587 N N . ASN D 1 374 ? 111.023 154.153 165.611 1.00 38.73 374 ASN C N 1
ATOM 11588 C CA . ASN D 1 374 ? 112.256 154.704 166.155 1.00 41.94 374 ASN C CA 1
ATOM 11589 C C . ASN D 1 374 ? 112.893 153.836 167.232 1.00 42.96 374 ASN C C 1
ATOM 11590 O O . ASN D 1 374 ? 113.856 154.283 167.867 1.00 42.66 374 ASN C O 1
ATOM 11595 N N . ASP D 1 375 ? 112.397 152.628 167.458 1.00 45.79 375 ASP C N 1
ATOM 11596 C CA . ASP D 1 375 ? 112.934 151.795 168.524 1.00 41.53 375 ASP C CA 1
ATOM 11597 C C . ASP D 1 375 ? 114.394 151.451 168.230 1.00 44.57 375 ASP C C 1
ATOM 11598 O O . ASP D 1 375 ? 114.690 150.904 167.157 1.00 42.04 375 ASP C O 1
ATOM 11603 N N . PRO D 1 376 ? 115.330 151.747 169.138 1.00 44.93 376 PRO C N 1
ATOM 11604 C CA . PRO D 1 376 ? 116.740 151.410 168.874 1.00 42.11 376 PRO C CA 1
ATOM 11605 C C . PRO D 1 376 ? 117.013 149.919 168.785 1.00 43.98 376 PRO C C 1
ATOM 11606 O O . PRO D 1 376 ? 118.050 149.535 168.229 1.00 46.63 376 PRO C O 1
ATOM 11610 N N . SER D 1 377 ? 116.129 149.070 169.304 1.00 35.39 377 SER C N 1
ATOM 11611 C CA . SER D 1 377 ? 116.349 147.630 169.305 1.00 36.72 377 SER C CA 1
ATOM 11612 C C . SER D 1 377 ? 116.052 146.985 167.959 1.00 38.26 377 SER C C 1
ATOM 11613 O O . SER D 1 377 ? 116.302 145.787 167.794 1.00 35.42 377 SER C O 1
ATOM 11616 N N . ALA D 1 378 ? 115.525 147.746 166.997 1.00 34.10 378 ALA C N 1
ATOM 11617 C CA . ALA D 1 378 ? 115.259 147.186 165.677 1.00 33.60 378 ALA C CA 1
ATOM 11618 C C . ALA D 1 378 ? 116.543 146.755 164.980 1.00 30.46 378 ALA C C 1
ATOM 11619 O O . ALA D 1 378 ? 116.547 145.751 164.258 1.00 30.98 378 ALA C O 1
ATOM 11621 N N . SER D 1 379 ? 117.632 147.492 165.181 1.00 25.68 379 SER C N 1
ATOM 11622 C CA . SER D 1 379 ? 118.907 147.195 164.542 1.00 23.53 379 SER C CA 1
ATOM 11623 C C . SER D 1 379 ? 119.792 146.277 165.375 1.00 24.43 379 SER C C 1
ATOM 11624 O O . SER D 1 379 ? 120.917 145.981 164.957 1.00 27.97 379 SER C O 1
ATOM 11627 N N . GLU D 1 380 ? 119.322 145.825 166.537 1.00 28.72 380 GLU C N 1
ATOM 11628 C CA . GLU D 1 380 ? 120.120 144.957 167.393 1.00 31.54 380 GLU C CA 1
ATOM 11629 C C . GLU D 1 380 ? 120.117 143.503 166.938 1.00 32.84 380 GLU C C 1
ATOM 11630 O O . GLU D 1 380 ? 120.910 142.711 167.458 1.00 36.30 380 GLU C O 1
ATOM 11632 N N . HIS D 1 381 ? 119.257 143.136 165.987 1.00 22.27 381 HIS C N 1
ATOM 11633 C CA . HIS D 1 381 ? 119.149 141.763 165.520 1.00 20.91 381 HIS C CA 1
ATOM 11634 C C . HIS D 1 381 ? 119.576 141.570 164.073 1.00 16.32 381 HIS C C 1
ATOM 11635 O O . HIS D 1 381 ? 119.439 140.456 163.554 1.00 25.18 381 HIS C O 1
ATOM 11637 N N . THR D 1 382 ? 120.079 142.607 163.408 1.00 14.61 382 THR C N 1
ATOM 11638 C CA . THR D 1 382 ? 120.469 142.532 162.008 1.00 15.09 382 THR C CA 1
ATOM 11639 C C . THR D 1 382 ? 121.883 143.065 161.836 1.00 10.90 382 THR C C 1
ATOM 11640 O O . THR D 1 382 ? 122.280 144.026 162.500 1.00 22.44 382 THR C O 1
ATOM 11644 N N . HIS D 1 383 ? 122.643 142.429 160.941 1.00 2.22 383 HIS C N 1
ATOM 11645 C CA . HIS D 1 383 ? 123.971 142.927 160.607 1.00 9.65 383 HIS C CA 1
ATOM 11646 C C . HIS D 1 383 ? 123.910 144.263 159.882 1.00 2.75 383 HIS C C 1
ATOM 11647 O O . HIS D 1 383 ? 124.916 144.977 159.830 1.00 12.74 383 HIS C O 1
ATOM 11654 N N . PHE D 1 384 ? 122.752 144.612 159.318 1.00 5.68 384 PHE C N 1
ATOM 11655 C CA . PHE D 1 384 ? 122.612 145.801 158.480 1.00 3.59 384 PHE C CA 1
ATOM 11656 C C . PHE D 1 384 ? 122.138 146.964 159.345 1.00 0.75 384 PHE C C 1
ATOM 11657 O O . PHE D 1 384 ? 120.967 147.349 159.354 1.00 12.26 384 PHE C O 1
ATOM 11665 N N . LYS D 1 385 ? 123.087 147.527 160.091 1.00 7.93 385 LYS C N 1
ATOM 11666 C CA . LYS D 1 385 ? 122.789 148.694 160.913 1.00 18.57 385 LYS C CA 1
ATOM 11667 C C . LYS D 1 385 ? 122.494 149.912 160.049 1.00 19.76 385 LYS C C 1
ATOM 11668 O O . LYS D 1 385 ? 121.654 150.747 160.407 1.00 30.34 385 LYS C O 1
ATOM 11674 N N . ASN D 1 386 ? 123.177 150.036 158.913 1.00 15.79 386 ASN C N 1
ATOM 11675 C CA . ASN D 1 386 ? 123.060 151.210 158.061 1.00 6.83 386 ASN C CA 1
ATOM 11676 C C . ASN D 1 386 ? 123.179 150.767 156.605 1.00 11.28 386 ASN C C 1
ATOM 11677 O O . ASN D 1 386 ? 123.360 149.582 156.304 1.00 9.46 386 ASN C O 1
ATOM 11682 N N . ILE D 1 387 ? 123.053 151.729 155.695 1.00 12.61 387 ILE C N 1
ATOM 11683 C CA . ILE D 1 387 ? 123.134 151.493 154.253 1.00 6.90 387 ILE C CA 1
ATOM 11684 C C . ILE D 1 387 ? 124.593 151.419 153.809 1.00 0.00 387 ILE C C 1
ATOM 11685 O O . ILE D 1 387 ? 124.928 150.631 152.910 1.00 1.31 387 ILE C O 1
ATOM 11690 N N . PRO D 1 388 ? 125.487 152.249 154.354 1.00 1.03 388 PRO C N 1
ATOM 11691 C CA . PRO D 1 388 ? 126.904 152.131 153.976 1.00 0.82 388 PRO C CA 1
ATOM 11692 C C . PRO D 1 388 ? 127.505 150.751 154.215 1.00 0.00 388 PRO C C 1
ATOM 11693 O O . PRO D 1 388 ? 128.316 150.296 153.402 1.00 10.47 388 PRO C O 1
ATOM 11697 N N . ILE D 1 389 ? 127.146 150.075 155.308 1.00 0.00 389 ILE C N 1
ATOM 11698 C CA . ILE D 1 389 ? 127.627 148.711 155.520 1.00 1.28 389 ILE C CA 1
ATOM 11699 C C . ILE D 1 389 ? 126.917 147.738 154.578 1.00 0.00 389 ILE C C 1
ATOM 11700 O O . ILE D 1 389 ? 127.504 146.732 154.138 1.00 7.03 389 ILE C O 1
ATOM 11705 N N . GLY D 1 390 ? 125.654 148.016 154.257 1.00 0.00 390 GLY C N 1
ATOM 11706 C CA . GLY D 1 390 ? 124.986 147.260 153.220 1.00 0.00 390 GLY C CA 1
ATOM 11707 C C . GLY D 1 390 ? 125.703 147.350 151.889 1.00 5.61 390 GLY C C 1
ATOM 11708 O O . GLY D 1 390 ? 125.601 146.442 151.069 1.00 17.95 390 GLY C O 1
ATOM 11709 N N . PHE D 1 391 ? 126.424 148.446 151.651 1.00 8.31 391 PHE C N 1
ATOM 11710 C CA . PHE D 1 391 ? 127.238 148.533 150.439 1.00 0.00 391 PHE C CA 1
ATOM 11711 C C . PHE D 1 391 ? 128.258 147.402 150.392 1.00 0.00 391 PHE C C 1
ATOM 11712 O O . PHE D 1 391 ? 128.414 146.722 149.367 1.00 18.68 391 PHE C O 1
ATOM 11720 N N . TRP D 1 392 ? 128.981 147.201 151.496 1.00 11.89 392 TRP C N 1
ATOM 11721 C CA . TRP D 1 392 ? 129.964 146.128 151.573 1.00 9.30 392 TRP C CA 1
ATOM 11722 C C . TRP D 1 392 ? 129.298 144.769 151.419 1.00 0.63 392 TRP C C 1
ATOM 11723 O O . TRP D 1 392 ? 129.773 143.906 150.669 1.00 16.61 392 TRP C O 1
ATOM 11734 N N . TRP D 1 393 ? 128.183 144.563 152.123 1.00 11.49 393 TRP C N 1
ATOM 11735 C CA . TRP D 1 393 ? 127.484 143.289 151.979 1.00 5.20 393 TRP C CA 1
ATOM 11736 C C . TRP D 1 393 ? 127.066 143.061 150.532 1.00 5.96 393 TRP C C 1
ATOM 11737 O O . TRP D 1 393 ? 127.185 141.945 150.011 1.00 0.00 393 TRP C O 1
ATOM 11748 N N . ALA D 1 394 ? 126.575 144.107 149.866 1.00 10.89 394 ALA C N 1
ATOM 11749 C CA . ALA D 1 394 ? 126.069 143.967 148.509 1.00 0.00 394 ALA C CA 1
ATOM 11750 C C . ALA D 1 394 ? 127.188 143.659 147.528 1.00 4.68 394 ALA C C 1
ATOM 11751 O O . ALA D 1 394 ? 127.013 142.833 146.631 1.00 11.91 394 ALA C O 1
ATOM 11753 N N . VAL D 1 395 ? 128.339 144.317 147.667 1.00 4.43 395 VAL C N 1
ATOM 11754 C CA . VAL D 1 395 ? 129.443 144.011 146.762 1.00 0.00 395 VAL C CA 1
ATOM 11755 C C . VAL D 1 395 ? 129.926 142.582 146.988 1.00 0.00 395 VAL C C 1
ATOM 11756 O O . VAL D 1 395 ? 130.176 141.835 146.029 1.00 12.54 395 VAL C O 1
ATOM 11760 N N . VAL D 1 396 ? 130.027 142.163 148.253 1.00 0.15 396 VAL C N 1
ATOM 11761 C CA . VAL D 1 396 ? 130.478 140.805 148.547 1.00 0.00 396 VAL C CA 1
ATOM 11762 C C . VAL D 1 396 ? 129.504 139.780 147.976 1.00 0.00 396 VAL C C 1
ATOM 11763 O O . VAL D 1 396 ? 129.916 138.747 147.435 1.00 0.00 396 VAL C O 1
ATOM 11767 N N . THR D 1 397 ? 128.200 140.039 148.090 1.00 15.52 397 THR C N 1
ATOM 11768 C CA . THR D 1 397 ? 127.203 139.108 147.573 1.00 0.00 397 THR C CA 1
ATOM 11769 C C . THR D 1 397 ? 127.119 139.134 146.052 1.00 0.00 397 THR C C 1
ATOM 11770 O O . THR D 1 397 ? 126.849 138.099 145.433 1.00 9.39 397 THR C O 1
ATOM 11773 N N . MET D 1 398 ? 127.343 140.296 145.436 1.00 2.25 398 MET C N 1
ATOM 11774 C CA . MET D 1 398 ? 127.279 140.414 143.987 1.00 0.00 398 MET C CA 1
ATOM 11775 C C . MET D 1 398 ? 128.449 139.719 143.314 1.00 2.24 398 MET C C 1
ATOM 11776 O O . MET D 1 398 ? 128.270 139.092 142.263 1.00 12.27 398 MET C O 1
ATOM 11781 N N . THR D 1 399 ? 129.644 139.810 143.895 1.00 4.07 399 THR C N 1
ATOM 11782 C CA . THR D 1 399 ? 130.798 139.122 143.333 1.00 0.00 399 THR C CA 1
ATOM 11783 C C . THR D 1 399 ? 130.803 137.627 143.637 1.00 3.52 399 THR C C 1
ATOM 11784 O O . THR D 1 399 ? 131.776 136.946 143.299 1.00 16.60 399 THR C O 1
ATOM 11788 N N . THR D 1 400 ? 129.739 137.102 144.248 1.00 3.55 400 THR C N 1
ATOM 11789 C CA . THR D 1 400 ? 129.673 135.705 144.678 1.00 0.00 400 THR C CA 1
ATOM 11790 C C . THR D 1 400 ? 130.797 135.365 145.650 1.00 0.00 400 THR C C 1
ATOM 11791 O O . THR D 1 400 ? 131.148 134.194 145.825 1.00 13.51 400 THR C O 1
ATOM 11795 N N . LEU D 1 401 ? 131.365 136.387 146.289 1.00 0.45 401 LEU C N 1
ATOM 11796 C CA . LEU D 1 401 ? 132.451 136.170 147.237 1.00 0.00 401 LEU C CA 1
ATOM 11797 C C . LEU D 1 401 ? 131.942 135.520 148.519 1.00 0.00 401 LEU C C 1
ATOM 11798 O O . LEU D 1 401 ? 132.516 134.535 148.997 1.00 11.82 401 LEU C O 1
ATOM 11803 N N . GLY D 1 402 ? 130.863 136.056 149.085 1.00 4.30 402 GLY C N 1
ATOM 11804 C CA . GLY D 1 402 ? 130.229 135.470 150.251 1.00 0.00 402 GLY C CA 1
ATOM 11805 C C . GLY D 1 402 ? 131.156 135.206 151.420 1.00 0.00 402 GLY C C 1
ATOM 11806 O O . GLY D 1 402 ? 131.360 134.049 151.801 1.00 21.51 402 GLY C O 1
ATOM 11807 N N . TYR D 1 403 ? 131.721 136.265 152.002 1.00 6.01 403 TYR C N 1
ATOM 11808 C CA . TYR D 1 403 ? 132.583 136.089 153.167 1.00 0.00 403 TYR C CA 1
ATOM 11809 C C . TYR D 1 403 ? 131.818 135.469 154.328 1.00 0.00 403 TYR C C 1
ATOM 11810 O O . TYR D 1 403 ? 132.329 134.575 155.012 1.00 7.02 403 TYR C O 1
ATOM 11819 N N . GLY D 1 404 ? 130.593 135.931 154.566 1.00 7.00 404 GLY C N 1
ATOM 11820 C CA . GLY D 1 404 ? 129.782 135.445 155.660 1.00 0.00 404 GLY C CA 1
ATOM 11821 C C . GLY D 1 404 ? 129.827 136.292 156.911 1.00 0.00 404 GLY C C 1
ATOM 11822 O O . GLY D 1 404 ? 129.153 135.951 157.890 1.00 6.07 404 GLY C O 1
ATOM 11823 N N . ASP D 1 405 ? 130.595 137.383 156.913 1.00 0.89 405 ASP C N 1
ATOM 11824 C CA . ASP D 1 405 ? 130.609 138.269 158.070 1.00 0.00 405 ASP C CA 1
ATOM 11825 C C . ASP D 1 405 ? 129.249 138.919 158.285 1.00 0.00 405 ASP C C 1
ATOM 11826 O O . ASP D 1 405 ? 128.881 139.222 159.425 1.00 9.84 405 ASP C O 1
ATOM 11831 N N . MET D 1 406 ? 128.498 139.140 157.210 1.00 0.00 406 MET C N 1
ATOM 11832 C CA . MET D 1 406 ? 127.140 139.654 157.296 1.00 0.00 406 MET C CA 1
ATOM 11833 C C . MET D 1 406 ? 126.275 138.935 156.275 1.00 0.00 406 MET C C 1
ATOM 11834 O O . MET D 1 406 ? 126.695 138.720 155.135 1.00 9.84 406 MET C O 1
ATOM 11839 N N . TYR D 1 407 ? 125.070 138.561 156.695 1.00 0.00 407 TYR C N 1
ATOM 11840 C CA . TYR D 1 407 ? 124.120 137.862 155.846 1.00 0.00 407 TYR C CA 1
ATOM 11841 C C . TYR D 1 407 ? 122.720 138.156 156.358 1.00 6.86 407 TYR C C 1
ATOM 11842 O O . TYR D 1 407 ? 122.546 138.434 157.549 1.00 4.10 407 TYR C O 1
ATOM 11851 N N . PRO D 1 408 ? 121.709 138.114 155.492 1.00 7.21 408 PRO C N 1
ATOM 11852 C CA . PRO D 1 408 ? 120.336 138.329 155.963 1.00 0.00 408 PRO C CA 1
ATOM 11853 C C . PRO D 1 408 ? 119.907 137.255 156.950 1.00 2.79 408 PRO C C 1
ATOM 11854 O O . PRO D 1 408 ? 120.301 136.091 156.843 1.00 11.30 408 PRO C O 1
ATOM 11858 N N . GLN D 1 409 ? 119.087 137.661 157.919 1.00 17.13 409 GLN C N 1
ATOM 11859 C CA . GLN D 1 409 ? 118.540 136.750 158.917 1.00 6.25 409 GLN C CA 1
ATOM 11860 C C . GLN D 1 409 ? 117.016 136.739 158.924 1.00 10.77 409 GLN C C 1
ATOM 11861 O O . GLN D 1 409 ? 116.417 136.042 159.751 1.00 24.69 409 GLN C O 1
ATOM 11867 N N . THR D 1 410 ? 116.378 137.486 158.031 1.00 10.49 410 THR C N 1
ATOM 11868 C CA . THR D 1 410 ? 114.930 137.512 157.891 1.00 11.59 410 THR C CA 1
ATOM 11869 C C . THR D 1 410 ? 114.535 136.909 156.548 1.00 11.72 410 THR C C 1
ATOM 11870 O O . THR D 1 410 ? 115.366 136.706 155.665 1.00 26.39 410 THR C O 1
ATOM 11874 N N . TRP D 1 411 ? 113.241 136.618 156.405 1.00 9.02 411 TRP C N 1
ATOM 11875 C CA . TRP D 1 411 ? 112.739 136.092 155.138 1.00 10.20 411 TRP C CA 1
ATOM 11876 C C . TRP D 1 411 ? 112.811 137.144 154.032 1.00 12.37 411 TRP C C 1
ATOM 11877 O O . TRP D 1 411 ? 113.221 136.843 152.902 1.00 10.92 411 TRP C O 1
ATOM 11888 N N . SER D 1 412 ? 112.433 138.386 154.343 1.00 17.13 412 SER C N 1
ATOM 11889 C CA . SER D 1 412 ? 112.493 139.446 153.343 1.00 8.00 412 SER C CA 1
ATOM 11890 C C . SER D 1 412 ? 113.935 139.769 152.976 1.00 8.87 412 SER C C 1
ATOM 11891 O O . SER D 1 412 ? 114.265 139.924 151.793 1.00 23.01 412 SER C O 1
ATOM 11894 N N . GLY D 1 413 ? 114.812 139.864 153.977 1.00 2.96 413 GLY C N 1
ATOM 11895 C CA . GLY D 1 413 ? 116.221 140.052 153.691 1.00 3.02 413 GLY C CA 1
ATOM 11896 C C . GLY D 1 413 ? 116.809 138.893 152.918 1.00 1.28 413 GLY C C 1
ATOM 11897 O O . GLY D 1 413 ? 117.714 139.079 152.104 1.00 0.63 413 GLY C O 1
ATOM 11898 N N . MET D 1 414 ? 116.296 137.687 153.150 1.00 14.02 414 MET C N 1
ATOM 11899 C CA . MET D 1 414 ? 116.757 136.515 152.417 1.00 0.33 414 MET C CA 1
ATOM 11900 C C . MET D 1 414 ? 116.391 136.614 150.942 1.00 0.23 414 MET C C 1
ATOM 11901 O O . MET D 1 414 ? 117.226 136.354 150.064 1.00 8.06 414 MET C O 1
ATOM 11906 N N . LEU D 1 415 ? 115.143 136.989 150.654 1.00 13.90 415 LEU C N 1
ATOM 11907 C CA . LEU D 1 415 ? 114.738 137.207 149.269 1.00 16.10 415 LEU C CA 1
ATOM 11908 C C . LEU D 1 415 ? 115.573 138.308 148.624 1.00 14.65 415 LEU C C 1
ATOM 11909 O O . LEU D 1 415 ? 115.997 138.186 147.467 1.00 20.14 415 LEU C O 1
ATOM 11914 N N . VAL D 1 416 ? 115.816 139.394 149.361 1.00 12.78 416 VAL C N 1
ATOM 11915 C CA . VAL D 1 416 ? 116.621 140.489 148.828 1.00 7.99 416 VAL C CA 1
ATOM 11916 C C . VAL D 1 416 ? 118.035 140.014 148.517 1.00 16.23 416 VAL C C 1
ATOM 11917 O O . VAL D 1 416 ? 118.614 140.382 147.491 1.00 20.95 416 VAL C O 1
ATOM 11921 N N . GLY D 1 417 ? 118.620 139.209 149.404 1.00 7.81 417 GLY C N 1
ATOM 11922 C CA . GLY D 1 417 ? 119.956 138.693 149.154 1.00 7.33 417 GLY C CA 1
ATOM 11923 C C . GLY D 1 417 ? 120.013 137.764 147.958 1.00 9.18 417 GLY C C 1
ATOM 11924 O O . GLY D 1 417 ? 120.983 137.778 147.197 1.00 17.55 417 GLY C O 1
ATOM 11925 N N . ALA D 1 418 ? 118.982 136.938 147.775 1.00 6.62 418 ALA C N 1
ATOM 11926 C CA . ALA D 1 418 ? 118.935 136.087 146.590 1.00 17.49 418 ALA C CA 1
ATOM 11927 C C . ALA D 1 418 ? 118.881 136.933 145.322 1.00 10.77 418 ALA C C 1
ATOM 11928 O O . ALA D 1 418 ? 119.616 136.682 144.352 1.00 10.83 418 ALA C O 1
ATOM 11930 N N . LEU D 1 419 ? 118.022 137.955 145.321 1.00 11.06 419 LEU C N 1
ATOM 11931 C CA . LEU D 1 419 ? 117.944 138.842 144.169 1.00 1.22 419 LEU C CA 1
ATOM 11932 C C . LEU D 1 419 ? 119.277 139.536 143.934 1.00 0.00 419 LEU C C 1
ATOM 11933 O O . LEU D 1 419 ? 119.703 139.706 142.788 1.00 10.49 419 LEU C O 1
ATOM 11938 N N . CYS D 1 420 ? 119.952 139.937 145.012 1.00 9.53 420 CYS C N 1
ATOM 11939 C CA . CYS D 1 420 ? 121.275 140.538 144.893 1.00 10.66 420 CYS C CA 1
ATOM 11940 C C . CYS D 1 420 ? 122.256 139.576 144.242 1.00 1.32 420 CYS C C 1
ATOM 11941 O O . CYS D 1 420 ? 123.044 139.973 143.380 1.00 11.39 420 CYS C O 1
ATOM 11944 N N . ALA D 1 421 ? 122.221 138.306 144.641 1.00 7.05 421 ALA C N 1
ATOM 11945 C CA . ALA D 1 421 ? 123.142 137.325 144.077 1.00 6.15 421 ALA C CA 1
ATOM 11946 C C . ALA D 1 421 ? 122.937 137.179 142.573 1.00 11.57 421 ALA C C 1
ATOM 11947 O O . ALA D 1 421 ? 123.890 137.288 141.789 1.00 20.39 421 ALA C O 1
ATOM 11949 N N . LEU D 1 422 ? 121.694 136.934 142.148 1.00 10.51 422 LEU C N 1
ATOM 11950 C CA . LEU D 1 422 ? 121.451 136.777 140.713 1.00 8.62 422 LEU C CA 1
ATOM 11951 C C . LEU D 1 422 ? 121.748 138.061 139.944 1.00 13.73 422 LEU C C 1
ATOM 11952 O O . LEU D 1 422 ? 122.336 138.016 138.853 1.00 23.43 422 LEU C O 1
ATOM 11957 N N . ALA D 1 423 ? 121.352 139.216 140.485 1.00 11.91 423 ALA C N 1
ATOM 11958 C CA . ALA D 1 423 ? 121.597 140.473 139.791 1.00 7.56 423 ALA C CA 1
ATOM 11959 C C . ALA D 1 423 ? 123.088 140.735 139.639 1.00 9.67 423 ALA C C 1
ATOM 11960 O O . ALA D 1 423 ? 123.537 141.208 138.591 1.00 24.92 423 ALA C O 1
ATOM 11962 N N . GLY D 1 424 ? 123.870 140.443 140.679 1.00 11.39 424 GLY C N 1
ATOM 11963 C CA . GLY D 1 424 ? 125.307 140.596 140.571 1.00 13.29 424 GLY C CA 1
ATOM 11964 C C . GLY D 1 424 ? 125.905 139.660 139.542 1.00 11.27 424 GLY C C 1
ATOM 11965 O O . GLY D 1 424 ? 126.749 140.067 138.737 1.00 19.89 424 GLY C O 1
ATOM 11966 N N . VAL D 1 425 ? 125.469 138.398 139.540 1.00 15.57 425 VAL C N 1
ATOM 11967 C CA . VAL D 1 425 ? 125.971 137.461 138.540 1.00 14.88 425 VAL C CA 1
ATOM 11968 C C . VAL D 1 425 ? 125.737 138.018 137.143 1.00 15.19 425 VAL C C 1
ATOM 11969 O O . VAL D 1 425 ? 126.659 138.087 136.322 1.00 21.93 425 VAL C O 1
ATOM 11973 N N . LEU D 1 426 ? 124.510 138.466 136.868 1.00 16.55 426 LEU C N 1
ATOM 11974 C CA . LEU D 1 426 ? 124.186 138.941 135.525 1.00 14.75 426 LEU C CA 1
ATOM 11975 C C . LEU D 1 426 ? 124.922 140.234 135.175 1.00 18.38 426 LEU C C 1
ATOM 11976 O O . LEU D 1 426 ? 125.468 140.363 134.070 1.00 14.50 426 LEU C O 1
ATOM 11981 N N . THR D 1 427 ? 124.955 141.200 136.095 1.00 19.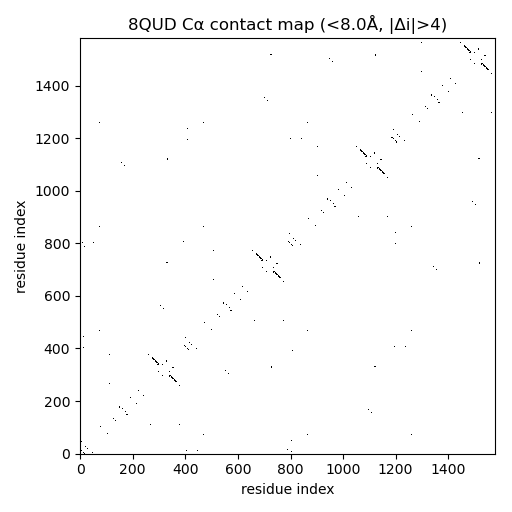20 427 THR C N 1
ATOM 11982 C CA . THR D 1 427 ? 125.568 142.484 135.780 1.00 16.49 427 THR C CA 1
ATOM 11983 C C . THR D 1 427 ? 127.081 142.386 135.666 1.00 22.14 427 THR C C 1
ATOM 11984 O O . THR D 1 427 ? 127.687 143.197 134.959 1.00 39.07 427 THR C O 1
ATOM 11988 N N . ILE D 1 428 ? 127.707 141.417 136.332 1.00 9.69 428 ILE C N 1
ATOM 11989 C CA . ILE D 1 428 ? 129.132 141.197 136.134 1.00 13.11 428 ILE C CA 1
ATOM 11990 C C . ILE D 1 428 ? 129.389 140.390 134.867 1.00 14.88 428 ILE C C 1
ATOM 11991 O O . ILE D 1 428 ? 130.406 140.600 134.198 1.00 25.00 428 ILE C O 1
ATOM 11996 N N . ALA D 1 429 ? 128.487 139.471 134.515 1.00 17.66 429 ALA C N 1
ATOM 11997 C CA . ALA D 1 429 ? 128.627 138.727 133.273 1.00 13.29 429 ALA C CA 1
ATOM 11998 C C . ALA D 1 429 ? 128.311 139.566 132.043 1.00 16.56 429 ALA C C 1
ATOM 11999 O O . ALA D 1 429 ? 128.559 139.106 130.925 1.00 22.29 429 ALA C O 1
ATOM 12001 N N . MET D 1 430 ? 127.745 140.764 132.210 1.00 22.17 430 MET C N 1
ATOM 12002 C CA . MET D 1 430 ? 127.479 141.592 131.033 1.00 10.58 430 MET C CA 1
ATOM 12003 C C . MET D 1 430 ? 128.770 142.049 130.352 1.00 17.56 430 MET C C 1
ATOM 12004 O O . MET D 1 430 ? 129.039 141.609 129.223 1.00 26.76 430 MET C O 1
ATOM 12009 N N . PRO D 1 431 ? 129.604 142.908 130.956 1.00 17.46 431 PRO C N 1
ATOM 12010 C CA . PRO D 1 431 ? 130.753 143.458 130.222 1.00 25.71 431 PRO C CA 1
ATOM 12011 C C . PRO D 1 431 ? 132.050 142.673 130.359 1.00 22.17 431 PRO C C 1
ATOM 12012 O O . PRO D 1 431 ? 132.984 142.896 129.567 1.00 29.77 431 PRO C O 1
ATOM 12016 N N . VAL D 1 432 ? 132.139 141.789 131.354 1.00 16.86 432 VAL C N 1
ATOM 12017 C CA . VAL D 1 432 ? 133.350 140.990 131.525 1.00 21.88 432 VAL C CA 1
ATOM 12018 C C . VAL D 1 432 ? 133.602 140.133 130.296 1.00 23.62 432 VAL C C 1
ATOM 12019 O O . VAL D 1 432 ? 134.762 140.013 129.881 1.00 27.42 432 VAL C O 1
ATOM 12023 N N . PRO D 1 433 ? 132.605 139.482 129.695 1.00 24.90 433 PRO C N 1
ATOM 12024 C CA . PRO D 1 433 ? 132.855 138.767 128.435 1.00 17.15 433 PRO C CA 1
ATOM 12025 C C . PRO D 1 433 ? 133.369 139.659 127.320 1.00 15.55 433 PRO C C 1
ATOM 12026 O O . PRO D 1 433 ? 134.207 139.213 126.531 1.00 23.17 433 PRO C O 1
ATOM 12030 N N . VAL D 1 434 ? 132.898 140.903 127.225 1.00 18.91 434 VAL C N 1
ATOM 12031 C CA . VAL D 1 434 ? 133.409 141.808 126.198 1.00 16.39 434 VAL C CA 1
ATOM 12032 C C . VAL D 1 434 ? 134.893 142.066 126.420 1.00 11.93 434 VAL C C 1
ATOM 12033 O O . VAL D 1 434 ? 135.711 141.988 125.490 1.00 23.04 434 VAL C O 1
ATOM 12037 N N . ILE D 1 435 ? 135.264 142.370 127.666 1.00 17.36 435 ILE C N 1
ATOM 12038 C CA . ILE D 1 435 ? 136.671 142.622 127.972 1.00 18.53 435 ILE C CA 1
ATOM 12039 C C . ILE D 1 435 ? 137.500 141.372 127.695 1.00 18.33 435 ILE C C 1
ATOM 12040 O O . ILE D 1 435 ? 138.600 141.443 127.128 1.00 19.52 435 ILE C O 1
ATOM 12045 N N . VAL D 1 436 ? 136.978 140.209 128.084 1.00 20.29 436 VAL C N 1
ATOM 12046 C CA . VAL D 1 436 ? 137.686 138.947 127.892 1.00 16.57 436 VAL C CA 1
ATOM 12047 C C . VAL D 1 436 ? 137.901 138.672 126.412 1.00 20.65 436 VAL C C 1
ATOM 12048 O O . VAL D 1 436 ? 138.966 138.201 126.002 1.00 30.55 436 VAL C O 1
ATOM 12052 N N . ASN D 1 437 ? 136.889 138.941 125.589 1.00 21.90 437 ASN C N 1
ATOM 12053 C CA . ASN D 1 437 ? 136.996 138.660 124.163 1.00 16.73 437 ASN C CA 1
ATOM 12054 C C . ASN D 1 437 ? 137.958 139.627 123.481 1.00 20.72 437 ASN C C 1
ATOM 12055 O O . ASN D 1 437 ? 138.691 139.233 122.565 1.00 21.98 437 ASN C O 1
ATOM 12060 N N . ASN D 1 438 ? 137.992 140.885 123.928 1.00 17.03 438 ASN C N 1
ATOM 12061 C CA . ASN D 1 438 ? 139.016 141.808 123.444 1.00 11.95 438 ASN C CA 1
ATOM 12062 C C . ASN D 1 438 ? 140.411 141.300 123.796 1.00 19.70 438 ASN C C 1
ATOM 12063 O O . ASN D 1 438 ? 141.330 141.315 122.961 1.00 27.28 438 ASN C O 1
ATOM 12068 N N . PHE D 1 439 ? 140.585 140.844 125.040 1.00 25.29 439 PHE C N 1
ATOM 12069 C CA . PHE D 1 439 ? 141.862 140.258 125.435 1.00 15.35 439 PHE C CA 1
ATOM 12070 C C . PHE D 1 439 ? 142.201 139.061 124.562 1.00 13.60 439 PHE C C 1
ATOM 12071 O O . PHE D 1 439 ? 143.365 138.850 124.208 1.00 11.77 439 PHE C O 1
ATOM 12079 N N . GLY D 1 440 ? 141.198 138.252 124.227 1.00 19.18 440 GLY C N 1
ATOM 12080 C CA . GLY D 1 440 ? 141.440 137.102 123.372 1.00 15.24 440 GLY C CA 1
ATOM 12081 C C . GLY D 1 440 ? 141.943 137.507 122.001 1.00 26.14 440 GLY C C 1
ATOM 12082 O O . GLY D 1 440 ? 142.916 136.944 121.493 1.00 20.76 440 GLY C O 1
ATOM 12083 N N . MET D 1 441 ? 141.290 138.495 121.385 1.00 32.42 441 MET C N 1
ATOM 12084 C CA . MET D 1 441 ? 141.781 138.997 120.102 1.00 27.80 441 MET C CA 1
ATOM 12085 C C . MET D 1 441 ? 143.235 139.430 120.213 1.00 31.05 441 MET C C 1
ATOM 12086 O O . MET D 1 441 ? 144.080 139.031 119.401 1.00 39.57 441 MET C O 1
ATOM 12091 N N . TYR D 1 442 ? 143.539 140.272 121.203 1.00 12.80 442 TYR C N 1
ATOM 12092 C CA . TYR D 1 442 ? 144.877 140.851 121.275 1.00 15.74 442 TYR C CA 1
ATOM 12093 C C . TYR D 1 442 ? 145.930 139.783 121.555 1.00 18.49 442 TYR C C 1
ATOM 12094 O O . TYR D 1 442 ? 147.008 139.790 120.947 1.00 10.92 442 TYR C O 1
ATOM 12103 N N . TYR D 1 443 ? 145.630 138.848 122.458 1.00 27.46 443 TYR C N 1
ATOM 12104 C CA . TYR D 1 443 ? 146.564 137.769 122.757 1.00 21.90 443 TYR C CA 1
ATOM 12105 C C . TYR D 1 443 ? 146.790 136.881 121.542 1.00 15.87 443 TYR C C 1
ATOM 12106 O O . TYR D 1 443 ? 147.930 136.500 121.249 1.00 23.75 443 TYR C O 1
ATOM 12115 N N . SER D 1 444 ? 145.719 136.539 120.820 1.00 20.17 444 SER C N 1
ATOM 12116 C CA . SER D 1 444 ? 145.875 135.710 119.632 1.00 23.04 444 SER C CA 1
ATOM 12117 C C . SER D 1 444 ? 146.726 136.416 118.586 1.00 25.17 444 SER C C 1
ATOM 12118 O O . SER D 1 444 ? 147.589 135.796 117.957 1.00 20.52 444 SER C O 1
ATOM 12121 N N . LEU D 1 445 ? 146.497 137.716 118.387 1.00 28.76 445 LEU C N 1
ATOM 12122 C CA . LEU D 1 445 ? 147.278 138.451 117.399 1.00 19.25 445 LEU C CA 1
ATOM 12123 C C . LEU D 1 445 ? 148.748 138.526 117.798 1.00 25.27 445 LEU C C 1
ATOM 12124 O O . LEU D 1 445 ? 149.636 138.385 116.950 1.00 35.96 445 LEU C O 1
ATOM 12129 N N . ALA D 1 446 ? 149.028 138.751 119.084 1.00 28.36 446 ALA C N 1
ATOM 12130 C CA . ALA D 1 446 ? 150.418 138.787 119.534 1.00 29.26 446 ALA C CA 1
ATOM 12131 C C . ALA D 1 446 ? 151.096 137.433 119.348 1.00 32.23 446 ALA C C 1
ATOM 12132 O O . ALA D 1 446 ? 152.244 137.361 118.884 1.00 39.22 446 ALA C O 1
ATOM 12134 N N . MET D 1 447 ? 150.403 136.347 119.697 1.00 29.95 447 MET C N 1
ATOM 12135 C CA . MET D 1 447 ? 150.978 135.020 119.508 1.00 33.20 447 MET C CA 1
ATOM 12136 C C . MET D 1 447 ? 151.204 134.723 118.032 1.00 30.82 447 MET C C 1
ATOM 12137 O O . MET D 1 447 ? 152.193 134.082 117.666 1.00 38.68 447 MET C O 1
ATOM 12142 N N . ALA D 1 448 ? 150.290 135.170 117.167 1.00 31.46 448 ALA C N 1
ATOM 12143 C CA . ALA D 1 448 ? 150.482 134.979 115.734 1.00 30.77 448 ALA C CA 1
ATOM 12144 C C . ALA D 1 448 ? 151.695 135.752 115.236 1.00 32.46 448 ALA C C 1
ATOM 12145 O O . ALA D 1 448 ? 152.489 135.234 114.442 1.00 40.01 448 ALA C O 1
ATOM 12147 N N . LYS D 1 449 ? 151.858 136.997 115.693 1.00 31.20 449 LYS C N 1
ATOM 12148 C CA . LYS D 1 449 ? 153.032 137.768 115.300 1.00 31.89 449 LYS C CA 1
ATOM 12149 C C . LYS D 1 449 ? 154.318 137.095 115.761 1.00 36.75 449 LYS C C 1
ATOM 12150 O O . LYS D 1 449 ? 155.325 137.129 115.044 1.00 40.20 449 LYS C O 1
ATOM 12156 N N . GLN D 1 450 ? 154.311 136.483 116.948 1.00 34.12 450 GLN C N 1
ATOM 12157 C CA . GLN D 1 450 ? 155.479 135.714 117.370 1.00 35.86 450 GLN C CA 1
ATOM 12158 C C . GLN D 1 450 ? 155.707 134.509 116.465 1.00 38.72 450 GLN C C 1
ATOM 12159 O O . GLN D 1 450 ? 156.819 134.295 115.967 1.00 43.19 450 GLN C O 1
ATOM 12165 N N . LYS D 1 451 ? 154.663 133.710 116.238 1.00 37.76 451 LYS C N 1
ATOM 12166 C CA . LYS D 1 451 ? 154.793 132.511 115.421 1.00 35.30 451 LYS C CA 1
ATOM 12167 C C . LYS D 1 451 ? 155.159 132.826 113.979 1.00 33.54 451 LYS C C 1
ATOM 12168 O O . LYS D 1 451 ? 155.580 131.921 113.250 1.00 34.93 451 LYS C O 1
ATOM 12170 N N . LEU D 1 452 ? 155.007 134.081 113.550 1.00 36.60 452 LEU C N 1
ATOM 12171 C CA . LEU D 1 452 ? 155.339 134.516 112.196 1.00 33.39 452 LEU C CA 1
ATOM 12172 C C . LEU D 1 452 ? 156.567 135.418 112.279 1.00 37.85 452 LEU C C 1
ATOM 12173 O O . LEU D 1 452 ? 156.445 136.652 112.265 1.00 31.39 452 LEU C O 1
ATOM 12178 N N . PRO D 1 453 ? 157.764 134.839 112.367 1.00 46.85 453 PRO C N 1
ATOM 12179 C CA . PRO D 1 453 ? 158.972 135.666 112.461 1.00 42.46 453 PRO C CA 1
ATOM 12180 C C . PRO D 1 453 ? 159.230 136.433 111.173 1.00 41.95 453 PRO C C 1
ATOM 12181 O O . PRO D 1 453 ? 158.807 136.041 110.084 1.00 41.80 453 PRO C O 1
ATOM 12185 N N . LYS D 1 454 ? 159.938 137.552 111.316 1.00 38.57 454 LYS C N 1
ATOM 12186 C CA . LYS D 1 454 ? 160.275 138.373 110.163 1.00 39.17 454 LYS C CA 1
ATOM 12187 C C . LYS D 1 454 ? 161.121 137.578 109.177 1.00 37.72 454 LYS C C 1
ATOM 12188 O O . LYS D 1 454 ? 162.048 136.861 109.567 1.00 37.01 454 LYS C O 1
ATOM 12190 N N . LYS D 1 455 ? 160.795 137.705 107.894 1.00 40.62 455 LYS C N 1
ATOM 12191 C CA . LYS D 1 455 ? 161.485 136.975 106.841 1.00 37.20 455 LYS C CA 1
ATOM 12192 C C . LYS D 1 455 ? 161.475 137.820 105.573 1.00 40.18 455 LYS C C 1
ATOM 12193 O O . LYS D 1 455 ? 160.993 138.956 105.561 1.00 40.84 455 LYS C O 1
ATOM 12199 N N . LYS D 1 456 ? 162.015 137.251 104.499 1.00 37.53 456 LYS C N 1
ATOM 12200 C CA . LYS D 1 456 ? 162.010 137.929 103.211 1.00 35.82 456 LYS C CA 1
ATOM 12201 C C . LYS D 1 456 ? 160.586 138.045 102.682 1.00 39.95 456 LYS C C 1
ATOM 12202 O O . LYS D 1 456 ? 159.762 137.144 102.864 1.00 41.09 456 LYS C O 1
ATOM 12204 N N . LYS D 1 457 ? 160.299 139.167 102.018 1.00 36.67 457 LYS C N 1
ATOM 12205 C CA . LYS D 1 457 ? 158.962 139.377 101.476 1.00 33.51 457 LYS C CA 1
ATOM 12206 C C . LYS D 1 457 ? 158.597 138.306 100.459 1.00 33.63 457 LYS C C 1
ATOM 12207 O O . LYS D 1 457 ? 157.442 137.869 100.405 1.00 36.52 457 LYS C O 1
ATOM 12209 N N . LYS D 1 458 ? 159.561 137.881 99.640 1.00 29.38 458 LYS C N 1
ATOM 12210 C CA . LYS D 1 458 ? 159.352 136.821 98.658 1.00 29.33 458 LYS C CA 1
ATOM 12211 C C . LYS D 1 458 ? 158.517 137.296 97.474 1.00 30.54 458 LYS C C 1
ATOM 12212 O O . LYS D 1 458 ? 158.333 136.552 96.506 1.00 28.61 458 LYS C O 1
ATOM 12218 N N . HIS D 1 459 ? 158.019 138.529 97.530 1.00 31.96 459 HIS C N 1
ATOM 12219 C CA . HIS D 1 459 ? 157.202 139.100 96.469 1.00 32.48 459 HIS C CA 1
ATOM 12220 C C . HIS D 1 459 ? 157.821 140.408 96.002 1.00 29.07 459 HIS C C 1
ATOM 12221 O O . HIS D 1 459 ? 158.246 141.231 96.818 1.00 32.03 459 HIS C O 1
ATOM 12228 N N . ILE D 1 460 ? 157.867 140.592 94.688 1.00 27.31 460 ILE C N 1
ATOM 12229 C CA . ILE D 1 460 ? 158.485 141.755 94.063 1.00 33.87 460 ILE C CA 1
ATOM 12230 C C . ILE D 1 460 ? 157.370 142.610 93.462 1.00 31.97 460 ILE C C 1
ATOM 12231 O O . ILE D 1 460 ? 156.732 142.191 92.485 1.00 33.13 460 ILE C O 1
ATOM 12236 N N . PRO D 1 461 ? 157.094 143.800 93.996 1.00 37.93 461 PRO C N 1
ATOM 12237 C CA . PRO D 1 461 ? 156.095 144.666 93.364 1.00 36.88 461 PRO C CA 1
ATOM 12238 C C . PRO D 1 461 ? 156.559 145.141 91.997 1.00 37.43 461 PRO C C 1
ATOM 12239 O O . PRO D 1 461 ? 157.756 145.199 91.704 1.00 37.71 461 PRO C O 1
ATOM 12243 N N . ARG D 1 462 ? 155.590 145.481 91.156 1.00 35.96 462 ARG C N 1
ATOM 12244 C CA . ARG D 1 462 ? 155.906 145.877 89.794 1.00 36.76 462 ARG C CA 1
ATOM 12245 C C . ARG D 1 462 ? 156.756 147.147 89.805 1.00 40.48 462 ARG C C 1
ATOM 12246 O O . ARG D 1 462 ? 156.540 148.030 90.644 1.00 41.34 462 ARG C O 1
ATOM 12254 N N . PRO D 1 463 ? 157.743 147.271 88.896 1.00 38.86 463 PRO C N 1
ATOM 12255 C CA . PRO D 1 463 ? 158.573 148.477 88.799 1.00 38.05 463 PRO C CA 1
ATOM 12256 C C . PRO D 1 463 ? 157.769 149.775 88.867 1.00 39.87 463 PRO C C 1
ATOM 12257 O O . PRO D 1 463 ? 157.304 150.266 87.838 1.00 41.23 463 PRO C O 1
#

Sequence (1580 aa):
SERIVINVGGTRHQTHRSTLRTLPGTRLAWLAEPDAHSHFDYDPRADEFFFDRHPGVFAHILNYYRTGKLHCPADVCGPLYEEELAFWGIDETDVEPCCWMTYRQHRDAEEALDRRWQPRIWALFEDPYSSRYARYVAFASLFFILVSITTFCLETHERFNPIVNKTYREAETEAFLTYIEGVCVVWFTFEFLMRVIFCPNKVEFIKNSLNIIDFVAILPFYLEVGLSGLSSKAAKDVLGFLRVVRFVRILRIFKLTRHFVGLRVLGHTLRASTNEFLLLIIFLALGVLIFATMIYYAERIGAQPNDPSASEHTHFKNIPIGFWWAVVTMTTLGYGDMYPQTWSGMLVGALCALAGVLTIAMPVPVIVNNFGMYYSLAMAKQKLPKKKKKHIPRPSERIVINVGGTRHQTHRSTLRTLPGTRLAWLAEPDAHSHFDYDPRADEFFFDRHPGVFAHILNYYRTGKLHCPADVCGPLYEEELAFWGIDETDVEPCCWMTYRQHRDAEEALDRRWQPRIWALFEDPYSSRYARYVAFASLFFILVSITTFCLETHERFNPIVNKTYREAETEAFLTYIEGVCVVWFTFEFLMRVIFCPNKVEFIKNSLNIIDFVAILPFYLEVGLSGLSSKAAKDVLGFLRVVRFVRILRIFKLTRHFVGLRVLGHTLRASTNEFLLLIIFLALGVLIFATMIYYAERIGAQPNDPSASEHTHFKNIPIGFWWAVVTMTTLGYGDMYPQTWSGMLVGALCALAGVLTIAMPVPVIVNNFGMYYSLAMAKQKLPKKKKKHIPRPSERIVINVGGTRHQTHRSTLRTLPGTRLAWLAEPDAHSHFDYDPRADEFFFDRHPGVFAHILNYYRTGKLHCPADVCGPLYEEELAFWGIDETDVEPCCWMTYRQHRDAEEALDRRWQPRIWALFEDPYSSRYARYVAFASLFFILVSITTFCLETHERFNPIVNKTYREAETEAFLTYIEGVCVVWFTFEFLMRVIFCPNKVEFIKNSLNIIDFVAILPFYLEVGLSGLSSKAAKDVLGFLRVVRFVRILRIFKLTRHFVGLRVLGHTLRASTNEFLLLIIFLALGVLIFATMIYYAERIGAQPNDPSASEHTHFKNIPIGFWWAVVTMTTLGYGDMYPQTWSGMLVGALCALAGVLTIAMPVPVIVNNFGMYYSLAMAKQKLPKKKKKHIPRPSERIVINVGGTRHQTHRSTLRTLPGTRLAWLAEPDAHSHFDYDPRADEFFFDRHPGVFAHILNYYRTGKLHCPADVCGPLYEEELAFWGIDETDVEPCCWMTYRQHRDAEEALDRRWQPRIWALFEDPYSSRYARYVAFASLFFILVSITTFCLETHERFNPIVNKTYREAETEAFLTYIEGVCVVWFTFEFLMRVIFCPNKVEFIKNSLNIIDFVAILPFYLEVGLSGLSSKAAKDVLGFLRVVRFVRILRIFKLTRHFVGLRVLGHTLRASTNEFLLLIIFLALGVLIFATMIYYAERIGAQPNDPSASEHTHFKNIPIGFWWAVVTMTTLGYGDMYPQTWSGMLVGALCALAGVLTIAMPVPVIVNNFGMYYSLAMAKQKLPKKKKKHIPRP

Organism: Homo sapiens (NCBI:txid9606)

Radius of gyration: 39.1 Å; Cα contacts (8 Å, |Δi|>4): 2084; chains: 4; bounding box: 100×100×108 Å

Nearest PDB structures (foldseek):
  8quc-assembly1_A  TM=9.968E-01  e=1.092E-53  Homo sapiens
  7phh-assembly1_C  TM=9.685E-01  e=5.135E-50  Homo sapiens
  7phl-assembly1_A  TM=9.810E-01  e=2.118E-49  Homo sapiens
  8f1c-assembly1_A  TM=9.840E-01  e=2.320E-49  Homo sapiens
  7phi-assembly1_A  TM=9.778E-01  e=2.786E-49  Homo sapiens

Foldseek 3Di:
DQWAWEQEQNDTDIDGLVLQCLDPPWPSVVCSDPCVCPVAQADVVVRHGYHDHDVVLVVQVSVCSRPVAREDDPVDALVNNVVVCVNGVHDLVRYDPVHNCRNCVVVVLVVLLPVVCLVVLVCLLPPLVVDPVSVVVVVVLVVLLVLLVVLLVCQPDVVQWPFDPVVPTGTDGHCVSVVSNVVSLVSLVVSLVSPQVSDPPNVVCVVDPLNVLSVLLNPLNVLLVVLVVVVDPVSVVVNVVSSVSNVSSVVNCCSVCVPPPLVSLLVSLCVVCVVLVVQLVVLLVVLLQVLLVQLLVQQQPPHDPDDPCSCVPAPNNDSVVSSVVLSCLLVVVCPPPHADDDPSSNVSSVVSNVSSVVSNVPSVVVSVVSSVSNVVVVVVCVVDDDDDPPDDDDD/DQWAWEQEQNDTDIDGLVLQCLDPPWPSVVCSDPCVCPVAQADVVVRHGYHDHDVVLVVQVSVCSRPVAREDDPVDALVNNVVVCVNGVHDLVRYDPVHNCRNCVVVVLVVLLPVVCLVVLVCLLPPLVVDPVSVVVVVVLVVLLVLLVVLLVCQPDVVQWPFDPVVPTGTDGHCVSVVSNVVSLVSLVVSLVSPQVSDPPNVVCVVDPLNVLSVLLNPLNVLLVVLVVVVDPVSVVVNVVSSVSNVSSVVNCCSVCVPPPLVSLLVSLCVVCVVLVVQLVVLLVVLLQVLLVQLLVQQQPPHDPDDPCSCVPAPNNDSVVSSVVLSCLLVVVCPPPHADDDPSSNVSSVVSNVSSVVSNVPSVVVSVVSSVSNVVVVVVCVVDDDDDPPDDDDD/DQWAWEQEQNDTDIDGLVLQCLDPPWPSVVCSDPCVCPVAQADVVVRHGYHDHDVVLVVQVSVCSRPVAREDDPVDALVNNVVVCVNGVHDLVRYDPVHNCRNCVVVVLVVLLPVVCLVVLVCLLPPLVVDPVSVVVVVVLVVLLVLLVVLLVCQPDVVQWPFDPVVPTGTDGHCVSVVSNVVSLVSLVVSLVSPQVSDPPNVVCVVDPLNVLSVLLNPLNVLLVVLVVVVDPVSVVVNVVSSVSNVSSVVNCCSVCVPPPLVSLLVSLCVVCVVLVVQLVVLLVVLLQVLLVQLLVQQQPPHDPDDPCSCVPAPNNDSVVSSVVLSCLLVVVCPPPHADDDPSSNVSSVVSNVSSVVSNVPSVVVSVVSSVSNVVVVVVCVVDDDDDPPDDDDD/DQWAWEQEQNDTDIDGLVLQCLDPPWPSVVCSDPCVCPVAQADVVVRHGYHDHDVVLVVQVSVCSRPVAREDDPVDALVNNVVVCVNGVHDLVRYDPVHNCRNCVVVVLVVLLPVVCLVVLVCLLPPLVVDPVSVVVVVVLVVLLVLLVVLLVCQPDVVQWPFDPVVPTGTDGHCVSVVSNVVSLVSLVVSLVSPQVSDPPNVVCVVDPLNVLSVLLNPLNVLLVVLVVVVDPVSVVVNVVSSVSNVSSVVNCCSVCVPPPLVSLLVSLCVVCVVLVVQLVVLLVVLLQVLLVQLLVQQQPPHDPDDPCSCVPAPNNDSVVSSVVLSCLLVVVCPPPHADDDPSSNVSSVVSNVSSVVSNVPSVVVSVVSSVSNVVVVVVCVVDDDDDPPDDDDD

InterPro domains:
  IPR000210 BTB/POZ domain [SM00225] (8-112)
  IPR003131 Potassium channel tetramerisation-type BTB domain [PF02214] (10-104)
  IPR003968 Potassium channel, voltage dependent, Kv [PR01491] (54-64)
  IPR003968 Potassium channel, voltage dependent, Kv [PR01491] (320-328)
  IPR003968 Potassium channel, voltage dependent, Kv [PR01491] (344-358)
  IPR003968 Potassium channel, voltage dependent, Kv [PR01491] (424-435)
  IPR003974 Potassium channel, voltage dependent, Kv3 [PR01498] (55-68)
  IPR003974 Potassium channel, voltage dependent, Kv3 [PR01498] (70-85)
  IPR003974 Potassium channel, voltage dependent, Kv3 [PR01498] (88-109)
  IPR003974 Potassium channel, voltage dependent, Kv3 [PR01498] (180-192)
  IPR003974 Potassium channel, voltage dependent, Kv3 [PR01498] (449-463)
  IPR005403 Potassium channel, voltage dependent, Kv3.1 [PR01581] (138-146)
  IPR005403 Potassium channel, voltage dependent, Kv3.1 [PR01581] (212-227)
  IPR005403 Potassium channel, voltage dependent, Kv3.1 [PR01581] (228-240)
  IPR005403 Potassium channel, voltage dependent, Kv3.1 [PR01581] (475-489)
  IPR005821 Ion transport domain [PF00520] (190-444)
  IPR011333 SKP1/BTB/POZ domain superfamily [G3DSA:3.30.710.10] (5-122)
  IPR011333 SKP1/BTB/POZ domain superfamily [SSF54695] (7-112)
  IPR027359 Voltage-dependent channel domain superfamily [G3DSA:1.20.120.350] (167-327)
  IPR028325 Voltage-gated potassium channel [PTHR11537] (7-475)

GO terms:
  GO:0005249 voltage-gated potassium channel activity (F, IDA)
  GO:0008076 voltage-gated potassium channel complex (C, IDA)
  GO:0051262 protein tetramerization (P, IDA)
  GO:0005886 plasma membrane (C, EXP)
  GO:0005249 voltage-gated potassium channel activity (F, TAS)
  GO:0008076 voltage-gated potassium channel complex (C, TAS)
  GO:0006813 potassium ion transport (P, TAS)
  GO:0005886 plasma membrane (C, TAS)
  GO:0005515 protein binding (F, IPI)

B-factor: mean 27.55, std 11.1, range [0.03, 86.24]

Solvent-accessible surface area: 71189 Å² total; per-residue (Å²): 146,75,109,4,10,0,3,0,0,8,43,83,6,14,1,46,46,27,3,0,100,9,7,86,65,13,88,0,7,160,0,0,73,115,65,0,74,102,123,42,82,53,60,108,106,50,69,20,4,25,16,24,34,8,13,32,0,0,7,14,0,0,2,4,0,30,43,21,90,0,6,16,8,52,22,15,20,14,4,3,2,37,40,1,1,77,59,0,46,11,49,44,58,19,3,43,38,33,11,28,69,110,8,36,83,14,72,66,1,50,114,24,20,158,120,102,66,52,78,70,70,49,45,42,50,54,61,25,86,93,55,89,72,12,27,62,35,34,151,31,13,76,132,46,6,82,41,0,18,73,7,0,9,52,12,13,49,93,186,28,33,70,81,55,106,102,92,95,68,35,27,97,51,55,47,94,7,56,144,64,16,16,73,0,10,95,67,12,26,143,14,28,104,20,20,56,113,81,31,62,72,64,86,63,13,112,76,61,65,44,8,83,36,3,92,50,7,7,58,11,47,101,84,50,62,59,55,61,69,64,96,62,84,68,9,54,91,65,54,18,120,7,64,83,31,51,77,14,7,5,40,10,31,71,33,56,21,81,97,52,26,4,35,110,2,31,21,37,0,80,171,44,0,83,86,14,39,78,2,7,111,40,7,14,59,17,11,21,17,40,18,0,1,83,0,22,43,8,13,42,109,84,46,52,93,90,60,65,71,25,27,82,79,6,60,0,80,10,0,44,44,0,60,12,1,0,17,5,0,3,2,23,2,0,4,16,40,12,52,1,82,47,168,9,0,34,108,13,0,16,102,0,2,23,30,0,30,21,19,18,22,2,0,14,47,35,0,21,86,27,0,24,62,13,12,44,13,15,40,0,76,117,58,32,100,111,102,78,82,104,23,93,100,114,179,147,74,108,4,11,0,3,0,0,8,40,81,6,12,0,44,45,27,4,0,101,10,6,83,66,13,88,0,6,158,0,0,72,116,66,0,75,103,124,41,82,52,60,109,104,50,70,19,4,22,16,24,32,6,12,33,0,0,9,15,0,0,1,5,0,29,41,22,89,1,5,14,8,52,21,14,20,15,4,3,2,38,40,0,1,77,60,0,46,11,50,46,58,18,3,42,37,33,10,30,71,110,9,36,85,14,70,65,1,52,112,26,19,160,120,102,66,53,80,71,70,49,44,42,49,53,62,25,87,94,56,89,73,12,26,64,36,34,155,30,13,75,131,46,6,82,38,0,17,73,7,0,10,51,13,12,50,92,186,30,33,70,83,56,105,102,91,97,68,35,26,96,52,55,47,92,6,56,144,64,14,16,73,0,10,95,68,12,26,142,16,27,101,20,20,56,113,82,29,64,72,62,85,63,12,112,76,62,66,45,8,82,36,3,92,50,8,7,57,11,48,100,83,50,62,57,57,61,68,65,97,63,83,68,10,55,91,65,55,17,121,8,61,85,33,51,77,13,8,4,40,10,30,69,32,56,20,82,98,52,24,3,34,111,2,31,20,36,0,80,172,46,0,84,87,14,38,77,2,7,110,41,8,15,58,19,11,22,17,38,18,0,1,86,0,21,44,7,13,41,109,83,45,51,94,92,60,66,72,25,27,81,82,7,58,0,81,10,0,43,47,0,62,12,0,0,16,4,0,2,4,24,3,0,5,17,40,13,52,1,82,48,171,8,0,34,108,13,0,15,102,0,2,25,31,0,29,21,19,18,22,2,0,15,49,34,0,20,84,27,0,24,64,12,12,46,13,14,41,0,76,116,59,32,99,112,102,77,81,103,23,95,100,112,178,146,76,111,4,10,0,3,0,0,8,43,83,7,14,0,45,46,27,4,0,100,8,6,85,64,13,89,0,6,159,0,0,72,115,64,0,75,102,123,41,85,51,60,107,105,51,69,20,3,26,16,25,33,6,13,33,0,0,8,13,0,0,2,4,0,31,43,20,90,0,6,16,8,53,21,15,20,14,5,4,2,38,41,0,1,76,61,0,46,11,49,45,58,16,4,42,38,34,9,27,72,110,9,35,85,13,71,64,1,52,116,26,20,159,120,103,66,52,80,70,70,48,44,44,48,54,61,26,86,93,57,88,74,12,26,64,35,34,155,31,14,77,132,47,6,84,41,0,17,72,7,0,9,51,11,13,50,94,186,30,33,70,83,55,106,102,90,96,68,34,27,98,51,56,47,91,7,55,145,63,16,16,72,1,10,95,67,11,26,143,15,27,100,20,20,55,113,83,30,63,71,63,86,64,13,112,74,60,65,44,7,82,36,3,94,51,8,7,57,10,48,99,84,47,63,58,55,61,68,66,95,62,83,68,10,56,88,64,54,16,121,7,62,84,31,52,77,14,7,5,41,9,30,70,32,57,21,80,97,50,26,4,34,111,2,32,20,35,0,79,170,45,0,84,87,14,41,76,2,6,110,40,7,15,60,18,11,21,17,41,19,0,2,85,0,22,45,9,13,42,109,85,46,52,96,92,61,69,70,25,28,81,81,6,61,0,81,10,0,43,45,0,59,11,1,0,15,5,0,3,3,22,2,0,4,16,40,14,52,1,84,46,171,8,0,33,108,13,0,15,102,0,1,24,31,0,32,21,19,18,22,2,0,14,47,36,0,21,87,27,0,24,63,12,12,46,13,14,42,0,77,116,60,34,99,112,105,78,81,104,23,97,100,116,180,148,74,110,4,11,0,3,0,0,7,41,82,7,14,1,46,45,27,3,0,100,10,6,85,63,13,87,0,7,160,0,0,71,116,65,0,76,102,122,42,82,53,59,107,106,50,70,20,3,24,17,24,32,4,12,32,0,0,9,14,0,0,2,4,0,30,42,20,89,0,7,16,8,52,21,15,19,14,3,3,2,38,42,0,2,77,60,0,46,12,49,44,58,17,4,44,36,35,10,29,74,112,8,36,86,13,71,64,1,51,115,25,19,160,121,101,66,54,80,69,67,48,44,43,50,53,61,26,86,94,57,88,72,12,26,64,36,35,152,30,14,76,131,46,6,83,38,0,18,73,6,0,8,50,11,12,50,92,184,29,34,70,83,55,106,103,92,96,69,35,27,96,51,56,46,92,7,55,143,64,15,16,73,1,9,93,67,12,25,142,14,29,101,20,20,54,112,82,30,63,72,63,86,64,14,110,74,62,65,46,7,84,34,3,92,51,8,7,58,12,48,100,85,49,62,58,57,60,67,65,97,64,83,68,10,55,91,65,54,17,120,8,61,85,31,52,77,13,6,5,39,9,31,71,33,59,21,80,97,54,26,3,34,111,2,32,20,36,0,79,170,45,0,85,86,14,38,77,2,6,110,39,7,13,59,18,11,21,18,38,19,0,2,85,0,21,46,8,13,40,111,85,46,51,94,93,62,67,72,25,27,82,81,6,58,0,81,10,0,44,45,0,60,12,1,0,16,5,0,2,3,24,2,0,4,17,40,13,52,1,84,47,170,8,0,31,108,13,0,15,102,0,2,23,31,0,31,22,18,17,22,2,0,14,48,36,0,21,85,27,0,24,62,12,13,45,12,15,42,0,75,116,60,34,99,111,104,78,83,107,24,99,100,115,178